Protein 6P2K (pdb70)

InterPro domains:
  IPR003961 Fibronectin type III [PF00041] (803-884)
  IPR003961 Fibronectin type III [PF00041] (1062-1137)
  IPR003961 Fibronectin type III [PF00041] (1155-1230)
  IPR003961 Fibronectin type III [PF00041] (1343-1419)
  IPR003961 Fibronectin type III [PS50853] (803-893)
  IPR003961 Fibronectin type III [PS50853] (1062-1148)
  IPR003961 Fibronectin type III [PS50853] (1155-1244)
  IPR003961 Fibronectin type III [PS50853] (1249-1336)
  IPR003961 Fibronectin type III [PS50853] (1343-1428)
  IPR003961 Fibronectin type III [SM00060] (801-880)
  IPR003961 Fibronectin type III [SM00060] (1060-1135)
  IPR003961 Fibronectin type III [SM00060] (1152-1230)
  IPR003961 Fibronectin type III [SM00060] (1247-1324)
  IPR003961 Fibronectin type III [SM00060] (1341-1418)
  IPR003961 Fibronectin type III [cd00063] (801-889)
  IPR003961 Fibronectin type III [cd00063] (1077-1145)
  IPR003961 Fibronectin type III [cd00063] (1154-1228)
  IPR003961 Fibronectin type III [cd00063] (1258-1333)
  IPR003961 Fibronectin type III [cd00063] (1342-1415)
  IPR008979 Galactose-binding-like domain superfamily [SSF49785] (900-1052)

Secondary structure (DSSP, 8-state):
--SEE--SSB-S-EEEEEE-TTSTT-EEEEESSS-EEEESSTTSS-EE-PPPS---EEEEEEETTEEEEEEEEETTEEEEESSTTSS-EE-GGGTT--EEEEEEETTEEEEEEEEE--TT-TTTTTTTS--SBS-EEEEEESSTTSS-EEEEEE--TTSB--EEEEEEETTEEEEEEEEETTEEEEESSTTSS-EEEP-TTTTT--EEEEEEE-TTS-EEEEEEE---S-GGG---BEEEEEESSS---EE--TTSPSS-BEEEEEE-TT--SSE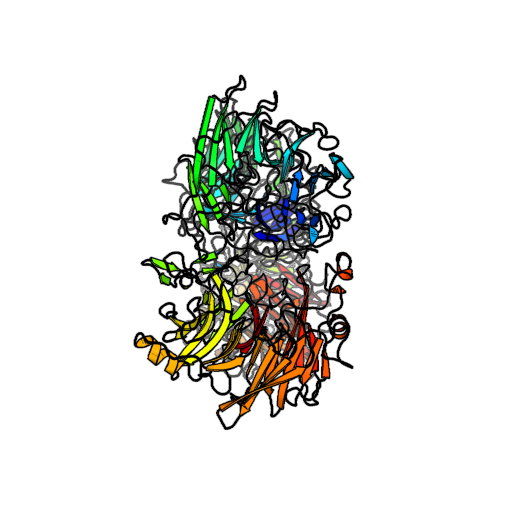EEEEEEESS--SBEEEEEEEE-TTS-EEEEEEEEEE-S-SSSS---S----S-B-S--EEPPSSTTPPSEEEE-SSSS-EEEEEETTTTEEEEEE-SEEEEEEEEEETTEEEEEEEESS-B--BEEEEEEETTEEEEEETTTEEEEESSTTSSBB-GGGEETTTEE--EEEEEEEEEETTEEEEEEEEE--STT-----EEEEEE-SSSSTT--EEEEEETTTTBTT--SS-EEEEEE-SSSTT-EEEEETTTEEEEES-HHHHHHHHHTT--PPPEEEEE---TTTSEEEEEEEEE-SS-TTEEEEEEEEES-EEEEEEE-TTS-EEEEEEEEEEEEEEEEEEEEETTEEEEEEEEEEESTTT--TT-EEEEEESSTTSS-EEEE-HHHHHHHS-GGG-TTHHHHTTT--S--SS--EEETTEEEEEEEETTTTEEEEEEEEEE-TTS-EEEEE--TT-SS---SEEEEEEETTEEEEEEEEBTTEEEEEE--S------/----SEE--SSB-S-EEEEEE-TTSTT-EEEEESSS-EEEESSTTSS-EE-PPPS---EEEEEEETTEEEEEEEEETTEEEEESSTTSS-EE-GGGTT--EEEEEEETTEEEEEEEEE--TT-TTTTTTTT--SBS-EEEEEESSTTS--EEEEEE--SSSB--EEEEEE-TTSTT-EEEEESS-EEEESSSSS--EEEP-S-TTT--EEEEEEE-TTS-EEEEEEE-S-S-GGG----EEEEEESSS---EE--TTSPSS--EEEEEE-TT--SSEEEEEEEESS--SBEEEEEEEEETTTEEEEEEEEEEE-S-SSSS---SS---S-B-S-EEEPPSSTTPPSEEEE-SSSS-EEEEEETTTTEEEEEE-SEEEEEEEEEETTEEEEEEEESS-B--BEEEEEEETTEEEEEETTTEEEEESSTTSEEB-GGGB-STT-B--EEEEEEEEEETTEEEEEEEEE--STT-----EEEEEE-SSSSTT--EEEEEETTTTBTT--SS-EEEEEE-SS-TT-EEEEETTTEEEEES-HHHHHHHHHTT--PPPEEEEE---TTTSEEEEEEEEE-SS-TTEEEEEEEEES-EEEEEEE-TTS-EEEEEEEEEEEEEEEEEEEEETTEEEEEEEEEEESTTT-BTB-EEEEEESSTTSS-EEEE-HHHHHHHS-GGG-TTHHHHGGG-----SS--EEETTEEEEEEEETTTTEEEEEEEEEE-TTS-EEEEE--TT-SS---SEEEEEEETTEEEEEEEEBTTEEEEEE--S------

B-factor: mean 35.7, std 16.3, range [6.18, 150.83]

Organism: Simiduia agarivorans (strain DSM 21679 / JCM 13881 / BCRC 17597 / SA1) (NCBI:txid1117647)

Sequence (1554 aa):
TVWQPLNPGAGGQVQDVVADPNQANVVYMASDMEGVYKSTNNGESWQITGNLVNNRVFAVAVTPGNSNKIFVGTLYGLHISTNGSNSYALVPETENKSIASSIAFKPGNANHIIAAPGWRDDDDFIGKFGETAAGPGQVFVSQNGGSSWQTVTFDSNSSTDRNVYSVVFDQSSNANTVYLGSNKGVYKSTNGGLNWQRIAGPDDAVRPWNKGIALSPNGQVLYATYAEAKPDLRYNTNFLVYATRTSNINWQQVTGGLEGNRRYWYPEVDPRSTGNSHKVLLGAVKDRFGLYEGTFNWDNNGNLTNFYWEKIWDSYDGSWDIGWDYATPPNARFAHYTPVTGGWARGVWSTTNQTMYYASHNSGNNSYSWQNKYSTPTSQTVVNWYGTEWPTYKGKGTESTYTYDVAVHENYVIQGQADNGLMESWDGGVSWSNMQHRRGGGFNLSDVQAVDIADAWGVPTVVAQATSGYGGGAHNGRLWAKRLNTHSPADQWVELAGGPNAKAGLPKGVLRDVAVSPANPAKVFMFSSNYGMYMVEDIGRALDYHDRGETLPVTQIYEGLDNSNDARIARKIAPHPTNEKVVFFSSTGGVQGVWRGEQQNDGSWTFAQVLASSGWDAEVEEAWAYNGTVYLMSFAKGGGPGLTDGNNWQILLSTDEGQNWQQKIFTPADAMAVRPTSNLVWWNSVGNRFKFTGKGGSAGAGNKIVMSYYDHDYQLGYGVFLGTIQSNGQVNWQDITDDLHFSGMTSSRFIKDAGQMYLYSTTPGAGLWRRSISGMNMDPAAATVWQPLNPGAGGQVQDVVADPNQANVVYMASDMEGVYKSTNNGESWQITGNLVNNRVFAVAVTPGNSNKIFVGTLYGLHISTNGSNSYALVPETENKSIASIAFKPGNANHIIAAPGWRDDDDFIGKFGETAAGPGQVFVSQNGGSSWQTVTFDSNSSTDRNVYSVVFDQSNANTVYLGSNKGVYKSTNGGLNWQRIAGPDDAVRPWNKGIALSPNGQVLYATYAEAKPDLRYNTNFLVYATRTSNINWQQVTGGLEGNRRYWYPEVDPRSTGNSHKVLLGAVKDRFGLYEGTFNWDNNGNLTNFYWEKIWDSYDGSWDIGWDYATPPNARFAHYTPVTGGWARGVWSTTNQTMYYASHNSGNNSYSWQNKYSTPTSQTVNWYGTEWPTYKGKGTESTYTYDVAVHENYVIQGQADNGLMESWDGGVSWSNMQHRRGGGFNLSDVQAVDIADAWGVPTVVAQATSGYGGGAHNGRLWAKRLNTHSPADQWVELAGGPNAKAGLPKGVLRDVAVSPANPAKVFMFSSNYGMYMVEDIGRALDYHDRGETLPVTQIYEGLDNSNDARIARKIAPHPTNEKVVFFSSTGGVQGVWRGEQQNDGSWTFAQVLASSGWDAEVEAWAYNGTVYLMSFAKGGGPGLTDGNNWQILLSTDEGQNWQKIFTPADAMAVRPTSNLVWWNSVGNRFKFTGKGGSAGAGNKIVMSYYDHDYQLGYGVFLGTIQSNGQQVNWQDITDDLHFSGMTSSRFIKDAGQMYLYSTTPGAGLWRRSISGMNMDPA

Nearest PDB structures (foldseek):
  6p2k-assembly1_B  TM=9.991E-01  e=0.000E+00  Simiduia agarivorans SA1 = DSM 21679
  8shj-assembly2_B  TM=4.907E-01  e=3.093E-09  Homo sapiens
  6qtr-assembly1_A  TM=6.926E-01  e=8.555E-06  Arabidopsis thaliana
  9dta-assembly2_B  TM=4.768E-01  e=5.748E-08  Homo sapiens
  7uhy-assembly1_E  TM=5.681E-01  e=1.890E-05  Homo sapiens

CATH classification: 2.130.10.10

Radius of gyration: 41.57 Å; Cα contacts (8 Å, |Δi|>4): 4712; chains: 2; bounding box: 90×88×123 Å

Structure (mmCIF, N/CA/C/O backbone):
data_6P2K
#
_entry.id   6P2K
#
_cell.length_a   173.427
_cell.length_b   173.427
_cell.length_c   173.427
_cell.angle_alpha   90.00
_cell.angle_beta   90.00
_cell.angle_gamma   90.00
#
_symmetry.space_group_name_H-M   'P 21 3'
#
loop_
_entity.id
_entity.type
_entity.pdbx_description
1 polymer 'Fibronectin type III domain-containing protein'
2 non-polymer 'ZINC ION'
3 non-polymer 'ACETATE ION'
4 non-polymer GLYCEROL
5 non-polymer 3,6,9,12,15,18,21,24,27,30,33,36,39-TRIDECAOXAHENTETRACONTANE-1,41-DIOL
6 non-polymer 'CHLORIDE ION'
7 water water
#
loop_
_atom_site.group_PDB
_atom_site.id
_atom_site.type_symbol
_atom_site.label_atom_id
_atom_site.label_alt_id
_atom_site.label_comp_id
_atom_site.label_asym_id
_atom_site.label_entity_id
_atom_site.label_seq_id
_atom_site.pdbx_PDB_ins_code
_atom_site.Cartn_x
_atom_site.Cartn_y
_atom_site.Cartn_z
_atom_site.occupancy
_atom_site.B_iso_or_equiv
_atom_site.auth_seq_id
_atom_site.auth_comp_id
_atom_site.auth_asym_id
_atom_site.auth_atom_id
_atom_site.pdbx_PDB_model_num
ATOM 1 N N . THR A 1 4 ? -14.046 -10.056 36.337 1.00 52.33 4 THR A N 1
ATOM 2 C CA . THR A 1 4 ? -13.517 -10.743 37.511 1.00 55.39 4 THR A CA 1
ATOM 3 C C . THR A 1 4 ? -14.652 -11.104 38.468 1.00 54.77 4 THR A C 1
ATOM 4 O O . THR A 1 4 ? -15.479 -10.258 38.804 1.00 56.11 4 THR A O 1
ATOM 8 N N . VAL A 1 5 ? -14.692 -12.368 38.895 1.00 49.56 5 VAL A N 1
ATOM 9 C CA . VAL A 1 5 ? -15.742 -12.848 39.788 1.00 46.01 5 VAL A CA 1
ATOM 10 C C . VAL A 1 5 ? -15.119 -13.423 41.054 1.00 41.38 5 VAL A C 1
ATOM 11 O O . VAL A 1 5 ? -15.386 -12.944 42.163 1.00 36.37 5 VAL A O 1
ATOM 15 N N . TRP A 1 6 ? -14.295 -14.457 40.905 1.00 37.45 6 TRP A N 1
ATOM 16 C CA . TRP A 1 6 ? -13.560 -14.996 42.039 1.00 33.57 6 TRP A CA 1
ATOM 17 C C . TRP A 1 6 ? -12.387 -14.084 42.374 1.00 32.55 6 TRP A C 1
ATOM 18 O O . TRP A 1 6 ? -11.662 -13.628 41.485 1.00 32.81 6 TRP A O 1
ATOM 29 N N . GLN A 1 7 ? -12.208 -13.817 43.665 1.00 29.95 7 GLN A N 1
ATOM 30 C CA . GLN A 1 7 ? -11.208 -12.872 44.143 1.00 31.75 7 GLN A CA 1
ATOM 31 C C . GLN A 1 7 ? -10.167 -13.599 44.984 1.00 29.72 7 GLN A C 1
ATOM 32 O O . GLN A 1 7 ? -10.515 -14.163 46.037 1.00 31.03 7 GLN A O 1
ATOM 38 N N . PRO A 1 8 ? -8.898 -13.615 44.584 1.00 27.74 8 PRO A N 1
ATOM 39 C CA . PRO A 1 8 ? -7.881 -14.310 45.377 1.00 27.36 8 PRO A CA 1
ATOM 40 C C . PRO A 1 8 ? -7.428 -13.487 46.572 1.00 28.67 8 PRO A C 1
ATOM 41 O O . PRO A 1 8 ? -7.353 -12.257 46.525 1.00 32.16 8 PRO A O 1
ATOM 45 N N . LEU A 1 9 ? -7.124 -14.195 47.666 1.00 29.71 9 LEU A N 1
ATOM 46 C CA . LEU A 1 9 ? -6.650 -13.592 48.916 1.00 28.71 9 LEU A CA 1
ATOM 47 C C . LEU A 1 9 ? -5.427 -14.392 49.360 1.00 29.78 9 LEU A C 1
ATOM 48 O O . LEU A 1 9 ? -5.539 -15.305 50.180 1.00 30.80 9 LEU A O 1
ATOM 53 N N . ASN A 1 10 ? -4.264 -14.051 48.819 1.00 27.97 10 ASN A N 1
ATOM 54 C CA . ASN A 1 10 ? -3.061 -14.845 49.015 1.00 29.50 10 ASN A CA 1
ATOM 55 C C . ASN A 1 10 ? -1.841 -13.943 49.109 1.00 30.20 10 ASN A C 1
ATOM 56 O O . ASN A 1 10 ? -1.848 -12.816 48.599 1.00 26.03 10 ASN A O 1
ATOM 61 N N . PRO A 1 11 ? -0.776 -14.412 49.761 1.00 30.48 11 PRO A N 1
ATOM 62 C CA . PRO A 1 11 ? 0.465 -13.635 49.855 1.00 24.91 11 PRO A CA 1
ATOM 63 C C . PRO A 1 11 ? 1.432 -13.829 48.698 1.00 29.12 11 PRO A C 1
ATOM 64 O O . PRO A 1 11 ? 2.461 -13.143 48.663 1.00 24.45 11 PRO A O 1
ATOM 68 N N . GLY A 1 12 ? 1.147 -14.741 47.769 1.00 22.72 12 GLY A N 1
ATOM 69 C CA . GLY A 1 12 ? 1.989 -14.916 46.599 1.00 24.60 12 GLY A CA 1
ATOM 70 C C . GLY A 1 12 ? 2.815 -16.187 46.581 1.00 21.42 12 GLY A C 1
ATOM 71 O O . GLY A 1 12 ? 3.542 -16.477 47.537 1.00 25.63 12 GLY A O 1
ATOM 72 N N . ALA A 1 13 ? 2.708 -16.948 45.493 1.00 23.96 13 ALA A N 1
ATOM 73 C CA . ALA A 1 13 ? 3.498 -18.169 45.252 1.00 22.93 13 ALA A CA 1
ATOM 74 C C . ALA A 1 13 ? 3.267 -19.122 46.424 1.00 21.18 13 ALA A C 1
ATOM 75 O O . ALA A 1 13 ? 2.109 -19.326 46.821 1.00 22.26 13 ALA A O 1
ATOM 77 N N . GLY A 1 14 ? 4.305 -19.719 47.004 1.00 21.85 14 GLY A N 1
ATOM 78 C CA . GLY A 1 14 ? 4.141 -20.613 48.130 1.00 25.81 14 GLY A CA 1
ATOM 79 C C . GLY A 1 14 ? 4.139 -22.086 47.790 1.00 29.41 14 GLY A C 1
ATOM 80 O O . GLY A 1 14 ? 3.991 -22.913 48.699 1.00 24.83 14 GLY A O 1
ATOM 81 N N . GLY A 1 15 ? 4.289 -22.441 46.516 1.00 27.53 15 GLY A N 1
ATOM 82 C CA . GLY A 1 15 ? 4.444 -23.825 46.118 1.00 23.30 15 GLY A CA 1
ATOM 83 C C . GLY A 1 15 ? 5.727 -24.019 45.337 1.00 23.45 15 GLY A C 1
ATOM 84 O O . GLY A 1 15 ? 6.306 -23.045 44.847 1.00 24.49 15 GLY A O 1
ATOM 85 N N . GLN A 1 16 ? 6.180 -25.263 45.213 1.00 24.10 16 GLN A N 1
ATOM 86 C CA . GLN A 1 16 ? 7.446 -25.551 44.547 1.00 24.14 16 GLN A CA 1
ATOM 87 C C . GLN A 1 16 ? 7.423 -25.056 43.104 1.00 25.55 16 GLN A C 1
ATOM 88 O O . GLN A 1 16 ? 6.556 -25.446 42.316 1.00 27.65 16 GLN A O 1
ATOM 94 N N . VAL A 1 17 ? 8.375 -24.193 42.762 1.00 23.66 17 VAL A N 1
ATOM 95 C CA . VAL A 1 17 ? 8.440 -23.586 41.438 1.00 23.34 17 VAL A CA 1
ATOM 96 C C . VAL A 1 17 ? 9.366 -24.414 40.557 1.00 24.04 17 VAL A C 1
ATOM 97 O O . VAL A 1 17 ? 10.483 -24.760 40.962 1.00 21.82 17 VAL A O 1
ATOM 101 N N . GLN A 1 18 ? 8.905 -24.728 39.347 1.00 20.58 18 GLN A N 1
ATOM 102 C CA . GLN A 1 18 ? 9.672 -25.582 38.450 1.00 22.67 18 GLN A CA 1
ATOM 103 C C . GLN A 1 18 ? 10.660 -24.796 37.598 1.00 24.74 18 GLN A C 1
ATOM 104 O O . GLN A 1 18 ? 11.788 -25.257 37.384 1.00 23.48 18 GLN A O 1
ATOM 110 N N . ASP A 1 19 ? 10.269 -23.619 37.110 1.00 20.22 19 ASP A N 1
ATOM 111 C CA . ASP A 1 19 ? 11.146 -22.851 36.236 1.00 19.43 19 ASP A CA 1
ATOM 112 C C . ASP A 1 19 ? 10.575 -21.454 36.055 1.00 21.56 19 ASP A C 1
ATOM 113 O O . ASP A 1 19 ? 9.377 -21.223 36.234 1.00 25.29 19 ASP A O 1
ATOM 118 N N . VAL A 1 20 ? 11.461 -20.524 35.708 1.00 21.16 20 VAL A N 1
ATOM 119 C CA . VAL A 1 20 ? 11.091 -19.217 35.177 1.00 22.05 20 VAL A CA 1
ATOM 120 C C . VAL A 1 20 ? 11.892 -19.032 33.898 1.00 23.81 20 VAL A C 1
ATOM 121 O O . VAL A 1 20 ? 13.127 -19.108 33.924 1.00 24.77 20 VAL A O 1
ATOM 125 N N . VAL A 1 21 ? 11.197 -18.820 32.782 1.00 20.66 21 VAL A N 1
ATOM 126 C CA . VAL A 1 21 ? 11.803 -18.838 31.455 1.00 22.27 21 VAL A CA 1
ATOM 127 C C . VAL A 1 21 ? 11.635 -17.470 30.812 1.00 26.04 21 VAL A C 1
ATOM 128 O O . VAL A 1 21 ? 10.515 -16.954 30.721 1.00 27.57 21 VAL A O 1
ATOM 132 N N . ALA A 1 22 ? 12.742 -16.899 30.346 1.00 23.45 22 ALA A N 1
ATOM 133 C CA . ALA A 1 22 ? 12.704 -15.612 29.671 1.00 26.00 22 ALA A CA 1
ATOM 134 C C . ALA A 1 22 ? 12.321 -15.774 28.204 1.00 29.00 22 ALA A C 1
ATOM 135 O O . ALA A 1 22 ? 12.660 -16.767 27.552 1.00 28.60 22 ALA A O 1
ATOM 137 N N . ASP A 1 23 ? 11.595 -14.785 27.692 1.00 26.73 23 ASP A N 1
ATOM 138 C CA . ASP A 1 23 ? 11.340 -14.691 26.261 1.00 25.03 23 ASP A CA 1
ATOM 139 C C . ASP A 1 23 ? 12.583 -14.133 25.579 1.00 25.62 23 ASP A C 1
ATOM 140 O O . ASP A 1 23 ? 12.968 -12.993 25.858 1.00 27.46 23 ASP A O 1
ATOM 145 N N . PRO A 1 24 ? 13.231 -14.885 24.686 1.00 27.03 24 PRO A N 1
ATOM 146 C CA . PRO A 1 24 ? 14.451 -14.366 24.049 1.00 25.65 24 PRO A CA 1
ATOM 147 C C . PRO A 1 24 ? 14.195 -13.198 23.116 1.00 28.55 24 PRO A C 1
ATOM 148 O O . PRO A 1 24 ? 15.150 -12.503 22.749 1.00 29.28 24 PRO A O 1
ATOM 152 N N . ASN A 1 25 ? 12.944 -12.952 22.729 1.00 28.87 25 ASN A N 1
ATOM 153 C CA . ASN A 1 25 ? 12.638 -11.929 21.742 1.00 29.98 25 ASN A CA 1
ATOM 154 C C . ASN A 1 25 ? 12.301 -10.573 22.349 1.00 32.43 25 ASN A C 1
ATOM 155 O O . ASN A 1 25 ? 12.323 -9.571 21.626 1.00 33.76 25 ASN A O 1
ATOM 160 N N . GLN A 1 26 ? 11.987 -10.507 23.642 1.00 31.22 26 GLN A N 1
ATOM 161 C CA . GLN A 1 26 ? 11.617 -9.232 24.251 1.00 33.57 26 GLN A CA 1
ATOM 162 C C . GLN A 1 26 ? 12.004 -9.225 25.720 1.00 29.70 26 GLN A C 1
ATOM 163 O O . GLN A 1 26 ? 11.591 -10.105 26.482 1.00 30.48 26 GLN A O 1
ATOM 169 N N . ALA A 1 27 ? 12.791 -8.223 26.107 1.00 28.95 27 ALA A N 1
ATOM 170 C CA . ALA A 1 27 ? 13.169 -8.047 27.500 1.00 30.04 27 ALA A CA 1
ATOM 171 C C . ALA A 1 27 ? 11.932 -7.951 28.383 1.00 26.53 27 ALA A C 1
ATOM 172 O O . ALA A 1 27 ? 10.882 -7.457 27.965 1.00 28.15 27 ALA A O 1
ATOM 174 N N . ASN A 1 28 ? 12.063 -8.462 29.607 1.00 27.72 28 ASN A N 1
ATOM 175 C CA . ASN A 1 28 ? 11.102 -8.331 30.700 1.00 28.69 28 ASN A CA 1
ATOM 176 C C . ASN A 1 28 ? 9.847 -9.175 30.517 1.00 27.35 28 ASN A C 1
ATOM 177 O O . ASN A 1 28 ? 8.911 -9.052 31.317 1.00 27.87 28 ASN A O 1
ATOM 182 N N . VAL A 1 29 ? 9.793 -10.030 29.501 1.00 25.47 29 VAL A N 1
ATOM 183 C CA . VAL A 1 29 ? 8.697 -10.977 29.333 1.00 25.08 29 VAL A CA 1
ATOM 184 C C . VAL A 1 29 ? 9.182 -12.348 29.784 1.00 23.91 29 VAL A C 1
ATOM 185 O O . VAL A 1 29 ? 10.170 -12.872 29.255 1.00 22.58 29 VAL A O 1
ATOM 189 N N . VAL A 1 30 ? 8.492 -12.927 30.768 1.00 23.33 30 VAL A N 1
ATOM 190 C CA . VAL A 1 30 ? 8.906 -14.179 31.385 1.00 25.15 30 VAL A CA 1
ATOM 191 C C . VAL A 1 30 ? 7.681 -15.049 31.632 1.00 24.48 30 VAL A C 1
ATOM 192 O O . VAL A 1 30 ? 6.555 -14.564 31.746 1.00 24.64 30 VAL A O 1
ATOM 196 N N . TYR A 1 31 ? 7.921 -16.356 31.711 1.00 22.64 31 TYR A N 1
ATOM 197 C CA . TYR A 1 31 ? 6.898 -17.343 32.027 1.00 22.32 31 TYR A CA 1
ATOM 198 C C . TYR A 1 31 ? 7.346 -18.159 33.230 1.00 25.52 31 TYR A C 1
ATOM 199 O O . TYR A 1 31 ? 8.519 -18.534 33.328 1.00 25.00 31 TYR A O 1
ATOM 208 N N . MET A 1 32 ? 6.423 -18.510 34.081 1.00 23.01 32 MET A N 1
ATOM 209 C CA . MET A 1 32 ? 6.721 -19.308 35.223 1.00 23.74 32 MET A CA 1
ATOM 210 C C . MET A 1 32 ? 5.959 -20.628 35.168 1.00 26.43 32 MET A C 1
ATOM 211 O O . MET A 1 32 ? 4.776 -20.657 34.948 1.00 26.77 32 MET A O 1
ATOM 216 N N . ALA A 1 33 ? 6.681 -21.714 35.327 1.00 25.26 33 ALA A N 1
ATOM 217 C CA . ALA A 1 33 ? 6.098 -23.048 35.350 1.00 24.69 33 ALA A CA 1
ATOM 218 C C . ALA A 1 33 ? 5.763 -23.404 36.793 1.00 26.79 33 ALA A C 1
ATOM 219 O O . ALA A 1 33 ? 6.663 -23.567 37.625 1.00 24.74 33 ALA A O 1
ATOM 221 N N . SER A 1 34 ? 4.476 -23.507 37.095 1.00 25.31 34 SER A N 1
ATOM 222 C CA . SER A 1 34 ? 4.014 -24.023 38.374 1.00 28.46 34 SER A CA 1
ATOM 223 C C . SER A 1 34 ? 3.685 -25.505 38.243 1.00 31.08 34 SER A C 1
ATOM 224 O O . SER A 1 34 ? 3.476 -26.024 37.144 1.00 30.77 34 SER A O 1
ATOM 227 N N . ASP A 1 35 ? 3.638 -26.187 39.381 1.00 31.44 35 ASP A N 1
ATOM 228 C CA . ASP A 1 35 ? 3.336 -27.611 39.385 1.00 34.57 35 ASP A CA 1
ATOM 229 C C . ASP A 1 35 ? 1.877 -27.909 39.698 1.00 39.41 35 ASP A C 1
ATOM 230 O O . ASP A 1 35 ? 1.502 -29.083 39.765 1.00 41.12 35 ASP A O 1
ATOM 235 N N . MET A 1 36 ? 1.041 -26.883 39.885 1.00 42.64 36 MET A N 1
ATOM 236 C CA . MET A 1 36 ? -0.373 -27.112 40.182 1.00 46.38 36 MET A CA 1
ATOM 237 C C . MET A 1 36 ? -1.339 -26.188 39.453 1.00 41.50 36 MET A C 1
ATOM 238 O O . MET A 1 36 ? -2.521 -26.535 39.359 1.00 43.01 36 MET A O 1
ATOM 243 N N . GLU A 1 37 ? -0.910 -25.035 38.934 1.00 35.76 37 GLU A N 1
ATOM 244 C CA . GLU A 1 37 ? -1.819 -24.118 38.255 1.00 38.59 37 GLU A CA 1
ATOM 245 C C . GLU A 1 37 ? -1.422 -23.802 36.821 1.00 34.60 37 GLU A C 1
ATOM 246 O O . GLU A 1 37 ? -2.080 -22.971 36.189 1.00 39.07 37 GLU A O 1
ATOM 252 N N . GLY A 1 38 ? -0.379 -24.420 36.291 1.00 30.67 38 GLY A N 1
ATOM 253 C CA . GLY A 1 38 ? -0.013 -24.222 34.898 1.00 25.59 38 GLY A CA 1
ATOM 254 C C . GLY A 1 38 ? 1.057 -23.158 34.747 1.00 28.92 38 GLY A C 1
ATOM 255 O O . GLY A 1 38 ? 2.036 -23.146 35.493 1.00 25.73 38 GLY A O 1
ATOM 256 N N . VAL A 1 39 ? 0.864 -22.259 33.786 1.00 27.01 39 VAL A N 1
ATOM 257 C CA . VAL A 1 39 ? 1.878 -21.287 33.393 1.00 27.83 39 VAL A CA 1
ATOM 258 C C . VAL A 1 39 ? 1.359 -19.885 33.678 1.00 27.48 39 VAL A C 1
ATOM 259 O O . VAL A 1 39 ? 0.234 -19.544 33.294 1.00 28.05 39 VAL A O 1
ATOM 263 N N . TYR A 1 40 ? 2.176 -19.080 34.351 1.00 24.22 40 TYR A N 1
ATOM 264 C CA . TYR A 1 40 ? 1.927 -17.655 34.494 1.00 23.30 40 TYR A CA 1
ATOM 265 C C . TYR A 1 40 ? 2.834 -16.880 33.548 1.00 25.10 40 TYR A C 1
ATOM 266 O O . TYR A 1 40 ? 3.927 -17.332 33.201 1.00 24.90 40 TYR A O 1
ATOM 275 N N . LYS A 1 41 ? 2.377 -15.696 33.148 1.00 25.51 41 LYS A N 1
ATOM 276 C CA . LYS A 1 41 ? 3.128 -14.819 32.263 1.00 27.12 41 LYS A CA 1
ATOM 277 C C . LYS A 1 41 ? 3.271 -13.448 32.909 1.00 26.93 41 LYS A C 1
ATOM 278 O O . LYS A 1 41 ? 2.386 -12.991 33.640 1.00 22.82 41 LYS A O 1
ATOM 284 N N . SER A 1 42 ? 4.402 -12.799 32.641 1.00 23.76 42 SER A N 1
ATOM 285 C CA . SER A 1 42 ? 4.618 -11.428 33.077 1.00 26.28 42 SER A CA 1
ATOM 286 C C . SER A 1 42 ? 5.336 -10.667 31.974 1.00 27.65 42 SER A C 1
ATOM 287 O O . SER A 1 42 ? 6.222 -11.212 31.306 1.00 29.04 42 SER A O 1
ATOM 290 N N . THR A 1 43 ? 4.956 -9.405 31.789 1.00 26.10 43 THR A N 1
ATOM 291 C CA . THR A 1 43 ? 5.611 -8.527 30.829 1.00 27.40 43 THR A CA 1
ATOM 292 C C . THR A 1 43 ? 6.341 -7.371 31.501 1.00 28.18 43 THR A C 1
ATOM 293 O O . THR A 1 43 ? 6.737 -6.419 30.821 1.00 28.83 43 THR A O 1
ATOM 297 N N . ASN A 1 44 ? 6.529 -7.434 32.818 1.00 25.19 44 ASN A N 1
ATOM 298 C CA . ASN A 1 44 ? 7.289 -6.441 33.568 1.00 28.73 44 ASN A CA 1
ATOM 299 C C . ASN A 1 44 ? 8.337 -7.126 34.432 1.00 31.46 44 ASN A C 1
ATOM 300 O O . ASN A 1 44 ? 8.636 -6.688 35.547 1.00 31.21 44 ASN A O 1
ATOM 305 N N . ASN A 1 45 ? 8.899 -8.222 33.915 1.00 28.96 45 ASN A N 1
ATOM 306 C CA . ASN A 1 45 ? 9.975 -8.969 34.572 1.00 27.41 45 ASN A CA 1
ATOM 307 C C . ASN A 1 45 ? 9.593 -9.390 35.990 1.00 27.24 45 ASN A C 1
ATOM 308 O O . ASN A 1 45 ? 10.404 -9.341 36.916 1.00 27.79 45 ASN A O 1
ATOM 313 N N . GLY A 1 46 ? 8.346 -9.813 36.164 1.00 24.65 46 GLY A N 1
ATOM 314 C CA . GLY A 1 46 ? 7.928 -10.407 37.416 1.00 25.56 46 GLY A CA 1
ATOM 315 C C . GLY A 1 46 ? 7.383 -9.456 38.456 1.00 27.85 46 GLY A C 1
ATOM 316 O O . GLY A 1 46 ? 7.137 -9.886 39.589 1.00 29.96 46 GLY A O 1
ATOM 317 N N . GLU A 1 47 ? 7.191 -8.178 38.118 1.00 26.62 47 GLU A N 1
ATOM 318 C CA . GLU A 1 47 ? 6.551 -7.271 39.064 1.00 28.41 47 GLU A CA 1
ATOM 319 C C . GLU A 1 47 ? 5.088 -7.634 39.273 1.00 29.56 47 GLU A C 1
ATOM 320 O O . GLU A 1 47 ? 4.548 -7.424 40.365 1.00 27.03 47 GLU A O 1
ATOM 326 N N . SER A 1 48 ? 4.440 -8.183 38.249 1.00 23.26 48 SER A N 1
ATOM 327 C CA . SER A 1 48 ? 3.094 -8.717 38.380 1.00 25.79 48 SER A CA 1
ATOM 328 C C . SER A 1 48 ? 2.956 -9.894 37.426 1.00 25.85 48 SER A C 1
ATOM 329 O O . SER A 1 48 ? 3.576 -9.918 36.360 1.00 27.10 48 SER A O 1
ATOM 332 N N . TRP A 1 49 ? 2.144 -10.872 37.818 1.00 25.21 49 TRP A N 1
ATOM 333 C CA . TRP A 1 49 ? 1.955 -12.085 37.038 1.00 24.14 49 TRP A CA 1
ATOM 334 C C . TRP A 1 49 ? 0.486 -12.263 36.682 1.00 25.18 49 TRP A C 1
ATOM 335 O O . TRP A 1 49 ? -0.405 -11.904 37.457 1.00 26.64 49 TRP A O 1
ATOM 346 N N . GLN A 1 50 ? 0.246 -12.835 35.502 1.00 27.32 50 GLN A N 1
ATOM 347 C CA . GLN A 1 50 ? -1.095 -13.133 35.021 1.00 29.44 50 GLN A CA 1
ATOM 348 C C . GLN A 1 50 ? -1.162 -14.585 34.570 1.00 30.58 50 GLN A C 1
ATOM 349 O O . GLN A 1 50 ? -0.201 -15.114 34.005 1.00 30.73 50 GLN A O 1
ATOM 355 N N . ILE A 1 51 ? -2.303 -15.230 34.827 1.00 32.13 51 ILE A N 1
ATOM 356 C CA . ILE A 1 51 ? -2.495 -16.604 34.372 1.00 35.08 51 ILE A CA 1
ATOM 357 C C . ILE A 1 51 ? -2.580 -16.636 32.846 1.00 30.64 51 ILE A C 1
ATOM 358 O O . ILE A 1 51 ? -2.920 -15.646 32.190 1.00 29.57 51 ILE A O 1
ATOM 363 N N . THR A 1 52 ? -2.234 -17.789 32.270 1.00 30.50 52 THR A N 1
ATOM 364 C CA . THR A 1 52 ? -2.349 -17.991 30.832 1.00 33.15 52 THR A CA 1
ATOM 365 C C . THR A 1 52 ? -3.483 -18.977 30.530 1.00 36.70 52 THR A C 1
ATOM 366 O O . THR A 1 52 ? -4.337 -19.245 31.388 1.00 41.51 52 THR A O 1
ATOM 370 N N . GLY A 1 53 ? -3.493 -19.510 29.310 1.00 34.82 53 GLY A N 1
ATOM 371 C CA . GLY A 1 53 ? -4.581 -20.356 28.865 1.00 34.25 53 GLY A CA 1
ATOM 372 C C . GLY A 1 53 ? -4.649 -21.677 29.608 1.00 35.16 53 GLY A C 1
ATOM 373 O O . GLY A 1 53 ? -3.778 -22.040 30.399 1.00 33.22 53 GLY A O 1
ATOM 374 N N . ASN A 1 54 ? -5.725 -22.414 29.337 1.00 35.41 54 ASN A N 1
ATOM 375 C CA . ASN A 1 54 ? -5.980 -23.671 30.029 1.00 35.96 54 ASN A CA 1
ATOM 376 C C . ASN A 1 54 ? -5.200 -24.806 29.380 1.00 34.17 54 ASN A C 1
ATOM 377 O O . ASN A 1 54 ? -5.270 -25.004 28.162 1.00 34.98 54 ASN A O 1
ATOM 382 N N . LEU A 1 55 ? -4.459 -25.548 30.195 1.00 31.22 55 LEU A N 1
ATOM 383 C CA . LEU A 1 55 ? -3.743 -26.736 29.758 1.00 29.56 55 LEU A CA 1
ATOM 384 C C . LEU A 1 55 ? -4.561 -27.983 30.070 1.00 29.24 55 LEU A C 1
ATOM 385 O O . LEU A 1 55 ? -5.500 -27.953 30.868 1.00 29.55 55 LEU A O 1
ATOM 390 N N . VAL A 1 56 ? -4.196 -29.092 29.421 1.00 31.94 56 VAL A N 1
ATOM 391 C CA . VAL A 1 56 ? -4.812 -30.373 29.757 1.00 32.46 56 VAL A CA 1
ATOM 392 C C . VAL A 1 56 ? -4.314 -30.855 31.114 1.00 30.39 56 VAL A C 1
ATOM 393 O O . VAL A 1 56 ? -5.076 -31.420 31.909 1.00 30.71 56 VAL A O 1
ATOM 397 N N . ASN A 1 57 ? -3.040 -30.617 31.412 1.00 27.31 57 ASN A N 1
ATOM 398 C CA . ASN A 1 57 ? -2.454 -30.947 32.703 1.00 28.59 57 ASN A CA 1
ATOM 399 C C . ASN A 1 57 ? -1.666 -29.751 33.222 1.00 26.87 57 ASN A C 1
ATOM 400 O O . ASN A 1 57 ? -0.903 -29.131 32.476 1.00 24.01 57 ASN A O 1
ATOM 405 N N . ASN A 1 58 ? -1.843 -29.446 34.508 1.00 28.80 58 ASN A N 1
ATOM 406 C CA . ASN A 1 58 ? -1.309 -28.232 35.115 1.00 30.24 58 ASN A CA 1
ATOM 407 C C . ASN A 1 58 ? 0.065 -28.409 35.751 1.00 30.86 58 ASN A C 1
ATOM 408 O O . ASN A 1 58 ? 0.606 -27.435 36.284 1.00 30.83 58 ASN A O 1
ATOM 413 N N . ARG A 1 59 ? 0.639 -29.609 35.727 1.00 27.70 59 ARG A N 1
ATOM 414 C CA . ARG A 1 59 ? 1.979 -29.832 36.270 1.00 26.70 59 ARG A CA 1
ATOM 415 C C . ARG A 1 59 ? 2.985 -29.562 35.157 1.00 25.05 59 ARG A C 1
ATOM 416 O O . ARG A 1 59 ? 3.254 -30.430 34.325 1.00 21.84 59 ARG A O 1
ATOM 424 N N . VAL A 1 60 ? 3.550 -28.354 35.145 1.00 23.06 60 VAL A N 1
ATOM 425 C CA . VAL A 1 60 ? 4.407 -27.892 34.059 1.00 22.66 60 VAL A CA 1
ATOM 426 C C . VAL A 1 60 ? 5.863 -28.051 34.469 1.00 26.62 60 VAL A C 1
ATOM 427 O O . VAL A 1 60 ? 6.269 -27.601 35.547 1.00 24.95 60 VAL A O 1
ATOM 431 N N . PHE A 1 61 ? 6.653 -28.682 33.600 1.00 24.09 61 PHE A N 1
ATOM 432 C CA . PHE A 1 61 ? 8.082 -28.829 33.819 1.00 24.62 61 PHE A CA 1
ATOM 433 C C . PHE A 1 61 ? 8.932 -27.944 32.921 1.00 23.98 61 PHE A C 1
ATOM 434 O O . PHE A 1 61 ? 10.081 -27.666 33.275 1.00 26.20 61 PHE A O 1
ATOM 442 N N . ALA A 1 62 ? 8.408 -27.495 31.782 1.00 18.79 62 ALA A N 1
ATOM 443 C CA . ALA A 1 62 ? 9.208 -26.710 30.854 1.00 19.73 62 ALA A CA 1
ATOM 444 C C . ALA A 1 62 ? 8.321 -25.759 30.065 1.00 21.82 62 ALA A C 1
ATOM 445 O O . ALA A 1 62 ? 7.166 -26.068 29.757 1.00 25.62 62 ALA A O 1
ATOM 447 N N . VAL A 1 63 ? 8.879 -24.592 29.749 1.00 19.36 63 VAL A N 1
ATOM 448 C CA . VAL A 1 63 ? 8.270 -23.624 28.841 1.00 21.45 63 VAL A CA 1
ATOM 449 C C . VAL A 1 63 ? 9.370 -23.078 27.942 1.00 25.06 63 VAL A C 1
ATOM 450 O O . VAL A 1 63 ? 10.468 -22.763 28.417 1.00 25.69 63 VAL A O 1
ATOM 454 N N . ALA A 1 64 ? 9.081 -22.960 26.645 1.00 22.79 64 ALA A N 1
ATOM 455 C CA . ALA A 1 64 ? 10.061 -22.446 25.698 1.00 27.18 64 ALA A CA 1
ATOM 456 C C . ALA A 1 64 ? 9.377 -21.532 24.695 1.00 27.77 64 ALA A C 1
ATOM 457 O O . ALA A 1 64 ? 8.335 -21.887 24.141 1.00 26.28 64 ALA A O 1
ATOM 459 N N . VAL A 1 65 ? 9.974 -20.366 24.459 1.00 28.95 65 VAL A N 1
ATOM 460 C CA . VAL A 1 65 ? 9.464 -19.381 23.510 1.00 28.61 65 VAL A CA 1
ATOM 461 C C . VAL A 1 65 ? 10.229 -19.531 22.201 1.00 29.81 65 VAL A C 1
ATOM 462 O O . VAL A 1 65 ? 11.464 -19.594 22.198 1.00 31.40 65 VAL A O 1
ATOM 466 N N . THR A 1 66 ? 9.500 -19.591 21.093 1.00 26.89 66 THR A N 1
ATOM 467 C CA . THR A 1 66 ? 10.117 -19.746 19.783 1.00 26.52 66 THR A CA 1
ATOM 468 C C . THR A 1 66 ? 10.975 -18.530 19.454 1.00 28.24 66 THR A C 1
ATOM 469 O O . THR A 1 66 ? 10.458 -17.402 19.448 1.00 29.06 66 THR A O 1
ATOM 473 N N . PRO A 1 67 ? 12.267 -18.702 19.187 1.00 29.51 67 PRO A N 1
ATOM 474 C CA . PRO A 1 67 ? 13.090 -17.562 18.767 1.00 30.31 67 PRO A CA 1
ATOM 475 C C . PRO A 1 67 ? 12.543 -16.948 17.487 1.00 32.59 67 PRO A C 1
ATOM 476 O O . PRO A 1 67 ? 12.295 -17.643 16.500 1.00 34.10 67 PRO A O 1
ATOM 480 N N . GLY A 1 68 ? 12.335 -15.635 17.519 1.00 32.75 68 GLY A N 1
ATOM 481 C CA . GLY A 1 68 ? 11.778 -14.926 16.386 1.00 34.13 68 GLY A CA 1
ATOM 482 C C . GLY A 1 68 ? 10.269 -14.948 16.278 1.00 34.17 68 GLY A C 1
ATOM 483 O O . GLY A 1 68 ? 9.729 -14.369 15.327 1.00 35.27 68 GLY A O 1
ATOM 484 N N . ASN A 1 69 ? 9.565 -15.593 17.212 1.00 33.33 69 ASN A N 1
ATOM 485 C CA . ASN A 1 69 ? 8.098 -15.650 17.166 1.00 33.66 69 ASN A CA 1
ATOM 486 C C . ASN A 1 69 ? 7.591 -15.801 18.603 1.00 33.12 69 ASN A C 1
ATOM 487 O O . ASN A 1 69 ? 7.385 -16.915 19.090 1.00 32.17 69 ASN A O 1
ATOM 492 N N . SER A 1 70 ? 7.377 -14.660 19.264 1.00 31.46 70 SER A N 1
ATOM 493 C CA . SER A 1 70 ? 6.924 -14.665 20.650 1.00 33.48 70 SER A CA 1
ATOM 494 C C . SER A 1 70 ? 5.507 -15.197 20.808 1.00 34.27 70 SER A C 1
ATOM 495 O O . SER A 1 70 ? 5.104 -15.518 21.932 1.00 34.83 70 SER A O 1
ATOM 498 N N . ASN A 1 71 ? 4.745 -15.306 19.719 1.00 32.56 71 ASN A N 1
ATOM 499 C CA . ASN A 1 71 ? 3.399 -15.855 19.806 1.00 35.02 71 ASN A CA 1
ATOM 500 C C . ASN A 1 71 ? 3.380 -17.378 19.841 1.00 34.16 71 ASN A C 1
ATOM 501 O O . ASN A 1 71 ? 2.356 -17.955 20.219 1.00 34.36 71 ASN A O 1
ATOM 506 N N . LYS A 1 72 ? 4.470 -18.042 19.454 1.00 32.66 72 LYS A N 1
ATOM 507 C CA . LYS A 1 72 ? 4.531 -19.500 19.444 1.00 34.66 72 LYS A CA 1
ATOM 508 C C . LYS A 1 72 ? 5.297 -19.973 20.673 1.00 32.51 72 LYS A C 1
ATOM 509 O O . LYS A 1 72 ? 6.495 -19.707 20.809 1.00 32.97 72 LYS A O 1
ATOM 515 N N . ILE A 1 73 ? 4.606 -20.693 21.554 1.00 27.84 73 ILE A N 1
ATOM 516 C CA . ILE A 1 73 ? 5.143 -21.105 22.843 1.00 27.59 73 ILE A CA 1
ATOM 517 C C . ILE A 1 73 ? 4.842 -22.582 23.046 1.00 29.05 73 ILE A C 1
ATOM 518 O O . ILE A 1 73 ? 3.742 -23.050 22.733 1.00 34.66 73 ILE A O 1
ATOM 523 N N . PHE A 1 74 ? 5.823 -23.314 23.563 1.00 24.69 74 PHE A N 1
ATOM 524 C CA . PHE A 1 74 ? 5.675 -24.725 23.885 1.00 27.71 74 PHE A CA 1
ATOM 525 C C . PHE A 1 74 ? 5.736 -24.915 25.396 1.00 29.01 74 PHE A C 1
ATOM 526 O O . PHE A 1 74 ? 6.516 -24.249 26.084 1.00 30.68 74 PHE A O 1
ATOM 534 N N . VAL A 1 75 ? 4.905 -25.820 25.909 1.00 25.94 75 VAL A N 1
ATOM 535 C CA . VAL A 1 75 ? 4.788 -26.067 27.342 1.00 20.49 75 VAL A CA 1
ATOM 536 C C . VAL A 1 75 ? 4.875 -27.569 27.580 1.00 22.15 75 VAL A C 1
ATOM 537 O O . VAL A 1 75 ? 4.038 -28.331 27.078 1.00 21.24 75 VAL A O 1
ATOM 541 N N . GLY A 1 76 ? 5.876 -27.992 28.350 1.00 21.74 76 GLY A N 1
ATOM 542 C CA . GLY A 1 76 ? 6.006 -29.390 28.714 1.00 22.38 76 GLY A CA 1
ATOM 543 C C . GLY A 1 76 ? 5.338 -29.706 30.037 1.00 22.30 76 GLY A C 1
ATOM 544 O O . GLY A 1 76 ? 5.684 -29.122 31.070 1.00 22.83 76 GLY A O 1
ATOM 545 N N . THR A 1 77 ? 4.373 -30.619 30.020 1.00 22.70 77 THR A N 1
ATOM 546 C CA . THR A 1 77 ? 3.624 -30.992 31.210 1.00 23.61 77 THR A CA 1
ATOM 547 C C . THR A 1 77 ? 3.755 -32.488 31.467 1.00 26.24 77 THR A C 1
ATOM 548 O O . THR A 1 77 ? 4.340 -33.235 30.679 1.00 28.96 77 THR A O 1
ATOM 552 N N . LEU A 1 78 ? 3.184 -32.915 32.596 1.00 26.76 78 LEU A N 1
ATOM 553 C CA . LEU A 1 78 ? 3.194 -34.330 32.951 1.00 24.92 78 LEU A CA 1
ATOM 554 C C . LEU A 1 78 ? 2.444 -35.172 31.928 1.00 26.11 78 LEU A C 1
ATOM 555 O O . LEU A 1 78 ? 2.734 -36.365 31.777 1.00 26.07 78 LEU A O 1
ATOM 560 N N . TYR A 1 79 ? 1.485 -34.582 31.216 1.00 25.83 79 TYR A N 1
ATOM 561 C CA . TYR A 1 79 ? 0.738 -35.317 30.206 1.00 25.16 79 TYR A CA 1
ATOM 562 C C . TYR A 1 79 ? 1.231 -35.060 28.787 1.00 23.57 79 TYR A C 1
ATOM 563 O O . TYR A 1 79 ? 0.637 -35.580 27.839 1.00 27.47 79 TYR A O 1
ATOM 572 N N . GLY A 1 80 ? 2.288 -34.280 28.611 1.00 24.02 80 GLY A N 1
ATOM 573 C CA . GLY A 1 80 ? 2.860 -34.122 27.295 1.00 25.03 80 GLY A CA 1
ATOM 574 C C . GLY A 1 80 ? 3.043 -32.672 26.928 1.00 25.06 80 GLY A C 1
ATOM 575 O O . GLY A 1 80 ? 2.861 -31.764 27.746 1.00 25.06 80 GLY A O 1
ATOM 576 N N . LEU A 1 81 ? 3.406 -32.456 25.667 1.00 24.15 81 LEU A N 1
ATOM 577 C CA . LEU A 1 81 ? 3.726 -31.133 25.155 1.00 27.22 81 LEU A CA 1
ATOM 578 C C . LEU A 1 81 ? 2.465 -30.404 24.711 1.00 27.05 81 LEU A C 1
ATOM 579 O O . LEU A 1 81 ? 1.568 -30.996 24.105 1.00 25.91 81 LEU A O 1
ATOM 584 N N . HIS A 1 82 ? 2.402 -29.114 25.027 1.00 27.50 82 HIS A N 1
ATOM 585 C CA . HIS A 1 82 ? 1.370 -28.224 24.516 1.00 25.84 82 HIS A CA 1
ATOM 586 C C . HIS A 1 82 ? 2.015 -27.174 23.623 1.00 25.73 82 HIS A C 1
ATOM 587 O O . HIS A 1 82 ? 3.172 -26.794 23.823 1.00 26.31 82 HIS A O 1
ATOM 594 N N . ILE A 1 83 ? 1.259 -26.703 22.637 1.00 27.97 83 ILE A N 1
ATOM 595 C CA . ILE A 1 83 ? 1.692 -25.611 21.776 1.00 29.16 83 ILE A CA 1
ATOM 596 C C . ILE A 1 83 ? 0.654 -24.500 21.837 1.00 30.93 83 ILE A C 1
ATOM 597 O O . ILE A 1 83 ? -0.554 -24.760 21.864 1.00 28.11 83 ILE A O 1
ATOM 602 N N . SER A 1 84 ? 1.134 -23.261 21.888 1.00 28.83 84 SER A N 1
ATOM 603 C CA . SER A 1 84 ? 0.294 -22.084 21.746 1.00 29.86 84 SER A CA 1
ATOM 604 C C . SER A 1 84 ? 0.779 -21.290 20.544 1.00 30.03 84 SER A C 1
ATOM 605 O O . SER A 1 84 ? 1.987 -21.126 20.345 1.00 29.17 84 SER A O 1
ATOM 608 N N . THR A 1 85 ? -0.161 -20.808 19.736 1.00 29.14 85 THR A N 1
ATOM 609 C CA . THR A 1 85 ? 0.165 -19.933 18.622 1.00 33.46 85 THR A CA 1
ATOM 610 C C . THR A 1 85 ? -0.328 -18.509 18.830 1.00 37.53 85 THR A C 1
ATOM 611 O O . THR A 1 85 ? -0.162 -17.673 17.935 1.00 41.84 85 THR A O 1
ATOM 615 N N . ASN A 1 86 ? -0.922 -18.204 19.984 1.00 34.47 86 ASN A N 1
ATOM 616 C CA . ASN A 1 86 ? -1.397 -16.861 20.296 1.00 34.15 86 ASN A CA 1
ATOM 617 C C . ASN A 1 86 ? -0.752 -16.329 21.571 1.00 34.28 86 ASN A C 1
ATOM 618 O O . ASN A 1 86 ? -1.406 -15.705 22.407 1.00 34.72 86 ASN A O 1
ATOM 623 N N . GLY A 1 87 ? 0.545 -16.579 21.735 1.00 36.59 87 GLY A N 1
ATOM 624 C CA . GLY A 1 87 ? 1.279 -16.022 22.858 1.00 33.39 87 GLY A CA 1
ATOM 625 C C . GLY A 1 87 ? 0.824 -16.510 24.215 1.00 34.81 87 GLY A C 1
ATOM 626 O O . GLY A 1 87 ? 0.888 -15.748 25.187 1.00 36.24 87 GLY A O 1
ATOM 627 N N . SER A 1 88 ? 0.340 -17.756 24.293 1.00 33.68 88 SER A N 1
ATOM 628 C CA . SER A 1 88 ? -0.067 -18.463 25.510 1.00 34.01 88 SER A CA 1
ATOM 629 C C . SER A 1 88 ? -1.502 -18.158 25.927 1.00 34.55 88 SER A C 1
ATOM 630 O 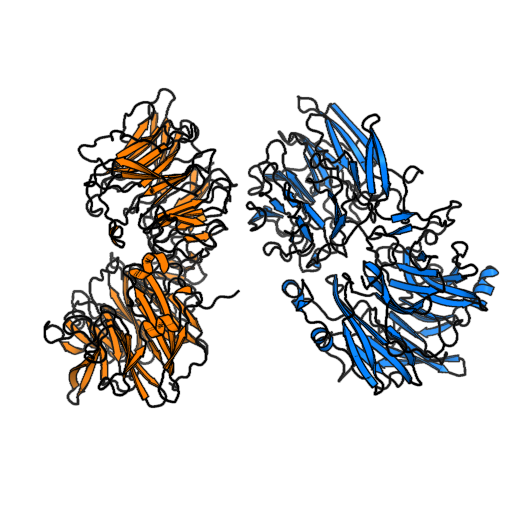O . SER A 1 88 ? -1.922 -18.555 27.018 1.00 36.84 88 SER A O 1
ATOM 633 N N . ASN A 1 89 ? -2.268 -17.466 25.079 1.00 32.90 89 ASN A N 1
ATOM 634 C CA . ASN A 1 89 ? -3.673 -17.226 25.405 1.00 36.74 89 ASN A CA 1
ATOM 635 C C . ASN A 1 89 ? -4.487 -18.514 25.369 1.00 36.24 89 ASN A C 1
ATOM 636 O O . ASN A 1 89 ? -5.429 -18.672 26.152 1.00 37.23 89 ASN A O 1
ATOM 641 N N . SER A 1 90 ? -4.144 -19.436 24.473 1.00 32.44 90 SER A N 1
ATOM 642 C CA . SER A 1 90 ? -4.787 -20.738 24.397 1.00 34.46 90 SER A CA 1
ATOM 643 C C . SER A 1 90 ? -3.729 -21.786 24.074 1.00 36.07 90 SER A C 1
ATOM 644 O O . SER A 1 90 ? -2.689 -21.483 23.484 1.00 35.92 90 SER A O 1
ATOM 647 N N . TYR A 1 91 ? -3.999 -23.027 24.484 1.00 33.75 91 TYR A N 1
ATOM 648 C CA . TYR A 1 91 ? -3.071 -24.131 24.279 1.00 33.82 91 TYR A CA 1
ATOM 649 C C . TYR A 1 91 ? -3.776 -25.306 23.619 1.00 35.99 91 TYR A C 1
ATOM 650 O O . TYR A 1 91 ? -4.985 -25.496 23.774 1.00 40.64 91 TYR A O 1
ATOM 659 N N . ALA A 1 92 ? -2.996 -26.109 22.897 1.00 34.18 92 ALA A N 1
ATOM 660 C CA . ALA A 1 92 ? -3.464 -27.361 22.325 1.00 35.38 92 ALA A CA 1
ATOM 661 C C . ALA A 1 92 ? -2.445 -28.454 22.609 1.00 33.72 92 ALA A C 1
ATOM 662 O O . ALA A 1 92 ? -1.235 -28.231 22.505 1.00 34.49 92 ALA A O 1
ATOM 664 N N . LEU A 1 93 ? -2.942 -29.631 22.977 1.00 34.65 93 LEU A N 1
ATOM 665 C CA . LEU A 1 93 ? -2.075 -30.776 23.214 1.00 32.28 93 LEU A CA 1
ATOM 666 C C . LEU A 1 93 ? -1.456 -31.252 21.903 1.00 32.00 93 LEU A C 1
ATOM 667 O O . LEU A 1 93 ? -2.112 -31.287 20.859 1.00 33.61 93 LEU A O 1
ATOM 672 N N . VAL A 1 94 ? -0.179 -31.606 21.953 1.00 30.02 94 VAL A N 1
ATOM 673 C CA . VAL A 1 94 ? 0.533 -32.134 20.794 1.00 31.29 94 VAL A CA 1
ATOM 674 C C . VAL A 1 94 ? 0.332 -33.648 20.778 1.00 31.27 94 VAL A C 1
ATOM 675 O O . VAL A 1 94 ? 0.751 -34.323 21.730 1.00 32.29 94 VAL A O 1
ATOM 679 N N . PRO A 1 95 ? -0.281 -34.214 19.734 1.00 32.98 95 PRO A N 1
ATOM 680 C CA . PRO A 1 95 ? -0.706 -35.623 19.808 1.00 32.47 95 PRO A CA 1
ATOM 681 C C . PRO A 1 95 ? 0.439 -36.614 19.919 1.00 33.07 95 PRO A C 1
ATOM 682 O O . PRO A 1 95 ? 0.266 -37.673 20.536 1.00 35.60 95 PRO A O 1
ATOM 686 N N . GLU A 1 96 ? 1.602 -36.310 19.336 1.00 31.72 96 GLU A N 1
ATOM 687 C CA . GLU A 1 96 ? 2.716 -37.252 19.379 1.00 32.32 96 GLU A CA 1
ATOM 688 C C . GLU A 1 96 ? 3.218 -37.476 20.800 1.00 31.79 96 GLU A C 1
ATOM 689 O O . GLU A 1 96 ? 3.749 -38.550 21.104 1.00 34.89 96 GLU A O 1
ATOM 695 N N . THR A 1 97 ? 3.062 -36.485 21.679 1.00 30.18 97 THR A N 1
ATOM 696 C CA . THR A 1 97 ? 3.606 -36.544 23.031 1.00 27.57 97 THR A CA 1
ATOM 697 C C . THR A 1 97 ? 2.538 -36.750 24.095 1.00 27.49 97 THR A C 1
ATOM 698 O O . THR A 1 97 ? 2.838 -36.611 25.287 1.00 27.50 97 THR A O 1
ATOM 702 N N . GLU A 1 98 ? 1.303 -37.057 23.702 1.00 25.61 98 GLU A N 1
ATOM 703 C CA . GLU A 1 98 ? 0.249 -37.283 24.683 1.00 32.19 98 GLU A CA 1
ATOM 704 C C . GLU A 1 98 ? 0.644 -38.417 25.620 1.00 30.16 98 GLU A C 1
ATOM 705 O O . GLU A 1 98 ? 1.181 -39.440 25.186 1.00 29.42 98 GLU A O 1
ATOM 711 N N . ASN A 1 99 ? 0.404 -38.213 26.919 1.00 30.24 99 ASN A N 1
ATOM 712 C CA . ASN A 1 99 ? 0.741 -39.187 27.956 1.00 27.56 99 ASN A CA 1
ATOM 713 C C . ASN A 1 99 ? 2.248 -39.397 28.074 1.00 25.97 99 ASN A C 1
ATOM 714 O O . ASN A 1 99 ? 2.704 -40.457 28.511 1.00 27.32 99 ASN A O 1
ATOM 719 N N . LYS A 1 100 ? 3.033 -38.392 27.689 1.00 26.39 100 LYS A N 1
ATOM 720 C CA . LYS A 1 100 ? 4.495 -38.462 27.708 1.00 26.95 100 LYS A CA 1
ATOM 721 C C . LYS A 1 100 ? 5.027 -37.185 28.352 1.00 24.99 100 LYS A C 1
ATOM 722 O O . LYS A 1 100 ? 5.114 -36.146 27.691 1.00 27.15 100 LYS A O 1
ATOM 728 N N . SER A 1 101 ? 5.403 -37.269 29.628 1.00 24.49 101 SER A N 1
ATOM 729 C CA . SER A 1 101 ? 5.857 -36.087 30.356 1.00 23.61 101 SER A CA 1
ATOM 730 C C . SER A 1 101 ? 7.114 -35.505 29.719 1.00 23.21 101 SER A C 1
ATOM 731 O O . SER A 1 101 ? 8.082 -36.228 29.457 1.00 20.70 101 SER A O 1
ATOM 734 N N . ILE A 1 102 ? 7.097 -34.190 29.484 1.00 23.20 102 ILE A N 1
ATOM 735 C CA . ILE A 1 102 ? 8.175 -33.473 28.809 1.00 21.96 102 ILE A CA 1
ATOM 736 C C . ILE A 1 102 ? 8.724 -32.414 29.757 1.00 23.18 102 ILE A C 1
ATOM 737 O O . ILE A 1 102 ? 7.951 -31.666 30.367 1.00 23.75 102 ILE A O 1
ATOM 742 N N . ALA A 1 103 ? 10.055 -32.331 29.860 1.00 20.25 103 ALA A N 1
ATOM 743 C CA . ALA A 1 103 ? 10.683 -31.401 30.789 1.00 20.11 103 ALA A CA 1
ATOM 744 C C . ALA A 1 103 ? 11.810 -30.558 30.197 1.00 21.85 103 ALA A C 1
ATOM 745 O O . ALA A 1 103 ? 12.450 -29.811 30.945 1.00 23.55 103 ALA A O 1
ATOM 747 N N . SER A 1 104 ? 12.080 -30.653 28.895 1.00 19.58 104 SER A N 1
ATOM 748 C CA A SER A 1 104 ? 13.062 -29.783 28.266 0.62 20.50 104 SER A CA 1
ATOM 749 C CA B SER A 1 104 ? 13.096 -29.826 28.252 0.38 20.75 104 SER A CA 1
ATOM 750 C C . SER A 1 104 ? 12.699 -29.596 26.801 1.00 21.46 104 SER A C 1
ATOM 751 O O . SER A 1 104 ? 12.259 -30.532 26.127 1.00 23.15 104 SER A O 1
ATOM 756 N N . ILE A 1 105 ? 12.870 -28.362 26.325 1.00 21.55 105 ILE A N 1
ATOM 757 C CA . ILE A 1 105 ? 12.554 -27.976 24.952 1.00 24.33 105 ILE A CA 1
ATOM 758 C C . ILE A 1 105 ? 13.652 -27.039 24.468 1.00 24.82 105 ILE A C 1
ATOM 759 O O . ILE A 1 105 ? 13.874 -25.985 25.072 1.00 26.18 105 ILE A O 1
ATOM 764 N N . ALA A 1 106 ? 14.325 -27.405 23.375 1.00 21.48 106 ALA A N 1
ATOM 765 C CA . ALA A 1 106 ? 15.451 -26.630 22.872 1.00 23.64 106 ALA A CA 1
ATOM 766 C C . ALA A 1 106 ? 15.337 -26.434 21.367 1.00 27.60 106 ALA A C 1
ATOM 767 O O . ALA A 1 106 ? 14.912 -27.341 20.644 1.00 27.86 106 ALA A O 1
ATOM 769 N N . PHE A 1 107 ? 15.738 -25.249 20.904 1.00 26.12 107 PHE A N 1
ATOM 770 C CA . PHE A 1 107 ? 15.707 -24.891 19.492 1.00 25.43 107 PHE A CA 1
ATOM 771 C C . PHE A 1 107 ? 17.111 -24.923 18.901 1.00 28.16 107 PHE A C 1
ATOM 772 O O . PHE A 1 107 ? 18.082 -24.534 19.557 1.00 27.07 107 PHE A O 1
ATOM 780 N N . LYS A 1 108 ? 17.208 -25.371 17.654 1.00 26.45 108 LYS A N 1
ATOM 781 C CA . LYS A 1 108 ? 18.489 -25.361 16.957 1.00 27.61 108 LYS A CA 1
ATOM 782 C C . LYS A 1 108 ? 18.931 -23.921 16.714 1.00 28.56 108 LYS A C 1
ATOM 783 O O . LYS A 1 108 ? 18.130 -23.103 16.243 1.00 26.80 108 LYS A O 1
ATOM 789 N N . PRO A 1 109 ? 20.177 -23.570 17.032 1.00 29.68 109 PRO A N 1
ATOM 790 C CA . PRO A 1 109 ? 20.647 -22.199 16.786 1.00 30.61 109 PRO A CA 1
ATOM 791 C C . PRO A 1 109 ? 20.540 -21.833 15.312 1.00 32.86 109 PRO A C 1
ATOM 792 O O . PRO A 1 109 ? 20.984 -22.575 14.434 1.00 32.90 109 PRO A O 1
ATOM 796 N N . GLY A 1 110 ? 19.936 -20.678 15.047 1.00 32.90 110 GLY A N 1
ATOM 797 C CA . GLY A 1 110 ? 19.780 -20.201 13.692 1.00 34.22 110 GLY A CA 1
ATOM 798 C C . GLY A 1 110 ? 18.674 -20.854 12.893 1.00 35.00 110 GLY A C 1
ATOM 799 O O . GLY A 1 110 ? 18.506 -20.514 11.715 1.00 36.93 110 GLY A O 1
ATOM 800 N N . ASN A 1 111 ? 17.916 -21.782 13.484 1.00 34.84 111 ASN A N 1
ATOM 801 C CA . ASN A 1 111 ? 16.773 -22.391 12.793 1.00 34.43 111 ASN A CA 1
ATOM 802 C C . ASN A 1 111 ? 15.720 -22.737 13.850 1.00 32.06 111 ASN A C 1
ATOM 803 O O . ASN A 1 111 ? 15.723 -23.833 14.415 1.00 32.07 111 ASN A O 1
ATOM 808 N N . ALA A 1 112 ? 14.810 -21.794 14.093 1.00 33.49 112 ALA A N 1
ATOM 809 C CA . ALA A 1 112 ? 13.761 -21.980 15.091 1.00 35.19 112 ALA A CA 1
ATOM 810 C C . ALA A 1 112 ? 12.714 -23.011 14.682 1.00 30.85 112 ALA A C 1
ATOM 811 O O . ALA A 1 112 ? 11.820 -23.304 15.484 1.00 29.17 112 ALA A O 1
ATOM 813 N N . ASN A 1 113 ? 12.786 -23.559 13.471 1.00 27.19 113 ASN A N 1
ATOM 814 C CA . ASN A 1 113 ? 11.883 -24.626 13.068 1.00 27.38 113 ASN A CA 1
ATOM 815 C C . ASN A 1 113 ? 12.381 -26.006 13.480 1.00 27.03 113 ASN A C 1
ATOM 816 O O . ASN A 1 113 ? 11.627 -26.979 13.372 1.00 27.47 113 ASN A O 1
ATOM 821 N N . HIS A 1 114 ? 13.625 -26.109 13.947 1.00 24.96 114 HIS A N 1
ATOM 822 C CA . HIS A 1 114 ? 14.214 -27.368 14.396 1.00 25.65 114 HIS A CA 1
ATOM 823 C C . HIS A 1 114 ? 14.179 -27.380 15.921 1.00 27.31 114 HIS A C 1
ATOM 824 O O . HIS A 1 114 ? 14.877 -26.592 16.569 1.00 27.75 114 HIS A O 1
ATOM 831 N N . ILE A 1 115 ? 13.354 -28.259 16.491 1.00 24.92 115 ILE A N 1
ATOM 832 C CA . ILE A 1 115 ? 13.081 -28.275 17.924 1.00 25.25 115 ILE A CA 1
ATOM 833 C C . ILE A 1 115 ? 13.285 -29.683 18.461 1.00 28.13 115 ILE A C 1
ATOM 834 O O . ILE A 1 115 ? 12.972 -30.668 17.783 1.00 29.38 115 ILE A O 1
ATOM 839 N N . ILE A 1 116 ? 13.792 -29.775 19.689 1.00 24.94 116 ILE A N 1
ATOM 840 C CA . ILE A 1 116 ? 13.911 -31.035 20.411 1.00 25.20 116 ILE A CA 1
ATOM 841 C C . ILE A 1 116 ? 13.148 -30.906 21.722 1.00 26.41 116 ILE A C 1
ATOM 842 O O . ILE A 1 116 ? 13.382 -29.966 22.492 1.00 26.49 116 ILE A O 1
ATOM 847 N N . ALA A 1 117 ? 12.233 -31.840 21.968 1.00 23.97 117 ALA A N 1
ATOM 848 C CA . ALA A 1 117 ? 11.498 -31.927 23.225 1.00 22.55 117 ALA A CA 1
ATOM 849 C C . ALA A 1 117 ? 11.806 -33.276 23.855 1.00 26.17 117 ALA A C 1
ATOM 850 O O . ALA A 1 117 ? 11.561 -34.320 23.241 1.00 26.69 117 ALA A O 1
ATOM 852 N N . ALA A 1 118 ? 12.341 -33.257 25.074 1.00 21.62 118 ALA A N 1
ATOM 853 C CA . ALA A 1 118 ? 12.841 -34.480 25.676 1.00 22.30 118 ALA A CA 1
ATOM 854 C C . ALA A 1 118 ? 11.936 -34.943 26.804 1.00 21.42 118 ALA A C 1
ATOM 855 O O . ALA A 1 118 ? 11.565 -34.139 27.670 1.00 20.07 118 ALA A O 1
ATOM 857 N N . PRO A 1 119 ? 11.552 -36.217 26.811 1.00 22.21 119 PRO A N 1
ATOM 858 C CA . PRO A 1 119 ? 10.845 -36.774 27.966 1.00 20.43 119 PRO A CA 1
ATOM 859 C C . PRO A 1 119 ? 11.588 -36.486 29.262 1.00 22.78 119 PRO A C 1
ATOM 860 O O . PRO A 1 119 ? 12.816 -36.575 29.329 1.00 23.59 119 PRO A O 1
ATOM 864 N N . GLY A 1 120 ? 10.833 -36.139 30.294 1.00 18.60 120 GLY A N 1
ATOM 865 C CA . GLY A 1 120 ? 11.429 -35.837 31.580 1.00 20.54 120 GLY A CA 1
ATOM 866 C C . GLY A 1 120 ? 10.378 -35.343 32.545 1.00 21.00 120 GLY A C 1
ATOM 867 O O . GLY A 1 120 ? 9.242 -35.033 32.170 1.00 18.03 120 GLY A O 1
ATOM 868 N N . TRP A 1 121 ? 10.787 -35.270 33.818 1.00 20.84 121 TRP A N 1
ATOM 869 C CA . TRP A 1 121 ? 9.880 -34.833 34.874 1.00 19.87 121 TRP A CA 1
ATOM 870 C C . TRP A 1 121 ? 10.632 -34.214 36.046 1.00 18.77 121 TRP A C 1
ATOM 871 O O . TRP A 1 121 ? 10.130 -34.229 37.175 1.00 22.87 121 TRP A O 1
ATOM 882 N N . ARG A 1 122 ? 11.827 -33.676 35.799 1.00 20.41 122 ARG A N 1
ATOM 883 C CA . ARG A 1 122 ? 12.647 -32.993 36.811 1.00 21.57 122 ARG A CA 1
ATOM 884 C C . ARG A 1 122 ? 12.821 -33.936 38.001 1.00 19.96 122 ARG A C 1
ATOM 885 O O . ARG A 1 122 ? 13.190 -35.102 37.802 1.00 20.66 122 ARG A O 1
ATOM 893 N N . ASP A 1 123 ? 12.561 -33.491 39.228 1.00 17.94 123 ASP A N 1
ATOM 894 C CA . ASP A 1 123 ? 12.721 -34.310 40.419 1.00 20.71 123 ASP A CA 1
ATOM 895 C C . ASP A 1 123 ? 11.413 -34.937 40.881 1.00 22.29 123 ASP A C 1
ATOM 896 O O . ASP A 1 123 ? 11.365 -35.505 41.975 1.00 25.99 123 ASP A O 1
ATOM 901 N N . ASP A 1 124 ? 10.351 -34.853 40.083 1.00 22.55 124 ASP A N 1
ATOM 902 C CA . ASP A 1 124 ? 9.038 -35.320 40.531 1.00 23.90 124 ASP A CA 1
ATOM 903 C C . ASP A 1 124 ? 8.840 -36.793 40.168 1.00 23.87 124 ASP A C 1
ATOM 904 O O . ASP A 1 124 ? 7.895 -37.195 39.488 1.00 23.09 124 ASP A O 1
ATOM 909 N N . ASP A 1 125 ? 9.784 -37.604 40.655 1.00 20.09 125 ASP A N 1
ATOM 910 C CA . ASP A 1 125 ? 9.684 -39.050 40.506 1.00 22.49 125 ASP A CA 1
ATOM 911 C C . ASP A 1 125 ? 8.444 -39.599 41.198 1.00 22.48 125 ASP A C 1
ATOM 912 O O . ASP A 1 125 ? 7.943 -40.663 40.821 1.00 25.47 125 ASP A O 1
ATOM 917 N N . ASP A 1 126 ? 7.939 -38.892 42.212 1.00 23.57 126 ASP A N 1
ATOM 918 C CA . ASP A 1 126 ? 6.716 -39.307 42.889 1.00 27.91 126 ASP A CA 1
ATOM 919 C C . ASP A 1 126 ? 5.496 -39.244 41.980 1.00 27.29 126 ASP A C 1
ATOM 920 O O . ASP A 1 126 ? 4.491 -39.901 42.271 1.00 29.75 126 ASP A O 1
ATOM 925 N N . PHE A 1 127 ? 5.557 -38.476 40.891 1.00 23.27 127 PHE A N 1
ATOM 926 C CA . PHE A 1 127 ? 4.382 -38.201 40.076 1.00 28.89 127 PHE A CA 1
ATOM 927 C C . PHE A 1 127 ? 4.437 -38.791 38.673 1.00 29.32 127 PHE A C 1
ATOM 928 O O . PHE A 1 127 ? 3.428 -38.727 37.960 1.00 29.42 127 PHE A O 1
ATOM 936 N N . ILE A 1 128 ? 5.572 -39.362 38.257 1.00 24.78 128 ILE A N 1
ATOM 937 C CA . ILE A 1 128 ? 5.712 -39.836 36.883 1.00 25.94 128 ILE A CA 1
ATOM 938 C C . ILE A 1 128 ? 4.724 -40.953 36.564 1.00 25.03 128 ILE A C 1
ATOM 939 O O . ILE A 1 128 ? 4.416 -41.191 35.392 1.00 26.73 128 ILE A O 1
ATOM 944 N N . GLY A 1 129 ? 4.189 -41.626 37.577 1.00 25.66 129 GLY A N 1
ATOM 945 C CA . GLY A 1 129 ? 3.232 -42.684 37.339 1.00 24.54 129 GLY A CA 1
ATOM 946 C C . GLY A 1 129 ? 1.769 -42.298 37.408 1.00 27.24 129 GLY A C 1
ATOM 947 O O . GLY A 1 129 ? 0.912 -43.183 37.317 1.00 28.82 129 GLY A O 1
ATOM 948 N N . LYS A 1 130 ? 1.450 -41.006 37.557 1.00 24.65 130 LYS A N 1
ATOM 949 C CA . LYS A 1 130 ? 0.055 -40.596 37.729 1.00 27.70 130 LYS A CA 1
ATOM 950 C C . LYS A 1 130 ? -0.810 -40.986 36.535 1.00 27.35 130 LYS A C 1
ATOM 951 O O . LYS A 1 130 ? -1.989 -41.315 36.707 1.00 31.24 130 LYS A O 1
ATOM 957 N N . PHE A 1 131 ? -0.255 -40.954 35.322 1.00 29.00 131 PHE A N 1
ATOM 958 C CA . PHE A 1 131 ? -0.979 -41.344 34.118 1.00 28.69 131 PHE A CA 1
ATOM 959 C C . PHE A 1 131 ? -0.465 -42.654 33.529 1.00 29.20 131 PHE A C 1
ATOM 960 O O . PHE A 1 131 ? -0.671 -42.914 32.339 1.00 32.70 131 PHE A O 1
ATOM 968 N N . GLY A 1 132 ? 0.212 -43.478 34.329 1.00 24.77 132 GLY A N 1
ATOM 969 C CA . GLY A 1 132 ? 0.624 -44.800 33.904 1.00 26.49 132 GLY A CA 1
ATOM 970 C C . GLY A 1 132 ? 2.059 -44.925 33.430 1.00 28.25 132 GLY A C 1
ATOM 971 O O . GLY A 1 132 ? 2.518 -46.052 33.208 1.00 31.77 132 GLY A O 1
ATOM 972 N N . GLU A 1 133 ? 2.778 -43.819 33.263 1.00 26.03 133 GLU A N 1
ATOM 973 C CA . GLU A 1 133 ? 4.168 -43.910 32.840 1.00 30.44 133 GLU A CA 1
ATOM 974 C C . GLU A 1 133 ? 5.039 -44.479 33.960 1.00 31.42 133 GLU A C 1
ATOM 975 O O . GLU A 1 133 ? 4.647 -44.535 35.128 1.00 32.47 133 GLU A O 1
ATOM 981 N N . THR A 1 134 ? 6.242 -44.907 33.583 1.00 29.08 134 THR A N 1
ATOM 982 C CA . THR A 1 134 ? 7.256 -45.342 34.531 1.00 25.62 134 THR A CA 1
ATOM 983 C C . THR A 1 134 ? 8.554 -44.608 34.233 1.00 23.68 134 THR A C 1
ATOM 984 O O . THR A 1 134 ? 8.791 -44.168 33.105 1.00 22.21 134 THR A O 1
ATOM 988 N N . ALA A 1 135 ? 9.390 -44.468 35.264 1.00 25.41 135 ALA A N 1
ATOM 989 C CA . ALA A 1 135 ? 10.703 -43.864 35.062 1.00 23.50 135 ALA A CA 1
ATOM 990 C C . ALA A 1 135 ? 11.554 -44.719 34.134 1.00 22.53 135 ALA A C 1
ATOM 991 O O . ALA A 1 135 ? 12.296 -44.194 33.296 1.00 24.16 135 ALA A O 1
ATOM 993 N N . ALA A 1 136 ? 11.451 -46.037 34.261 1.00 23.97 136 ALA A N 1
ATOM 994 C CA . ALA A 1 136 ? 12.221 -46.932 33.410 1.00 27.16 136 ALA A CA 1
ATOM 995 C C . ALA A 1 136 ? 11.614 -46.997 32.014 1.00 26.86 136 ALA A C 1
ATOM 996 O O . ALA A 1 136 ? 10.391 -46.957 31.842 1.00 24.70 136 ALA A O 1
ATOM 998 N N . GLY A 1 137 ? 12.482 -47.095 31.012 1.00 26.11 137 GLY A N 1
ATOM 999 C CA . GLY A 1 137 ? 12.052 -47.206 29.641 1.00 23.98 137 GLY A CA 1
ATOM 1000 C C . GLY A 1 137 ? 13.161 -46.841 28.677 1.00 22.60 137 GLY A C 1
ATOM 1001 O O . GLY A 1 137 ? 14.261 -46.453 29.083 1.00 21.06 137 GLY A O 1
ATOM 1002 N N . PRO A 1 138 ? 12.898 -46.970 27.379 1.00 23.76 138 PRO A N 1
ATOM 1003 C CA . PRO A 1 138 ? 13.890 -46.547 26.386 1.00 23.38 138 PRO A CA 1
ATOM 1004 C C . PRO A 1 138 ? 14.166 -45.054 26.477 1.00 20.79 138 PRO A C 1
ATOM 1005 O O . PRO A 1 138 ? 13.290 -44.254 26.814 1.00 21.44 138 PRO A O 1
ATOM 1009 N N . GLY A 1 139 ? 15.413 -44.687 26.196 1.00 19.87 139 GLY A N 1
ATOM 1010 C CA . GLY A 1 139 ? 15.779 -43.289 26.136 1.00 19.91 139 GLY A CA 1
ATOM 1011 C C . GLY A 1 139 ? 15.395 -42.695 24.797 1.00 20.98 139 GLY A C 1
ATOM 1012 O O . GLY A 1 139 ? 15.844 -43.174 23.750 1.00 25.87 139 GLY A O 1
ATOM 1013 N N . GLN A 1 140 ? 14.553 -41.661 24.811 1.00 16.82 140 GLN A N 1
ATOM 1014 C CA . GLN A 1 140 ? 14.008 -41.103 23.582 1.00 21.13 140 GLN A CA 1
ATOM 1015 C C . GLN A 1 140 ? 13.967 -39.585 23.668 1.00 21.49 140 GLN A C 1
ATOM 1016 O O . GLN A 1 140 ? 13.972 -39.002 24.754 1.00 21.98 140 GLN A O 1
ATOM 1022 N N . VAL A 1 141 ? 13.936 -38.950 22.494 1.00 18.65 141 VAL A N 1
ATOM 1023 C CA . VAL A 1 141 ? 13.623 -37.535 22.358 1.00 18.87 141 VAL A CA 1
ATOM 1024 C C . VAL A 1 141 ? 12.657 -37.380 21.191 1.00 21.42 141 VAL A C 1
ATOM 1025 O O . VAL A 1 141 ? 12.574 -38.231 20.303 1.00 20.37 141 VAL A O 1
ATOM 1029 N N . PHE A 1 142 ? 11.916 -36.278 21.212 1.00 22.56 142 PHE A N 1
ATOM 1030 C CA . PHE A 1 142 ? 11.029 -35.901 20.119 1.00 24.66 142 PHE A CA 1
ATOM 1031 C C . PHE A 1 142 ? 11.677 -34.770 19.332 1.00 25.32 142 PHE A C 1
ATOM 1032 O O . PHE A 1 142 ? 12.140 -33.789 19.922 1.00 25.31 142 PHE A O 1
ATOM 1040 N N . VAL A 1 143 ? 11.714 -34.909 18.009 1.00 25.28 143 VAL A N 1
ATOM 1041 C CA . VAL A 1 143 ? 12.377 -33.945 17.138 1.00 26.44 143 VAL A CA 1
ATOM 1042 C C . VAL A 1 143 ? 11.389 -33.456 16.089 1.00 26.51 143 VAL A C 1
ATOM 1043 O O . VAL A 1 143 ? 10.779 -34.261 15.375 1.00 26.75 143 VAL A O 1
ATOM 1047 N N . SER A 1 144 ? 11.240 -32.140 15.991 1.00 25.05 144 SER A N 1
ATOM 1048 C CA . SER A 1 144 ? 10.457 -31.502 14.944 1.00 26.97 144 SER A CA 1
ATOM 1049 C C . SER A 1 144 ? 11.374 -30.663 14.065 1.00 28.04 144 SER A C 1
ATOM 1050 O O . SER A 1 144 ? 12.261 -29.965 14.566 1.00 28.67 144 SER A O 1
ATOM 1053 N N . GLN A 1 145 ? 11.161 -30.733 12.752 1.00 27.68 145 GLN A N 1
ATOM 1054 C CA . GLN A 1 145 ? 11.935 -29.934 11.812 1.00 30.64 145 GLN A CA 1
ATOM 1055 C C . GLN A 1 145 ? 11.070 -28.959 11.025 1.00 32.32 145 GLN A C 1
ATOM 1056 O O . GLN A 1 145 ? 11.566 -28.327 10.084 1.00 33.62 145 GLN A O 1
ATOM 1062 N N . ASN A 1 146 ? 9.799 -28.802 11.396 1.00 31.43 146 ASN A N 1
ATOM 1063 C CA . ASN A 1 146 ? 8.892 -27.867 10.741 1.00 32.91 146 ASN A CA 1
ATOM 1064 C C . ASN A 1 146 ? 8.190 -26.984 11.763 1.00 33.80 146 ASN A C 1
ATOM 1065 O O . ASN A 1 146 ? 7.019 -26.628 11.604 1.00 35.70 146 ASN A O 1
ATOM 1070 N N . GLY A 1 147 ? 8.889 -26.621 12.835 1.00 31.75 147 GLY A N 1
ATOM 1071 C CA . GLY A 1 147 ? 8.319 -25.708 13.806 1.00 29.32 147 GLY A CA 1
ATOM 1072 C C . GLY A 1 147 ? 7.200 -26.272 14.653 1.00 30.69 147 GLY A C 1
ATOM 1073 O O . GLY A 1 147 ? 6.379 -25.505 15.163 1.00 29.40 147 GLY A O 1
ATOM 1074 N N . GLY A 1 148 ? 7.130 -27.589 14.812 1.00 30.72 148 GLY A N 1
ATOM 1075 C CA . GLY A 1 148 ? 6.208 -28.192 15.752 1.00 30.91 148 GLY A CA 1
ATOM 1076 C C . GLY A 1 148 ? 4.884 -28.664 15.197 1.00 33.07 148 GLY A C 1
ATOM 1077 O O . GLY A 1 148 ? 4.015 -29.061 15.984 1.00 35.81 148 GLY A O 1
ATOM 1078 N N . SER A 1 149 ? 4.693 -28.635 13.875 1.00 30.76 149 SER A N 1
ATOM 1079 C CA . SER A 1 149 ? 3.479 -29.216 13.309 1.00 33.15 149 SER A CA 1
ATOM 1080 C C . SER A 1 149 ? 3.507 -30.738 13.375 1.00 33.93 149 SER A C 1
ATOM 1081 O O . SER A 1 149 ? 2.453 -31.369 13.514 1.00 35.66 149 SER A O 1
ATOM 1084 N N . SER A 1 150 ? 4.692 -31.347 13.292 1.00 34.02 150 SER A N 1
ATOM 1085 C CA . SER A 1 150 ? 4.837 -32.794 13.386 1.00 34.58 150 SER A CA 1
ATOM 1086 C C . SER A 1 150 ? 6.125 -33.116 14.126 1.00 33.37 150 SER A C 1
ATOM 1087 O O . SER A 1 150 ? 7.093 -32.351 14.078 1.00 31.12 150 SER A O 1
ATOM 1090 N N . TRP A 1 151 ? 6.131 -34.265 14.802 1.00 31.20 151 TRP A N 1
ATOM 1091 C CA . TRP A 1 151 ? 7.243 -34.669 15.648 1.00 28.97 151 TRP A CA 1
ATOM 1092 C C . TRP A 1 151 ? 7.656 -36.100 15.342 1.00 29.25 151 TRP A C 1
ATOM 1093 O O . TRP A 1 151 ? 6.809 -36.970 15.126 1.00 31.91 151 TRP A O 1
ATOM 1104 N N . GLN A 1 152 ? 8.966 -36.331 15.335 1.00 30.14 152 GLN A N 1
ATOM 1105 C CA . GLN A 1 152 ? 9.554 -37.651 15.159 1.00 32.25 152 GLN A CA 1
ATOM 1106 C C . GLN A 1 152 ? 10.068 -38.171 16.494 1.00 28.41 152 GLN A C 1
ATOM 1107 O O . GLN A 1 152 ? 10.608 -37.409 17.300 1.00 26.97 152 GLN A O 1
ATOM 1113 N N . THR A 1 153 ? 9.916 -39.473 16.716 1.00 27.39 153 THR A N 1
ATOM 1114 C CA . THR A 1 153 ? 10.403 -40.123 17.926 1.00 27.71 153 THR A CA 1
ATOM 1115 C C . THR A 1 153 ? 11.770 -40.737 17.646 1.00 27.99 153 THR A C 1
ATOM 1116 O O . THR A 1 153 ? 11.886 -41.668 16.841 1.00 27.55 153 THR A O 1
ATOM 1120 N N . VAL A 1 154 ? 12.798 -40.221 18.313 1.00 24.51 154 VAL A N 1
ATOM 1121 C CA . VAL A 1 154 ? 14.171 -40.684 18.154 1.00 22.03 154 VAL A CA 1
ATOM 1122 C C . VAL A 1 154 ? 14.569 -41.442 19.412 1.00 23.06 154 VAL A C 1
ATOM 1123 O O . VAL A 1 154 ? 14.407 -40.930 20.527 1.00 22.59 154 VAL A O 1
ATOM 1127 N N . THR A 1 155 ? 15.101 -42.649 19.235 1.00 20.54 155 THR A N 1
ATOM 1128 C CA . THR A 1 155 ? 15.575 -43.473 20.340 1.00 25.70 155 THR A CA 1
ATOM 1129 C C . THR A 1 155 ? 17.092 -43.362 20.445 1.00 27.90 155 THR A C 1
ATOM 1130 O O . THR A 1 155 ? 17.800 -43.563 19.452 1.00 26.44 155 THR A O 1
ATOM 1134 N N . PHE A 1 156 ? 17.592 -43.040 21.642 1.00 24.88 156 PHE A N 1
ATOM 1135 C CA . PHE A 1 156 ? 19.030 -43.055 21.872 1.00 21.78 156 PHE A CA 1
ATOM 1136 C C . PHE A 1 156 ? 19.486 -44.181 22.792 1.00 22.88 156 PHE A C 1
ATOM 1137 O O . PHE A 1 156 ? 20.690 -44.456 22.852 1.00 23.17 156 PHE A O 1
ATOM 1145 N N . ASP A 1 157 ? 18.569 -44.851 23.487 1.00 23.20 157 ASP A N 1
ATOM 1146 C CA . ASP A 1 157 ? 18.909 -46.040 24.257 1.00 23.43 157 ASP A CA 1
ATOM 1147 C C . ASP A 1 157 ? 17.682 -46.937 24.332 1.00 23.12 157 ASP A C 1
ATOM 1148 O O . ASP A 1 157 ? 16.566 -46.454 24.532 1.00 22.91 157 ASP A O 1
ATOM 1153 N N . SER A 1 158 ? 17.897 -48.245 24.193 1.00 20.40 158 SER A N 1
ATOM 1154 C CA . SER A 1 158 ? 16.805 -49.197 24.040 1.00 24.57 158 SER A CA 1
ATOM 1155 C C . SER A 1 158 ? 16.576 -50.063 25.277 1.00 26.04 158 SER A C 1
ATOM 1156 O O . SER A 1 158 ? 15.769 -50.999 25.223 1.00 26.59 158 SER A O 1
ATOM 1159 N N . ASN A 1 159 ? 17.272 -49.799 26.380 1.00 25.42 159 ASN A N 1
ATOM 1160 C CA . ASN A 1 159 ? 17.090 -50.589 27.596 1.00 25.36 159 ASN A CA 1
ATOM 1161 C C . ASN A 1 159 ? 15.798 -50.153 28.276 1.00 27.45 159 ASN A C 1
ATOM 1162 O O . ASN A 1 159 ? 15.697 -49.027 28.774 1.00 27.19 159 ASN A O 1
ATOM 1167 N N . SER A 1 160 ? 14.812 -51.050 28.312 1.00 27.11 160 SER A N 1
ATOM 1168 C CA . SER A 1 160 ? 13.501 -50.719 28.853 1.00 29.84 160 SER A CA 1
ATOM 1169 C C . SER A 1 160 ? 13.459 -50.725 30.376 1.00 29.01 160 SER A C 1
ATOM 1170 O O . SER A 1 160 ? 12.444 -50.318 30.950 1.00 27.24 160 SER A O 1
ATOM 1173 N N . SER A 1 161 ? 14.528 -51.155 31.046 1.00 29.04 161 SER A N 1
ATOM 1174 C CA . SER A 1 161 ? 14.516 -51.300 32.495 1.00 27.78 161 SER A CA 1
ATOM 1175 C C . SER A 1 161 ? 15.314 -50.227 33.228 1.00 26.85 161 SER A C 1
ATOM 1176 O O . SER A 1 161 ? 15.387 -50.270 34.461 1.00 28.32 161 SER A O 1
ATOM 1179 N N . THR A 1 162 ? 15.905 -49.264 32.524 1.00 24.90 162 THR A N 1
ATOM 1180 C CA . THR A 1 162 ? 16.730 -48.244 33.157 1.00 21.90 162 THR A CA 1
ATOM 1181 C C . THR A 1 162 ? 16.087 -46.867 33.029 1.00 21.91 162 THR A C 1
ATOM 1182 O O . THR A 1 162 ? 15.372 -46.580 32.065 1.00 23.86 162 THR A O 1
ATOM 1186 N N . ASP A 1 163 ? 16.369 -46.017 34.017 1.00 22.21 163 ASP A N 1
ATOM 1187 C CA . ASP A 1 163 ? 15.730 -44.710 34.129 1.00 22.46 163 ASP A CA 1
ATOM 1188 C C . ASP A 1 163 ? 16.045 -43.835 32.918 1.00 21.99 163 ASP A C 1
ATOM 1189 O O . ASP A 1 163 ? 17.209 -43.677 32.535 1.00 18.98 163 ASP A O 1
ATOM 1194 N N . ARG A 1 164 ? 15.001 -43.238 32.339 1.00 19.88 164 ARG A N 1
ATOM 1195 C CA . ARG A 1 164 ? 15.100 -42.517 31.076 1.00 18.86 164 ARG A CA 1
ATOM 1196 C C . ARG A 1 164 ? 14.948 -41.005 31.220 1.00 21.06 164 ARG A C 1
ATOM 1197 O O . ARG A 1 164 ? 14.895 -40.304 30.200 1.00 20.29 164 ARG A O 1
ATOM 1205 N N . ASN A 1 165 ? 14.868 -40.487 32.445 1.00 19.46 165 ASN A N 1
ATOM 1206 C CA . ASN A 1 165 ? 14.722 -39.051 32.666 1.00 20.34 165 ASN A CA 1
ATOM 1207 C C . ASN A 1 165 ? 15.831 -38.271 31.967 1.00 20.70 165 ASN A C 1
ATOM 1208 O O . ASN A 1 165 ? 17.015 -38.567 32.139 1.00 20.98 165 ASN A O 1
ATOM 1213 N N . VAL A 1 166 ? 15.441 -37.280 31.166 1.00 19.40 166 VAL A N 1
ATOM 1214 C CA . VAL A 1 166 ? 16.379 -36.355 30.538 1.00 19.34 166 VAL A CA 1
ATOM 1215 C C . VAL A 1 166 ? 16.269 -35.016 31.249 1.00 20.33 166 VAL A C 1
ATOM 1216 O O . VAL A 1 166 ? 15.163 -34.493 31.436 1.00 16.28 166 VAL A O 1
ATOM 1220 N N . TYR A 1 167 ? 17.414 -34.459 31.637 1.00 19.30 167 TYR A N 1
ATOM 1221 C CA . TYR A 1 167 ? 17.437 -33.221 32.402 1.00 17.81 167 TYR A CA 1
ATOM 1222 C C . TYR A 1 167 ? 17.721 -31.992 31.551 1.00 18.90 167 TYR A C 1
ATOM 1223 O O . TYR A 1 167 ? 17.149 -30.928 31.810 1.00 17.50 167 TYR A O 1
ATOM 1232 N N . SER A 1 168 ? 18.566 -32.100 30.526 1.00 17.04 168 SER A N 1
ATOM 1233 C CA . SER A 1 168 ? 18.830 -30.942 29.686 1.00 20.11 168 SER A CA 1
ATOM 1234 C C . SER A 1 168 ? 19.196 -31.370 28.272 1.00 21.95 168 SER A C 1
ATOM 1235 O O . SER A 1 168 ? 19.685 -32.479 28.038 1.00 21.65 168 SER A O 1
ATOM 1238 N N . VAL A 1 169 ? 18.920 -30.470 27.331 1.00 21.02 169 VAL A N 1
ATOM 1239 C CA . VAL A 1 169 ? 19.311 -30.591 25.932 1.00 19.91 169 VAL A CA 1
ATOM 1240 C C . VAL A 1 169 ? 19.999 -29.287 25.562 1.00 22.59 169 VAL A C 1
ATOM 1241 O O . VAL A 1 169 ? 19.441 -28.208 25.791 1.00 22.58 169 VAL A O 1
ATOM 1245 N N . VAL A 1 170 ? 21.210 -29.372 25.015 1.00 20.91 170 VAL A N 1
ATOM 1246 C CA . VAL A 1 170 ? 21.992 -28.169 24.745 1.00 19.86 170 VAL A CA 1
ATOM 1247 C C . VAL A 1 170 ? 22.684 -28.293 23.393 1.00 21.93 170 VAL A C 1
ATOM 1248 O O . VAL A 1 170 ? 23.338 -29.302 23.104 1.00 19.21 170 VAL A O 1
ATOM 1252 N N . PHE A 1 171 ? 22.529 -27.263 22.566 1.00 22.81 171 PHE A N 1
ATOM 1253 C CA . PHE A 1 171 ? 23.121 -27.199 21.241 1.00 22.15 171 PHE A CA 1
ATOM 1254 C C . PHE A 1 171 ? 24.489 -26.524 21.282 1.00 24.31 171 PHE A C 1
ATOM 1255 O O . PHE A 1 171 ? 24.793 -25.721 22.169 1.00 24.90 171 PHE A O 1
ATOM 1263 N N . ASP A 1 172 ? 25.307 -26.852 20.287 1.00 24.19 172 ASP A N 1
ATOM 1264 C CA . ASP A 1 172 ? 26.552 -26.141 20.019 1.00 25.00 172 ASP A CA 1
ATOM 1265 C C . ASP A 1 172 ? 26.210 -24.854 19.277 1.00 25.34 172 ASP A C 1
ATOM 1266 O O . ASP A 1 172 ? 25.762 -24.898 18.128 1.00 27.89 172 ASP A O 1
ATOM 1271 N N . GLN A 1 173 ? 26.407 -23.703 19.931 1.00 24.35 173 GLN A N 1
ATOM 1272 C CA . GLN A 1 173 ? 26.117 -22.428 19.278 1.00 26.53 173 GLN A CA 1
ATOM 1273 C C . GLN A 1 173 ? 27.017 -22.191 18.071 1.00 28.35 173 GLN A C 1
ATOM 1274 O O . GLN A 1 173 ? 26.615 -21.510 17.120 1.00 26.77 173 GLN A O 1
ATOM 1280 N N . SER A 1 174 ? 28.233 -22.736 18.088 1.00 27.77 174 SER A N 1
ATOM 1281 C CA A SER A 1 174 ? 29.192 -22.555 17.006 0.50 30.42 174 SER A CA 1
ATOM 1282 C CA B SER A 1 174 ? 29.169 -22.535 16.992 0.50 30.40 174 SER A CA 1
ATOM 1283 C C . SER A 1 174 ? 29.034 -23.577 15.889 1.00 30.04 174 SER A C 1
ATOM 1284 O O . SER A 1 174 ? 29.612 -23.392 14.812 1.00 30.16 174 SER A O 1
ATOM 1289 N N . ASN A 1 175 ? 28.284 -24.654 16.124 1.00 28.98 175 ASN A N 1
ATOM 1290 C CA . ASN A 1 175 ? 28.023 -25.681 15.112 1.00 29.77 175 ASN A CA 1
ATOM 1291 C C . ASN A 1 175 ? 26.628 -26.227 15.421 1.00 26.91 175 ASN A C 1
ATOM 1292 O O . ASN A 1 175 ? 26.471 -27.142 16.233 1.00 24.00 175 ASN A O 1
ATOM 1297 N N . ALA A 1 176 ? 25.621 -25.650 14.762 1.00 27.31 176 ALA A N 1
ATOM 1298 C CA . ALA A 1 176 ? 24.232 -25.863 15.152 1.00 28.46 176 ALA A CA 1
ATOM 1299 C C . ALA A 1 176 ? 23.780 -27.311 15.004 1.00 30.53 176 ALA A C 1
ATOM 1300 O O . ALA A 1 176 ? 22.773 -27.691 15.610 1.00 31.97 176 ALA A O 1
ATOM 1302 N N . ASN A 1 177 ? 24.485 -28.125 14.217 1.00 29.51 177 ASN A N 1
ATOM 1303 C CA . ASN A 1 177 ? 24.097 -29.519 14.047 1.00 31.03 177 ASN A CA 1
ATOM 1304 C C . ASN A 1 177 ? 24.592 -30.416 15.173 1.00 28.01 177 ASN A C 1
ATOM 1305 O O . ASN A 1 177 ? 24.223 -31.595 15.212 1.00 24.49 177 ASN A O 1
ATOM 1310 N N . THR A 1 178 ? 25.412 -29.896 16.078 1.00 26.17 178 THR A N 1
ATOM 1311 C CA . THR A 1 178 ? 25.906 -30.654 17.218 1.00 22.29 178 THR A CA 1
ATOM 1312 C C . THR A 1 178 ? 25.056 -30.331 18.437 1.00 23.65 178 THR A C 1
ATOM 1313 O O . THR A 1 178 ? 24.826 -29.158 18.749 1.00 26.09 178 THR A O 1
ATOM 1317 N N . VAL A 1 179 ? 24.583 -31.371 19.114 1.00 23.25 179 VAL A N 1
ATOM 1318 C CA . VAL A 1 179 ? 23.716 -31.205 20.274 1.00 22.04 179 VAL A CA 1
ATOM 1319 C C . VAL A 1 179 ? 24.009 -32.334 21.251 1.00 22.86 179 VAL A C 1
ATOM 1320 O O . VAL A 1 179 ? 24.303 -33.463 20.846 1.00 21.19 179 VAL A O 1
ATOM 1324 N N . TYR A 1 180 ? 23.960 -32.014 22.541 1.00 21.35 180 TYR A N 1
ATOM 1325 C CA . TYR A 1 180 ? 24.141 -32.979 23.613 1.00 19.70 180 TYR A CA 1
ATOM 1326 C C . TYR A 1 180 ? 22.877 -33.035 24.463 1.00 19.11 180 TYR A C 1
ATOM 1327 O O . TYR A 1 180 ? 22.098 -32.079 24.517 1.00 21.95 180 TYR A O 1
ATOM 1336 N N . LEU A 1 181 ? 22.678 -34.162 25.139 1.00 19.70 181 LEU A N 1
ATOM 1337 C CA . LEU A 1 181 ? 21.634 -34.271 26.146 1.00 20.66 181 LEU A CA 1
ATOM 1338 C C . LEU A 1 181 ? 22.216 -34.890 27.408 1.00 19.22 181 LEU A C 1
ATOM 1339 O O . LEU A 1 181 ? 23.176 -35.661 27.356 1.00 21.21 181 LEU A O 1
ATOM 1344 N N . GLY A 1 182 ? 21.629 -34.528 28.545 1.00 19.32 182 GLY A N 1
ATOM 1345 C CA . GLY A 1 182 ? 22.035 -35.062 29.829 1.00 13.90 182 GLY A CA 1
ATOM 1346 C C . GLY A 1 182 ? 20.928 -35.851 30.493 1.00 17.48 182 GLY A C 1
ATOM 1347 O O . GLY A 1 182 ? 19.832 -35.329 30.718 1.00 19.99 182 GLY A O 1
ATOM 1348 N N . SER A 1 183 ? 21.204 -37.107 30.826 1.00 16.50 183 SER A N 1
ATOM 1349 C CA . SER A 1 183 ? 20.161 -38.038 31.227 1.00 18.98 183 SER A CA 1
ATOM 1350 C C . SER A 1 183 ? 20.691 -38.971 32.306 1.00 18.39 183 SER A C 1
ATOM 1351 O O . SER A 1 183 ? 21.902 -39.142 32.466 1.00 17.67 183 SER A O 1
ATOM 1354 N N . ASN A 1 184 ? 19.764 -39.577 33.054 1.00 16.16 184 ASN A N 1
ATOM 1355 C CA . ASN A 1 184 ? 20.141 -40.713 33.890 1.00 20.21 184 ASN A CA 1
ATOM 1356 C C . ASN A 1 184 ? 20.702 -41.848 33.045 1.00 23.20 184 ASN A C 1
ATOM 1357 O O . ASN A 1 184 ? 21.478 -42.671 33.545 1.00 25.93 184 ASN A O 1
ATOM 1362 N N . LYS A 1 185 ? 20.312 -41.915 31.769 1.00 16.61 185 LYS A N 1
ATOM 1363 C CA . LYS A 1 185 ? 20.903 -42.872 30.842 1.00 18.22 185 LYS A CA 1
ATOM 1364 C C . LYS A 1 185 ? 22.369 -42.574 30.570 1.00 18.17 185 LYS A C 1
ATOM 1365 O O . LYS A 1 185 ? 23.091 -43.454 30.090 1.00 19.91 185 LYS A O 1
ATOM 1371 N N . GLY A 1 186 ? 22.818 -41.364 30.867 1.00 14.78 186 GLY A N 1
ATOM 1372 C CA . GLY A 1 186 ? 24.139 -40.895 30.512 1.00 16.69 186 GLY A CA 1
ATOM 1373 C C . GLY A 1 186 ? 24.061 -39.622 29.692 1.00 18.39 186 GLY A C 1
ATOM 1374 O O . GLY A 1 186 ? 22.987 -39.081 29.427 1.00 13.78 186 GLY A O 1
ATOM 1375 N N . VAL A 1 187 ? 25.229 -39.142 29.303 1.00 18.87 187 VAL A N 1
ATOM 1376 C CA . VAL A 1 187 ? 25.324 -38.013 28.389 1.00 19.94 187 VAL A CA 1
ATOM 1377 C C . VAL A 1 187 ? 25.435 -38.561 26.977 1.00 19.75 187 VAL A C 1
ATOM 1378 O O . VAL A 1 187 ? 26.186 -39.511 26.725 1.00 20.18 187 VAL A O 1
ATOM 1382 N N . TYR A 1 188 ? 24.672 -37.978 26.055 1.00 17.96 188 TYR A N 1
ATOM 1383 C CA . TYR A 1 188 ? 24.665 -38.412 24.669 1.00 18.17 188 TYR A CA 1
ATOM 1384 C C . TYR A 1 188 ? 24.924 -37.225 23.755 1.00 19.65 188 TYR A C 1
ATOM 1385 O O . TYR A 1 188 ? 24.638 -36.077 24.103 1.00 19.19 188 TYR A O 1
ATOM 1394 N N . LYS A 1 189 ? 25.464 -37.523 22.578 1.00 18.38 189 LYS A N 1
ATOM 1395 C CA . LYS A 1 189 ? 25.859 -36.516 21.605 1.00 19.57 189 LYS A CA 1
ATOM 1396 C C . LYS A 1 189 ? 25.288 -36.869 20.241 1.00 21.23 189 LYS A C 1
ATOM 1397 O O . LYS A 1 189 ? 25.237 -38.045 19.862 1.00 22.62 189 LYS A O 1
ATOM 1403 N N . SER A 1 190 ? 24.858 -35.845 19.507 1.00 19.41 190 SER A N 1
ATOM 1404 C CA . SER A 1 190 ? 24.424 -36.009 18.130 1.00 22.18 190 SER A CA 1
ATOM 1405 C C . SER A 1 190 ? 25.121 -34.956 17.283 1.00 22.54 190 SER A C 1
ATOM 1406 O O . SER A 1 190 ? 25.281 -33.810 17.713 1.00 22.77 190 SER A O 1
ATOM 1409 N N . THR A 1 191 ? 25.549 -35.346 16.084 1.00 20.21 191 THR A N 1
ATOM 1410 C CA . THR A 1 191 ? 26.152 -34.408 15.147 1.00 22.89 191 THR A CA 1
ATOM 1411 C C . THR A 1 191 ? 25.259 -34.125 13.944 1.00 26.42 191 THR A C 1
ATOM 1412 O O . THR A 1 191 ? 25.715 -33.488 12.987 1.00 26.15 191 THR A O 1
ATOM 1416 N N . ASN A 1 192 ? 24.002 -34.568 13.969 1.00 23.38 192 ASN A N 1
ATOM 1417 C CA . ASN A 1 192 ? 23.060 -34.305 12.886 1.00 25.91 192 ASN A CA 1
ATOM 1418 C C . ASN A 1 192 ? 21.730 -33.787 13.427 1.00 24.56 192 ASN A C 1
ATOM 1419 O O . ASN A 1 192 ? 20.655 -34.145 12.939 1.00 25.30 192 ASN A O 1
ATOM 1424 N N . GLY A 1 193 ? 21.787 -32.927 14.442 1.00 24.32 193 GLY A N 1
ATOM 1425 C CA . GLY A 1 193 ? 20.603 -32.254 14.936 1.00 26.29 193 GLY A CA 1
ATOM 1426 C C . GLY A 1 193 ? 19.681 -33.081 15.805 1.00 25.26 193 GLY A C 1
ATOM 1427 O O . GLY A 1 193 ? 18.538 -32.664 16.032 1.00 25.02 193 GLY A O 1
ATOM 1428 N N . GLY A 1 194 ? 20.128 -34.235 16.291 1.00 18.78 194 GLY A N 1
ATOM 1429 C CA . GLY A 1 194 ? 19.336 -35.039 17.197 1.00 19.90 194 GLY A CA 1
ATOM 1430 C C . GLY A 1 194 ? 18.640 -36.241 16.594 1.00 25.87 194 GLY A C 1
ATOM 1431 O O . GLY A 1 194 ? 17.825 -36.868 17.282 1.00 25.41 194 GLY A O 1
ATOM 1432 N N . LEU A 1 195 ? 18.930 -36.586 15.341 1.00 25.68 195 LEU A N 1
ATOM 1433 C CA . LEU A 1 195 ? 18.302 -37.741 14.712 1.00 29.92 195 LEU A CA 1
ATOM 1434 C C . LEU A 1 195 ? 19.038 -39.047 14.979 1.00 28.06 195 LEU A C 1
ATOM 1435 O O . LEU A 1 195 ? 18.415 -40.114 14.920 1.00 24.93 195 LEU A O 1
ATOM 1440 N N . ASN A 1 196 ? 20.339 -38.989 15.265 1.00 25.69 196 ASN A N 1
ATOM 1441 C CA . ASN A 1 196 ? 21.109 -40.146 15.699 1.00 26.68 196 ASN A CA 1
ATOM 1442 C C . ASN A 1 196 ? 22.025 -39.713 16.831 1.00 25.23 196 ASN A C 1
ATOM 1443 O O . ASN A 1 196 ? 22.640 -38.647 16.757 1.00 25.53 196 ASN A O 1
ATOM 1448 N N . TRP A 1 197 ? 22.118 -40.540 17.873 1.00 21.76 197 TRP A N 1
ATOM 1449 C CA . TRP A 1 197 ? 22.864 -40.194 19.075 1.00 22.65 197 TRP A CA 1
ATOM 1450 C C . TRP A 1 197 ? 23.882 -41.276 19.405 1.00 21.56 197 TRP A C 1
ATOM 1451 O O . TRP A 1 197 ? 23.689 -42.452 19.085 1.00 23.33 197 TRP A O 1
ATOM 1462 N N . GLN A 1 198 ? 24.965 -40.863 20.064 1.00 19.43 198 GLN A N 1
ATOM 1463 C CA . GLN A 1 198 ? 25.971 -41.770 20.598 1.00 24.76 198 GLN A CA 1
ATOM 1464 C C . GLN A 1 198 ? 26.257 -41.397 22.046 1.00 24.50 198 GLN A C 1
ATOM 1465 O O . GLN A 1 198 ? 26.165 -40.227 22.429 1.00 19.29 198 GLN A O 1
ATOM 1471 N N . ARG A 1 199 ? 26.617 -42.398 22.847 1.00 21.88 199 ARG A N 1
ATOM 1472 C CA . ARG A 1 199 ? 26.830 -42.186 24.273 1.00 19.48 199 ARG A CA 1
ATOM 1473 C C . ARG A 1 199 ? 28.214 -41.610 24.552 1.00 22.52 199 ARG A C 1
ATOM 1474 O O . ARG A 1 199 ? 29.207 -42.009 23.936 1.00 22.47 199 ARG A O 1
ATOM 1482 N N . ILE A 1 200 ? 28.265 -40.663 25.489 1.00 17.78 200 ILE A N 1
ATOM 1483 C CA . ILE A 1 200 ? 29.510 -40.145 26.047 1.00 18.89 200 ILE A CA 1
ATOM 1484 C C . ILE A 1 200 ? 29.749 -40.855 27.371 1.00 20.65 200 ILE A C 1
ATOM 1485 O O . ILE A 1 200 ? 28.879 -40.849 28.250 1.00 23.34 200 ILE A O 1
ATOM 1490 N N . ALA A 1 201 ? 30.917 -41.470 27.524 1.00 18.50 201 ALA A N 1
ATOM 1491 C CA . ALA A 1 201 ? 31.243 -42.118 28.787 1.00 18.49 201 ALA A CA 1
ATOM 1492 C C . ALA A 1 201 ? 31.446 -41.072 29.874 1.00 17.93 201 ALA A C 1
ATOM 1493 O O . ALA A 1 201 ? 32.033 -40.012 29.635 1.00 19.23 201 ALA A O 1
ATOM 1495 N N . GLY A 1 202 ? 30.947 -41.370 31.071 1.00 18.31 202 GLY A N 1
ATOM 1496 C CA . GLY A 1 202 ? 31.088 -40.475 32.199 1.00 18.21 202 GLY A CA 1
ATOM 1497 C C . GLY A 1 202 ? 32.436 -40.616 32.869 1.00 19.86 202 GLY A C 1
ATOM 1498 O O . GLY A 1 202 ? 33.265 -41.471 32.521 1.00 20.25 202 GLY A O 1
ATOM 1499 N N . PRO A 1 203 ? 32.681 -39.756 33.860 1.00 19.94 203 PRO A N 1
ATOM 1500 C CA . PRO A 1 203 ? 33.977 -39.796 34.556 1.00 18.89 203 PRO A CA 1
ATOM 1501 C C . PRO A 1 203 ? 34.230 -41.094 35.302 1.00 19.46 203 PRO A C 1
ATOM 1502 O O . PRO A 1 203 ? 35.391 -41.506 35.430 1.00 19.75 203 PRO A O 1
ATOM 1506 N N . ASP A 1 204 ? 33.183 -41.757 35.792 1.00 20.09 204 ASP A N 1
ATOM 1507 C CA . ASP A 1 204 ? 33.352 -42.945 36.620 1.00 24.18 204 ASP A CA 1
ATOM 1508 C C . ASP A 1 204 ? 32.074 -43.777 36.616 1.00 24.28 204 ASP A C 1
ATOM 1509 O O . ASP A 1 204 ? 31.390 -43.885 37.639 1.00 22.58 204 ASP A O 1
ATOM 1514 N N . ASP A 1 205 ? 31.752 -44.375 35.466 1.00 21.89 205 ASP A N 1
ATOM 1515 C CA . ASP A 1 205 ? 30.430 -44.958 35.269 1.00 20.80 205 ASP A CA 1
ATOM 1516 C C . ASP A 1 205 ? 30.165 -46.156 36.171 1.00 21.81 205 ASP A C 1
ATOM 1517 O O . ASP A 1 205 ? 29.000 -46.479 36.417 1.00 24.05 205 ASP A O 1
ATOM 1522 N N . ALA A 1 206 ? 31.207 -46.816 36.678 1.00 19.27 206 ALA A N 1
ATOM 1523 C CA . ALA A 1 206 ? 30.983 -47.910 37.611 1.00 21.77 206 ALA A CA 1
ATOM 1524 C C . ALA A 1 206 ? 30.429 -47.423 38.941 1.00 25.09 206 ALA A C 1
ATOM 1525 O O . ALA A 1 206 ? 29.872 -48.226 39.697 1.00 26.92 206 ALA A O 1
ATOM 1527 N N . VAL A 1 207 ? 30.559 -46.129 39.241 1.00 21.06 207 VAL A N 1
ATOM 1528 C CA . VAL A 1 207 ? 30.200 -45.577 40.541 1.00 23.67 207 VAL A CA 1
ATOM 1529 C C . VAL A 1 207 ? 29.069 -44.560 40.430 1.00 24.88 207 VAL A C 1
ATOM 1530 O O . VAL A 1 207 ? 28.080 -44.635 41.170 1.00 24.24 207 VAL A O 1
ATOM 1534 N N . ARG A 1 208 ? 29.198 -43.592 39.519 1.00 22.76 208 ARG A N 1
ATOM 1535 C CA . ARG A 1 208 ? 28.209 -42.524 39.364 1.00 22.55 208 ARG A CA 1
ATOM 1536 C C . ARG A 1 208 ? 27.846 -42.346 37.893 1.00 20.01 208 ARG A C 1
ATOM 1537 O O . ARG A 1 208 ? 28.231 -41.361 37.253 1.00 19.96 208 ARG A O 1
ATOM 1545 N N . PRO A 1 209 ? 27.064 -43.274 37.333 1.00 19.69 209 PRO A N 1
ATOM 1546 C CA . PRO A 1 209 ? 26.741 -43.192 35.899 1.00 18.31 209 PRO A CA 1
ATOM 1547 C C . PRO A 1 209 ? 25.678 -42.164 35.549 1.00 19.79 209 PRO A C 1
ATOM 1548 O O . PRO A 1 209 ? 25.620 -41.738 34.388 1.00 20.17 209 PRO A O 1
ATOM 1552 N N . TRP A 1 210 ? 24.846 -41.751 36.505 1.00 16.69 210 TRP A N 1
ATOM 1553 C CA . TRP A 1 210 ? 23.689 -40.908 36.222 1.00 19.23 210 TRP A CA 1
ATOM 1554 C C . TRP A 1 210 ? 24.110 -39.452 36.064 1.00 19.21 210 TRP A C 1
ATOM 1555 O O . TRP A 1 210 ? 24.693 -38.868 36.983 1.00 18.78 210 TRP A O 1
ATOM 1566 N N . ASN A 1 211 ? 23.789 -38.855 34.918 1.00 16.44 211 ASN A N 1
ATOM 1567 C CA . ASN A 1 211 ? 24.001 -37.426 34.731 1.00 15.19 211 ASN A CA 1
ATOM 1568 C C . ASN A 1 211 ? 22.788 -36.647 35.224 1.00 20.07 211 ASN A C 1
ATOM 1569 O O . ASN A 1 211 ? 21.641 -37.068 35.037 1.00 19.30 211 ASN A O 1
ATOM 1574 N N . LYS A 1 212 ? 23.048 -35.503 35.851 1.00 17.39 212 LYS A N 1
ATOM 1575 C CA . LYS A 1 212 ? 22.006 -34.660 36.420 1.00 17.59 212 LYS A CA 1
ATOM 1576 C C . LYS A 1 212 ? 22.038 -33.274 35.793 1.00 18.78 212 LYS A C 1
ATOM 1577 O O . LYS A 1 212 ? 21.816 -32.260 36.459 1.00 17.14 212 LYS A O 1
ATOM 1583 N N . GLY A 1 213 ? 22.321 -33.218 34.494 1.00 19.27 213 GLY A N 1
ATOM 1584 C CA . GLY A 1 213 ? 22.381 -31.954 33.791 1.00 20.91 213 GLY A CA 1
ATOM 1585 C C . GLY A 1 213 ? 23.730 -31.684 33.161 1.00 20.70 213 GLY A C 1
ATOM 1586 O O . GLY A 1 213 ? 24.770 -32.036 33.724 1.00 20.87 213 GLY A O 1
ATOM 1587 N N . ILE A 1 214 ? 23.726 -31.061 31.983 1.00 17.31 214 ILE A N 1
ATOM 1588 C CA . ILE A 1 214 ? 24.950 -30.706 31.284 1.00 20.26 214 ILE A CA 1
ATOM 1589 C C . ILE A 1 214 ? 24.879 -29.248 30.861 1.00 22.20 214 ILE A C 1
ATOM 1590 O O . ILE A 1 214 ? 23.803 -28.659 30.729 1.00 21.65 214 ILE A O 1
ATOM 1595 N N . ALA A 1 215 ? 26.058 -28.675 30.640 1.00 19.14 215 ALA A N 1
ATOM 1596 C CA . ALA A 1 215 ? 26.198 -27.356 30.049 1.00 16.86 215 ALA A CA 1
ATOM 1597 C C . ALA A 1 215 ? 27.304 -27.415 29.008 1.00 21.64 215 ALA A C 1
ATOM 1598 O O . ALA A 1 215 ? 28.212 -28.248 29.088 1.00 19.89 215 ALA A O 1
ATOM 1600 N N . LEU A 1 216 ? 27.219 -26.526 28.025 1.00 20.52 216 LEU A N 1
ATOM 1601 C CA . LEU A 1 216 ? 28.171 -26.502 26.927 1.00 14.38 216 LEU A CA 1
ATOM 1602 C C . LEU A 1 216 ? 28.530 -25.057 26.626 1.00 14.93 216 LEU A C 1
ATOM 1603 O O . LEU A 1 216 ? 27.640 -24.213 26.489 1.00 19.09 216 LEU A O 1
ATOM 1608 N N . SER A 1 217 ? 29.826 -24.774 26.533 1.00 14.95 217 SER A N 1
ATOM 1609 C CA . SER A 1 217 ? 30.264 -23.423 26.227 1.00 15.39 217 SER A CA 1
ATOM 1610 C C . SER A 1 217 ? 29.795 -23.019 24.828 1.00 25.20 217 SER A C 1
ATOM 1611 O O . SER A 1 217 ? 29.665 -23.864 23.935 1.00 20.88 217 SER A O 1
ATOM 1614 N N . PRO A 1 218 ? 29.511 -21.731 24.617 1.00 24.10 218 PRO A N 1
ATOM 1615 C CA . PRO A 1 218 ? 29.048 -21.290 23.291 1.00 22.77 218 PRO A CA 1
ATOM 1616 C C . PRO A 1 218 ? 29.976 -21.666 22.150 1.00 26.47 218 PRO A C 1
ATOM 1617 O O . PRO A 1 218 ? 29.490 -21.941 21.046 1.00 26.78 218 PRO A O 1
ATOM 1621 N N . ASN A 1 219 ? 31.291 -21.692 22.368 1.00 24.05 219 ASN A N 1
ATOM 1622 C CA . ASN A 1 219 ? 32.182 -22.114 21.295 1.00 22.13 219 ASN A CA 1
ATOM 1623 C C . ASN A 1 219 ? 32.181 -23.624 21.093 1.00 25.32 219 ASN A C 1
ATOM 1624 O O . ASN A 1 219 ? 32.875 -24.110 20.194 1.00 27.29 219 ASN A O 1
ATOM 1629 N N . GLY A 1 220 ? 31.428 -24.369 21.904 1.00 26.03 220 GLY A N 1
ATOM 1630 C CA . GLY A 1 220 ? 31.302 -25.804 21.753 1.00 26.53 220 GLY A CA 1
ATOM 1631 C C . GLY A 1 220 ? 32.483 -26.620 22.229 1.00 26.54 220 GLY A C 1
ATOM 1632 O O . GLY A 1 220 ? 32.480 -27.844 22.051 1.00 23.56 220 GLY A O 1
ATOM 1633 N N . GLN A 1 221 ? 33.481 -25.993 22.851 1.00 23.04 221 GLN A N 1
ATOM 1634 C CA . GLN A 1 221 ? 34.729 -26.678 23.157 1.00 23.52 221 GLN A CA 1
ATOM 1635 C C . GLN A 1 221 ? 34.753 -27.352 24.523 1.00 22.80 221 GLN A C 1
ATOM 1636 O O . GLN A 1 221 ? 35.568 -28.259 24.731 1.00 20.37 221 GLN A O 1
ATOM 1642 N N . VAL A 1 222 ? 33.904 -26.939 25.460 1.00 15.47 222 VAL A N 1
ATOM 1643 C CA . VAL A 1 222 ? 33.955 -27.453 26.823 1.00 14.97 222 VAL A CA 1
ATOM 1644 C C . VAL A 1 222 ? 32.563 -27.896 27.244 1.00 20.76 222 VAL A C 1
ATOM 1645 O O . VAL A 1 222 ? 31.582 -27.170 27.040 1.00 20.97 222 VAL A O 1
ATOM 1649 N N . LEU A 1 223 ? 32.486 -29.083 27.837 1.00 17.77 223 LEU A N 1
ATOM 1650 C CA . LEU A 1 223 ? 31.260 -29.638 28.382 1.00 18.90 223 LEU A CA 1
ATOM 1651 C C . LEU A 1 223 ? 31.369 -29.683 29.901 1.00 20.29 223 LEU A C 1
ATOM 1652 O O . LEU A 1 223 ? 32.409 -30.071 30.444 1.00 20.30 223 LEU A O 1
ATOM 1657 N N . TYR A 1 224 ? 30.306 -29.261 30.583 1.00 17.16 224 TYR A N 1
ATOM 1658 C CA . TYR A 1 224 ? 30.222 -29.319 32.035 1.00 16.99 224 TYR A CA 1
ATOM 1659 C C . TYR A 1 224 ? 29.067 -30.232 32.422 1.00 20.43 224 TYR A C 1
ATOM 1660 O O . TYR A 1 224 ? 28.041 -30.266 31.738 1.00 20.26 224 TYR A O 1
ATOM 1669 N N . ALA A 1 225 ? 29.233 -30.970 33.517 1.00 15.92 225 ALA A N 1
ATOM 1670 C CA . ALA A 1 225 ? 28.222 -31.936 33.919 1.00 18.29 225 ALA A CA 1
ATOM 1671 C C . ALA A 1 225 ? 28.358 -32.245 35.404 1.00 20.93 225 ALA A C 1
ATOM 1672 O O . ALA A 1 225 ? 29.438 -32.106 35.988 1.00 21.02 225 ALA A O 1
ATOM 1674 N N . THR A 1 226 ? 27.248 -32.669 36.005 1.00 14.95 226 THR A N 1
ATOM 1675 C CA . THR A 1 226 ? 27.272 -33.283 37.323 1.00 17.47 226 THR A CA 1
ATOM 1676 C C . THR A 1 226 ? 26.803 -34.727 37.204 1.00 17.21 226 THR A C 1
ATOM 1677 O O . THR A 1 226 ? 25.947 -35.053 36.375 1.00 17.40 226 THR A O 1
ATOM 1681 N N . TYR A 1 227 ? 27.388 -35.594 38.028 1.00 13.82 227 TYR A N 1
ATOM 1682 C CA . TYR A 1 227 ? 27.150 -37.027 37.955 1.00 14.31 227 TYR A CA 1
ATOM 1683 C C . TYR A 1 227 ? 26.852 -37.583 39.341 1.00 17.01 227 TYR A C 1
ATOM 1684 O O . TYR A 1 227 ? 27.391 -37.112 40.347 1.00 17.90 227 TYR A O 1
ATOM 1693 N N . ALA A 1 228 ? 26.014 -38.617 39.379 1.00 17.61 228 ALA A N 1
ATOM 1694 C CA . ALA A 1 228 ? 25.480 -39.139 40.627 1.00 17.63 228 ALA A CA 1
ATOM 1695 C C . ALA A 1 228 ? 25.457 -40.660 40.603 1.00 18.79 228 ALA A C 1
ATOM 1696 O O . ALA A 1 228 ? 25.357 -41.279 39.540 1.00 18.28 228 ALA A O 1
ATOM 1698 N N . GLU A 1 229 ? 25.544 -41.252 41.794 1.00 14.16 229 GLU A N 1
ATOM 1699 C CA . GLU A 1 229 ? 25.279 -42.676 41.946 1.00 16.95 229 GLU A CA 1
ATOM 1700 C C . GLU A 1 229 ? 23.837 -42.984 41.562 1.00 18.57 229 GLU A C 1
ATOM 1701 O O . GLU A 1 229 ? 22.952 -42.127 41.639 1.00 18.54 229 GLU A O 1
ATOM 1707 N N . ALA A 1 230 ? 23.597 -44.230 41.162 1.00 18.30 230 ALA A N 1
ATOM 1708 C CA . ALA A 1 230 ? 22.250 -44.682 40.830 1.00 17.04 230 ALA A CA 1
ATOM 1709 C C . ALA A 1 230 ? 21.523 -45.064 42.113 1.00 17.16 230 ALA A C 1
ATOM 1710 O O . ALA A 1 230 ? 21.889 -46.040 42.777 1.00 19.73 230 ALA A O 1
ATOM 1712 N N . LYS A 1 231 ? 20.499 -44.297 42.472 1.00 19.41 231 LYS A N 1
ATOM 1713 C CA . LYS A 1 231 ? 19.677 -44.576 43.642 1.00 17.96 231 LYS A CA 1
ATOM 1714 C C . LYS A 1 231 ? 18.227 -44.255 43.314 1.00 23.11 231 LYS A C 1
ATOM 1715 O O . LYS A 1 231 ? 17.952 -43.301 42.577 1.00 22.78 231 LYS A O 1
ATOM 1721 N N . PRO A 1 232 ? 17.280 -45.031 43.850 1.00 25.75 232 PRO A N 1
ATOM 1722 C CA . PRO A 1 232 ? 15.877 -44.879 43.425 1.00 28.23 232 PRO A CA 1
ATOM 1723 C C . PRO A 1 232 ? 15.239 -43.551 43.812 1.00 27.28 232 PRO A C 1
ATOM 1724 O O . PRO A 1 232 ? 14.277 -43.138 43.151 1.00 26.28 232 PRO A O 1
ATOM 1728 N N . ASP A 1 233 ? 15.721 -42.872 44.853 1.00 22.74 233 ASP A N 1
ATOM 1729 C CA . ASP A 1 233 ? 15.041 -41.682 45.352 1.00 23.98 233 ASP A CA 1
ATOM 1730 C C . ASP A 1 233 ? 16.053 -40.588 45.655 1.00 22.46 233 ASP A C 1
ATOM 1731 O O . ASP A 1 233 ? 16.992 -40.802 46.429 1.00 20.48 233 ASP A O 1
ATOM 1736 N N . LEU A 1 234 ? 15.834 -39.411 45.059 1.00 19.75 234 LEU A N 1
ATOM 1737 C CA . LEU A 1 234 ? 16.685 -38.250 45.297 1.00 18.74 234 LEU A CA 1
ATOM 1738 C C . LEU A 1 234 ? 16.743 -37.855 46.767 1.00 20.75 234 LEU A C 1
ATOM 1739 O O . LEU A 1 234 ? 17.696 -37.182 47.175 1.00 20.66 234 LEU A O 1
ATOM 1744 N N . ARG A 1 235 ? 15.736 -38.236 47.560 1.00 16.77 235 ARG A N 1
ATOM 1745 C CA . ARG A 1 235 ? 15.752 -37.939 48.989 1.00 22.24 235 ARG A CA 1
ATOM 1746 C C . ARG A 1 235 ? 17.022 -38.443 49.659 1.00 22.21 235 ARG A C 1
ATOM 1747 O O . ARG A 1 235 ? 17.499 -37.837 50.623 1.00 23.19 235 ARG A O 1
ATOM 1755 N N . TYR A 1 236 ? 17.588 -39.542 49.161 1.00 20.19 236 TYR A N 1
ATOM 1756 C CA . TYR A 1 236 ? 18.704 -40.209 49.818 1.00 20.98 236 TYR A CA 1
ATOM 1757 C C . TYR A 1 236 ? 19.941 -40.266 48.929 1.00 22.03 236 TYR A C 1
ATOM 1758 O O . TYR A 1 236 ? 20.832 -41.090 49.155 1.00 26.29 236 TYR A O 1
ATOM 1767 N N . ASN A 1 237 ? 20.009 -39.402 47.924 1.00 18.50 237 ASN A N 1
ATOM 1768 C CA . ASN A 1 237 ? 21.142 -39.320 47.006 1.00 19.64 237 ASN A CA 1
ATOM 1769 C C . ASN A 1 237 ? 21.653 -37.887 47.096 1.00 18.59 237 ASN A C 1
ATOM 1770 O O . ASN A 1 237 ? 21.130 -36.994 46.424 1.00 22.26 237 ASN A O 1
ATOM 1775 N N . THR A 1 238 ? 22.673 -37.665 47.925 1.00 19.02 238 THR A N 1
ATOM 1776 C CA . THR A 1 238 ? 23.021 -36.320 48.361 1.00 20.61 238 THR A CA 1
ATOM 1777 C C . THR A 1 238 ? 24.288 -35.756 47.733 1.00 19.78 238 THR A C 1
ATOM 1778 O O . THR A 1 238 ? 24.512 -34.545 47.828 1.00 21.36 238 THR A O 1
ATOM 1782 N N . ASN A 1 239 ? 25.117 -36.579 47.102 1.00 18.19 239 ASN A N 1
ATOM 1783 C CA . ASN A 1 239 ? 26.451 -36.164 46.672 1.00 18.50 239 ASN A CA 1
ATOM 1784 C C . ASN A 1 239 ? 26.550 -36.255 45.152 1.00 17.45 239 ASN A C 1
ATOM 1785 O O . ASN A 1 239 ? 26.810 -37.330 44.605 1.00 20.97 239 ASN A O 1
ATOM 1790 N N . PHE A 1 240 ? 26.345 -35.128 44.473 1.00 16.25 240 PHE A N 1
ATOM 1791 C CA . PHE A 1 240 ? 26.558 -35.016 43.035 1.00 16.14 240 PHE A CA 1
ATOM 1792 C C . PHE A 1 240 ? 27.841 -34.227 42.812 1.00 16.17 240 PHE A C 1
ATOM 1793 O O . PHE A 1 240 ? 27.997 -33.132 43.362 1.00 18.88 240 PHE A O 1
ATOM 1801 N N . LEU A 1 241 ? 28.753 -34.776 42.013 1.00 15.16 241 LEU A N 1
ATOM 1802 C CA . LEU A 1 241 ? 30.037 -34.138 41.756 1.00 15.13 241 LEU A CA 1
ATOM 1803 C C . LEU A 1 241 ? 30.048 -33.482 40.380 1.00 13.50 241 LEU A C 1
ATOM 1804 O O . LEU A 1 241 ? 29.366 -33.927 39.456 1.00 16.43 241 LEU A O 1
ATOM 1809 N N . VAL A 1 242 ? 30.837 -32.417 40.256 1.00 13.90 242 VAL A N 1
ATOM 1810 C CA . VAL A 1 242 ? 30.851 -31.557 39.074 1.00 16.18 242 VAL A CA 1
ATOM 1811 C C . VAL A 1 242 ? 32.143 -31.797 38.305 1.00 17.78 242 VAL A C 1
ATOM 1812 O O . VAL A 1 242 ? 33.231 -31.816 38.895 1.00 12.59 242 VAL A O 1
ATOM 1816 N N . TYR A 1 243 ? 32.025 -31.964 36.987 1.00 16.90 243 TYR A N 1
ATOM 1817 C CA . TYR A 1 243 ? 33.165 -32.271 36.133 1.00 18.25 243 TYR A CA 1
ATOM 1818 C C . TYR A 1 243 ? 33.130 -31.407 34.881 1.00 19.83 243 TYR A C 1
ATOM 1819 O O . TYR A 1 243 ? 32.083 -30.885 34.488 1.00 21.42 243 TYR A O 1
ATOM 1828 N N . ALA A 1 244 ? 34.291 -31.290 34.240 1.00 14.50 244 ALA A N 1
ATOM 1829 C CA . ALA A 1 244 ? 34.417 -30.601 32.965 1.00 17.40 244 ALA A CA 1
ATOM 1830 C C . ALA A 1 244 ? 35.312 -31.415 32.042 1.00 19.35 244 ALA A C 1
ATOM 1831 O O . ALA A 1 244 ? 36.232 -32.100 32.496 1.00 16.78 244 ALA A O 1
ATOM 1833 N N . THR A 1 245 ? 35.029 -31.339 30.742 1.00 19.24 245 THR A N 1
ATOM 1834 C CA . THR A 1 245 ? 35.873 -31.974 29.740 1.00 17.44 245 THR A CA 1
ATOM 1835 C C . THR A 1 245 ? 35.868 -31.144 28.467 1.00 18.43 245 THR A C 1
ATOM 1836 O O . THR A 1 245 ? 34.858 -30.523 28.123 1.00 16.98 245 THR A O 1
ATOM 1840 N N . ARG A 1 246 ? 37.007 -31.135 27.780 1.00 17.02 246 ARG A N 1
ATOM 1841 C CA . ARG A 1 246 ? 37.025 -30.716 26.388 1.00 17.80 246 ARG A CA 1
ATOM 1842 C C . ARG A 1 246 ? 36.170 -31.678 25.574 1.00 22.61 246 ARG A C 1
ATOM 1843 O O . ARG A 1 246 ? 36.140 -32.882 25.843 1.00 22.36 246 ARG A O 1
ATOM 1851 N N . THR A 1 247 ? 35.456 -31.145 24.582 1.00 23.60 247 THR A N 1
ATOM 1852 C CA . THR A 1 247 ? 34.622 -32.004 23.751 1.00 22.45 247 THR A CA 1
ATOM 1853 C C . THR A 1 247 ? 35.398 -32.663 22.620 1.00 24.18 247 THR A C 1
ATOM 1854 O O . THR A 1 247 ? 34.913 -33.644 22.048 1.00 23.83 247 THR A O 1
ATOM 1858 N N . SER A 1 248 ? 36.586 -32.153 22.285 1.00 24.38 248 SER A N 1
ATOM 1859 C CA . SER A 1 248 ? 37.377 -32.758 21.218 1.00 26.61 248 SER A CA 1
ATOM 1860 C C . SER A 1 248 ? 37.994 -34.087 21.638 1.00 26.91 248 SER A C 1
ATOM 1861 O O . SER A 1 248 ? 38.368 -34.883 20.772 1.00 30.90 248 SER A O 1
ATOM 1864 N N . ASN A 1 249 ? 38.111 -34.343 22.939 1.00 25.35 249 ASN A N 1
ATOM 1865 C CA . ASN A 1 249 ? 38.616 -35.626 23.422 1.00 28.16 249 ASN A CA 1
ATOM 1866 C C . ASN A 1 249 ? 38.125 -35.796 24.852 1.00 24.42 249 ASN A C 1
ATOM 1867 O O . ASN A 1 249 ? 38.594 -35.092 25.751 1.00 22.79 249 ASN A O 1
ATOM 1872 N N . ILE A 1 250 ? 37.195 -36.728 25.056 1.00 24.81 250 ILE A N 1
ATOM 1873 C CA . ILE A 1 250 ? 36.519 -36.851 26.343 1.00 25.80 250 ILE A CA 1
ATOM 1874 C C . ILE A 1 250 ? 37.523 -37.304 27.395 1.00 23.94 250 ILE A C 1
ATOM 1875 O O . ILE A 1 250 ? 38.068 -38.412 27.325 1.00 26.28 250 ILE A O 1
ATOM 1880 N N . ASN A 1 251 ? 37.770 -36.437 28.375 1.00 20.29 251 ASN A N 1
ATOM 1881 C CA . ASN A 1 251 ? 38.698 -36.736 29.466 1.00 23.16 251 ASN A CA 1
ATOM 1882 C C . ASN A 1 251 ? 38.259 -35.852 30.639 1.00 23.79 251 ASN A C 1
ATOM 1883 O O . ASN A 1 251 ? 38.668 -34.696 30.739 1.00 24.05 251 ASN A O 1
ATOM 1888 N N . TRP A 1 252 ? 37.413 -36.412 31.500 1.00 20.64 252 TRP A N 1
ATOM 1889 C CA . TRP A 1 252 ? 36.774 -35.627 32.548 1.00 19.83 252 TRP A CA 1
ATOM 1890 C C . TRP A 1 252 ? 37.767 -35.252 33.639 1.00 19.46 252 TRP A C 1
ATOM 1891 O O . TRP A 1 252 ? 38.667 -36.026 33.975 1.00 23.60 252 TRP A O 1
ATOM 1902 N N . GLN A 1 253 ? 37.597 -34.058 34.204 1.00 16.98 253 GLN A N 1
ATOM 1903 C CA . GLN A 1 253 ? 38.284 -33.704 35.437 1.00 18.73 253 GLN A CA 1
ATOM 1904 C C . GLN A 1 253 ? 37.283 -33.133 36.429 1.00 19.75 253 GLN A C 1
ATOM 1905 O O . GLN A 1 253 ? 36.393 -32.362 36.058 1.00 18.05 253 GLN A O 1
ATOM 1911 N N . GLN A 1 254 ? 37.425 -33.536 37.689 1.00 19.38 254 GLN A N 1
ATOM 1912 C CA . GLN A 1 254 ? 36.563 -33.029 38.748 1.00 19.59 254 GLN A CA 1
ATOM 1913 C C . GLN A 1 254 ? 36.911 -31.578 39.060 1.00 18.73 254 GLN A C 1
ATOM 1914 O O . GLN A 1 254 ? 38.088 -31.225 39.178 1.00 16.24 254 GLN A O 1
ATOM 1920 N N . VAL A 1 255 ? 35.885 -30.737 39.200 1.00 19.70 255 VAL A N 1
ATOM 1921 C CA . VAL A 1 255 ? 36.089 -29.308 39.423 1.00 20.05 255 VAL A CA 1
ATOM 1922 C C . VAL A 1 255 ? 35.174 -28.815 40.539 1.00 20.04 255 VAL A C 1
ATOM 1923 O O . VAL A 1 255 ? 34.421 -27.851 40.362 1.00 24.24 255 VAL A O 1
ATOM 1927 N N . THR A 1 256 ? 35.238 -29.462 41.700 1.00 18.03 256 THR A N 1
ATOM 1928 C CA . THR A 1 256 ? 34.409 -29.079 42.836 1.00 17.81 256 THR A CA 1
ATOM 1929 C C . THR A 1 256 ? 35.155 -28.237 43.860 1.00 16.75 256 THR A C 1
ATOM 1930 O O . THR A 1 256 ? 34.548 -27.815 44.849 1.00 19.01 256 THR A O 1
ATOM 1934 N N . GLY A 1 257 ? 36.448 -27.989 43.655 1.00 18.32 257 GLY A N 1
ATOM 1935 C CA . GLY A 1 257 ? 37.227 -27.179 44.575 1.00 20.25 257 GLY A CA 1
ATOM 1936 C C . GLY A 1 257 ? 36.647 -25.796 44.794 1.00 21.59 257 GLY A C 1
ATOM 1937 O O . GLY A 1 257 ? 36.636 -24.965 43.881 1.00 23.31 257 GLY A O 1
ATOM 1938 N N . GLY A 1 258 ? 36.155 -25.540 46.006 1.00 21.61 258 GLY A N 1
ATOM 1939 C CA . GLY A 1 258 ? 35.483 -24.302 46.341 1.00 19.45 258 GLY A CA 1
ATOM 1940 C C . GLY A 1 258 ? 33.999 -24.457 46.596 1.00 20.31 258 GLY A C 1
ATOM 1941 O O . GLY A 1 258 ? 33.381 -23.543 47.162 1.00 21.01 258 GLY A O 1
ATOM 1942 N N . LEU A 1 259 ? 33.411 -25.580 46.196 1.00 18.77 259 LEU A N 1
ATOM 1943 C CA . LEU A 1 259 ? 32.013 -25.872 46.467 1.00 16.79 259 LEU A CA 1
ATOM 1944 C C . LEU A 1 259 ? 31.869 -26.568 47.812 1.00 19.65 259 LEU A C 1
ATOM 1945 O O . LEU A 1 259 ? 32.785 -27.252 48.280 1.00 19.85 259 LEU A O 1
ATOM 1950 N N . GLU A 1 260 ? 30.702 -26.396 48.428 1.00 19.03 260 GLU A N 1
ATOM 1951 C CA . GLU A 1 260 ? 30.361 -27.211 49.582 1.00 19.95 260 GLU A CA 1
ATOM 1952 C C . GLU A 1 260 ? 30.337 -28.677 49.174 1.00 18.07 260 GLU A C 1
ATOM 1953 O O . GLU A 1 260 ? 29.914 -29.021 48.068 1.00 15.89 260 GLU A O 1
ATOM 1959 N N . GLY A 1 261 ? 30.812 -29.540 50.064 1.00 16.35 261 GLY A N 1
ATOM 1960 C CA . GLY A 1 261 ? 30.751 -30.959 49.803 1.00 16.28 261 GLY A CA 1
ATOM 1961 C C . GLY A 1 261 ? 29.348 -31.509 49.967 1.00 18.15 261 GLY A C 1
ATOM 1962 O O . GLY A 1 261 ? 28.482 -30.909 50.607 1.00 16.78 261 GLY A O 1
ATOM 1963 N N . ASN A 1 262 ? 29.116 -32.663 49.340 1.00 17.66 262 ASN A N 1
ATOM 1964 C CA . ASN A 1 262 ? 27.924 -33.473 49.597 1.00 19.29 262 ASN A CA 1
ATOM 1965 C C . ASN A 1 262 ? 26.636 -32.703 49.288 1.00 19.07 262 ASN A C 1
ATOM 1966 O O . ASN A 1 262 ? 25.740 -32.587 50.126 1.00 18.32 262 ASN A O 1
ATOM 1971 N N . ARG A 1 263 ? 26.551 -32.163 48.071 1.00 15.73 263 ARG A N 1
ATOM 1972 C CA . ARG A 1 263 ? 25.377 -31.419 47.631 1.00 16.48 263 ARG A CA 1
ATOM 1973 C C . ARG A 1 263 ? 24.896 -31.951 46.287 1.00 17.77 263 ARG A C 1
ATOM 1974 O O . ARG A 1 263 ? 25.677 -32.492 45.496 1.00 17.92 263 ARG A O 1
ATOM 1982 N N . ARG A 1 264 ? 23.601 -31.766 46.026 1.00 15.10 264 ARG A N 1
ATOM 1983 C CA . ARG A 1 264 ? 22.958 -32.314 44.831 1.00 18.95 264 ARG A CA 1
ATOM 1984 C C . ARG A 1 264 ? 23.014 -31.325 43.664 1.00 19.95 264 ARG A C 1
ATOM 1985 O O . ARG A 1 264 ? 21.995 -30.969 43.068 1.00 20.13 264 ARG A O 1
ATOM 1993 N N . TYR A 1 265 ? 24.232 -30.893 43.331 1.00 18.17 265 TYR A N 1
ATOM 1994 C CA . TYR A 1 265 ? 24.421 -29.945 42.235 1.00 15.27 265 TYR A CA 1
ATOM 1995 C C . TYR A 1 265 ? 23.844 -30.501 40.938 1.00 16.61 265 TYR A C 1
ATOM 1996 O O . TYR A 1 265 ? 24.083 -31.659 40.582 1.00 18.97 265 TYR A O 1
ATOM 2005 N N . TRP A 1 266 ? 23.068 -29.676 40.237 1.00 18.29 266 TRP A N 1
ATOM 2006 C CA . TRP A 1 266 ? 22.405 -30.131 39.023 1.00 16.00 266 TRP A CA 1
ATOM 2007 C C . TRP A 1 266 ? 22.149 -28.943 38.101 1.00 16.30 266 TRP A C 1
ATOM 2008 O O . TRP A 1 266 ? 22.329 -27.782 38.479 1.00 15.07 266 TRP A O 1
ATOM 2019 N N . TYR A 1 267 ? 21.737 -29.258 36.872 1.00 14.17 267 TYR A N 1
ATOM 2020 C CA . TYR A 1 267 ? 21.389 -28.269 35.856 1.00 15.45 267 TYR A CA 1
ATOM 2021 C C . TYR A 1 267 ? 22.417 -27.146 35.682 1.00 19.18 267 TYR A C 1
ATOM 2022 O O . TYR A 1 267 ? 22.063 -25.963 35.735 1.00 17.17 267 TYR A O 1
ATOM 2031 N N . PRO A 1 268 ? 23.693 -27.469 35.452 1.00 18.51 268 PRO A N 1
ATOM 2032 C CA . PRO A 1 268 ? 24.657 -26.405 35.152 1.00 19.30 268 PRO A CA 1
ATOM 2033 C C . PRO A 1 268 ? 24.301 -25.712 33.844 1.00 23.39 268 PRO A C 1
ATOM 2034 O O . PRO A 1 268 ? 23.586 -26.249 32.995 1.00 22.19 268 PRO A O 1
ATOM 2038 N N . GLU A 1 269 ? 24.820 -24.498 33.683 1.00 21.06 269 GLU A N 1
ATOM 2039 C CA . GLU A 1 269 ? 24.440 -23.664 32.551 1.00 22.95 269 GLU A CA 1
ATOM 2040 C C . GLU A 1 269 ? 25.529 -22.628 32.313 1.00 21.59 269 GLU A C 1
ATOM 2041 O O . GLU A 1 269 ? 25.946 -21.947 33.255 1.00 21.87 269 GLU A O 1
ATOM 2047 N N . VAL A 1 270 ? 25.995 -22.515 31.063 1.00 17.30 270 VAL A N 1
ATOM 2048 C CA . VAL A 1 270 ? 27.008 -21.526 30.704 1.00 17.99 270 VAL A CA 1
ATOM 2049 C C . VAL A 1 270 ? 26.320 -20.254 30.233 1.00 18.86 270 VAL A C 1
ATOM 2050 O O . VAL A 1 270 ? 25.333 -20.301 29.490 1.00 18.54 270 VAL A O 1
ATOM 2054 N N . ASP A 1 271 ? 26.843 -19.115 30.677 1.00 19.31 271 ASP A N 1
ATOM 2055 C CA . ASP A 1 271 ? 26.378 -17.819 30.203 1.00 16.18 271 ASP A CA 1
ATOM 2056 C C . ASP A 1 271 ? 26.505 -17.753 28.683 1.00 20.81 271 ASP A C 1
ATOM 2057 O O . ASP A 1 271 ? 27.594 -18.002 28.149 1.00 19.21 271 ASP A O 1
ATOM 2062 N N . PRO A 1 272 ? 25.429 -17.437 27.954 1.00 19.41 272 PRO A N 1
ATOM 2063 C CA . PRO A 1 272 ? 25.563 -17.241 26.500 1.00 20.78 272 PRO A CA 1
ATOM 2064 C C . PRO A 1 272 ? 26.533 -16.135 26.129 1.00 25.30 272 PRO A C 1
ATOM 2065 O O . PRO A 1 272 ? 26.946 -16.068 24.964 1.00 26.09 272 PRO A O 1
ATOM 2069 N N . ARG A 1 273 ? 26.916 -15.278 27.077 1.00 23.22 273 ARG A N 1
ATOM 2070 C CA . ARG A 1 273 ? 27.914 -14.247 26.829 1.00 22.54 273 ARG A CA 1
ATOM 2071 C C . ARG A 1 273 ? 29.344 -14.780 26.854 1.00 21.32 273 ARG A C 1
ATOM 2072 O O . ARG A 1 273 ? 30.255 -14.080 26.401 1.00 20.25 273 ARG A O 1
ATOM 2080 N N . SER A 1 274 ? 29.564 -15.996 27.362 1.00 19.45 274 SER A N 1
ATOM 2081 C CA . SER A 1 274 ? 30.907 -16.569 27.465 1.00 23.46 274 SER A CA 1
ATOM 2082 C C . SER A 1 274 ? 31.311 -17.172 26.118 1.00 23.91 274 SER A C 1
ATOM 2083 O O . SER A 1 274 ? 31.391 -18.387 25.934 1.00 23.48 274 SER A O 1
ATOM 2086 N N . THR A 1 275 ? 31.583 -16.287 25.164 1.00 21.36 275 THR A N 1
ATOM 2087 C CA . THR A 1 275 ? 31.898 -16.690 23.799 1.00 24.80 275 THR A CA 1
ATOM 2088 C C . THR A 1 275 ? 33.368 -17.031 23.592 1.00 24.47 275 THR A C 1
ATOM 2089 O O . THR A 1 275 ? 33.738 -17.455 22.493 1.00 27.83 275 THR A O 1
ATOM 2093 N N . GLY A 1 276 ? 34.210 -16.851 24.606 1.00 22.19 276 GLY A N 1
ATOM 2094 C CA . GLY A 1 276 ? 35.624 -17.139 24.469 1.00 22.46 276 GLY A CA 1
ATOM 2095 C C . GLY A 1 276 ? 36.088 -18.289 25.340 1.00 24.35 276 GLY A C 1
ATOM 2096 O O . GLY A 1 276 ? 35.384 -19.293 25.485 1.00 22.59 276 GLY A O 1
ATOM 2097 N N . ASN A 1 277 ? 37.273 -18.150 25.930 1.00 24.79 277 ASN A N 1
ATOM 2098 C CA . ASN A 1 277 ? 37.877 -19.210 26.726 1.00 29.89 277 ASN A CA 1
ATOM 2099 C C . ASN A 1 277 ? 37.619 -19.060 28.220 1.00 27.64 277 ASN A C 1
ATOM 2100 O O . ASN A 1 277 ? 38.105 -19.883 29.002 1.00 29.72 277 ASN A O 1
ATOM 2105 N N . SER A 1 278 ? 36.875 -18.037 28.634 1.00 23.03 278 SER A N 1
ATOM 2106 C CA . SER A 1 278 ? 36.463 -17.863 30.022 1.00 21.59 278 SER A CA 1
ATOM 2107 C C . SER A 1 278 ? 34.956 -18.073 30.103 1.00 20.88 278 SER A C 1
ATOM 2108 O O . SER A 1 278 ? 34.190 -17.318 29.495 1.00 21.63 278 SER A O 1
ATOM 2111 N N . HIS A 1 279 ? 34.531 -19.098 30.841 1.00 19.93 279 HIS A N 1
ATOM 2112 C CA . HIS A 1 279 ? 33.129 -19.502 30.889 1.00 20.28 279 HIS A CA 1
ATOM 2113 C C . HIS A 1 279 ? 32.542 -19.239 32.268 1.00 21.94 279 HIS A C 1
ATOM 2114 O O . HIS A 1 279 ? 33.138 -19.618 33.283 1.00 16.78 279 HIS A O 1
ATOM 2121 N N . LYS A 1 280 ? 31.366 -18.615 32.298 1.00 20.12 280 LYS A N 1
ATOM 2122 C CA . LYS A 1 280 ? 30.601 -18.426 33.525 1.00 19.12 280 LYS A CA 1
ATOM 2123 C C . LYS A 1 280 ? 29.568 -19.541 33.613 1.00 19.14 280 LYS A C 1
ATOM 2124 O O . LYS A 1 280 ? 28.749 -19.699 32.703 1.00 19.69 280 LYS A O 1
ATOM 2130 N N . VAL A 1 281 ? 29.611 -20.313 34.698 1.00 19.99 281 VAL A N 1
ATOM 2131 C CA . VAL A 1 281 ? 28.773 -21.498 34.870 1.00 21.34 281 VAL A CA 1
ATOM 2132 C C . VAL A 1 281 ? 27.890 -21.298 36.095 1.00 21.90 281 VAL A C 1
ATOM 2133 O O . VAL A 1 281 ? 28.395 -21.126 37.212 1.00 21.20 281 VAL A O 1
ATOM 2137 N N . LEU A 1 282 ? 26.576 -21.344 35.885 1.00 18.09 282 LEU A N 1
ATOM 2138 C CA . LEU A 1 282 ? 25.589 -21.160 36.943 1.00 21.65 282 LEU A CA 1
ATOM 2139 C C . LEU A 1 282 ? 25.175 -22.517 37.505 1.00 22.06 282 LEU A C 1
ATOM 2140 O O . LEU A 1 282 ? 24.827 -23.424 36.743 1.00 22.67 282 LEU A O 1
ATOM 2145 N N . LEU A 1 283 ? 25.203 -22.656 38.834 1.00 20.17 283 LEU A N 1
ATOM 2146 C CA . LEU A 1 283 ? 25.031 -23.969 39.459 1.00 20.03 283 LEU A CA 1
ATOM 2147 C C . LEU A 1 283 ? 24.238 -23.864 40.757 1.00 18.56 283 LEU A C 1
ATOM 2148 O O . LEU A 1 283 ? 24.740 -23.336 41.756 1.00 14.86 283 LEU A O 1
ATOM 2153 N N . GLY A 1 284 ? 23.018 -24.404 40.748 1.00 15.10 284 GLY A N 1
ATOM 2154 C CA . GLY A 1 284 ? 22.241 -24.613 41.957 1.00 13.56 284 GLY A CA 1
ATOM 2155 C C . GLY A 1 284 ? 22.103 -26.090 42.274 1.00 16.21 284 GLY A C 1
ATOM 2156 O O . GLY A 1 284 ? 22.992 -26.879 41.941 1.00 17.25 284 GLY A O 1
ATOM 2157 N N . ALA A 1 285 ? 20.993 -26.492 42.889 1.00 17.11 285 ALA A N 1
ATOM 2158 C CA . ALA A 1 285 ? 20.826 -27.882 43.293 1.00 17.70 285 ALA A CA 1
ATOM 2159 C C . ALA A 1 285 ? 19.357 -28.160 43.554 1.00 17.74 285 ALA A C 1
ATOM 2160 O O . ALA A 1 285 ? 18.563 -27.244 43.774 1.00 20.61 285 ALA A O 1
ATOM 2162 N N . VAL A 1 286 ? 19.009 -29.444 43.535 1.00 18.58 286 VAL A N 1
ATOM 2163 C CA . VAL A 1 286 ? 17.700 -29.893 43.991 1.00 17.32 286 VAL A CA 1
ATOM 2164 C C . VAL A 1 286 ? 17.774 -30.113 45.496 1.00 20.04 286 VAL A C 1
ATOM 2165 O O . VAL A 1 286 ? 18.766 -30.648 46.014 1.00 18.50 286 VAL A O 1
ATOM 2169 N N . LYS A 1 287 ? 16.745 -29.636 46.204 1.00 19.49 287 LYS A N 1
ATOM 2170 C CA . LYS A 1 287 ? 16.567 -29.800 47.647 1.00 19.57 287 LYS A CA 1
ATOM 2171 C C . LYS A 1 287 ? 17.535 -28.974 48.495 1.00 21.93 287 LYS A C 1
ATOM 2172 O O . LYS A 1 287 ? 17.096 -28.254 49.398 1.00 20.62 287 LYS A O 1
ATOM 2178 N N . ASP A 1 288 ? 18.838 -29.055 48.227 1.00 18.58 288 ASP A N 1
ATOM 2179 C CA . ASP A 1 288 ? 19.827 -28.475 49.132 1.00 18.98 288 ASP A CA 1
ATOM 2180 C C . ASP A 1 288 ? 19.747 -26.950 49.176 1.00 21.38 288 ASP A C 1
ATOM 2181 O O . ASP A 1 288 ? 19.554 -26.286 48.153 1.00 19.72 288 ASP A O 1
ATOM 2186 N N . ARG A 1 289 ? 19.930 -26.399 50.374 1.00 19.05 289 ARG A N 1
ATOM 2187 C CA . ARG A 1 289 ? 19.880 -24.960 50.620 1.00 18.23 289 ARG A CA 1
ATOM 2188 C C . ARG A 1 289 ? 21.295 -24.448 50.860 1.00 21.17 289 ARG A C 1
ATOM 2189 O O . ARG A 1 289 ? 21.858 -24.640 51.941 1.00 21.42 289 ARG A O 1
ATOM 2197 N N . PHE A 1 290 ? 21.859 -23.775 49.853 1.00 16.73 290 PHE A N 1
ATOM 2198 C CA . PHE A 1 290 ? 23.150 -23.118 50.011 1.00 18.44 290 PHE A CA 1
ATOM 2199 C C . PHE A 1 290 ? 23.236 -21.818 49.223 1.00 18.85 290 PHE A C 1
ATOM 2200 O O . PHE A 1 290 ? 24.331 -21.256 49.105 1.00 24.04 290 PHE A O 1
ATOM 2208 N N . GLY A 1 291 ? 22.132 -21.328 48.673 1.00 17.03 291 GLY A N 1
ATOM 2209 C CA . GLY A 1 291 ? 22.201 -20.209 47.759 1.00 19.24 291 GLY A CA 1
ATOM 2210 C C . GLY A 1 291 ? 22.509 -20.666 46.348 1.00 18.84 291 GLY A C 1
ATOM 2211 O O . GLY A 1 291 ? 22.064 -21.739 45.928 1.00 18.58 291 GLY A O 1
ATOM 2212 N N . LEU A 1 292 ? 23.292 -19.877 45.616 1.00 20.88 292 LEU A N 1
ATOM 2213 C CA . LEU A 1 292 ? 23.522 -20.116 44.198 1.00 19.17 292 LEU A CA 1
ATOM 2214 C C . LEU A 1 292 ? 24.970 -19.800 43.853 1.00 19.54 292 LEU A C 1
ATOM 2215 O O . LEU A 1 292 ? 25.492 -18.757 44.256 1.00 16.85 292 LEU A O 1
ATOM 2220 N N . TYR A 1 293 ? 25.613 -20.695 43.108 1.00 18.79 293 TYR A N 1
ATOM 2221 C CA . TYR A 1 293 ? 27.010 -20.545 42.722 1.00 18.65 293 TYR A CA 1
ATOM 2222 C C . TYR A 1 293 ? 27.123 -20.034 41.292 1.00 21.33 293 TYR A C 1
ATOM 2223 O O . TYR A 1 293 ? 26.348 -20.429 40.415 1.00 23.41 293 TYR A O 1
ATOM 2232 N N . GLU A 1 294 ? 28.106 -19.169 41.059 1.00 18.78 294 GLU A N 1
ATOM 2233 C CA . GLU A 1 294 ? 28.584 -18.876 39.715 1.00 19.15 294 GLU A CA 1
ATOM 2234 C C . GLU A 1 294 ? 30.061 -19.231 39.652 1.00 22.17 294 GLU A C 1
ATOM 2235 O O . GLU A 1 294 ? 30.855 -18.745 40.465 1.00 23.42 294 GLU A O 1
ATOM 2241 N N . GLY A 1 295 ? 30.424 -20.079 38.699 1.00 21.02 295 GLY A N 1
ATOM 2242 C CA . GLY A 1 295 ? 31.802 -20.475 38.503 1.00 20.92 295 GLY A CA 1
ATOM 2243 C C . GLY A 1 295 ? 32.410 -19.780 37.301 1.00 24.79 295 GLY A C 1
ATOM 2244 O O . GLY A 1 295 ? 31.724 -19.462 36.332 1.00 24.79 295 GLY A O 1
ATOM 2245 N N . THR A 1 296 ? 33.715 -19.540 37.381 1.00 22.45 296 THR A N 1
ATOM 2246 C CA . THR A 1 296 ? 34.483 -18.960 36.289 1.00 19.38 296 THR A CA 1
ATOM 2247 C C . THR A 1 296 ? 35.589 -19.937 35.926 1.00 21.55 296 THR A C 1
ATOM 2248 O O . THR A 1 296 ? 36.419 -20.277 36.775 1.00 22.23 296 THR A O 1
ATOM 2252 N N . PHE A 1 297 ? 35.592 -20.393 34.677 1.00 16.08 297 PHE A N 1
ATOM 2253 C CA . PHE A 1 297 ? 36.576 -21.350 34.187 1.00 19.22 297 PHE A CA 1
ATOM 2254 C C . PHE A 1 297 ? 37.416 -20.669 33.116 1.00 22.13 297 PHE A C 1
ATOM 2255 O O . PHE A 1 297 ? 36.879 -20.200 32.108 1.00 22.45 297 PHE A O 1
ATOM 2263 N N . ASN A 1 298 ? 38.725 -20.612 33.337 1.00 20.18 298 ASN A N 1
ATOM 2264 C CA . ASN A 1 298 ? 39.652 -19.940 32.429 1.00 16.71 298 ASN A CA 1
ATOM 2265 C C . ASN A 1 298 ? 40.482 -21.002 31.719 1.00 22.00 298 ASN A C 1
ATOM 2266 O O . ASN A 1 298 ? 41.437 -21.539 32.288 1.00 20.12 298 ASN A O 1
ATOM 2271 N N . TRP A 1 299 ? 40.112 -21.305 30.478 1.00 16.92 299 TRP A N 1
ATOM 2272 C CA . TRP A 1 299 ? 40.876 -22.220 29.645 1.00 24.06 299 TRP A CA 1
ATOM 2273 C C . TRP A 1 299 ? 41.882 -21.443 28.807 1.00 26.49 299 TRP A C 1
ATOM 2274 O O . TRP A 1 299 ? 41.675 -20.269 28.488 1.00 29.58 299 TRP A O 1
ATOM 2285 N N . ASP A 1 300 ? 42.980 -22.104 28.456 1.00 27.67 300 ASP A N 1
ATOM 2286 C CA . ASP A 1 300 ? 43.908 -21.556 27.478 1.00 36.67 300 ASP A CA 1
ATOM 2287 C C . ASP A 1 300 ? 43.652 -22.194 26.115 1.00 38.70 300 ASP A C 1
ATOM 2288 O O . ASP A 1 300 ? 42.839 -23.111 25.973 1.00 41.02 300 ASP A O 1
ATOM 2293 N N . ASN A 1 301 ? 44.358 -21.699 25.100 1.00 39.72 301 ASN A N 1
ATOM 2294 C CA . ASN A 1 301 ? 44.141 -22.194 23.745 1.00 41.80 301 ASN A CA 1
ATOM 2295 C C . ASN A 1 301 ? 44.772 -23.556 23.497 1.00 40.99 301 ASN A C 1
ATOM 2296 O O . ASN A 1 301 ? 44.668 -24.076 22.382 1.00 45.09 301 ASN A O 1
ATOM 2301 N N . ASN A 1 302 ? 45.417 -24.142 24.497 1.00 39.48 302 ASN A N 1
ATOM 2302 C CA . ASN A 1 302 ? 45.882 -25.518 24.425 1.00 36.53 302 ASN A CA 1
ATOM 2303 C C . ASN A 1 302 ? 44.834 -26.513 24.897 1.00 32.55 302 ASN A C 1
ATOM 2304 O O . ASN A 1 302 ? 45.105 -27.718 24.905 1.00 35.67 302 ASN A O 1
ATOM 2309 N N . GLY A 1 303 ? 43.659 -26.038 25.304 1.00 27.29 303 GLY A N 1
ATOM 2310 C CA . GLY A 1 303 ? 42.667 -26.910 25.894 1.00 24.53 303 GLY A CA 1
ATOM 2311 C C . GLY A 1 303 ? 42.940 -27.302 27.326 1.00 26.15 303 GLY A C 1
ATOM 2312 O O . GLY A 1 303 ? 42.348 -28.270 27.813 1.00 28.30 303 GLY A O 1
ATOM 2313 N N . ASN A 1 304 ? 43.828 -26.589 28.017 1.00 26.29 304 ASN A N 1
ATOM 2314 C CA . ASN A 1 304 ? 44.082 -26.810 29.433 1.00 27.24 304 ASN A CA 1
ATOM 2315 C C . ASN A 1 304 ? 43.339 -25.779 30.267 1.00 23.86 304 ASN A C 1
ATOM 2316 O O . ASN A 1 304 ? 43.249 -24.605 29.892 1.00 23.70 304 ASN A O 1
ATOM 2321 N N . LEU A 1 305 ? 42.814 -26.224 31.403 1.00 20.82 305 LEU A N 1
ATOM 2322 C CA . LEU A 1 305 ? 42.127 -25.336 32.331 1.00 22.36 305 LEU A CA 1
ATOM 2323 C C . LEU A 1 305 ? 43.173 -24.670 33.218 1.00 24.67 305 LEU A C 1
ATOM 2324 O O . LEU A 1 305 ? 43.795 -25.328 34.059 1.00 26.72 305 LEU A O 1
ATOM 2329 N N . THR A 1 306 ? 43.387 -23.369 33.018 1.00 21.32 306 THR A N 1
ATOM 2330 C CA . THR A 1 306 ? 44.390 -22.658 33.807 1.00 23.15 306 THR A CA 1
ATOM 2331 C C . THR A 1 306 ? 43.979 -22.573 35.270 1.00 26.21 306 THR A C 1
ATOM 2332 O O . THR A 1 306 ? 44.771 -22.881 36.169 1.00 27.87 306 THR A O 1
ATOM 2336 N N . ASN A 1 307 ? 42.746 -22.147 35.527 1.00 23.30 307 ASN A N 1
ATOM 2337 C CA . ASN A 1 307 ? 42.202 -22.118 36.875 1.00 19.00 307 ASN A CA 1
ATOM 2338 C C . ASN A 1 307 ? 40.689 -22.031 36.773 1.00 19.98 307 ASN A C 1
ATOM 2339 O O . ASN A 1 307 ? 40.135 -21.714 35.717 1.00 19.72 307 ASN A O 1
ATOM 2344 N N . PHE A 1 308 ? 40.030 -22.326 37.887 1.00 17.82 308 PHE A N 1
ATOM 2345 C CA . PHE A 1 308 ? 38.594 -22.138 38.010 1.00 16.91 308 PHE A CA 1
ATOM 2346 C C . PHE A 1 308 ? 38.303 -21.737 39.446 1.00 21.64 308 PHE A C 1
ATOM 2347 O O . PHE A 1 308 ? 39.080 -22.042 40.355 1.00 23.48 308 PHE A O 1
ATOM 2355 N N . TYR A 1 309 ? 37.189 -21.037 39.642 1.00 18.12 309 TYR A N 1
ATOM 2356 C CA . TYR A 1 309 ? 36.771 -20.684 40.989 1.00 18.32 309 TYR A CA 1
ATOM 2357 C C . TYR A 1 309 ? 35.261 -20.510 41.025 1.00 20.40 309 TYR A C 1
ATOM 2358 O O . TYR A 1 309 ? 34.661 -20.005 40.072 1.00 19.55 309 TYR A O 1
ATOM 2367 N N . TRP A 1 310 ? 34.663 -20.951 42.129 1.00 17.24 310 TRP A N 1
ATOM 2368 C CA . TRP A 1 310 ? 33.227 -20.875 42.357 1.00 16.49 310 TRP A CA 1
ATOM 2369 C C . TRP A 1 310 ? 32.942 -19.771 43.362 1.00 20.96 310 TRP A C 1
ATOM 2370 O O . TRP A 1 310 ? 33.602 -19.686 44.407 1.00 21.63 310 TRP A O 1
ATOM 2381 N N . GLU A 1 311 ? 31.958 -18.936 43.053 1.00 21.19 311 GLU A N 1
ATOM 2382 C CA . GLU A 1 311 ? 31.573 -17.837 43.924 1.00 23.20 311 GLU A CA 1
ATOM 2383 C C . GLU A 1 311 ? 30.089 -17.923 44.225 1.00 20.10 311 GLU A C 1
ATOM 2384 O O . GLU A 1 311 ? 29.275 -18.099 43.309 1.00 16.74 311 GLU A O 1
ATOM 2390 N N . LYS A 1 312 ? 29.737 -17.803 45.505 1.00 19.25 312 LYS A N 1
ATOM 2391 C CA . LYS A 1 312 ? 28.336 -17.700 45.885 1.00 20.69 312 LYS A CA 1
ATOM 2392 C C . LYS A 1 312 ? 27.835 -16.309 45.529 1.00 25.41 312 LYS A C 1
ATOM 2393 O O . LYS A 1 312 ? 28.213 -15.322 46.169 1.00 28.22 312 LYS A O 1
ATOM 2399 N N . ILE A 1 313 ? 27.009 -16.221 44.482 1.00 22.40 313 ILE A N 1
ATOM 2400 C CA . ILE A 1 313 ? 26.374 -14.959 44.124 1.00 22.62 313 ILE A CA 1
ATOM 2401 C C . ILE A 1 313 ? 25.049 -14.767 44.843 1.00 23.95 313 ILE A C 1
ATOM 2402 O O . ILE A 1 313 ? 24.412 -13.714 44.691 1.00 21.85 313 ILE A O 1
ATOM 2407 N N . TRP A 1 314 ? 24.625 -15.751 45.635 1.00 23.59 314 TRP A N 1
ATOM 2408 C CA . TRP A 1 314 ? 23.407 -15.705 46.430 1.00 18.97 314 TRP A CA 1
ATOM 2409 C C . TRP A 1 314 ? 23.632 -16.609 47.632 1.00 21.65 314 TRP A C 1
ATOM 2410 O O . TRP A 1 314 ? 24.159 -17.715 47.484 1.00 21.50 314 TRP A O 1
ATOM 2421 N N . ASP A 1 315 ? 23.249 -16.143 48.816 1.00 23.47 315 ASP A N 1
ATOM 2422 C CA . ASP A 1 315 ? 23.615 -16.854 50.035 1.00 26.01 315 ASP A CA 1
ATOM 2423 C C . ASP A 1 315 ? 22.531 -16.647 51.085 1.00 26.63 315 ASP A C 1
ATOM 2424 O O . ASP A 1 315 ? 21.439 -16.156 50.788 1.00 26.44 315 ASP A O 1
ATOM 2429 N N . SER A 1 316 ? 22.854 -17.013 52.325 1.00 27.54 316 SER A N 1
ATOM 2430 C CA . SER A 1 316 ? 21.927 -16.919 53.443 1.00 26.32 316 SER A CA 1
ATOM 2431 C C . SER A 1 316 ? 21.364 -15.512 53.567 1.00 23.84 316 SER A C 1
ATOM 2432 O O . SER A 1 316 ? 21.985 -14.534 53.150 1.00 28.17 316 SER A O 1
ATOM 2435 N N . TYR A 1 317 ? 20.173 -15.423 54.152 1.00 21.94 317 TYR A N 1
ATOM 2436 C CA . TYR A 1 317 ? 19.576 -14.134 54.469 1.00 22.99 317 TYR A CA 1
ATOM 2437 C C . TYR A 1 317 ? 20.510 -13.323 55.355 1.00 23.94 317 TYR A C 1
ATOM 2438 O O . TYR A 1 317 ? 20.880 -13.754 56.451 1.00 27.42 317 TYR A O 1
ATOM 2447 N N . ASP A 1 318 ? 20.908 -12.153 54.868 1.00 23.97 318 ASP A N 1
ATOM 2448 C CA . ASP A 1 318 ? 21.840 -11.318 55.606 1.00 24.91 318 ASP A CA 1
ATOM 2449 C C . ASP A 1 318 ? 21.455 -9.847 55.626 1.00 26.69 318 ASP A C 1
ATOM 2450 O O . ASP A 1 318 ? 22.217 -9.041 56.167 1.00 26.09 318 ASP A O 1
ATOM 2455 N N . GLY A 1 319 ? 20.313 -9.468 55.059 1.00 29.32 319 GLY A N 1
ATOM 2456 C CA . GLY A 1 319 ? 19.904 -8.083 54.989 1.00 28.85 319 GLY A CA 1
ATOM 2457 C C . GLY A 1 319 ? 20.016 -7.462 53.614 1.00 26.42 319 GLY A C 1
ATOM 2458 O O . GLY A 1 319 ? 19.548 -6.332 53.424 1.00 29.37 319 GLY A O 1
ATOM 2459 N N . SER A 1 320 ? 20.607 -8.162 52.648 1.00 21.53 320 SER A N 1
ATOM 2460 C CA . SER A 1 320 ? 20.844 -7.582 51.335 1.00 21.73 320 SER A CA 1
ATOM 2461 C C . SER A 1 320 ? 19.705 -7.817 50.348 1.00 24.05 320 SER A C 1
ATOM 2462 O O . SER A 1 320 ? 19.704 -7.197 49.280 1.00 26.44 320 SER A O 1
ATOM 2465 N N . TRP A 1 321 ? 18.741 -8.682 50.667 1.00 21.64 321 TRP A N 1
ATOM 2466 C CA . TRP A 1 321 ? 17.617 -8.913 49.770 1.00 23.09 321 TRP A CA 1
ATOM 2467 C C . TRP A 1 321 ? 16.357 -9.205 50.574 1.00 21.85 321 TRP A C 1
ATOM 2468 O O . TRP A 1 321 ? 16.416 -9.759 51.673 1.00 28.42 321 TRP A O 1
ATOM 2479 N N . ASP A 1 322 ? 15.214 -8.829 50.002 1.00 20.79 322 ASP A N 1
ATOM 2480 C CA . ASP A 1 322 ? 13.913 -9.043 50.633 1.00 19.80 322 ASP A CA 1
ATOM 2481 C C . ASP A 1 322 ? 13.532 -10.513 50.520 1.00 21.04 322 ASP A C 1
ATOM 2482 O O . ASP A 1 322 ? 13.292 -11.018 49.418 1.00 18.98 322 ASP A O 1
ATOM 2487 N N . ILE A 1 323 ? 13.459 -11.204 51.661 1.00 21.20 323 ILE A N 1
ATOM 2488 C CA . ILE A 1 323 ? 13.095 -12.620 51.648 1.00 20.33 323 ILE A CA 1
ATOM 2489 C C . ILE A 1 323 ? 11.602 -12.833 51.457 1.00 22.31 323 ILE A C 1
ATOM 2490 O O . ILE A 1 323 ? 11.165 -13.975 51.266 1.00 19.13 323 ILE A O 1
ATOM 2495 N N . GLY A 1 324 ? 10.806 -11.766 51.475 1.00 23.97 324 GLY A N 1
ATOM 2496 C CA . GLY A 1 324 ? 9.376 -11.936 51.330 1.00 23.04 324 GLY A CA 1
ATOM 2497 C C . GLY A 1 324 ? 8.773 -12.571 52.575 1.00 22.97 324 GLY A C 1
ATOM 2498 O O . GLY A 1 324 ? 9.368 -12.585 53.656 1.00 22.50 324 GLY A O 1
ATOM 2499 N N . TRP A 1 325 ? 7.560 -13.104 52.410 1.00 22.15 325 TRP A N 1
ATOM 2500 C CA . TRP A 1 325 ? 6.903 -13.774 53.525 1.00 22.99 325 TRP A CA 1
ATOM 2501 C C . TRP A 1 325 ? 7.470 -15.162 53.787 1.00 23.88 325 TRP A C 1
ATOM 2502 O O . TRP A 1 325 ? 7.363 -15.656 54.915 1.00 20.72 325 TRP A O 1
ATOM 2513 N N . ASP A 1 326 ? 8.078 -15.792 52.783 1.00 21.53 326 ASP A N 1
ATOM 2514 C CA . ASP A 1 326 ? 8.569 -17.165 52.899 1.00 23.10 326 ASP A CA 1
ATOM 2515 C C . ASP A 1 326 ? 10.008 -17.118 53.395 1.00 21.74 326 ASP A C 1
ATOM 2516 O O . ASP A 1 326 ? 10.955 -17.022 52.614 1.00 19.43 326 ASP A O 1
ATOM 2521 N N . TYR A 1 327 ? 10.175 -17.186 54.717 1.00 24.83 327 TYR A N 1
ATOM 2522 C CA . TYR A 1 327 ? 11.497 -17.125 55.344 1.00 23.40 327 TYR A CA 1
ATOM 2523 C C . TYR A 1 327 ? 12.218 -18.445 55.079 1.00 24.92 327 TYR A C 1
ATOM 2524 O O . TYR A 1 327 ? 12.329 -19.323 55.938 1.00 24.80 327 TYR A O 1
ATOM 2533 N N . ALA A 1 328 ? 12.720 -18.583 53.853 1.00 22.18 328 ALA A N 1
ATOM 2534 C CA . ALA A 1 328 ? 13.352 -19.813 53.377 1.00 23.46 328 ALA A CA 1
ATOM 2535 C C . ALA A 1 328 ? 14.820 -19.512 53.095 1.00 23.60 328 ALA A C 1
ATOM 2536 O O . ALA A 1 328 ? 15.180 -19.092 51.991 1.00 18.77 328 ALA A O 1
ATOM 2538 N N . THR A 1 329 ? 15.669 -19.731 54.099 1.00 21.62 329 THR A N 1
ATOM 2539 C CA . THR A 1 329 ? 17.081 -19.416 53.984 1.00 20.12 329 THR A CA 1
ATOM 2540 C C . THR A 1 329 ? 17.907 -20.564 54.550 1.00 20.70 329 THR A C 1
ATOM 2541 O O . THR A 1 329 ? 17.522 -21.164 55.567 1.00 19.40 329 THR A O 1
ATOM 2545 N N . PRO A 1 330 ? 19.033 -20.915 53.903 1.00 19.80 330 PRO A N 1
ATOM 2546 C CA . PRO A 1 330 ? 19.504 -20.361 52.626 1.00 16.76 330 PRO A CA 1
ATOM 2547 C C . PRO A 1 330 ? 18.580 -20.740 51.476 1.00 18.93 330 PRO A C 1
ATOM 2548 O O . PRO A 1 330 ? 17.815 -21.696 51.616 1.00 19.92 330 PRO A O 1
ATOM 2552 N N . PRO A 1 331 ? 18.634 -20.000 50.370 1.00 15.71 331 PRO A N 1
ATOM 2553 C CA . PRO A 1 331 ? 17.815 -20.373 49.213 1.00 16.07 331 PRO A CA 1
ATOM 2554 C C . PRO A 1 331 ? 18.160 -21.775 48.742 1.00 16.13 331 PRO A C 1
ATOM 2555 O O . PRO A 1 331 ? 19.320 -22.190 48.769 1.00 17.33 331 PRO A O 1
ATOM 2559 N N . ASN A 1 332 ? 17.134 -22.513 48.333 1.00 16.36 332 ASN A N 1
ATOM 2560 C CA . ASN A 1 332 ? 17.312 -23.731 47.547 1.00 19.92 332 ASN A CA 1
ATOM 2561 C C . ASN A 1 332 ? 17.087 -23.328 46.096 1.00 18.49 332 ASN A C 1
ATOM 2562 O O . ASN A 1 332 ? 15.947 -23.223 45.640 1.00 16.34 332 ASN A O 1
ATOM 2567 N N . ALA A 1 333 ? 18.179 -23.071 45.379 1.00 17.70 333 ALA A N 1
ATOM 2568 C CA . ALA A 1 333 ? 18.106 -22.623 43.990 1.00 18.44 333 ALA A CA 1
ATOM 2569 C C . ALA A 1 333 ? 17.901 -23.843 43.098 1.00 18.57 333 ALA A C 1
ATOM 2570 O O . ALA A 1 333 ? 18.819 -24.341 42.440 1.00 20.27 333 ALA A O 1
ATOM 2572 N N . ARG A 1 334 ? 16.661 -24.334 43.083 1.00 15.58 334 ARG A N 1
ATOM 2573 C CA . ARG A 1 334 ? 16.317 -25.534 42.328 1.00 17.23 334 ARG A CA 1
ATOM 2574 C C . ARG A 1 334 ? 16.157 -25.275 40.834 1.00 17.79 334 ARG A C 1
ATOM 2575 O O . ARG A 1 334 ? 15.945 -26.229 40.078 1.00 21.96 334 ARG A O 1
ATOM 2583 N N . PHE A 1 335 ? 16.238 -24.020 40.399 1.00 17.90 335 PHE A N 1
ATOM 2584 C CA . PHE A 1 335 ? 16.460 -23.675 39.001 1.00 15.97 335 PHE A CA 1
ATOM 2585 C C . PHE A 1 335 ? 17.211 -22.353 38.980 1.00 18.36 335 PHE A C 1
ATOM 2586 O O . PHE A 1 335 ? 17.122 -21.567 39.924 1.00 21.24 335 PHE A O 1
ATOM 2594 N N . ALA A 1 336 ? 17.955 -22.114 37.903 1.00 18.83 336 ALA A N 1
ATOM 2595 C CA . ALA A 1 336 ? 18.685 -20.859 37.759 1.00 20.20 336 ALA A CA 1
ATOM 2596 C C . ALA A 1 336 ? 19.093 -20.686 36.305 1.00 21.64 336 ALA A C 1
ATOM 2597 O O . ALA A 1 336 ? 19.637 -21.615 35.700 1.00 23.06 336 ALA A O 1
ATOM 2599 N N . HIS A 1 337 ? 18.839 -19.497 35.756 1.00 21.63 337 HIS A N 1
ATOM 2600 C CA . HIS A 1 337 ? 19.123 -19.210 34.357 1.00 20.18 337 HIS A CA 1
ATOM 2601 C C . HIS A 1 337 ? 19.689 -17.807 34.206 1.00 20.68 337 HIS A C 1
ATOM 2602 O O . HIS A 1 337 ? 19.239 -16.868 34.871 1.00 20.37 337 HIS A O 1
ATOM 2609 N N . TYR A 1 338 ? 20.668 -17.671 33.315 1.00 19.11 338 TYR A N 1
ATOM 2610 C CA . TYR A 1 338 ? 21.064 -16.360 32.828 1.00 21.31 338 TYR A CA 1
ATOM 2611 C C . TYR A 1 338 ? 19.994 -15.811 31.890 1.00 18.80 338 TYR A C 1
ATOM 2612 O O . TYR A 1 338 ? 19.269 -16.564 31.239 1.00 20.18 338 TYR A O 1
ATOM 2621 N N . THR A 1 339 ? 19.901 -14.484 31.821 1.00 19.25 339 THR A N 1
ATOM 2622 C CA . THR A 1 339 ? 19.025 -13.862 30.842 1.00 20.83 339 THR A CA 1
ATOM 2623 C C . THR A 1 339 ? 19.602 -14.041 29.438 1.00 23.07 339 THR A C 1
ATOM 2624 O O . THR A 1 339 ? 20.813 -14.207 29.268 1.00 24.00 339 THR A O 1
ATOM 2628 N N . PRO A 1 340 ? 18.751 -14.022 28.415 1.00 27.30 340 PRO A N 1
ATOM 2629 C CA . PRO A 1 340 ? 19.248 -14.128 27.037 1.00 29.51 340 PRO A CA 1
ATOM 2630 C C . PRO A 1 340 ? 20.082 -12.914 26.654 1.00 28.49 340 PRO A C 1
ATOM 2631 O O . PRO A 1 340 ? 20.073 -11.871 27.311 1.00 28.47 340 PRO A O 1
ATOM 2635 N N . VAL A 1 341 ? 20.828 -13.073 25.557 1.00 26.63 341 VAL A N 1
ATOM 2636 C CA . VAL A 1 341 ? 21.574 -11.955 24.988 1.00 32.52 341 VAL A CA 1
ATOM 2637 C C . VAL A 1 341 ? 20.772 -11.212 23.931 1.00 35.12 341 VAL A C 1
ATOM 2638 O O . VAL A 1 341 ? 21.216 -10.154 23.461 1.00 35.68 341 VAL A O 1
ATOM 2642 N N . THR A 1 342 ? 19.605 -11.724 23.552 1.00 35.05 342 THR A N 1
ATOM 2643 C CA . THR A 1 342 ? 18.756 -11.139 22.528 1.00 30.43 342 THR A CA 1
ATOM 2644 C C . THR A 1 342 ? 17.650 -10.309 23.178 1.00 31.43 342 THR A C 1
ATOM 2645 O O . THR A 1 342 ? 17.558 -10.192 24.403 1.00 30.76 342 THR A O 1
ATOM 2649 N N . GLY A 1 343 ? 16.808 -9.712 22.335 1.00 30.76 343 GLY A N 1
ATOM 2650 C CA . GLY A 1 343 ? 15.589 -9.062 22.776 1.00 31.22 343 GLY A CA 1
ATOM 2651 C C . GLY A 1 343 ? 15.755 -7.799 23.590 1.00 31.84 343 GLY A C 1
ATOM 2652 O O . GLY A 1 343 ? 14.754 -7.266 24.079 1.00 31.50 343 GLY A O 1
ATOM 2653 N N . GLY A 1 344 ? 16.975 -7.290 23.743 1.00 32.37 344 GLY A N 1
ATOM 2654 C CA . GLY A 1 344 ? 17.207 -6.144 24.598 1.00 29.43 344 GLY A CA 1
ATOM 2655 C C . GLY A 1 344 ? 17.376 -6.469 26.065 1.00 30.13 344 GLY A C 1
ATOM 2656 O O . GLY A 1 344 ? 17.393 -5.548 26.889 1.00 29.45 344 GLY A O 1
ATOM 2657 N N . TRP A 1 345 ? 17.497 -7.748 26.416 1.00 26.66 345 TRP A N 1
ATOM 2658 C CA . TRP A 1 345 ? 17.665 -8.134 27.810 1.00 24.42 345 TRP A CA 1
ATOM 2659 C C . TRP A 1 345 ? 18.975 -7.590 28.367 1.00 26.86 345 TRP A C 1
ATOM 2660 O O . TRP A 1 345 ? 20.008 -7.593 27.690 1.00 25.09 345 TRP A O 1
ATOM 2671 N N . ALA A 1 346 ? 18.928 -7.119 29.609 1.00 27.22 346 ALA A N 1
ATOM 2672 C CA . ALA A 1 346 ? 20.148 -6.881 30.360 1.00 25.55 346 ALA A CA 1
ATOM 2673 C C . ALA A 1 346 ? 20.654 -8.201 30.940 1.00 26.43 346 ALA A C 1
ATOM 2674 O O . ALA A 1 346 ? 19.969 -9.226 30.908 1.00 25.67 346 ALA A O 1
ATOM 2676 N N . ARG A 1 347 ? 21.873 -8.181 31.469 1.00 27.15 347 ARG A N 1
ATOM 2677 C CA . ARG A 1 347 ? 22.424 -9.383 32.080 1.00 28.92 347 ARG A CA 1
ATOM 2678 C C . ARG A 1 347 ? 21.859 -9.555 33.484 1.00 27.44 347 ARG A C 1
ATOM 2679 O O . ARG A 1 347 ? 21.963 -8.651 34.319 1.00 27.58 347 ARG A O 1
ATOM 2687 N N . GLY A 1 348 ? 21.262 -10.717 33.739 1.00 22.95 348 GLY A N 1
ATOM 2688 C CA . GLY A 1 348 ? 20.665 -10.985 35.032 1.00 19.33 348 GLY A CA 1
ATOM 2689 C C . GLY A 1 348 ? 20.504 -12.473 35.254 1.00 22.47 348 GLY A C 1
ATOM 2690 O O . GLY A 1 348 ? 20.897 -13.296 34.424 1.00 22.18 348 GLY A O 1
ATOM 2691 N N . VAL A 1 349 ? 19.915 -12.813 36.400 1.00 20.30 349 VAL A N 1
ATOM 2692 C CA . VAL A 1 349 ? 19.738 -14.201 36.815 1.00 19.35 349 VAL A CA 1
ATOM 2693 C C . VAL A 1 349 ? 18.336 -14.375 37.386 1.00 21.70 349 VAL A C 1
ATOM 2694 O O . VAL A 1 349 ? 17.904 -13.590 38.236 1.00 21.86 349 VAL A O 1
ATOM 2698 N N . TRP A 1 350 ? 17.630 -15.404 36.922 1.00 16.94 350 TRP A N 1
ATOM 2699 C CA . TRP A 1 350 ? 16.334 -15.803 37.457 1.00 18.52 350 TRP A CA 1
ATOM 2700 C C . TRP A 1 350 ? 16.508 -17.067 38.287 1.00 21.44 350 TRP A C 1
ATOM 2701 O O . TRP A 1 350 ? 17.139 -18.026 37.829 1.00 22.31 350 TRP A O 1
ATOM 2712 N N . SER A 1 351 ? 15.947 -17.076 39.494 1.00 20.07 351 SER A N 1
ATOM 2713 C CA . SER A 1 351 ? 16.113 -18.223 40.383 1.00 17.44 351 SER A CA 1
ATOM 2714 C C . SER A 1 351 ? 14.988 -18.220 41.420 1.00 21.35 351 SER A C 1
ATOM 2715 O O . SER A 1 351 ? 13.944 -17.590 41.216 1.00 23.79 351 SER A O 1
ATOM 2718 N N . THR A 1 352 ? 15.207 -18.921 42.534 1.00 19.56 352 THR A N 1
ATOM 2719 C CA . THR A 1 352 ? 14.163 -19.164 43.521 1.00 21.98 352 THR A CA 1
ATOM 2720 C C . THR A 1 352 ? 14.801 -19.555 44.849 1.00 20.56 352 THR A C 1
ATOM 2721 O O . THR A 1 352 ? 15.939 -20.034 44.895 1.00 17.24 352 THR A O 1
ATOM 2725 N N . THR A 1 353 ? 14.046 -19.358 45.933 1.00 18.00 353 THR A N 1
ATOM 2726 C CA . THR A 1 353 ? 14.424 -19.936 47.217 1.00 15.68 353 THR A CA 1
ATOM 2727 C C . THR A 1 353 ? 13.815 -21.314 47.432 1.00 16.69 353 THR A C 1
ATOM 2728 O O . THR A 1 353 ? 14.159 -21.965 48.426 1.00 18.00 353 THR A O 1
ATOM 2732 N N . ASN A 1 354 ? 12.920 -21.736 46.524 1.00 17.35 354 ASN A N 1
ATOM 2733 C CA . ASN A 1 354 ? 12.304 -23.058 46.369 1.00 17.72 354 ASN A CA 1
ATOM 2734 C C . ASN A 1 354 ? 10.851 -22.877 45.944 1.00 19.88 354 ASN A C 1
ATOM 2735 O O . ASN A 1 354 ? 10.411 -23.447 44.937 1.00 22.84 354 ASN A O 1
ATOM 2740 N N . GLN A 1 355 ? 10.101 -22.082 46.709 1.00 17.03 355 GLN A N 1
ATOM 2741 C CA . GLN A 1 355 ? 8.686 -21.836 46.457 1.00 20.88 355 GLN A CA 1
ATOM 2742 C C . GLN A 1 355 ? 8.425 -20.454 45.871 1.00 22.29 355 GLN A C 1
ATOM 2743 O O . GLN A 1 355 ? 7.269 -20.018 45.826 1.00 22.15 355 GLN A O 1
ATOM 2749 N N . THR A 1 356 ? 9.463 -19.758 45.417 1.00 19.18 356 THR A N 1
ATOM 2750 C CA . THR A 1 356 ? 9.396 -18.327 45.157 1.00 22.66 356 THR A CA 1
ATOM 2751 C C . THR A 1 356 ? 9.974 -18.014 43.780 1.00 21.92 356 THR A C 1
ATOM 2752 O O . THR A 1 356 ? 10.388 -18.907 43.035 1.00 20.70 356 THR A O 1
ATOM 2756 N N . MET A 1 357 ? 9.997 -16.725 43.442 1.00 19.87 357 MET A N 1
ATOM 2757 C CA . MET A 1 357 ? 10.604 -16.239 42.208 1.00 20.45 357 MET A CA 1
ATOM 2758 C C . MET A 1 357 ? 11.505 -15.061 42.537 1.00 20.50 357 MET A C 1
ATOM 2759 O O . MET A 1 357 ? 11.067 -14.106 43.187 1.00 20.99 357 MET A O 1
ATOM 2764 N N . TYR A 1 358 ? 12.755 -15.123 42.080 1.00 16.02 358 TYR A N 1
ATOM 2765 C CA . TYR A 1 358 ? 13.734 -14.083 42.354 1.00 21.91 358 TYR A CA 1
ATOM 2766 C C . TYR A 1 358 ? 14.508 -13.742 41.090 1.00 22.67 358 TYR A C 1
ATOM 2767 O O . TYR A 1 358 ? 14.843 -14.625 40.295 1.00 21.37 358 TYR A O 1
ATOM 2776 N N . TYR A 1 359 ? 14.782 -12.452 40.911 1.00 18.99 359 TYR A N 1
ATOM 2777 C CA . TYR A 1 359 ? 15.584 -11.957 39.802 1.00 20.92 359 TYR A CA 1
ATOM 2778 C C . TYR A 1 359 ? 16.731 -11.131 40.359 1.00 24.51 359 TYR A C 1
ATOM 2779 O O . TYR A 1 359 ? 16.525 -10.289 41.241 1.00 23.92 359 TYR A O 1
ATOM 2788 N N . ALA A 1 360 ? 17.930 -11.366 39.842 1.00 25.72 360 ALA A N 1
ATOM 2789 C CA . ALA A 1 360 ? 19.104 -10.585 40.195 1.00 23.50 360 ALA A CA 1
ATOM 2790 C C . ALA A 1 360 ? 19.528 -9.753 38.995 1.00 24.63 360 ALA A C 1
ATOM 2791 O O . ALA A 1 360 ? 19.670 -10.282 37.888 1.00 20.81 360 ALA A O 1
ATOM 2793 N N . SER A 1 361 ? 19.699 -8.455 39.211 1.00 26.34 361 SER A N 1
ATOM 2794 C CA . SER A 1 361 ? 20.379 -7.608 38.247 1.00 26.90 361 SER A CA 1
ATOM 2795 C C . SER A 1 361 ? 21.878 -7.667 38.512 1.00 27.22 361 SER A C 1
ATOM 2796 O O . SER A 1 361 ? 22.325 -7.995 39.613 1.00 31.13 361 SER A O 1
ATOM 2799 N N . HIS A 1 362 ? 22.659 -7.353 37.487 1.00 28.08 362 HIS A N 1
ATOM 2800 C CA . HIS A 1 362 ? 24.101 -7.529 37.553 1.00 30.27 362 HIS A CA 1
ATOM 2801 C C . HIS A 1 362 ? 24.827 -6.219 37.283 1.00 32.55 362 HIS A C 1
ATOM 2802 O O . HIS A 1 362 ? 24.469 -5.473 36.365 1.00 35.57 362 HIS A O 1
ATOM 2809 N N . ASN A 1 363 ? 25.858 -5.962 38.082 1.00 32.48 363 ASN A N 1
ATOM 2810 C CA . ASN A 1 363 ? 26.718 -4.787 37.953 1.00 35.41 363 ASN A CA 1
ATOM 2811 C C . ASN A 1 363 ? 28.071 -5.266 37.434 1.00 38.22 363 ASN A C 1
ATOM 2812 O O . ASN A 1 363 ? 28.875 -5.811 38.194 1.00 40.20 363 ASN A O 1
ATOM 2817 N N . SER A 1 364 ? 28.326 -5.051 36.142 1.00 40.16 364 SER A N 1
ATOM 2818 C CA . SER A 1 364 ? 29.570 -5.519 35.538 1.00 44.80 364 SER A CA 1
ATOM 2819 C C . SER A 1 364 ? 30.784 -4.708 35.972 1.00 47.60 364 SER A C 1
ATOM 2820 O O . SER A 1 364 ? 31.915 -5.128 35.703 1.00 48.22 364 SER A O 1
ATOM 2823 N N . GLY A 1 365 ? 30.584 -3.565 36.629 1.00 48.79 365 GLY A N 1
ATOM 2824 C CA . GLY A 1 365 ? 31.720 -2.808 37.128 1.00 48.26 365 GLY A CA 1
ATOM 2825 C C . GLY A 1 365 ? 32.411 -3.501 38.287 1.00 45.57 365 GLY A C 1
ATOM 2826 O O . GLY A 1 365 ? 33.641 -3.593 38.326 1.00 48.10 365 GLY A O 1
ATOM 2827 N N . ASN A 1 366 ? 31.631 -4.003 39.244 1.00 43.44 366 ASN A N 1
ATOM 2828 C CA . ASN A 1 366 ? 32.176 -4.693 40.408 1.00 42.12 366 ASN A CA 1
ATOM 2829 C C . ASN A 1 366 ? 31.718 -6.145 40.506 1.00 39.92 366 ASN A C 1
ATOM 2830 O O . ASN A 1 366 ? 31.914 -6.773 41.555 1.00 40.10 366 ASN A O 1
ATOM 2835 N N . ASN A 1 367 ? 31.118 -6.690 39.446 1.00 38.90 367 ASN A N 1
ATOM 2836 C CA . ASN A 1 367 ? 30.651 -8.079 39.407 1.00 38.12 367 ASN A CA 1
ATOM 2837 C C . ASN A 1 367 ? 29.767 -8.406 40.609 1.00 38.20 367 ASN A C 1
ATOM 2838 O O . ASN A 1 367 ? 29.951 -9.412 41.299 1.00 39.86 367 ASN A O 1
ATOM 2843 N N . SER A 1 368 ? 28.797 -7.536 40.865 1.00 37.68 368 SER A N 1
ATOM 2844 C CA . SER A 1 368 ? 27.885 -7.694 41.985 1.00 37.47 368 SER A CA 1
ATOM 2845 C C . SER A 1 368 ? 26.487 -8.031 41.484 1.00 30.93 368 SER A C 1
ATOM 2846 O O . SER A 1 368 ? 26.105 -7.678 40.364 1.00 29.93 368 SER A O 1
ATOM 2849 N N . TYR A 1 369 ? 25.725 -8.718 42.329 1.00 26.98 369 TYR A N 1
ATOM 2850 C CA . TYR A 1 369 ? 24.356 -9.100 42.022 1.00 26.32 369 TYR A CA 1
ATOM 2851 C C . TYR A 1 369 ? 23.415 -8.487 43.047 1.00 27.05 369 TYR A C 1
ATOM 2852 O O . TYR A 1 369 ? 23.731 -8.433 44.240 1.00 28.93 369 TYR A O 1
ATOM 2861 N N . SER A 1 370 ? 22.259 -8.026 42.574 1.00 25.31 370 SER A N 1
ATOM 2862 C CA . SER A 1 370 ? 21.250 -7.390 43.415 1.00 27.08 370 SER A CA 1
ATOM 2863 C C . SER A 1 370 ? 19.947 -8.169 43.269 1.00 24.75 370 SER A C 1
ATOM 2864 O O . SER A 1 370 ? 19.291 -8.103 42.223 1.00 26.13 370 SER A O 1
ATOM 2867 N N . TRP A 1 371 ? 19.570 -8.892 44.321 1.00 21.62 371 TRP A N 1
ATOM 2868 C CA . TRP A 1 371 ? 18.453 -9.824 44.271 1.00 20.95 371 TRP A CA 1
ATOM 2869 C C . TRP A 1 371 ? 17.137 -9.130 44.593 1.00 22.91 371 TRP A C 1
ATOM 2870 O O . TRP A 1 371 ? 17.047 -8.350 45.546 1.00 24.79 371 TRP A O 1
ATOM 2881 N N . GLN A 1 372 ? 16.112 -9.435 43.799 1.00 17.72 372 GLN A N 1
ATOM 2882 C CA . GLN A 1 372 ? 14.823 -8.759 43.871 1.00 21.16 372 GLN A CA 1
ATOM 2883 C C . GLN A 1 372 ? 13.705 -9.776 44.054 1.00 23.01 372 GLN A C 1
ATOM 2884 O O . GLN A 1 372 ? 13.629 -10.762 43.313 1.00 19.90 372 GLN A O 1
ATOM 2890 N N . ASN A 1 373 ? 12.845 -9.521 45.041 1.00 23.08 373 ASN A N 1
ATOM 2891 C CA . ASN A 1 373 ? 11.664 -10.338 45.302 1.00 23.80 373 ASN A CA 1
ATOM 2892 C C . ASN A 1 373 ? 10.662 -10.162 44.165 1.00 24.76 373 ASN A C 1
ATOM 2893 O O . ASN A 1 373 ? 10.129 -9.066 43.965 1.00 24.64 373 ASN A O 1
ATOM 2898 N N . LYS A 1 374 ? 10.387 -11.244 43.435 1.00 22.17 374 LYS A N 1
ATOM 2899 C CA . LYS A 1 374 ? 9.440 -11.216 42.324 1.00 24.67 374 LYS A CA 1
ATOM 2900 C C . LYS A 1 374 ? 8.240 -12.129 42.575 1.00 25.20 374 LYS A C 1
ATOM 2901 O O . LYS A 1 374 ? 7.665 -12.679 41.632 1.00 21.90 374 LYS A O 1
ATOM 2907 N N . TYR A 1 375 ? 7.850 -12.305 43.839 1.00 21.13 375 TYR A N 1
ATOM 2908 C CA . TYR A 1 375 ? 6.685 -13.122 44.167 1.00 20.69 375 TYR A CA 1
ATOM 2909 C C . TYR A 1 375 ? 5.735 -12.492 45.175 1.00 19.20 375 TYR A C 1
ATOM 2910 O O . TYR A 1 375 ? 4.556 -12.865 45.184 1.00 20.24 375 TYR A O 1
ATOM 2919 N N . SER A 1 376 ? 6.190 -11.558 46.008 1.00 18.21 376 SER A N 1
ATOM 2920 C CA . SER A 1 376 ? 5.346 -10.929 47.014 1.00 19.82 376 SER A CA 1
ATOM 2921 C C . SER A 1 376 ? 5.747 -9.468 47.156 1.00 25.89 376 SER A C 1
ATOM 2922 O O . SER A 1 376 ? 6.840 -9.061 46.752 1.00 28.04 376 SER A O 1
ATOM 2925 N N . THR A 1 377 ? 4.845 -8.678 47.736 1.00 24.58 377 THR A N 1
ATOM 2926 C CA . THR A 1 377 ? 5.033 -7.234 47.859 1.00 23.38 377 THR A CA 1
ATOM 2927 C C . THR A 1 377 ? 4.840 -6.823 49.312 1.00 23.48 377 THR A C 1
ATOM 2928 O O . THR A 1 377 ? 3.755 -7.061 49.883 1.00 24.06 377 THR A O 1
ATOM 2932 N N . PRO A 1 378 ? 5.833 -6.203 49.946 1.00 23.06 378 PRO A N 1
ATOM 2933 C CA . PRO A 1 378 ? 5.671 -5.803 51.348 1.00 23.60 378 PRO A CA 1
ATOM 2934 C C . PRO A 1 378 ? 4.728 -4.618 51.487 1.00 27.10 378 PRO A C 1
ATOM 2935 O O . PRO A 1 378 ? 4.704 -3.717 50.645 1.00 26.55 378 PRO A O 1
ATOM 2939 N N . THR A 1 379 ? 3.952 -4.628 52.570 1.00 26.97 379 THR A N 1
ATOM 2940 C CA . THR A 1 379 ? 3.080 -3.524 52.932 1.00 26.95 379 THR A CA 1
ATOM 2941 C C . THR A 1 379 ? 3.701 -2.740 54.082 1.00 28.27 379 THR A C 1
ATOM 2942 O O . THR A 1 379 ? 4.804 -3.033 54.547 1.00 27.32 379 THR A O 1
ATOM 2946 N N . SER A 1 380 ? 2.967 -1.733 54.557 1.00 28.90 380 SER A N 1
ATOM 2947 C CA . SER A 1 380 ? 3.437 -0.911 55.663 1.00 26.53 380 SER A CA 1
ATOM 2948 C C . SER A 1 380 ? 3.132 -1.513 57.031 1.00 28.01 380 SER A C 1
ATOM 2949 O O . SER A 1 380 ? 3.559 -0.945 58.042 1.00 28.41 380 SER A O 1
ATOM 2952 N N . GLN A 1 381 ? 2.403 -2.627 57.091 1.00 25.53 381 GLN A N 1
ATOM 2953 C CA . GLN A 1 381 ? 2.171 -3.316 58.354 1.00 26.04 381 GLN A CA 1
ATOM 2954 C C . GLN A 1 381 ? 3.373 -4.183 58.698 1.00 26.55 381 GLN A C 1
ATOM 2955 O O . GLN A 1 381 ? 3.997 -4.776 57.815 1.00 27.15 381 GLN A O 1
ATOM 2961 N N . THR A 1 382 ? 3.691 -4.268 59.987 1.00 26.91 382 THR A N 1
ATOM 2962 C CA . THR A 1 382 ? 4.816 -5.075 60.435 1.00 27.65 382 THR A CA 1
ATOM 2963 C C . THR A 1 382 ? 4.380 -6.069 61.502 1.00 25.92 382 THR A C 1
ATOM 2964 O O . THR A 1 382 ? 3.437 -5.828 62.263 1.00 27.74 382 THR A O 1
ATOM 2968 N N . VAL A 1 383 ? 5.081 -7.200 61.525 1.00 23.79 383 VAL A N 1
ATOM 2969 C CA A VAL A 1 383 ? 4.928 -8.246 62.529 0.50 24.76 383 VAL A CA 1
ATOM 2970 C CA B VAL A 1 383 ? 4.921 -8.219 62.550 0.50 24.74 383 VAL A CA 1
ATOM 2971 C C . VAL A 1 383 ? 6.263 -8.387 63.247 1.00 27.02 383 VAL A C 1
ATOM 2972 O O . VAL A 1 383 ? 7.326 -8.197 62.647 1.00 31.65 383 VAL A O 1
ATOM 2979 N N . ASN A 1 384 ? 6.178 -8.807 64.477 1.00 27.72 384 ASN A N 1
ATOM 2980 C CA . ASN A 1 384 ? 7.320 -9.013 65.283 1.00 31.58 384 ASN A CA 1
ATOM 2981 C C . ASN A 1 384 ? 7.654 -10.449 65.474 1.00 25.93 384 ASN A C 1
ATOM 2982 O O . ASN A 1 384 ? 6.865 -11.146 65.937 1.00 26.02 384 ASN A O 1
ATOM 2987 N N . TRP A 1 385 ? 8.839 -10.857 65.080 1.00 23.27 385 TRP A N 1
ATOM 2988 C CA . TRP A 1 385 ? 9.270 -12.230 65.290 1.00 24.08 385 TRP A CA 1
ATOM 2989 C C . TRP A 1 385 ? 10.791 -12.246 65.317 1.00 27.43 385 TRP A C 1
ATOM 2990 O O . TRP A 1 385 ? 11.433 -11.499 64.573 1.00 26.40 385 TRP A O 1
ATOM 3001 N N . TYR A 1 386 ? 11.359 -13.096 66.177 1.00 26.68 386 TYR A N 1
ATOM 3002 C CA . TYR A 1 386 ? 12.801 -13.148 66.425 1.00 30.02 386 TYR A CA 1
ATOM 3003 C C . TYR A 1 386 ? 13.345 -11.827 66.961 1.00 30.03 386 TYR A C 1
ATOM 3004 O O . TYR A 1 386 ? 14.533 -11.537 66.797 1.00 30.72 386 TYR A O 1
ATOM 3013 N N . GLY A 1 387 ? 12.506 -10.999 67.581 1.00 27.24 387 GLY A N 1
ATOM 3014 C CA . GLY A 1 387 ? 12.938 -9.667 67.959 1.00 26.78 387 GLY A CA 1
ATOM 3015 C C . GLY A 1 387 ? 13.175 -8.719 66.803 1.00 28.32 387 GLY A C 1
ATOM 3016 O O . GLY A 1 387 ? 13.818 -7.680 66.991 1.00 31.56 387 GLY A O 1
ATOM 3017 N N . THR A 1 388 ? 12.676 -9.050 65.614 1.00 24.73 388 THR A N 1
ATOM 3018 C CA . THR A 1 388 ? 12.831 -8.235 64.419 1.00 26.64 388 THR A CA 1
ATOM 3019 C C . THR A 1 388 ? 11.453 -7.985 63.814 1.00 26.01 388 THR A C 1
ATOM 3020 O O . THR A 1 388 ? 10.530 -8.789 63.978 1.00 22.90 388 THR A O 1
ATOM 3024 N N . GLU A 1 389 ? 11.310 -6.845 63.143 1.00 27.30 389 GLU A N 1
ATOM 3025 C CA . GLU A 1 389 ? 10.057 -6.452 62.512 1.00 29.31 389 GLU A CA 1
ATOM 3026 C C . GLU A 1 389 ? 10.051 -6.888 61.054 1.00 29.29 389 GLU A C 1
ATOM 3027 O O . GLU A 1 389 ? 10.972 -6.559 60.299 1.00 37.34 389 GLU A O 1
ATOM 3033 N N . TRP A 1 390 ? 9.011 -7.623 60.662 1.00 24.08 390 TRP A N 1
ATOM 3034 C CA . TRP A 1 390 ? 8.852 -8.105 59.302 1.00 24.98 390 TRP A CA 1
ATOM 3035 C C . TRP A 1 390 ? 7.552 -7.580 58.709 1.00 25.15 390 TRP A C 1
ATOM 3036 O O . TRP A 1 390 ? 6.532 -7.537 59.402 1.00 23.92 390 TRP A O 1
ATOM 3047 N N . PRO A 1 391 ? 7.556 -7.177 57.443 1.00 24.25 391 PRO A N 1
ATOM 3048 C CA . PRO A 1 391 ? 6.319 -6.702 56.818 1.00 25.07 391 PRO A CA 1
ATOM 3049 C C . PRO A 1 391 ? 5.341 -7.843 56.583 1.00 24.83 391 PRO A C 1
ATOM 3050 O O . PRO A 1 391 ? 5.702 -9.021 56.576 1.00 22.37 391 PRO A O 1
ATOM 3054 N N . THR A 1 392 ? 4.077 -7.474 56.398 1.00 25.34 392 THR A N 1
ATOM 3055 C CA . THR A 1 392 ? 3.137 -8.387 55.771 1.00 21.61 392 THR A CA 1
ATOM 3056 C C . THR A 1 392 ? 3.257 -8.258 54.256 1.00 20.78 392 THR A C 1
ATOM 3057 O O . THR A 1 392 ? 3.684 -7.226 53.732 1.00 21.71 392 THR A O 1
ATOM 3061 N N . TYR A 1 393 ? 2.881 -9.319 53.547 1.00 20.31 393 TYR A N 1
ATOM 3062 C CA . TYR A 1 393 ? 3.108 -9.384 52.110 1.00 20.42 393 TYR A CA 1
ATOM 3063 C C . TYR A 1 393 ? 1.828 -9.739 51.371 1.00 23.76 393 TYR A C 1
ATOM 3064 O O . TYR A 1 393 ? 1.092 -10.642 51.778 1.00 22.40 393 TYR A O 1
ATOM 3073 N N . LYS A 1 394 ? 1.575 -9.026 50.279 1.00 24.21 394 LYS A N 1
ATOM 3074 C CA . LYS A 1 394 ? 0.487 -9.339 49.367 1.00 24.78 394 LYS A CA 1
ATOM 3075 C C . LYS A 1 394 ? 1.059 -9.917 48.079 1.00 24.31 394 LYS A C 1
ATOM 3076 O O . LYS A 1 394 ? 2.171 -9.573 47.664 1.00 22.88 394 LYS A O 1
ATOM 3082 N N . GLY A 1 395 ? 0.287 -10.805 47.455 1.00 21.65 395 GLY A N 1
ATOM 3083 C CA . GLY A 1 395 ? 0.780 -11.534 46.309 1.00 24.74 395 GLY A CA 1
ATOM 3084 C C . GLY A 1 395 ? 1.002 -10.654 45.095 1.00 28.50 395 GLY A C 1
ATOM 3085 O O . GLY A 1 395 ? 0.424 -9.577 44.942 1.00 26.76 395 GLY A O 1
ATOM 3086 N N . LYS A 1 396 ? 1.875 -11.135 44.212 1.00 30.35 396 LYS A N 1
ATOM 3087 C CA . LYS A 1 396 ? 2.151 -10.478 42.944 1.00 27.67 396 LYS A CA 1
ATOM 3088 C C . LYS A 1 396 ? 1.364 -11.084 41.790 1.00 27.99 396 LYS A C 1
ATOM 3089 O O . LYS A 1 396 ? 1.618 -10.741 40.630 1.00 26.18 396 LYS A O 1
ATOM 3095 N N . GLY A 1 397 ? 0.424 -11.985 42.073 1.00 27.39 397 GLY A N 1
ATOM 3096 C CA . GLY A 1 397 ? -0.429 -12.511 41.024 1.00 26.78 397 GLY A CA 1
ATOM 3097 C C . GLY A 1 397 ? -0.507 -14.022 40.941 1.00 27.48 397 GLY A C 1
ATOM 3098 O O . GLY A 1 397 ? -1.389 -14.561 40.267 1.00 31.62 397 GLY A O 1
ATOM 3099 N N . THR A 1 398 ? 0.410 -14.722 41.600 1.00 25.15 398 THR A N 1
ATOM 3100 C CA . THR A 1 398 ? 0.387 -16.175 41.640 1.00 24.61 398 THR A CA 1
ATOM 3101 C C . THR A 1 398 ? -0.001 -16.650 43.034 1.00 28.18 398 THR A C 1
ATOM 3102 O O . THR A 1 398 ? 0.134 -15.926 44.025 1.00 27.91 398 THR A O 1
ATOM 3106 N N . GLU A 1 399 ? -0.501 -17.881 43.095 1.00 24.51 399 GLU A N 1
ATOM 3107 C CA . GLU A 1 399 ? -0.794 -18.520 44.375 1.00 27.53 399 GLU A CA 1
ATOM 3108 C C . GLU A 1 399 ? -0.779 -20.024 44.159 1.00 27.44 399 GLU A C 1
ATOM 3109 O O . GLU A 1 399 ? -1.536 -20.541 43.329 1.00 31.43 399 GLU A O 1
ATOM 3115 N N . SER A 1 400 ? 0.090 -20.721 44.889 1.00 24.68 400 SER A N 1
ATOM 3116 C CA . SER A 1 400 ? 0.328 -22.135 44.632 1.00 26.77 400 SER A CA 1
ATOM 3117 C C . SER A 1 400 ? 0.400 -22.940 45.921 1.00 25.87 400 SER A C 1
ATOM 3118 O O . SER A 1 400 ? 1.077 -23.973 45.973 1.00 27.11 400 SER A O 1
ATOM 3121 N N . THR A 1 401 ? -0.296 -22.498 46.962 1.00 23.47 401 THR A N 1
ATOM 3122 C CA . THR A 1 401 ? -0.262 -23.184 48.242 1.00 23.83 401 THR A CA 1
ATOM 3123 C C . THR A 1 401 ? -1.360 -24.234 48.318 1.00 25.04 401 THR A C 1
ATOM 3124 O O . THR A 1 401 ? -2.463 -24.043 47.798 1.00 27.58 401 THR A O 1
ATOM 3128 N N . TYR A 1 402 ? -1.044 -25.349 48.966 1.00 24.35 402 TYR A N 1
ATOM 3129 C CA . TYR A 1 402 ? -2.058 -26.312 49.374 1.00 22.27 402 TYR A CA 1
ATOM 3130 C C . TYR A 1 402 ? -2.679 -25.805 50.670 1.00 23.00 402 TYR A C 1
ATOM 3131 O O . TYR A 1 402 ? -2.050 -25.862 51.732 1.00 22.24 402 TYR A O 1
ATOM 3140 N N . THR A 1 403 ? -3.904 -25.293 50.589 1.00 22.82 403 THR A N 1
ATOM 3141 C CA . THR A 1 403 ? -4.574 -24.693 51.736 1.00 22.71 403 THR A CA 1
ATOM 3142 C C . THR A 1 403 ? -5.693 -25.615 52.202 1.00 23.35 403 THR A C 1
ATOM 3143 O O . THR A 1 403 ? -6.592 -25.946 51.424 1.00 28.43 403 THR A O 1
ATOM 3147 N N . TYR A 1 404 ? -5.636 -26.018 53.473 1.00 24.77 404 TYR A N 1
ATOM 3148 C CA . TYR A 1 404 ? -6.607 -26.960 54.024 1.00 27.37 404 TYR A CA 1
ATOM 3149 C C . TYR A 1 404 ? -7.920 -26.285 54.407 1.00 26.70 404 TYR A C 1
ATOM 3150 O O . TYR A 1 404 ? -8.998 -26.807 54.103 1.00 27.52 404 TYR A O 1
ATOM 3159 N N . ASP A 1 405 ? -7.850 -25.150 55.102 1.00 28.08 405 ASP A N 1
ATOM 3160 C CA . ASP A 1 405 ? -9.006 -24.599 55.801 1.00 26.30 405 ASP A CA 1
ATOM 3161 C C . ASP A 1 405 ? -8.804 -23.095 55.966 1.00 26.88 405 ASP A C 1
ATOM 3162 O O . ASP A 1 405 ? -7.700 -22.573 55.783 1.00 22.40 405 ASP A O 1
ATOM 3167 N N . VAL A 1 406 ? -9.891 -22.401 56.311 1.00 22.75 406 VAL A N 1
ATOM 3168 C CA . VAL A 1 406 ? -9.871 -20.950 56.456 1.00 21.13 406 VAL A CA 1
ATOM 3169 C C . VAL A 1 406 ? -10.811 -20.555 57.586 1.00 22.52 406 VAL A C 1
ATOM 3170 O O . VAL A 1 406 ? -11.842 -21.193 57.812 1.00 23.64 406 VAL A O 1
ATOM 3174 N N . ALA A 1 407 ? -10.438 -19.499 58.307 1.00 22.61 407 ALA A N 1
ATOM 3175 C CA . ALA A 1 407 ? -11.306 -18.884 59.299 1.00 24.96 407 ALA A CA 1
ATOM 3176 C C . ALA A 1 407 ? -11.168 -17.372 59.205 1.00 26.07 407 ALA A C 1
ATOM 3177 O O . ALA A 1 407 ? -10.122 -16.852 58.807 1.00 26.94 407 ALA A O 1
ATOM 3179 N N . VAL A 1 408 ? -12.238 -16.673 59.576 1.00 25.39 408 VAL A N 1
ATOM 3180 C CA . VAL A 1 408 ? -12.322 -15.221 59.466 1.00 25.08 408 VAL A CA 1
ATOM 3181 C C . VAL 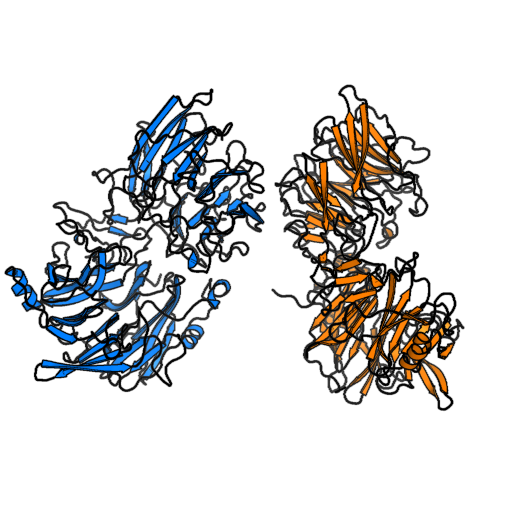A 1 408 ? -12.975 -14.675 60.729 1.00 28.00 408 VAL A C 1
ATOM 3182 O O . VAL A 1 408 ? -13.953 -15.242 61.229 1.00 28.89 408 VAL A O 1
ATOM 3186 N N . HIS A 1 409 ? -12.432 -13.577 61.251 1.00 23.47 409 HIS A N 1
ATOM 3187 C CA . HIS A 1 409 ? -13.118 -12.819 62.292 1.00 29.87 409 HIS A CA 1
ATOM 3188 C C . HIS A 1 409 ? -12.738 -11.355 62.165 1.00 31.17 409 HIS A C 1
ATOM 3189 O O . HIS A 1 409 ? -11.567 -11.005 62.339 1.00 31.71 409 HIS A O 1
ATOM 3196 N N . GLU A 1 410 ? -13.736 -10.512 61.894 1.00 34.47 410 GLU A N 1
ATOM 3197 C CA . GLU A 1 410 ? -13.523 -9.093 61.644 1.00 34.01 410 GLU A CA 1
ATOM 3198 C C . GLU A 1 410 ? -12.410 -8.948 60.609 1.00 31.99 410 GLU A C 1
ATOM 3199 O O . GLU A 1 410 ? -12.517 -9.518 59.520 1.00 32.06 410 GLU A O 1
ATOM 3205 N N . ASN A 1 411 ? -11.332 -8.233 60.922 1.00 29.58 411 ASN A N 1
ATOM 3206 C CA . ASN A 1 411 ? -10.273 -8.061 59.933 1.00 28.75 411 ASN A CA 1
ATOM 3207 C C . ASN A 1 411 ? -9.301 -9.235 59.875 1.00 27.86 411 ASN A C 1
ATOM 3208 O O . ASN A 1 411 ? -8.418 -9.238 59.010 1.00 24.93 411 ASN A O 1
ATOM 3213 N N . TYR A 1 412 ? -9.431 -10.221 60.759 1.00 26.46 412 TYR A N 1
ATOM 3214 C CA . TYR A 1 412 ? -8.466 -11.310 60.846 1.00 26.57 412 TYR A CA 1
ATOM 3215 C C . TYR A 1 412 ? -8.878 -12.466 59.941 1.00 28.08 412 TYR A C 1
ATOM 3216 O O . TYR A 1 412 ? -10.041 -12.883 59.945 1.00 26.58 412 TYR A O 1
ATOM 3225 N N . VAL A 1 413 ? -7.919 -12.982 59.171 1.00 24.21 413 VAL A N 1
ATOM 3226 C CA . VAL A 1 413 ? -8.099 -14.202 58.393 1.00 25.04 413 VAL A CA 1
ATOM 3227 C C . VAL A 1 413 ? -6.889 -15.097 58.615 1.00 25.76 413 VAL A C 1
ATOM 3228 O O . VAL A 1 413 ? -5.748 -14.621 58.650 1.00 23.07 413 VAL A O 1
ATOM 3232 N N . ILE A 1 414 ? -7.138 -16.394 58.762 1.00 25.75 414 ILE A N 1
ATOM 3233 C CA . ILE A 1 414 ? -6.087 -17.401 58.768 1.00 25.40 414 ILE A CA 1
ATOM 3234 C C . ILE A 1 414 ? -6.460 -18.471 57.752 1.00 26.04 414 ILE A C 1
ATOM 3235 O O . ILE A 1 414 ? -7.604 -18.938 57.727 1.00 24.21 414 ILE A O 1
ATOM 3240 N N . GLN A 1 415 ? -5.514 -18.832 56.892 1.00 25.43 415 GLN A N 1
ATOM 3241 C CA . GLN A 1 415 ? -5.624 -20.059 56.121 1.00 26.77 415 GLN A CA 1
ATOM 3242 C C . GLN A 1 415 ? -4.589 -21.043 56.644 1.00 26.44 415 GLN A C 1
ATOM 3243 O O . GLN A 1 415 ? -3.417 -20.688 56.821 1.00 28.35 415 GLN A O 1
ATOM 3249 N N . GLY A 1 416 ? -5.041 -22.256 56.945 1.00 20.63 416 GLY A N 1
ATOM 3250 C CA . GLY A 1 416 ? -4.148 -23.319 57.345 1.00 18.18 416 GLY A CA 1
ATOM 3251 C C . GLY A 1 416 ? -3.612 -24.027 56.123 1.00 23.56 416 GLY A C 1
ATOM 3252 O O . GLY A 1 416 ? -4.382 -24.562 55.320 1.00 22.26 416 GLY A O 1
ATOM 3253 N N . GLN A 1 417 ? -2.296 -24.025 55.960 1.00 22.15 417 GLN A N 1
ATOM 3254 C CA . GLN A 1 417 ? -1.673 -24.568 54.769 1.00 22.40 417 GLN A CA 1
ATOM 3255 C C . GLN A 1 417 ? -0.786 -25.752 55.127 1.00 20.03 417 GLN A C 1
ATOM 3256 O O . GLN A 1 417 ? -0.367 -25.925 56.274 1.00 16.90 417 GLN A O 1
ATOM 3262 N N . ALA A 1 418 ? -0.529 -26.584 54.127 1.00 20.44 418 ALA A N 1
ATOM 3263 C CA . ALA A 1 418 ? 0.592 -27.501 54.199 1.00 21.82 418 ALA A CA 1
ATOM 3264 C C . ALA A 1 418 ? 1.861 -26.747 53.831 1.00 20.26 418 ALA A C 1
ATOM 3265 O O . ALA A 1 418 ? 1.814 -25.727 53.135 1.00 19.18 418 ALA A O 1
ATOM 3267 N N . ASP A 1 419 ? 2.996 -27.238 54.341 1.00 19.88 419 ASP A N 1
ATOM 3268 C CA . ASP A 1 419 ? 4.313 -26.634 54.132 1.00 20.05 419 ASP A CA 1
ATOM 3269 C C . ASP A 1 419 ? 4.481 -25.288 54.837 1.00 21.74 419 ASP A C 1
ATOM 3270 O O . ASP A 1 419 ? 5.508 -25.054 55.484 1.00 20.70 419 ASP A O 1
ATOM 3275 N N . ASN A 1 420 ? 3.500 -24.389 54.715 1.00 18.53 420 ASN A N 1
ATOM 3276 C CA . ASN A 1 420 ? 3.655 -23.028 55.208 1.00 18.63 420 ASN A CA 1
ATOM 3277 C C . ASN A 1 420 ? 2.860 -22.738 56.474 1.00 23.35 420 ASN A C 1
ATOM 3278 O O . ASN A 1 420 ? 3.009 -21.648 57.041 1.00 22.87 420 ASN A O 1
ATOM 3283 N N . GLY A 1 421 ? 2.018 -23.662 56.921 1.00 19.90 421 GLY A N 1
ATOM 3284 C CA . GLY A 1 421 ? 1.489 -23.582 58.276 1.00 22.11 421 GLY A CA 1
ATOM 3285 C C . GLY A 1 421 ? 0.506 -22.445 58.489 1.00 23.09 421 GLY A C 1
ATOM 3286 O O . GLY A 1 421 ? -0.443 -22.251 57.719 1.00 21.24 421 GLY A O 1
ATOM 3287 N N . LEU A 1 422 ? 0.729 -21.692 59.565 1.00 23.30 422 LEU A N 1
ATOM 3288 C CA . LEU A 1 422 ? -0.197 -20.655 60.019 1.00 23.45 422 LEU A CA 1
ATOM 3289 C C . LEU A 1 422 ? -0.005 -19.412 59.162 1.00 24.59 422 LEU A C 1
ATOM 3290 O O . LEU A 1 422 ? 0.875 -18.591 59.425 1.00 26.13 422 LEU A O 1
ATOM 3295 N N . MET A 1 423 ? -0.840 -19.265 58.135 1.00 24.88 423 MET A N 1
ATOM 3296 C CA . MET A 1 423 ? -0.800 -18.117 57.235 1.00 25.66 423 MET A CA 1
ATOM 3297 C C . MET A 1 423 ? -1.877 -17.132 57.680 1.00 26.47 423 MET A C 1
ATOM 3298 O O . MET A 1 423 ? -3.074 -17.415 57.562 1.00 26.16 423 MET A O 1
ATOM 3303 N N . GLU A 1 424 ? -1.455 -15.975 58.187 1.00 18.64 424 GLU A N 1
ATOM 3304 C CA . GLU A 1 424 ? -2.345 -15.073 58.903 1.00 23.03 424 GLU A CA 1
ATOM 3305 C C . GLU A 1 424 ? -2.373 -13.696 58.256 1.00 21.95 424 GLU A C 1
ATOM 3306 O O . GLU A 1 424 ? -1.353 -13.204 57.764 1.00 21.54 424 GLU A O 1
ATOM 3312 N N . SER A 1 425 ? -3.552 -13.077 58.274 1.00 24.03 425 SER A N 1
ATOM 3313 C CA . SER A 1 425 ? -3.764 -11.752 57.715 1.00 24.73 425 SER A CA 1
ATOM 3314 C C . SER A 1 425 ? -4.550 -10.896 58.696 1.00 26.69 425 SER A C 1
ATOM 3315 O O . SER A 1 425 ? -5.409 -11.392 59.431 1.00 23.29 425 SER A O 1
ATOM 3318 N N . TRP A 1 426 ? -4.254 -9.596 58.689 1.00 28.34 426 TRP A N 1
ATOM 3319 C CA . TRP A 1 426 ? -4.938 -8.641 59.551 1.00 28.47 426 TRP A CA 1
ATOM 3320 C C . TRP A 1 426 ? -5.573 -7.502 58.761 1.00 31.75 426 TRP A C 1
ATOM 3321 O O . TRP A 1 426 ? -5.996 -6.503 59.359 1.00 31.11 426 TRP A O 1
ATOM 3332 N N . ASP A 1 427 ? -5.667 -7.632 57.439 1.00 23.05 427 ASP A N 1
ATOM 3333 C CA . ASP A 1 427 ? -6.338 -6.661 56.582 1.00 27.24 427 ASP A CA 1
ATOM 3334 C C . ASP A 1 427 ? -7.348 -7.352 55.675 1.00 26.55 427 ASP A C 1
ATOM 3335 O O . ASP A 1 427 ? -7.515 -6.992 54.505 1.00 27.25 427 ASP A O 1
ATOM 3340 N N . GLY A 1 428 ? -8.035 -8.364 56.203 1.00 26.09 428 GLY A N 1
ATOM 3341 C CA . GLY A 1 428 ? -9.063 -9.044 55.441 1.00 26.96 428 GLY A CA 1
ATOM 3342 C C . GLY A 1 428 ? -8.562 -9.998 54.381 1.00 27.61 428 GLY A C 1
ATOM 3343 O O . GLY A 1 428 ? -9.339 -10.402 53.512 1.00 30.71 428 GLY A O 1
ATOM 3344 N N . GLY A 1 429 ? -7.290 -10.376 54.423 1.00 22.53 429 GLY A N 1
ATOM 3345 C CA . GLY A 1 429 ? -6.746 -11.313 53.465 1.00 21.98 429 GLY A CA 1
ATOM 3346 C C . GLY A 1 429 ? -5.978 -10.706 52.314 1.00 30.50 429 GLY A C 1
ATOM 3347 O O . GLY A 1 429 ? -5.659 -11.424 51.361 1.00 29.41 429 GLY A O 1
ATOM 3348 N N . VAL A 1 430 ? -5.675 -9.412 52.365 1.00 32.56 430 VAL A N 1
ATOM 3349 C CA . VAL A 1 430 ? -4.860 -8.788 51.326 1.00 27.34 430 VAL A CA 1
ATOM 3350 C C . VAL A 1 430 ? -3.392 -9.153 51.503 1.00 26.84 430 VAL A C 1
ATOM 3351 O O . VAL A 1 430 ? -2.741 -9.639 50.570 1.00 26.20 430 VAL A O 1
ATOM 3355 N N . SER A 1 431 ? -2.852 -8.917 52.697 1.00 24.95 431 SER A N 1
ATOM 3356 C CA . SER A 1 431 ? -1.454 -9.178 52.999 1.00 24.12 431 SER A CA 1
ATOM 3357 C C . SER A 1 431 ? -1.348 -10.168 54.150 1.00 23.46 431 SER A C 1
ATOM 3358 O O . SER A 1 431 ? -2.242 -10.260 54.994 1.00 25.19 431 SER A O 1
ATOM 3361 N N . TRP A 1 432 ? -0.240 -10.904 54.188 1.00 21.54 432 TRP A N 1
ATOM 3362 C CA . TRP A 1 432 ? -0.122 -12.039 55.089 1.00 21.31 432 TRP A CA 1
ATOM 3363 C C . TRP A 1 432 ? 1.265 -12.098 55.708 1.00 23.30 432 TRP A C 1
ATOM 3364 O O . TRP A 1 432 ? 2.211 -11.455 55.245 1.00 23.58 432 TRP A O 1
ATOM 3375 N N . SER A 1 433 ? 1.363 -12.899 56.768 1.00 20.39 433 SER A N 1
ATOM 3376 C CA . SER A 1 433 ? 2.636 -13.318 57.331 1.00 18.38 433 SER A CA 1
ATOM 3377 C C . SER A 1 433 ? 2.423 -14.667 58.003 1.00 22.06 433 SER A C 1
ATOM 3378 O O . SER A 1 433 ? 1.375 -14.903 58.610 1.00 23.64 433 SER A O 1
ATOM 3381 N N . ASN A 1 434 ? 3.413 -15.554 57.882 1.00 19.61 434 ASN A N 1
ATOM 3382 C CA . ASN A 1 434 ? 3.386 -16.841 58.568 1.00 17.36 434 ASN A CA 1
ATOM 3383 C C . ASN A 1 434 ? 4.580 -17.010 59.503 1.00 20.67 434 ASN A C 1
ATOM 3384 O O . ASN A 1 434 ? 4.898 -18.135 59.906 1.00 21.06 434 ASN A O 1
ATOM 3389 N N . MET A 1 435 ? 5.246 -15.905 59.857 1.00 20.16 435 MET A N 1
ATOM 3390 C CA . MET A 1 435 ? 6.451 -15.987 60.677 1.00 22.23 435 MET A CA 1
ATOM 3391 C C . MET A 1 435 ? 6.180 -16.647 62.023 1.00 23.08 435 MET A C 1
ATOM 3392 O O . MET A 1 435 ? 7.060 -17.323 62.567 1.00 21.04 435 MET A O 1
ATOM 3397 N N . GLN A 1 436 ? 4.973 -16.475 62.569 1.00 19.57 436 GLN A N 1
ATOM 3398 C CA . GLN A 1 436 ? 4.676 -16.991 63.900 1.00 21.83 436 GLN A CA 1
ATOM 3399 C C . GLN A 1 436 ? 4.626 -18.512 63.959 1.00 20.98 436 GLN A C 1
ATOM 3400 O O . GLN A 1 436 ? 4.547 -19.062 65.063 1.00 19.46 436 GLN A O 1
ATOM 3406 N N . HIS A 1 437 ? 4.675 -19.204 62.820 1.00 17.33 437 HIS A N 1
ATOM 3407 C CA . HIS A 1 437 ? 4.681 -20.661 62.847 1.00 20.27 437 HIS A CA 1
ATOM 3408 C C . HIS A 1 437 ? 6.063 -21.239 63.125 1.00 20.53 437 HIS A C 1
ATOM 3409 O O . HIS A 1 437 ? 6.169 -22.437 63.407 1.00 19.68 437 HIS A O 1
ATOM 3416 N N . ARG A 1 438 ? 7.113 -20.418 63.081 1.00 20.84 438 ARG A N 1
ATOM 3417 C CA . ARG A 1 438 ? 8.481 -20.868 63.342 1.00 21.15 438 ARG A CA 1
ATOM 3418 C C . ARG A 1 438 ? 8.768 -20.680 64.827 1.00 24.35 438 ARG A C 1
ATOM 3419 O O . ARG A 1 438 ? 9.135 -19.587 65.269 1.00 24.08 438 ARG A O 1
ATOM 3427 N N . ARG A 1 439 ? 8.615 -21.751 65.596 1.00 21.88 439 ARG A N 1
ATOM 3428 C CA . ARG A 1 439 ? 8.614 -21.650 67.047 1.00 23.17 439 ARG A CA 1
ATOM 3429 C C . ARG A 1 439 ? 10.007 -21.881 67.625 1.00 25.94 439 ARG A C 1
ATOM 3430 O O . ARG A 1 439 ? 10.872 -22.514 67.012 1.00 24.68 439 ARG A O 1
ATOM 3438 N N . GLY A 1 440 ? 10.210 -21.357 68.832 1.00 25.46 440 GLY A N 1
ATOM 3439 C CA . GLY A 1 440 ? 11.464 -21.572 69.524 1.00 27.64 440 GLY A CA 1
ATOM 3440 C C . GLY A 1 440 ? 11.671 -23.030 69.890 1.00 32.00 440 GLY A C 1
ATOM 3441 O O . GLY A 1 440 ? 10.734 -23.758 70.221 1.00 31.64 440 GLY A O 1
ATOM 3442 N N . GLY A 1 441 ? 12.929 -23.457 69.833 1.00 33.15 441 GLY A N 1
ATOM 3443 C CA . GLY A 1 441 ? 13.273 -24.849 70.019 1.00 33.37 441 GLY A CA 1
ATOM 3444 C C . GLY A 1 441 ? 13.443 -25.628 68.734 1.00 32.08 441 GLY A C 1
ATOM 3445 O O . GLY A 1 441 ? 13.693 -26.838 68.791 1.00 33.23 441 GLY A O 1
ATOM 3446 N N . GLY A 1 442 ? 13.293 -24.982 67.582 1.00 29.19 442 GLY A N 1
ATOM 3447 C CA . GLY A 1 442 ? 13.624 -25.604 66.320 1.00 30.09 442 GLY A CA 1
ATOM 3448 C C . GLY A 1 442 ? 12.530 -26.404 65.655 1.00 32.21 442 GLY A C 1
ATOM 3449 O O . GLY A 1 442 ? 12.840 -27.239 64.796 1.00 34.83 442 GLY A O 1
ATOM 3450 N N . PHE A 1 443 ? 11.265 -26.190 66.009 1.00 25.54 443 PHE A N 1
ATOM 3451 C CA . PHE A 1 443 ? 10.170 -26.838 65.303 1.00 24.46 443 PHE A CA 1
ATOM 3452 C C . PHE A 1 443 ? 9.256 -25.788 64.684 1.00 21.76 443 PHE A C 1
ATOM 3453 O O . PHE A 1 443 ? 9.074 -24.694 65.226 1.00 21.19 443 PHE A O 1
ATOM 3461 N N . ASN A 1 444 ? 8.704 -26.127 63.524 1.00 24.30 444 ASN A N 1
ATOM 3462 C CA . ASN A 1 444 ? 7.836 -25.239 62.763 1.00 23.97 444 ASN A CA 1
ATOM 3463 C C . ASN A 1 444 ? 6.453 -25.862 62.654 1.00 22.30 444 ASN A C 1
ATOM 3464 O O . ASN A 1 444 ? 6.327 -27.051 62.342 1.00 17.82 444 ASN A O 1
ATOM 3469 N N . LEU A 1 445 ? 5.421 -25.058 62.910 1.00 20.21 445 LEU A N 1
ATOM 3470 C CA . LEU A 1 445 ? 4.035 -25.493 62.743 1.00 22.28 445 LEU A CA 1
ATOM 3471 C C . LEU A 1 445 ? 3.652 -25.334 61.272 1.00 24.87 445 LEU A C 1
ATOM 3472 O O . LEU A 1 445 ? 2.874 -24.460 60.880 1.00 23.78 445 LEU A O 1
ATOM 3477 N N . SER A 1 446 ? 4.222 -26.215 60.448 1.00 22.82 446 SER A N 1
ATOM 3478 C CA . SER A 1 446 ? 4.142 -26.090 58.998 1.00 23.33 446 SER A CA 1
ATOM 3479 C C . SER A 1 446 ? 2.922 -26.764 58.388 1.00 20.91 446 SER A C 1
ATOM 3480 O O . SER A 1 446 ? 2.707 -26.629 57.178 1.00 21.14 446 SER A O 1
ATOM 3483 N N . ASP A 1 447 ? 2.121 -27.476 59.178 1.00 20.07 447 ASP A N 1
ATOM 3484 C CA . ASP A 1 447 ? 0.931 -28.155 58.677 1.00 20.28 447 ASP A CA 1
ATOM 3485 C C . ASP A 1 447 ? -0.250 -27.798 59.567 1.00 20.94 447 ASP A C 1
ATOM 3486 O O . ASP A 1 447 ? -0.243 -28.111 60.762 1.00 20.69 447 ASP A O 1
ATOM 3491 N N . VAL A 1 448 ? -1.263 -27.152 58.987 1.00 19.04 448 VAL A N 1
ATOM 3492 C CA . VAL A 1 448 ? -2.410 -26.636 59.737 1.00 18.35 448 VAL A CA 1
ATOM 3493 C C . VAL A 1 448 ? -3.670 -27.083 58.998 1.00 23.19 448 VAL A C 1
ATOM 3494 O O . VAL A 1 448 ? -4.149 -26.406 58.082 1.00 20.19 448 VAL A O 1
ATOM 3498 N N . GLN A 1 449 ? -4.233 -28.219 59.411 1.00 25.81 449 GLN A N 1
ATOM 3499 C CA . GLN A 1 449 ? -5.315 -28.860 58.675 1.00 23.72 449 GLN A CA 1
ATOM 3500 C C . GLN A 1 449 ? -6.704 -28.360 59.053 1.00 26.18 449 GLN A C 1
ATOM 3501 O O . GLN A 1 449 ? -7.659 -28.637 58.317 1.00 26.93 449 GLN A O 1
ATOM 3507 N N . ALA A 1 450 ? -6.850 -27.640 60.162 1.00 23.91 450 ALA A N 1
ATOM 3508 C CA . ALA A 1 450 ? -8.157 -27.141 60.564 1.00 23.07 450 ALA A CA 1
ATOM 3509 C C . ALA A 1 450 ? -7.992 -25.879 61.398 1.00 25.37 450 ALA A C 1
ATOM 3510 O O . ALA A 1 450 ? -7.068 -25.778 62.211 1.00 24.61 450 ALA A O 1
ATOM 3512 N N . VAL A 1 451 ? -8.889 -24.917 61.177 1.00 28.31 451 VAL A N 1
ATOM 3513 C CA . VAL A 1 451 ? -8.932 -23.676 61.942 1.00 28.03 451 VAL A CA 1
ATOM 3514 C C . VAL A 1 451 ? -10.388 -23.332 62.222 1.00 26.66 451 VAL A C 1
ATOM 3515 O O . VAL A 1 451 ? -11.292 -23.720 61.476 1.00 21.04 451 VAL A O 1
ATOM 3519 N N . ASP A 1 452 ? -10.611 -22.594 63.308 1.00 23.96 452 ASP A N 1
ATOM 3520 C CA . ASP A 1 452 ? -11.954 -22.170 63.686 1.00 27.16 452 ASP A CA 1
ATOM 3521 C C . ASP A 1 452 ? -11.836 -21.014 64.673 1.00 25.62 452 ASP A C 1
ATOM 3522 O O . ASP A 1 452 ? -10.741 -20.665 65.121 1.00 26.32 452 ASP A O 1
ATOM 3527 N N . ILE A 1 453 ? -12.982 -20.421 65.006 1.00 24.35 453 ILE A N 1
ATOM 3528 C CA . ILE A 1 453 ? -13.052 -19.290 65.929 1.00 25.66 453 ILE A CA 1
ATOM 3529 C C . ILE A 1 453 ? -13.908 -19.695 67.122 1.00 29.11 453 ILE A C 1
ATOM 3530 O O . ILE A 1 453 ? -15.088 -20.028 66.961 1.00 33.09 453 ILE A O 1
ATOM 3535 N N . ALA A 1 454 ? -13.319 -19.660 68.315 1.00 29.57 454 ALA A N 1
ATOM 3536 C CA . ALA A 1 454 ? -13.995 -20.004 69.555 1.00 28.86 454 ALA A CA 1
ATOM 3537 C C . ALA A 1 454 ? -14.198 -18.747 70.400 1.00 29.54 454 ALA A C 1
ATOM 3538 O O . ALA A 1 454 ? -13.986 -17.621 69.936 1.00 31.56 454 ALA A O 1
ATOM 3540 N N . ASP A 1 455 ? -14.597 -18.944 71.657 1.00 27.88 455 ASP A N 1
ATOM 3541 C CA . ASP A 1 455 ? -14.976 -17.845 72.544 1.00 30.43 455 ASP A CA 1
ATOM 3542 C C . ASP A 1 455 ? -14.368 -18.078 73.922 1.00 33.53 455 ASP A C 1
ATOM 3543 O O . ASP A 1 455 ? -14.834 -18.944 74.669 1.00 36.22 455 ASP A O 1
ATOM 3548 N N . ALA A 1 456 ? -13.350 -17.292 74.270 1.00 31.50 456 ALA A N 1
ATOM 3549 C CA . ALA A 1 456 ? -12.676 -17.396 75.566 1.00 29.19 456 ALA A CA 1
ATOM 3550 C C . ALA A 1 456 ? -13.122 -16.231 76.446 1.00 27.67 456 ALA A C 1
ATOM 3551 O O . ALA A 1 456 ? -12.554 -15.140 76.395 1.00 27.95 456 ALA A O 1
ATOM 3553 N N . TRP A 1 457 ? -14.142 -16.479 77.270 1.00 27.87 457 TRP A N 1
ATOM 3554 C CA . TRP A 1 457 ? -14.704 -15.480 78.187 1.00 30.11 457 TRP A CA 1
ATOM 3555 C C . TRP A 1 457 ? -15.064 -14.187 77.453 1.00 31.88 457 TRP A C 1
ATOM 3556 O O . TRP A 1 457 ? -14.773 -13.080 77.912 1.00 33.16 457 TRP A O 1
ATOM 3567 N N . GLY A 1 458 ? -15.696 -14.331 76.289 1.00 29.66 458 GLY A N 1
ATOM 3568 C CA . GLY A 1 458 ? -16.083 -13.187 75.493 1.00 27.83 458 GLY A CA 1
ATOM 3569 C C . GLY A 1 458 ? -15.059 -12.733 74.472 1.00 33.17 458 GLY A C 1
ATOM 3570 O O . GLY A 1 458 ? -15.391 -11.902 73.615 1.00 34.83 458 GLY A O 1
ATOM 3571 N N . VAL A 1 459 ? -13.833 -13.241 74.530 1.00 25.67 459 VAL A N 1
ATOM 3572 C CA . VAL A 1 459 ? -12.777 -12.854 73.601 1.00 25.21 459 VAL A CA 1
ATOM 3573 C C . VAL A 1 459 ? -12.749 -13.872 72.464 1.00 29.18 459 VAL A C 1
ATOM 3574 O O . VAL A 1 459 ? -12.521 -15.064 72.727 1.00 28.20 459 VAL A O 1
ATOM 3578 N N . PRO A 1 460 ? -12.975 -13.460 71.217 1.00 28.88 460 PRO A N 1
ATOM 3579 C CA . PRO A 1 460 ? -12.855 -14.400 70.095 1.00 26.82 460 PRO A CA 1
ATOM 3580 C C . PRO A 1 460 ? -11.448 -14.974 70.016 1.00 27.73 460 PRO A C 1
ATOM 3581 O O . PRO A 1 460 ? -10.454 -14.246 70.084 1.00 26.61 460 PRO A O 1
ATOM 3585 N N . THR A 1 461 ? -11.371 -16.295 69.874 1.00 23.74 461 THR A N 1
ATOM 3586 C CA . THR A 1 461 ? -10.115 -17.021 70.001 1.00 23.46 461 THR A CA 1
ATOM 3587 C C . THR A 1 461 ? -9.991 -18.018 68.860 1.00 24.16 461 THR A C 1
ATOM 3588 O O . THR A 1 461 ? -10.812 -18.933 68.740 1.00 26.42 461 THR A O 1
ATOM 3592 N N . VAL A 1 462 ? -8.967 -17.836 68.025 1.00 22.32 462 VAL A N 1
ATOM 3593 C CA . VAL A 1 462 ? -8.691 -18.794 66.964 1.00 21.17 462 VAL A CA 1
ATOM 3594 C C . VAL A 1 462 ? -8.232 -20.108 67.576 1.00 26.80 462 VAL A C 1
ATOM 3595 O O . VAL A 1 462 ? -7.421 -20.131 68.509 1.00 25.57 462 VAL A O 1
ATOM 3599 N N . VAL A 1 463 ? -8.752 -21.213 67.052 1.00 20.86 463 VAL A N 1
ATOM 3600 C CA . VAL A 1 463 ? -8.278 -22.544 67.405 1.00 24.50 463 VAL A CA 1
ATOM 3601 C C . VAL A 1 463 ? -7.778 -23.212 66.134 1.00 28.12 463 VAL A C 1
ATOM 3602 O O . VAL A 1 463 ? -8.301 -22.975 65.039 1.00 29.66 463 VAL A O 1
ATOM 3606 N N . ALA A 1 464 ? -6.751 -24.045 66.276 1.00 27.22 464 ALA A N 1
ATOM 3607 C CA . ALA A 1 464 ? -6.143 -24.648 65.103 1.00 26.35 464 ALA A CA 1
ATOM 3608 C C . ALA A 1 464 ? -5.524 -25.992 65.449 1.00 25.32 464 ALA A C 1
ATOM 3609 O O . ALA A 1 464 ? -4.925 -26.157 66.517 1.00 24.58 464 ALA A O 1
ATOM 3611 N N . GLN A 1 465 ? -5.690 -26.950 64.540 1.00 22.23 465 GLN A N 1
ATOM 3612 C CA . GLN A 1 465 ? -4.809 -28.110 64.479 1.00 22.79 465 GLN A CA 1
ATOM 3613 C C . GLN A 1 465 ? -3.549 -27.665 63.749 1.00 23.85 465 GLN A C 1
ATOM 3614 O O . GLN A 1 465 ? -3.585 -27.388 62.545 1.00 25.92 465 GLN A O 1
ATOM 3620 N N . ALA A 1 466 ? -2.445 -27.545 64.482 1.00 22.36 466 ALA A N 1
ATOM 3621 C CA . ALA A 1 466 ? -1.208 -26.997 63.936 1.00 22.60 466 ALA A CA 1
ATOM 3622 C C . ALA A 1 466 ? -0.049 -27.856 64.405 1.00 22.22 466 ALA A C 1
ATOM 3623 O O . ALA A 1 466 ? 0.200 -27.962 65.610 1.00 19.36 466 ALA A O 1
ATOM 3625 N N . THR A 1 467 ? 0.662 -28.464 63.458 1.00 22.42 467 THR A N 1
ATOM 3626 C CA . THR A 1 467 ? 1.729 -29.392 63.793 1.00 19.10 467 THR A CA 1
ATOM 3627 C C . THR A 1 467 ? 2.845 -29.278 62.766 1.00 21.15 467 THR A C 1
ATOM 3628 O O . THR A 1 467 ? 2.723 -28.590 61.750 1.00 22.21 467 THR A O 1
ATOM 3632 N N . SER A 1 468 ? 3.941 -29.972 63.047 1.00 21.90 468 SER A N 1
ATOM 3633 C CA . SER A 1 468 ? 5.087 -29.985 62.157 1.00 21.53 468 SER A CA 1
ATOM 3634 C C . SER A 1 468 ? 4.911 -31.045 61.070 1.00 20.78 468 SER A C 1
ATOM 3635 O O . SER A 1 468 ? 4.004 -31.881 61.112 1.00 19.36 468 SER A O 1
ATOM 3638 N N . GLY A 1 469 ? 5.805 -31.008 60.085 1.00 22.81 469 GLY A N 1
ATOM 3639 C CA . GLY A 1 469 ? 5.718 -31.917 58.960 1.00 22.29 469 GLY A CA 1
ATOM 3640 C C . GLY A 1 469 ? 5.480 -31.205 57.645 1.00 25.24 469 GLY A C 1
ATOM 3641 O O . GLY A 1 469 ? 4.654 -30.290 57.558 1.00 27.51 469 GLY A O 1
ATOM 3642 N N . TYR A 1 470 ? 6.202 -31.621 56.611 1.00 22.95 470 TYR A N 1
ATOM 3643 C CA . TYR A 1 470 ? 6.126 -31.003 55.299 1.00 24.22 470 TYR A CA 1
ATOM 3644 C C . TYR A 1 470 ? 5.447 -31.945 54.313 1.00 26.41 470 TYR A C 1
ATOM 3645 O O . TYR A 1 470 ? 5.259 -33.135 54.580 1.00 25.40 470 TYR A O 1
ATOM 3654 N N . GLY A 1 471 ? 5.071 -31.388 53.163 1.00 24.76 471 GLY A N 1
ATOM 3655 C CA . GLY A 1 471 ? 4.407 -32.166 52.127 1.00 22.68 471 GLY A CA 1
ATOM 3656 C C . GLY A 1 471 ? 3.129 -32.837 52.576 1.00 26.57 471 GLY A C 1
ATOM 3657 O O . GLY A 1 471 ? 2.742 -33.865 52.011 1.00 30.22 471 GLY A O 1
ATOM 3658 N N . GLY A 1 472 ? 2.460 -32.284 53.585 1.00 27.93 472 GLY A N 1
ATOM 3659 C CA . GLY A 1 472 ? 1.264 -32.889 54.128 1.00 24.36 472 GLY A CA 1
ATOM 3660 C C . GLY A 1 472 ? 1.500 -33.994 55.135 1.00 24.21 472 GLY A C 1
ATOM 3661 O O . GLY A 1 472 ? 0.525 -34.555 55.649 1.00 25.91 472 GLY A O 1
ATOM 3662 N N . GLY A 1 473 ? 2.754 -34.330 55.432 1.00 24.59 473 GLY A N 1
ATOM 3663 C CA . GLY A 1 473 ? 3.047 -35.364 56.408 1.00 23.32 473 GLY A CA 1
ATOM 3664 C C . GLY A 1 473 ? 2.945 -34.876 57.839 1.00 24.08 473 GLY A C 1
ATOM 3665 O O . GLY A 1 473 ? 3.956 -34.787 58.543 1.00 26.08 473 GLY A O 1
ATOM 3666 N N . ALA A 1 474 ? 1.725 -34.562 58.278 1.00 24.93 474 ALA A N 1
ATOM 3667 C CA . ALA A 1 474 ? 1.508 -34.021 59.616 1.00 23.76 474 ALA A CA 1
ATOM 3668 C C . ALA A 1 474 ? 1.960 -35.012 60.681 1.00 27.12 474 ALA A C 1
ATOM 3669 O O . ALA A 1 474 ? 1.627 -36.200 60.626 1.00 28.25 474 ALA A O 1
ATOM 3671 N N . HIS A 1 475 ? 2.714 -34.516 61.663 1.00 26.15 475 HIS A N 1
ATOM 3672 C CA . HIS A 1 475 ? 3.331 -35.402 62.646 1.00 29.11 475 HIS A CA 1
ATOM 3673 C C . HIS A 1 475 ? 2.345 -35.867 63.712 1.00 27.44 475 HIS A C 1
ATOM 3674 O O . HIS A 1 475 ? 2.358 -37.043 64.093 1.00 25.95 475 HIS A O 1
ATOM 3681 N N . ASN A 1 476 ? 1.495 -34.976 64.218 1.00 24.20 476 ASN A N 1
ATOM 3682 C CA . ASN A 1 476 ? 0.597 -35.365 65.298 1.00 26.09 476 ASN A CA 1
ATOM 3683 C C . ASN A 1 476 ? -0.565 -34.385 65.391 1.00 23.98 476 ASN A C 1
ATOM 3684 O O . ASN A 1 476 ? -0.586 -33.340 64.736 1.00 23.03 476 ASN A O 1
ATOM 3689 N N . GLY A 1 477 ? -1.548 -34.757 66.209 1.00 25.71 477 GLY A N 1
ATOM 3690 C CA . GLY A 1 477 ? -2.595 -33.829 66.582 1.00 25.34 477 GLY A CA 1
ATOM 3691 C C . GLY A 1 477 ? -2.098 -32.885 67.665 1.00 26.63 477 GLY A C 1
ATOM 3692 O O . GLY A 1 477 ? -1.447 -33.291 68.627 1.00 26.29 477 GLY A O 1
ATOM 3693 N N . ARG A 1 478 ? -2.411 -31.604 67.493 1.00 23.89 478 ARG A N 1
ATOM 3694 C CA . ARG A 1 478 ? -1.829 -30.570 68.344 1.00 24.04 478 ARG A CA 1
ATOM 3695 C C . ARG A 1 478 ? -2.737 -29.350 68.272 1.00 24.22 478 ARG A C 1
ATOM 3696 O O . ARG A 1 478 ? -2.872 -28.745 67.204 1.00 26.04 478 ARG A O 1
ATOM 3704 N N . LEU A 1 479 ? -3.355 -28.996 69.397 1.00 24.36 479 LEU A N 1
ATOM 3705 C CA . LEU A 1 479 ? -4.341 -27.924 69.450 1.00 24.64 479 LEU A CA 1
ATOM 3706 C C . LEU A 1 479 ? -3.687 -26.646 69.963 1.00 24.51 479 LEU A C 1
ATOM 3707 O O . LEU A 1 479 ? -3.134 -26.625 71.069 1.00 25.78 479 LEU A O 1
ATOM 3712 N N . TRP A 1 480 ? -3.757 -25.587 69.160 1.00 22.67 480 TRP A N 1
ATOM 3713 C CA . TRP A 1 480 ? -3.261 -24.269 69.524 1.00 19.91 480 TRP A CA 1
ATOM 3714 C C . TRP A 1 480 ? -4.419 -23.280 69.545 1.00 21.95 480 TRP A C 1
ATOM 3715 O O . TRP A 1 480 ? -5.446 -23.483 68.893 1.00 26.61 480 TRP A O 1
ATOM 3726 N N . ALA A 1 481 ? -4.242 -22.195 70.295 1.00 21.60 481 ALA A N 1
ATOM 3727 C CA . ALA A 1 481 ? -5.262 -21.163 70.405 1.00 23.48 481 ALA A CA 1
ATOM 3728 C C . ALA A 1 481 ? -4.609 -19.790 70.394 1.00 24.24 481 ALA A C 1
ATOM 3729 O O . ALA A 1 481 ? -3.544 -19.597 70.987 1.00 27.22 481 ALA A O 1
ATOM 3731 N N . LYS A 1 482 ? -5.253 -18.839 69.716 1.00 22.29 482 LYS A N 1
ATOM 3732 C CA . LYS A 1 482 ? -4.805 -17.449 69.690 1.00 24.84 482 LYS A CA 1
ATOM 3733 C C . LYS A 1 482 ? -5.971 -16.556 70.088 1.00 28.83 482 LYS A C 1
ATOM 3734 O O . LYS A 1 482 ? -6.964 -16.459 69.359 1.00 29.22 482 LYS A O 1
ATOM 3740 N N . ARG A 1 483 ? -5.851 -15.909 71.242 1.00 28.92 483 ARG A N 1
ATOM 3741 C CA . ARG A 1 483 ? -6.847 -14.936 71.664 1.00 29.94 483 ARG A CA 1
ATOM 3742 C C . ARG A 1 483 ? -6.689 -13.665 70.841 1.00 27.17 483 ARG A C 1
ATOM 3743 O O . ARG A 1 483 ? -5.624 -13.038 70.851 1.00 25.44 483 ARG A O 1
ATOM 3751 N N . LEU A 1 484 ? -7.743 -13.293 70.115 1.00 25.89 484 LEU A N 1
ATOM 3752 C CA . LEU A 1 484 ? -7.722 -12.094 69.279 1.00 26.96 484 LEU A CA 1
ATOM 3753 C C . LEU A 1 484 ? -8.041 -10.878 70.149 1.00 27.12 484 LEU A C 1
ATOM 3754 O O . LEU A 1 484 ? -9.091 -10.242 70.040 1.00 26.06 484 LEU A O 1
ATOM 3759 N N . ASN A 1 485 ? -7.095 -10.565 71.039 1.00 23.64 485 ASN A N 1
ATOM 3760 C CA . ASN A 1 485 ? -7.255 -9.412 71.919 1.00 30.73 485 ASN A CA 1
ATOM 3761 C C . ASN A 1 485 ? -7.230 -8.106 71.132 1.00 32.81 485 ASN A C 1
ATOM 3762 O O . ASN A 1 485 ? -7.984 -7.176 71.439 1.00 34.51 485 ASN A O 1
ATOM 3767 N N . THR A 1 486 ? -6.372 -8.017 70.115 1.00 32.05 486 THR A N 1
ATOM 3768 C CA . THR A 1 486 ? -6.209 -6.795 69.343 1.00 29.33 486 THR A CA 1
ATOM 3769 C C . THR A 1 486 ? -6.553 -6.940 67.868 1.00 29.93 486 THR A C 1
ATOM 3770 O O . THR A 1 486 ? -6.585 -5.924 67.164 1.00 31.35 486 THR A O 1
ATOM 3774 N N . HIS A 1 487 ? -6.815 -8.155 67.383 1.00 23.91 487 HIS A N 1
ATOM 3775 C CA . HIS A 1 487 ? -6.932 -8.417 65.948 1.00 30.59 487 HIS A CA 1
ATOM 3776 C C . HIS A 1 487 ? -5.744 -7.818 65.201 1.00 29.66 487 HIS A C 1
ATOM 3777 O O . HIS A 1 487 ? -5.892 -7.187 64.152 1.00 23.67 487 HIS A O 1
ATOM 3784 N N . SER A 1 488 ? -4.550 -8.008 65.769 1.00 26.09 488 SER A N 1
ATOM 3785 C CA . SER A 1 488 ? -3.301 -7.434 65.284 1.00 25.68 488 SER A CA 1
ATOM 3786 C C . SER A 1 488 ? -2.196 -8.482 65.374 1.00 26.51 488 SER A C 1
ATOM 3787 O O . SER A 1 488 ? -2.378 -9.518 66.026 1.00 23.11 488 SER A O 1
ATOM 3790 N N . PRO A 1 489 ? -1.043 -8.262 64.733 1.00 26.59 489 PRO A N 1
ATOM 3791 C CA . PRO A 1 489 ? 0.080 -9.204 64.893 1.00 26.04 489 PRO A CA 1
ATOM 3792 C C . PRO A 1 489 ? 0.580 -9.350 66.325 1.00 25.07 489 PRO A C 1
ATOM 3793 O O . PRO A 1 489 ? 1.391 -10.249 66.585 1.00 27.76 489 PRO A O 1
ATOM 3797 N N . ALA A 1 490 ? 0.142 -8.501 67.255 1.00 24.25 490 ALA A N 1
ATOM 3798 C CA . ALA A 1 490 ? 0.569 -8.649 68.640 1.00 26.26 490 ALA A CA 1
ATOM 3799 C C . ALA A 1 490 ? -0.044 -9.875 69.308 1.00 27.62 490 ALA A C 1
ATOM 3800 O O . ALA A 1 490 ? 0.536 -10.393 70.268 1.00 27.26 490 ALA A O 1
ATOM 3802 N N . ASP A 1 491 ? -1.195 -10.349 68.830 1.00 27.62 491 ASP A N 1
ATOM 3803 C CA . ASP A 1 491 ? -1.783 -11.568 69.372 1.00 27.02 491 ASP A CA 1
ATOM 3804 C C . ASP A 1 491 ? -0.861 -12.761 69.122 1.00 24.35 491 ASP A C 1
ATOM 3805 O O . ASP A 1 491 ? -0.151 -12.825 68.115 1.00 22.61 491 ASP A O 1
ATOM 3810 N N . GLN A 1 492 ? -0.881 -13.719 70.049 1.00 23.53 492 GLN A N 1
ATOM 3811 C CA . GLN A 1 492 ? 0.080 -14.816 70.058 1.00 21.13 492 GLN A CA 1
ATOM 3812 C C . GLN A 1 492 ? -0.623 -16.164 70.148 1.00 23.20 492 GLN A C 1
ATOM 3813 O O . GLN A 1 492 ? -1.745 -16.276 70.649 1.00 22.59 492 GLN A O 1
ATOM 3819 N N . TRP A 1 493 ? 0.076 -17.195 69.670 1.00 22.70 493 TRP A N 1
ATOM 3820 C CA . TRP A 1 493 ? -0.389 -18.574 69.750 1.00 21.03 493 TRP A CA 1
ATOM 3821 C C . TRP A 1 493 ? 0.098 -19.229 71.035 1.00 24.55 493 TRP A C 1
ATOM 3822 O O . TRP A 1 493 ? 1.238 -19.020 71.457 1.00 25.32 493 TRP A O 1
ATOM 3833 N N . VAL A 1 494 ? -0.769 -20.034 71.651 1.00 23.80 494 VAL A N 1
ATOM 3834 C CA . VAL A 1 494 ? -0.378 -20.876 72.775 1.00 23.14 494 VAL A CA 1
ATOM 3835 C C . VAL A 1 494 ? -0.901 -22.286 72.538 1.00 23.06 494 VAL A C 1
ATOM 3836 O O . VAL A 1 494 ? -1.963 -22.488 71.937 1.00 21.42 494 VAL A O 1
ATOM 3840 N N . GLU A 1 495 ? -0.139 -23.266 73.016 1.00 23.55 495 GLU A N 1
ATOM 3841 C CA . GLU A 1 495 ? -0.463 -24.676 72.843 1.00 24.09 495 GLU A CA 1
ATOM 3842 C C . GLU A 1 495 ? -1.335 -25.150 73.999 1.00 26.83 495 GLU A C 1
ATOM 3843 O O . GLU A 1 495 ? -1.045 -24.857 75.165 1.00 26.80 495 GLU A O 1
ATOM 3849 N N . LEU A 1 496 ? -2.400 -25.882 73.676 1.00 25.27 496 LEU A N 1
ATOM 3850 C CA . LEU A 1 496 ? -3.356 -26.353 74.673 1.00 24.35 496 LEU A CA 1
ATOM 3851 C C . LEU A 1 496 ? -3.350 -27.860 74.873 1.00 28.45 496 LEU A C 1
ATOM 3852 O O . LEU A 1 496 ? -3.523 -28.320 76.005 1.00 26.70 496 LEU A O 1
ATOM 3857 N N . ALA A 1 497 ? -3.163 -28.647 73.813 1.00 20.98 497 ALA A N 1
ATOM 3858 C CA . ALA A 1 497 ? -3.332 -30.089 73.927 1.00 23.60 497 ALA A CA 1
ATOM 3859 C C . ALA A 1 497 ? -2.606 -30.798 72.792 1.00 26.30 497 ALA A C 1
ATOM 3860 O O . ALA A 1 497 ? -2.299 -30.208 71.752 1.00 25.25 497 ALA A O 1
ATOM 3862 N N . GLY A 1 498 ? -2.344 -32.086 73.012 1.00 21.09 498 GLY A N 1
ATOM 3863 C CA . GLY A 1 498 ? -1.757 -32.936 71.996 1.00 24.83 498 GLY A CA 1
ATOM 3864 C C . GLY A 1 498 ? -0.253 -32.808 71.879 1.00 26.62 498 GLY A C 1
ATOM 3865 O O . GLY A 1 498 ? 0.452 -32.695 72.887 1.00 26.47 498 GLY A O 1
ATOM 3866 N N . GLY A 1 499 ? 0.247 -32.830 70.646 1.00 23.85 499 GLY A N 1
ATOM 3867 C CA . GLY A 1 499 ? 1.660 -32.696 70.388 1.00 24.26 499 GLY A CA 1
ATOM 3868 C C . GLY A 1 499 ? 2.434 -33.954 70.724 1.00 26.03 499 GLY A C 1
ATOM 3869 O O . GLY A 1 499 ? 1.866 -34.974 71.129 1.00 26.14 499 GLY A O 1
ATOM 3870 N N . PRO A 1 500 ? 3.757 -33.904 70.560 1.00 28.38 500 PRO A N 1
ATOM 3871 C CA . PRO A 1 500 ? 4.577 -35.078 70.897 1.00 29.89 500 PRO A CA 1
ATOM 3872 C C . PRO A 1 500 ? 4.543 -35.435 72.370 1.00 30.50 500 PRO A C 1
ATOM 3873 O O . PRO A 1 500 ? 4.863 -36.577 72.719 1.00 35.67 500 PRO A O 1
ATOM 3877 N N . ASN A 1 501 ? 4.151 -34.509 73.243 1.00 27.22 501 ASN A N 1
ATOM 3878 C CA . ASN A 1 501 ? 4.178 -34.730 74.683 1.00 32.45 501 ASN A CA 1
ATOM 3879 C C . ASN A 1 501 ? 2.826 -35.138 75.257 1.00 32.64 501 ASN A C 1
ATOM 3880 O O . ASN A 1 501 ? 2.705 -35.261 76.480 1.00 32.34 501 ASN A O 1
ATOM 3885 N N . ALA A 1 502 ? 1.813 -35.344 74.411 1.00 30.78 502 ALA A N 1
ATOM 3886 C CA . ALA A 1 502 ? 0.483 -35.789 74.842 1.00 28.72 502 ALA A CA 1
ATOM 3887 C C . ALA A 1 502 ? -0.131 -34.825 75.855 1.00 25.33 502 ALA A C 1
ATOM 3888 O O . ALA A 1 502 ? -0.692 -35.234 76.873 1.00 25.89 502 ALA A O 1
ATOM 3890 N N . LYS A 1 503 ? -0.038 -33.532 75.561 1.00 25.66 503 LYS A N 1
ATOM 3891 C CA . LYS A 1 503 ? -0.516 -32.510 76.481 1.00 23.38 503 LYS A CA 1
ATOM 3892 C C . LYS A 1 503 ? -2.028 -32.595 76.659 1.00 24.65 503 LYS A C 1
ATOM 3893 O O . LYS A 1 503 ? -2.769 -32.840 75.703 1.00 26.75 503 LYS A O 1
ATOM 3899 N N . ALA A 1 504 ? -2.478 -32.396 77.901 1.00 26.13 504 ALA A N 1
ATOM 3900 C CA . ALA A 1 504 ? -3.891 -32.395 78.288 1.00 24.75 504 ALA A CA 1
ATOM 3901 C C . ALA A 1 504 ? -4.561 -33.745 78.070 1.00 28.85 504 ALA A C 1
ATOM 3902 O O . ALA A 1 504 ? -5.793 -33.836 78.062 1.00 30.36 504 ALA A O 1
ATOM 3904 N N . GLY A 1 505 ? -3.777 -34.807 77.905 1.00 29.80 505 GLY A N 1
ATOM 3905 C CA . GLY A 1 505 ? -4.343 -36.114 77.648 1.00 32.58 505 GLY A CA 1
ATOM 3906 C C . GLY A 1 505 ? -4.858 -36.324 76.243 1.00 33.29 505 GLY A C 1
ATOM 3907 O O . GLY A 1 505 ? -5.528 -37.332 75.992 1.00 35.84 505 GLY A O 1
ATOM 3908 N N . LEU A 1 506 ? -4.577 -35.408 75.322 1.00 29.54 506 LEU A N 1
ATOM 3909 C CA . LEU A 1 506 ? -4.987 -35.587 73.935 1.00 28.65 506 LEU A CA 1
ATOM 3910 C C . LEU A 1 506 ? -3.973 -36.468 73.218 1.00 29.08 506 LEU A C 1
ATOM 3911 O O . LEU A 1 506 ? -2.780 -36.143 73.214 1.00 30.97 506 LEU A O 1
ATOM 3916 N N . PRO A 1 507 ? -4.391 -37.582 72.611 1.00 28.51 507 PRO A N 1
ATOM 3917 C CA . PRO A 1 507 ? -3.430 -38.473 71.945 1.00 29.54 507 PRO A CA 1
ATOM 3918 C C . PRO A 1 507 ? -2.826 -37.860 70.689 1.00 32.14 507 PRO A C 1
ATOM 3919 O O . PRO A 1 507 ? -3.218 -36.765 70.273 1.00 32.21 507 PRO A O 1
ATOM 3923 N N . LYS A 1 508 ? -1.877 -38.563 70.074 1.00 34.79 508 LYS A N 1
ATOM 3924 C CA . LYS A 1 508 ? -1.051 -38.008 69.008 1.00 35.12 508 LYS A CA 1
ATOM 3925 C C . LYS A 1 508 ? -1.679 -38.120 67.623 1.00 30.58 508 LYS A C 1
ATOM 3926 O O . LYS A 1 508 ? -1.076 -37.653 66.652 1.00 32.78 508 LYS A O 1
ATOM 3932 N N . GLY A 1 509 ? -2.852 -38.732 67.497 1.00 29.79 509 GLY A N 1
ATOM 3933 C CA . GLY A 1 509 ? -3.491 -38.818 66.196 1.00 27.68 509 GLY A CA 1
ATOM 3934 C C . GLY A 1 509 ? -3.864 -37.441 65.673 1.00 24.72 509 GLY A C 1
ATOM 3935 O O . GLY A 1 509 ? -4.329 -36.575 66.416 1.00 24.99 509 GLY A O 1
ATOM 3936 N N . VAL A 1 510 ? -3.655 -37.243 64.368 1.00 24.32 510 VAL A N 1
ATOM 3937 C CA . VAL A 1 510 ? -3.903 -35.941 63.758 1.00 24.20 510 VAL A CA 1
ATOM 3938 C C . VAL A 1 510 ? -5.373 -35.571 63.901 1.00 27.42 510 VAL A C 1
ATOM 3939 O O . VAL A 1 510 ? -6.268 -36.394 63.664 1.00 26.64 510 VAL A O 1
ATOM 3943 N N . LEU A 1 511 ? -5.629 -34.330 64.307 1.00 27.76 511 LEU A N 1
ATOM 3944 C CA . LEU A 1 511 ? -6.988 -33.794 64.362 1.00 29.15 511 LEU A CA 1
ATOM 3945 C C . LEU A 1 511 ? -7.348 -33.299 62.969 1.00 29.95 511 LEU A C 1
ATOM 3946 O O . LEU A 1 511 ? -7.135 -32.135 62.628 1.00 30.91 511 LEU A O 1
ATOM 3951 N N . ARG A 1 512 ? -7.904 -34.195 62.146 1.00 28.35 512 ARG A N 1
ATOM 3952 C CA . ARG A 1 512 ? -8.245 -33.819 60.777 1.00 26.33 512 ARG A CA 1
ATOM 3953 C C . ARG A 1 512 ? -9.277 -32.700 60.723 1.00 29.53 512 ARG A C 1
ATOM 3954 O O . ARG A 1 512 ? -9.374 -32.016 59.699 1.00 33.45 512 ARG A O 1
ATOM 3962 N N . ASP A 1 513 ? -10.043 -32.491 61.790 1.00 28.33 513 ASP A N 1
ATOM 3963 C CA . ASP A 1 513 ? -10.894 -31.314 61.861 1.00 31.02 513 ASP A CA 1
ATOM 3964 C C . ASP A 1 513 ? -11.068 -30.902 63.313 1.00 30.75 513 ASP A C 1
ATOM 3965 O O . ASP A 1 513 ? -11.025 -31.729 64.230 1.00 26.97 513 ASP A O 1
ATOM 3970 N N . VAL A 1 514 ? -11.240 -29.598 63.497 1.00 27.87 514 VAL A N 1
ATOM 3971 C CA . VAL A 1 514 ? -11.519 -28.970 64.778 1.00 25.50 514 VAL A CA 1
ATOM 3972 C C . VAL A 1 514 ? -12.742 -28.091 64.569 1.00 28.84 514 VAL A C 1
ATOM 3973 O O . VAL A 1 514 ? -12.777 -27.293 63.626 1.00 31.88 514 VAL A O 1
ATOM 3977 N N . ALA A 1 515 ? -13.751 -28.250 65.420 1.00 26.11 515 ALA A N 1
ATOM 3978 C CA . ALA A 1 515 ? -15.027 -27.590 65.186 1.00 26.36 515 ALA A CA 1
ATOM 3979 C C . ALA A 1 515 ? -15.561 -26.998 66.478 1.00 25.43 515 ALA A C 1
ATOM 3980 O O . ALA A 1 515 ? -15.637 -27.686 67.500 1.00 25.34 515 ALA A O 1
ATOM 3982 N N . VAL A 1 516 ? -15.943 -25.731 66.416 1.00 25.98 516 VAL A N 1
ATOM 3983 C CA . VAL A 1 516 ? -16.531 -25.021 67.543 1.00 25.19 516 VAL A CA 1
ATOM 3984 C C . VAL A 1 516 ? -18.043 -25.171 67.472 1.00 28.86 516 VAL A C 1
ATOM 3985 O O . VAL A 1 516 ? -18.636 -25.096 66.389 1.00 29.18 516 VAL A O 1
ATOM 3989 N N . SER A 1 517 ? -18.670 -25.401 68.619 1.00 29.70 517 SER A N 1
ATOM 3990 C CA . SER A 1 517 ? -20.126 -25.494 68.672 1.00 33.13 517 SER A CA 1
ATOM 3991 C C . SER A 1 517 ? -20.744 -24.131 68.396 1.00 36.05 517 SER A C 1
ATOM 3992 O O . SER A 1 517 ? -20.406 -23.159 69.084 1.00 35.82 517 SER A O 1
ATOM 3995 N N . PRO A 1 518 ? -21.634 -24.004 67.409 1.00 35.39 518 PRO A N 1
ATOM 3996 C CA . PRO A 1 518 ? -22.296 -22.709 67.196 1.00 35.89 518 PRO A CA 1
ATOM 3997 C C . PRO A 1 518 ? -23.245 -22.337 68.321 1.00 39.44 518 PRO A C 1
ATOM 3998 O O . PRO A 1 518 ? -23.490 -21.144 68.539 1.00 38.96 518 PRO A O 1
ATOM 4002 N N . ALA A 1 519 ? -23.788 -23.324 69.039 1.00 37.30 519 ALA A N 1
ATOM 4003 C CA . ALA A 1 519 ? -24.696 -23.040 70.145 1.00 37.56 519 ALA A CA 1
ATOM 4004 C C . ALA A 1 519 ? -23.940 -22.564 71.380 1.00 40.37 519 ALA A C 1
ATOM 4005 O O . ALA A 1 519 ? -24.432 -21.705 72.121 1.00 41.05 519 ALA A O 1
ATOM 4007 N N . ASN A 1 520 ? -22.750 -23.115 71.618 1.00 36.92 520 ASN A N 1
ATOM 4008 C CA . ASN A 1 520 ? -21.892 -22.697 72.725 1.00 33.22 520 ASN A CA 1
ATOM 4009 C C . ASN A 1 520 ? -20.484 -22.564 72.167 1.00 34.14 520 ASN A C 1
ATOM 4010 O O . ASN A 1 520 ? -19.715 -23.534 72.133 1.00 29.57 520 ASN A O 1
ATOM 4015 N N . PRO A 1 521 ? -20.110 -21.366 71.706 1.00 34.95 521 PRO A N 1
ATOM 4016 C CA . PRO A 1 521 ? -18.815 -21.207 71.028 1.00 32.03 521 PRO A CA 1
ATOM 4017 C C . PRO A 1 521 ? -17.610 -21.287 71.953 1.00 33.18 521 PRO A C 1
ATOM 4018 O O . PRO A 1 521 ? -16.475 -21.077 71.512 1.00 30.99 521 PRO A O 1
ATOM 4022 N N . ALA A 1 522 ? -17.834 -21.591 73.231 1.00 33.77 522 ALA A N 1
ATOM 4023 C CA . ALA A 1 522 ? -16.730 -21.920 74.123 1.00 32.22 522 ALA A CA 1
ATOM 4024 C C . ALA A 1 522 ? -16.344 -23.390 74.050 1.00 30.33 522 ALA A C 1
ATOM 4025 O O . ALA A 1 522 ? -15.276 -23.765 74.552 1.00 30.00 522 ALA A O 1
ATOM 4027 N N . LYS A 1 523 ? -17.174 -24.219 73.426 1.00 27.84 523 LYS A N 1
ATOM 4028 C CA . LYS A 1 523 ? -16.991 -25.663 73.389 1.00 28.80 523 LYS A CA 1
ATOM 4029 C C . LYS A 1 523 ? -16.443 -26.073 72.027 1.00 27.14 523 LYS A C 1
ATOM 4030 O O . LYS A 1 523 ? -16.962 -25.646 70.992 1.00 30.00 523 LYS A O 1
ATOM 4036 N N . VAL A 1 524 ? -15.397 -26.898 72.028 1.00 27.39 524 VAL A N 1
ATOM 4037 C CA . VAL A 1 524 ? -14.662 -27.239 70.815 1.00 26.17 524 VAL A CA 1
ATOM 4038 C C . VAL A 1 524 ? -14.534 -28.754 70.712 1.00 29.03 524 VAL A C 1
ATOM 4039 O O . VAL A 1 524 ? -14.126 -29.414 71.675 1.00 29.89 524 VAL A O 1
ATOM 4043 N N . PHE A 1 525 ? -14.869 -29.297 69.541 1.00 26.97 525 PHE A N 1
ATOM 4044 C CA . PHE A 1 525 ? -14.759 -30.717 69.246 1.00 27.31 525 PHE A CA 1
ATOM 4045 C C . PHE A 1 525 ? -13.577 -30.974 68.320 1.00 29.50 525 PHE A C 1
ATOM 4046 O O . PHE A 1 525 ? -13.234 -30.141 67.474 1.00 30.16 525 PHE A O 1
ATOM 4054 N N . MET A 1 526 ? -12.960 -32.142 68.483 1.00 26.80 526 MET A N 1
ATOM 4055 C CA . MET A 1 526 ? -11.858 -32.556 67.628 1.00 27.97 526 MET A CA 1
ATOM 4056 C C . MET A 1 526 ? -11.802 -34.076 67.620 1.00 26.47 526 MET A C 1
ATOM 4057 O O . MET A 1 526 ? -12.153 -34.725 68.608 1.00 30.04 526 MET A O 1
ATOM 4062 N N . PHE A 1 527 ? -11.367 -34.640 66.498 1.00 25.30 527 PHE A N 1
ATOM 4063 C CA . PHE A 1 527 ? -11.299 -36.090 66.342 1.00 26.42 527 PHE A CA 1
ATOM 4064 C C . PHE A 1 527 ? -9.854 -36.488 66.076 1.00 27.74 527 PHE A C 1
ATOM 4065 O O . PHE A 1 527 ? -9.307 -36.191 65.010 1.00 30.95 527 PHE A O 1
ATOM 4073 N N . SER A 1 528 ? -9.245 -37.168 67.043 1.00 29.37 528 SER A N 1
ATOM 4074 C CA . SER A 1 528 ? -7.884 -37.668 66.903 1.00 26.32 528 SER A CA 1
ATOM 4075 C C . SER A 1 528 ? -7.900 -38.951 66.079 1.00 26.39 528 SER A C 1
ATOM 4076 O O . SER A 1 528 ? -8.524 -39.940 66.473 1.00 29.58 528 SER A O 1
ATOM 4079 N N . SER A 1 529 ? -7.224 -38.929 64.934 1.00 26.98 529 SER A N 1
ATOM 4080 C CA . SER A 1 529 ? -7.222 -40.069 64.025 1.00 29.40 529 SER A CA 1
ATOM 4081 C C . SER A 1 529 ? -6.748 -41.330 64.736 1.00 30.33 529 SER A C 1
ATOM 4082 O O . SER A 1 529 ? -5.670 -41.351 65.343 1.00 29.19 529 SER A O 1
ATOM 4085 N N . ASN A 1 530 ? -7.577 -42.374 64.664 1.00 28.40 530 ASN A N 1
ATOM 4086 C CA . ASN A 1 530 ? -7.343 -43.706 65.212 1.00 30.35 530 ASN A CA 1
ATOM 4087 C C . ASN A 1 530 ? -7.424 -43.757 66.731 1.00 28.32 530 ASN A C 1
ATOM 4088 O O . ASN A 1 530 ? -7.054 -44.777 67.326 1.00 27.52 530 ASN A O 1
ATOM 4093 N N . TYR A 1 531 ? -7.903 -42.700 67.381 1.00 27.60 531 TYR A N 1
ATOM 4094 C CA . TYR A 1 531 ? -8.125 -42.729 68.822 1.00 29.83 531 TYR A CA 1
ATOM 4095 C C . TYR A 1 531 ? -9.574 -42.466 69.193 1.00 31.64 531 TYR A C 1
ATOM 4096 O O . TYR A 1 531 ? -10.166 -43.256 69.937 1.00 35.49 531 TYR A O 1
ATOM 4105 N N . GLY A 1 532 ? -10.162 -41.387 68.704 1.00 30.22 532 GLY A N 1
ATOM 4106 C CA . GLY A 1 532 ? -11.550 -41.095 68.981 1.00 26.25 532 GLY A CA 1
ATOM 4107 C C . GLY A 1 532 ? -11.806 -39.601 68.971 1.00 29.92 532 GLY A C 1
ATOM 4108 O O . GLY A 1 532 ? -10.987 -38.809 68.513 1.00 32.34 532 GLY A O 1
ATOM 4109 N N . MET A 1 533 ? -12.970 -39.237 69.497 1.00 33.20 533 MET A N 1
ATOM 4110 C CA . MET A 1 533 ? -13.459 -37.867 69.480 1.00 32.39 533 MET A CA 1
ATOM 4111 C C . MET A 1 533 ? -13.305 -37.245 70.861 1.00 32.97 533 MET A C 1
ATOM 4112 O O . MET A 1 533 ? -13.725 -37.833 71.863 1.00 32.78 533 MET A O 1
ATOM 4117 N N . TYR A 1 534 ? -12.717 -36.053 70.909 1.00 31.82 534 TYR A N 1
ATOM 4118 C CA . TYR A 1 534 ? -12.435 -35.358 72.156 1.00 31.13 534 TYR A CA 1
ATOM 4119 C C . TYR A 1 534 ? -13.087 -33.982 72.141 1.00 31.82 534 TYR A C 1
ATOM 4120 O O . TYR A 1 534 ? -13.513 -33.476 71.099 1.00 31.75 534 TYR A O 1
ATOM 4129 N N . MET A 1 535 ? -13.154 -33.372 73.322 1.00 31.96 535 MET A N 1
ATOM 4130 C CA . MET A 1 535 ? -13.900 -32.135 73.492 1.00 33.55 535 MET A CA 1
ATOM 4131 C C . MET A 1 535 ? -13.229 -31.257 74.536 1.00 32.44 535 MET A C 1
ATOM 4132 O O . MET A 1 535 ? -12.857 -31.738 75.611 1.00 28.47 535 MET A O 1
ATOM 4137 N N . VAL A 1 536 ? -13.079 -29.976 74.215 1.00 33.43 536 VAL A N 1
ATOM 4138 C CA . VAL A 1 536 ? -12.752 -28.952 75.198 1.00 29.82 536 VAL A CA 1
ATOM 4139 C C . VAL A 1 536 ? -14.073 -28.322 75.615 1.00 29.97 536 VAL A C 1
ATOM 4140 O O . VAL A 1 536 ? -14.717 -27.625 74.823 1.00 30.98 536 VAL A O 1
ATOM 4144 N N . GLU A 1 537 ? -14.487 -28.595 76.853 1.00 33.05 537 GLU A N 1
ATOM 4145 C CA . GLU A 1 537 ? -15.789 -28.138 77.329 1.00 37.01 537 GLU A CA 1
ATOM 4146 C C . GLU A 1 537 ? -15.889 -26.618 77.294 1.00 38.97 537 GLU A C 1
ATOM 4147 O O . GLU A 1 537 ? -16.882 -26.058 76.814 1.00 35.27 537 GLU A O 1
ATOM 4153 N N . ASP A 1 538 ? -14.867 -25.936 77.804 1.00 28.54 538 ASP A N 1
ATOM 4154 C CA . ASP A 1 538 ? -14.856 -24.477 77.858 1.00 33.58 538 ASP A CA 1
ATOM 4155 C C . ASP A 1 538 ? -13.420 -24.031 77.630 1.00 32.76 538 ASP A C 1
ATOM 4156 O O . ASP A 1 538 ? -12.556 -24.273 78.479 1.00 30.01 538 ASP A O 1
ATOM 4161 N N . ILE A 1 539 ? -13.163 -23.385 76.490 1.00 26.85 539 ILE A N 1
ATOM 4162 C CA . ILE A 1 539 ? -11.787 -23.024 76.166 1.00 26.25 539 ILE A CA 1
ATOM 4163 C C . ILE A 1 539 ? -11.282 -21.909 77.076 1.00 26.19 539 ILE A C 1
ATOM 4164 O O . ILE A 1 539 ? -10.071 -21.790 77.307 1.00 29.57 539 ILE A O 1
ATOM 4169 N N . GLY A 1 540 ? -12.183 -21.080 77.609 1.00 28.54 540 GLY A N 1
ATOM 4170 C CA . GLY A 1 540 ? -11.761 -20.081 78.577 1.00 28.72 540 GLY A CA 1
ATOM 4171 C C . GLY A 1 540 ? -11.141 -20.706 79.812 1.00 33.60 540 GLY A C 1
ATOM 4172 O O . GLY A 1 540 ? -10.133 -20.217 80.330 1.00 34.82 540 GLY A O 1
ATOM 4173 N N . ARG A 1 541 ? -11.726 -21.808 80.292 1.00 32.74 541 ARG A N 1
ATOM 4174 C CA . ARG A 1 541 ? -11.161 -22.507 81.441 1.00 36.35 541 ARG A CA 1
ATOM 4175 C C . ARG A 1 541 ? -9.830 -23.159 81.092 1.00 30.71 541 ARG A C 1
ATOM 4176 O O . ARG A 1 541 ? -8.905 -23.177 81.914 1.00 28.66 541 ARG A O 1
ATOM 4184 N N . ALA A 1 542 ? -9.713 -23.699 79.875 1.00 28.37 542 ALA A N 1
ATOM 4185 C CA . ALA A 1 542 ? -8.449 -24.293 79.450 1.00 28.23 542 ALA A CA 1
ATOM 4186 C C . ALA A 1 542 ? -7.338 -23.254 79.429 1.00 25.95 542 ALA A C 1
ATOM 4187 O O . ALA A 1 542 ? -6.197 -23.545 79.807 1.00 28.58 542 ALA A O 1
ATOM 4189 N N . LEU A 1 543 ? -7.654 -22.031 79.001 1.00 26.40 543 LEU A N 1
ATOM 4190 C CA . LEU A 1 543 ? -6.641 -20.982 78.971 1.00 29.11 543 LEU A CA 1
ATOM 4191 C C . LEU A 1 543 ? -6.341 -20.451 80.366 1.00 27.39 543 LEU A C 1
ATOM 4192 O O . LEU A 1 543 ? -5.217 -20.004 80.625 1.00 28.57 543 LEU A O 1
ATOM 4197 N N . ASP A 1 544 ? -7.282 -20.525 81.295 1.00 26.23 544 ASP A N 1
ATOM 4198 C CA . ASP A 1 544 ? -6.981 -20.120 82.644 1.00 29.80 544 ASP A CA 1
ATOM 4199 C C . ASP A 1 544 ? -5.897 -21.029 83.237 1.00 29.35 544 ASP A C 1
ATOM 4200 O O . ASP A 1 544 ? -4.957 -20.542 83.800 1.00 27.92 544 ASP A O 1
ATOM 4205 N N . TYR A 1 545 ? -6.046 -22.336 83.081 1.00 27.91 545 TYR A N 1
ATOM 4206 C CA . TYR A 1 545 ? -4.993 -23.236 83.536 1.00 29.38 545 TYR A CA 1
ATOM 4207 C C . TYR A 1 545 ? -3.683 -22.957 82.811 1.00 28.67 545 TYR A C 1
ATOM 4208 O O . TYR A 1 545 ? -2.616 -22.921 83.434 1.00 28.23 545 TYR A O 1
ATOM 4217 N N . HIS A 1 546 ? -3.746 -22.747 81.494 1.00 27.53 546 HIS A N 1
ATOM 4218 C CA . HIS A 1 546 ? -2.525 -22.527 80.729 1.00 26.17 546 HIS A CA 1
ATOM 4219 C C . HIS A 1 546 ? -1.773 -21.295 81.218 1.00 29.02 546 HIS A C 1
ATOM 4220 O O . HIS A 1 546 ? -0.537 -21.284 81.246 1.00 26.58 546 HIS A O 1
ATOM 4227 N N . ASP A 1 547 ? -2.499 -20.243 81.603 1.00 29.37 547 ASP A N 1
ATOM 4228 C CA . ASP A 1 547 ? -1.839 -19.010 82.016 1.00 32.20 547 ASP A CA 1
ATOM 4229 C C . ASP A 1 547 ? -1.159 -19.138 83.373 1.00 29.39 547 ASP A C 1
ATOM 4230 O O . ASP A 1 547 ? -0.320 -18.298 83.710 1.00 31.18 547 ASP A O 1
ATOM 4235 N N . ARG A 1 548 ? -1.503 -20.158 84.153 1.00 29.17 548 ARG A N 1
ATOM 4236 C CA . ARG A 1 548 ? -0.828 -20.453 85.409 1.00 29.23 548 ARG A CA 1
ATOM 4237 C C . ARG A 1 548 ? 0.332 -21.419 85.233 1.00 31.05 548 ARG A C 1
ATOM 4238 O O . ARG A 1 548 ? 0.934 -21.834 86.229 1.00 32.16 548 ARG A O 1
ATOM 4246 N N . GLY A 1 549 ? 0.653 -21.792 83.998 1.00 29.67 549 GLY A N 1
ATOM 4247 C CA . GLY A 1 549 ? 1.660 -22.809 83.778 1.00 30.96 549 GLY A CA 1
ATOM 4248 C C . GLY A 1 549 ? 1.175 -24.209 84.071 1.00 32.41 549 GLY A C 1
ATOM 4249 O O . GLY A 1 549 ? 1.985 -25.085 84.390 1.00 35.51 549 GLY A O 1
ATOM 4250 N N . GLU A 1 550 ? -0.129 -24.439 83.986 1.00 29.88 550 GLU A N 1
ATOM 4251 C CA . GLU A 1 550 ? -0.729 -25.747 84.204 1.00 30.74 550 GLU A CA 1
ATOM 4252 C C . GLU A 1 550 ? -1.520 -26.156 82.965 1.00 31.50 550 GLU A C 1
ATOM 4253 O O . GLU A 1 550 ? -1.542 -25.454 81.951 1.00 34.59 550 GLU A O 1
ATOM 4259 N N . THR A 1 551 ? -2.179 -27.310 83.057 1.00 30.72 551 THR A N 1
ATOM 4260 C CA . THR A 1 551 ? -2.923 -27.858 81.932 1.00 27.29 551 THR A CA 1
ATOM 4261 C C . THR A 1 551 ? -4.222 -28.476 82.421 1.00 29.47 551 THR A C 1
ATOM 4262 O O . THR A 1 551 ? -4.222 -29.263 83.373 1.00 30.29 551 THR A O 1
ATOM 4266 N N . LEU A 1 552 ? -5.321 -28.121 81.763 1.00 28.68 552 LEU A N 1
ATOM 4267 C CA . LEU A 1 552 ? -6.615 -28.747 82.006 1.00 29.48 552 LEU A CA 1
ATOM 4268 C C . LEU A 1 552 ? -6.824 -29.890 81.018 1.00 27.22 552 LEU A C 1
ATOM 4269 O O . LEU A 1 552 ? -6.645 -29.692 79.811 1.00 29.38 552 LEU A O 1
ATOM 4274 N N . PRO A 1 553 ? -7.187 -31.084 81.480 1.00 29.27 553 PRO A N 1
ATOM 4275 C CA . PRO A 1 553 ? -7.369 -32.207 80.553 1.00 29.21 553 PRO A CA 1
ATOM 4276 C C . PRO A 1 553 ? -8.551 -31.992 79.621 1.00 32.56 553 PRO A C 1
ATOM 4277 O O . PRO A 1 553 ? -9.544 -31.348 79.970 1.00 32.95 553 PRO A O 1
ATOM 4281 N N . VAL A 1 554 ? -8.426 -32.544 78.411 1.00 30.21 554 VAL A N 1
ATOM 4282 C CA . VAL A 1 554 ? -9.560 -32.621 77.499 1.00 29.00 554 VAL A CA 1
ATOM 4283 C C . VAL A 1 554 ? -10.484 -33.754 77.935 1.00 33.21 554 VAL A C 1
ATOM 4284 O O . VAL A 1 554 ? -10.120 -34.616 78.740 1.00 35.47 554 VAL A O 1
ATOM 4288 N N . THR A 1 555 ? -11.698 -33.750 77.393 1.00 33.04 555 THR A N 1
ATOM 4289 C CA . THR A 1 555 ? -12.693 -34.779 77.670 1.00 33.47 555 THR A CA 1
ATOM 4290 C C . THR A 1 555 ? -12.821 -35.682 76.451 1.00 34.76 555 THR A C 1
ATOM 4291 O O . THR A 1 555 ? -13.080 -35.199 75.344 1.00 36.45 555 THR A O 1
ATOM 4295 N N . GLN A 1 556 ? -12.643 -36.986 76.650 1.00 34.77 556 GLN A N 1
ATOM 4296 C CA . GLN A 1 556 ? -12.937 -37.945 75.591 1.00 36.96 556 GLN A CA 1
ATOM 4297 C C . GLN A 1 556 ? -14.425 -38.260 75.614 1.00 36.59 556 GLN A C 1
ATOM 4298 O O . GLN A 1 556 ? -14.960 -38.670 76.650 1.00 36.96 556 GLN A O 1
ATOM 4304 N N . ILE A 1 557 ? -15.093 -38.070 74.477 1.00 33.87 557 ILE A N 1
ATOM 4305 C CA . ILE A 1 557 ? -16.521 -38.351 74.369 1.00 38.37 557 ILE A CA 1
ATOM 4306 C C . ILE A 1 557 ? -16.828 -39.518 73.440 1.00 40.90 557 ILE A C 1
ATOM 4307 O O . ILE A 1 557 ? -17.958 -40.033 73.475 1.00 41.89 557 ILE A O 1
ATOM 4312 N N . TYR A 1 558 ? -15.875 -39.955 72.618 1.00 39.26 558 TYR A N 1
ATOM 4313 C CA . TYR A 1 558 ? -16.072 -41.134 71.784 1.00 39.03 558 TYR A CA 1
ATOM 4314 C C . TYR A 1 558 ? -14.745 -41.856 71.620 1.00 40.00 558 TYR A C 1
ATOM 4315 O O . TYR A 1 558 ? -13.725 -41.227 71.327 1.00 37.62 558 TYR A O 1
ATOM 4324 N N . GLU A 1 559 ? -14.768 -43.171 71.809 1.00 43.57 559 GLU A N 1
ATOM 4325 C CA . GLU A 1 559 ? -13.587 -44.012 71.687 1.00 48.89 559 GLU A CA 1
ATOM 4326 C C . GLU A 1 559 ? -13.662 -44.780 70.372 1.00 48.36 559 GLU A C 1
ATOM 4327 O O . GLU A 1 559 ? -14.600 -45.554 70.155 1.00 48.47 559 GLU A O 1
ATOM 4333 N N . GLY A 1 560 ? -12.683 -44.562 69.499 1.00 48.25 560 GLY A N 1
ATOM 4334 C CA . GLY A 1 560 ? -12.656 -45.251 68.224 1.00 49.37 560 GLY A CA 1
ATOM 4335 C C . GLY A 1 560 ? -11.412 -46.094 68.026 1.00 52.04 560 GLY A C 1
ATOM 4336 O O . GLY A 1 560 ? -10.450 -45.651 67.391 1.00 50.19 560 GLY A O 1
ATOM 4337 N N . LEU A 1 561 ? -11.424 -47.319 68.564 1.00 56.55 561 LEU A N 1
ATOM 4338 C CA . LEU A 1 561 ? -10.271 -48.209 68.493 1.00 60.01 561 LEU A CA 1
ATOM 4339 C C . LEU A 1 561 ? -10.607 -49.583 67.925 1.00 68.39 561 LEU A C 1
ATOM 4340 O O . LEU A 1 561 ? -9.774 -50.492 68.014 1.00 74.39 561 LEU A O 1
ATOM 4345 N N . ASP A 1 562 ? -11.789 -49.762 67.337 1.00 70.58 562 ASP A N 1
ATOM 4346 C CA . ASP A 1 562 ? -12.203 -51.053 66.792 1.00 74.12 562 ASP A CA 1
ATOM 4347 C C . ASP A 1 562 ? -12.580 -50.866 65.328 1.00 72.87 562 ASP A C 1
ATOM 4348 O O . ASP A 1 562 ? -13.554 -50.172 65.017 1.00 71.66 562 ASP A O 1
ATOM 4353 N N . ASN A 1 563 ? -11.816 -51.499 64.433 1.00 71.89 563 ASN A N 1
ATOM 4354 C CA . ASN A 1 563 ? -11.987 -51.263 63.002 1.00 70.29 563 ASN A CA 1
ATOM 4355 C C . ASN A 1 563 ? -13.323 -51.782 62.485 1.00 68.91 563 ASN A C 1
ATOM 4356 O O . ASN A 1 563 ? -13.863 -51.232 61.518 1.00 69.55 563 ASN A O 1
ATOM 4361 N N . SER A 1 564 ? -13.869 -52.828 63.101 1.00 66.94 564 SER A N 1
ATOM 4362 C CA . SER A 1 564 ? -15.093 -53.438 62.599 1.00 66.16 564 SER A CA 1
ATOM 4363 C C . SER A 1 564 ? -16.358 -52.807 63.161 1.00 62.81 564 SER A C 1
ATOM 4364 O O . SER A 1 564 ? -17.436 -53.002 62.587 1.00 62.54 564 SER A O 1
ATOM 4367 N N . ASN A 1 565 ? -16.261 -52.050 64.254 1.00 60.11 565 ASN A N 1
ATOM 4368 C CA . ASN A 1 565 ? -17.439 -51.482 64.896 1.00 59.08 565 ASN A CA 1
ATOM 4369 C C . ASN A 1 565 ? -17.389 -49.977 65.101 1.00 54.91 565 ASN A C 1
ATOM 4370 O O . ASN A 1 565 ? -18.456 -49.358 65.191 1.00 55.35 565 ASN A O 1
ATOM 4375 N N . ASP A 1 566 ? -16.213 -49.367 65.179 1.00 50.58 566 ASP A N 1
ATOM 4376 C CA . ASP A 1 566 ? -16.095 -47.970 65.557 1.00 45.88 566 ASP A CA 1
ATOM 4377 C C . ASP A 1 566 ? -15.665 -47.111 64.377 1.00 41.96 566 ASP A C 1
ATOM 4378 O O . ASP A 1 566 ? -14.992 -47.576 63.453 1.00 40.42 566 ASP A O 1
ATOM 4383 N N . ALA A 1 567 ? -16.073 -45.847 64.420 1.00 41.12 567 ALA A N 1
ATOM 4384 C CA . ALA A 1 567 ? -15.461 -44.835 63.575 1.00 35.58 567 ALA A CA 1
ATOM 4385 C C . ALA A 1 567 ? -14.075 -44.517 64.117 1.00 35.48 567 ALA A C 1
ATOM 4386 O O . ALA A 1 567 ? -13.916 -44.223 65.307 1.00 35.30 567 ALA A O 1
ATOM 4388 N N . ARG A 1 568 ? -13.065 -44.590 63.250 1.00 35.03 568 ARG A N 1
ATOM 4389 C CA . ARG A 1 568 ? -11.685 -44.421 63.680 1.00 33.64 568 ARG A CA 1
ATOM 4390 C C . ARG A 1 568 ? -11.047 -43.123 63.212 1.00 32.81 568 ARG A C 1
ATOM 4391 O O . ARG A 1 568 ? -10.088 -42.667 63.841 1.00 33.67 568 ARG A O 1
ATOM 4399 N N . ILE A 1 569 ? -11.538 -42.528 62.129 1.00 32.31 569 ILE A N 1
ATOM 4400 C CA . ILE A 1 569 ? -10.978 -41.299 61.576 1.00 30.76 569 ILE A CA 1
ATOM 4401 C C . ILE A 1 569 ? -12.129 -40.427 61.100 1.00 32.83 569 ILE A C 1
ATOM 4402 O O . ILE A 1 569 ? -13.080 -40.921 60.486 1.00 38.84 569 ILE A O 1
ATOM 4407 N N . ALA A 1 570 ? -12.047 -39.131 61.383 1.00 30.00 570 ALA A N 1
ATOM 4408 C CA . ALA A 1 570 ? -13.049 -38.171 60.944 1.00 31.48 570 ALA A CA 1
ATOM 4409 C C . ALA A 1 570 ? -12.399 -37.124 60.053 1.00 34.92 570 ALA A C 1
ATOM 4410 O O . ALA A 1 570 ? -11.282 -36.676 60.321 1.00 38.46 570 ALA A O 1
ATOM 4412 N N . ARG A 1 571 ? -13.102 -36.744 58.988 1.00 33.68 571 ARG A N 1
ATOM 4413 C CA . ARG A 1 571 ? -12.643 -35.690 58.095 1.00 31.25 571 ARG A CA 1
ATOM 4414 C C . ARG A 1 571 ? -13.255 -34.335 58.415 1.00 33.53 571 ARG A C 1
ATOM 4415 O O . ARG A 1 571 ? -12.574 -33.312 58.287 1.00 34.70 571 ARG A O 1
ATOM 4423 N N . LYS A 1 572 ? -14.515 -34.300 58.841 1.00 34.50 572 LYS A N 1
ATOM 4424 C CA . LYS A 1 572 ? -15.178 -33.041 59.147 1.00 33.80 572 LYS A CA 1
ATOM 4425 C C . LYS A 1 572 ? -16.171 -33.258 60.278 1.00 32.90 572 LYS A C 1
ATOM 4426 O O . LYS A 1 572 ? -16.912 -34.245 60.278 1.00 33.46 572 LYS A O 1
ATOM 4432 N N . ILE A 1 573 ? -16.174 -32.336 61.239 1.00 29.61 573 ILE A N 1
ATOM 4433 C CA . ILE A 1 573 ? -17.083 -32.360 62.379 1.00 29.70 573 ILE A CA 1
ATOM 4434 C C . ILE A 1 573 ? -18.088 -31.232 62.206 1.00 30.81 573 ILE A C 1
ATOM 4435 O O . ILE A 1 573 ? -17.702 -30.089 61.930 1.00 28.61 573 ILE A O 1
ATOM 4440 N N . ALA A 1 574 ? -19.374 -31.549 62.367 1.00 30.43 574 ALA A N 1
ATOM 4441 C CA . ALA A 1 574 ? -20.455 -30.573 62.230 1.00 32.54 574 ALA A CA 1
ATOM 4442 C C . ALA A 1 574 ? -21.286 -30.559 63.507 1.00 33.23 574 ALA A C 1
ATOM 4443 O O . ALA A 1 574 ? -22.255 -31.325 63.638 1.00 33.13 574 ALA A O 1
ATOM 4445 N N . PRO A 1 575 ? -20.945 -29.712 64.478 1.00 31.98 575 PRO A N 1
ATOM 4446 C CA . PRO A 1 575 ? -21.794 -29.585 65.668 1.00 30.06 575 PRO A CA 1
ATOM 4447 C C . PRO A 1 575 ? -23.177 -29.073 65.295 1.00 33.65 575 PRO A C 1
ATOM 4448 O O . PRO A 1 575 ? -23.346 -28.324 64.329 1.00 33.55 575 PRO A O 1
ATOM 4452 N N . HIS A 1 576 ? -24.174 -29.493 66.072 1.00 32.10 576 HIS A N 1
ATOM 4453 C CA . HIS A 1 576 ? -25.549 -29.102 65.796 1.00 32.84 576 HIS A CA 1
ATOM 4454 C C . HIS A 1 576 ? -25.706 -27.593 65.977 1.00 39.43 576 HIS A C 1
ATOM 4455 O O . HIS A 1 576 ? -25.178 -27.025 66.938 1.00 37.93 576 HIS A O 1
ATOM 4462 N N . PRO A 1 577 ? -26.420 -26.917 65.070 1.00 39.70 577 PRO A N 1
ATOM 4463 C CA . PRO A 1 577 ? -26.424 -25.444 65.091 1.00 35.91 577 PRO A CA 1
ATOM 4464 C C . PRO A 1 577 ? -27.059 -24.837 66.329 1.00 37.77 577 PRO A C 1
ATOM 4465 O O . PRO A 1 577 ? -26.712 -23.705 66.690 1.00 41.20 577 PRO A O 1
ATOM 4469 N N . THR A 1 578 ? -27.976 -25.541 66.995 1.00 39.17 578 THR A N 1
ATOM 4470 C CA . THR A 1 578 ? -28.682 -24.979 68.144 1.00 45.62 578 THR A CA 1
ATOM 4471 C C . THR A 1 578 ? -28.633 -25.832 69.405 1.00 46.59 578 THR A C 1
ATOM 4472 O O . THR A 1 578 ? -28.901 -25.300 70.489 1.00 51.49 578 THR A O 1
ATOM 4476 N N . ASN A 1 579 ? -28.304 -27.119 69.314 1.00 43.57 579 ASN A N 1
ATOM 4477 C CA . ASN A 1 579 ? -28.274 -28.019 70.464 1.00 45.08 579 ASN A CA 1
ATOM 4478 C C . ASN A 1 579 ? -26.837 -28.479 70.670 1.00 44.38 579 ASN A C 1
ATOM 4479 O O . ASN A 1 579 ? -26.316 -29.271 69.878 1.00 44.92 579 ASN A O 1
ATOM 4484 N N . GLU A 1 580 ? -26.206 -28.006 71.746 1.00 43.85 580 GLU A N 1
ATOM 4485 C CA . GLU A 1 580 ? -24.795 -28.308 71.958 1.00 41.61 580 GLU A CA 1
ATOM 4486 C C . GLU A 1 580 ? -24.549 -29.742 72.416 1.00 40.18 580 GLU A C 1
ATOM 4487 O O . GLU A 1 580 ? -23.385 -30.143 72.525 1.00 39.79 580 GLU A O 1
ATOM 4493 N N . LYS A 1 581 ? -25.597 -30.528 72.660 1.00 42.34 581 LYS A N 1
ATOM 4494 C CA . LYS A 1 581 ? -25.447 -31.924 73.056 1.00 43.32 581 LYS A CA 1
ATOM 4495 C C . LYS A 1 581 ? -25.553 -32.892 71.882 1.00 42.78 581 LYS A C 1
ATOM 4496 O O . LYS A 1 581 ? -25.638 -34.106 72.104 1.00 45.24 581 LYS A O 1
ATOM 4502 N N . VAL A 1 582 ? -25.545 -32.384 70.648 1.00 40.21 582 VAL A N 1
ATOM 4503 C CA . VAL A 1 582 ? -25.628 -33.185 69.428 1.00 39.41 582 VAL A CA 1
ATOM 4504 C C . VAL A 1 582 ? -24.522 -32.733 68.479 1.00 38.30 582 VAL A C 1
ATOM 4505 O O . VAL A 1 582 ? -24.357 -31.528 68.243 1.00 40.78 582 VAL A O 1
ATOM 4509 N N . VAL A 1 583 ? -23.756 -33.697 67.945 1.00 35.09 583 VAL A N 1
ATOM 4510 C CA . VAL A 1 583 ? -22.744 -33.439 66.918 1.00 36.80 583 VAL A CA 1
ATOM 4511 C C . VAL A 1 583 ? -22.769 -34.537 65.870 1.00 35.58 583 VAL A C 1
ATOM 4512 O O . VAL A 1 583 ? -23.076 -35.698 66.164 1.00 37.30 583 VAL A O 1
ATOM 4516 N N . PHE A 1 584 ? -22.387 -34.164 64.651 1.00 32.09 584 PHE A N 1
ATOM 4517 C CA . PHE A 1 584 ? -22.247 -35.079 63.533 1.00 30.27 584 PHE A CA 1
ATOM 4518 C C . PHE A 1 584 ? -20.805 -35.047 63.043 1.00 29.70 584 PHE A C 1
ATOM 4519 O O . PHE A 1 584 ? -20.119 -34.029 63.171 1.00 30.40 584 PHE A O 1
ATOM 4527 N N . PHE A 1 585 ? -20.342 -36.162 62.481 1.00 28.76 585 PHE A N 1
ATOM 4528 C CA . PHE A 1 585 ? -19.051 -36.155 61.807 1.00 29.67 585 PHE A CA 1
ATOM 4529 C C . PHE A 1 585 ? -19.050 -37.206 60.708 1.00 30.80 585 PHE A C 1
ATOM 4530 O O . PHE A 1 585 ? -19.803 -38.182 60.751 1.00 31.60 585 PHE A O 1
ATOM 4538 N N . SER A 1 586 ? -18.201 -36.976 59.708 1.00 27.79 586 SER A N 1
ATOM 4539 C CA . SER A 1 586 ? -18.006 -37.909 58.608 1.00 30.15 586 SER A CA 1
ATOM 4540 C C . SER A 1 586 ? -16.822 -38.809 58.937 1.00 30.19 586 SER A C 1
ATOM 4541 O O . SER A 1 586 ? -15.690 -38.328 59.072 1.00 29.20 586 SER A O 1
ATOM 4544 N N . SER A 1 587 ? -17.087 -40.105 59.078 1.00 31.89 587 SER A N 1
ATOM 4545 C CA . SER A 1 587 ? -16.055 -41.077 59.407 1.00 30.90 587 SER A CA 1
ATOM 4546 C C . SER A 1 587 ? -15.390 -41.576 58.134 1.00 33.24 587 SER A C 1
ATOM 4547 O O . SER A 1 587 ? -16.073 -42.027 57.209 1.00 35.45 587 SER A O 1
ATOM 4550 N N . THR A 1 588 ? -14.057 -41.503 58.096 1.00 32.63 588 THR A N 1
ATOM 4551 C CA . THR A 1 588 ? -13.284 -41.969 56.950 1.00 33.05 588 THR A CA 1
ATOM 4552 C C . THR A 1 588 ? -12.368 -43.131 57.305 1.00 34.66 588 THR A C 1
ATOM 4553 O O . THR A 1 588 ? -11.479 -43.473 56.518 1.00 33.53 588 THR A O 1
ATOM 4557 N N . GLY A 1 589 ? -12.563 -43.744 58.463 1.00 35.94 589 GLY A N 1
ATOM 4558 C CA . GLY A 1 589 ? -11.770 -44.893 58.861 1.00 36.14 589 GLY A CA 1
ATOM 4559 C C . GLY A 1 589 ? -12.611 -45.825 59.699 1.00 39.61 589 GLY A C 1
ATOM 4560 O O . GLY A 1 589 ? -13.555 -45.400 60.374 1.00 39.58 589 GLY A O 1
ATOM 4561 N N . GLY A 1 590 ? -12.263 -47.108 59.658 1.00 39.41 590 GLY A N 1
ATOM 4562 C CA . GLY A 1 590 ? -13.086 -48.102 60.327 1.00 40.50 590 GLY A CA 1
ATOM 4563 C C . GLY A 1 590 ? -14.449 -48.169 59.672 1.00 41.28 590 GLY A C 1
ATOM 4564 O O . GLY A 1 590 ? -14.571 -48.318 58.450 1.00 42.09 590 GLY A O 1
ATOM 4565 N N . VAL A 1 591 ? -15.495 -48.055 60.484 1.00 40.49 591 VAL A N 1
ATOM 4566 C CA . VAL A 1 591 ? -16.855 -47.943 59.968 1.00 38.67 591 VAL A CA 1
ATOM 4567 C C . VAL A 1 591 ? -17.038 -46.513 59.471 1.00 37.24 591 VAL A C 1
ATOM 4568 O O . VAL A 1 591 ? -17.050 -45.567 60.261 1.00 40.03 591 VAL A O 1
ATOM 4572 N N . GLN A 1 592 ? -17.172 -46.352 58.160 1.00 34.49 592 GLN A N 1
ATOM 4573 C CA . GLN A 1 592 ? -17.264 -45.031 57.561 1.00 33.60 592 GLN A CA 1
ATOM 4574 C C . GLN A 1 592 ? -18.714 -44.559 57.514 1.00 34.05 592 GLN A C 1
ATOM 4575 O O . GLN A 1 592 ? -19.652 -45.304 57.809 1.00 35.69 592 GLN A O 1
ATOM 4581 N N . GLY A 1 593 ? -18.889 -43.298 57.144 1.00 30.91 593 GLY A N 1
ATOM 4582 C CA . GLY A 1 593 ? -20.199 -42.705 56.979 1.00 32.41 593 GLY A CA 1
ATOM 4583 C C . GLY A 1 593 ? -20.418 -41.536 57.918 1.00 33.74 593 GLY A C 1
ATOM 4584 O O . GLY A 1 593 ? -19.543 -41.140 58.687 1.00 34.30 593 GLY A O 1
ATOM 4585 N N . VAL A 1 594 ? -21.622 -40.979 57.834 1.00 32.87 594 VAL A N 1
ATOM 4586 C CA . VAL A 1 594 ? -22.011 -39.885 58.715 1.00 30.96 594 VAL A CA 1
ATOM 4587 C C . VAL A 1 594 ? -22.428 -40.475 60.056 1.00 33.32 594 VAL A C 1
ATOM 4588 O O . VAL A 1 594 ? -23.324 -41.323 60.122 1.00 37.73 594 VAL A O 1
ATOM 4592 N N . TRP A 1 595 ? -21.764 -40.044 61.122 1.00 29.25 595 TRP A N 1
ATOM 4593 C CA . TRP A 1 595 ? -22.057 -40.496 62.471 1.00 31.58 595 TRP A CA 1
ATOM 4594 C C . TRP A 1 595 ? -22.699 -39.365 63.262 1.00 33.89 595 TRP A C 1
ATOM 4595 O O . TRP A 1 595 ? -22.394 -38.189 63.054 1.00 36.52 595 TRP A O 1
ATOM 4606 N N . ARG A 1 596 ? -23.594 -39.734 64.173 1.00 34.17 596 ARG A N 1
ATOM 4607 C CA . ARG A 1 596 ? -24.285 -38.779 65.027 1.00 31.22 596 ARG A CA 1
ATOM 4608 C C . ARG A 1 596 ? -24.083 -39.180 66.479 1.00 34.97 596 ARG A C 1
ATOM 4609 O O . ARG A 1 596 ? -24.252 -40.352 66.831 1.00 39.57 596 ARG A O 1
ATOM 4617 N N . GLY A 1 597 ? -23.717 -38.216 67.310 1.00 36.75 597 GLY A N 1
ATOM 4618 C CA . GLY A 1 597 ? -23.552 -38.441 68.739 1.00 35.67 597 GLY A CA 1
ATOM 4619 C C . GLY A 1 597 ? -24.451 -37.512 69.531 1.00 35.83 597 GLY A C 1
ATOM 4620 O O . GLY A 1 597 ? -24.612 -36.343 69.174 1.00 34.87 597 GLY A O 1
ATOM 4621 N N . GLU A 1 598 ? -25.038 -38.040 70.602 1.00 34.98 598 GLU A N 1
ATOM 4622 C CA . GLU A 1 598 ? -25.919 -37.262 71.462 1.00 41.75 598 GLU A CA 1
ATOM 4623 C C . GLU A 1 598 ? -25.500 -37.425 72.916 1.00 41.73 598 GLU A C 1
ATOM 4624 O O . GLU A 1 598 ? -25.319 -38.550 73.394 1.00 42.16 598 GLU A O 1
ATOM 4630 N N . GLN A 1 599 ? -25.359 -36.302 73.612 1.00 42.36 599 GLN A N 1
ATOM 4631 C CA . GLN A 1 599 ? -24.964 -36.295 75.012 1.00 44.48 599 GLN A CA 1
ATOM 4632 C C . GLN A 1 599 ? -26.190 -36.421 75.905 1.00 51.23 599 GLN A C 1
ATOM 4633 O O . GLN A 1 599 ? -27.219 -35.785 75.660 1.00 53.09 599 GLN A O 1
ATOM 4639 N N . GLN A 1 600 ? -26.072 -37.240 76.944 1.00 57.87 600 GLN A N 1
ATOM 4640 C CA . GLN A 1 600 ? -27.171 -37.480 77.863 1.00 65.49 600 GLN A CA 1
ATOM 4641 C C . GLN A 1 600 ? -26.979 -36.662 79.142 1.00 66.76 600 GLN A C 1
ATOM 4642 O O . GLN A 1 600 ? -25.975 -35.968 79.327 1.00 62.62 600 GLN A O 1
ATOM 4648 N N . ASN A 1 601 ? -27.964 -36.759 80.040 1.00 73.15 601 ASN A N 1
ATOM 4649 C CA . ASN A 1 601 ? -28.000 -35.893 81.216 1.00 77.97 601 ASN A CA 1
ATOM 4650 C C . ASN A 1 601 ? -26.816 -36.147 82.141 1.00 75.65 601 ASN A C 1
ATOM 4651 O O . ASN A 1 601 ? -26.258 -35.204 82.715 1.00 74.43 601 ASN A O 1
ATOM 4656 N N . ASP A 1 602 ? -26.415 -37.405 82.298 1.00 74.95 602 ASP A N 1
ATOM 4657 C CA . ASP A 1 602 ? -25.244 -37.708 83.118 1.00 74.87 602 ASP A CA 1
ATOM 4658 C C . ASP A 1 602 ? -23.933 -37.337 82.440 1.00 68.46 602 ASP A C 1
ATOM 4659 O O . ASP A 1 602 ? -22.868 -37.648 82.989 1.00 68.37 602 ASP A O 1
ATOM 4664 N N . GLY A 1 603 ? -23.971 -36.689 81.276 1.00 64.50 603 GLY A N 1
ATOM 4665 C CA . GLY A 1 603 ? -22.773 -36.307 80.564 1.00 59.24 603 GLY A CA 1
ATOM 4666 C C . GLY A 1 603 ? -22.249 -37.340 79.590 1.00 54.50 603 GLY A C 1
ATOM 4667 O O . GLY A 1 603 ? -21.311 -37.038 78.841 1.00 49.32 603 GLY A O 1
ATOM 4668 N N . SER A 1 604 ? -22.820 -38.541 79.574 1.00 53.29 604 SER A N 1
ATOM 4669 C CA . SER A 1 604 ? -22.366 -39.587 78.674 1.00 51.04 604 SER A CA 1
ATOM 4670 C C . SER A 1 604 ? -22.901 -39.352 77.264 1.00 48.30 604 SER A C 1
ATOM 4671 O O . SER A 1 604 ? -23.923 -38.692 77.056 1.00 48.81 604 SER A O 1
ATOM 4674 N N . TRP A 1 605 ? -22.192 -39.910 76.288 1.00 45.03 605 TRP A N 1
ATOM 4675 C CA . TRP A 1 605 ? -22.532 -39.771 74.880 1.00 44.13 605 TRP A CA 1
ATOM 4676 C C . TRP A 1 605 ? -22.862 -41.134 74.291 1.00 48.32 605 TRP A C 1
ATOM 4677 O O . TRP A 1 605 ? -22.263 -42.145 74.669 1.00 52.26 605 TRP A O 1
ATOM 4688 N N . THR A 1 606 ? -23.817 -41.158 73.364 1.00 47.61 606 THR A N 1
ATOM 4689 C CA . THR A 1 606 ? -24.087 -42.328 72.539 1.00 50.85 606 THR A CA 1
ATOM 4690 C C . THR A 1 606 ? -23.908 -41.941 71.079 1.00 48.92 606 THR A C 1
ATOM 4691 O O . THR A 1 606 ? -24.452 -40.925 70.631 1.00 48.48 606 THR A O 1
ATOM 4695 N N . PHE A 1 607 ? -23.138 -42.742 70.347 1.00 46.16 607 PHE A N 1
ATOM 4696 C CA . PHE A 1 607 ? -22.820 -42.488 68.951 1.00 39.91 607 PHE A CA 1
ATOM 4697 C C . PHE A 1 607 ? -23.338 -43.628 68.082 1.00 38.69 607 PHE A C 1
ATOM 4698 O O . PHE A 1 607 ? -23.362 -44.788 68.505 1.00 39.75 607 PHE A O 1
ATOM 4706 N N . ALA A 1 608 ? -23.748 -43.288 66.861 1.00 35.86 608 ALA A N 1
ATOM 4707 C CA . ALA A 1 608 ? -24.239 -44.285 65.918 1.00 36.96 608 ALA A CA 1
ATOM 4708 C C . ALA A 1 608 ? -24.131 -43.737 64.502 1.00 37.06 608 ALA A C 1
ATOM 4709 O O . ALA A 1 608 ? -24.137 -42.523 64.281 1.00 35.85 608 ALA A O 1
ATOM 4711 N N . GLN A 1 609 ? -24.038 -44.658 63.547 1.00 37.59 609 GLN A N 1
ATOM 4712 C CA . GLN A 1 609 ? -23.949 -44.310 62.135 1.00 39.24 609 GLN A CA 1
ATOM 4713 C C . GLN A 1 609 ? -25.339 -44.014 61.581 1.00 40.46 609 GLN A C 1
ATOM 4714 O O . GLN A 1 609 ? -26.263 -44.816 61.745 1.00 44.27 609 GLN A O 1
ATOM 4720 N N . VAL A 1 610 ? -25.489 -42.861 60.928 1.00 37.58 610 VAL A N 1
ATOM 4721 C CA . VAL A 1 610 ? -26.777 -42.458 60.366 1.00 39.32 610 VAL A CA 1
ATOM 4722 C C . VAL A 1 610 ? -26.792 -42.460 58.844 1.00 39.39 610 VAL A C 1
ATOM 4723 O O . VAL A 1 610 ? -27.879 -42.351 58.253 1.00 40.63 610 VAL A O 1
ATOM 4727 N N . LEU A 1 611 ? -25.638 -42.574 58.190 1.00 35.73 611 LEU A N 1
ATOM 4728 C CA . LEU A 1 611 ? -25.584 -42.711 56.738 1.00 36.44 611 LEU A CA 1
ATOM 4729 C C . LEU A 1 611 ? -24.375 -43.562 56.390 1.00 37.72 611 LEU A C 1
ATOM 4730 O O . LEU A 1 611 ? -23.250 -43.213 56.757 1.00 36.20 611 LEU A O 1
ATOM 4735 N N . ALA A 1 612 ? -24.604 -44.670 55.683 1.00 38.05 612 ALA A N 1
ATOM 4736 C CA . ALA A 1 612 ? -23.535 -45.609 55.341 1.00 39.18 612 ALA A CA 1
ATOM 4737 C C . ALA A 1 612 ? -22.817 -45.131 54.078 1.00 37.72 612 ALA A C 1
ATOM 4738 O O . ALA A 1 612 ? -22.855 -45.756 53.016 1.00 40.42 612 ALA A O 1
ATOM 4740 N N . SER A 1 613 ? -22.151 -43.989 54.213 1.00 35.27 613 SER A N 1
ATOM 4741 C CA . SER A 1 613 ? -21.348 -43.422 53.143 1.00 32.58 613 SER A CA 1
ATOM 4742 C C . SER A 1 613 ? -19.870 -43.706 53.406 1.00 32.81 613 SER A C 1
ATOM 4743 O O . SER A 1 613 ? -19.499 -44.337 54.398 1.00 35.63 613 SER A O 1
ATOM 4746 N N . SER A 1 614 ? -19.015 -43.240 52.499 1.00 30.43 614 SER A N 1
ATOM 4747 C CA . SER A 1 614 ? -17.577 -43.439 52.630 1.00 30.75 614 SER A CA 1
ATOM 4748 C C . SER A 1 614 ? -16.864 -42.444 51.722 1.00 27.49 614 SER A C 1
ATOM 4749 O O . SER A 1 614 ? -17.492 -41.700 50.964 1.00 27.75 614 SER A O 1
ATOM 4752 N N . GLY A 1 615 ? -15.536 -42.445 51.805 1.00 25.39 615 GLY A N 1
ATOM 4753 C CA . GLY A 1 615 ? -14.711 -41.496 51.086 1.00 29.01 615 GLY A CA 1
ATOM 4754 C C . GLY A 1 615 ? -13.725 -40.809 52.009 1.00 29.13 615 GLY A C 1
ATOM 4755 O O . GLY A 1 615 ? -14.108 -40.344 53.086 1.00 26.67 615 GLY A O 1
ATOM 4756 N N . TRP A 1 616 ? -12.454 -40.733 51.598 1.00 30.36 616 TRP A N 1
ATOM 4757 C CA . TRP A 1 616 ? -11.416 -40.207 52.482 1.00 28.82 616 TRP A CA 1
ATOM 4758 C C . TRP A 1 616 ? -11.621 -38.729 52.796 1.00 29.97 616 TRP A C 1
ATOM 4759 O O . TRP A 1 616 ? -11.295 -38.283 53.902 1.00 32.87 616 TRP A O 1
ATOM 4770 N N . ASP A 1 617 ? -12.160 -37.958 51.854 1.00 30.25 617 ASP A N 1
ATOM 4771 C CA . ASP A 1 617 ? -12.391 -36.532 52.048 1.00 31.21 617 ASP A CA 1
ATOM 4772 C C . ASP A 1 617 ? -13.877 -36.202 52.182 1.00 32.37 617 ASP A C 1
ATOM 4773 O O . ASP A 1 617 ? -14.299 -35.082 51.881 1.00 34.47 617 ASP A O 1
ATOM 4778 N N . ALA A 1 618 ? -14.674 -37.162 52.643 1.00 28.28 618 ALA A N 1
ATOM 4779 C CA . ALA A 1 618 ? -16.112 -36.962 52.762 1.00 30.13 618 ALA A CA 1
ATOM 4780 C C . ALA A 1 618 ? -16.431 -35.946 53.852 1.00 30.28 618 ALA A C 1
ATOM 4781 O O . ALA A 1 618 ? -15.790 -35.921 54.905 1.00 28.30 618 ALA A O 1
ATOM 4783 N N . GLU A 1 619 ? -17.441 -35.116 53.599 1.00 26.05 619 GLU A N 1
ATOM 4784 C CA . GLU A 1 619 ? -17.807 -34.027 54.489 1.00 25.58 619 GLU A CA 1
ATOM 4785 C C . GLU A 1 619 ? -19.259 -34.145 54.929 1.00 29.31 619 GLU A C 1
ATOM 4786 O O . GLU A 1 619 ? -20.087 -34.783 54.270 1.00 30.76 619 GLU A O 1
ATOM 4792 N N . VAL A 1 620 ? -19.557 -33.501 56.055 1.00 28.39 620 VAL A N 1
ATOM 4793 C CA . VAL A 1 620 ? -20.921 -33.337 56.543 1.00 29.93 620 VAL A CA 1
ATOM 4794 C C . VAL A 1 620 ? -21.050 -31.926 57.101 1.00 31.82 620 VAL A C 1
ATOM 4795 O O . VAL A 1 620 ? -20.103 -31.386 57.682 1.00 33.54 620 VAL A O 1
ATOM 4799 N N . GLU A 1 621 ? -22.211 -31.317 56.879 1.00 32.45 621 GLU A N 1
ATOM 4800 C CA A GLU A 1 621 ? -22.521 -29.971 57.341 0.50 36.51 621 GLU A CA 1
ATOM 4801 C CA B GLU A 1 621 ? -22.497 -29.996 57.413 0.50 36.42 621 GLU A CA 1
ATOM 4802 C C . GLU A 1 621 ? -23.919 -29.961 57.949 1.00 38.76 621 GLU A C 1
ATOM 4803 O O . GLU A 1 621 ? -24.832 -30.588 57.402 1.00 41.48 621 GLU A O 1
ATOM 4814 N N . ALA A 1 622 ? -24.090 -29.242 59.058 1.00 37.18 622 ALA A N 1
ATOM 4815 C CA . ALA A 1 622 ? -25.381 -29.084 59.713 1.00 38.31 622 ALA A CA 1
ATOM 4816 C C . ALA A 1 622 ? -25.619 -27.605 59.971 1.00 39.29 622 ALA A C 1
ATOM 4817 O O . ALA A 1 622 ? -24.768 -26.932 60.561 1.00 39.19 622 ALA A O 1
ATOM 4819 N N . TRP A 1 623 ? -26.769 -27.103 59.528 1.00 34.39 623 TRP A N 1
ATOM 4820 C CA . TRP A 1 623 ? -27.122 -25.710 59.757 1.00 38.03 623 TRP A CA 1
ATOM 4821 C C . TRP A 1 623 ? -28.635 -25.597 59.891 1.00 41.30 623 TRP A C 1
ATOM 4822 O O . TRP A 1 623 ? -29.380 -26.542 59.616 1.00 39.65 623 TRP A O 1
ATOM 4833 N N . ALA A 1 624 ? -29.079 -24.426 60.340 1.00 41.31 624 ALA A N 1
ATOM 4834 C CA . ALA A 1 624 ? -30.489 -24.144 60.560 1.00 42.57 624 ALA A CA 1
ATOM 4835 C C . ALA A 1 624 ? -30.920 -22.982 59.678 1.00 43.82 624 ALA A C 1
ATOM 4836 O O . ALA A 1 624 ? -30.158 -22.032 59.470 1.00 43.39 624 ALA A O 1
ATOM 4838 N N . TYR A 1 625 ? -32.142 -23.064 59.161 1.00 42.89 625 TYR A N 1
ATOM 4839 C CA . TYR A 1 625 ? -32.661 -22.020 58.283 1.00 46.70 625 TYR A CA 1
ATOM 4840 C C . TYR A 1 625 ? -34.180 -22.086 58.289 1.00 49.64 625 TYR A C 1
ATOM 4841 O O . TYR A 1 625 ? -34.758 -23.088 57.854 1.00 47.72 625 TYR A O 1
ATOM 4850 N N . ASN A 1 626 ? -34.812 -21.022 58.789 1.00 53.75 626 ASN A N 1
ATOM 4851 C CA . ASN A 1 626 ? -36.266 -20.857 58.795 1.00 58.99 626 ASN A CA 1
ATOM 4852 C C . ASN A 1 626 ? -36.972 -22.070 59.397 1.00 57.47 626 ASN A C 1
ATOM 4853 O O . ASN A 1 626 ? -37.921 -22.621 58.832 1.00 56.48 626 ASN A O 1
ATOM 4858 N N . GLY A 1 627 ? -36.495 -22.482 60.570 1.00 56.63 627 GLY A N 1
ATOM 4859 C CA . GLY A 1 627 ? -37.137 -23.512 61.351 1.00 53.80 627 GLY A CA 1
ATOM 4860 C C . GLY A 1 627 ? -36.740 -24.934 61.021 1.00 49.83 627 GLY A C 1
ATOM 4861 O O . GLY A 1 627 ? -37.197 -25.859 61.704 1.00 49.31 627 GLY A O 1
ATOM 4862 N N . THR A 1 628 ? -35.910 -25.146 60.005 1.00 44.84 628 THR A N 1
ATOM 4863 C CA . THR A 1 628 ? -35.491 -26.480 59.597 1.00 46.62 628 THR A CA 1
ATOM 4864 C C . THR A 1 628 ? -33.990 -26.623 59.797 1.00 44.78 628 THR A C 1
ATOM 4865 O O . THR A 1 628 ? -33.225 -25.725 59.431 1.00 45.31 628 THR A O 1
ATOM 4869 N N . VAL A 1 629 ? -33.573 -27.741 60.387 1.00 41.26 629 VAL A N 1
ATOM 4870 C CA . VAL A 1 629 ? -32.161 -28.081 60.520 1.00 45.91 629 VAL A CA 1
ATOM 4871 C C . VAL A 1 629 ? -31.789 -28.996 59.363 1.00 43.66 629 VAL A C 1
ATOM 4872 O O . VAL A 1 629 ? -32.351 -30.088 59.219 1.00 41.80 629 VAL A O 1
ATOM 4876 N N . TYR A 1 630 ? -30.845 -28.553 58.541 1.00 41.60 630 TYR A N 1
ATOM 4877 C CA . TYR A 1 630 ? -30.402 -29.313 57.383 1.00 36.22 630 TYR A CA 1
ATOM 4878 C C . TYR A 1 630 ? -29.124 -30.071 57.711 1.00 39.03 630 TYR A C 1
ATOM 4879 O O . TYR A 1 630 ? -28.221 -29.538 58.363 1.00 36.27 630 TYR A O 1
ATOM 4888 N N . LEU A 1 631 ? -29.061 -31.321 57.263 1.00 38.48 631 LEU A N 1
ATOM 4889 C CA . LEU A 1 631 ? -27.873 -32.156 57.377 1.00 36.26 631 LEU A CA 1
ATOM 4890 C C . LEU A 1 631 ? -27.477 -32.576 55.970 1.00 38.37 631 LEU A C 1
ATOM 4891 O O . LEU A 1 631 ? -28.296 -33.139 55.233 1.00 36.54 631 LEU A O 1
ATOM 4896 N N . MET A 1 632 ? -26.235 -32.290 55.591 1.00 35.08 632 MET A N 1
ATOM 4897 C CA . MET A 1 632 ? -25.807 -32.407 54.205 1.00 35.10 632 MET A CA 1
ATOM 4898 C C . MET A 1 632 ? -24.505 -33.189 54.132 1.00 36.11 632 MET A C 1
ATOM 4899 O O . MET A 1 632 ? -23.527 -32.839 54.798 1.00 29.56 632 MET A O 1
ATOM 4904 N N . SER A 1 633 ? -24.492 -34.234 53.310 1.00 35.60 633 SER A N 1
ATOM 4905 C CA . SER A 1 633 ? -23.343 -35.117 53.175 1.00 34.21 633 SER A CA 1
ATOM 4906 C C . SER A 1 633 ? -22.807 -35.037 51.754 1.00 34.79 633 SER A C 1
ATOM 4907 O O . SER A 1 633 ? -23.580 -35.075 50.791 1.00 35.24 633 SER A O 1
ATOM 4910 N N . PHE A 1 634 ? -21.486 -34.917 51.631 1.00 34.36 634 PHE A N 1
ATOM 4911 C CA . PHE A 1 634 ? -20.790 -34.992 50.350 1.00 30.95 634 PHE A CA 1
ATOM 4912 C C . PHE A 1 634 ? -19.862 -36.195 50.422 1.00 30.11 634 PHE A C 1
ATOM 4913 O O . PHE A 1 634 ? -18.821 -36.140 51.084 1.00 29.36 634 PHE A O 1
ATOM 4921 N N . ALA A 1 635 ? -20.238 -37.281 49.755 1.00 31.52 635 ALA A N 1
ATOM 4922 C CA . ALA A 1 635 ? -19.519 -38.532 49.942 1.00 30.64 635 ALA A CA 1
ATOM 4923 C C . ALA A 1 635 ? -19.935 -39.535 48.879 1.00 32.93 635 ALA A C 1
ATOM 4924 O O . ALA A 1 635 ? -20.852 -39.304 48.086 1.00 32.90 635 ALA A O 1
ATOM 4926 N N . LYS A 1 636 ? -19.227 -40.655 48.885 1.00 36.14 636 LYS A N 1
ATOM 4927 C CA . LYS A 1 636 ? -19.546 -41.840 48.109 1.00 38.86 636 LYS A CA 1
ATOM 4928 C C . LYS A 1 636 ? -20.563 -42.693 48.864 1.00 37.52 636 LYS A C 1
ATOM 4929 O O . LYS A 1 636 ? -20.650 -42.643 50.092 1.00 38.83 636 LYS A O 1
ATOM 4935 N N . GLY A 1 637 ? -21.360 -43.457 48.120 1.00 39.75 637 GLY A N 1
ATOM 4936 C CA . GLY A 1 637 ? -22.210 -44.457 48.748 1.00 39.16 637 GLY A CA 1
ATOM 4937 C C . GLY A 1 637 ? -23.496 -43.900 49.340 1.00 40.54 637 GLY A C 1
ATOM 4938 O O . GLY A 1 637 ? -24.102 -42.965 48.814 1.00 42.91 637 GLY A O 1
ATOM 4939 N N . GLY A 1 638 ? -23.921 -44.504 50.449 1.00 39.80 638 GLY A N 1
ATOM 4940 C CA . GLY A 1 638 ? -25.152 -44.107 51.105 1.00 41.98 638 GLY A CA 1
ATOM 4941 C C . GLY A 1 638 ? -26.072 -45.266 51.436 1.00 45.70 638 GLY A C 1
ATOM 4942 O O . GLY A 1 638 ? -26.930 -45.156 52.318 1.00 46.18 638 GLY A O 1
ATOM 4943 N N . GLY A 1 639 ? -25.902 -46.386 50.735 1.00 46.22 639 GLY A N 1
ATOM 4944 C CA . GLY A 1 639 ? -26.730 -47.550 50.944 1.00 45.61 639 GLY A CA 1
ATOM 4945 C C . GLY A 1 639 ? -27.668 -47.799 49.780 1.00 47.50 639 GLY A C 1
ATOM 4946 O O . GLY A 1 639 ? -27.647 -47.083 48.774 1.00 42.89 639 GLY A O 1
ATOM 4947 N N . PRO A 1 640 ? -28.512 -48.826 49.897 1.00 52.39 640 PRO A N 1
ATOM 4948 C CA . PRO A 1 640 ? -29.441 -49.145 48.805 1.00 53.47 640 PRO A CA 1
ATOM 4949 C C . PRO A 1 640 ? -30.348 -47.967 48.478 1.00 51.65 640 PRO A C 1
ATOM 4950 O O . PRO A 1 640 ? -30.897 -47.314 49.367 1.00 52.45 640 PRO A O 1
ATOM 4954 N N . GLY A 1 641 ? -30.495 -47.699 47.182 1.00 51.19 641 GLY A N 1
ATOM 4955 C CA . GLY A 1 641 ? -31.256 -46.563 46.716 1.00 51.00 641 GLY A CA 1
ATOM 4956 C C . GLY A 1 641 ? -30.497 -45.256 46.679 1.00 52.63 641 GLY A C 1
ATOM 4957 O O . GLY A 1 641 ? -31.033 -44.262 46.170 1.00 54.20 641 GLY A O 1
ATOM 4958 N N . LEU A 1 642 ? -29.274 -45.216 47.196 1.00 49.58 642 LEU A N 1
ATOM 4959 C CA . LEU A 1 642 ? -28.467 -44.000 47.215 1.00 46.06 642 LEU A CA 1
ATOM 4960 C C . LEU A 1 642 ? -27.083 -44.195 46.614 1.00 45.26 642 LEU A C 1
ATOM 4961 O O . LEU A 1 642 ? -26.611 -43.319 45.886 1.00 45.64 642 LEU A O 1
ATOM 4966 N N . THR A 1 643 ? -26.421 -45.314 46.906 1.00 45.82 643 THR A N 1
ATOM 4967 C CA . THR A 1 643 ? -25.111 -45.589 46.332 1.00 46.41 643 THR A CA 1
ATOM 4968 C C . THR A 1 643 ? -25.194 -45.649 44.811 1.00 47.86 643 THR A C 1
ATOM 4969 O O . THR A 1 643 ? -26.161 -46.165 44.244 1.00 47.64 643 THR A O 1
ATOM 4973 N N . ASP A 1 644 ? -24.167 -45.103 44.145 1.00 48.23 644 ASP A N 1
ATOM 4974 C CA . ASP A 1 644 ? -24.055 -45.141 42.685 1.00 47.88 644 ASP A CA 1
ATOM 4975 C C . ASP A 1 644 ? -22.575 -45.337 42.351 1.00 44.36 644 ASP A C 1
ATOM 4976 O O . ASP A 1 644 ? -21.862 -44.391 42.009 1.00 42.78 644 ASP A O 1
ATOM 4981 N N . GLY A 1 645 ? -22.118 -46.584 42.451 1.00 42.53 645 GLY A N 1
ATOM 4982 C CA . GLY A 1 645 ? -20.715 -46.876 42.218 1.00 42.38 645 GLY A CA 1
ATOM 4983 C C . GLY A 1 645 ? -19.833 -46.089 43.163 1.00 43.63 645 GLY A C 1
ATOM 4984 O O . GLY A 1 645 ? -20.111 -45.968 44.362 1.00 44.51 645 GLY A O 1
ATOM 4985 N N . ASN A 1 646 ? -18.755 -45.533 42.618 1.00 42.84 646 ASN A N 1
ATOM 4986 C CA . ASN A 1 646 ? -17.864 -44.660 43.368 1.00 42.91 646 ASN A CA 1
ATOM 4987 C C . ASN A 1 646 ? -18.140 -43.185 43.109 1.00 39.29 646 ASN A C 1
ATOM 4988 O O . ASN A 1 646 ? -17.316 -42.339 43.468 1.00 38.94 646 ASN A O 1
ATOM 4993 N N . ASN A 1 647 ? -19.273 -42.860 42.490 1.00 35.84 647 ASN A N 1
ATOM 4994 C CA . ASN A 1 647 ? -19.629 -41.468 42.259 1.00 34.58 647 ASN A CA 1
ATOM 4995 C C . ASN A 1 647 ? -19.950 -40.784 43.580 1.00 33.32 647 ASN A C 1
ATOM 4996 O O . ASN A 1 647 ? -20.764 -41.280 44.365 1.00 33.80 647 ASN A O 1
ATOM 5001 N N . TRP A 1 648 ? -19.313 -39.644 43.826 1.00 33.80 648 TRP A N 1
ATOM 5002 C CA . TRP A 1 648 ? -19.671 -38.828 44.975 1.00 35.04 648 TRP A CA 1
ATOM 5003 C C . TRP A 1 648 ? -20.941 -38.042 44.674 1.00 34.18 648 TRP A C 1
ATOM 5004 O O . TRP A 1 648 ? -21.204 -37.659 43.529 1.00 31.15 648 TRP A O 1
ATOM 5015 N N . GLN A 1 649 ? -21.745 -37.828 45.713 1.00 32.40 649 GLN A N 1
ATOM 5016 C CA . GLN A 1 649 ? -23.057 -37.219 45.561 1.00 32.65 649 GLN A CA 1
ATOM 5017 C C . GLN A 1 649 ? -23.331 -36.302 46.742 1.00 32.95 649 GLN A C 1
ATOM 5018 O O . GLN A 1 649 ? -22.695 -36.403 47.793 1.00 36.56 649 GLN A O 1
ATOM 5024 N N . ILE A 1 650 ? -24.300 -35.409 46.561 1.00 31.08 650 ILE A N 1
ATOM 5025 C CA . ILE A 1 650 ? -24.801 -34.564 47.638 1.00 33.33 650 ILE A CA 1
ATOM 5026 C C . ILE A 1 650 ? -26.099 -35.180 48.142 1.00 36.57 650 ILE A C 1
ATOM 5027 O O . ILE A 1 650 ? -27.072 -35.304 47.388 1.00 35.08 650 ILE A O 1
ATOM 5032 N N . LEU A 1 651 ? -26.109 -35.582 49.409 1.00 34.42 651 LEU A N 1
ATOM 5033 C CA . LEU A 1 651 ? -27.296 -36.111 50.063 1.00 35.22 651 LEU A CA 1
ATOM 5034 C C . LEU A 1 651 ? -27.737 -35.144 51.151 1.00 35.89 651 LEU A C 1
ATOM 5035 O O . LEU A 1 651 ? -26.903 -34.545 51.838 1.00 36.68 651 LEU A O 1
ATOM 5040 N N . LEU A 1 652 ? -29.049 -34.993 51.306 1.00 37.20 652 LEU A N 1
ATOM 5041 C CA . LEU A 1 652 ? -29.616 -34.017 52.225 1.00 36.88 652 LEU A CA 1
ATOM 5042 C C . LEU A 1 652 ? -30.630 -34.687 53.138 1.00 40.96 652 LEU A C 1
ATOM 5043 O O . LEU A 1 652 ? -31.389 -35.561 52.705 1.00 43.48 652 LEU A O 1
ATOM 5048 N N . SER A 1 653 ? -30.639 -34.266 54.403 1.00 39.99 653 SER A N 1
ATOM 5049 C CA . SER A 1 653 ? -31.599 -34.753 55.382 1.00 39.47 653 SER A CA 1
ATOM 5050 C C . SER A 1 653 ? -32.103 -33.585 56.212 1.00 41.40 653 SER A C 1
ATOM 5051 O O . SER A 1 653 ? -31.322 -32.721 56.622 1.00 38.36 653 SER A O 1
ATOM 5054 N N . THR A 1 654 ? -33.410 -33.567 56.463 1.00 43.33 654 THR A N 1
ATOM 5055 C CA . THR A 1 654 ? -34.023 -32.558 57.314 1.00 41.82 654 THR A CA 1
ATOM 5056 C C . THR A 1 654 ? -34.519 -33.138 58.633 1.00 42.49 654 THR A C 1
ATOM 5057 O O . THR A 1 654 ? -35.240 -32.455 59.368 1.00 41.85 654 THR A O 1
ATOM 5061 N N . ASP A 1 655 ? -34.142 -34.374 58.954 1.00 42.17 655 ASP A N 1
ATOM 5062 C CA . ASP A 1 655 ? -34.476 -35.000 60.228 1.00 44.11 655 ASP A CA 1
ATOM 5063 C C . ASP A 1 655 ? -33.238 -35.624 60.865 1.00 44.22 655 ASP A C 1
ATOM 5064 O O . ASP A 1 655 ? -33.273 -36.751 61.367 1.00 46.99 655 ASP A O 1
ATOM 5069 N N . GLU A 1 656 ? -32.120 -34.892 60.840 1.00 43.93 656 GLU A N 1
ATOM 5070 C CA . GLU A 1 656 ? -30.896 -35.255 61.560 1.00 42.51 656 GLU A CA 1
ATOM 5071 C C . GLU A 1 656 ? -30.359 -36.629 61.158 1.00 41.56 656 GLU A C 1
ATOM 5072 O O . GLU A 1 656 ? -29.726 -37.319 61.962 1.00 39.98 656 GLU A O 1
ATOM 5078 N N . GLY A 1 657 ? -30.599 -37.034 59.916 1.00 41.99 657 GLY A N 1
ATOM 5079 C CA . GLY A 1 657 ? -29.954 -38.201 59.356 1.00 43.84 657 GLY A CA 1
ATOM 5080 C C . GLY A 1 657 ? -30.742 -39.490 59.382 1.00 47.70 657 GLY A C 1
ATOM 5081 O O . GLY A 1 657 ? -30.171 -40.542 59.074 1.00 49.68 657 GLY A O 1
ATOM 5082 N N . GLN A 1 658 ? -32.027 -39.455 59.740 1.00 47.08 658 GLN A N 1
ATOM 5083 C CA . GLN A 1 658 ? -32.809 -40.684 59.673 1.00 51.41 658 GLN A CA 1
ATOM 5084 C C . GLN A 1 658 ? -33.362 -40.926 58.273 1.00 51.56 658 GLN A C 1
ATOM 5085 O O . GLN A 1 658 ? -33.617 -42.078 57.904 1.00 51.69 658 GLN A O 1
ATOM 5091 N N . ASN A 1 659 ? -33.531 -39.871 57.476 1.00 49.48 659 ASN A N 1
ATOM 5092 C CA . ASN A 1 659 ? -34.008 -40.001 56.105 1.00 48.93 659 ASN A CA 1
ATOM 5093 C C . ASN A 1 659 ? -33.224 -39.058 55.208 1.00 47.10 659 ASN A C 1
ATOM 5094 O O . ASN A 1 659 ? -33.053 -37.883 55.539 1.00 46.50 659 ASN A O 1
ATOM 5099 N N . TRP A 1 660 ? -32.765 -39.573 54.069 1.00 45.39 660 TRP A N 1
ATOM 5100 C CA . TRP A 1 660 ? -31.896 -38.837 53.163 1.00 44.10 660 TRP A CA 1
ATOM 5101 C C . TRP A 1 660 ? -32.503 -38.780 51.769 1.00 44.63 660 TRP A C 1
ATOM 5102 O O . TRP A 1 660 ? -33.158 -39.726 51.321 1.00 46.67 660 TRP A O 1
ATOM 5113 N N . GLN A 1 661 ? -32.266 -37.667 51.075 1.00 42.00 661 GLN A N 1
ATOM 5114 C CA A GLN A 1 661 ? -32.671 -37.538 49.685 0.50 42.99 661 GLN A CA 1
ATOM 5115 C CA B GLN A 1 661 ? -32.686 -37.492 49.691 0.50 43.01 661 GLN A CA 1
ATOM 5116 C C . GLN A 1 661 ? -31.486 -37.078 48.850 1.00 41.35 661 GLN A C 1
ATOM 5117 O O . GLN A 1 661 ? -30.715 -36.203 49.255 1.00 38.10 661 GLN A O 1
ATOM 5128 N N . LYS A 1 662 ? -31.343 -37.701 47.686 1.00 41.29 662 LYS A N 1
ATOM 5129 C CA . LYS A 1 662 ? -30.255 -37.413 46.763 1.00 42.90 662 LYS A CA 1
ATOM 5130 C C . LYS A 1 662 ? -30.595 -36.155 45.971 1.00 43.18 662 LYS A C 1
ATOM 5131 O O . LYS A 1 662 ? -31.604 -36.122 45.258 1.00 47.54 662 LYS A O 1
ATOM 5137 N N . ILE A 1 663 ? -29.772 -35.114 46.101 1.00 37.39 663 ILE A N 1
ATOM 5138 C CA . ILE A 1 663 ? -30.073 -33.823 45.495 1.00 40.26 663 ILE A CA 1
ATOM 5139 C C . ILE A 1 663 ? -29.015 -33.358 44.505 1.00 41.93 663 ILE A C 1
ATOM 5140 O O . ILE A 1 663 ? -29.208 -32.318 43.866 1.00 43.55 663 ILE A O 1
ATOM 5145 N N . PHE A 1 664 ? -27.906 -34.083 44.348 1.00 40.70 664 PHE A N 1
ATOM 5146 C CA . PHE A 1 664 ? -26.940 -33.730 43.312 1.00 39.35 664 PHE A CA 1
ATOM 5147 C C . PHE A 1 664 ? -26.083 -34.939 42.970 1.00 39.88 664 PHE A C 1
ATOM 5148 O O . PHE A 1 664 ? -25.592 -35.630 43.868 1.00 40.85 664 PHE A O 1
ATOM 5156 N N . THR A 1 665 ? -25.906 -35.182 41.666 1.00 37.43 665 THR A N 1
ATOM 5157 C CA . THR A 1 665 ? -25.156 -36.312 41.129 1.00 36.88 665 THR A CA 1
ATOM 5158 C C . THR A 1 665 ? -24.232 -35.844 40.008 1.00 36.84 665 THR A C 1
ATOM 5159 O O . THR A 1 665 ? -24.338 -34.694 39.562 1.00 37.78 665 THR A O 1
ATOM 5163 N N . PRO A 1 666 ? -23.307 -36.690 39.538 1.00 34.13 666 PRO A N 1
ATOM 5164 C CA . PRO A 1 666 ? -22.510 -36.305 38.360 1.00 33.19 666 PRO A CA 1
ATOM 5165 C C . PRO A 1 666 ? -23.345 -35.992 37.128 1.00 36.61 666 PRO A C 1
ATOM 5166 O O . PRO A 1 666 ? -22.981 -35.095 36.356 1.00 37.43 666 PRO A O 1
ATOM 5170 N N . ALA A 1 667 ? -24.451 -36.711 36.915 1.00 36.09 667 ALA A N 1
ATOM 5171 C CA . ALA A 1 667 ? -25.305 -36.420 35.767 1.00 37.91 667 ALA A CA 1
ATOM 5172 C C . ALA A 1 667 ? -25.913 -35.028 35.875 1.00 39.15 667 ALA A C 1
ATOM 5173 O O . ALA A 1 667 ? -26.029 -34.313 34.872 1.00 39.84 667 ALA A O 1
ATOM 5175 N N . ASP A 1 668 ? -26.311 -34.628 37.085 1.00 39.95 668 ASP A N 1
ATOM 5176 C CA . ASP A 1 668 ? -26.775 -33.262 37.299 1.00 39.02 668 ASP A CA 1
ATOM 5177 C C . ASP A 1 668 ? -25.676 -32.261 36.970 1.00 37.74 668 ASP A C 1
ATOM 5178 O O . ASP A 1 668 ? -25.912 -31.264 36.278 1.00 40.48 668 ASP A O 1
ATOM 5183 N N . ALA A 1 669 ? -24.460 -32.518 37.462 1.00 33.56 669 ALA A N 1
ATOM 5184 C CA . ALA A 1 669 ? -23.346 -31.607 37.218 1.00 34.57 669 ALA A CA 1
ATOM 5185 C C . ALA A 1 669 ? -23.087 -31.436 35.728 1.00 36.82 669 ALA A C 1
ATOM 5186 O O . ALA A 1 669 ? -22.844 -30.318 35.257 1.00 37.48 669 ALA A O 1
ATOM 5188 N N . MET A 1 670 ? -23.147 -32.530 34.965 1.00 38.31 670 MET A N 1
ATOM 5189 C CA . MET A 1 670 ? -22.852 -32.451 33.539 1.00 42.28 670 MET A CA 1
ATOM 5190 C C . MET A 1 670 ? -23.965 -31.748 32.769 1.00 42.81 670 MET A C 1
ATOM 5191 O O . MET A 1 670 ? -23.707 -31.154 31.715 1.00 42.51 670 MET A O 1
ATOM 5196 N N . ALA A 1 671 ? -25.200 -31.798 33.271 1.00 38.59 671 ALA A N 1
ATOM 5197 C CA . ALA A 1 671 ? -26.281 -31.073 32.616 1.00 41.75 671 ALA A CA 1
ATOM 5198 C C . ALA A 1 671 ? -26.204 -29.583 32.916 1.00 40.03 671 ALA A C 1
ATOM 5199 O O . ALA A 1 671 ? -26.488 -28.755 32.044 1.00 36.29 671 ALA A O 1
ATOM 5201 N N . VAL A 1 672 ? -25.816 -29.228 34.142 1.00 38.32 672 VAL A N 1
ATOM 5202 C CA . VAL A 1 672 ? -25.667 -27.823 34.501 1.00 39.46 672 VAL A CA 1
ATOM 5203 C C . VAL A 1 672 ? -24.402 -27.240 33.880 1.00 40.34 672 VAL A C 1
ATOM 5204 O O . VAL A 1 672 ? -24.384 -26.072 33.471 1.00 41.21 672 VAL A O 1
ATOM 5208 N N . ARG A 1 673 ? -23.337 -28.036 33.777 1.00 39.03 673 ARG A N 1
ATOM 5209 C CA . ARG A 1 673 ? -22.057 -27.587 33.232 1.00 36.42 673 ARG A CA 1
ATOM 5210 C C . ARG A 1 673 ? -21.566 -28.620 32.224 1.00 36.97 673 ARG A C 1
ATOM 5211 O O . ARG A 1 673 ? -20.861 -29.573 32.586 1.00 36.79 673 ARG A O 1
ATOM 5219 N N . PRO A 1 674 ? -21.924 -28.466 30.948 1.00 35.38 674 PRO A N 1
ATOM 5220 C CA . PRO A 1 674 ? -21.555 -29.477 29.947 1.00 36.80 674 PRO A CA 1
ATOM 5221 C C . PRO A 1 674 ? -20.046 -29.602 29.780 1.00 39.05 674 PRO A C 1
ATOM 5222 O O . PRO A 1 674 ? -19.287 -28.661 30.031 1.00 36.70 674 PRO A O 1
ATOM 5226 N N . THR A 1 675 ? -19.617 -30.792 29.340 1.00 39.95 675 THR A N 1
ATOM 5227 C CA . THR A 1 675 ? -18.196 -31.093 29.184 1.00 40.09 675 THR A CA 1
ATOM 5228 C C . THR A 1 675 ? -17.526 -30.241 28.115 1.00 44.53 675 THR A C 1
ATOM 5229 O O . THR A 1 675 ? -16.292 -30.242 28.033 1.00 45.20 675 THR A O 1
ATOM 5233 N N . SER A 1 676 ? -18.302 -29.524 27.297 1.00 43.18 676 SER A N 1
ATOM 5234 C CA . SER A 1 676 ? -17.727 -28.548 26.378 1.00 43.78 676 SER A CA 1
ATOM 5235 C C . SER A 1 676 ? -16.930 -27.474 27.109 1.00 40.26 676 SER A C 1
ATOM 5236 O O . SER A 1 676 ? -16.078 -26.822 26.496 1.00 40.27 676 SER A O 1
ATOM 5239 N N . ASN A 1 677 ? -17.184 -27.282 28.403 1.00 36.27 677 ASN A N 1
ATOM 5240 C CA . ASN A 1 677 ? -16.500 -26.276 29.203 1.00 36.73 677 ASN A CA 1
ATOM 5241 C C . ASN A 1 677 ? -15.117 -26.713 29.666 1.00 38.23 677 ASN A C 1
ATOM 5242 O O . ASN A 1 677 ? -14.425 -25.922 30.314 1.00 39.76 677 ASN A O 1
ATOM 5247 N N . LEU A 1 678 ? -14.695 -27.935 29.352 1.00 35.81 678 LEU A N 1
ATOM 5248 C CA . LEU A 1 678 ? -13.459 -28.502 29.880 1.00 33.36 678 LEU A CA 1
ATOM 5249 C C . LEU A 1 678 ? -12.514 -28.815 28.728 1.00 34.78 678 LEU A C 1
ATOM 5250 O O . LEU A 1 678 ? -12.798 -29.692 27.906 1.00 35.12 678 LEU A O 1
ATOM 5255 N N . VAL A 1 679 ? -11.382 -28.108 28.685 1.00 34.29 679 VAL A N 1
ATOM 5256 C CA . VAL A 1 679 ? -10.381 -28.335 27.651 1.00 37.12 679 VAL A CA 1
ATOM 5257 C C . VAL A 1 679 ? -9.856 -29.762 27.675 1.00 36.83 679 VAL A C 1
ATOM 5258 O O . VAL A 1 679 ? -9.379 -30.262 26.650 1.00 35.94 679 VAL A O 1
ATOM 5262 N N . TRP A 1 680 ? -9.937 -30.436 28.823 1.00 35.64 680 TRP A N 1
ATOM 5263 C CA . TRP A 1 680 ? -9.289 -31.725 29.024 1.00 33.66 680 TRP A CA 1
ATOM 5264 C C . TRP A 1 680 ? -10.222 -32.913 28.844 1.00 34.64 680 TRP A C 1
ATOM 5265 O O . TRP A 1 680 ? -9.764 -34.055 28.952 1.00 35.98 680 TRP A O 1
ATOM 5276 N N . TRP A 1 681 ? -11.509 -32.683 28.572 1.00 34.77 681 TRP A N 1
ATOM 5277 C CA . TRP A 1 681 ? -12.456 -33.793 28.547 1.00 33.98 681 TRP A CA 1
ATOM 5278 C C . TRP A 1 681 ? -12.107 -34.809 27.466 1.00 36.85 681 TRP A C 1
ATOM 5279 O O . TRP A 1 681 ? -12.164 -36.021 27.704 1.00 39.13 681 TRP A O 1
ATOM 5290 N N . ASN A 1 682 ? -11.745 -34.338 26.271 1.00 37.28 682 ASN A N 1
ATOM 5291 C CA . ASN A 1 682 ? -11.486 -35.263 25.174 1.00 40.85 682 ASN A CA 1
ATOM 5292 C C . ASN A 1 682 ? -10.275 -36.146 25.447 1.00 42.04 682 ASN A C 1
ATOM 5293 O O . ASN A 1 682 ? -10.263 -37.318 25.052 1.00 44.43 682 ASN A O 1
ATOM 5298 N N . SER A 1 683 ? -9.259 -35.616 26.131 1.00 41.33 683 SER A N 1
ATOM 5299 C CA . SER A 1 683 ? -8.003 -36.340 26.296 1.00 42.99 683 SER A CA 1
ATOM 5300 C C . SER A 1 683 ? -7.957 -37.199 27.555 1.00 39.74 683 SER A C 1
ATOM 5301 O O . SER A 1 683 ? -7.441 -38.320 27.508 1.00 41.69 683 SER A O 1
ATOM 5304 N N . VAL A 1 684 ? -8.462 -36.707 28.686 1.00 35.61 684 VAL A N 1
ATOM 5305 C CA . VAL A 1 684 ? -8.345 -37.462 29.930 1.00 35.18 684 VAL A CA 1
ATOM 5306 C C . VAL A 1 684 ? -9.685 -37.550 30.648 1.00 35.52 684 VAL A C 1
ATOM 5307 O O . VAL A 1 684 ? -9.742 -37.903 31.831 1.00 34.95 684 VAL A O 1
ATOM 5311 N N . GLY A 1 685 ? -10.773 -37.238 29.944 1.00 35.95 685 GLY A N 1
ATOM 5312 C CA . GLY A 1 685 ? -12.087 -37.384 30.545 1.00 34.97 685 GLY A CA 1
ATOM 5313 C C . GLY A 1 685 ? -12.427 -38.823 30.878 1.00 35.86 685 GLY A C 1
ATOM 5314 O O . GLY A 1 685 ? -13.189 -39.085 31.812 1.00 36.83 685 GLY A O 1
ATOM 5315 N N . ASN A 1 686 ? -11.869 -39.774 30.125 1.00 36.16 686 ASN A N 1
ATOM 5316 C CA . ASN A 1 686 ? -12.118 -41.185 30.399 1.00 38.67 686 ASN A CA 1
ATOM 5317 C C . ASN A 1 686 ? -11.494 -41.639 31.713 1.00 37.46 686 ASN A C 1
ATOM 5318 O O . ASN A 1 686 ? -11.861 -42.702 32.223 1.00 39.08 686 ASN A O 1
ATOM 5323 N N . ARG A 1 687 ? -10.564 -40.862 32.271 1.00 35.35 687 ARG A N 1
ATOM 5324 C CA . ARG A 1 687 ? -9.984 -41.165 33.572 1.00 32.45 687 ARG A CA 1
ATOM 5325 C C . ARG A 1 687 ? -10.671 -40.437 34.716 1.00 32.94 687 ARG A C 1
ATOM 5326 O O . ARG A 1 687 ? -10.565 -40.882 35.866 1.00 34.82 687 ARG A O 1
ATOM 5334 N N . PHE A 1 688 ? -11.352 -39.329 34.432 1.00 31.65 688 PHE A N 1
ATOM 5335 C CA . PHE A 1 688 ? -11.867 -38.473 35.490 1.00 32.39 688 PHE A CA 1
ATOM 5336 C C . PHE A 1 688 ? -12.874 -39.216 36.358 1.00 33.53 688 PHE A C 1
ATOM 5337 O O . PHE A 1 688 ? -13.757 -39.920 35.858 1.00 35.54 688 PHE A O 1
ATOM 5345 N N . LYS A 1 689 ? -12.729 -39.056 37.670 1.00 29.64 689 LYS A N 1
ATOM 5346 C CA . LYS A 1 689 ? -13.657 -39.598 38.651 1.00 31.16 689 LYS A CA 1
ATOM 5347 C C . LYS A 1 689 ? -14.353 -38.449 39.365 1.00 34.51 689 LYS A C 1
ATOM 5348 O O . LYS A 1 689 ? -13.711 -37.466 39.749 1.00 36.03 689 LYS A O 1
ATOM 5354 N N . PHE A 1 690 ? -15.669 -38.573 39.541 1.00 32.67 690 PHE A N 1
ATOM 5355 C CA . PHE A 1 690 ? -16.460 -37.529 40.192 1.00 33.06 690 PHE A CA 1
ATOM 5356 C C . PHE A 1 690 ? -16.331 -37.688 41.705 1.00 34.70 690 PHE A C 1
ATOM 5357 O O . PHE A 1 690 ? -17.212 -38.205 42.396 1.00 38.69 690 PHE A O 1
ATOM 5365 N N . THR A 1 691 ? -15.189 -37.234 42.219 1.00 28.51 691 THR A N 1
ATOM 5366 C CA . THR A 1 691 ? -14.934 -37.191 43.652 1.00 31.44 691 THR A CA 1
ATOM 5367 C C . THR A 1 691 ? -14.740 -35.748 44.098 1.00 32.00 691 THR A C 1
ATOM 5368 O O . THR A 1 691 ? -15.277 -34.819 43.486 1.00 33.73 691 THR A O 1
ATOM 5372 N N . GLY A 1 692 ? -13.967 -35.555 45.158 1.00 32.81 692 GLY A N 1
ATOM 5373 C CA . GLY A 1 692 ? -13.644 -34.219 45.619 1.00 29.71 692 GLY A CA 1
ATOM 5374 C C . GLY A 1 692 ? -12.621 -34.292 46.729 1.00 30.15 692 GLY A C 1
ATOM 5375 O O . GLY A 1 692 ? -12.362 -35.356 47.300 1.00 30.39 692 GLY A O 1
ATOM 5376 N N . LYS A 1 693 ? -12.025 -33.136 47.013 1.00 29.19 693 LYS A N 1
ATOM 5377 C CA . LYS A 1 693 ? -11.142 -32.974 48.157 1.00 28.81 693 LYS A CA 1
ATOM 5378 C C . LYS A 1 693 ? -11.866 -32.373 49.349 1.00 27.99 693 LYS A C 1
ATOM 5379 O O . LYS A 1 693 ? -11.235 -32.102 50.376 1.00 29.44 693 LYS A O 1
ATOM 5385 N N . GLY A 1 694 ? -13.181 -32.175 49.238 1.00 28.27 694 GLY A N 1
ATOM 5386 C CA . GLY A 1 694 ? -13.954 -31.445 50.221 1.00 27.50 694 GLY A CA 1
ATOM 5387 C C . GLY A 1 694 ? -14.634 -30.241 49.582 1.00 28.45 694 GLY A C 1
ATOM 5388 O O . GLY A 1 694 ? -15.079 -30.303 48.434 1.00 32.41 694 GLY A O 1
ATOM 5389 N N . GLY A 1 695 ? -14.702 -29.148 50.339 1.00 26.25 695 GLY A N 1
ATOM 5390 C CA . GLY A 1 695 ? -15.166 -27.890 49.792 1.00 27.55 695 GLY A CA 1
ATOM 5391 C C . GLY A 1 695 ? -16.665 -27.724 49.687 1.00 31.71 695 GLY A C 1
ATOM 5392 O O . GLY A 1 695 ? -17.120 -26.773 49.039 1.00 35.62 695 GLY A O 1
ATOM 5393 N N . SER A 1 696 ? -17.452 -28.609 50.289 1.00 27.72 696 SER A N 1
ATOM 5394 C CA . SER A 1 696 ? -18.894 -28.429 50.312 1.00 33.02 696 SER A CA 1
ATOM 5395 C C . SER A 1 696 ? -19.300 -27.695 51.584 1.00 32.09 696 SER A C 1
ATOM 5396 O O . SER A 1 696 ? -18.630 -27.784 52.616 1.00 29.67 696 SER A O 1
ATOM 5399 N N . ALA A 1 697 ? -20.400 -26.954 51.498 1.00 27.30 697 ALA A N 1
ATOM 5400 C CA . ALA A 1 697 ? -20.857 -26.168 52.634 1.00 27.93 697 ALA A CA 1
ATOM 5401 C C . ALA A 1 697 ? -22.336 -25.867 52.470 1.00 31.45 697 ALA A C 1
ATOM 5402 O O . ALA A 1 697 ? -22.901 -25.995 51.380 1.00 31.78 697 ALA A O 1
ATOM 5404 N N . GLY A 1 698 ? -22.952 -25.461 53.574 1.00 33.58 698 GLY A N 1
ATOM 5405 C CA . GLY A 1 698 ? -24.346 -25.072 53.578 1.00 31.68 698 GLY A CA 1
ATOM 5406 C C . GLY A 1 698 ? -24.620 -23.990 54.600 1.00 33.99 698 GLY A C 1
ATOM 5407 O O . GLY A 1 698 ? -24.101 -24.041 55.720 1.00 32.15 698 GLY A O 1
ATOM 5408 N N . ALA A 1 699 ? -25.426 -23.002 54.221 1.00 35.98 699 ALA A N 1
ATOM 5409 C CA . ALA A 1 699 ? -25.806 -21.925 55.122 1.00 37.79 699 ALA A CA 1
ATOM 5410 C C . ALA A 1 699 ? -27.028 -21.232 54.545 1.00 38.01 699 ALA A C 1
ATOM 5411 O O . ALA A 1 699 ? -27.093 -20.986 53.338 1.00 38.18 699 ALA A O 1
ATOM 5413 N N . GLY A 1 700 ? -27.985 -20.921 55.414 1.00 37.93 700 GLY A N 1
ATOM 5414 C CA . GLY A 1 700 ? -29.218 -20.309 54.952 1.00 41.16 700 GLY A CA 1
ATOM 5415 C C . GLY A 1 700 ? -29.880 -21.158 53.889 1.00 42.76 700 GLY A C 1
ATOM 5416 O O . GLY A 1 700 ? -30.118 -22.357 54.077 1.00 37.41 700 GLY A O 1
ATOM 5417 N N . ASN A 1 701 ? -30.165 -20.541 52.743 1.00 40.35 701 ASN A N 1
ATOM 5418 C CA . ASN A 1 701 ? -30.808 -21.216 51.627 1.00 38.45 701 ASN A CA 1
ATOM 5419 C C . ASN A 1 701 ? -29.817 -21.626 50.543 1.00 37.97 701 ASN A C 1
ATOM 5420 O O . ASN A 1 701 ? -30.226 -21.883 49.406 1.00 37.62 701 ASN A O 1
ATOM 5425 N N . LYS A 1 702 ? -28.528 -21.700 50.868 1.00 35.62 702 LYS A N 1
ATOM 5426 C CA . LYS A 1 702 ? -27.489 -21.944 49.879 1.00 34.42 702 LYS A CA 1
ATOM 5427 C C . LYS A 1 702 ? -26.672 -23.182 50.226 1.00 35.53 702 LYS A C 1
ATOM 5428 O O . LYS A 1 702 ? -26.415 -23.479 51.397 1.00 35.53 702 LYS A O 1
ATOM 5434 N N . ILE A 1 703 ? -26.263 -23.896 49.181 1.00 34.61 703 ILE A N 1
ATOM 5435 C CA . ILE A 1 703 ? -25.438 -25.093 49.284 1.00 36.00 703 ILE A CA 1
ATOM 5436 C C . ILE A 1 703 ? -24.422 -25.050 48.152 1.00 35.48 703 ILE A C 1
ATOM 5437 O O . ILE A 1 703 ? -24.751 -24.656 47.027 1.00 38.14 703 ILE A O 1
ATOM 5442 N N . VAL A 1 704 ? -23.185 -25.451 48.446 1.00 33.13 704 VAL A N 1
ATOM 5443 C CA . VAL A 1 704 ? -22.100 -25.389 47.477 1.00 31.48 704 VAL A CA 1
ATOM 5444 C C . VAL A 1 704 ? -21.322 -26.697 47.520 1.00 32.13 704 VAL A C 1
ATOM 5445 O O . VAL A 1 704 ? -21.272 -27.378 48.548 1.00 31.40 704 VAL A O 1
ATOM 5449 N N . MET A 1 705 ? -20.729 -27.054 46.382 1.00 28.33 705 MET A N 1
ATOM 5450 C CA . MET A 1 705 ? -19.877 -28.232 46.285 1.00 29.39 705 MET A CA 1
ATOM 5451 C C . MET A 1 705 ? -18.994 -28.094 45.052 1.00 30.51 705 MET A C 1
ATOM 5452 O O . MET A 1 705 ? -19.257 -27.272 44.168 1.00 27.48 705 MET A O 1
ATOM 5457 N N . SER A 1 706 ? -17.950 -28.923 44.997 1.00 26.50 706 SER A N 1
ATOM 5458 C CA . SER A 1 706 ? -16.998 -28.895 43.893 1.00 27.03 706 SER A CA 1
ATOM 5459 C C . SER A 1 706 ? -16.527 -30.307 43.576 1.00 27.64 706 SER A C 1
ATOM 5460 O O . SER A 1 706 ? -16.053 -31.019 44.466 1.00 26.98 706 SER A O 1
ATOM 5463 N N . TYR A 1 707 ? -16.652 -30.698 42.307 1.00 27.65 707 TYR A N 1
ATOM 5464 C CA . TYR A 1 707 ? -16.193 -31.998 41.832 1.00 28.88 707 TYR A CA 1
ATOM 5465 C C . TYR A 1 707 ? -14.747 -31.888 41.366 1.00 32.24 707 TYR A C 1
ATOM 5466 O O . TYR A 1 707 ? -14.425 -31.051 40.516 1.00 35.42 707 TYR A O 1
ATOM 5475 N N . TYR A 1 708 ? -13.883 -32.742 41.912 1.00 30.66 708 TYR A N 1
ATOM 5476 C CA . TYR A 1 708 ? -12.452 -32.629 41.672 1.00 29.82 708 TYR A CA 1
ATOM 5477 C C . TYR A 1 708 ? -11.804 -33.991 41.874 1.00 32.29 708 TYR A C 1
ATOM 5478 O O . TYR A 1 708 ? -12.136 -34.702 42.824 1.00 34.45 708 TYR A O 1
ATOM 5487 N N . ASP A 1 709 ? -10.886 -34.346 40.976 1.00 32.90 709 ASP A N 1
ATOM 5488 C CA . ASP A 1 709 ? -10.160 -35.615 41.041 1.00 33.04 709 ASP A CA 1
ATOM 5489 C C . ASP A 1 709 ? -8.685 -35.306 41.272 1.00 34.00 709 ASP A C 1
ATOM 5490 O O . ASP A 1 709 ? -7.966 -34.935 40.338 1.00 32.88 709 ASP A O 1
ATOM 5495 N N . HIS A 1 710 ? -8.233 -35.475 42.517 1.00 37.51 710 HIS A N 1
ATOM 5496 C CA . HIS A 1 710 ? -6.860 -35.133 42.870 1.00 43.65 710 HIS A CA 1
ATOM 5497 C C . HIS A 1 710 ? -5.837 -36.021 42.172 1.00 42.09 710 HIS A C 1
ATOM 5498 O O . HIS A 1 710 ? -4.677 -35.617 42.044 1.00 41.03 710 HIS A O 1
ATOM 5505 N N . ASP A 1 711 ? -6.239 -37.215 41.721 1.00 40.18 711 ASP A N 1
ATOM 5506 C CA . ASP A 1 711 ? -5.311 -38.097 41.019 1.00 38.63 711 ASP A CA 1
ATOM 5507 C C . ASP A 1 711 ? -4.724 -37.429 39.782 1.00 36.64 711 ASP A C 1
ATOM 5508 O O . ASP A 1 711 ? -3.583 -37.715 39.404 1.00 34.93 711 ASP A O 1
ATOM 5513 N N . TYR A 1 712 ? -5.481 -36.536 39.146 1.00 35.11 712 TYR A N 1
ATOM 5514 C CA . TYR A 1 712 ? -5.045 -35.871 37.925 1.00 34.20 712 TYR A CA 1
ATOM 5515 C C . TYR A 1 712 ? -5.073 -34.354 38.042 1.00 36.00 712 TYR A C 1
ATOM 5516 O O . TYR A 1 712 ? -4.833 -33.665 37.042 1.00 34.84 712 TYR A O 1
ATOM 5525 N N . GLN A 1 713 ? -5.355 -33.821 39.235 1.00 35.85 713 GLN A N 1
ATOM 5526 C CA . GLN A 1 713 ? -5.478 -32.380 39.457 1.00 35.90 713 GLN A CA 1
ATOM 5527 C C . GLN A 1 713 ? -6.494 -31.762 38.500 1.00 35.47 713 GLN A C 1
ATOM 5528 O O . GLN A 1 713 ? -6.272 -30.693 37.927 1.00 36.12 713 GLN A O 1
ATOM 5534 N N . LEU A 1 714 ? -7.621 -32.446 38.318 1.00 31.98 714 LEU A N 1
ATOM 5535 C CA . LEU A 1 714 ? -8.670 -32.002 37.411 1.00 32.02 714 LEU A CA 1
ATOM 5536 C C . LEU A 1 714 ? -9.891 -31.565 38.208 1.00 33.84 714 LEU A C 1
ATOM 5537 O O . LEU A 1 714 ? -10.426 -32.340 39.007 1.00 35.64 714 LEU A O 1
ATOM 5542 N N . GLY A 1 715 ? -10.331 -30.332 37.984 1.00 33.69 715 GLY A N 1
ATOM 5543 C CA . GLY A 1 715 ? -11.556 -29.856 38.593 1.00 34.01 715 GLY A CA 1
ATOM 5544 C C . GLY A 1 715 ? -12.678 -29.726 37.583 1.00 34.06 715 GLY A C 1
ATOM 5545 O O . GLY A 1 715 ? -12.523 -29.043 36.569 1.00 34.78 715 GLY A O 1
ATOM 5546 N N . TYR A 1 716 ? -13.815 -30.376 37.845 1.00 32.27 716 TYR A N 1
ATOM 5547 C CA . TYR A 1 716 ? -14.917 -30.293 36.894 1.00 33.91 716 TYR A CA 1
ATOM 5548 C C . TYR A 1 716 ? -15.623 -28.946 36.983 1.00 34.49 716 TYR A C 1
ATOM 5549 O O . TYR A 1 716 ? -15.824 -28.276 35.965 1.00 33.21 716 TYR A O 1
ATOM 5558 N N . GLY A 1 717 ? -16.010 -28.538 38.185 1.00 33.18 717 GLY A N 1
ATOM 5559 C CA . GLY A 1 717 ? -16.699 -27.274 38.349 1.00 32.32 717 GLY A CA 1
ATOM 5560 C C . GLY A 1 717 ? -17.160 -27.094 39.775 1.00 33.02 717 GLY A C 1
ATOM 5561 O O . GLY A 1 717 ? -17.118 -28.016 40.597 1.00 35.89 717 GLY A O 1
ATOM 5562 N N . VAL A 1 718 ? -17.601 -25.870 40.057 1.00 32.20 718 VAL A N 1
ATOM 5563 C CA . VAL A 1 718 ? -18.146 -25.487 41.353 1.00 32.22 718 VAL A CA 1
ATOM 5564 C C . VAL A 1 718 ? -19.626 -25.186 41.168 1.00 32.87 718 VAL A C 1
ATOM 5565 O O . VAL A 1 718 ? -20.002 -24.416 40.276 1.00 34.29 718 VAL A O 1
ATOM 5569 N N . PHE A 1 719 ? -20.462 -25.782 42.013 1.00 33.66 719 PHE A N 1
ATOM 5570 C CA . PHE A 1 719 ? -21.906 -25.750 41.833 1.00 35.23 719 PHE A CA 1
ATOM 5571 C C . PHE A 1 719 ? -22.580 -25.199 43.081 1.00 37.44 719 PHE A C 1
ATOM 5572 O O . PHE A 1 719 ? -22.301 -25.651 44.196 1.00 40.32 719 PHE A O 1
ATOM 5580 N N . LEU A 1 720 ? -23.466 -24.227 42.882 1.00 35.15 720 LEU A N 1
ATOM 5581 C CA . LEU A 1 720 ? -24.180 -23.556 43.958 1.00 33.37 720 LEU A CA 1
ATOM 5582 C C . LEU A 1 720 ? -25.662 -23.891 43.864 1.00 38.63 720 LEU A C 1
ATOM 5583 O O . LEU A 1 720 ? -26.279 -23.705 42.809 1.00 39.80 720 LEU A O 1
ATOM 5588 N N . GLY A 1 721 ? -26.228 -24.374 44.964 1.00 39.63 721 GLY A N 1
ATOM 5589 C CA . GLY A 1 721 ? -27.627 -24.780 45.019 1.00 38.38 721 GLY A CA 1
ATOM 5590 C C . GLY A 1 721 ? -28.432 -23.850 45.910 1.00 38.76 721 GLY A C 1
ATOM 5591 O O . GLY A 1 721 ? -27.959 -23.425 46.969 1.00 36.44 721 GLY A O 1
ATOM 5592 N N . THR A 1 722 ? -29.650 -23.543 45.474 1.00 41.73 722 THR A N 1
ATOM 5593 C CA . THR A 1 722 ? -30.564 -22.670 46.200 1.00 41.64 722 THR A CA 1
ATOM 5594 C C . THR A 1 722 ? -31.761 -23.492 46.656 1.00 43.56 722 THR A C 1
ATOM 5595 O O . THR A 1 722 ? -32.455 -24.093 45.830 1.00 38.59 722 THR A O 1
ATOM 5599 N N . ILE A 1 723 ? -31.994 -23.521 47.966 1.00 43.63 723 ILE A N 1
ATOM 5600 C CA . ILE A 1 723 ? -33.100 -24.282 48.539 1.00 45.33 723 ILE A CA 1
ATOM 5601 C C . ILE A 1 723 ? -34.373 -23.458 48.383 1.00 46.48 723 ILE A C 1
ATOM 5602 O O . ILE A 1 723 ? -34.517 -22.394 48.991 1.00 46.97 723 ILE A O 1
ATOM 5607 N N . GLN A 1 724 ? -35.300 -23.954 47.574 1.00 48.70 724 GLN A N 1
ATOM 5608 C CA . GLN A 1 724 ? -36.498 -23.205 47.246 1.00 52.37 724 GLN A CA 1
ATOM 5609 C C . GLN A 1 724 ? -37.559 -23.369 48.333 1.00 55.03 724 GLN A C 1
ATOM 5610 O O . GLN A 1 724 ? -37.442 -24.200 49.238 1.00 51.39 724 GLN A O 1
ATOM 5616 N N . SER A 1 725 ? -38.620 -22.561 48.222 1.00 60.74 725 SER A N 1
ATOM 5617 C CA . SER A 1 725 ? -39.661 -22.515 49.245 1.00 67.15 725 SER A CA 1
ATOM 5618 C C . SER A 1 725 ? -40.375 -23.849 49.427 1.00 66.16 725 SER A C 1
ATOM 5619 O O . SER A 1 725 ? -40.988 -24.070 50.477 1.00 66.47 725 SER A O 1
ATOM 5622 N N . ASN A 1 726 ? -40.314 -24.741 48.440 1.00 65.65 726 ASN A N 1
ATOM 5623 C CA . ASN A 1 726 ? -41.021 -26.012 48.522 1.00 69.33 726 ASN A CA 1
ATOM 5624 C C . ASN A 1 726 ? -40.122 -27.186 48.892 1.00 70.09 726 ASN A C 1
ATOM 5625 O O . ASN A 1 726 ? -40.634 -28.290 49.104 1.00 71.82 726 ASN A O 1
ATOM 5630 N N . GLY A 1 727 ? -38.805 -26.984 48.980 1.00 68.53 727 GLY A N 1
ATOM 5631 C CA . GLY A 1 727 ? -37.868 -28.016 49.393 1.00 67.31 727 GLY A CA 1
ATOM 5632 C C . GLY A 1 727 ? -36.871 -28.400 48.317 1.00 66.42 727 GLY A C 1
ATOM 5633 O O . GLY A 1 727 ? -35.774 -28.872 48.637 1.00 66.01 727 GLY A O 1
ATOM 5634 N N . GLN A 1 728 ? -37.232 -28.213 47.050 1.00 65.90 728 GLN A N 1
ATOM 5635 C CA . GLN A 1 728 ? -36.322 -28.521 45.959 1.00 64.50 728 GLN A CA 1
ATOM 5636 C C . GLN A 1 728 ? -35.109 -27.596 45.995 1.00 59.22 728 GLN A C 1
ATOM 5637 O O . GLN A 1 728 ? -35.136 -26.507 46.576 1.00 58.49 728 GLN A O 1
ATOM 5643 N N . VAL A 1 729 ? -34.030 -28.049 45.363 1.00 54.47 729 VAL A N 1
ATOM 5644 C CA . VAL A 1 729 ? -32.802 -27.275 45.239 1.00 48.96 729 VAL A CA 1
ATOM 5645 C C . VAL A 1 729 ? -32.514 -27.093 43.757 1.00 48.03 729 VAL A C 1
ATOM 5646 O O . VAL A 1 729 ? -32.434 -28.076 43.009 1.00 50.38 729 VAL A O 1
ATOM 5650 N N . ASN A 1 730 ? -32.366 -25.843 43.332 1.00 46.67 730 ASN A N 1
ATOM 5651 C CA . ASN A 1 730 ? -31.953 -25.519 41.974 1.00 46.43 730 ASN A CA 1
ATOM 5652 C C . ASN A 1 730 ? -30.465 -25.199 41.976 1.00 44.44 730 ASN A C 1
ATOM 5653 O O . ASN A 1 730 ? -29.989 -24.449 42.834 1.00 45.58 730 ASN A O 1
ATOM 5658 N N . TRP A 1 731 ? -29.735 -25.773 41.024 1.00 43.73 731 TRP A N 1
ATOM 5659 C CA . TRP A 1 731 ? -28.281 -25.695 40.986 1.00 40.85 731 TRP A CA 1
ATOM 5660 C C . TRP A 1 731 ? -27.826 -24.823 39.825 1.00 41.70 731 TRP A C 1
ATOM 5661 O O . TRP A 1 731 ? -28.433 -24.843 38.749 1.00 40.55 731 TRP A O 1
ATOM 5672 N N . GLN A 1 732 ? -26.757 -24.057 40.042 1.00 37.94 732 GLN A N 1
ATOM 5673 C CA . GLN A 1 732 ? -26.179 -23.236 38.990 1.00 37.22 732 GLN A CA 1
ATOM 5674 C C . GLN A 1 732 ? -24.665 -23.380 38.998 1.00 37.31 732 GLN A C 1
ATOM 5675 O O . GLN A 1 732 ? -24.051 -23.718 40.013 1.00 36.17 732 GLN A O 1
ATOM 5681 N N . ASP A 1 733 ? -24.070 -23.118 37.840 1.00 37.06 733 ASP A N 1
ATOM 5682 C CA . ASP A 1 733 ? -22.626 -23.209 37.674 1.00 38.38 733 ASP A CA 1
ATOM 5683 C C . ASP A 1 733 ? -21.984 -21.904 38.127 1.00 39.18 733 ASP A C 1
ATOM 5684 O O . ASP A 1 733 ? -22.226 -20.848 37.533 1.00 40.19 733 ASP A O 1
ATOM 5689 N N . ILE A 1 734 ? -21.171 -21.970 39.179 1.00 35.92 734 ILE A N 1
ATOM 5690 C CA . ILE A 1 734 ? -20.475 -20.791 39.675 1.00 34.46 734 ILE A CA 1
ATOM 5691 C C . ILE A 1 734 ? -18.962 -20.947 39.559 1.00 31.61 734 ILE A C 1
ATOM 5692 O O . ILE A 1 734 ? -18.213 -20.265 40.251 1.00 33.69 734 ILE A O 1
ATOM 5697 N N . THR A 1 735 ? -18.503 -21.849 38.686 1.00 35.33 735 THR A N 1
ATOM 5698 C CA . THR A 1 735 ? -17.074 -21.945 38.400 1.00 31.28 735 THR A CA 1
ATOM 5699 C C . THR A 1 735 ? -16.534 -20.609 37.907 1.00 32.15 735 THR A C 1
ATOM 5700 O O . THR A 1 735 ? -15.548 -20.090 38.441 1.00 33.04 735 THR A O 1
ATOM 5704 N N . ASP A 1 736 ? -17.185 -20.036 36.893 1.00 35.22 736 ASP A N 1
ATOM 5705 C CA . ASP A 1 736 ? -16.834 -18.732 36.343 1.00 34.60 736 ASP A CA 1
ATOM 5706 C C . ASP A 1 736 ? -15.353 -18.666 35.988 1.00 34.37 736 ASP A C 1
ATOM 5707 O O . ASP A 1 736 ? -14.872 -19.467 35.181 1.00 32.96 736 ASP A O 1
ATOM 5712 N N . ASP A 1 737 ? -14.618 -17.732 36.591 1.00 36.66 737 ASP A N 1
ATOM 5713 C CA . ASP A 1 737 ? -13.211 -17.531 36.276 1.00 39.01 737 ASP A CA 1
ATOM 5714 C C . ASP A 1 737 ? -12.277 -18.204 37.278 1.00 36.80 737 ASP A C 1
ATOM 5715 O O . ASP A 1 737 ? -11.095 -17.852 37.341 1.00 38.11 737 ASP A O 1
ATOM 5720 N N . LEU A 1 738 ? -12.779 -19.156 38.063 1.00 35.56 738 LEU A N 1
ATOM 5721 C CA . LEU A 1 738 ? -11.932 -19.936 38.961 1.00 33.21 738 LEU A CA 1
ATOM 5722 C C . LEU A 1 738 ? -11.272 -21.046 38.151 1.00 33.05 738 LEU A C 1
ATOM 5723 O O . LEU A 1 738 ? -11.927 -22.019 37.768 1.00 36.54 738 LEU A O 1
ATOM 5728 N N . HIS A 1 739 ? -9.973 -20.903 37.884 1.00 31.65 739 HIS A N 1
ATOM 5729 C CA . HIS A 1 739 ? -9.309 -21.826 36.971 1.00 35.67 739 HIS A CA 1
ATOM 5730 C C . HIS A 1 739 ? -8.871 -23.114 37.658 1.00 31.94 739 HIS A C 1
ATOM 5731 O O . HIS A 1 739 ? -8.896 -24.180 37.034 1.00 35.22 739 HIS A O 1
ATOM 5738 N N . PHE A 1 740 ? -8.474 -23.045 38.923 1.00 31.71 740 PHE A N 1
ATOM 5739 C CA . PHE A 1 740 ? -8.209 -24.229 39.735 1.00 32.80 740 PHE A CA 1
ATOM 5740 C C . PHE A 1 740 ? -9.358 -24.326 40.732 1.00 31.40 740 PHE A C 1
ATOM 5741 O O . PHE A 1 740 ? -9.360 -23.637 41.756 1.00 32.89 740 PHE A O 1
ATOM 5749 N N . SER A 1 741 ? -10.336 -25.185 40.429 1.00 30.47 741 SER A N 1
ATOM 5750 C CA . SER A 1 741 ? -11.621 -25.160 41.113 1.00 29.15 741 SER A CA 1
ATOM 5751 C C . SER A 1 741 ? -11.816 -26.272 42.137 1.00 28.18 741 SER A C 1
ATOM 5752 O O . SER A 1 741 ? -12.832 -26.262 42.840 1.00 29.72 741 SER A O 1
ATOM 5755 N N . GLY A 1 742 ? -10.898 -27.229 42.239 1.00 27.25 742 GLY A N 1
ATOM 5756 C CA . GLY A 1 742 ? -10.967 -28.177 43.335 1.00 27.73 742 GLY A CA 1
ATOM 5757 C C . GLY A 1 742 ? -10.861 -27.474 44.674 1.00 29.60 742 GLY A C 1
ATOM 5758 O O . GLY A 1 742 ? -10.177 -26.461 44.814 1.00 31.79 742 GLY A O 1
ATOM 5759 N N . MET A 1 743 ? -11.562 -28.006 45.672 1.00 27.73 743 MET A N 1
ATOM 5760 C CA . MET A 1 743 ? -11.688 -27.298 46.939 1.00 29.67 743 MET A CA 1
ATOM 5761 C C . MET A 1 743 ? -11.497 -28.237 48.116 1.00 28.96 743 MET A C 1
ATOM 5762 O O . MET A 1 743 ? -12.054 -29.339 48.138 1.00 30.26 743 MET A O 1
ATOM 5767 N N . THR A 1 744 ? -10.715 -27.789 49.097 1.00 26.96 744 THR A N 1
ATOM 5768 C CA . THR A 1 744 ? -10.582 -28.499 50.361 1.00 27.15 744 THR A CA 1
ATOM 5769 C C . THR A 1 744 ? -11.626 -28.070 51.380 1.00 28.55 744 THR A C 1
ATOM 5770 O O . THR A 1 744 ? -12.052 -28.892 52.199 1.00 26.38 744 THR A O 1
ATOM 5774 N N . SER A 1 745 ? -12.051 -26.808 51.349 1.00 29.83 745 SER A N 1
ATOM 5775 C CA . SER A 1 745 ? -13.050 -26.327 52.290 1.00 33.98 745 SER A CA 1
ATOM 5776 C C . SER A 1 745 ? -13.786 -25.135 51.698 1.00 32.75 745 SER A C 1
ATOM 5777 O O . SER A 1 745 ? -13.244 -24.392 50.874 1.00 24.63 745 SER A O 1
ATOM 5780 N N . SER A 1 746 ? -15.031 -24.962 52.134 1.00 29.68 746 SER A N 1
ATOM 5781 C CA . SER A 1 746 ? -15.833 -23.801 51.784 1.00 31.71 746 SER A CA 1
ATOM 5782 C C . SER A 1 746 ? -16.615 -23.361 53.011 1.00 31.77 746 SER A C 1
ATOM 5783 O O . SER A 1 746 ? -17.062 -24.197 53.800 1.00 32.43 746 SER A O 1
ATOM 5786 N N . ARG A 1 747 ? -16.756 -22.047 53.180 1.00 30.82 747 ARG A N 1
ATOM 5787 C CA . ARG A 1 747 ? -17.567 -21.476 54.245 1.00 35.96 747 ARG A CA 1
ATOM 5788 C C . ARG A 1 747 ? -18.301 -20.258 53.710 1.00 34.80 747 ARG A C 1
ATOM 5789 O O . ARG A 1 747 ? -17.719 -19.444 52.986 1.00 32.42 747 ARG A O 1
ATOM 5797 N N . PHE A 1 748 ? -19.575 -20.133 54.067 1.00 34.69 748 PHE A N 1
ATOM 5798 C CA . PHE A 1 748 ? -20.322 -18.916 53.778 1.00 34.82 748 PHE A CA 1
ATOM 5799 C C . PHE A 1 748 ? -20.048 -17.908 54.886 1.00 37.25 748 PHE A C 1
ATOM 5800 O O . PHE A 1 748 ? -20.263 -18.201 56.067 1.00 39.08 748 PHE A O 1
ATOM 5808 N N . ILE A 1 749 ? -19.556 -16.731 54.511 1.00 31.96 749 ILE A N 1
ATOM 5809 C CA . ILE A 1 749 ? -19.079 -15.737 55.465 1.00 34.45 749 ILE A CA 1
ATOM 5810 C C . ILE A 1 749 ? -19.574 -14.367 55.029 1.00 36.60 749 ILE A C 1
ATOM 5811 O O . ILE A 1 749 ? -19.391 -13.977 53.871 1.00 35.58 749 ILE A O 1
ATOM 5816 N N . LYS A 1 750 ? -20.199 -13.633 55.948 1.00 35.22 750 LYS A N 1
ATOM 5817 C CA . LYS A 1 750 ? -20.610 -12.264 55.668 1.00 41.91 750 LYS A CA 1
ATOM 5818 C C . LYS A 1 750 ? -19.504 -11.311 56.100 1.00 40.70 750 LYS A C 1
ATOM 5819 O O . LYS A 1 750 ? -19.124 -11.282 57.276 1.00 42.06 750 LYS A O 1
ATOM 5825 N N . ASP A 1 751 ? -18.992 -10.539 55.147 1.00 41.83 751 ASP A N 1
ATOM 5826 C CA . ASP A 1 751 ? -17.956 -9.548 55.397 1.00 47.13 751 ASP A CA 1
ATOM 5827 C C . ASP A 1 751 ? -18.459 -8.200 54.907 1.00 47.35 751 ASP A C 1
ATOM 5828 O O . ASP A 1 751 ? -18.790 -8.051 53.725 1.00 47.60 751 ASP A O 1
ATOM 5833 N N . ALA A 1 752 ? -18.529 -7.230 55.819 1.00 49.27 752 ALA A N 1
ATOM 5834 C CA . ALA A 1 752 ? -18.942 -5.863 55.500 1.00 52.21 752 ALA A CA 1
ATOM 5835 C C . ALA A 1 752 ? -20.328 -5.836 54.853 1.00 51.44 752 ALA A C 1
ATOM 5836 O O . ALA A 1 752 ? -20.543 -5.216 53.810 1.00 51.94 752 ALA A O 1
ATOM 5838 N N . GLY A 1 753 ? -21.277 -6.521 55.488 1.00 49.56 753 GLY A N 1
ATOM 5839 C CA . GLY A 1 753 ? -22.657 -6.497 55.049 1.00 50.12 753 GLY A CA 1
ATOM 5840 C C . GLY A 1 753 ? -22.960 -7.252 53.775 1.00 49.05 753 GLY A C 1
ATOM 5841 O O . GLY A 1 753 ? -24.111 -7.228 53.326 1.00 50.43 753 GLY A O 1
ATOM 5842 N N . GLN A 1 754 ? -21.977 -7.918 53.174 1.00 41.85 754 GLN A N 1
ATOM 5843 C CA . GLN A 1 754 ? -22.179 -8.707 51.968 1.00 44.20 754 GLN A CA 1
ATOM 5844 C C . GLN A 1 754 ? -21.804 -10.155 52.246 1.00 44.64 754 GLN A C 1
ATOM 5845 O O . GLN A 1 754 ? -20.781 -10.430 52.880 1.00 44.76 754 GLN A O 1
ATOM 5851 N N . MET A 1 755 ? -22.637 -11.078 51.774 1.00 44.10 755 MET A N 1
ATOM 5852 C CA . MET A 1 755 ? -22.378 -12.496 51.971 1.00 44.17 755 MET A CA 1
ATOM 5853 C C . MET A 1 755 ? -21.397 -13.005 50.923 1.00 39.58 755 MET A C 1
ATOM 5854 O O . MET A 1 755 ? -21.552 -12.734 49.728 1.00 38.55 755 MET A O 1
ATOM 5859 N N . TYR A 1 756 ? -20.389 -13.747 51.373 1.00 38.83 756 TYR A N 1
ATOM 5860 C CA . TYR A 1 756 ? -19.362 -14.287 50.498 1.00 38.03 756 TYR A CA 1
ATOM 5861 C C . TYR A 1 756 ? -19.226 -15.785 50.717 1.00 35.65 756 TYR A C 1
ATOM 5862 O O . TYR A 1 756 ? -19.616 -16.326 51.755 1.00 36.32 756 TYR A O 1
ATOM 5871 N N . LEU A 1 757 ? -18.653 -16.446 49.719 1.00 30.72 757 LEU A N 1
ATOM 5872 C CA . LEU A 1 757 ? -18.243 -17.842 49.818 1.00 30.30 757 LEU A CA 1
ATOM 5873 C C . LEU A 1 757 ? -16.721 -17.872 49.836 1.00 27.61 757 LEU A C 1
ATOM 5874 O O . LEU A 1 757 ? -16.078 -17.531 48.840 1.00 32.11 757 LEU A O 1
ATOM 5879 N N . TYR A 1 758 ? -16.146 -18.259 50.968 1.00 26.10 758 TYR A N 1
ATOM 5880 C CA . TYR A 1 758 ? -14.705 -18.433 51.086 1.00 27.05 758 TYR A CA 1
ATOM 5881 C C . TYR A 1 758 ? -14.362 -19.893 50.827 1.00 29.67 758 TYR A C 1
ATOM 5882 O O . TYR A 1 758 ? -14.915 -20.787 51.475 1.00 30.75 758 TYR A O 1
ATOM 5891 N N . SER A 1 759 ? -13.453 -20.132 49.883 1.00 28.38 759 SER A N 1
ATOM 5892 C CA . SER A 1 759 ? -13.099 -21.482 49.468 1.00 27.03 759 SER A CA 1
ATOM 5893 C C . SER A 1 759 ? -11.587 -21.628 49.401 1.00 27.34 759 SER A C 1
ATOM 5894 O O . SER A 1 759 ? -10.908 -20.815 48.764 1.00 26.25 759 SER A O 1
ATOM 5897 N N . THR A 1 760 ? -11.069 -22.671 50.041 1.00 25.12 760 THR A N 1
ATOM 5898 C CA . THR A 1 760 ? -9.656 -23.007 49.963 1.00 24.21 760 THR A CA 1
ATOM 5899 C C . THR A 1 760 ? -9.449 -24.140 48.963 1.00 27.32 760 THR A C 1
ATOM 5900 O O . THR A 1 760 ? -10.298 -25.023 48.816 1.00 26.77 760 THR A O 1
ATOM 5904 N N . THR A 1 761 ? -8.311 -24.102 48.267 1.00 24.70 761 THR A N 1
ATOM 5905 C CA . THR A 1 761 ? -8.047 -25.043 47.191 1.00 22.27 761 THR A CA 1
ATOM 5906 C C . THR A 1 761 ? -6.788 -25.854 47.472 1.00 26.66 761 THR A C 1
ATOM 5907 O O . THR A 1 761 ? -5.827 -25.341 48.055 1.00 21.70 761 THR A O 1
ATOM 5911 N N . PRO A 1 762 ? -6.755 -27.127 47.045 1.00 29.47 762 PRO A N 1
ATOM 5912 C CA . PRO A 1 762 ? -5.570 -27.977 47.211 1.00 26.32 762 PRO A CA 1
ATOM 5913 C C . PRO A 1 762 ? -4.464 -27.677 46.200 1.00 27.26 762 PRO A C 1
ATOM 5914 O O . PRO A 1 762 ? -3.999 -28.562 45.481 1.00 25.64 762 PRO A O 1
ATOM 5918 N N . GLY A 1 763 ? -4.050 -26.415 46.133 1.00 25.60 763 GLY A N 1
ATOM 5919 C CA . GLY A 1 763 ? -2.974 -26.058 45.232 1.00 22.79 763 GLY A CA 1
ATOM 5920 C C . GLY A 1 763 ? -2.951 -24.618 44.761 1.00 24.01 763 GLY A C 1
ATOM 5921 O O . GLY A 1 763 ? -1.953 -24.184 44.179 1.00 24.61 763 GLY A O 1
ATOM 5922 N N . ALA A 1 764 ? -4.029 -23.861 44.989 1.00 24.40 764 ALA A N 1
ATOM 5923 C CA . ALA A 1 764 ? -4.082 -22.474 44.536 1.00 25.46 764 ALA A CA 1
ATOM 5924 C C . ALA A 1 764 ? -4.546 -21.520 45.634 1.00 25.72 764 ALA A C 1
ATOM 5925 O O . ALA A 1 764 ? -5.095 -20.454 45.333 1.00 26.74 764 ALA A O 1
ATOM 5927 N N . GLY A 1 765 ? -4.355 -21.884 46.902 1.00 24.27 765 GLY A N 1
ATOM 5928 C CA . GLY A 1 765 ? -4.633 -20.955 47.985 1.00 22.49 765 GLY A CA 1
ATOM 5929 C C . GLY A 1 765 ? -6.116 -20.687 48.202 1.00 23.33 765 GLY A C 1
ATOM 5930 O O . GLY A 1 765 ? -6.980 -21.542 47.984 1.00 23.73 765 GLY A O 1
ATOM 5931 N N . LEU A 1 766 ? -6.405 -19.460 48.627 1.00 22.76 766 LEU A N 1
ATOM 5932 C CA . LEU A 1 766 ? -7.721 -19.052 49.095 1.00 25.55 766 LEU A CA 1
ATOM 5933 C C . LEU A 1 766 ? -8.379 -18.111 48.093 1.00 29.43 766 LEU A C 1
ATOM 5934 O O . LEU A 1 766 ? -7.728 -17.211 47.553 1.00 30.94 766 LEU A O 1
ATOM 5939 N N . TRP A 1 767 ? -9.674 -18.324 47.852 1.00 28.09 767 TRP A N 1
ATOM 5940 C CA . TRP A 1 767 ? -10.469 -17.466 46.985 1.00 27.13 767 TRP A CA 1
ATOM 5941 C C . TRP A 1 767 ? -11.825 -17.225 47.634 1.00 30.07 767 TRP A C 1
ATOM 5942 O O . TRP A 1 767 ? -12.302 -18.040 48.428 1.00 29.21 767 TRP A O 1
ATOM 5953 N N . ARG A 1 768 ? -12.447 -16.099 47.289 1.00 28.74 768 ARG A N 1
ATOM 5954 C CA . ARG A 1 768 ? -13.785 -15.800 47.776 1.00 30.03 768 ARG A CA 1
ATOM 5955 C C . ARG A 1 768 ? -14.623 -15.248 46.631 1.00 32.03 768 ARG A C 1
ATOM 5956 O O . ARG A 1 768 ? -14.098 -14.712 45.651 1.00 31.58 768 ARG A O 1
ATOM 5964 N N . ARG A 1 769 ? -15.940 -15.395 46.763 1.00 31.92 769 ARG A N 1
ATOM 5965 C CA . ARG A 1 769 ? -16.869 -15.007 45.711 1.00 33.06 769 ARG A CA 1
ATOM 5966 C C . ARG A 1 769 ? -18.144 -14.444 46.317 1.00 35.37 769 ARG A C 1
ATOM 5967 O O . ARG A 1 769 ? -18.704 -15.029 47.248 1.00 33.98 769 ARG A O 1
ATOM 5975 N N . SER A 1 770 ? -18.596 -13.316 45.777 1.00 36.75 770 SER A N 1
ATOM 5976 C CA . SER A 1 770 ? -19.887 -12.754 46.146 1.00 40.19 770 SER A CA 1
ATOM 5977 C C . SER A 1 770 ? -21.004 -13.758 45.881 1.00 40.38 770 SER A C 1
ATOM 5978 O O . SER A 1 770 ? -21.031 -14.427 44.845 1.00 42.57 770 SER A O 1
ATOM 5981 N N . ILE A 1 771 ? -21.925 -13.874 46.831 1.00 39.35 771 ILE A N 1
ATOM 5982 C CA . ILE A 1 771 ? -23.109 -14.717 46.694 1.00 38.08 771 ILE A CA 1
ATOM 5983 C C . ILE A 1 771 ? -24.330 -13.817 46.810 1.00 40.26 771 ILE A C 1
ATOM 5984 O O . ILE A 1 771 ? -24.484 -13.098 47.806 1.00 42.48 771 ILE A O 1
ATOM 5989 N N . SER A 1 772 ? -25.195 -13.857 45.804 1.00 40.52 772 SER A N 1
ATOM 5990 C CA . SER A 1 772 ? -26.370 -13.000 45.764 1.00 48.73 772 SER A CA 1
ATOM 5991 C C . SER A 1 772 ? -27.619 -13.772 46.172 1.00 48.37 772 SER A C 1
ATOM 5992 O O . SER A 1 772 ? -27.657 -15.005 46.143 1.00 46.09 772 SER A O 1
ATOM 5995 N N . GLY A 1 773 ? -28.646 -13.021 46.560 1.00 52.72 773 GLY A N 1
ATOM 5996 C CA . GLY A 1 773 ? -29.941 -13.599 46.884 1.00 52.82 773 GLY A CA 1
ATOM 5997 C C . GLY A 1 773 ? -29.917 -14.604 48.014 1.00 54.11 773 GLY A C 1
ATOM 5998 O O . GLY A 1 773 ? -30.638 -15.609 47.963 1.00 57.17 773 GLY A O 1
ATOM 5999 N N . MET A 1 774 ? -29.109 -14.355 49.040 1.00 52.76 774 MET A N 1
ATOM 6000 C CA . MET A 1 774 ? -28.962 -15.279 50.155 1.00 53.88 774 MET A CA 1
ATOM 6001 C C . MET A 1 774 ? -29.814 -14.836 51.337 1.00 57.61 774 MET A C 1
ATOM 6002 O O . MET A 1 774 ? -29.871 -13.648 51.666 1.00 60.21 774 MET A O 1
ATOM 6007 N N . ASN A 1 775 ? -30.477 -15.802 51.969 1.00 57.95 775 ASN A N 1
ATOM 6008 C CA . ASN A 1 775 ? -31.258 -15.575 53.175 1.00 64.50 775 ASN A CA 1
ATOM 6009 C C . ASN A 1 775 ? -30.606 -16.302 54.342 1.00 66.86 775 ASN A C 1
ATOM 6010 O O . ASN A 1 775 ? -30.197 -17.460 54.211 1.00 66.83 775 ASN A O 1
ATOM 6015 N N . MET A 1 776 ? -30.506 -15.618 55.478 1.00 69.47 776 MET A N 1
ATOM 6016 C CA . MET A 1 776 ? -29.898 -16.173 56.677 1.00 70.19 776 MET A CA 1
ATOM 6017 C C . MET A 1 776 ? -30.856 -16.046 57.852 1.00 71.70 776 MET A C 1
ATOM 6018 O O . MET A 1 776 ? -31.711 -15.157 57.884 1.00 74.28 776 MET A O 1
ATOM 6023 N N . ASP A 1 777 ? -30.709 -16.952 58.811 1.00 70.31 777 ASP A N 1
ATOM 6024 C CA . ASP A 1 777 ? -31.323 -16.742 60.110 1.00 74.94 777 ASP A CA 1
ATOM 6025 C C . ASP A 1 777 ? -30.531 -15.682 60.871 1.00 79.72 777 ASP A C 1
ATOM 6026 O O . ASP A 1 777 ? -29.296 -15.680 60.824 1.00 77.09 777 ASP A O 1
ATOM 6031 N N . PRO A 1 778 ? -31.202 -14.756 61.554 1.00 86.22 778 PRO A N 1
ATOM 6032 C CA . PRO A 1 778 ? -30.477 -13.829 62.437 1.00 90.89 778 PRO A CA 1
ATOM 6033 C C . PRO A 1 778 ? -29.724 -14.593 63.515 1.00 97.13 778 PRO A C 1
ATOM 6034 O O . PRO A 1 778 ? -30.312 -15.348 64.294 1.00 99.66 778 PRO A O 1
ATOM 6038 N N . ALA A 1 779 ? -28.409 -14.404 63.547 1.00 103.41 779 ALA A N 1
ATOM 6039 C CA . ALA A 1 779 ? -27.557 -15.106 64.502 1.00 108.08 779 ALA A CA 1
ATOM 6040 C C . ALA A 1 779 ? -26.580 -14.153 65.184 1.00 113.91 779 ALA A C 1
ATOM 6041 O O . ALA A 1 779 ? -25.837 -13.426 64.524 1.00 114.10 779 ALA A O 1
ATOM 6044 N N . ALA B 1 2 ? -11.611 -36.077 12.338 1.00 126.23 2 ALA B N 1
ATOM 6045 C CA . ALA B 1 2 ? -12.694 -36.671 11.562 1.00 124.00 2 ALA B CA 1
ATOM 6046 C C . ALA B 1 2 ? -12.588 -38.194 11.550 1.00 117.18 2 ALA B C 1
ATOM 6047 O O . ALA B 1 2 ? -11.865 -38.779 12.356 1.00 119.22 2 ALA B O 1
ATOM 6049 N N . ALA B 1 3 ? -13.312 -38.831 10.631 1.00 108.17 3 ALA B N 1
ATOM 6050 C CA . ALA B 1 3 ? -13.342 -40.282 10.536 1.00 99.05 3 ALA B CA 1
ATOM 6051 C C . ALA B 1 3 ? -13.356 -40.694 9.071 1.00 89.04 3 ALA B C 1
ATOM 6052 O O . ALA B 1 3 ? -13.449 -39.860 8.166 1.00 90.26 3 ALA B O 1
ATOM 6054 N N . THR B 1 4 ? -13.268 -42.002 8.846 1.00 76.71 4 THR B N 1
ATOM 6055 C CA . THR B 1 4 ? -13.267 -42.577 7.510 1.00 63.63 4 THR B CA 1
ATOM 6056 C C . THR B 1 4 ? -14.588 -43.284 7.235 1.00 54.94 4 THR B C 1
ATOM 6057 O O . THR B 1 4 ? -15.218 -43.838 8.141 1.00 55.46 4 THR B O 1
ATOM 6061 N N . VAL B 1 5 ? -15.002 -43.256 5.970 1.00 46.04 5 VAL B N 1
ATOM 6062 C CA . VAL B 1 5 ? -16.213 -43.935 5.513 1.00 41.29 5 VAL B CA 1
ATOM 6063 C C . VAL B 1 5 ? -15.872 -45.110 4.603 1.00 34.06 5 VAL B C 1
ATOM 6064 O O . VAL B 1 5 ? -16.214 -46.256 4.898 1.00 31.89 5 VAL B O 1
ATOM 6068 N N . TRP B 1 6 ? -15.200 -44.844 3.486 1.00 29.70 6 TRP B N 1
ATOM 6069 C CA . TRP B 1 6 ? -14.766 -45.905 2.590 1.00 26.16 6 TRP B CA 1
ATOM 6070 C C . TRP B 1 6 ? -13.537 -46.598 3.165 1.00 27.65 6 TRP B C 1
ATOM 6071 O O . TRP B 1 6 ? -12.592 -45.940 3.612 1.00 30.27 6 TRP B O 1
ATOM 6082 N N . GLN B 1 7 ? -13.553 -47.927 3.147 1.00 25.01 7 GLN B N 1
ATOM 6083 C CA . GLN B 1 7 ? -12.546 -48.738 3.816 1.00 24.99 7 GLN B CA 1
ATOM 6084 C C . GLN B 1 7 ? -11.746 -49.510 2.779 1.00 25.05 7 GLN B C 1
ATOM 6085 O O . GLN B 1 7 ? -12.323 -50.347 2.062 1.00 22.11 7 GLN B O 1
ATOM 6091 N N . PRO B 1 8 ? -10.441 -49.276 2.657 1.00 24.05 8 PRO B N 1
ATOM 6092 C CA . PRO B 1 8 ? -9.644 -50.007 1.669 1.00 23.09 8 PRO B CA 1
ATOM 6093 C C . PRO B 1 8 ? -9.319 -51.417 2.134 1.00 25.06 8 PRO B C 1
ATOM 6094 O O . PRO B 1 8 ? -9.104 -51.675 3.320 1.00 21.80 8 PRO B O 1
ATOM 6098 N N . LEU B 1 9 ? -9.279 -52.337 1.165 1.00 24.86 9 LEU B N 1
ATOM 6099 C CA . LEU B 1 9 ? -8.977 -53.752 1.409 1.00 27.04 9 LEU B CA 1
ATOM 6100 C C . LEU B 1 9 ? -7.973 -54.187 0.342 1.00 23.64 9 LEU B C 1
ATOM 6101 O O . LEU B 1 9 ? -8.356 -54.738 -0.692 1.00 22.60 9 LEU B O 1
ATOM 6106 N N . ASN B 1 10 ? -6.687 -53.936 0.591 1.00 24.50 10 ASN B N 1
ATOM 6107 C CA . ASN B 1 10 ? -5.684 -54.056 -0.459 1.00 22.68 10 ASN B CA 1
ATOM 6108 C C . ASN B 1 10 ? -4.347 -54.491 0.119 1.00 21.81 10 ASN B C 1
ATOM 6109 O O . ASN B 1 10 ? -4.048 -54.196 1.282 1.00 20.07 10 ASN B O 1
ATOM 6114 N N . PRO B 1 11 ? -3.517 -55.184 -0.670 1.00 21.15 11 PRO B N 1
ATOM 6115 C CA . PRO B 1 11 ? -2.213 -55.636 -0.167 1.00 15.76 11 PRO B CA 1
ATOM 6116 C C . PRO B 1 11 ? -1.116 -54.588 -0.248 1.00 16.69 11 PRO B C 1
ATOM 6117 O O . PRO B 1 11 ? -0.023 -54.828 0.282 1.00 18.46 11 PRO B O 1
ATOM 6121 N N . GLY B 1 12 ? -1.361 -53.448 -0.889 1.00 16.64 12 GLY B N 1
ATOM 6122 C CA . GLY B 1 12 ? -0.358 -52.402 -0.969 1.00 17.72 12 GLY B CA 1
ATOM 6123 C C . GLY B 1 12 ? 0.245 -52.215 -2.347 1.00 17.80 12 GLY B C 1
ATOM 6124 O O . GLY B 1 12 ? 0.723 -53.175 -2.960 1.00 16.01 12 GLY B O 1
ATOM 6125 N N . ALA B 1 13 ? 0.228 -50.972 -2.835 1.00 18.25 13 ALA B N 1
ATOM 6126 C CA . ALA B 1 13 ? 0.794 -50.588 -4.137 1.00 18.53 13 ALA B CA 1
ATOM 6127 C C . ALA B 1 13 ? 0.183 -51.494 -5.209 1.00 21.80 13 ALA B C 1
ATOM 6128 O O . ALA B 1 13 ? -1.040 -51.684 -5.221 1.00 22.71 13 ALA B O 1
ATOM 6130 N N . GLY B 1 14 ? 0.974 -52.066 -6.112 1.00 21.66 14 GLY B N 1
ATOM 6131 C CA . GLY B 1 14 ? 0.452 -52.933 -7.148 1.00 21.87 14 GLY B CA 1
ATOM 6132 C C . GLY B 1 14 ? 0.324 -52.299 -8.515 1.00 21.24 14 GLY B C 1
ATOM 6133 O O . GLY B 1 14 ? -0.116 -52.978 -9.451 1.00 21.59 14 GLY B O 1
ATOM 6134 N N . GLY B 1 15 ? 0.679 -51.020 -8.656 1.00 22.53 15 GLY B N 1
ATOM 6135 C CA . GLY B 1 15 ? 0.698 -50.374 -9.948 1.00 19.15 15 GLY B CA 1
ATOM 6136 C C . GLY B 1 15 ? 2.028 -49.679 -10.165 1.00 23.32 15 GLY B C 1
ATOM 6137 O O . GLY B 1 15 ? 2.780 -49.423 -9.225 1.00 26.76 15 GLY B O 1
ATOM 6138 N N . GLN B 1 16 ? 2.306 -49.376 -11.432 1.00 26.01 16 GLN B N 1
ATOM 6139 C CA . GLN B 1 16 ? 3.587 -48.788 -11.809 1.00 30.97 16 GLN B CA 1
ATOM 6140 C C . GLN B 1 16 ? 3.848 -47.508 -11.022 1.00 31.59 16 GLN B C 1
ATOM 6141 O O . GLN B 1 16 ? 3.010 -46.604 -10.982 1.00 34.64 16 GLN B O 1
ATOM 6147 N N . VAL B 1 17 ? 5.012 -47.446 -10.382 1.00 25.98 17 VAL B N 1
ATOM 6148 C CA . VAL B 1 17 ? 5.386 -46.328 -9.525 1.00 24.73 17 VAL B CA 1
ATOM 6149 C C . VAL B 1 17 ? 6.290 -45.395 -10.316 1.00 28.79 17 VAL B C 1
ATOM 6150 O O . VAL B 1 17 ? 7.245 -45.844 -10.964 1.00 32.67 17 VAL B O 1
ATOM 6154 N N . GLN B 1 18 ? 5.991 -44.096 -10.267 1.00 24.28 18 GLN B N 1
ATOM 6155 C CA . GLN B 1 18 ? 6.749 -43.125 -11.047 1.00 28.38 18 GLN B CA 1
ATOM 6156 C C . GLN B 1 18 ? 7.999 -42.647 -10.322 1.00 27.94 18 GLN B C 1
ATOM 6157 O O . GLN B 1 18 ? 9.064 -42.543 -10.940 1.00 30.25 18 GLN B O 1
ATOM 6163 N N . ASP B 1 19 ? 7.900 -42.369 -9.023 1.00 22.57 19 ASP B N 1
ATOM 6164 C CA . ASP B 1 19 ? 9.035 -41.834 -8.284 1.00 23.32 19 ASP B CA 1
ATOM 6165 C C . ASP B 1 19 ? 8.729 -41.854 -6.795 1.00 27.44 19 ASP B C 1
ATOM 6166 O O . ASP B 1 19 ? 7.568 -41.891 -6.378 1.00 26.28 19 ASP B O 1
ATOM 6171 N N . VAL B 1 20 ? 9.798 -41.838 -6.001 1.00 27.55 20 VAL B N 1
ATOM 6172 C CA . VAL B 1 20 ? 9.736 -41.583 -4.567 1.00 26.60 20 VAL B CA 1
ATOM 6173 C C . VAL B 1 20 ? 10.791 -40.530 -4.267 1.00 28.66 20 VAL B C 1
ATOM 6174 O O . VAL B 1 20 ? 11.975 -40.736 -4.561 1.00 27.95 20 VAL B O 1
ATOM 6178 N N . VAL B 1 21 ? 10.367 -39.402 -3.702 1.00 27.96 21 VAL B N 1
ATOM 6179 C CA . VAL B 1 21 ? 11.222 -38.233 -3.538 1.00 28.35 21 VAL B CA 1
ATOM 6180 C C . VAL B 1 21 ? 11.359 -37.918 -2.056 1.00 30.37 21 VAL B C 1
ATOM 6181 O O . VAL B 1 21 ? 10.353 -37.769 -1.352 1.00 29.99 21 VAL B O 1
ATOM 6185 N N . ALA B 1 22 ? 12.599 -37.790 -1.595 1.00 31.08 22 ALA B N 1
ATOM 6186 C CA . ALA B 1 22 ? 12.854 -37.453 -0.204 1.00 28.88 22 ALA B CA 1
ATOM 6187 C C . ALA B 1 22 ? 12.779 -35.948 0.010 1.00 32.35 22 ALA B C 1
ATOM 6188 O O . ALA B 1 22 ? 13.214 -35.159 -0.835 1.00 33.67 22 ALA B O 1
ATOM 6190 N N . ASP B 1 23 ? 12.212 -35.556 1.145 1.00 33.12 23 ASP B N 1
ATOM 6191 C CA . ASP B 1 23 ? 12.213 -34.170 1.590 1.00 32.34 23 ASP B CA 1
ATOM 6192 C C . ASP B 1 23 ? 13.607 -33.855 2.120 1.00 33.78 23 ASP B C 1
ATOM 6193 O O . ASP B 1 23 ? 14.027 -34.426 3.136 1.00 32.75 23 ASP B O 1
ATOM 6198 N N . PRO B 1 24 ? 14.356 -32.966 1.462 1.00 34.35 24 PRO B N 1
ATOM 6199 C CA . PRO B 1 24 ? 15.700 -32.638 1.962 1.00 37.47 24 PRO B CA 1
ATOM 6200 C C . PRO B 1 24 ? 15.690 -31.934 3.308 1.00 41.93 24 PRO B C 1
ATOM 6201 O O . PRO B 1 24 ? 16.722 -31.929 3.992 1.00 45.77 24 PRO B O 1
ATOM 6205 N N . ASN B 1 25 ? 14.560 -31.350 3.714 1.00 35.64 25 ASN B N 1
ATOM 6206 C CA . ASN B 1 25 ? 14.494 -30.627 4.977 1.00 36.53 25 ASN B CA 1
ATOM 6207 C C . ASN B 1 25 ? 14.214 -31.532 6.169 1.00 40.88 25 ASN B C 1
ATOM 6208 O O . ASN B 1 25 ? 14.564 -31.168 7.297 1.00 38.99 25 ASN B O 1
ATOM 6213 N N . GLN B 1 26 ? 13.595 -32.692 5.954 1.00 37.19 26 GLN B N 1
ATOM 6214 C CA . GLN B 1 26 ? 13.145 -33.546 7.049 1.00 39.66 26 GLN B CA 1
ATOM 6215 C C . GLN B 1 26 ? 13.491 -34.991 6.725 1.00 41.58 26 GLN B C 1
ATOM 6216 O O . GLN B 1 26 ? 12.941 -35.561 5.777 1.00 38.77 26 GLN B O 1
ATOM 6222 N N . ALA B 1 27 ? 14.367 -35.594 7.524 1.00 39.95 27 ALA B N 1
ATOM 6223 C CA . ALA B 1 27 ? 14.658 -37.009 7.351 1.00 40.16 27 ALA B CA 1
ATOM 6224 C C . ALA B 1 27 ? 13.412 -37.843 7.628 1.00 39.96 27 ALA B C 1
ATOM 6225 O O . ALA B 1 27 ? 12.600 -37.505 8.493 1.00 32.28 27 ALA B O 1
ATOM 6227 N N . ASN B 1 28 ? 13.262 -38.927 6.865 1.00 31.86 28 ASN B N 1
ATOM 6228 C CA . ASN B 1 28 ? 12.151 -39.875 6.913 1.00 29.91 28 ASN B CA 1
ATOM 6229 C C . ASN B 1 28 ? 10.867 -39.325 6.298 1.00 32.05 28 ASN B C 1
ATOM 6230 O O . ASN B 1 28 ? 9.826 -39.994 6.368 1.00 33.53 28 ASN B O 1
ATOM 6235 N N . VAL B 1 29 ? 10.905 -38.147 5.680 1.00 32.20 29 VAL B N 1
ATOM 6236 C CA . VAL B 1 29 ? 9.753 -37.583 4.981 1.00 32.62 29 VAL B CA 1
ATOM 6237 C C . VAL B 1 29 ? 9.942 -37.805 3.485 1.00 33.76 29 VAL B C 1
ATOM 6238 O O . VAL B 1 29 ? 10.908 -37.314 2.892 1.00 36.27 29 VAL B O 1
ATOM 6242 N N . VAL B 1 30 ? 9.025 -38.556 2.873 1.00 29.10 30 VAL B N 1
ATOM 6243 C CA . VAL B 1 30 ? 9.106 -38.899 1.458 1.00 27.96 30 VAL B CA 1
ATOM 6244 C C . VAL B 1 30 ? 7.732 -38.767 0.818 1.00 28.66 30 VAL B C 1
ATOM 6245 O O . VAL B 1 30 ? 6.695 -38.917 1.473 1.00 27.03 30 VAL B O 1
ATOM 6249 N N . TYR B 1 31 ? 7.736 -38.499 -0.486 1.00 26.52 31 TYR B N 1
ATOM 6250 C CA . TYR B 1 31 ? 6.529 -38.427 -1.294 1.00 25.36 31 TYR B CA 1
ATOM 6251 C C . TYR B 1 31 ? 6.626 -39.455 -2.409 1.00 28.93 31 TYR B C 1
ATOM 6252 O O . TYR B 1 31 ? 7.709 -39.683 -2.959 1.00 27.79 31 TYR B O 1
ATOM 6261 N N . MET B 1 32 ? 5.498 -40.087 -2.728 1.00 27.20 32 MET B N 1
ATOM 6262 C CA . MET B 1 32 ? 5.443 -41.096 -3.777 1.00 27.02 32 MET B CA 1
ATOM 6263 C C . MET B 1 32 ? 4.523 -40.622 -4.890 1.00 27.73 32 MET B C 1
ATOM 6264 O O . MET B 1 32 ? 3.406 -40.161 -4.627 1.00 25.35 32 MET B O 1
ATOM 6269 N N . ALA B 1 33 ? 4.992 -40.750 -6.127 1.00 26.73 33 ALA B N 1
ATOM 6270 C CA . ALA B 1 33 ? 4.243 -40.327 -7.303 1.00 27.86 33 ALA B CA 1
ATOM 6271 C C . ALA B 1 33 ? 3.634 -41.558 -7.965 1.00 29.15 33 ALA B C 1
ATOM 6272 O O . ALA B 1 33 ? 4.345 -42.352 -8.592 1.00 29.57 33 ALA B O 1
ATOM 6274 N N . SER B 1 34 ? 2.326 -41.721 -7.811 1.00 26.11 34 SER B N 1
ATOM 6275 C CA . SER B 1 34 ? 1.578 -42.729 -8.543 1.00 32.04 34 SER B CA 1
ATOM 6276 C C . SER B 1 34 ? 1.075 -42.135 -9.854 1.00 36.10 34 SER B C 1
ATOM 6277 O O . SER B 1 34 ? 1.165 -40.928 -10.091 1.00 41.73 34 SER B O 1
ATOM 6280 N N . ASP B 1 35 ? 0.538 -42.990 -10.718 1.00 35.73 35 ASP B N 1
ATOM 6281 C CA . ASP B 1 35 ? -0.019 -42.508 -11.974 1.00 41.20 35 ASP B CA 1
ATOM 6282 C C . ASP B 1 35 ? -1.542 -42.440 -11.968 1.00 41.28 35 ASP B C 1
ATOM 6283 O O . ASP B 1 35 ? -2.126 -41.961 -12.946 1.00 41.04 35 ASP B O 1
ATOM 6288 N N . MET B 1 36 ? -2.202 -42.882 -10.890 1.00 39.06 36 MET B N 1
ATOM 6289 C CA . MET B 1 36 ? -3.654 -42.775 -10.811 1.00 42.96 36 MET B CA 1
ATOM 6290 C C . MET B 1 36 ? -4.187 -42.380 -9.437 1.00 39.55 36 MET B C 1
ATOM 6291 O O . MET B 1 36 ? -5.406 -42.254 -9.291 1.00 41.53 36 MET B O 1
ATOM 6296 N N . GLU B 1 37 ? -3.329 -42.166 -8.436 1.00 33.40 37 GLU B N 1
ATOM 6297 C CA . GLU B 1 37 ? -3.765 -41.750 -7.105 1.00 34.53 37 GLU B CA 1
ATOM 6298 C C . GLU B 1 37 ? -3.178 -40.414 -6.674 1.00 33.34 37 GLU B C 1
ATOM 6299 O O . GLU B 1 37 ? -3.369 -40.015 -5.520 1.00 37.01 37 GLU B O 1
ATOM 6305 N N . GLY B 1 38 ? -2.463 -39.718 -7.551 1.00 29.72 38 GLY B N 1
ATOM 6306 C CA . GLY B 1 38 ? -1.806 -38.503 -7.113 1.00 30.09 38 GLY B CA 1
ATOM 6307 C C . GLY B 1 38 ? -0.603 -38.821 -6.244 1.00 28.19 38 GLY B C 1
ATOM 6308 O O . GLY B 1 38 ? 0.113 -39.805 -6.465 1.00 29.19 38 GLY B O 1
ATOM 6309 N N . VAL B 1 39 ? -0.386 -37.990 -5.228 1.00 27.29 39 VAL B N 1
ATOM 6310 C CA . VAL B 1 39 ? 0.818 -38.030 -4.406 1.00 25.90 39 VAL B CA 1
ATOM 6311 C C . VAL B 1 39 ? 0.474 -38.611 -3.041 1.00 25.54 39 VAL B C 1
ATOM 6312 O O . VAL B 1 39 ? -0.494 -38.181 -2.402 1.00 28.05 39 VAL B O 1
ATOM 6316 N N . TYR B 1 40 ? 1.267 -39.585 -2.596 1.00 21.29 40 TYR B N 1
ATOM 6317 C CA . TYR B 1 40 ? 1.223 -40.077 -1.227 1.00 23.73 40 TYR B CA 1
ATOM 6318 C C . TYR B 1 40 ? 2.374 -39.485 -0.423 1.00 27.38 40 TYR B C 1
ATOM 6319 O O . TYR B 1 40 ? 3.441 -39.182 -0.963 1.00 31.25 40 TYR B O 1
ATOM 6328 N N . LYS B 1 41 ? 2.157 -39.357 0.885 1.00 24.32 41 LYS B N 1
ATOM 6329 C CA . LYS B 1 41 ? 3.141 -38.813 1.810 1.00 25.82 41 LYS B CA 1
ATOM 6330 C C . LYS B 1 41 ? 3.395 -39.806 2.936 1.00 27.31 41 LYS B C 1
ATOM 6331 O O . LYS B 1 41 ? 2.497 -40.550 3.346 1.00 27.79 41 LYS B O 1
ATOM 6337 N N . SER B 1 42 ? 4.631 -39.817 3.434 1.00 27.75 42 SER B N 1
ATOM 6338 C CA . SER B 1 42 ? 4.981 -40.612 4.602 1.00 25.80 42 SER B CA 1
ATOM 6339 C C . SER B 1 42 ? 6.009 -39.852 5.424 1.00 28.82 42 SER B C 1
ATOM 6340 O O . SER B 1 42 ? 6.945 -39.266 4.867 1.00 26.05 42 SER B O 1
ATOM 6343 N N . THR B 1 43 ? 5.835 -39.862 6.746 1.00 31.39 43 THR B N 1
ATOM 6344 C CA . THR B 1 43 ? 6.789 -39.236 7.655 1.00 35.40 43 THR B CA 1
ATOM 6345 C C . THR B 1 43 ? 7.570 -40.252 8.480 1.00 32.67 43 THR B C 1
ATOM 6346 O O . THR B 1 43 ? 8.261 -39.865 9.427 1.00 34.58 43 THR B O 1
ATOM 6350 N N . ASN B 1 44 ? 7.487 -41.537 8.144 1.00 29.76 44 ASN B N 1
ATOM 6351 C CA . ASN B 1 44 ? 8.277 -42.569 8.805 1.00 31.13 44 ASN B CA 1
ATOM 6352 C C . ASN B 1 44 ? 9.057 -43.384 7.782 1.00 29.48 44 ASN B C 1
ATOM 6353 O O . ASN B 1 44 ? 9.250 -44.593 7.936 1.00 28.38 44 ASN B O 1
ATOM 6358 N N . ASN B 1 45 ? 9.513 -42.716 6.719 1.00 28.17 45 ASN B N 1
ATOM 6359 C CA . ASN B 1 45 ? 10.317 -43.328 5.658 1.00 27.60 45 ASN B CA 1
ATOM 6360 C C . ASN B 1 45 ? 9.627 -44.551 5.056 1.00 29.03 45 ASN B C 1
ATOM 6361 O O . ASN B 1 45 ? 10.257 -45.575 4.777 1.00 29.17 45 ASN B O 1
ATOM 6366 N N . GLY B 1 46 ? 8.319 -44.445 4.850 1.00 25.33 46 GLY B N 1
ATOM 6367 C CA . GLY B 1 46 ? 7.593 -45.447 4.104 1.00 23.15 46 GLY B CA 1
ATOM 6368 C C . GLY B 1 46 ? 7.036 -46.600 4.904 1.00 23.51 46 GLY B C 1
ATOM 6369 O O . GLY B 1 46 ? 6.545 -47.561 4.300 1.00 20.80 46 GLY B O 1
ATOM 6370 N N . GLU B 1 47 ? 7.097 -46.549 6.238 1.00 23.51 47 GLU B N 1
ATOM 6371 C CA . GLU B 1 47 ? 6.437 -47.587 7.027 1.00 25.06 47 GLU B CA 1
ATOM 6372 C C . GLU B 1 47 ? 4.921 -47.470 6.935 1.00 26.56 47 GLU B C 1
ATOM 6373 O O . GLU B 1 47 ? 4.211 -48.473 7.082 1.00 27.59 47 GLU B O 1
ATOM 6379 N N . SER B 1 48 ? 4.411 -46.266 6.684 1.00 25.30 48 SER B N 1
ATOM 6380 C CA . SER B 1 48 ? 2.996 -46.051 6.422 1.00 23.18 48 SER B CA 1
ATOM 6381 C C . SER B 1 48 ? 2.858 -44.829 5.527 1.00 24.33 48 SER B C 1
ATOM 6382 O O . SER B 1 48 ? 3.612 -43.862 5.658 1.00 25.86 48 SER B O 1
ATOM 6385 N N . TRP B 1 49 ? 1.891 -44.885 4.614 1.00 24.27 49 TRP B N 1
ATOM 6386 C CA . TRP B 1 49 ? 1.667 -43.838 3.628 1.00 24.81 49 TRP B CA 1
ATOM 6387 C C . TRP B 1 49 ? 0.291 -43.218 3.822 1.00 25.93 49 TRP B C 1
ATOM 6388 O O . TRP B 1 49 ? -0.668 -43.910 4.178 1.00 30.30 49 TRP B O 1
ATOM 6399 N N . GLN B 1 50 ? 0.198 -41.914 3.571 1.00 27.93 50 GLN B N 1
ATOM 6400 C CA . GLN B 1 50 ? -1.053 -41.178 3.680 1.00 29.76 50 GLN B CA 1
ATOM 6401 C C . GLN B 1 50 ? -1.322 -40.421 2.388 1.00 29.31 50 GLN B C 1
ATOM 6402 O O . GLN B 1 50 ? -0.396 -39.969 1.711 1.00 25.74 50 GLN B O 1
ATOM 6408 N N . ILE B 1 51 ? -2.606 -40.276 2.055 1.00 33.01 51 ILE B N 1
ATOM 6409 C CA . ILE B 1 51 ? -2.977 -39.476 0.893 1.00 36.51 51 ILE B CA 1
ATOM 6410 C C . ILE B 1 51 ? -2.678 -38.003 1.158 1.00 35.05 51 ILE B C 1
ATOM 6411 O O . ILE B 1 51 ? -2.560 -37.554 2.304 1.00 35.70 51 ILE B O 1
ATOM 6416 N N . THR B 1 52 ? -2.538 -37.244 0.073 1.00 32.33 52 THR B N 1
ATOM 6417 C CA . THR B 1 52 ? -2.377 -35.798 0.173 1.00 30.98 52 THR B CA 1
ATOM 6418 C C . THR B 1 52 ? -3.555 -35.096 -0.492 1.00 33.77 52 THR B C 1
ATOM 6419 O O . THR B 1 52 ? -4.607 -35.709 -0.700 1.00 32.70 52 THR B O 1
ATOM 6423 N N . GLY B 1 53 ? -3.393 -33.821 -0.837 1.00 35.49 53 GLY B N 1
ATOM 6424 C CA . GLY B 1 53 ? -4.500 -33.051 -1.369 1.00 34.93 53 GLY B CA 1
ATOM 6425 C C . GLY B 1 53 ? -4.938 -33.501 -2.753 1.00 33.09 53 GLY B C 1
ATOM 6426 O O . GLY B 1 53 ? -4.262 -34.262 -3.446 1.00 35.30 53 GLY B O 1
ATOM 6427 N N . ASN B 1 54 ? -6.104 -33.001 -3.163 1.00 34.77 54 ASN B N 1
ATOM 6428 C CA . ASN B 1 54 ? -6.675 -33.349 -4.459 1.00 37.83 54 ASN B CA 1
ATOM 6429 C C . ASN B 1 54 ? -5.994 -32.567 -5.575 1.00 38.03 54 ASN B C 1
ATOM 6430 O O . ASN B 1 54 ? -5.908 -31.337 -5.521 1.00 38.67 54 ASN B O 1
ATOM 6435 N N . LEU B 1 55 ? -5.525 -33.282 -6.590 1.00 35.80 55 LEU B N 1
ATOM 6436 C CA . LEU B 1 55 ? -4.957 -32.677 -7.784 1.00 36.06 55 LEU B CA 1
ATOM 6437 C C . LEU B 1 55 ? -5.999 -32.633 -8.897 1.00 37.00 55 LEU B C 1
ATOM 6438 O O . LEU B 1 55 ? -6.985 -33.374 -8.886 1.00 36.96 55 LEU B O 1
ATOM 6443 N N . VAL B 1 56 ? -5.766 -31.742 -9.865 1.00 36.38 56 VAL B N 1
ATOM 6444 C CA . VAL B 1 56 ? -6.643 -31.676 -11.030 1.00 39.61 56 VAL B CA 1
ATOM 6445 C C . VAL B 1 56 ? -6.422 -32.884 -11.931 1.00 38.54 56 VAL B C 1
ATOM 6446 O O . VAL B 1 56 ? -7.345 -33.334 -12.622 1.00 41.55 56 VAL B O 1
ATOM 6450 N N . ASN B 1 57 ? -5.209 -33.432 -11.938 1.00 34.91 57 ASN B N 1
ATOM 6451 C CA . ASN B 1 57 ? -4.891 -34.644 -12.676 1.00 37.46 57 ASN B CA 1
ATOM 6452 C C . ASN B 1 57 ? -3.960 -35.493 -11.823 1.00 37.56 57 ASN B C 1
ATOM 6453 O O . ASN B 1 57 ? -3.018 -34.974 -11.218 1.00 37.74 57 ASN B O 1
ATOM 6458 N N . ASN B 1 58 ? -4.228 -36.796 -11.772 1.00 39.28 58 ASN B N 1
ATOM 6459 C CA . ASN B 1 58 ? -3.580 -37.674 -10.807 1.00 39.92 58 ASN B CA 1
ATOM 6460 C C . ASN B 1 58 ? -2.432 -38.489 -11.393 1.00 40.65 58 ASN B C 1
ATOM 6461 O O . ASN B 1 58 ? -1.856 -39.318 -10.681 1.00 38.43 58 ASN B O 1
ATOM 6466 N N . ARG B 1 59 ? -2.075 -38.267 -12.656 1.00 37.25 59 ARG B N 1
ATOM 6467 C CA . ARG B 1 59 ? -0.889 -38.893 -13.241 1.00 37.16 59 ARG B CA 1
ATOM 6468 C C . ARG B 1 59 ? 0.311 -38.016 -12.903 1.00 36.93 59 ARG B C 1
ATOM 6469 O O . ARG B 1 59 ? 0.618 -37.048 -13.602 1.00 41.54 59 ARG B O 1
ATOM 6477 N N . VAL B 1 60 ? 0.997 -38.354 -11.812 1.00 31.69 60 VAL B N 1
ATOM 6478 C CA . VAL B 1 60 ? 2.072 -37.526 -11.274 1.00 32.95 60 VAL B CA 1
ATOM 6479 C C . VAL B 1 60 ? 3.408 -38.013 -11.815 1.00 36.37 60 VAL B C 1
ATOM 6480 O O . VAL B 1 60 ? 3.732 -39.203 -11.719 1.00 34.96 60 VAL B O 1
ATOM 6484 N N . PHE B 1 61 ? 4.194 -37.086 -12.371 1.00 33.60 61 PHE B N 1
ATOM 6485 C CA . PHE B 1 61 ? 5.504 -37.403 -12.917 1.00 32.36 61 PHE B CA 1
ATOM 6486 C C . PHE B 1 61 ? 6.661 -36.870 -12.084 1.00 32.67 61 PHE B C 1
ATOM 6487 O O . PHE B 1 61 ? 7.795 -37.319 -12.284 1.00 34.19 61 PHE B O 1
ATOM 6495 N N . ALA B 1 62 ? 6.418 -35.936 -11.166 1.00 30.70 62 ALA B N 1
ATOM 6496 C CA . ALA B 1 62 ? 7.506 -35.345 -10.399 1.00 33.27 62 ALA B CA 1
ATOM 6497 C C . ALA B 1 62 ? 6.962 -34.683 -9.141 1.00 34.44 62 ALA B C 1
ATOM 6498 O O . ALA B 1 62 ? 5.855 -34.138 -9.136 1.00 34.86 62 ALA B O 1
ATOM 6500 N N . VAL B 1 63 ? 7.760 -34.740 -8.078 1.00 33.63 63 VAL B N 1
ATOM 6501 C CA . VAL B 1 63 ? 7.481 -34.051 -6.823 1.00 33.47 63 VAL B CA 1
ATOM 6502 C C . VAL B 1 63 ? 8.781 -33.429 -6.332 1.00 37.16 63 VAL B C 1
ATOM 6503 O O . VAL B 1 63 ? 9.840 -34.063 -6.383 1.00 39.11 63 VAL B O 1
ATOM 6507 N N . ALA B 1 64 ? 8.704 -32.185 -5.860 1.00 36.48 64 ALA B N 1
ATOM 6508 C CA . ALA B 1 64 ? 9.871 -31.497 -5.324 1.00 39.62 64 ALA B CA 1
ATOM 6509 C C . ALA B 1 64 ? 9.463 -30.652 -4.128 1.00 40.75 64 ALA B C 1
ATOM 6510 O O . ALA B 1 64 ? 8.463 -29.931 -4.184 1.00 42.04 64 ALA B O 1
ATOM 6512 N N . VAL B 1 65 ? 10.238 -30.747 -3.051 1.00 40.54 65 VAL B N 1
ATOM 6513 C CA . VAL B 1 65 ? 10.043 -29.937 -1.854 1.00 40.69 65 VAL B CA 1
ATOM 6514 C C . VAL B 1 65 ? 11.050 -28.798 -1.878 1.00 41.37 65 VAL B C 1
ATOM 6515 O O . VAL B 1 65 ? 12.222 -29.002 -2.211 1.00 42.10 65 VAL B O 1
ATOM 6519 N N . THR B 1 66 ? 10.602 -27.603 -1.526 1.00 42.41 66 THR B N 1
ATOM 6520 C CA . THR B 1 66 ? 11.480 -26.443 -1.597 1.00 45.90 66 THR B CA 1
ATOM 6521 C C . THR B 1 66 ? 12.567 -26.535 -0.534 1.00 46.41 66 THR B C 1
ATOM 6522 O O . THR B 1 66 ? 12.259 -26.757 0.643 1.00 40.23 66 THR B O 1
ATOM 6526 N N . PRO B 1 67 ? 13.835 -26.387 -0.904 1.00 46.48 67 PRO B N 1
ATOM 6527 C CA . PRO B 1 67 ? 14.887 -26.262 0.108 1.00 47.69 67 PRO B CA 1
ATOM 6528 C C . PRO B 1 67 ? 14.601 -25.106 1.058 1.00 45.86 67 PRO B C 1
ATOM 6529 O O . PRO B 1 67 ? 14.363 -23.974 0.633 1.00 48.17 67 PRO B O 1
ATOM 6533 N N . GLY B 1 68 ? 14.609 -25.405 2.354 1.00 44.88 68 GLY B N 1
ATOM 6534 C CA . GLY B 1 68 ? 14.376 -24.409 3.374 1.00 47.72 68 GLY B CA 1
ATOM 6535 C C . GLY B 1 68 ? 12.925 -24.167 3.727 1.00 48.62 68 GLY B C 1
ATOM 6536 O O . GLY B 1 68 ? 12.653 -23.367 4.632 1.00 49.94 68 GLY B O 1
ATOM 6537 N N . ASN B 1 69 ? 11.982 -24.822 3.047 1.00 45.45 69 ASN B N 1
ATOM 6538 C CA . ASN B 1 69 ? 10.562 -24.631 3.345 1.00 45.61 69 ASN B CA 1
ATOM 6539 C C . ASN B 1 69 ? 9.839 -25.920 2.950 1.00 44.72 69 ASN B C 1
ATOM 6540 O O . ASN B 1 69 ? 9.314 -26.039 1.840 1.00 47.12 69 ASN B O 1
ATOM 6545 N N . SER B 1 70 ? 9.806 -26.876 3.879 1.00 42.99 70 SER B N 1
ATOM 6546 C CA . SER B 1 70 ? 9.159 -28.160 3.630 1.00 44.80 70 SER B CA 1
ATOM 6547 C C . SER B 1 70 ? 7.646 -28.051 3.472 1.00 45.71 70 SER B C 1
ATOM 6548 O O . SER B 1 70 ? 6.992 -29.075 3.244 1.00 46.36 70 SER B O 1
ATOM 6551 N N . ASN B 1 71 ? 7.073 -26.854 3.585 1.00 49.22 71 ASN B N 1
ATOM 6552 C CA . ASN B 1 71 ? 5.643 -26.667 3.380 1.00 49.71 71 ASN B CA 1
ATOM 6553 C C . ASN B 1 71 ? 5.289 -26.268 1.952 1.00 45.80 71 ASN B C 1
ATOM 6554 O O . ASN B 1 71 ? 4.109 -26.315 1.591 1.00 42.58 71 ASN B O 1
ATOM 6559 N N . LYS B 1 72 ? 6.268 -25.882 1.136 1.00 44.66 72 LYS B N 1
ATOM 6560 C CA . LYS B 1 72 ? 6.033 -25.520 -0.258 1.00 43.58 72 LYS B CA 1
ATOM 6561 C C . LYS B 1 72 ? 6.497 -26.677 -1.137 1.00 41.63 72 LYS B C 1
ATOM 6562 O O . LYS B 1 72 ? 7.692 -26.982 -1.191 1.00 41.21 72 LYS B O 1
ATOM 6568 N N . ILE B 1 73 ? 5.552 -27.315 -1.824 1.00 40.38 73 ILE B N 1
ATOM 6569 C CA . ILE B 1 73 ? 5.810 -28.522 -2.600 1.00 38.39 73 ILE B CA 1
ATOM 6570 C C . ILE B 1 73 ? 5.282 -28.321 -4.013 1.00 41.64 73 ILE B C 1
ATOM 6571 O O . ILE B 1 73 ? 4.164 -27.827 -4.198 1.00 44.25 73 ILE B O 1
ATOM 6576 N N . PHE B 1 74 ? 6.080 -28.708 -5.002 1.00 40.97 74 PHE B N 1
ATOM 6577 C CA . PHE B 1 74 ? 5.680 -28.665 -6.400 1.00 38.67 74 PHE B CA 1
ATOM 6578 C C . PHE B 1 74 ? 5.438 -30.080 -6.909 1.00 38.74 74 PHE B C 1
ATOM 6579 O O . PHE B 1 74 ? 6.208 -30.999 -6.610 1.00 31.94 74 PHE B O 1
ATOM 6587 N N . VAL B 1 75 ? 4.359 -30.244 -7.672 1.00 39.04 75 VAL B N 1
ATOM 6588 C CA . VAL B 1 75 ? 3.937 -31.536 -8.202 1.00 35.19 75 VAL B CA 1
ATOM 6589 C C . VAL B 1 75 ? 3.689 -31.376 -9.694 1.00 36.94 75 VAL B C 1
ATOM 6590 O O . VAL B 1 75 ? 2.811 -30.606 -10.102 1.00 37.50 75 VAL B O 1
ATOM 6594 N N . GLY B 1 76 ? 4.454 -32.105 -10.509 1.00 37.96 76 GLY B N 1
ATOM 6595 C CA . GLY B 1 76 ? 4.282 -32.090 -11.943 1.00 37.13 76 GLY B CA 1
ATOM 6596 C C . GLY B 1 76 ? 3.406 -33.240 -12.394 1.00 36.40 76 GLY B C 1
ATOM 6597 O O . GLY B 1 76 ? 3.691 -34.403 -12.097 1.00 34.18 76 GLY B O 1
ATOM 6598 N N . THR B 1 77 ? 2.330 -32.908 -13.103 1.00 37.89 77 THR B N 1
ATOM 6599 C CA . THR B 1 77 ? 1.365 -33.890 -13.583 1.00 38.00 77 THR B CA 1
ATOM 6600 C C . THR B 1 77 ? 1.209 -33.778 -15.096 1.00 40.09 77 THR B C 1
ATOM 6601 O O . THR B 1 77 ? 1.795 -32.913 -15.751 1.00 42.95 77 THR B O 1
ATOM 6605 N N . LEU B 1 78 ? 0.386 -34.676 -15.641 1.00 37.68 78 LEU B N 1
ATOM 6606 C CA . LEU B 1 78 ? 0.131 -34.687 -17.076 1.00 37.33 78 LEU B CA 1
ATOM 6607 C C . LEU B 1 78 ? -0.570 -33.415 -17.531 1.00 42.22 78 LEU B C 1
ATOM 6608 O O . LEU B 1 78 ? -0.454 -33.029 -18.700 1.00 44.42 78 LEU B O 1
ATOM 6613 N N . TYR B 1 79 ? -1.293 -32.746 -16.632 1.00 42.15 79 TYR B N 1
ATOM 6614 C CA . TYR B 1 79 ? -1.990 -31.513 -16.972 1.00 42.36 79 TYR B CA 1
ATOM 6615 C C . TYR B 1 79 ? -1.284 -30.264 -16.458 1.00 43.26 79 TYR B C 1
ATOM 6616 O O . TYR B 1 79 ? -1.809 -29.158 -16.622 1.00 41.53 79 TYR B O 1
ATOM 6625 N N . GLY B 1 80 ? -0.115 -30.401 -15.845 1.00 42.83 80 GLY B N 1
ATOM 6626 C CA . GLY B 1 80 ? 0.677 -29.247 -15.485 1.00 43.91 80 GLY B CA 1
ATOM 6627 C C . GLY B 1 80 ? 1.103 -29.262 -14.035 1.00 43.43 80 GLY B C 1
ATOM 6628 O O . GLY B 1 80 ? 0.761 -30.151 -13.257 1.00 41.06 80 GLY B O 1
ATOM 6629 N N . LEU B 1 81 ? 1.867 -28.234 -13.679 1.00 43.04 81 LEU B N 1
ATOM 6630 C CA . LEU B 1 81 ? 2.417 -28.113 -12.338 1.00 41.87 81 LEU B CA 1
ATOM 6631 C C . LEU B 1 81 ? 1.334 -27.718 -11.340 1.00 40.34 81 LEU B C 1
ATOM 6632 O O . LEU B 1 81 ? 0.446 -26.918 -11.646 1.00 41.99 81 LEU B O 1
ATOM 6637 N N . HIS B 1 82 ? 1.408 -28.296 -10.144 1.00 38.18 82 HIS B N 1
ATOM 6638 C CA . HIS B 1 82 ? 0.604 -27.879 -9.006 1.00 40.21 82 HIS B CA 1
ATOM 6639 C C . HIS B 1 82 ? 1.525 -27.330 -7.924 1.00 40.95 82 HIS B C 1
ATOM 6640 O O . HIS B 1 82 ? 2.702 -27.690 -7.844 1.00 38.20 82 HIS B O 1
ATOM 6647 N N . ILE B 1 83 ? 0.981 -26.458 -7.080 1.00 42.57 83 ILE B N 1
ATOM 6648 C CA . ILE B 1 83 ? 1.744 -25.876 -5.983 1.00 41.01 83 ILE B CA 1
ATOM 6649 C C . ILE B 1 83 ? 0.941 -26.010 -4.696 1.00 39.94 83 ILE B C 1
ATOM 6650 O O . ILE B 1 83 ? -0.258 -25.710 -4.665 1.00 43.03 83 ILE B O 1
ATOM 6655 N N . SER B 1 84 ? 1.597 -26.497 -3.648 1.00 38.21 84 SER B N 1
ATOM 6656 C CA . SER B 1 84 ? 1.047 -26.532 -2.303 1.00 39.93 84 SER B CA 1
ATOM 6657 C C . SER B 1 84 ? 1.874 -25.630 -1.401 1.00 42.96 84 SER B C 1
ATOM 6658 O O . SER B 1 84 ? 3.107 -25.606 -1.493 1.00 44.33 84 SER B O 1
ATOM 6661 N N . THR B 1 85 ? 1.192 -24.881 -0.538 1.00 41.13 85 THR B N 1
ATOM 6662 C CA . THR B 1 85 ? 1.856 -24.074 0.472 1.00 44.60 85 THR B CA 1
ATOM 6663 C C . THR B 1 85 ? 1.596 -24.579 1.884 1.00 47.55 85 THR B C 1
ATOM 6664 O O . THR B 1 85 ? 2.121 -23.997 2.840 1.00 51.30 85 THR B O 1
ATOM 6668 N N . ASN B 1 86 ? 0.821 -25.654 2.042 1.00 43.76 86 ASN B N 1
ATOM 6669 C CA . ASN B 1 86 ? 0.524 -26.223 3.351 1.00 43.60 86 ASN B CA 1
ATOM 6670 C C . ASN B 1 86 ? 1.076 -27.639 3.484 1.00 42.70 86 ASN B C 1
ATOM 6671 O O . ASN B 1 86 ? 0.468 -28.492 4.132 1.00 42.07 86 ASN B O 1
ATOM 6676 N N . GLY B 1 87 ? 2.223 -27.905 2.865 1.00 42.10 87 GLY B N 1
ATOM 6677 C CA . GLY B 1 87 ? 2.881 -29.186 3.038 1.00 33.72 87 GLY B CA 1
ATOM 6678 C C . GLY B 1 87 ? 2.171 -30.372 2.423 1.00 33.37 87 GLY B C 1
ATOM 6679 O O . GLY B 1 87 ? 2.233 -31.472 2.983 1.00 30.75 87 GLY B O 1
ATOM 6680 N N . SER B 1 88 ? 1.498 -30.172 1.286 1.00 31.67 88 SER B N 1
ATOM 6681 C CA . SER B 1 88 ? 0.761 -31.141 0.454 1.00 32.90 88 SER B CA 1
ATOM 6682 C C . SER B 1 88 ? -0.698 -31.326 0.876 1.00 33.84 88 SER B C 1
ATOM 6683 O O . SER B 1 88 ? -1.380 -32.177 0.297 1.00 35.66 88 SER B O 1
ATOM 6686 N N . ASN B 1 89 ? -1.205 -30.565 1.849 1.00 34.13 89 ASN B N 1
ATOM 6687 C CA . ASN B 1 89 ? -2.585 -30.768 2.282 1.00 39.05 89 ASN B CA 1
ATOM 6688 C C . ASN B 1 89 ? -3.578 -30.365 1.196 1.00 38.70 89 ASN B C 1
ATOM 6689 O O . ASN B 1 89 ? -4.631 -30.995 1.045 1.00 39.27 89 ASN B O 1
ATOM 6694 N N . SER B 1 90 ? -3.268 -29.315 0.438 1.00 36.63 90 SER B N 1
ATOM 6695 C CA . SER B 1 90 ? -4.088 -28.902 -0.693 1.00 39.19 90 SER B CA 1
ATOM 6696 C C . SER B 1 90 ? -3.176 -28.393 -1.799 1.00 36.70 90 SER B C 1
ATOM 6697 O O . SER B 1 90 ? -2.037 -27.991 -1.554 1.00 34.69 90 SER B O 1
ATOM 6700 N N . TYR B 1 91 ? -3.691 -28.413 -3.027 1.00 34.13 91 TYR B N 1
ATOM 6701 C CA . TYR B 1 91 ? -2.932 -27.994 -4.195 1.00 34.63 91 TYR B CA 1
ATOM 6702 C C . TYR B 1 91 ? -3.728 -26.991 -5.016 1.00 39.03 91 TYR B C 1
ATOM 6703 O O . TYR B 1 91 ? -4.962 -26.990 -5.011 1.00 39.13 91 TYR B O 1
ATOM 6712 N N . ALA B 1 92 ? -2.997 -26.140 -5.728 1.00 37.35 92 ALA B N 1
ATOM 6713 C CA . ALA B 1 92 ? -3.554 -25.253 -6.735 1.00 44.19 92 ALA B CA 1
ATOM 6714 C C . ALA B 1 92 ? -2.762 -25.438 -8.019 1.00 44.45 92 ALA B C 1
ATOM 6715 O O . ALA B 1 92 ? -1.538 -25.604 -7.984 1.00 38.86 92 ALA B O 1
ATOM 6717 N N . LEU B 1 93 ? -3.457 -25.411 -9.151 1.00 43.84 93 LEU B N 1
ATOM 6718 C CA . LEU B 1 93 ? -2.793 -25.625 -10.426 1.00 44.07 93 LEU B CA 1
ATOM 6719 C C . LEU B 1 93 ? -2.151 -24.333 -10.914 1.00 44.41 93 LEU B C 1
ATOM 6720 O O . LEU B 1 93 ? -2.781 -23.270 -10.893 1.00 44.16 93 LEU B O 1
ATOM 6725 N N . VAL B 1 94 ? -0.894 -24.428 -11.339 1.00 44.70 94 VAL B N 1
ATOM 6726 C CA . VAL B 1 94 ? -0.145 -23.273 -11.826 1.00 47.89 94 VAL B CA 1
ATOM 6727 C C . VAL B 1 94 ? -0.693 -22.887 -13.195 1.00 50.65 94 VAL B C 1
ATOM 6728 O O . VAL B 1 94 ? -0.679 -23.711 -14.121 1.00 50.33 94 VAL B O 1
ATOM 6732 N N . PRO B 1 95 ? -1.180 -21.655 -13.373 1.00 48.75 95 PRO B N 1
ATOM 6733 C CA . PRO B 1 95 ? -1.885 -21.325 -14.622 1.00 50.53 95 PRO B CA 1
ATOM 6734 C C . PRO B 1 95 ? -0.994 -21.323 -15.851 1.00 56.50 95 PRO B C 1
ATOM 6735 O O . PRO B 1 95 ? -1.470 -21.659 -16.943 1.00 56.10 95 PRO B O 1
ATOM 6739 N N . GLU B 1 96 ? 0.281 -20.955 -15.715 1.00 52.48 96 GLU B N 1
ATOM 6740 C CA . GLU B 1 96 ? 1.152 -20.905 -16.883 1.00 58.55 96 GLU B CA 1
ATOM 6741 C C . GLU B 1 96 ? 1.454 -22.293 -17.428 1.00 54.30 96 GLU B C 1
ATOM 6742 O O . GLU B 1 96 ? 1.764 -22.435 -18.616 1.00 54.33 96 GLU B O 1
ATOM 6748 N N . THR B 1 97 ? 1.365 -23.322 -16.590 1.00 49.66 97 THR B N 1
ATOM 6749 C CA . THR B 1 97 ? 1.661 -24.685 -17.003 1.00 52.79 97 THR B CA 1
ATOM 6750 C C . THR B 1 97 ? 0.407 -25.508 -17.270 1.00 51.82 97 THR B C 1
ATOM 6751 O O . THR B 1 97 ? 0.499 -26.734 -17.389 1.00 51.54 97 THR B O 1
ATOM 6755 N N . GLU B 1 98 ? -0.758 -24.868 -17.358 1.00 51.84 98 GLU B N 1
ATOM 6756 C CA . GLU B 1 98 ? -1.991 -25.588 -17.650 1.00 54.31 98 GLU B CA 1
ATOM 6757 C C . GLU B 1 98 ? -1.869 -26.318 -18.979 1.00 52.66 98 GLU B C 1
ATOM 6758 O O . GLU B 1 98 ? -1.399 -25.750 -19.968 1.00 55.61 98 GLU B O 1
ATOM 6764 N N . ASN B 1 99 ? -2.288 -27.585 -18.997 1.00 46.55 99 ASN B N 1
ATOM 6765 C CA . ASN B 1 99 ? -2.223 -28.439 -20.182 1.00 47.08 99 ASN B CA 1
ATOM 6766 C C . ASN B 1 99 ? -0.785 -28.701 -20.626 1.00 49.06 99 ASN B C 1
ATOM 6767 O O . ASN B 1 99 ? -0.540 -28.988 -21.802 1.00 48.49 99 ASN B O 1
ATOM 6772 N N . LYS B 1 100 ? 0.176 -28.620 -19.703 1.00 50.02 100 LYS B N 1
ATOM 6773 C CA . LYS B 1 100 ? 1.596 -28.797 -20.003 1.00 51.63 100 LYS B CA 1
ATOM 6774 C C . LYS B 1 100 ? 2.169 -29.868 -19.082 1.00 45.45 100 LYS B C 1
ATOM 6775 O O . LYS B 1 100 ? 2.419 -29.603 -17.905 1.00 43.95 100 LYS B O 1
ATOM 6781 N N . SER B 1 101 ? 2.400 -31.066 -19.613 1.00 43.99 101 SER B N 1
ATOM 6782 C CA . SER B 1 101 ? 2.934 -32.156 -18.800 1.00 44.27 101 SER B CA 1
ATOM 6783 C C . SER B 1 101 ? 4.350 -31.841 -18.333 1.00 45.43 101 SER B C 1
ATOM 6784 O O . SER B 1 101 ? 5.233 -31.556 -19.148 1.00 46.22 101 SER B O 1
ATOM 6787 N N . ILE B 1 102 ? 4.570 -31.916 -17.021 1.00 44.51 102 ILE B N 1
ATOM 6788 C CA . ILE B 1 102 ? 5.844 -31.565 -16.402 1.00 44.08 102 ILE B CA 1
ATOM 6789 C C . ILE B 1 102 ? 6.350 -32.754 -15.600 1.00 45.06 102 ILE B C 1
ATOM 6790 O O . ILE B 1 102 ? 5.598 -33.347 -14.816 1.00 43.11 102 ILE B O 1
ATOM 6795 N N . ALA B 1 103 ? 7.632 -33.089 -15.784 1.00 43.47 103 ALA B N 1
ATOM 6796 C CA . ALA B 1 103 ? 8.225 -34.253 -15.141 1.00 38.90 103 ALA B CA 1
ATOM 6797 C C . ALA B 1 103 ? 9.553 -33.956 -14.453 1.00 40.75 103 ALA B C 1
ATOM 6798 O O . ALA B 1 103 ? 10.258 -34.898 -14.075 1.00 40.64 103 ALA B O 1
ATOM 6800 N N . SER B 1 104 ? 9.914 -32.686 -14.274 1.00 43.07 104 SER B N 1
ATOM 6801 C CA . SER B 1 104 ? 11.157 -32.331 -13.600 1.00 44.95 104 SER B CA 1
ATOM 6802 C C . SER B 1 104 ? 10.998 -30.975 -12.930 1.00 47.00 104 SER B C 1
ATOM 6803 O O . SER B 1 104 ? 10.483 -30.036 -13.544 1.00 48.67 104 SER B O 1
ATOM 6806 N N . ILE B 1 105 ? 11.436 -30.877 -11.675 1.00 43.30 105 ILE B N 1
ATOM 6807 C CA . ILE B 1 105 ? 11.502 -29.605 -10.960 1.00 46.35 105 ILE B CA 1
ATOM 6808 C C . ILE B 1 105 ? 12.844 -29.537 -10.244 1.00 45.44 105 ILE B C 1
ATOM 6809 O O . ILE B 1 105 ? 13.230 -30.482 -9.548 1.00 46.16 105 ILE B O 1
ATOM 6814 N N . ALA B 1 106 ? 13.557 -28.424 -10.416 1.00 42.67 106 ALA B N 1
ATOM 6815 C CA . ALA B 1 106 ? 14.877 -28.259 -9.824 1.00 46.05 106 ALA B CA 1
ATOM 6816 C C . ALA B 1 106 ? 15.036 -26.839 -9.302 1.00 48.58 106 ALA B C 1
ATOM 6817 O O . ALA B 1 106 ? 14.610 -25.878 -9.950 1.00 47.81 106 ALA B O 1
ATOM 6819 N N . PHE B 1 107 ? 15.658 -26.716 -8.133 1.00 48.98 107 PHE B N 1
ATOM 6820 C CA . PHE B 1 107 ? 15.894 -25.435 -7.485 1.00 53.76 107 PHE B CA 1
ATOM 6821 C C . PHE B 1 107 ? 17.356 -25.023 -7.623 1.00 55.79 107 PHE B C 1
ATOM 6822 O O . PHE B 1 107 ? 18.246 -25.852 -7.826 1.00 55.13 107 PHE B O 1
ATOM 6830 N N . LYS B 1 108 ? 17.593 -23.726 -7.498 1.00 57.35 108 LYS B N 1
ATOM 6831 C CA . LYS B 1 108 ? 18.953 -23.205 -7.571 1.00 58.99 108 LYS B CA 1
ATOM 6832 C C . LYS B 1 108 ? 19.627 -23.330 -6.208 1.00 60.03 108 LYS B C 1
ATOM 6833 O O . LYS B 1 108 ? 19.019 -22.984 -5.190 1.00 60.85 108 LYS B O 1
ATOM 6839 N N . PRO B 1 109 ? 20.859 -23.831 -6.145 1.00 59.07 109 PRO B N 1
ATOM 6840 C CA . PRO B 1 109 ? 21.550 -23.926 -4.853 1.00 59.26 109 PRO B CA 1
ATOM 6841 C C . PRO B 1 109 ? 21.781 -22.546 -4.253 1.00 62.22 109 PRO B C 1
ATOM 6842 O O . PRO B 1 109 ? 22.296 -21.641 -4.912 1.00 65.40 109 PRO B O 1
ATOM 6846 N N . GLY B 1 110 ? 21.387 -22.391 -2.991 1.00 62.15 110 GLY B N 1
ATOM 6847 C CA . GLY B 1 110 ? 21.522 -21.134 -2.292 1.00 65.84 110 GLY B CA 1
ATOM 6848 C C . GLY B 1 110 ? 20.357 -20.181 -2.449 1.00 66.82 110 GLY B C 1
ATOM 6849 O O . GLY B 1 110 ? 20.256 -19.220 -1.676 1.00 68.31 110 GLY B O 1
ATOM 6850 N N . ASN B 1 111 ? 19.471 -20.415 -3.419 1.00 66.79 111 ASN B N 1
ATOM 6851 C CA . ASN B 1 111 ? 18.333 -19.522 -3.653 1.00 68.63 111 ASN B CA 1
ATOM 6852 C C . ASN B 1 111 ? 17.183 -20.375 -4.193 1.00 64.77 111 ASN B C 1
ATOM 6853 O O . ASN B 1 111 ? 17.070 -20.595 -5.401 1.00 62.66 111 ASN B O 1
ATOM 6858 N N . ALA B 1 112 ? 16.329 -20.842 -3.280 1.00 63.35 112 ALA B N 1
ATOM 6859 C CA . ALA B 1 112 ? 15.198 -21.681 -3.660 1.00 62.31 112 ALA B CA 1
ATOM 6860 C C . ALA B 1 112 ? 14.079 -20.901 -4.336 1.00 62.21 112 ALA B C 1
ATOM 6861 O O . ALA B 1 112 ? 13.051 -21.500 -4.675 1.00 59.94 112 ALA B O 1
ATOM 6863 N N . ASN B 1 113 ? 14.237 -19.592 -4.528 1.00 62.66 113 ASN B N 1
ATOM 6864 C CA . ASN B 1 113 ? 13.260 -18.830 -5.293 1.00 63.29 113 ASN B CA 1
ATOM 6865 C C . ASN B 1 113 ? 13.487 -18.948 -6.792 1.00 63.49 113 ASN B C 1
ATOM 6866 O O . ASN B 1 113 ? 12.583 -18.623 -7.571 1.00 63.88 113 ASN B O 1
ATOM 6871 N N . HIS B 1 114 ? 14.666 -19.400 -7.212 1.00 62.39 114 HIS B N 1
ATOM 6872 C CA . HIS B 1 114 ? 14.930 -19.696 -8.614 1.00 63.55 114 HIS B CA 1
ATOM 6873 C C . HIS B 1 114 ? 14.598 -21.163 -8.853 1.00 59.11 114 HIS B C 1
ATOM 6874 O O . HIS B 1 114 ? 15.291 -22.054 -8.352 1.00 53.00 114 HIS B O 1
ATOM 6881 N N . ILE B 1 115 ? 13.528 -21.412 -9.605 1.00 58.99 115 ILE B N 1
ATOM 6882 C CA . ILE B 1 115 ? 13.053 -22.762 -9.875 1.00 54.68 115 ILE B CA 1
ATOM 6883 C C . ILE B 1 115 ? 12.986 -22.969 -11.380 1.00 53.72 115 ILE B C 1
ATOM 6884 O O . ILE B 1 115 ? 12.727 -22.036 -12.147 1.00 56.71 115 ILE B O 1
ATOM 6889 N N . ILE B 1 116 ? 13.225 -24.206 -11.800 1.00 52.41 116 ILE B N 1
ATOM 6890 C CA . ILE B 1 116 ? 13.068 -24.619 -13.187 1.00 52.28 116 ILE B CA 1
ATOM 6891 C C . ILE B 1 116 ? 12.088 -25.783 -13.220 1.00 46.71 116 ILE B C 1
ATOM 6892 O O . ILE B 1 116 ? 12.273 -26.777 -12.507 1.00 44.55 116 ILE B O 1
ATOM 6897 N N . ALA B 1 117 ? 11.040 -25.649 -14.027 1.00 52.62 117 ALA B N 1
ATOM 6898 C CA . ALA B 1 117 ? 10.084 -26.722 -14.267 1.00 51.11 117 ALA B CA 1
ATOM 6899 C C . ALA B 1 117 ? 10.174 -27.106 -15.735 1.00 50.01 117 ALA B C 1
ATOM 6900 O O . ALA B 1 117 ? 9.994 -26.256 -16.613 1.00 47.97 117 ALA B O 1
ATOM 6902 N N . ALA B 1 118 ? 10.458 -28.377 -15.998 1.00 50.08 118 ALA B N 1
ATOM 6903 C CA . ALA B 1 118 ? 10.722 -28.826 -17.352 1.00 51.64 118 ALA B CA 1
ATOM 6904 C C . ALA B 1 118 ? 9.582 -29.688 -17.866 1.00 48.01 118 ALA B C 1
ATOM 6905 O O . ALA B 1 118 ? 9.177 -30.640 -17.186 1.00 46.69 118 ALA B O 1
ATOM 6907 N N . PRO B 1 119 ? 9.032 -29.374 -19.038 1.00 48.28 119 PRO B N 1
ATOM 6908 C CA . PRO B 1 119 ? 8.033 -30.257 -19.648 1.00 46.67 119 PRO B CA 1
ATOM 6909 C C . PRO B 1 119 ? 8.567 -31.672 -19.814 1.00 45.08 119 PRO B C 1
ATOM 6910 O O . PRO B 1 119 ? 9.729 -31.882 -20.166 1.00 47.90 119 PRO B O 1
ATOM 6914 N N . GLY B 1 120 ? 7.708 -32.647 -19.554 1.00 42.77 120 GLY B N 1
ATOM 6915 C CA . GLY B 1 120 ? 8.119 -34.032 -19.675 1.00 42.87 120 GLY B CA 1
ATOM 6916 C C . GLY B 1 120 ? 7.011 -34.965 -19.246 1.00 42.46 120 GLY B C 1
ATOM 6917 O O . GLY B 1 120 ? 5.995 -34.551 -18.677 1.00 42.78 120 GLY B O 1
ATOM 6918 N N . TRP B 1 121 ? 7.236 -36.254 -19.526 1.00 41.31 121 TRP B N 1
ATOM 6919 C CA . TRP B 1 121 ? 6.257 -37.274 -19.137 1.00 38.17 121 TRP B CA 1
ATOM 6920 C C . TRP B 1 121 ? 6.885 -38.651 -18.958 1.00 36.38 121 TRP B C 1
ATOM 6921 O O . TRP B 1 121 ? 6.167 -39.646 -19.099 1.00 36.22 121 TRP B O 1
ATOM 6932 N N . ARG B 1 122 ? 8.183 -38.749 -18.674 1.00 35.86 122 ARG B N 1
ATOM 6933 C CA . ARG B 1 122 ? 8.874 -40.019 -18.394 1.00 35.30 122 ARG B CA 1
ATOM 6934 C C . ARG B 1 122 ? 8.685 -40.944 -19.595 1.00 35.60 122 ARG B C 1
ATOM 6935 O O . ARG B 1 122 ? 8.892 -40.504 -20.737 1.00 36.45 122 ARG B O 1
ATOM 6943 N N . ASP B 1 123 ? 8.307 -42.205 -19.394 1.00 35.33 123 ASP B N 1
ATOM 6944 C CA . ASP B 1 123 ? 8.088 -43.161 -20.470 1.00 39.05 123 ASP B CA 1
ATOM 6945 C C . ASP B 1 123 ? 6.621 -43.278 -20.862 1.00 41.91 123 ASP B C 1
ATOM 6946 O O . ASP B 1 123 ? 6.264 -44.181 -21.624 1.00 43.65 123 ASP B O 1
ATOM 6951 N N . ASP B 1 124 ? 5.763 -42.391 -20.360 1.00 43.21 124 ASP B N 1
ATOM 6952 C CA . ASP B 1 124 ? 4.334 -42.469 -20.638 1.00 48.84 124 ASP B CA 1
ATOM 6953 C C . ASP B 1 124 ? 4.005 -41.867 -21.998 1.00 47.61 124 ASP B C 1
ATOM 6954 O O . ASP B 1 124 ? 3.141 -40.990 -22.100 1.00 43.13 124 ASP B O 1
ATOM 6959 N N . ASP B 1 125 ? 4.681 -42.334 -23.051 1.00 45.49 125 ASP B N 1
ATOM 6960 C CA . ASP B 1 125 ? 4.458 -41.769 -24.377 1.00 47.29 125 ASP B CA 1
ATOM 6961 C C . ASP B 1 125 ? 3.044 -42.041 -24.874 1.00 47.99 125 ASP B C 1
ATOM 6962 O O . ASP B 1 125 ? 2.512 -41.268 -25.680 1.00 48.97 125 ASP B O 1
ATOM 6967 N N . ASP B 1 126 ? 2.416 -43.117 -24.407 1.00 46.32 126 ASP B N 1
ATOM 6968 C CA . ASP B 1 126 ? 1.055 -43.432 -24.819 1.00 50.83 126 ASP B CA 1
ATOM 6969 C C . ASP B 1 126 ? 0.006 -42.592 -24.100 1.00 47.79 126 ASP B C 1
ATOM 6970 O O . ASP B 1 126 ? -1.186 -42.749 -24.380 1.00 49.37 126 ASP B O 1
ATOM 6975 N N . PHE B 1 127 ? 0.415 -41.702 -23.195 1.00 46.24 127 PHE B N 1
ATOM 6976 C CA . PHE B 1 127 ? -0.513 -40.849 -22.469 1.00 46.19 127 PHE B CA 1
ATOM 6977 C C . PHE B 1 127 ? -0.331 -39.362 -22.741 1.00 43.06 127 PHE B C 1
ATOM 6978 O O . PHE B 1 127 ? -1.178 -38.570 -22.314 1.00 41.44 127 PHE B O 1
ATOM 6986 N N . ILE B 1 128 ? 0.740 -38.955 -23.429 1.00 43.33 128 ILE B N 1
ATOM 6987 C CA . ILE B 1 128 ? 1.009 -37.533 -23.618 1.00 46.36 128 ILE B CA 1
ATOM 6988 C C . ILE B 1 128 ? -0.087 -36.851 -24.428 1.00 48.02 128 ILE B C 1
ATOM 6989 O O . ILE B 1 128 ? -0.233 -35.625 -24.364 1.00 51.27 128 ILE B O 1
ATOM 6994 N N . GLY B 1 129 ? -0.882 -37.613 -25.171 1.00 48.29 129 GLY B N 1
ATOM 6995 C CA . GLY B 1 129 ? -1.927 -37.029 -25.982 1.00 49.96 129 GLY B CA 1
ATOM 6996 C C . GLY B 1 129 ? -3.308 -36.976 -25.368 1.00 51.59 129 GLY B C 1
ATOM 6997 O O . GLY B 1 129 ? -4.250 -36.553 -26.046 1.00 58.42 129 GLY B O 1
ATOM 6998 N N . LYS B 1 130 ? -3.464 -37.374 -24.101 1.00 45.44 130 LYS B N 1
ATOM 6999 C CA . LYS B 1 130 ? -4.800 -37.492 -23.521 1.00 46.41 130 LYS B CA 1
ATOM 7000 C C . LYS B 1 130 ? -5.512 -36.144 -23.462 1.00 48.35 130 LYS B C 1
ATOM 7001 O O . LYS B 1 130 ? -6.735 -36.076 -23.635 1.00 48.92 130 LYS B O 1
ATOM 7007 N N . PHE B 1 131 ? -4.771 -35.062 -23.219 1.00 48.83 131 PHE B N 1
ATOM 7008 C CA . PHE B 1 131 ? -5.345 -33.721 -23.189 1.00 47.13 131 PHE B CA 1
ATOM 7009 C C . PHE B 1 131 ? -4.941 -32.886 -24.402 1.00 53.48 131 PHE B C 1
ATOM 7010 O O . PHE B 1 131 ? -4.958 -31.652 -24.337 1.00 54.18 131 PHE B O 1
ATOM 7018 N N . GLY B 1 132 ? -4.563 -33.533 -25.504 1.00 50.85 132 GLY B N 1
ATOM 7019 C CA . GLY B 1 132 ? -4.301 -32.850 -26.752 1.00 53.68 132 GLY B CA 1
ATOM 7020 C C . GLY B 1 132 ? -2.851 -32.501 -27.016 1.00 55.63 132 GLY B C 1
ATOM 7021 O O . GLY B 1 132 ? -2.547 -31.987 -28.099 1.00 59.34 132 GLY B O 1
ATOM 7022 N N . GLU B 1 133 ? -1.951 -32.750 -26.071 1.00 52.61 133 GLU B N 1
ATOM 7023 C CA . GLU B 1 133 ? -0.544 -32.466 -26.303 1.00 54.97 133 GLU B CA 1
ATOM 7024 C C . GLU B 1 133 ? 0.052 -33.474 -27.283 1.00 56.90 133 GLU B C 1
ATOM 7025 O O . GLU B 1 133 ? -0.508 -34.543 -27.538 1.00 60.07 133 GLU B O 1
ATOM 7031 N N . THR B 1 134 ? 1.205 -33.115 -27.843 1.00 57.81 134 THR B N 1
ATOM 7032 C CA . THR B 1 134 ? 1.954 -34.003 -28.719 1.00 59.27 134 THR B CA 1
ATOM 7033 C C . THR B 1 134 ? 3.384 -34.124 -28.214 1.00 57.43 134 THR B C 1
ATOM 7034 O O . THR B 1 134 ? 3.941 -33.180 -27.645 1.00 55.94 134 THR B O 1
ATOM 7038 N N . ALA B 1 135 ? 3.971 -35.305 -28.421 1.00 55.99 135 ALA B N 1
ATOM 7039 C CA . ALA B 1 135 ? 5.371 -35.501 -28.061 1.00 54.76 135 ALA B CA 1
ATOM 7040 C C . ALA B 1 135 ? 6.273 -34.574 -28.862 1.00 57.08 135 ALA B C 1
ATOM 7041 O O . ALA B 1 135 ? 7.196 -33.961 -28.312 1.00 55.89 135 ALA B O 1
ATOM 7043 N N . ALA B 1 136 ? 6.015 -34.450 -30.161 1.00 59.91 136 ALA B N 1
ATOM 7044 C CA . ALA B 1 136 ? 6.791 -33.544 -30.994 1.00 64.31 136 ALA B CA 1
ATOM 7045 C C . ALA B 1 136 ? 6.459 -32.096 -30.656 1.00 67.56 136 ALA B C 1
ATOM 7046 O O . ALA B 1 136 ? 5.302 -31.746 -30.403 1.00 66.75 136 ALA B O 1
ATOM 7048 N N . GLY B 1 137 ? 7.486 -31.251 -30.649 1.00 69.01 137 GLY B N 1
ATOM 7049 C CA . GLY B 1 137 ? 7.309 -29.851 -30.357 1.00 67.98 137 GLY B CA 1
ATOM 7050 C C . GLY B 1 137 ? 8.611 -29.152 -30.029 1.00 67.51 137 GLY B C 1
ATOM 7051 O 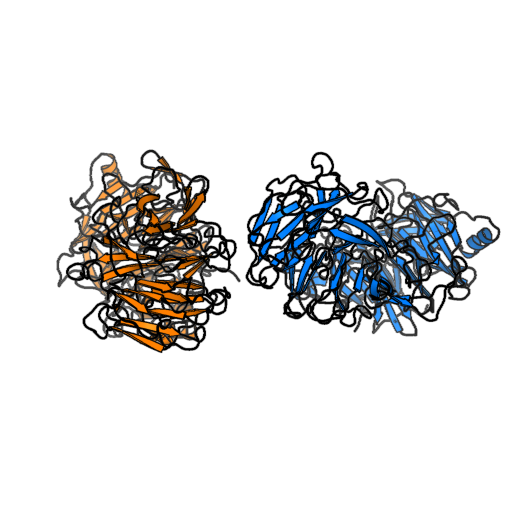O . GLY B 1 137 ? 9.690 -29.754 -30.029 1.00 64.13 137 GLY B O 1
ATOM 7052 N N . PRO B 1 138 ? 8.532 -27.855 -29.748 1.00 69.33 138 PRO B N 1
ATOM 7053 C CA . PRO B 1 138 ? 9.742 -27.108 -29.389 1.00 67.09 138 PRO B CA 1
ATOM 7054 C C . PRO B 1 138 ? 10.211 -27.459 -27.987 1.00 68.29 138 PRO B C 1
ATOM 7055 O O . PRO B 1 138 ? 9.412 -27.579 -27.055 1.00 61.45 138 PRO B O 1
ATOM 7059 N N . GLY B 1 139 ? 11.523 -27.628 -27.846 1.00 68.16 139 GLY B N 1
ATOM 7060 C CA . GLY B 1 139 ? 12.111 -27.833 -26.538 1.00 64.82 139 GLY B CA 1
ATOM 7061 C C . GLY B 1 139 ? 11.965 -26.576 -25.706 1.00 66.15 139 GLY B C 1
ATOM 7062 O O . GLY B 1 139 ? 12.449 -25.502 -26.103 1.00 65.13 139 GLY B O 1
ATOM 7063 N N . GLN B 1 140 ? 11.291 -26.679 -24.564 1.00 63.39 140 GLN B N 1
ATOM 7064 C CA . GLN B 1 140 ? 11.009 -25.511 -23.746 1.00 63.97 140 GLN B CA 1
ATOM 7065 C C . GLN B 1 140 ? 11.132 -25.870 -22.274 1.00 61.93 140 GLN B C 1
ATOM 7066 O O . GLN B 1 140 ? 11.139 -27.042 -21.892 1.00 54.40 140 GLN B O 1
ATOM 7072 N N . VAL B 1 141 ? 11.225 -24.830 -21.451 1.00 64.21 141 VAL B N 1
ATOM 7073 C CA . VAL B 1 141 ? 11.469 -24.963 -20.019 1.00 62.20 141 VAL B CA 1
ATOM 7074 C C . VAL B 1 141 ? 10.835 -23.772 -19.314 1.00 61.74 141 VAL B C 1
ATOM 7075 O O . VAL B 1 141 ? 11.006 -22.626 -19.741 1.00 64.73 141 VAL B O 1
ATOM 7079 N N . PHE B 1 142 ? 10.095 -24.039 -18.242 1.00 58.33 142 PHE B N 1
ATOM 7080 C CA . PHE B 1 142 ? 9.507 -22.979 -17.433 1.00 54.41 142 PHE B CA 1
ATOM 7081 C C . PHE B 1 142 ? 10.447 -22.634 -16.286 1.00 58.15 142 PHE B C 1
ATOM 7082 O O . PHE B 1 142 ? 10.886 -23.519 -15.544 1.00 54.29 142 PHE B O 1
ATOM 7090 N N . VAL B 1 143 ? 10.755 -21.348 -16.146 1.00 56.88 143 VAL B N 1
ATOM 7091 C CA . VAL B 1 143 ? 11.686 -20.866 -15.134 1.00 59.09 143 VAL B CA 1
ATOM 7092 C C . VAL B 1 143 ? 10.996 -19.782 -14.319 1.00 60.48 143 VAL B C 1
ATOM 7093 O O . VAL B 1 143 ? 10.196 -19.004 -14.851 1.00 59.78 143 VAL B O 1
ATOM 7097 N N . SER B 1 144 ? 11.294 -19.744 -13.021 1.00 62.73 144 SER B N 1
ATOM 7098 C CA . SER B 1 144 ? 10.751 -18.739 -12.121 1.00 67.82 144 SER B CA 1
ATOM 7099 C C . SER B 1 144 ? 11.868 -18.188 -11.248 1.00 71.02 144 SER B C 1
ATOM 7100 O O . SER B 1 144 ? 12.693 -18.948 -10.731 1.00 69.78 144 SER B O 1
ATOM 7103 N N . GLN B 1 145 ? 11.891 -16.865 -11.091 1.00 73.65 145 GLN B N 1
ATOM 7104 C CA . GLN B 1 145 ? 12.830 -16.190 -10.205 1.00 74.50 145 GLN B CA 1
ATOM 7105 C C . GLN B 1 145 ? 12.173 -15.722 -8.914 1.00 70.32 145 GLN B C 1
ATOM 7106 O O . GLN B 1 145 ? 12.811 -15.020 -8.123 1.00 72.60 145 GLN B O 1
ATOM 7112 N N . ASN B 1 146 ? 10.916 -16.107 -8.677 1.00 64.14 146 ASN B N 1
ATOM 7113 C CA . ASN B 1 146 ? 10.113 -15.541 -7.600 1.00 63.87 146 ASN B CA 1
ATOM 7114 C C . ASN B 1 146 ? 9.512 -16.612 -6.693 1.00 61.00 146 ASN B C 1
ATOM 7115 O O . ASN B 1 146 ? 8.542 -16.336 -5.979 1.00 57.64 146 ASN B O 1
ATOM 7120 N N . GLY B 1 147 ? 10.049 -17.828 -6.714 1.00 56.72 147 GLY B N 1
ATOM 7121 C CA . GLY B 1 147 ? 9.524 -18.871 -5.857 1.00 56.23 147 GLY B CA 1
ATOM 7122 C C . GLY B 1 147 ? 8.195 -19.455 -6.279 1.00 57.38 147 GLY B C 1
ATOM 7123 O O . GLY B 1 147 ? 7.616 -20.241 -5.522 1.00 55.64 147 GLY B O 1
ATOM 7124 N N . GLY B 1 148 ? 7.685 -19.096 -7.454 1.00 59.83 148 GLY B N 1
ATOM 7125 C CA . GLY B 1 148 ? 6.469 -19.697 -7.976 1.00 58.66 148 GLY B CA 1
ATOM 7126 C C . GLY B 1 148 ? 5.345 -18.735 -8.303 1.00 60.37 148 GLY B C 1
ATOM 7127 O O . GLY B 1 148 ? 4.292 -19.191 -8.767 1.00 60.69 148 GLY B O 1
ATOM 7128 N N . SER B 1 149 ? 5.491 -17.427 -8.085 1.00 63.72 149 SER B N 1
ATOM 7129 C CA . SER B 1 149 ? 4.424 -16.498 -8.448 1.00 63.90 149 SER B CA 1
ATOM 7130 C C . SER B 1 149 ? 4.175 -16.506 -9.949 1.00 65.30 149 SER B C 1
ATOM 7131 O O . SER B 1 149 ? 3.021 -16.506 -10.397 1.00 69.37 149 SER B O 1
ATOM 7134 N N . SER B 1 150 ? 5.246 -16.518 -10.740 1.00 63.39 150 SER B N 1
ATOM 7135 C CA . SER B 1 150 ? 5.143 -16.408 -12.184 1.00 62.84 150 SER B CA 1
ATOM 7136 C C . SER B 1 150 ? 6.181 -17.308 -12.838 1.00 60.81 150 SER B C 1
ATOM 7137 O O . SER B 1 150 ? 7.207 -17.643 -12.243 1.00 57.97 150 SER B O 1
ATOM 7140 N N . TRP B 1 151 ? 5.899 -17.703 -14.079 1.00 60.14 151 TRP B N 1
ATOM 7141 C CA . TRP B 1 151 ? 6.797 -18.559 -14.844 1.00 59.24 151 TRP B CA 1
ATOM 7142 C C . TRP B 1 151 ? 6.862 -18.061 -16.277 1.00 62.56 151 TRP B C 1
ATOM 7143 O O . TRP B 1 151 ? 5.826 -17.787 -16.889 1.00 63.34 151 TRP B O 1
ATOM 7154 N N . GLN B 1 152 ? 8.073 -17.954 -16.809 1.00 63.68 152 GLN B N 1
ATOM 7155 C CA . GLN B 1 152 ? 8.289 -17.570 -18.194 1.00 66.57 152 GLN B CA 1
ATOM 7156 C C . GLN B 1 152 ? 8.764 -18.782 -18.982 1.00 65.00 152 GLN B C 1
ATOM 7157 O O . GLN B 1 152 ? 9.426 -19.674 -18.444 1.00 63.96 152 GLN B O 1
ATOM 7163 N N . THR B 1 153 ? 8.412 -18.810 -20.261 1.00 65.72 153 THR B N 1
ATOM 7164 C CA . THR B 1 153 ? 8.696 -19.946 -21.127 1.00 67.08 153 THR B CA 1
ATOM 7165 C C . THR B 1 153 ? 9.997 -19.679 -21.876 1.00 72.06 153 THR B C 1
ATOM 7166 O O . THR B 1 153 ? 10.058 -18.788 -22.729 1.00 77.71 153 THR B O 1
ATOM 7170 N N . VAL B 1 154 ? 11.032 -20.446 -21.549 1.00 66.16 154 VAL B N 1
ATOM 7171 C CA . VAL B 1 154 ? 12.321 -20.364 -22.223 1.00 68.45 154 VAL B CA 1
ATOM 7172 C C . VAL B 1 154 ? 12.391 -21.489 -23.244 1.00 73.60 154 VAL B C 1
ATOM 7173 O O . VAL B 1 154 ? 12.207 -22.663 -22.901 1.00 64.77 154 VAL B O 1
ATOM 7177 N N . THR B 1 155 ? 12.650 -21.134 -24.497 1.00 70.94 155 THR B N 1
ATOM 7178 C CA . THR B 1 155 ? 12.804 -22.099 -25.575 1.00 71.02 155 THR B CA 1
ATOM 7179 C C . THR B 1 155 ? 14.286 -22.387 -25.772 1.00 73.42 155 THR B C 1
ATOM 7180 O O . THR B 1 155 ? 15.103 -21.460 -25.792 1.00 75.78 155 THR B O 1
ATOM 7184 N N . PHE B 1 156 ? 14.636 -23.669 -25.903 1.00 70.07 156 PHE B N 1
ATOM 7185 C CA . PHE B 1 156 ? 16.002 -24.051 -26.227 1.00 71.20 156 PHE B CA 1
ATOM 7186 C C . PHE B 1 156 ? 16.116 -24.859 -27.514 1.00 72.16 156 PHE B C 1
ATOM 7187 O O . PHE B 1 156 ? 17.234 -25.217 -27.903 1.00 79.08 156 PHE B O 1
ATOM 7195 N N . ASP B 1 157 ? 15.005 -25.149 -28.187 1.00 71.90 157 ASP B N 1
ATOM 7196 C CA . ASP B 1 157 ? 15.043 -25.763 -29.508 1.00 73.47 157 ASP B CA 1
ATOM 7197 C C . ASP B 1 157 ? 13.779 -25.368 -30.255 1.00 81.93 157 ASP B C 1
ATOM 7198 O O . ASP B 1 157 ? 12.675 -25.490 -29.715 1.00 81.17 157 ASP B O 1
ATOM 7203 N N . SER B 1 158 ? 13.946 -24.895 -31.491 1.00 84.65 158 SER B N 1
ATOM 7204 C CA . SER B 1 158 ? 12.845 -24.323 -32.256 1.00 85.92 158 SER B CA 1
ATOM 7205 C C . SER B 1 158 ? 12.071 -25.350 -33.068 1.00 86.66 158 SER B C 1
ATOM 7206 O O . SER B 1 158 ? 10.967 -25.046 -33.535 1.00 88.18 158 SER B O 1
ATOM 7209 N N . ASN B 1 159 ? 12.615 -26.549 -33.247 1.00 85.97 159 ASN B N 1
ATOM 7210 C CA . ASN B 1 159 ? 11.991 -27.522 -34.129 1.00 87.76 159 ASN B CA 1
ATOM 7211 C C . ASN B 1 159 ? 10.765 -28.144 -33.470 1.00 84.86 159 ASN B C 1
ATOM 7212 O O . ASN B 1 159 ? 10.846 -28.680 -32.360 1.00 81.10 159 ASN B O 1
ATOM 7217 N N . SER B 1 160 ? 9.627 -28.069 -34.157 1.00 86.47 160 SER B N 1
ATOM 7218 C CA . SER B 1 160 ? 8.406 -28.735 -33.724 1.00 85.66 160 SER B CA 1
ATOM 7219 C C . SER B 1 160 ? 8.241 -30.116 -34.343 1.00 85.51 160 SER B C 1
ATOM 7220 O O . SER B 1 160 ? 7.276 -30.816 -34.020 1.00 85.66 160 SER B O 1
ATOM 7223 N N . SER B 1 161 ? 9.150 -30.526 -35.224 1.00 85.17 161 SER B N 1
ATOM 7224 C CA . SER B 1 161 ? 9.123 -31.872 -35.778 1.00 84.17 161 SER B CA 1
ATOM 7225 C C . SER B 1 161 ? 9.625 -32.922 -34.797 1.00 77.44 161 SER B C 1
ATOM 7226 O O . SER B 1 161 ? 9.491 -34.121 -35.070 1.00 75.87 161 SER B O 1
ATOM 7229 N N . THR B 1 162 ? 10.202 -32.498 -33.674 1.00 73.83 162 THR B N 1
ATOM 7230 C CA . THR B 1 162 ? 11.059 -33.336 -32.846 1.00 70.53 162 THR B CA 1
ATOM 7231 C C . THR B 1 162 ? 10.521 -33.494 -31.430 1.00 65.10 162 THR B C 1
ATOM 7232 O O . THR B 1 162 ? 9.832 -32.618 -30.901 1.00 65.00 162 THR B O 1
ATOM 7236 N N . ASP B 1 163 ? 10.892 -34.614 -30.805 1.00 63.88 163 ASP B N 1
ATOM 7237 C CA . ASP B 1 163 ? 10.408 -34.946 -29.469 1.00 58.78 163 ASP B CA 1
ATOM 7238 C C . ASP B 1 163 ? 11.083 -34.068 -28.422 1.00 55.27 163 ASP B C 1
ATOM 7239 O O . ASP B 1 163 ? 12.314 -33.965 -28.382 1.00 55.90 163 ASP B O 1
ATOM 7244 N N . ARG B 1 164 ? 10.270 -33.461 -27.556 1.00 56.64 164 ARG B N 1
ATOM 7245 C CA . ARG B 1 164 ? 10.713 -32.425 -26.631 1.00 57.33 164 ARG B CA 1
ATOM 7246 C C . ARG B 1 164 ? 10.781 -32.903 -25.187 1.00 54.87 164 ARG B C 1
ATOM 7247 O O . ARG B 1 164 ? 10.992 -32.085 -24.288 1.00 50.37 164 ARG B O 1
ATOM 7255 N N . ASN B 1 165 ? 10.615 -34.203 -24.947 1.00 52.41 165 ASN B N 1
ATOM 7256 C CA . ASN B 1 165 ? 10.588 -34.736 -23.589 1.00 47.98 165 ASN B CA 1
ATOM 7257 C C . ASN B 1 165 ? 11.894 -34.436 -22.863 1.00 48.57 165 ASN B C 1
ATOM 7258 O O . ASN B 1 165 ? 12.974 -34.802 -23.335 1.00 52.45 165 ASN B O 1
ATOM 7263 N N . VAL B 1 166 ? 11.796 -33.758 -21.721 1.00 46.15 166 VAL B N 1
ATOM 7264 C CA . VAL B 1 166 ? 12.943 -33.484 -20.863 1.00 47.02 166 VAL B CA 1
ATOM 7265 C C . VAL B 1 166 ? 12.927 -34.479 -19.713 1.00 46.44 166 VAL B C 1
ATOM 7266 O O . VAL B 1 166 ? 11.888 -34.684 -19.071 1.00 45.07 166 VAL B O 1
ATOM 7270 N N . TYR B 1 167 ? 14.075 -35.099 -19.448 1.00 45.44 167 TYR B N 1
ATOM 7271 C CA . TYR B 1 167 ? 14.171 -36.142 -18.437 1.00 41.55 167 TYR B CA 1
ATOM 7272 C C . TYR B 1 167 ? 14.763 -35.657 -17.120 1.00 40.56 167 TYR B C 1
ATOM 7273 O O . TYR B 1 167 ? 14.284 -36.058 -16.055 1.00 39.28 167 TYR B O 1
ATOM 7282 N N . SER B 1 168 ? 15.783 -34.800 -17.150 1.00 41.51 168 SER B N 1
ATOM 7283 C CA . SER B 1 168 ? 16.359 -34.310 -15.906 1.00 44.77 168 SER B CA 1
ATOM 7284 C C . SER B 1 168 ? 16.897 -32.897 -16.088 1.00 46.67 168 SER B C 1
ATOM 7285 O O . SER B 1 168 ? 17.198 -32.454 -17.200 1.00 48.06 168 SER B O 1
ATOM 7288 N N . VAL B 1 169 ? 17.001 -32.195 -14.960 1.00 45.51 169 VAL B N 1
ATOM 7289 C CA . VAL B 1 169 ? 17.514 -30.831 -14.878 1.00 49.18 169 VAL B CA 1
ATOM 7290 C C . VAL B 1 169 ? 18.355 -30.754 -13.612 1.00 51.34 169 VAL B C 1
ATOM 7291 O O . VAL B 1 169 ? 17.834 -30.956 -12.510 1.00 49.99 169 VAL B O 1
ATOM 7295 N N . VAL B 1 170 ? 19.650 -30.473 -13.756 1.00 52.12 170 VAL B N 1
ATOM 7296 C CA . VAL B 1 170 ? 20.585 -30.564 -12.641 1.00 53.90 170 VAL B CA 1
ATOM 7297 C C . VAL B 1 170 ? 21.469 -29.324 -12.604 1.00 58.65 170 VAL B C 1
ATOM 7298 O O . VAL B 1 170 ? 22.087 -28.962 -13.613 1.00 59.69 170 VAL B O 1
ATOM 7302 N N . PHE B 1 171 ? 21.535 -28.685 -11.438 1.00 58.79 171 PHE B N 1
ATOM 7303 C CA . PHE B 1 171 ? 22.402 -27.539 -11.214 1.00 60.49 171 PHE B CA 1
ATOM 7304 C C . PHE B 1 171 ? 23.816 -27.986 -10.847 1.00 61.22 171 PHE B C 1
ATOM 7305 O O . PHE B 1 171 ? 24.056 -29.128 -10.445 1.00 61.93 171 PHE B O 1
ATOM 7313 N N . ASP B 1 172 ? 24.757 -27.053 -10.984 1.00 60.56 172 ASP B N 1
ATOM 7314 C CA . ASP B 1 172 ? 26.126 -27.236 -10.516 1.00 60.35 172 ASP B CA 1
ATOM 7315 C C . ASP B 1 172 ? 26.198 -26.717 -9.084 1.00 59.09 172 ASP B C 1
ATOM 7316 O O . ASP B 1 172 ? 26.070 -25.512 -8.846 1.00 60.36 172 ASP B O 1
ATOM 7321 N N . GLN B 1 173 ? 26.416 -27.625 -8.131 1.00 58.13 173 GLN B N 1
ATOM 7322 C CA . GLN B 1 173 ? 26.446 -27.238 -6.725 1.00 61.89 173 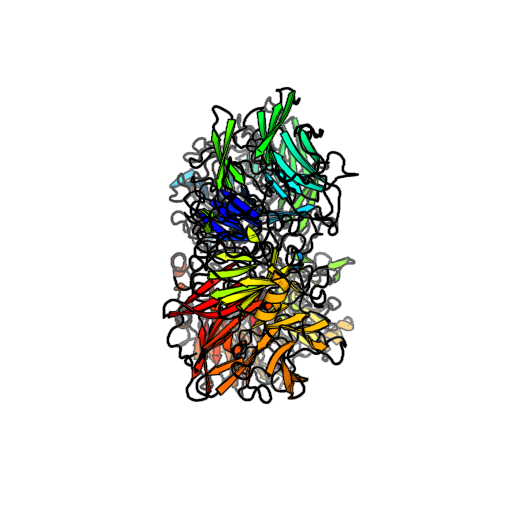GLN B CA 1
ATOM 7323 C C . GLN B 1 173 ? 27.572 -26.261 -6.412 1.00 65.12 173 GLN B C 1
ATOM 7324 O O . GLN B 1 173 ? 27.484 -25.535 -5.416 1.00 65.78 173 GLN B O 1
ATOM 7330 N N . SER B 1 174 ? 28.621 -26.222 -7.233 1.00 68.05 174 SER B N 1
ATOM 7331 C CA . SER B 1 174 ? 29.778 -25.375 -6.967 1.00 73.30 174 SER B CA 1
ATOM 7332 C C . SER B 1 174 ? 29.704 -24.012 -7.648 1.00 75.82 174 SER B C 1
ATOM 7333 O O . SER B 1 174 ? 30.551 -23.155 -7.372 1.00 78.42 174 SER B O 1
ATOM 7336 N N . ASN B 1 175 ? 28.733 -23.798 -8.537 1.00 75.45 175 ASN B N 1
ATOM 7337 C CA . ASN B 1 175 ? 28.424 -22.458 -9.042 1.00 80.56 175 ASN B CA 1
ATOM 7338 C C . ASN B 1 175 ? 26.987 -22.494 -9.542 1.00 75.16 175 ASN B C 1
ATOM 7339 O O . ASN B 1 175 ? 26.715 -23.057 -10.608 1.00 72.04 175 ASN B O 1
ATOM 7344 N N . ALA B 1 176 ? 26.085 -21.864 -8.788 1.00 72.72 176 ALA B N 1
ATOM 7345 C CA . ALA B 1 176 ? 24.653 -22.118 -8.899 1.00 71.03 176 ALA B CA 1
ATOM 7346 C C . ALA B 1 176 ? 24.030 -21.626 -10.198 1.00 72.44 176 ALA B C 1
ATOM 7347 O O . ALA B 1 176 ? 22.891 -22.004 -10.489 1.00 72.10 176 ALA B O 1
ATOM 7349 N N . ASN B 1 177 ? 24.718 -20.798 -10.977 1.00 75.88 177 ASN B N 1
ATOM 7350 C CA . ASN B 1 177 ? 24.149 -20.317 -12.228 1.00 76.55 177 ASN B CA 1
ATOM 7351 C C . ASN B 1 177 ? 24.450 -21.236 -13.404 1.00 70.37 177 ASN B C 1
ATOM 7352 O O . ASN B 1 177 ? 24.046 -20.934 -14.531 1.00 71.49 177 ASN B O 1
ATOM 7357 N N . THR B 1 178 ? 25.125 -22.353 -13.160 1.00 68.69 178 THR B N 1
ATOM 7358 C CA . THR B 1 178 ? 25.372 -23.386 -14.155 1.00 67.69 178 THR B CA 1
ATOM 7359 C C . THR B 1 178 ? 24.329 -24.486 -13.977 1.00 65.16 178 THR B C 1
ATOM 7360 O O . THR B 1 178 ? 24.067 -24.909 -12.851 1.00 65.32 178 THR B O 1
ATOM 7364 N N . VAL B 1 179 ? 23.727 -24.937 -15.076 1.00 62.77 179 VAL B N 1
ATOM 7365 C CA . VAL B 1 179 ? 22.714 -25.993 -15.009 1.00 61.17 179 VAL B CA 1
ATOM 7366 C C . VAL B 1 179 ? 22.554 -26.620 -16.393 1.00 59.30 179 VAL B C 1
ATOM 7367 O O . VAL B 1 179 ? 22.601 -25.929 -17.415 1.00 61.72 179 VAL B O 1
ATOM 7371 N N . TYR B 1 180 ? 22.372 -27.945 -16.413 1.00 56.36 180 TYR B N 1
ATOM 7372 C CA . TYR B 1 180 ? 22.144 -28.723 -17.623 1.00 60.67 180 TYR B CA 1
ATOM 7373 C C . TYR B 1 180 ? 20.762 -29.365 -17.600 1.00 57.83 180 TYR B C 1
ATOM 7374 O O . TYR B 1 180 ? 20.182 -29.613 -16.539 1.00 50.85 180 TYR B O 1
ATOM 7383 N N . LEU B 1 181 ? 20.251 -29.664 -18.792 1.00 57.59 181 LEU B N 1
ATOM 7384 C CA . LEU B 1 181 ? 19.061 -30.486 -18.940 1.00 51.01 181 LEU B CA 1
ATOM 7385 C C . LEU B 1 181 ? 19.346 -31.621 -19.913 1.00 53.16 181 LEU B C 1
ATOM 7386 O O . LEU B 1 181 ? 20.126 -31.474 -20.859 1.00 55.25 181 LEU B O 1
ATOM 7391 N N . GLY B 1 182 ? 18.703 -32.757 -19.664 1.00 49.99 182 GLY B N 1
ATOM 7392 C CA . GLY B 1 182 ? 18.822 -33.911 -20.529 1.00 48.87 182 GLY B CA 1
ATOM 7393 C C . GLY B 1 182 ? 17.506 -34.236 -21.201 1.00 49.19 182 GLY B C 1
ATOM 7394 O O . GLY B 1 182 ? 16.496 -34.448 -20.528 1.00 48.70 182 GLY B O 1
ATOM 7395 N N . SER B 1 183 ? 17.502 -34.279 -22.529 1.00 48.71 183 SER B N 1
ATOM 7396 C CA . SER B 1 183 ? 16.252 -34.353 -23.268 1.00 51.66 183 SER B CA 1
ATOM 7397 C C . SER B 1 183 ? 16.420 -35.264 -24.474 1.00 49.59 183 SER B C 1
ATOM 7398 O O . SER B 1 183 ? 17.529 -35.664 -24.832 1.00 50.49 183 SER B O 1
ATOM 7401 N N . ASN B 1 184 ? 15.290 -35.601 -25.096 1.00 49.40 184 ASN B N 1
ATOM 7402 C CA . ASN B 1 184 ? 15.347 -36.207 -26.418 1.00 50.97 184 ASN B CA 1
ATOM 7403 C C . ASN B 1 184 ? 15.879 -35.226 -27.455 1.00 60.41 184 ASN B C 1
ATOM 7404 O O . ASN B 1 184 ? 16.275 -35.645 -28.547 1.00 63.89 184 ASN B O 1
ATOM 7409 N N . LYS B 1 185 ? 15.882 -33.929 -27.144 1.00 59.64 185 LYS B N 1
ATOM 7410 C CA . LYS B 1 185 ? 16.569 -32.965 -27.995 1.00 63.71 185 LYS B CA 1
ATOM 7411 C C . LYS B 1 185 ? 18.073 -33.197 -27.971 1.00 65.61 185 LYS B C 1
ATOM 7412 O O . LYS B 1 185 ? 18.751 -33.057 -28.997 1.00 72.22 185 LYS B O 1
ATOM 7418 N N . GLY B 1 186 ? 18.599 -33.567 -26.817 1.00 58.89 186 GLY B N 1
ATOM 7419 C CA . GLY B 1 186 ? 20.014 -33.658 -26.551 1.00 58.63 186 GLY B CA 1
ATOM 7420 C C . GLY B 1 186 ? 20.309 -33.023 -25.208 1.00 57.55 186 GLY B C 1
ATOM 7421 O O . GLY B 1 186 ? 19.401 -32.612 -24.483 1.00 59.35 186 GLY B O 1
ATOM 7422 N N . VAL B 1 187 ? 21.591 -32.943 -24.866 1.00 58.45 187 VAL B N 1
ATOM 7423 C CA . VAL B 1 187 ? 22.011 -32.320 -23.618 1.00 60.48 187 VAL B CA 1
ATOM 7424 C C . VAL B 1 187 ? 22.283 -30.847 -23.882 1.00 65.47 187 VAL B C 1
ATOM 7425 O O . VAL B 1 187 ? 23.087 -30.502 -24.754 1.00 71.03 187 VAL B O 1
ATOM 7429 N N . TYR B 1 188 ? 21.601 -29.982 -23.140 1.00 62.61 188 TYR B N 1
ATOM 7430 C CA . TYR B 1 188 ? 21.748 -28.542 -23.263 1.00 67.01 188 TYR B CA 1
ATOM 7431 C C . TYR B 1 188 ? 22.302 -27.978 -21.964 1.00 68.70 188 TYR B C 1
ATOM 7432 O O . TYR B 1 188 ? 22.043 -28.505 -20.878 1.00 68.06 188 TYR B O 1
ATOM 7441 N N . LYS B 1 189 ? 23.081 -26.909 -22.082 1.00 71.25 189 LYS B N 1
ATOM 7442 C CA . LYS B 1 189 ? 23.707 -26.285 -20.928 1.00 70.45 189 LYS B CA 1
ATOM 7443 C C . LYS B 1 189 ? 23.415 -24.796 -20.915 1.00 72.93 189 LYS B C 1
ATOM 7444 O O . LYS B 1 189 ? 23.430 -24.138 -21.959 1.00 72.76 189 LYS B O 1
ATOM 7450 N N . SER B 1 190 ? 23.160 -24.274 -19.721 1.00 70.76 190 SER B N 1
ATOM 7451 C CA . SER B 1 190 ? 22.992 -22.848 -19.507 1.00 72.47 190 SER B CA 1
ATOM 7452 C C . SER B 1 190 ? 23.963 -22.389 -18.431 1.00 73.11 190 SER B C 1
ATOM 7453 O O . SER B 1 190 ? 24.080 -23.029 -17.380 1.00 69.91 190 SER B O 1
ATOM 7456 N N . THR B 1 191 ? 24.676 -21.301 -18.709 1.00 76.46 191 THR B N 1
ATOM 7457 C CA . THR B 1 191 ? 25.341 -20.525 -17.675 1.00 78.03 191 THR B CA 1
ATOM 7458 C C . THR B 1 191 ? 24.472 -19.364 -17.215 1.00 78.84 191 THR B C 1
ATOM 7459 O O . THR B 1 191 ? 24.933 -18.511 -16.451 1.00 80.81 191 THR B O 1
ATOM 7463 N N . ASN B 1 192 ? 23.218 -19.329 -17.661 1.00 82.51 192 ASN B N 1
ATOM 7464 C CA . ASN B 1 192 ? 22.275 -18.258 -17.384 1.00 84.14 192 ASN B CA 1
ATOM 7465 C C . ASN B 1 192 ? 21.430 -18.513 -16.147 1.00 79.08 192 ASN B C 1
ATOM 7466 O O . ASN B 1 192 ? 20.675 -17.624 -15.738 1.00 76.19 192 ASN B O 1
ATOM 7471 N N . GLY B 1 193 ? 21.501 -19.712 -15.574 1.00 76.35 193 GLY B N 1
ATOM 7472 C CA . GLY B 1 193 ? 20.465 -20.177 -14.682 1.00 71.22 193 GLY B CA 1
ATOM 7473 C C . GLY B 1 193 ? 19.222 -20.663 -15.390 1.00 66.11 193 GLY B C 1
ATOM 7474 O O . GLY B 1 193 ? 18.226 -20.972 -14.723 1.00 67.64 193 GLY B O 1
ATOM 7475 N N . GLY B 1 194 ? 19.240 -20.720 -16.713 1.00 67.48 194 GLY B N 1
ATOM 7476 C CA . GLY B 1 194 ? 18.140 -21.231 -17.489 1.00 65.92 194 GLY B CA 1
ATOM 7477 C C . GLY B 1 194 ? 17.436 -20.246 -18.408 1.00 69.28 194 GLY B C 1
ATOM 7478 O O . GLY B 1 194 ? 16.305 -20.526 -18.823 1.00 69.30 194 GLY B O 1
ATOM 7479 N N . LEU B 1 195 ? 18.060 -19.117 -18.747 1.00 73.72 195 LEU B N 1
ATOM 7480 C CA . LEU B 1 195 ? 17.415 -18.150 -19.627 1.00 75.21 195 LEU B CA 1
ATOM 7481 C C . LEU B 1 195 ? 17.837 -18.288 -21.085 1.00 77.13 195 LEU B C 1
ATOM 7482 O O . LEU B 1 195 ? 17.084 -17.872 -21.973 1.00 83.92 195 LEU B O 1
ATOM 7487 N N . ASN B 1 196 ? 19.012 -18.856 -21.357 1.00 77.70 196 ASN B N 1
ATOM 7488 C CA . ASN B 1 196 ? 19.390 -19.244 -22.709 1.00 79.42 196 ASN B CA 1
ATOM 7489 C C . ASN B 1 196 ? 20.159 -20.554 -22.650 1.00 83.88 196 ASN B C 1
ATOM 7490 O O . ASN B 1 196 ? 20.882 -20.824 -21.688 1.00 76.14 196 ASN B O 1
ATOM 7495 N N . TRP B 1 197 ? 19.999 -21.362 -23.697 1.00 83.09 197 TRP B N 1
ATOM 7496 C CA . TRP B 1 197 ? 20.643 -22.663 -23.797 1.00 80.25 197 TRP B CA 1
ATOM 7497 C C . TRP B 1 197 ? 21.197 -22.845 -25.203 1.00 81.58 197 TRP B C 1
ATOM 7498 O O . TRP B 1 197 ? 20.889 -22.075 -26.117 1.00 82.66 197 TRP B O 1
ATOM 7509 N N . GLN B 1 198 ? 22.035 -23.873 -25.360 1.00 81.42 198 GLN B N 1
ATOM 7510 C CA . GLN B 1 198 ? 22.506 -24.334 -26.662 1.00 85.42 198 GLN B CA 1
ATOM 7511 C C . GLN B 1 198 ? 23.009 -25.757 -26.499 1.00 80.91 198 GLN B C 1
ATOM 7512 O O . GLN B 1 198 ? 23.472 -26.150 -25.424 1.00 74.30 198 GLN B O 1
ATOM 7518 N N . ARG B 1 199 ? 22.925 -26.520 -27.583 1.00 79.52 199 ARG B N 1
ATOM 7519 C CA . ARG B 1 199 ? 23.083 -27.960 -27.508 1.00 73.98 199 ARG B CA 1
ATOM 7520 C C . ARG B 1 199 ? 24.537 -28.364 -27.302 1.00 79.76 199 ARG B C 1
ATOM 7521 O O . ARG B 1 199 ? 25.451 -27.810 -27.921 1.00 81.21 199 ARG B O 1
ATOM 7529 N N . ILE B 1 200 ? 24.742 -29.331 -26.414 1.00 73.93 200 ILE B N 1
ATOM 7530 C CA . ILE B 1 200 ? 26.006 -30.046 -26.311 1.00 71.71 200 ILE B CA 1
ATOM 7531 C C . ILE B 1 200 ? 25.946 -31.228 -27.266 1.00 71.17 200 ILE B C 1
ATOM 7532 O O . ILE B 1 200 ? 24.948 -31.959 -27.303 1.00 68.55 200 ILE B O 1
ATOM 7537 N N . ALA B 1 201 ? 26.997 -31.404 -28.060 1.00 73.86 201 ALA B N 1
ATOM 7538 C CA . ALA B 1 201 ? 27.065 -32.554 -28.947 1.00 77.30 201 ALA B CA 1
ATOM 7539 C C . ALA B 1 201 ? 27.189 -33.832 -28.128 1.00 69.90 201 ALA B C 1
ATOM 7540 O O . ALA B 1 201 ? 28.031 -33.928 -27.230 1.00 69.25 201 ALA B O 1
ATOM 7542 N N . GLY B 1 202 ? 26.337 -34.813 -28.428 1.00 67.65 202 GLY B N 1
ATOM 7543 C CA . GLY B 1 202 ? 26.420 -36.087 -27.777 1.00 70.19 202 GLY B CA 1
ATOM 7544 C C . GLY B 1 202 ? 27.617 -36.884 -28.259 1.00 65.71 202 GLY B C 1
ATOM 7545 O O . GLY B 1 202 ? 28.396 -36.433 -29.109 1.00 69.16 202 GLY B O 1
ATOM 7546 N N . PRO B 1 203 ? 27.768 -38.096 -27.722 1.00 63.04 203 PRO B N 1
ATOM 7547 C CA . PRO B 1 203 ? 28.929 -38.920 -28.093 1.00 64.47 203 PRO B CA 1
ATOM 7548 C C . PRO B 1 203 ? 28.879 -39.411 -29.525 1.00 68.28 203 PRO B C 1
ATOM 7549 O O . PRO B 1 203 ? 29.938 -39.682 -30.107 1.00 72.69 203 PRO B O 1
ATOM 7553 N N . ASP B 1 204 ? 27.687 -39.533 -30.107 1.00 65.48 204 ASP B N 1
ATOM 7554 C CA . ASP B 1 204 ? 27.526 -39.973 -31.486 1.00 67.53 204 ASP B CA 1
ATOM 7555 C C . ASP B 1 204 ? 26.103 -39.694 -31.945 1.00 69.69 204 ASP B C 1
ATOM 7556 O O . ASP B 1 204 ? 25.265 -40.601 -31.978 1.00 68.47 204 ASP B O 1
ATOM 7561 N N . ASP B 1 205 ? 25.819 -38.439 -32.300 1.00 72.80 205 ASP B N 1
ATOM 7562 C CA . ASP B 1 205 ? 24.458 -38.040 -32.637 1.00 74.25 205 ASP B CA 1
ATOM 7563 C C . ASP B 1 205 ? 23.986 -38.593 -33.972 1.00 75.65 205 ASP B C 1
ATOM 7564 O O . ASP B 1 205 ? 22.813 -38.414 -34.315 1.00 70.69 205 ASP B O 1
ATOM 7569 N N . ALA B 1 206 ? 24.860 -39.260 -34.725 1.00 78.61 206 ALA B N 1
ATOM 7570 C CA . ALA B 1 206 ? 24.426 -39.883 -35.968 1.00 82.19 206 ALA B CA 1
ATOM 7571 C C . ALA B 1 206 ? 23.491 -41.055 -35.699 1.00 81.42 206 ALA B C 1
ATOM 7572 O O . ALA B 1 206 ? 22.536 -41.279 -36.453 1.00 83.30 206 ALA B O 1
ATOM 7574 N N . VAL B 1 207 ? 23.732 -41.804 -34.623 1.00 79.35 207 VAL B N 1
ATOM 7575 C CA . VAL B 1 207 ? 22.986 -43.021 -34.343 1.00 77.55 207 VAL B CA 1
ATOM 7576 C C . VAL B 1 207 ? 22.097 -42.881 -33.111 1.00 68.62 207 VAL B C 1
ATOM 7577 O O . VAL B 1 207 ? 20.984 -43.410 -33.095 1.00 65.38 207 VAL B O 1
ATOM 7581 N N . ARG B 1 208 ? 22.545 -42.164 -32.076 1.00 66.41 208 ARG B N 1
ATOM 7582 C CA . ARG B 1 208 ? 21.819 -42.085 -30.805 1.00 62.75 208 ARG B CA 1
ATOM 7583 C C . ARG B 1 208 ? 21.784 -40.644 -30.307 1.00 63.85 208 ARG B C 1
ATOM 7584 O O . ARG B 1 208 ? 22.491 -40.278 -29.358 1.00 57.11 208 ARG B O 1
ATOM 7592 N N . PRO B 1 209 ? 20.939 -39.802 -30.907 1.00 66.10 209 PRO B N 1
ATOM 7593 C CA . PRO B 1 209 ? 20.912 -38.387 -30.508 1.00 60.40 209 PRO B CA 1
ATOM 7594 C C . PRO B 1 209 ? 20.211 -38.140 -29.184 1.00 62.32 209 PRO B C 1
ATOM 7595 O O . PRO B 1 209 ? 20.503 -37.133 -28.527 1.00 57.73 209 PRO B O 1
ATOM 7599 N N . TRP B 1 210 ? 19.306 -39.020 -28.768 1.00 59.12 210 TRP B N 1
ATOM 7600 C CA . TRP B 1 210 ? 18.433 -38.739 -27.636 1.00 56.29 210 TRP B CA 1
ATOM 7601 C C . TRP B 1 210 ? 19.117 -39.087 -26.321 1.00 49.90 210 TRP B C 1
ATOM 7602 O O . TRP B 1 210 ? 19.586 -40.213 -26.132 1.00 48.60 210 TRP B O 1
ATOM 7613 N N . ASN B 1 211 ? 19.168 -38.118 -25.413 1.00 49.72 211 ASN B N 1
ATOM 7614 C CA . ASN B 1 211 ? 19.655 -38.360 -24.064 1.00 49.92 211 ASN B CA 1
ATOM 7615 C C . ASN B 1 211 ? 18.503 -38.793 -23.168 1.00 46.83 211 ASN B C 1
ATOM 7616 O O . ASN B 1 211 ? 17.415 -38.210 -23.209 1.00 44.79 211 ASN B O 1
ATOM 7621 N N . LYS B 1 212 ? 18.750 -39.820 -22.358 1.00 42.33 212 LYS B N 1
ATOM 7622 C CA . LYS B 1 212 ? 17.749 -40.366 -21.448 1.00 39.69 212 LYS B CA 1
ATOM 7623 C C . LYS B 1 212 ? 18.090 -40.048 -19.996 1.00 46.19 212 LYS B C 1
ATOM 7624 O O . LYS B 1 212 ? 17.964 -40.892 -19.108 1.00 42.86 212 LYS B O 1
ATOM 7630 N N . GLY B 1 213 ? 18.517 -38.827 -19.741 1.00 46.52 213 GLY B N 1
ATOM 7631 C CA . GLY B 1 213 ? 18.849 -38.403 -18.398 1.00 42.06 213 GLY B CA 1
ATOM 7632 C C . GLY B 1 213 ? 20.322 -38.083 -18.253 1.00 43.74 213 GLY B C 1
ATOM 7633 O O . GLY B 1 213 ? 21.181 -38.664 -18.922 1.00 41.18 213 GLY B O 1
ATOM 7634 N N . ILE B 1 214 ? 20.620 -37.133 -17.367 1.00 40.80 214 ILE B N 1
ATOM 7635 C CA . ILE B 1 214 ? 21.990 -36.725 -17.100 1.00 42.42 214 ILE B CA 1
ATOM 7636 C C . ILE B 1 214 ? 22.215 -36.689 -15.598 1.00 50.37 214 ILE B C 1
ATOM 7637 O O . ILE B 1 214 ? 21.277 -36.615 -14.801 1.00 49.57 214 ILE B O 1
ATOM 7642 N N . ALA B 1 215 ? 23.490 -36.724 -15.225 1.00 46.74 215 ALA B N 1
ATOM 7643 C CA . ALA B 1 215 ? 23.909 -36.565 -13.845 1.00 45.48 215 ALA B CA 1
ATOM 7644 C C . ALA B 1 215 ? 25.170 -35.719 -13.819 1.00 48.77 215 ALA B C 1
ATOM 7645 O O . ALA B 1 215 ? 26.016 -35.824 -14.711 1.00 50.69 215 ALA B O 1
ATOM 7647 N N . LEU B 1 216 ? 25.286 -34.878 -12.798 1.00 44.98 216 LEU B N 1
ATOM 7648 C CA . LEU B 1 216 ? 26.415 -33.972 -12.659 1.00 47.81 216 LEU B CA 1
ATOM 7649 C C . LEU B 1 216 ? 27.036 -34.171 -11.288 1.00 51.31 216 LEU B C 1
ATOM 7650 O O . LEU B 1 216 ? 26.323 -34.213 -10.280 1.00 50.32 216 LEU B O 1
ATOM 7655 N N . SER B 1 217 ? 28.358 -34.306 -11.256 1.00 50.76 217 SER B N 1
ATOM 7656 C CA . SER B 1 217 ? 29.056 -34.452 -9.992 1.00 55.30 217 SER B CA 1
ATOM 7657 C C . SER B 1 217 ? 28.924 -33.170 -9.170 1.00 56.28 217 SER B C 1
ATOM 7658 O O . SER B 1 217 ? 28.891 -32.069 -9.728 1.00 56.54 217 SER B O 1
ATOM 7661 N N . PRO B 1 218 ? 28.834 -33.290 -7.841 1.00 56.38 218 PRO B N 1
ATOM 7662 C CA . PRO B 1 218 ? 28.642 -32.098 -6.995 1.00 57.62 218 PRO B CA 1
ATOM 7663 C C . PRO B 1 218 ? 29.649 -30.986 -7.230 1.00 61.06 218 PRO B C 1
ATOM 7664 O O . PRO B 1 218 ? 29.299 -29.808 -7.084 1.00 56.38 218 PRO B O 1
ATOM 7668 N N . ASN B 1 219 ? 30.887 -31.310 -7.590 1.00 61.61 219 ASN B N 1
ATOM 7669 C CA . ASN B 1 219 ? 31.852 -30.262 -7.884 1.00 66.46 219 ASN B CA 1
ATOM 7670 C C . ASN B 1 219 ? 31.660 -29.673 -9.280 1.00 68.46 219 ASN B C 1
ATOM 7671 O O . ASN B 1 219 ? 32.443 -28.808 -9.691 1.00 65.16 219 ASN B O 1
ATOM 7676 N N . GLY B 1 220 ? 30.632 -30.120 -10.004 1.00 65.10 220 GLY B N 1
ATOM 7677 C CA . GLY B 1 220 ? 30.303 -29.597 -11.315 1.00 64.45 220 GLY B CA 1
ATOM 7678 C C . GLY B 1 220 ? 31.247 -29.981 -12.430 1.00 64.22 220 GLY B C 1
ATOM 7679 O O . GLY B 1 220 ? 31.092 -29.480 -13.549 1.00 67.24 220 GLY B O 1
ATOM 7680 N N . GLN B 1 221 ? 32.190 -30.894 -12.180 1.00 64.08 221 GLN B N 1
ATOM 7681 C CA . GLN B 1 221 ? 33.310 -31.088 -13.089 1.00 69.90 221 GLN B CA 1
ATOM 7682 C C . GLN B 1 221 ? 33.201 -32.339 -13.957 1.00 67.07 221 GLN B C 1
ATOM 7683 O O . GLN B 1 221 ? 33.949 -32.459 -14.932 1.00 64.71 221 GLN B O 1
ATOM 7689 N N . VAL B 1 222 ? 32.251 -33.236 -13.689 1.00 59.09 222 VAL B N 1
ATOM 7690 C CA . VAL B 1 222 ? 32.029 -34.411 -14.531 1.00 57.36 222 VAL B CA 1
ATOM 7691 C C . VAL B 1 222 ? 30.537 -34.584 -14.778 1.00 54.79 222 VAL B C 1
ATOM 7692 O O . VAL B 1 222 ? 29.720 -34.393 -13.871 1.00 57.51 222 VAL B O 1
ATOM 7696 N N . LEU B 1 223 ? 30.191 -34.958 -16.010 1.00 54.78 223 LEU B N 1
ATOM 7697 C CA . LEU B 1 223 ? 28.815 -35.172 -16.438 1.00 55.27 223 LEU B CA 1
ATOM 7698 C C . LEU B 1 223 ? 28.659 -36.599 -16.947 1.00 52.84 223 LEU B C 1
ATOM 7699 O O . LEU B 1 223 ? 29.477 -37.071 -17.744 1.00 52.99 223 LEU B O 1
ATOM 7704 N N . TYR B 1 224 ? 27.608 -37.280 -16.489 1.00 47.80 224 TYR B N 1
ATOM 7705 C CA . TYR B 1 224 ? 27.280 -38.630 -16.925 1.00 50.54 224 TYR B CA 1
ATOM 7706 C C . TYR B 1 224 ? 25.935 -38.627 -17.638 1.00 51.26 224 TYR B C 1
ATOM 7707 O O . TYR B 1 224 ? 25.030 -37.863 -17.287 1.00 54.00 224 TYR B O 1
ATOM 7716 N N . ALA B 1 225 ? 25.800 -39.495 -18.637 1.00 46.84 225 ALA B N 1
ATOM 7717 C CA . ALA B 1 225 ? 24.590 -39.493 -19.446 1.00 45.04 225 ALA B CA 1
ATOM 7718 C C . ALA B 1 225 ? 24.401 -40.852 -20.104 1.00 47.92 225 ALA B C 1
ATOM 7719 O O . ALA B 1 225 ? 25.350 -41.621 -20.278 1.00 43.60 225 ALA B O 1
ATOM 7721 N N . THR B 1 226 ? 23.149 -41.135 -20.457 1.00 45.64 226 THR B N 1
ATOM 7722 C CA . THR B 1 226 ? 22.797 -42.257 -21.314 1.00 43.16 226 THR B CA 1
ATOM 7723 C C . THR B 1 226 ? 22.174 -41.716 -22.591 1.00 44.85 226 THR B C 1
ATOM 7724 O O . THR B 1 226 ? 21.392 -40.760 -22.555 1.00 47.79 226 THR B O 1
ATOM 7728 N N . TYR B 1 227 ? 22.529 -42.323 -23.720 1.00 45.11 227 TYR B N 1
ATOM 7729 C CA . TYR B 1 227 ? 22.073 -41.871 -25.025 1.00 48.99 227 TYR B CA 1
ATOM 7730 C C . TYR B 1 227 ? 21.416 -43.026 -25.763 1.00 46.37 227 TYR B C 1
ATOM 7731 O O . TYR B 1 227 ? 21.880 -44.168 -25.687 1.00 45.89 227 TYR B O 1
ATOM 7740 N N . ALA B 1 228 ? 20.339 -42.722 -26.478 1.00 47.75 228 ALA B N 1
ATOM 7741 C CA . ALA B 1 228 ? 19.517 -43.736 -27.115 1.00 50.28 228 ALA B CA 1
ATOM 7742 C C . ALA B 1 228 ? 19.273 -43.377 -28.571 1.00 52.62 228 ALA B C 1
ATOM 7743 O O . ALA B 1 228 ? 19.309 -42.204 -28.953 1.00 54.33 228 ALA B O 1
ATOM 7745 N N . GLU B 1 229 ? 19.015 -44.404 -29.376 1.00 52.84 229 GLU B N 1
ATOM 7746 C CA . GLU B 1 229 ? 18.573 -44.182 -30.743 1.00 54.28 229 GLU B CA 1
ATOM 7747 C C . GLU B 1 229 ? 17.293 -43.353 -30.739 1.00 56.88 229 GLU B C 1
ATOM 7748 O O . GLU B 1 229 ? 16.529 -43.352 -29.769 1.00 55.38 229 GLU B O 1
ATOM 7754 N N . ALA B 1 230 ? 17.066 -42.630 -31.831 1.00 64.11 230 ALA B N 1
ATOM 7755 C CA . ALA B 1 230 ? 15.900 -41.755 -31.947 1.00 67.64 230 ALA B CA 1
ATOM 7756 C C . ALA B 1 230 ? 14.695 -42.532 -32.482 1.00 74.28 230 ALA B C 1
ATOM 7757 O O . ALA B 1 230 ? 14.135 -42.233 -33.536 1.00 79.43 230 ALA B O 1
ATOM 7759 N N . LYS B 1 231 ? 14.302 -43.557 -31.725 1.00 78.19 231 LYS B N 1
ATOM 7760 C CA . LYS B 1 231 ? 13.166 -44.393 -32.085 1.00 84.62 231 LYS B CA 1
ATOM 7761 C C . LYS B 1 231 ? 12.025 -44.177 -31.108 1.00 88.74 231 LYS B C 1
ATOM 7762 O O . LYS B 1 231 ? 12.246 -44.205 -29.890 1.00 86.42 231 LYS B O 1
ATOM 7768 N N . PRO B 1 232 ? 10.798 -43.989 -31.597 1.00 95.75 232 PRO B N 1
ATOM 7769 C CA . PRO B 1 232 ? 9.697 -43.607 -30.702 1.00 93.79 232 PRO B CA 1
ATOM 7770 C C . PRO B 1 232 ? 9.262 -44.732 -29.776 1.00 89.39 232 PRO B C 1
ATOM 7771 O O . PRO B 1 232 ? 9.174 -44.543 -28.558 1.00 86.59 232 PRO B O 1
ATOM 7775 N N . ASP B 1 233 ? 8.985 -45.903 -30.347 1.00 80.82 233 ASP B N 1
ATOM 7776 C CA . ASP B 1 233 ? 8.452 -47.023 -29.583 1.00 72.14 233 ASP B CA 1
ATOM 7777 C C . ASP B 1 233 ? 9.558 -47.656 -28.745 1.00 67.88 233 ASP B C 1
ATOM 7778 O O . ASP B 1 233 ? 10.555 -48.148 -29.286 1.00 68.00 233 ASP B O 1
ATOM 7783 N N . LEU B 1 234 ? 9.368 -47.655 -27.424 1.00 61.35 234 LEU B N 1
ATOM 7784 C CA . LEU B 1 234 ? 10.364 -48.202 -26.511 1.00 56.86 234 LEU B CA 1
ATOM 7785 C C . LEU B 1 234 ? 10.498 -49.714 -26.627 1.00 53.65 234 LEU B C 1
ATOM 7786 O O . LEU B 1 234 ? 11.522 -50.267 -26.211 1.00 49.83 234 LEU B O 1
ATOM 7791 N N . ARG B 1 235 ? 9.491 -50.395 -27.177 1.00 54.72 235 ARG B N 1
ATOM 7792 C CA . ARG B 1 235 ? 9.546 -51.847 -27.287 1.00 56.21 235 ARG B CA 1
ATOM 7793 C C . ARG B 1 235 ? 10.595 -52.315 -28.286 1.00 57.03 235 ARG B C 1
ATOM 7794 O O . ARG B 1 235 ? 11.028 -53.470 -28.216 1.00 59.92 235 ARG B O 1
ATOM 7802 N N . TYR B 1 236 ? 11.020 -51.447 -29.205 1.00 56.07 236 TYR B N 1
ATOM 7803 C CA . TYR B 1 236 ? 12.041 -51.788 -30.189 1.00 61.69 236 TYR B CA 1
ATOM 7804 C C . TYR B 1 236 ? 13.252 -50.869 -30.090 1.00 60.56 236 TYR B C 1
ATOM 7805 O O . TYR B 1 236 ? 14.049 -50.788 -31.028 1.00 67.33 236 TYR B O 1
ATOM 7814 N N . ASN B 1 237 ? 13.396 -50.174 -28.964 1.00 54.65 237 ASN B N 1
ATOM 7815 C CA . ASN B 1 237 ? 14.568 -49.356 -28.655 1.00 52.19 237 ASN B CA 1
ATOM 7816 C C . ASN B 1 237 ? 15.078 -49.860 -27.308 1.00 49.16 237 ASN B C 1
ATOM 7817 O O . ASN B 1 237 ? 14.585 -49.444 -26.256 1.00 47.18 237 ASN B O 1
ATOM 7822 N N . THR B 1 238 ? 16.057 -50.766 -27.344 1.00 48.41 238 THR B N 1
ATOM 7823 C CA . THR B 1 238 ? 16.450 -51.528 -26.170 1.00 44.52 238 THR B CA 1
ATOM 7824 C C . THR B 1 238 ? 17.884 -51.298 -25.715 1.00 45.19 238 THR B C 1
ATOM 7825 O O . THR B 1 238 ? 18.249 -51.771 -24.632 1.00 42.73 238 THR B O 1
ATOM 7829 N N . ASN B 1 239 ? 18.703 -50.595 -26.493 1.00 46.50 239 ASN B N 1
ATOM 7830 C CA . ASN B 1 239 ? 20.140 -50.492 -26.245 1.00 45.14 239 ASN B CA 1
ATOM 7831 C C . ASN B 1 239 ? 20.498 -49.036 -25.952 1.00 46.12 239 ASN B C 1
ATOM 7832 O O . ASN B 1 239 ? 20.852 -48.278 -26.857 1.00 46.61 239 ASN B O 1
ATOM 7837 N N . PHE B 1 240 ? 20.407 -48.650 -24.681 1.00 44.40 240 PHE B N 1
ATOM 7838 C CA . PHE B 1 240 ? 20.851 -47.335 -24.235 1.00 42.03 240 PHE B CA 1
ATOM 7839 C C . PHE B 1 240 ? 22.281 -47.460 -23.728 1.00 44.87 240 PHE B C 1
ATOM 7840 O O . PHE B 1 240 ? 22.588 -48.368 -22.948 1.00 45.27 240 PHE B O 1
ATOM 7848 N N . LEU B 1 241 ? 23.152 -46.554 -24.160 1.00 45.88 241 LEU B N 1
ATOM 7849 C CA . LEU B 1 241 ? 24.561 -46.621 -23.805 1.00 48.27 241 LEU B CA 1
ATOM 7850 C C . LEU B 1 241 ? 24.933 -45.488 -22.856 1.00 42.53 241 LEU B C 1
ATOM 7851 O O . LEU B 1 241 ? 24.388 -44.385 -22.931 1.00 43.20 241 LEU B O 1
ATOM 7856 N N . VAL B 1 242 ? 25.873 -45.780 -21.960 1.00 41.94 242 VAL B N 1
ATOM 7857 C CA . VAL B 1 242 ? 26.243 -44.891 -20.865 1.00 41.74 242 VAL B CA 1
ATOM 7858 C C . VAL B 1 242 ? 27.584 -44.249 -21.181 1.00 48.62 242 VAL B C 1
ATOM 7859 O O . VAL B 1 242 ? 28.523 -44.925 -21.619 1.00 48.25 242 VAL B O 1
ATOM 7863 N N . TYR B 1 243 ? 27.677 -42.941 -20.948 1.00 51.29 243 TYR B N 1
ATOM 7864 C CA . TYR B 1 243 ? 28.869 -42.182 -21.287 1.00 53.09 243 TYR B CA 1
ATOM 7865 C C . TYR B 1 243 ? 29.210 -41.230 -20.153 1.00 48.73 243 TYR B C 1
ATOM 7866 O O . TYR B 1 243 ? 28.398 -40.958 -19.266 1.00 48.81 243 TYR B O 1
ATOM 7875 N N . ALA B 1 244 ? 30.434 -40.717 -20.204 1.00 54.27 244 ALA B N 1
ATOM 7876 C CA . ALA B 1 244 ? 30.907 -39.726 -19.255 1.00 52.11 244 ALA B CA 1
ATOM 7877 C C . ALA B 1 244 ? 31.795 -38.735 -19.983 1.00 59.70 244 ALA B C 1
ATOM 7878 O O . ALA B 1 244 ? 32.529 -39.099 -20.907 1.00 57.67 244 ALA B O 1
ATOM 7880 N N . THR B 1 245 ? 31.706 -37.478 -19.571 1.00 57.12 245 THR B N 1
ATOM 7881 C CA . THR B 1 245 ? 32.612 -36.464 -20.068 1.00 66.48 245 THR B CA 1
ATOM 7882 C C . THR B 1 245 ? 32.877 -35.476 -18.954 1.00 61.62 245 THR B C 1
ATOM 7883 O O . THR B 1 245 ? 32.086 -35.318 -18.018 1.00 59.44 245 THR B O 1
ATOM 7887 N N . ARG B 1 246 ? 34.022 -34.831 -19.066 1.00 65.77 246 ARG B N 1
ATOM 7888 C CA . ARG B 1 246 ? 34.303 -33.672 -18.256 1.00 66.58 246 ARG B CA 1
ATOM 7889 C C . ARG B 1 246 ? 33.518 -32.478 -18.779 1.00 67.99 246 ARG B C 1
ATOM 7890 O O . ARG B 1 246 ? 33.166 -32.406 -19.960 1.00 68.98 246 ARG B O 1
ATOM 7898 N N . THR B 1 247 ? 33.226 -31.542 -17.882 1.00 68.20 247 THR B N 1
ATOM 7899 C CA . THR B 1 247 ? 32.517 -30.343 -18.294 1.00 69.74 247 THR B CA 1
ATOM 7900 C C . THR B 1 247 ? 33.453 -29.233 -18.787 1.00 74.38 247 THR B C 1
ATOM 7901 O O . THR B 1 247 ? 32.974 -28.230 -19.320 1.00 76.25 247 THR B O 1
ATOM 7905 N N . SER B 1 248 ? 34.754 -29.365 -18.532 1.00 76.34 248 SER B N 1
ATOM 7906 C CA . SER B 1 248 ? 35.752 -28.465 -19.124 1.00 86.26 248 SER B CA 1
ATOM 7907 C C . SER B 1 248 ? 35.907 -28.664 -20.659 1.00 88.24 248 SER B C 1
ATOM 7908 O O . SER B 1 248 ? 35.852 -27.719 -21.355 1.00 91.13 248 SER B O 1
ATOM 7911 N N . ASN B 1 249 ? 36.011 -29.889 -21.163 1.00 89.05 249 ASN B N 1
ATOM 7912 C CA . ASN B 1 249 ? 36.084 -30.286 -22.549 1.00 94.92 249 ASN B CA 1
ATOM 7913 C C . ASN B 1 249 ? 34.992 -31.310 -22.797 1.00 91.56 249 ASN B C 1
ATOM 7914 O O . ASN B 1 249 ? 34.908 -32.312 -22.081 1.00 91.02 249 ASN B O 1
ATOM 7919 N N . ILE B 1 250 ? 34.169 -31.077 -23.814 1.00 86.63 250 ILE B N 1
ATOM 7920 C CA . ILE B 1 250 ? 33.250 -32.127 -24.222 1.00 83.90 250 ILE B CA 1
ATOM 7921 C C . ILE B 1 250 ? 34.074 -33.222 -24.889 1.00 84.76 250 ILE B C 1
ATOM 7922 O O . ILE B 1 250 ? 34.728 -32.999 -25.915 1.00 86.01 250 ILE B O 1
ATOM 7927 N N . ASN B 1 251 ? 34.090 -34.399 -24.268 1.00 81.25 251 ASN B N 1
ATOM 7928 C CA . ASN B 1 251 ? 34.968 -35.492 -24.654 1.00 81.77 251 ASN B CA 1
ATOM 7929 C C . ASN B 1 251 ? 34.405 -36.786 -24.085 1.00 69.23 251 ASN B C 1
ATOM 7930 O O . ASN B 1 251 ? 34.907 -37.301 -23.082 1.00 67.71 251 ASN B O 1
ATOM 7935 N N . TRP B 1 252 ? 33.342 -37.295 -24.703 1.00 67.52 252 TRP B N 1
ATOM 7936 C CA . TRP B 1 252 ? 32.593 -38.407 -24.135 1.00 71.27 252 TRP B CA 1
ATOM 7937 C C . TRP B 1 252 ? 33.387 -39.701 -24.208 1.00 68.91 252 TRP B C 1
ATOM 7938 O O . TRP B 1 252 ? 33.939 -40.059 -25.255 1.00 65.03 252 TRP B O 1
ATOM 7949 N N . GLN B 1 253 ? 33.409 -40.411 -23.093 1.00 61.83 253 GLN B N 1
ATOM 7950 C CA . GLN B 1 253 ? 33.978 -41.740 -22.983 1.00 62.03 253 GLN B CA 1
ATOM 7951 C C . GLN B 1 253 ? 32.842 -42.684 -22.650 1.00 59.46 253 GLN B C 1
ATOM 7952 O O . GLN B 1 253 ? 32.121 -42.444 -21.678 1.00 55.47 253 GLN B O 1
ATOM 7958 N N . GLN B 1 254 ? 32.674 -43.742 -23.438 1.00 55.03 254 GLN B N 1
ATOM 7959 C CA . GLN B 1 254 ? 31.683 -44.747 -23.083 1.00 56.13 254 GLN B CA 1
ATOM 7960 C C . GLN B 1 254 ? 32.162 -45.517 -21.860 1.00 56.17 254 GLN B C 1
ATOM 7961 O O . GLN B 1 254 ? 33.329 -45.914 -21.782 1.00 55.87 254 GLN B O 1
ATOM 7967 N N . VAL B 1 255 ? 31.265 -45.718 -20.895 1.00 53.08 255 VAL B N 1
ATOM 7968 C CA . VAL B 1 255 ? 31.634 -46.353 -19.635 1.00 51.10 255 VAL B CA 1
ATOM 7969 C C . VAL B 1 255 ? 30.653 -47.474 -19.317 1.00 47.24 255 VAL B C 1
ATOM 7970 O O . VAL B 1 255 ? 30.115 -47.549 -18.206 1.00 46.88 255 VAL B O 1
ATOM 7974 N N . THR B 1 256 ? 30.420 -48.358 -20.285 1.00 47.34 256 THR B N 1
ATOM 7975 C CA . THR B 1 256 ? 29.489 -49.464 -20.110 1.00 48.03 256 THR B CA 1
ATOM 7976 C C . THR B 1 256 ? 30.164 -50.762 -19.692 1.00 51.41 256 THR B C 1
ATOM 7977 O O . THR B 1 256 ? 29.462 -51.713 -19.331 1.00 51.65 256 THR B O 1
ATOM 7981 N N . GLY B 1 257 ? 31.494 -50.828 -19.735 1.00 52.61 257 GLY B N 1
ATOM 7982 C CA . GLY B 1 257 ? 32.214 -52.026 -19.345 1.00 52.24 257 GLY B CA 1
ATOM 7983 C C . GLY B 1 257 ? 31.846 -52.512 -17.960 1.00 50.97 257 GLY B C 1
ATOM 7984 O O . GLY B 1 257 ? 32.075 -51.815 -16.967 1.00 54.28 257 GLY B O 1
ATOM 7985 N N . GLY B 1 258 ? 31.264 -53.706 -17.881 1.00 47.94 258 GLY B N 1
ATOM 7986 C CA . GLY B 1 258 ? 30.757 -54.238 -16.636 1.00 42.58 258 GLY B CA 1
ATOM 7987 C C . GLY B 1 258 ? 29.253 -54.173 -16.496 1.00 45.19 258 GLY B C 1
ATOM 7988 O O . GLY B 1 258 ? 28.706 -54.781 -15.566 1.00 45.51 258 GLY B O 1
ATOM 7989 N N . LEU B 1 259 ? 28.572 -53.453 -17.380 1.00 44.82 259 LEU B N 1
ATOM 7990 C CA . LEU B 1 259 ? 27.119 -53.423 -17.399 1.00 39.98 259 LEU B CA 1
ATOM 7991 C C . LEU B 1 259 ? 26.587 -54.495 -18.340 1.00 37.40 259 LEU B C 1
ATOM 7992 O O . LEU B 1 259 ? 27.219 -54.838 -19.344 1.00 36.51 259 LEU B O 1
ATOM 7997 N N . GLU B 1 260 ? 25.415 -55.027 -18.003 1.00 33.16 260 GLU B N 1
ATOM 7998 C CA . GLU B 1 260 ? 24.719 -55.922 -18.916 1.00 33.79 260 GLU B CA 1
ATOM 7999 C C . GLU B 1 260 ? 24.473 -55.219 -20.244 1.00 37.53 260 GLU B C 1
ATOM 8000 O O . GLU B 1 260 ? 24.123 -54.037 -20.284 1.00 32.40 260 GLU B O 1
ATOM 8006 N N . GLY B 1 261 ? 24.670 -55.950 -21.337 1.00 37.80 261 GLY B N 1
ATOM 8007 C CA . GLY B 1 261 ? 24.434 -55.383 -22.645 1.00 36.79 261 GLY B CA 1
ATOM 8008 C C . GLY B 1 261 ? 22.956 -55.233 -22.948 1.00 37.92 261 GLY B C 1
ATOM 8009 O O . GLY B 1 261 ? 22.099 -55.916 -22.383 1.00 36.42 261 GLY B O 1
ATOM 8010 N N . ASN B 1 262 ? 22.660 -54.293 -23.847 1.00 40.06 262 ASN B N 1
ATOM 8011 C CA . ASN B 1 262 ? 21.328 -54.138 -24.434 1.00 42.01 262 ASN B CA 1
ATOM 8012 C C . ASN B 1 262 ? 20.264 -53.873 -23.365 1.00 39.53 262 ASN B C 1
ATOM 8013 O O . ASN B 1 262 ? 19.279 -54.601 -23.237 1.00 39.85 262 ASN B O 1
ATOM 8018 N N . ARG B 1 263 ? 20.474 -52.804 -22.597 1.00 33.61 263 ARG B N 1
ATOM 8019 C CA . ARG B 1 263 ? 19.542 -52.406 -21.552 1.00 33.34 263 ARG B CA 1
ATOM 8020 C C . ARG B 1 263 ? 19.205 -50.928 -21.687 1.00 35.64 263 ARG B C 1
ATOM 8021 O O . ARG B 1 263 ? 20.018 -50.126 -22.154 1.00 36.26 263 ARG B O 1
ATOM 8029 N N . ARG B 1 264 ? 17.993 -50.574 -21.257 1.00 35.41 264 ARG B N 1
ATOM 8030 C CA . ARG B 1 264 ? 17.476 -49.213 -21.407 1.00 37.95 264 ARG B CA 1
ATOM 8031 C C . ARG B 1 264 ? 17.870 -48.344 -20.210 1.00 40.11 264 ARG B C 1
ATOM 8032 O O . ARG B 1 264 ? 17.030 -47.797 -19.496 1.00 41.16 264 ARG B O 1
ATOM 8040 N N . TYR B 1 265 ? 19.181 -48.222 -20.004 1.00 38.34 265 TYR B N 1
ATOM 8041 C CA . TYR B 1 265 ? 19.696 -47.447 -18.882 1.00 36.68 265 TYR B CA 1
ATOM 8042 C C . TYR B 1 265 ? 19.261 -45.992 -18.992 1.00 35.39 265 TYR B C 1
ATOM 8043 O O . TYR B 1 265 ? 19.314 -45.393 -20.069 1.00 34.17 265 TYR B O 1
ATOM 8052 N N . TRP B 1 266 ? 18.829 -45.420 -17.871 1.00 32.05 266 TRP B N 1
ATOM 8053 C CA . TRP B 1 266 ? 18.333 -44.051 -17.886 1.00 34.21 266 TRP B CA 1
ATOM 8054 C C . TRP B 1 266 ? 18.435 -43.454 -16.489 1.00 35.35 266 TRP B C 1
ATOM 8055 O O . TRP B 1 266 ? 18.671 -44.156 -15.502 1.00 33.43 266 TRP B O 1
ATOM 8066 N N . TYR B 1 267 ? 18.247 -42.138 -16.425 1.00 35.34 267 TYR B N 1
ATOM 8067 C CA . TYR B 1 267 ? 18.227 -41.387 -15.175 1.00 34.21 267 TYR B CA 1
ATOM 8068 C C . TYR B 1 267 ? 19.438 -41.652 -14.273 1.00 33.57 267 TYR B C 1
ATOM 8069 O O . TYR B 1 267 ? 19.276 -42.026 -13.110 1.00 34.88 267 TYR B O 1
ATOM 8078 N N . PRO B 1 268 ? 20.662 -41.455 -14.771 1.00 34.11 268 PRO B N 1
ATOM 8079 C CA . PRO B 1 268 ? 21.822 -41.591 -13.886 1.00 33.31 268 PRO B CA 1
ATOM 8080 C C . PRO B 1 268 ? 21.788 -40.517 -12.810 1.00 39.90 268 PRO B C 1
ATOM 8081 O O . PRO B 1 268 ? 21.202 -39.448 -12.988 1.00 34.40 268 PRO B O 1
ATOM 8085 N N . GLU B 1 269 ? 22.417 -40.814 -11.676 1.00 37.97 269 GLU B N 1
ATOM 8086 C CA . GLU B 1 269 ? 22.407 -39.889 -10.551 1.00 39.35 269 GLU B CA 1
ATOM 8087 C C . GLU B 1 269 ? 23.698 -40.038 -9.762 1.00 39.99 269 GLU B C 1
ATOM 8088 O O . GLU B 1 269 ? 24.110 -41.160 -9.448 1.00 35.53 269 GLU B O 1
ATOM 8094 N N . VAL B 1 270 ? 24.331 -38.907 -9.448 1.00 37.42 270 VAL B N 1
ATOM 8095 C CA . VAL B 1 270 ? 25.551 -38.893 -8.652 1.00 39.45 270 VAL B CA 1
ATOM 8096 C C . VAL B 1 270 ? 25.185 -38.686 -7.189 1.00 38.86 270 VAL B C 1
ATOM 8097 O O . VAL B 1 270 ? 24.379 -37.808 -6.858 1.00 37.30 270 VAL B O 1
ATOM 8101 N N . ASP B 1 271 ? 25.772 -39.499 -6.319 1.00 36.60 271 ASP B N 1
ATOM 8102 C CA . ASP B 1 271 ? 25.625 -39.339 -4.879 1.00 37.83 271 ASP B CA 1
ATOM 8103 C C . ASP B 1 271 ? 26.053 -37.931 -4.478 1.00 41.62 271 ASP B C 1
ATOM 8104 O O . ASP B 1 271 ? 27.201 -37.543 -4.749 1.00 42.91 271 ASP B O 1
ATOM 8109 N N . PRO B 1 272 ? 25.180 -37.136 -3.851 1.00 42.35 272 PRO B N 1
ATOM 8110 C CA . PRO B 1 272 ? 25.594 -35.792 -3.417 1.00 43.86 272 PRO B CA 1
ATOM 8111 C C . PRO B 1 272 ? 26.735 -35.812 -2.420 1.00 44.59 272 PRO B C 1
ATOM 8112 O O . PRO B 1 272 ? 27.318 -34.754 -2.153 1.00 48.92 272 PRO B O 1
ATOM 8116 N N . ARG B 1 273 ? 27.068 -36.977 -1.864 1.00 42.66 273 ARG B N 1
ATOM 8117 C CA . ARG B 1 273 ? 28.213 -37.107 -0.977 1.00 45.34 273 ARG B CA 1
ATOM 8118 C C . ARG B 1 273 ? 29.537 -37.131 -1.730 1.00 46.34 273 ARG B C 1
ATOM 8119 O O . ARG B 1 273 ? 30.584 -36.878 -1.122 1.00 46.28 273 ARG B O 1
ATOM 8127 N N . SER B 1 274 ? 29.517 -37.424 -3.032 1.00 44.75 274 SER B N 1
ATOM 8128 C CA . SER B 1 274 ? 30.740 -37.506 -3.834 1.00 45.21 274 SER B CA 1
ATOM 8129 C C . SER B 1 274 ? 31.204 -36.097 -4.203 1.00 49.34 274 SER B C 1
ATOM 8130 O O . SER B 1 274 ? 31.120 -35.648 -5.347 1.00 50.40 274 SER B O 1
ATOM 8133 N N . THR B 1 275 ? 31.721 -35.398 -3.194 1.00 52.64 275 THR B N 1
ATOM 8134 C CA . THR B 1 275 ? 32.163 -34.019 -3.352 1.00 53.03 275 THR B CA 1
ATOM 8135 C C . THR B 1 275 ? 33.587 -33.895 -3.881 1.00 61.56 275 THR B C 1
ATOM 8136 O O . THR B 1 275 ? 34.002 -32.787 -4.236 1.00 58.62 275 THR B O 1
ATOM 8140 N N . GLY B 1 276 ? 34.337 -34.986 -3.944 1.00 61.21 276 GLY B N 1
ATOM 8141 C CA . GLY B 1 276 ? 35.707 -34.979 -4.441 1.00 62.88 276 GLY B CA 1
ATOM 8142 C C . GLY B 1 276 ? 35.801 -35.451 -5.875 1.00 61.91 276 GLY B C 1
ATOM 8143 O O . GLY B 1 276 ? 34.964 -35.111 -6.718 1.00 61.95 276 GLY B O 1
ATOM 8144 N N . ASN B 1 277 ? 36.832 -36.246 -6.156 1.00 62.39 277 ASN B N 1
ATOM 8145 C CA . ASN B 1 277 ? 37.079 -36.756 -7.499 1.00 66.13 277 ASN B CA 1
ATOM 8146 C C . ASN B 1 277 ? 36.641 -38.205 -7.687 1.00 65.28 277 ASN B C 1
ATOM 8147 O O . ASN B 1 277 ? 36.748 -38.730 -8.801 1.00 66.38 277 ASN B O 1
ATOM 8152 N N . SER B 1 278 ? 36.141 -38.860 -6.643 1.00 60.28 278 SER B N 1
ATOM 8153 C CA . SER B 1 278 ? 35.587 -40.206 -6.747 1.00 56.85 278 SER B CA 1
ATOM 8154 C C . SER B 1 278 ? 34.071 -40.111 -6.658 1.00 52.05 278 SER B C 1
ATOM 8155 O O . SER B 1 278 ? 33.535 -39.622 -5.657 1.00 51.63 278 SER B O 1
ATOM 8158 N N . HIS B 1 279 ? 33.385 -40.575 -7.699 1.00 47.07 279 HIS B N 1
ATOM 8159 C CA . HIS B 1 279 ? 31.941 -40.429 -7.820 1.00 43.84 279 HIS B CA 1
ATOM 8160 C C . HIS B 1 279 ? 31.260 -41.786 -7.731 1.00 45.78 279 HIS B C 1
ATOM 8161 O O . HIS B 1 279 ? 31.693 -42.751 -8.371 1.00 45.85 279 HIS B O 1
ATOM 8168 N N . LYS B 1 280 ? 30.194 -41.852 -6.943 1.00 42.84 280 LYS B N 1
ATOM 8169 C CA . LYS B 1 280 ? 29.272 -42.976 -6.963 1.00 38.97 280 LYS B CA 1
ATOM 8170 C C . LYS B 1 280 ? 28.084 -42.594 -7.835 1.00 39.36 280 LYS B C 1
ATOM 8171 O O . LYS B 1 280 ? 27.467 -41.544 -7.623 1.00 37.70 280 LYS B O 1
ATOM 8177 N N . VAL B 1 281 ? 27.780 -43.432 -8.824 1.00 38.54 281 VAL B N 1
ATOM 8178 C CA . VAL B 1 281 ? 26.716 -43.166 -9.786 1.00 34.15 281 VAL B CA 1
ATOM 8179 C C . VAL B 1 281 ? 25.682 -44.280 -9.691 1.00 35.74 281 VAL B C 1
ATOM 8180 O O . VAL B 1 281 ? 26.034 -45.464 -9.720 1.00 31.07 281 VAL B O 1
ATOM 8184 N N . LEU B 1 282 ? 24.414 -43.895 -9.588 1.00 30.76 282 LEU B N 1
ATOM 8185 C CA . LEU B 1 282 ? 23.298 -44.822 -9.457 1.00 31.39 282 LEU B CA 1
ATOM 8186 C C . LEU B 1 282 ? 22.597 -44.958 -10.802 1.00 34.97 282 LEU B C 1
ATOM 8187 O O . LEU B 1 282 ? 22.309 -43.951 -11.456 1.00 36.86 282 LEU B O 1
ATOM 8192 N N . LEU B 1 283 ? 22.316 -46.196 -11.214 1.00 32.37 283 LEU B N 1
ATOM 8193 C CA . LEU B 1 283 ? 21.813 -46.423 -12.568 1.00 32.88 283 LEU B CA 1
ATOM 8194 C C . LEU B 1 283 ? 20.823 -47.581 -12.582 1.00 32.74 283 LEU B C 1
ATOM 8195 O O . LEU B 1 283 ? 21.201 -48.733 -12.342 1.00 30.07 283 LEU B O 1
ATOM 8200 N N . GLY B 1 284 ? 19.563 -47.270 -12.887 1.00 31.66 284 GLY B N 1
ATOM 8201 C CA . GLY B 1 284 ? 18.558 -48.273 -13.179 1.00 31.30 284 GLY B CA 1
ATOM 8202 C C . GLY B 1 284 ? 18.131 -48.201 -14.633 1.00 30.45 284 GLY B C 1
ATOM 8203 O O . GLY B 1 284 ? 18.901 -47.738 -15.479 1.00 31.09 284 GLY B O 1
ATOM 8204 N N . ALA B 1 285 ? 16.910 -48.634 -14.942 1.00 30.35 285 ALA B N 1
ATOM 8205 C CA . ALA B 1 285 ? 16.454 -48.640 -16.326 1.00 33.25 285 ALA B CA 1
ATOM 8206 C C . ALA B 1 285 ? 14.935 -48.654 -16.368 1.00 32.21 285 ALA B C 1
ATOM 8207 O O . ALA B 1 285 ? 14.267 -48.961 -15.376 1.00 26.34 285 ALA B O 1
ATOM 8209 N N . VAL B 1 286 ? 14.400 -48.327 -17.539 1.00 32.44 286 VAL B N 1
ATOM 8210 C CA . VAL B 1 286 ? 12.978 -48.488 -17.809 1.00 32.15 286 VAL B CA 1
ATOM 8211 C C . VAL B 1 286 ? 12.764 -49.864 -18.423 1.00 31.80 286 VAL B C 1
ATOM 8212 O O . VAL B 1 286 ? 13.539 -50.301 -19.284 1.00 31.93 286 VAL B O 1
ATOM 8216 N N . LYS B 1 287 ? 11.737 -50.566 -17.932 1.00 31.36 287 LYS B N 1
ATOM 8217 C CA . LYS B 1 287 ? 11.307 -51.886 -18.396 1.00 34.69 287 LYS B CA 1
ATOM 8218 C C . LYS B 1 287 ? 12.236 -53.021 -17.967 1.00 33.69 287 LYS B C 1
ATOM 8219 O O . LYS B 1 287 ? 11.772 -54.001 -17.374 1.00 31.19 287 LYS B O 1
ATOM 8225 N N . ASP B 1 288 ? 13.532 -52.910 -18.254 1.00 31.57 288 ASP B N 1
ATOM 8226 C CA . ASP B 1 288 ? 14.445 -54.035 -18.074 1.00 31.14 288 ASP B CA 1
ATOM 8227 C C . ASP B 1 288 ? 14.586 -54.423 -16.605 1.00 31.14 288 ASP B C 1
ATOM 8228 O O . ASP B 1 288 ? 14.664 -53.563 -15.722 1.00 30.68 288 ASP B O 1
ATOM 8233 N N . ARG B 1 289 ? 14.639 -55.734 -16.350 1.00 24.88 289 ARG B N 1
ATOM 8234 C CA . ARG B 1 289 ? 14.761 -56.300 -15.006 1.00 27.39 289 ARG B CA 1
ATOM 8235 C C . ARG B 1 289 ? 16.179 -56.827 -14.811 1.00 31.16 289 ARG B C 1
ATOM 8236 O O . ARG B 1 289 ? 16.531 -57.891 -15.329 1.00 33.03 289 ARG B O 1
ATOM 8244 N N . PHE B 1 290 ? 16.988 -56.091 -14.044 1.00 28.81 290 PHE B N 1
ATOM 8245 C CA . PHE B 1 290 ? 18.323 -56.560 -13.694 1.00 26.78 290 PHE B CA 1
ATOM 8246 C C . PHE B 1 290 ? 18.746 -56.126 -12.297 1.00 27.64 290 PHE B C 1
ATOM 8247 O O . PHE B 1 290 ? 19.907 -56.337 -11.927 1.00 30.16 290 PHE B O 1
ATOM 8255 N N . GLY B 1 291 ? 17.854 -55.526 -11.515 1.00 25.85 291 GLY B N 1
ATOM 8256 C CA . GLY B 1 291 ? 18.251 -54.933 -10.254 1.00 24.53 291 GLY B CA 1
ATOM 8257 C C . GLY B 1 291 ? 18.697 -53.492 -10.418 1.00 21.38 291 GLY B C 1
ATOM 8258 O O . GLY B 1 291 ? 18.090 -52.735 -11.180 1.00 25.06 291 GLY B O 1
ATOM 8259 N N . LEU B 1 292 ? 19.769 -53.107 -9.730 1.00 22.19 292 LEU B N 1
ATOM 8260 C CA . LEU B 1 292 ? 20.203 -51.717 -9.711 1.00 24.33 292 LEU B CA 1
ATOM 8261 C C . LEU B 1 292 ? 21.721 -51.659 -9.593 1.00 24.29 292 LEU B C 1
ATOM 8262 O O . LEU B 1 292 ? 22.318 -52.393 -8.802 1.00 25.08 292 LEU B O 1
ATOM 8267 N N . TYR B 1 293 ? 22.335 -50.783 -10.385 1.00 24.21 293 TYR B N 1
ATOM 8268 C CA . TYR B 1 293 ? 23.784 -50.638 -10.430 1.00 29.75 293 TYR B CA 1
ATOM 8269 C C . TYR B 1 293 ? 24.237 -49.413 -9.646 1.00 30.57 293 TYR B C 1
ATOM 8270 O O . TYR B 1 293 ? 23.585 -48.364 -9.675 1.00 29.35 293 TYR B O 1
ATOM 8279 N N . GLU B 1 294 ? 25.370 -49.547 -8.964 1.00 31.98 294 GLU B N 1
ATOM 8280 C CA . GLU B 1 294 ? 26.132 -48.408 -8.473 1.00 32.05 294 GLU B CA 1
ATOM 8281 C C . GLU B 1 294 ? 27.528 -48.472 -9.076 1.00 33.31 294 GLU B C 1
ATOM 8282 O O . GLU B 1 294 ? 28.204 -49.502 -8.981 1.00 33.67 294 GLU B O 1
ATOM 8288 N N . GLY B 1 295 ? 27.949 -47.383 -9.706 1.00 32.92 295 GLY B N 1
ATOM 8289 C CA . GLY B 1 295 ? 29.253 -47.300 -10.333 1.00 36.42 295 GLY B CA 1
ATOM 8290 C C . GLY B 1 295 ? 30.173 -46.377 -9.559 1.00 38.57 295 GLY B C 1
ATOM 8291 O O . GLY B 1 295 ? 29.734 -45.374 -8.993 1.00 41.02 295 GLY B O 1
ATOM 8292 N N . THR B 1 296 ? 31.456 -46.725 -9.534 1.00 37.32 296 THR B N 1
ATOM 8293 C CA . THR B 1 296 ? 32.480 -45.925 -8.879 1.00 39.37 296 THR B CA 1
ATOM 8294 C C . THR B 1 296 ? 33.446 -45.413 -9.936 1.00 40.96 296 THR B C 1
ATOM 8295 O O . THR B 1 296 ? 33.989 -46.200 -10.716 1.00 41.33 296 THR B O 1
ATOM 8299 N N . PHE B 1 297 ? 33.649 -44.099 -9.968 1.00 42.80 297 PHE B N 1
ATOM 8300 C CA . PHE B 1 297 ? 34.515 -43.456 -10.949 1.00 53.82 297 PHE B CA 1
ATOM 8301 C C . PHE B 1 297 ? 35.593 -42.677 -10.212 1.00 56.30 297 PHE B C 1
ATOM 8302 O O . PHE B 1 297 ? 35.289 -41.719 -9.493 1.00 48.33 297 PHE B O 1
ATOM 8310 N N . ASN B 1 298 ? 36.846 -43.086 -10.390 1.00 49.68 298 ASN B N 1
ATOM 8311 C CA . ASN B 1 298 ? 37.984 -42.470 -9.717 1.00 59.02 298 ASN B CA 1
ATOM 8312 C C . ASN B 1 298 ? 38.733 -41.607 -10.729 1.00 63.97 298 ASN B C 1
ATOM 8313 O O . ASN B 1 298 ? 39.483 -42.119 -11.567 1.00 62.75 298 ASN B O 1
ATOM 8318 N N . TRP B 1 299 ? 38.515 -40.299 -10.645 1.00 67.71 299 TRP B N 1
ATOM 8319 C CA . TRP B 1 299 ? 39.184 -39.322 -11.486 1.00 71.11 299 TRP B CA 1
ATOM 8320 C C . TRP B 1 299 ? 40.422 -38.798 -10.783 1.00 75.00 299 TRP B C 1
ATOM 8321 O O . TRP B 1 299 ? 40.496 -38.757 -9.552 1.00 72.37 299 TRP B O 1
ATOM 8332 N N . ASP B 1 300 ? 41.406 -38.411 -11.576 1.00 82.27 300 ASP B N 1
ATOM 8333 C CA . ASP B 1 300 ? 42.524 -37.661 -11.043 1.00 89.96 300 ASP B CA 1
ATOM 8334 C C . ASP B 1 300 ? 42.507 -36.252 -11.625 1.00 96.37 300 ASP B C 1
ATOM 8335 O O . ASP B 1 300 ? 41.866 -35.974 -12.643 1.00 96.49 300 ASP B O 1
ATOM 8340 N N . ASN B 1 301 ? 43.236 -35.366 -10.951 1.00 101.75 301 ASN B N 1
ATOM 8341 C CA . ASN B 1 301 ? 43.046 -33.927 -11.092 1.00 102.66 301 ASN B CA 1
ATOM 8342 C C . ASN B 1 301 ? 43.396 -33.407 -12.487 1.00 100.14 301 ASN B C 1
ATOM 8343 O O . ASN B 1 301 ? 42.998 -32.292 -12.841 1.00 102.43 301 ASN B O 1
ATOM 8348 N N . ASN B 1 302 ? 44.119 -34.189 -13.291 1.00 96.94 302 ASN B N 1
ATOM 8349 C CA . ASN B 1 302 ? 44.471 -33.744 -14.634 1.00 96.47 302 ASN B CA 1
ATOM 8350 C C . ASN B 1 302 ? 43.288 -33.813 -15.588 1.00 91.24 302 ASN B C 1
ATOM 8351 O O . ASN B 1 302 ? 43.299 -33.130 -16.618 1.00 94.03 302 ASN B O 1
ATOM 8356 N N . GLY B 1 303 ? 42.292 -34.633 -15.281 1.00 86.51 303 GLY B N 1
ATOM 8357 C CA . GLY B 1 303 ? 41.070 -34.683 -16.044 1.00 80.78 303 GLY B CA 1
ATOM 8358 C C . GLY B 1 303 ? 40.787 -35.973 -16.799 1.00 77.71 303 GLY B C 1
ATOM 8359 O O . GLY B 1 303 ? 40.005 -35.944 -17.757 1.00 74.94 303 GLY B O 1
ATOM 8360 N N . ASN B 1 304 ? 41.381 -37.091 -16.398 1.00 78.12 304 ASN B N 1
ATOM 8361 C CA . ASN B 1 304 ? 41.122 -38.378 -17.026 1.00 78.86 304 ASN B CA 1
ATOM 8362 C C . ASN B 1 304 ? 40.568 -39.382 -16.032 1.00 66.61 304 ASN B C 1
ATOM 8363 O O . ASN B 1 304 ? 40.709 -39.237 -14.816 1.00 66.05 304 ASN B O 1
ATOM 8368 N N . LEU B 1 305 ? 39.940 -40.417 -16.580 1.00 64.15 305 LEU B N 1
ATOM 8369 C CA . LEU B 1 305 ? 39.313 -41.463 -15.777 1.00 65.76 305 LEU B CA 1
ATOM 8370 C C . LEU B 1 305 ? 40.364 -42.524 -15.479 1.00 66.61 305 LEU B C 1
ATOM 8371 O O . LEU B 1 305 ? 40.709 -43.333 -16.344 1.00 67.92 305 LEU B O 1
ATOM 8376 N N . THR B 1 306 ? 40.889 -42.510 -14.252 1.00 60.80 306 THR B N 1
ATOM 8377 C CA . THR B 1 306 ? 41.853 -43.526 -13.842 1.00 63.65 306 THR B CA 1
ATOM 8378 C C . THR B 1 306 ? 41.259 -44.921 -13.984 1.00 63.22 306 THR B C 1
ATOM 8379 O O . THR B 1 306 ? 41.782 -45.768 -14.716 1.00 64.56 306 THR B O 1
ATOM 8383 N N . ASN B 1 307 ? 40.150 -45.168 -13.291 1.00 60.07 307 ASN B N 1
ATOM 8384 C CA . ASN B 1 307 ? 39.476 -46.455 -13.330 1.00 56.65 307 ASN B CA 1
ATOM 8385 C C . ASN B 1 307 ? 38.003 -46.239 -13.028 1.00 54.15 307 ASN B C 1
ATOM 8386 O O . ASN B 1 307 ? 37.603 -45.199 -12.496 1.00 49.57 307 ASN B O 1
ATOM 8391 N N . PHE B 1 308 ? 37.199 -47.241 -13.370 1.00 50.75 308 PHE B N 1
ATOM 8392 C CA . PHE B 1 308 ? 35.793 -47.245 -12.997 1.00 44.45 308 PHE B CA 1
ATOM 8393 C C . PHE B 1 308 ? 35.292 -48.680 -12.997 1.00 48.02 308 PHE B C 1
ATOM 8394 O O . PHE B 1 308 ? 35.823 -49.537 -13.709 1.00 47.23 308 PHE B O 1
ATOM 8402 N N . TYR B 1 309 ? 34.260 -48.929 -12.192 1.00 46.51 309 TYR B N 1
ATOM 8403 C CA . TYR B 1 309 ? 33.623 -50.236 -12.161 1.00 44.44 309 TYR B CA 1
ATOM 8404 C C . TYR B 1 309 ? 32.160 -50.077 -11.775 1.00 42.48 309 TYR B C 1
ATOM 8405 O O . TYR B 1 309 ? 31.780 -49.121 -11.093 1.00 41.12 309 TYR B O 1
ATOM 8414 N N . TRP B 1 310 ? 31.343 -51.021 -12.236 1.00 41.76 310 TRP B N 1
ATOM 8415 C CA . TRP B 1 310 ? 29.927 -51.078 -11.910 1.00 39.63 310 TRP B CA 1
ATOM 8416 C C . TRP B 1 310 ? 29.662 -52.280 -11.016 1.00 34.72 310 TRP B C 1
ATOM 8417 O O . TRP B 1 310 ? 30.229 -53.357 -11.222 1.00 33.78 310 TRP B O 1
ATOM 8428 N N . GLU B 1 311 ? 28.798 -52.093 -10.026 1.00 35.04 311 GLU B N 1
ATOM 8429 C CA . GLU B 1 311 ? 28.453 -53.142 -9.080 1.00 34.40 311 GLU B CA 1
ATOM 8430 C C . GLU B 1 311 ? 26.944 -53.181 -8.910 1.00 30.64 311 GLU B C 1
ATOM 8431 O O . GLU B 1 311 ? 26.297 -52.134 -8.808 1.00 30.64 311 GLU B O 1
ATOM 8437 N N . LYS B 1 312 ? 26.382 -54.386 -8.895 1.00 27.44 312 LYS B N 1
ATOM 8438 C CA . LYS B 1 312 ? 24.957 -54.551 -8.637 1.00 30.13 312 LYS B CA 1
ATOM 8439 C C . LYS B 1 312 ? 24.729 -54.471 -7.135 1.00 29.14 312 LYS B C 1
ATOM 8440 O O . LYS B 1 312 ? 25.172 -55.345 -6.385 1.00 32.54 312 LYS B O 1
ATOM 8446 N N . ILE B 1 313 ? 24.052 -53.410 -6.687 1.00 26.57 313 ILE B N 1
ATOM 8447 C CA . ILE B 1 313 ? 23.709 -53.284 -5.273 1.00 27.83 313 ILE B CA 1
ATOM 8448 C C . ILE B 1 313 ? 22.342 -53.871 -4.965 1.00 28.93 313 ILE B C 1
ATOM 8449 O O . ILE B 1 313 ? 21.957 -53.944 -3.787 1.00 26.32 313 ILE B O 1
ATOM 8454 N N . TRP B 1 314 ? 21.605 -54.301 -5.988 1.00 29.69 314 TRP B N 1
ATOM 8455 C CA . TRP B 1 314 ? 20.307 -54.946 -5.857 1.00 24.96 314 TRP B CA 1
ATOM 8456 C C . TRP B 1 314 ? 20.193 -55.921 -7.018 1.00 25.82 314 TRP B C 1
ATOM 8457 O O . TRP B 1 314 ? 20.569 -55.584 -8.143 1.00 26.93 314 TRP B O 1
ATOM 8468 N N . ASP B 1 315 ? 19.696 -57.127 -6.753 1.00 26.31 315 ASP B N 1
ATOM 8469 C CA . ASP B 1 315 ? 19.801 -58.191 -7.745 1.00 28.06 315 ASP B CA 1
ATOM 8470 C C . ASP B 1 315 ? 18.620 -59.148 -7.604 1.00 28.36 315 ASP B C 1
ATOM 8471 O O . ASP B 1 315 ? 17.679 -58.896 -6.846 1.00 27.45 315 ASP B O 1
ATOM 8476 N N . SER B 1 316 ? 18.690 -60.260 -8.342 1.00 25.18 316 SER B N 1
ATOM 8477 C CA . SER B 1 316 ? 17.660 -61.288 -8.323 1.00 27.33 316 SER B CA 1
ATOM 8478 C C . SER B 1 316 ? 17.347 -61.706 -6.895 1.00 25.94 316 SER B C 1
ATOM 8479 O O . SER B 1 316 ? 18.216 -61.704 -6.020 1.00 30.19 316 SER B O 1
ATOM 8482 N N . TYR B 1 317 ? 16.091 -62.067 -6.661 1.00 23.78 317 TYR B N 1
ATOM 8483 C CA . TYR B 1 317 ? 15.673 -62.528 -5.346 1.00 23.63 317 TYR B CA 1
ATOM 8484 C C . TYR B 1 317 ? 16.464 -63.766 -4.947 1.00 24.84 317 TYR B C 1
ATOM 8485 O O . TYR B 1 317 ? 16.490 -64.763 -5.674 1.00 28.22 317 TYR B O 1
ATOM 8494 N N . ASP B 1 318 ? 17.121 -63.691 -3.790 1.00 26.65 318 ASP B N 1
ATOM 8495 C CA . ASP B 1 318 ? 17.878 -64.808 -3.241 1.00 28.61 318 ASP B CA 1
ATOM 8496 C C . ASP B 1 318 ? 17.551 -65.049 -1.773 1.00 30.51 318 ASP B C 1
ATOM 8497 O O . ASP B 1 318 ? 18.290 -65.774 -1.098 1.00 31.48 318 ASP B O 1
ATOM 8502 N N . GLY B 1 319 ? 16.474 -64.452 -1.263 1.00 30.31 319 GLY B N 1
ATOM 8503 C CA . GLY B 1 319 ? 16.120 -64.548 0.134 1.00 29.20 319 GLY B CA 1
ATOM 8504 C C . GLY B 1 319 ? 16.671 -63.445 1.012 1.00 29.97 319 GLY B C 1
ATOM 8505 O O . GLY B 1 319 ? 16.295 -63.369 2.187 1.00 34.17 319 GLY B O 1
ATOM 8506 N N . SER B 1 320 ? 17.539 -62.584 0.486 1.00 24.92 320 SER B N 1
ATOM 8507 C CA . SER B 1 320 ? 18.178 -61.565 1.309 1.00 26.17 320 SER B CA 1
ATOM 8508 C C . SER B 1 320 ? 17.342 -60.298 1.460 1.00 25.59 320 SER B C 1
ATOM 8509 O O . SER B 1 320 ? 17.756 -59.389 2.187 1.00 25.90 320 SER B O 1
ATOM 8512 N N . TRP B 1 321 ? 16.191 -60.207 0.795 1.00 23.56 321 TRP B N 1
ATOM 8513 C CA . TRP B 1 321 ? 15.292 -59.079 0.995 1.00 23.80 321 TRP B CA 1
ATOM 8514 C C . TRP B 1 321 ? 13.853 -59.552 0.843 1.00 20.72 321 TRP B C 1
ATOM 8515 O O . TRP B 1 321 ? 13.577 -60.532 0.149 1.00 23.23 321 TRP B O 1
ATOM 8526 N N . ASP B 1 322 ? 12.942 -58.850 1.511 1.00 18.43 322 ASP B N 1
ATOM 8527 C CA . ASP B 1 322 ? 11.525 -59.205 1.508 1.00 18.72 322 ASP B CA 1
ATOM 8528 C C . ASP B 1 322 ? 10.897 -58.744 0.198 1.00 21.03 322 ASP B C 1
ATOM 8529 O O . ASP B 1 322 ? 10.693 -57.545 -0.018 1.00 19.73 322 ASP B O 1
ATOM 8534 N N . ILE B 1 323 ? 10.573 -59.697 -0.678 1.00 20.09 323 ILE B N 1
ATOM 8535 C CA . ILE B 1 323 ? 9.958 -59.351 -1.953 1.00 18.38 323 ILE B CA 1
ATOM 8536 C C . ILE B 1 323 ? 8.497 -58.956 -1.803 1.00 18.39 323 ILE B C 1
ATOM 8537 O O . ILE B 1 323 ? 7.894 -58.460 -2.764 1.00 17.56 323 ILE B O 1
ATOM 8542 N N . GLY B 1 324 ? 7.917 -59.131 -0.616 1.00 17.84 324 GLY B N 1
ATOM 8543 C CA . GLY B 1 324 ? 6.526 -58.756 -0.439 1.00 20.15 324 GLY B CA 1
ATOM 8544 C C . GLY B 1 324 ? 5.596 -59.683 -1.207 1.00 21.99 324 GLY B C 1
ATOM 8545 O O . GLY B 1 324 ? 5.953 -60.803 -1.583 1.00 21.66 324 GLY B O 1
ATOM 8546 N N . TRP B 1 325 ? 4.374 -59.197 -1.446 1.00 20.66 325 TRP B N 1
ATOM 8547 C CA . TRP B 1 325 ? 3.415 -60.023 -2.171 1.00 15.86 325 TRP B CA 1
ATOM 8548 C C . TRP B 1 325 ? 3.716 -60.072 -3.662 1.00 19.62 325 TRP B C 1
ATOM 8549 O O . TRP B 1 325 ? 3.41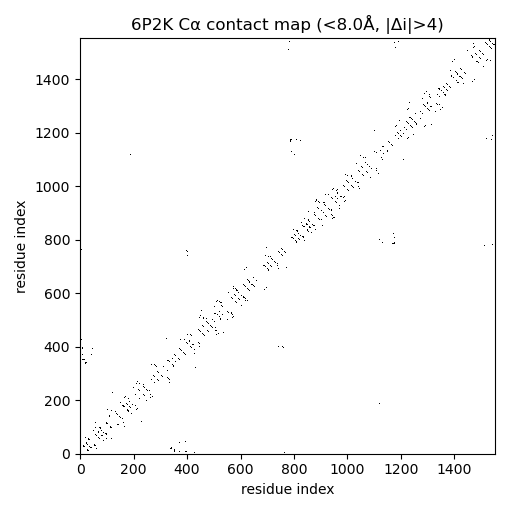0 -61.077 -4.316 1.00 15.81 325 TRP B O 1
ATOM 8560 N N . ASP B 1 326 ? 4.324 -59.020 -4.210 1.00 20.56 326 ASP B N 1
ATOM 8561 C CA . ASP B 1 326 ? 4.566 -58.909 -5.649 1.00 16.72 326 ASP B CA 1
ATOM 8562 C C . ASP B 1 326 ? 5.894 -59.581 -5.972 1.00 18.61 326 ASP B C 1
ATOM 8563 O O . ASP B 1 326 ? 6.962 -58.970 -5.898 1.00 13.70 326 ASP B O 1
ATOM 8568 N N . TYR B 1 327 ? 5.829 -60.861 -6.342 1.00 16.51 327 TYR B N 1
ATOM 8569 C CA . TYR B 1 327 ? 7.023 -61.622 -6.709 1.00 19.63 327 TYR B CA 1
ATOM 8570 C C . TYR B 1 327 ? 7.527 -61.095 -8.051 1.00 23.23 327 TYR B C 1
ATOM 8571 O O . TYR B 1 327 ? 7.267 -61.652 -9.120 1.00 25.52 327 TYR B O 1
ATOM 8580 N N . ALA B 1 328 ? 8.261 -59.987 -7.986 1.00 21.45 328 ALA B N 1
ATOM 8581 C CA . ALA B 1 328 ? 8.756 -59.280 -9.166 1.00 20.53 328 ALA B CA 1
ATOM 8582 C C . ALA B 1 328 ? 10.279 -59.280 -9.106 1.00 20.44 328 ALA B C 1
ATOM 8583 O O . ALA B 1 328 ? 10.883 -58.421 -8.457 1.00 22.30 328 ALA B O 1
ATOM 8585 N N . THR B 1 329 ? 10.900 -60.244 -9.786 1.00 17.64 329 THR B N 1
ATOM 8586 C CA . THR B 1 329 ? 12.340 -60.425 -9.722 1.00 18.64 329 THR B CA 1
ATOM 8587 C C . THR B 1 329 ? 12.873 -60.829 -11.090 1.00 18.51 329 THR B C 1
ATOM 8588 O O . THR B 1 329 ? 12.217 -61.601 -11.808 1.00 21.37 329 THR B O 1
ATOM 8592 N N . PRO B 1 330 ? 14.041 -60.303 -11.501 1.00 17.51 330 PRO B N 1
ATOM 8593 C CA . PRO B 1 330 ? 14.819 -59.249 -10.837 1.00 17.70 330 PRO B CA 1
ATOM 8594 C C . PRO B 1 330 ? 14.051 -57.933 -10.760 1.00 19.26 330 PRO B C 1
ATOM 8595 O O . PRO B 1 330 ? 13.088 -57.760 -11.504 1.00 17.15 330 PRO B O 1
ATOM 8599 N N . PRO B 1 331 ? 14.449 -57.032 -9.865 1.00 23.27 331 PRO B N 1
ATOM 8600 C CA . PRO B 1 331 ? 13.791 -55.723 -9.820 1.00 24.29 331 PRO B CA 1
ATOM 8601 C C . PRO B 1 331 ? 13.977 -54.982 -11.136 1.00 23.08 331 PRO B C 1
ATOM 8602 O O . PRO B 1 331 ? 15.040 -55.041 -11.759 1.00 22.33 331 PRO B O 1
ATOM 8606 N N . ASN B 1 332 ? 12.922 -54.300 -11.567 1.00 21.74 332 ASN B N 1
ATOM 8607 C CA . ASN B 1 332 ? 13.026 -53.289 -12.618 1.00 22.92 332 ASN B CA 1
ATOM 8608 C C . ASN B 1 332 ? 13.067 -51.939 -11.910 1.00 21.65 332 ASN B C 1
ATOM 8609 O O . ASN B 1 332 ? 12.028 -51.387 -11.539 1.00 20.66 332 ASN B O 1
ATOM 8614 N N . ALA B 1 333 ? 14.276 -51.419 -11.704 1.00 20.61 333 ALA B N 1
ATOM 8615 C CA . ALA B 1 333 ? 14.469 -50.170 -10.969 1.00 20.50 333 ALA B CA 1
ATOM 8616 C C . ALA B 1 333 ? 14.236 -48.999 -11.920 1.00 23.75 333 ALA B C 1
ATOM 8617 O O . ALA B 1 333 ? 15.167 -48.374 -12.435 1.00 24.03 333 ALA B O 1
ATOM 8619 N N . ARG B 1 334 ? 12.954 -48.694 -12.149 1.00 20.02 334 ARG B N 1
ATOM 8620 C CA . ARG B 1 334 ? 12.581 -47.615 -13.056 1.00 20.90 334 ARG B CA 1
ATOM 8621 C C . ARG B 1 334 ? 12.739 -46.237 -12.428 1.00 26.58 334 ARG B C 1
ATOM 8622 O O . ARG B 1 334 ? 12.499 -45.233 -13.106 1.00 29.71 334 ARG B O 1
ATOM 8630 N N . PHE B 1 335 ? 13.122 -46.169 -11.157 1.00 26.40 335 PHE B N 1
ATOM 8631 C CA . PHE B 1 335 ? 13.673 -44.958 -10.568 1.00 26.10 335 PHE B CA 1
ATOM 8632 C C . PHE B 1 335 ? 14.590 -45.381 -9.435 1.00 27.36 335 PHE B C 1
ATOM 8633 O O . PHE B 1 335 ? 14.429 -46.458 -8.856 1.00 27.12 335 PHE B O 1
ATOM 8641 N N . ALA B 1 336 ? 15.542 -44.512 -9.108 1.00 25.74 336 ALA B N 1
ATOM 8642 C CA . ALA B 1 336 ? 16.470 -44.792 -8.021 1.00 28.08 336 ALA B CA 1
ATOM 8643 C C . ALA B 1 336 ? 17.142 -43.494 -7.609 1.00 29.29 336 ALA B C 1
ATOM 8644 O O . ALA B 1 336 ? 17.735 -42.811 -8.449 1.00 33.94 336 ALA B O 1
ATOM 8646 N N . HIS B 1 337 ? 17.059 -43.163 -6.324 1.00 28.21 337 HIS B N 1
ATOM 8647 C CA . HIS B 1 337 ? 17.606 -41.918 -5.809 1.00 30.14 337 HIS B CA 1
ATOM 8648 C C . HIS B 1 337 ? 18.386 -42.166 -4.529 1.00 31.59 337 HIS B C 1
ATOM 8649 O O . HIS B 1 337 ? 17.970 -42.959 -3.678 1.00 33.22 337 HIS B O 1
ATOM 8656 N N . TYR B 1 338 ? 19.520 -41.483 -4.405 1.00 28.68 338 TYR B N 1
ATOM 8657 C CA . TYR B 1 338 ? 20.212 -41.404 -3.130 1.00 27.72 338 TYR B CA 1
ATOM 8658 C C . TYR B 1 338 ? 19.436 -40.502 -2.176 1.00 27.64 338 TYR B C 1
ATOM 8659 O O . TYR B 1 338 ? 18.688 -39.615 -2.597 1.00 27.65 338 TYR B O 1
ATOM 8668 N N . THR B 1 339 ? 19.620 -40.730 -0.878 1.00 27.82 339 THR B N 1
ATOM 8669 C CA . THR B 1 339 ? 19.021 -39.842 0.102 1.00 28.36 339 THR B CA 1
ATOM 8670 C C . THR B 1 339 ? 19.795 -38.524 0.155 1.00 31.35 339 THR B C 1
ATOM 8671 O O . THR B 1 339 ? 20.996 -38.486 -0.130 1.00 34.64 339 THR B O 1
ATOM 8675 N N . PRO B 1 340 ? 19.124 -37.425 0.498 1.00 29.81 340 PRO B N 1
ATOM 8676 C CA . PRO B 1 340 ? 19.835 -36.154 0.667 1.00 32.96 340 PRO B CA 1
ATOM 8677 C C . PRO B 1 340 ? 20.848 -36.235 1.799 1.00 37.01 340 PRO B C 1
ATOM 8678 O O . PRO B 1 340 ? 20.813 -37.132 2.645 1.00 38.31 340 PRO B O 1
ATOM 8682 N N . VAL B 1 341 ? 21.769 -35.270 1.803 1.00 36.08 341 VAL B N 1
ATOM 8683 C CA . VAL B 1 341 ? 22.736 -35.148 2.889 1.00 39.05 341 VAL B CA 1
ATOM 8684 C C . VAL B 1 341 ? 22.249 -34.225 3.995 1.00 41.47 341 VAL B C 1
ATOM 8685 O O . VAL B 1 341 ? 22.828 -34.228 5.094 1.00 42.23 341 VAL B O 1
ATOM 8689 N N . THR B 1 342 ? 21.206 -33.439 3.746 1.00 42.99 342 THR B N 1
ATOM 8690 C CA . THR B 1 342 ? 20.666 -32.510 4.724 1.00 42.15 342 THR B CA 1
ATOM 8691 C C . THR B 1 342 ? 19.516 -33.149 5.499 1.00 38.75 342 THR B C 1
ATOM 8692 O O . THR B 1 342 ? 19.080 -34.266 5.214 1.00 37.50 342 THR B O 1
ATOM 8696 N N . GLY B 1 343 ? 19.030 -32.417 6.500 1.00 37.92 343 GLY B N 1
ATOM 8697 C CA . GLY B 1 343 ? 17.833 -32.791 7.225 1.00 37.18 343 GLY B CA 1
ATOM 8698 C C . GLY B 1 343 ? 17.976 -33.938 8.198 1.00 36.65 343 GLY B C 1
ATOM 8699 O O . GLY B 1 343 ? 16.965 -34.383 8.753 1.00 36.17 343 GLY B O 1
ATOM 8700 N N . GLY B 1 344 ? 19.189 -34.428 8.436 1.00 36.52 344 GLY B N 1
ATOM 8701 C CA . GLY B 1 344 ? 19.384 -35.576 9.296 1.00 37.62 344 GLY B CA 1
ATOM 8702 C C . GLY B 1 344 ? 19.252 -36.916 8.610 1.00 37.91 344 GLY B C 1
ATOM 8703 O O . GLY B 1 344 ? 19.200 -37.944 9.298 1.00 37.33 344 GLY B O 1
ATOM 8704 N N . TRP B 1 345 ? 19.189 -36.941 7.282 1.00 35.08 345 TRP B N 1
ATOM 8705 C CA . TRP B 1 345 ? 19.066 -38.200 6.562 1.00 33.93 345 TRP B CA 1
ATOM 8706 C C . TRP B 1 345 ? 20.336 -39.023 6.714 1.00 35.39 345 TRP B C 1
ATOM 8707 O O . TRP B 1 345 ? 21.446 -38.485 6.721 1.00 37.08 345 TRP B O 1
ATOM 8718 N N . ALA B 1 346 ? 20.169 -40.335 6.847 1.00 36.09 346 ALA B N 1
ATOM 8719 C CA . ALA B 1 346 ? 21.293 -41.237 6.665 1.00 37.96 346 ALA B CA 1
ATOM 8720 C C . ALA B 1 346 ? 21.453 -41.551 5.179 1.00 37.11 346 ALA B C 1
ATOM 8721 O O . ALA B 1 346 ? 20.598 -41.217 4.355 1.00 33.31 346 ALA B O 1
ATOM 8723 N N . ARG B 1 347 ? 22.568 -42.186 4.828 1.00 36.81 347 ARG B N 1
ATOM 8724 C CA . ARG B 1 347 ? 22.797 -42.553 3.437 1.00 34.55 347 ARG B CA 1
ATOM 8725 C C . ARG B 1 347 ? 21.954 -43.768 3.075 1.00 31.35 347 ARG B C 1
ATOM 8726 O O . ARG B 1 347 ? 22.011 -44.800 3.751 1.00 30.06 347 ARG B O 1
ATOM 8734 N N . GLY B 1 348 ? 21.172 -43.641 2.007 1.00 28.96 348 GLY B N 1
ATOM 8735 C CA . GLY B 1 348 ? 20.327 -44.730 1.561 1.00 28.02 348 GLY B CA 1
ATOM 8736 C C . GLY B 1 348 ? 19.910 -44.529 0.121 1.00 28.51 348 GLY B C 1
ATOM 8737 O O . GLY B 1 348 ? 20.279 -43.546 -0.525 1.00 30.84 348 GLY B O 1
ATOM 8738 N N . VAL B 1 349 ? 19.126 -45.484 -0.377 1.00 24.08 349 VAL B N 1
ATOM 8739 C CA . VAL B 1 349 ? 18.640 -45.472 -1.752 1.00 23.23 349 VAL B CA 1
ATOM 8740 C C . VAL B 1 349 ? 17.153 -45.799 -1.746 1.00 25.81 349 VAL B C 1
ATOM 8741 O O . VAL B 1 349 ? 16.728 -46.766 -1.103 1.00 29.12 349 VAL B O 1
ATOM 8745 N N . TRP B 1 350 ? 16.368 -44.992 -2.456 1.00 25.50 350 TRP B N 1
ATOM 8746 C CA . TRP B 1 350 ? 14.958 -45.265 -2.704 1.00 25.02 350 TRP B CA 1
ATOM 8747 C C . TRP B 1 350 ? 14.800 -45.772 -4.132 1.00 24.41 350 TRP B C 1
ATOM 8748 O O . TRP B 1 350 ? 15.299 -45.140 -5.069 1.00 25.55 350 TRP B O 1
ATOM 8759 N N . SER B 1 351 ? 14.115 -46.901 -4.299 1.00 24.98 351 SER B N 1
ATOM 8760 C CA . SER B 1 351 ? 13.931 -47.479 -5.631 1.00 22.62 351 SER B CA 1
ATOM 8761 C C . SER B 1 35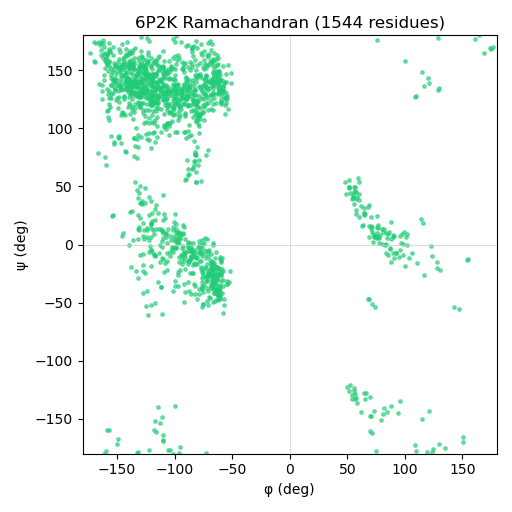1 ? 12.688 -48.372 -5.617 1.00 21.08 351 SER B C 1
ATOM 8762 O O . SER B 1 351 ? 11.828 -48.237 -4.740 1.00 24.24 351 SER B O 1
ATOM 8765 N N . THR B 1 352 ? 12.597 -49.289 -6.583 1.00 17.21 352 THR B N 1
ATOM 8766 C CA . THR B 1 352 ? 11.383 -50.073 -6.796 1.00 19.22 352 THR B CA 1
ATOM 8767 C C . THR B 1 352 ? 11.716 -51.337 -7.580 1.00 18.51 352 THR B C 1
ATOM 8768 O O . THR B 1 352 ? 12.742 -51.414 -8.261 1.00 21.62 352 THR B O 1
ATOM 8772 N N . THR B 1 353 ? 10.829 -52.331 -7.481 1.00 15.39 353 THR B N 1
ATOM 8773 C CA . THR B 1 353 ? 10.888 -53.474 -8.387 1.00 20.68 353 THR B CA 1
ATOM 8774 C C . THR B 1 353 ? 9.977 -53.307 -9.595 1.00 23.10 353 THR B C 1
ATOM 8775 O O . THR B 1 353 ? 10.040 -54.143 -10.507 1.00 21.11 353 THR B O 1
ATOM 8779 N N . ASN B 1 354 ? 9.127 -52.266 -9.583 1.00 21.13 354 ASN B N 1
ATOM 8780 C CA . ASN B 1 354 ? 8.324 -51.708 -10.678 1.00 23.29 354 ASN B CA 1
ATOM 8781 C C . ASN B 1 354 ? 7.012 -51.161 -10.126 1.00 20.22 354 ASN B C 1
ATOM 8782 O O . ASN B 1 354 ? 6.680 -49.992 -10.339 1.00 21.93 354 ASN B O 1
ATOM 8787 N N . GLN B 1 355 ? 6.257 -52.003 -9.421 1.00 19.29 355 GLN B N 1
ATOM 8788 C CA . GLN B 1 355 ? 4.974 -51.619 -8.849 1.00 20.99 355 GLN B CA 1
ATOM 8789 C C . GLN B 1 355 ? 5.062 -51.331 -7.357 1.00 20.46 355 GLN B C 1
ATOM 8790 O O . GLN B 1 355 ? 4.027 -51.268 -6.684 1.00 23.85 355 GLN B O 1
ATOM 8796 N N . THR B 1 356 ? 6.267 -51.154 -6.824 1.00 18.21 356 THR B N 1
ATOM 8797 C CA . THR B 1 356 ? 6.492 -51.198 -5.387 1.00 19.37 356 THR B CA 1
ATOM 8798 C C . THR B 1 356 ? 7.343 -50.009 -4.951 1.00 21.43 356 THR B C 1
ATOM 8799 O O . THR B 1 356 ? 7.729 -49.158 -5.757 1.00 21.94 356 THR B O 1
ATOM 8803 N N . MET B 1 357 ? 7.629 -49.953 -3.651 1.00 18.67 357 MET B N 1
ATOM 8804 C CA . MET B 1 357 ? 8.532 -48.964 -3.079 1.00 21.01 357 MET B CA 1
ATOM 8805 C C . MET B 1 357 ? 9.498 -49.681 -2.150 1.00 21.69 357 MET B C 1
ATOM 8806 O O . MET B 1 357 ? 9.072 -50.446 -1.278 1.00 17.66 357 MET B O 1
ATOM 8811 N N . TYR B 1 358 ? 10.792 -49.433 -2.337 1.00 19.35 358 TYR B N 1
ATOM 8812 C CA . TYR B 1 358 ? 11.832 -50.115 -1.583 1.00 17.25 358 TYR B CA 1
ATOM 8813 C C . TYR B 1 358 ? 12.872 -49.109 -1.123 1.00 21.77 358 TYR B C 1
ATOM 8814 O O . TYR B 1 358 ? 13.216 -48.181 -1.861 1.00 19.43 358 TYR B O 1
ATOM 8823 N N . TYR B 1 359 ? 13.374 -49.300 0.096 1.00 21.62 359 TYR B N 1
ATOM 8824 C CA . TYR B 1 359 ? 14.428 -48.460 0.643 1.00 23.31 359 TYR B CA 1
ATOM 8825 C C . TYR B 1 359 ? 15.592 -49.328 1.093 1.00 23.76 359 TYR B C 1
ATOM 8826 O O . TYR B 1 359 ? 15.396 -50.376 1.718 1.00 24.86 359 TYR B O 1
ATOM 8835 N N . ALA B 1 360 ? 16.803 -48.883 0.780 1.00 20.60 360 ALA B N 1
ATOM 8836 C CA . ALA B 1 360 ? 18.022 -49.576 1.166 1.00 23.71 360 ALA B CA 1
ATOM 8837 C C . ALA B 1 360 ? 18.806 -48.706 2.134 1.00 27.03 360 ALA B C 1
ATOM 8838 O O . ALA B 1 360 ? 19.059 -47.532 1.850 1.00 27.11 360 ALA B O 1
ATOM 8840 N N . SER B 1 361 ? 19.174 -49.272 3.277 1.00 29.07 361 SER B N 1
ATOM 8841 C CA . SER B 1 361 ? 20.128 -48.614 4.153 1.00 29.00 361 SER B CA 1
ATOM 8842 C C . SER B 1 361 ? 21.537 -49.068 3.788 1.00 30.53 361 SER B C 1
ATOM 8843 O O . SER B 1 361 ? 21.739 -50.134 3.203 1.00 32.18 361 SER B O 1
ATOM 8846 N N . HIS B 1 362 ? 22.515 -48.237 4.129 1.00 31.81 362 HIS B N 1
ATOM 8847 C CA . HIS B 1 362 ? 23.891 -48.447 3.710 1.00 33.53 362 HIS B CA 1
ATOM 8848 C C . HIS B 1 362 ? 24.790 -48.636 4.924 1.00 38.21 362 HIS B C 1
ATOM 8849 O O . HIS B 1 362 ? 24.671 -47.912 5.918 1.00 39.42 362 HIS B O 1
ATOM 8856 N N . ASN B 1 363 ? 25.682 -49.620 4.832 1.00 40.64 363 ASN B N 1
ATOM 8857 C CA . ASN B 1 363 ? 26.720 -49.855 5.830 1.00 48.81 363 ASN B CA 1
ATOM 8858 C C . ASN B 1 363 ? 28.037 -49.359 5.241 1.00 52.30 363 ASN B C 1
ATOM 8859 O O . ASN B 1 363 ? 28.549 -49.938 4.278 1.00 53.11 363 ASN B O 1
ATOM 8864 N N . SER B 1 364 ? 28.589 -48.292 5.824 1.00 53.61 364 SER B N 1
ATOM 8865 C CA . SER B 1 364 ? 29.741 -47.634 5.213 1.00 58.44 364 SER B CA 1
ATOM 8866 C C . SER B 1 364 ? 31.039 -48.416 5.417 1.00 61.83 364 SER B C 1
ATOM 8867 O O . SER B 1 364 ? 31.876 -48.472 4.508 1.00 61.11 364 SER B O 1
ATOM 8870 N N . GLY B 1 365 ? 31.228 -49.029 6.590 1.00 62.56 365 GLY B N 1
ATOM 8871 C CA . GLY B 1 365 ? 32.443 -49.780 6.878 1.00 65.75 365 GLY B CA 1
ATOM 8872 C C . GLY B 1 365 ? 32.428 -51.120 6.174 1.00 67.64 365 GLY B C 1
ATOM 8873 O O . GLY B 1 365 ? 33.342 -51.943 6.317 1.00 70.67 365 GLY B O 1
ATOM 8874 N N . ASN B 1 366 ? 31.376 -51.322 5.389 1.00 65.21 366 ASN B N 1
ATOM 8875 C CA . ASN B 1 366 ? 31.073 -52.556 4.677 1.00 64.68 366 ASN B CA 1
ATOM 8876 C C . ASN B 1 366 ? 30.729 -52.338 3.205 1.00 60.60 366 ASN B C 1
ATOM 8877 O O . ASN B 1 366 ? 31.000 -53.230 2.394 1.00 59.09 366 ASN B O 1
ATOM 8882 N N . ASN B 1 367 ? 30.164 -51.185 2.822 1.00 56.39 367 ASN B N 1
ATOM 8883 C CA . ASN B 1 367 ? 29.627 -50.943 1.473 1.00 53.35 367 ASN B CA 1
ATOM 8884 C C . ASN B 1 367 ? 28.558 -51.971 1.101 1.00 49.55 367 ASN B C 1
ATOM 8885 O O . ASN B 1 367 ? 28.469 -52.424 -0.044 1.00 53.84 367 ASN B O 1
ATOM 8890 N N . SER B 1 368 ? 27.727 -52.322 2.073 1.00 44.16 368 SER B N 1
ATOM 8891 C CA . SER B 1 368 ? 26.613 -53.228 1.863 1.00 41.53 368 SER B CA 1
ATOM 8892 C C . SER B 1 368 ? 25.301 -52.466 1.986 1.00 39.57 368 SER B C 1
ATOM 8893 O O . SER B 1 368 ? 25.197 -51.479 2.724 1.00 40.76 368 SER B O 1
ATOM 8896 N N . TYR B 1 369 ? 24.304 -52.934 1.245 1.00 35.02 369 TYR B N 1
ATOM 8897 C CA . TYR B 1 369 ? 22.974 -52.351 1.241 1.00 30.59 369 TYR B CA 1
ATOM 8898 C C . TYR B 1 369 ? 21.981 -53.365 1.788 1.00 28.85 369 TYR B C 1
ATOM 8899 O O . TYR B 1 369 ? 22.077 -54.561 1.499 1.00 29.29 369 TYR B O 1
ATOM 8908 N N . SER B 1 370 ? 21.035 -52.882 2.586 1.00 27.08 370 SER B N 1
ATOM 8909 C CA . SER B 1 370 ? 20.015 -53.719 3.212 1.00 31.30 370 SER B CA 1
ATOM 8910 C C . SER B 1 370 ? 18.653 -53.233 2.724 1.00 28.20 370 SER B C 1
ATOM 8911 O O . SER B 1 370 ? 18.166 -52.186 3.161 1.00 30.76 370 SER B O 1
ATOM 8914 N N . TRP B 1 371 ? 18.043 -53.994 1.821 1.00 27.31 371 TRP B N 1
ATOM 8915 C CA . TRP B 1 371 ? 16.816 -53.562 1.171 1.00 26.96 371 TRP B CA 1
ATOM 8916 C C . TRP B 1 371 ? 15.603 -53.860 2.041 1.00 26.45 371 TRP B C 1
ATOM 8917 O O . TRP B 1 371 ? 15.486 -54.943 2.620 1.00 24.38 371 TRP B O 1
ATOM 8928 N N . GLN B 1 372 ? 14.699 -52.885 2.126 1.00 24.35 372 GLN B N 1
ATOM 8929 C CA . GLN B 1 372 ? 13.541 -52.939 3.008 1.00 23.04 372 GLN B CA 1
ATOM 8930 C C . GLN B 1 372 ? 12.267 -52.754 2.196 1.00 22.58 372 GLN B C 1
ATOM 8931 O O . GLN B 1 372 ? 12.186 -51.855 1.352 1.00 20.47 372 GLN B O 1
ATOM 8937 N N . ASN B 1 373 ? 11.279 -53.605 2.462 1.00 20.44 373 ASN B N 1
ATOM 8938 C CA . ASN B 1 373 ? 9.977 -53.529 1.808 1.00 21.13 373 ASN B CA 1
ATOM 8939 C C . ASN B 1 373 ? 9.192 -52.354 2.387 1.00 22.59 373 ASN B C 1
ATOM 8940 O O . ASN B 1 373 ? 8.889 -52.335 3.584 1.00 21.73 373 ASN B O 1
ATOM 8945 N N . LYS B 1 374 ? 8.856 -51.377 1.536 1.00 17.58 374 LYS B N 1
ATOM 8946 C CA . LYS B 1 374 ? 8.149 -50.174 1.965 1.00 15.97 374 LYS B CA 1
ATOM 8947 C C . LYS B 1 374 ? 6.800 -50.021 1.268 1.00 19.40 374 LYS B C 1
ATOM 8948 O O . LYS B 1 374 ? 6.308 -48.905 1.093 1.00 21.13 374 LYS B O 1
ATOM 8954 N N . TYR B 1 375 ? 6.188 -51.129 0.855 1.00 16.87 375 TYR B N 1
ATOM 8955 C CA . TYR B 1 375 ? 4.863 -51.069 0.255 1.00 18.13 375 TYR B CA 1
ATOM 8956 C C . TYR B 1 375 ? 3.849 -52.002 0.894 1.00 19.64 375 TYR B C 1
ATOM 8957 O O . TYR B 1 375 ? 2.646 -51.726 0.794 1.00 18.89 375 TYR B O 1
ATOM 8966 N N . SER B 1 376 ? 4.278 -53.069 1.565 1.00 18.27 376 SER B N 1
ATOM 8967 C CA . SER B 1 376 ? 3.347 -54.007 2.172 1.00 15.85 376 SER B CA 1
ATOM 8968 C C . SER B 1 376 ? 3.976 -54.585 3.430 1.00 20.06 376 SER B C 1
ATOM 8969 O O . SER B 1 376 ? 5.198 -54.562 3.604 1.00 20.86 376 SER B O 1
ATOM 8972 N N . THR B 1 377 ? 3.124 -55.116 4.304 1.00 18.45 377 THR B N 1
ATOM 8973 C CA . THR B 1 377 ? 3.544 -55.598 5.614 1.00 20.02 377 THR B CA 1
ATOM 8974 C C . THR B 1 377 ? 3.193 -57.072 5.757 1.00 19.64 377 THR B C 1
ATOM 8975 O O . THR B 1 377 ? 2.016 -57.438 5.598 1.00 19.55 377 THR B O 1
ATOM 8979 N N . PRO B 1 378 ? 4.149 -57.945 6.060 1.00 18.98 378 PRO B N 1
ATOM 8980 C CA . PRO B 1 378 ? 3.822 -59.366 6.210 1.00 18.77 378 PRO B CA 1
ATOM 8981 C C . PRO B 1 378 ? 3.065 -59.623 7.501 1.00 21.80 378 PRO B C 1
ATOM 8982 O O . PRO B 1 378 ? 3.288 -58.965 8.519 1.00 18.90 378 PRO B O 1
ATOM 8986 N N . THR B 1 379 ? 2.152 -60.589 7.447 1.00 20.58 379 THR B N 1
ATOM 8987 C CA . THR B 1 379 ? 1.437 -61.059 8.624 1.00 21.50 379 THR B CA 1
ATOM 8988 C C . THR B 1 379 ? 1.977 -62.422 9.039 1.00 23.24 379 THR B C 1
ATOM 8989 O O . THR B 1 379 ? 2.914 -62.961 8.445 1.00 25.68 379 THR B O 1
ATOM 8993 N N . SER B 1 380 ? 1.353 -62.987 10.068 1.00 22.14 380 SER B N 1
ATOM 8994 C CA . SER B 1 380 ? 1.757 -64.288 10.575 1.00 24.98 380 SER B CA 1
ATOM 8995 C C . SER B 1 380 ? 1.117 -65.446 9.820 1.00 22.24 380 SER B C 1
ATOM 8996 O O . SER B 1 380 ? 1.474 -66.600 10.081 1.00 24.33 380 SER B O 1
ATOM 8999 N N . GLN B 1 381 ? 0.189 -65.177 8.903 1.00 20.46 381 GLN B N 1
ATOM 9000 C CA . GLN B 1 381 ? -0.375 -66.226 8.064 1.00 24.64 381 GLN B CA 1
ATOM 9001 C C . GLN B 1 381 ? 0.579 -66.559 6.923 1.00 23.67 381 GLN B C 1
ATOM 9002 O O . GLN B 1 381 ? 1.263 -65.684 6.389 1.00 24.27 381 GLN B O 1
ATOM 9008 N N . THR B 1 382 ? 0.609 -67.834 6.535 1.00 21.82 382 THR B N 1
ATOM 9009 C CA . THR B 1 382 ? 1.506 -68.285 5.482 1.00 20.95 382 THR B CA 1
ATOM 9010 C C . THR B 1 382 ? 0.738 -69.000 4.380 1.00 21.55 382 THR B C 1
ATOM 9011 O O . THR B 1 382 ? -0.316 -69.601 4.611 1.00 21.18 382 THR B O 1
ATOM 9015 N N . VAL B 1 383 ? 1.300 -68.926 3.178 1.00 19.10 383 VAL B N 1
ATOM 9016 C CA . VAL B 1 383 ? 0.814 -69.630 2.001 1.00 21.02 383 VAL B CA 1
ATOM 9017 C C . VAL B 1 383 ? 1.945 -70.527 1.518 1.00 20.73 383 VAL B C 1
ATOM 9018 O O . VAL B 1 383 ? 3.035 -70.038 1.197 1.00 21.17 383 VAL B O 1
ATOM 9022 N N . ASN B 1 384 ? 1.694 -71.831 1.475 1.00 19.43 384 ASN B N 1
ATOM 9023 C CA . ASN B 1 384 ? 2.684 -72.781 0.982 1.00 23.62 384 ASN B CA 1
ATOM 9024 C C . ASN B 1 384 ? 2.619 -72.816 -0.540 1.00 23.77 384 ASN B C 1
ATOM 9025 O O . ASN B 1 384 ? 1.570 -73.131 -1.111 1.00 27.68 384 ASN B O 1
ATOM 9030 N N . TRP B 1 385 ? 3.729 -72.485 -1.199 1.00 21.15 385 TRP B N 1
ATOM 9031 C CA . TRP B 1 385 ? 3.752 -72.468 -2.657 1.00 21.98 385 TRP B CA 1
ATOM 9032 C C . TRP B 1 385 ? 5.176 -72.670 -3.154 1.00 27.22 385 TRP B C 1
ATOM 9033 O O . TRP B 1 385 ? 6.086 -71.934 -2.754 1.00 22.95 385 TRP B O 1
ATOM 9044 N N . TYR B 1 386 ? 5.359 -73.663 -4.030 1.00 30.63 386 TYR B N 1
ATOM 9045 C CA . TYR B 1 386 ? 6.644 -73.905 -4.689 1.00 37.64 386 TYR B CA 1
ATOM 9046 C C . TYR B 1 386 ? 7.745 -74.201 -3.669 1.00 35.50 386 TYR B C 1
ATOM 9047 O O . TYR B 1 386 ? 8.861 -73.689 -3.766 1.00 37.67 386 TYR B O 1
ATOM 9056 N N . GLY B 1 387 ? 7.423 -75.028 -2.675 1.00 33.69 387 GLY B N 1
ATOM 9057 C CA . GLY B 1 387 ? 8.390 -75.421 -1.669 1.00 37.23 387 GLY B CA 1
ATOM 9058 C C . GLY B 1 387 ? 8.791 -74.344 -0.686 1.00 37.25 387 GLY B C 1
ATOM 9059 O O . GLY B 1 387 ? 9.797 -74.507 0.011 1.00 39.35 387 GLY B O 1
ATOM 9060 N N . THR B 1 388 ? 8.040 -73.249 -0.605 1.00 32.25 388 THR B N 1
ATOM 9061 C CA . THR B 1 388 ? 8.340 -72.160 0.311 1.00 30.42 388 THR B CA 1
ATOM 9062 C C . THR B 1 388 ? 7.032 -71.672 0.919 1.00 24.71 388 THR B C 1
ATOM 9063 O O . THR B 1 388 ? 5.975 -71.739 0.285 1.00 23.31 388 THR B O 1
ATOM 9067 N N . GLU B 1 389 ? 7.100 -71.214 2.168 1.00 20.89 389 GLU B N 1
ATOM 9068 C CA . GLU B 1 389 ? 5.937 -70.687 2.872 1.00 23.99 389 GLU B CA 1
ATOM 9069 C C . GLU B 1 389 ? 6.005 -69.165 2.839 1.00 22.21 389 GLU B C 1
ATOM 9070 O O . GLU B 1 389 ? 6.890 -68.561 3.453 1.00 28.18 389 GLU B O 1
ATOM 9076 N N . TRP B 1 390 ? 5.074 -68.551 2.111 1.00 17.50 390 TRP B N 1
ATOM 9077 C CA . TRP B 1 390 ? 5.046 -67.111 1.886 1.00 20.15 390 TRP B CA 1
ATOM 9078 C C . TRP B 1 390 ? 4.016 -66.463 2.788 1.00 23.45 390 TRP B C 1
ATOM 9079 O O . TRP B 1 390 ? 2.879 -66.951 2.865 1.00 22.65 390 TRP B O 1
ATOM 9090 N N . PRO B 1 391 ? 4.357 -65.374 3.467 1.00 19.99 391 PRO B N 1
ATOM 9091 C CA . PRO B 1 391 ? 3.362 -64.673 4.276 1.00 16.78 391 PRO B CA 1
ATOM 9092 C C . PRO B 1 391 ? 2.303 -64.030 3.396 1.00 18.46 391 PRO B C 1
ATOM 9093 O O . PRO B 1 391 ? 2.512 -63.776 2.207 1.00 14.59 391 PRO B O 1
ATOM 9097 N N . THR B 1 392 ? 1.143 -63.782 3.996 1.00 16.51 392 THR B N 1
ATOM 9098 C CA . THR B 1 392 ? 0.219 -62.839 3.393 1.00 15.33 392 THR B CA 1
ATOM 9099 C C . THR B 1 392 ? 0.639 -61.423 3.775 1.00 16.81 392 THR B C 1
ATOM 9100 O O . THR B 1 392 ? 1.360 -61.208 4.752 1.00 17.14 392 THR B O 1
ATOM 9104 N N . TYR B 1 393 ? 0.188 -60.450 2.988 1.00 17.89 393 TYR B N 1
ATOM 9105 C CA . TYR B 1 393 ? 0.661 -59.078 3.128 1.00 16.03 393 TYR B CA 1
ATOM 9106 C C . TYR B 1 393 ? -0.512 -58.113 3.164 1.00 19.61 393 TYR B C 1
ATOM 9107 O O . TYR B 1 393 ? -1.435 -58.217 2.348 1.00 20.07 393 TYR B O 1
ATOM 9116 N N . LYS B 1 394 ? -0.467 -57.169 4.100 1.00 19.04 394 LYS B N 1
ATOM 9117 C CA . LYS B 1 394 ? -1.424 -56.076 4.155 1.00 21.55 394 LYS B CA 1
ATOM 9118 C C . LYS B 1 394 ? -0.752 -54.784 3.704 1.00 16.16 394 LYS B C 1
ATOM 9119 O O . LYS B 1 394 ? 0.451 -54.589 3.896 1.00 17.70 394 LYS B O 1
ATOM 9125 N N . GLY B 1 395 ? -1.543 -53.902 3.099 1.00 18.44 395 GLY B N 1
ATOM 9126 C CA . GLY B 1 395 ? -0.992 -52.694 2.524 1.00 20.78 395 GLY B CA 1
ATOM 9127 C C . GLY B 1 395 ? -0.480 -51.716 3.565 1.00 21.06 395 GLY B C 1
ATOM 9128 O O . GLY B 1 395 ? -0.878 -51.719 4.731 1.00 21.96 395 GLY B O 1
ATOM 9129 N N . LYS B 1 396 ? 0.430 -50.854 3.119 1.00 22.31 396 LYS B N 1
ATOM 9130 C CA . LYS B 1 396 ? 0.995 -49.809 3.960 1.00 25.85 396 LYS B CA 1
ATOM 9131 C C . LYS B 1 396 ? 0.329 -48.457 3.743 1.00 23.54 396 LYS B C 1
ATOM 9132 O O . LYS B 1 396 ? 0.829 -47.447 4.242 1.00 26.95 396 LYS B O 1
ATOM 9138 N N . GLY B 1 397 ? -0.785 -48.414 3.017 1.00 22.88 397 GLY B N 1
ATOM 9139 C CA . GLY B 1 397 ? -1.534 -47.184 2.819 1.00 20.96 397 GLY B CA 1
ATOM 9140 C C . GLY B 1 397 ? -1.752 -46.784 1.375 1.00 20.99 397 GLY B C 1
ATOM 9141 O O . GLY B 1 397 ? -2.531 -45.852 1.119 1.00 23.55 397 GLY B O 1
ATOM 9142 N N . THR B 1 398 ? -1.099 -47.426 0.414 1.00 19.71 398 THR B N 1
ATOM 9143 C CA . THR B 1 398 ? -1.340 -47.165 -0.996 1.00 18.78 398 THR B CA 1
ATOM 9144 C C . THR B 1 398 ? -2.008 -48.371 -1.639 1.00 19.87 398 THR B C 1
ATOM 9145 O O . THR B 1 398 ? -1.848 -49.506 -1.183 1.00 24.02 398 THR B O 1
ATOM 9149 N N . GLU B 1 399 ? -2.771 -48.113 -2.697 1.00 21.77 399 GLU B N 1
ATOM 9150 C CA . GLU B 1 399 ? -3.323 -49.177 -3.527 1.00 22.19 399 GLU B CA 1
ATOM 9151 C C . GLU B 1 399 ? -3.454 -48.644 -4.944 1.00 22.27 399 GLU B C 1
ATOM 9152 O O . GLU B 1 399 ? -4.071 -47.596 -5.159 1.00 21.14 399 GLU B O 1
ATOM 9158 N N . SER B 1 400 ? -2.871 -49.363 -5.904 1.00 21.38 400 SER B N 1
ATOM 9159 C CA . SER B 1 400 ? -2.809 -48.848 -7.266 1.00 22.88 400 SER B CA 1
ATOM 9160 C C . SER B 1 400 ? -3.090 -49.929 -8.304 1.00 19.90 400 SER B C 1
ATOM 9161 O O . SER B 1 400 ? -2.613 -49.837 -9.440 1.00 22.58 400 SER B O 1
ATOM 9164 N N . THR B 1 401 ? -3.875 -50.943 -7.948 1.00 21.27 401 THR B N 1
ATOM 9165 C CA . THR B 1 401 ? -4.144 -52.043 -8.861 1.00 21.02 401 THR B CA 1
ATOM 9166 C C . THR B 1 401 ? -5.379 -51.755 -9.698 1.00 19.71 401 THR B C 1
ATOM 9167 O O . THR B 1 401 ? -6.343 -51.149 -9.221 1.00 18.45 401 THR B O 1
ATOM 9171 N N . TYR B 1 402 ? -5.337 -52.192 -10.954 1.00 18.07 402 TYR B N 1
ATOM 9172 C CA . TYR B 1 402 ? -6.545 -52.303 -11.763 1.00 17.88 402 TYR B CA 1
ATOM 9173 C C . TYR B 1 402 ? -7.262 -53.586 -11.357 1.00 18.24 402 TYR B C 1
ATOM 9174 O O . TYR B 1 402 ? -6.802 -54.691 -11.668 1.00 19.30 402 TYR B O 1
ATOM 9183 N N . THR B 1 403 ? -8.387 -53.451 -10.663 1.00 15.69 403 THR B N 1
ATOM 9184 C CA . THR B 1 403 ? -9.162 -54.599 -10.212 1.00 18.61 403 THR B CA 1
ATOM 9185 C C . THR B 1 403 ? -10.466 -54.674 -10.995 1.00 20.54 403 THR B C 1
ATOM 9186 O O . THR B 1 403 ? -11.223 -53.698 -11.041 1.00 20.35 403 THR B O 1
ATOM 9190 N N . TYR B 1 404 ? -10.716 -55.835 -11.612 1.00 17.78 404 TYR B N 1
ATOM 9191 C CA . TYR B 1 404 ? -11.887 -56.032 -12.465 1.00 17.57 404 TYR B CA 1
ATOM 9192 C C . TYR B 1 404 ? -13.144 -56.361 -11.665 1.00 18.96 404 TYR B C 1
ATOM 9193 O O . TYR B 1 404 ? -14.233 -55.873 -11.988 1.00 19.40 404 TYR B O 1
ATOM 9202 N N . ASP B 1 405 ? -13.021 -57.225 -10.658 1.00 17.61 405 ASP B N 1
ATOM 9203 C CA . ASP B 1 405 ? -14.169 -57.888 -10.050 1.00 17.35 405 ASP B CA 1
ATOM 9204 C C . ASP B 1 405 ? -13.763 -58.348 -8.656 1.00 19.43 405 ASP B C 1
ATOM 9205 O O . ASP B 1 405 ? -12.573 -58.418 -8.330 1.00 14.82 405 ASP B O 1
ATOM 9210 N N . VAL B 1 406 ? -14.767 -58.647 -7.830 1.00 18.71 406 VAL B N 1
ATOM 9211 C CA . VAL B 1 406 ? -14.550 -59.114 -6.465 1.00 16.80 406 VAL B CA 1
ATOM 9212 C C . VAL B 1 406 ? -15.594 -60.172 -6.143 1.00 19.59 406 VAL B C 1
ATOM 9213 O O . VAL B 1 406 ? -16.711 -60.147 -6.665 1.00 18.48 406 VAL B O 1
ATOM 9217 N N . ALA B 1 407 ? -15.215 -61.124 -5.292 1.00 21.47 407 ALA B N 1
ATOM 9218 C CA . ALA B 1 407 ? -16.143 -62.110 -4.759 1.00 20.40 407 ALA B CA 1
ATOM 9219 C C . ALA B 1 407 ? -15.765 -62.403 -3.314 1.00 19.73 407 ALA B C 1
ATOM 9220 O O . ALA B 1 407 ? -14.586 -62.385 -2.952 1.00 21.93 407 ALA B O 1
ATOM 9222 N N . VAL B 1 408 ? -16.775 -62.671 -2.489 1.00 18.94 408 VAL B N 1
ATOM 9223 C CA . VAL B 1 408 ? -16.595 -62.856 -1.054 1.00 17.88 408 VAL B CA 1
ATOM 9224 C C . VAL B 1 408 ? -17.355 -64.099 -0.610 1.00 20.91 408 VAL B C 1
ATOM 9225 O O . VAL B 1 408 ? -18.499 -64.315 -1.021 1.00 21.78 408 VAL B O 1
ATOM 9229 N N . HIS B 1 409 ? -16.722 -64.913 0.235 1.00 17.60 409 HIS B N 1
ATOM 9230 C CA . HIS B 1 409 ? -17.453 -65.940 0.975 1.00 18.77 409 HIS B CA 1
ATOM 9231 C C . HIS B 1 409 ? -16.824 -66.086 2.352 1.00 22.12 409 HIS B C 1
ATOM 9232 O O . HIS B 1 409 ? -15.683 -66.538 2.462 1.00 23.06 409 HIS B O 1
ATOM 9239 N N . GLU B 1 410 ? -17.573 -65.716 3.393 1.00 22.95 410 GLU B N 1
ATOM 9240 C CA . GLU B 1 410 ? -17.115 -65.776 4.790 1.00 26.45 410 GLU B CA 1
ATOM 9241 C C . GLU B 1 410 ? -15.821 -64.977 4.896 1.00 26.84 410 GLU B C 1
ATOM 9242 O O . GLU B 1 410 ? -15.827 -63.787 4.535 1.00 24.72 410 GLU B O 1
ATOM 9248 N N . ASN B 1 411 ? -14.716 -65.557 5.369 1.00 24.13 411 ASN B N 1
ATOM 9249 C CA . ASN B 1 411 ? -13.448 -64.849 5.518 1.00 23.30 411 ASN B CA 1
ATOM 9250 C C . ASN B 1 411 ? -12.668 -64.738 4.215 1.00 20.67 411 ASN B C 1
ATOM 9251 O O . ASN B 1 411 ? -11.672 -64.007 4.171 1.00 21.80 411 ASN B O 1
ATOM 9256 N N . TYR B 1 412 ? -13.085 -65.448 3.170 1.00 19.22 412 TYR B N 1
ATOM 9257 C CA . TYR B 1 412 ? -12.367 -65.475 1.902 1.00 17.65 412 TYR B CA 1
ATOM 9258 C C . TYR B 1 412 ? -12.815 -64.319 1.016 1.00 21.05 412 TYR B C 1
ATOM 9259 O O . TYR B 1 412 ? -14.016 -64.075 0.863 1.00 17.35 412 TYR B O 1
ATOM 9268 N N . VAL B 1 413 ? -11.844 -63.615 0.434 1.00 19.17 413 VAL B N 1
ATOM 9269 C CA . VAL B 1 413 ? -12.091 -62.574 -0.554 1.00 19.68 413 VAL B CA 1
ATOM 9270 C C . VAL B 1 413 ? -11.118 -62.782 -1.703 1.00 20.13 413 VAL B C 1
ATOM 9271 O O . VAL B 1 413 ? -9.950 -63.119 -1.481 1.00 19.62 413 VAL B O 1
ATOM 9275 N N . ILE B 1 414 ? -11.595 -62.590 -2.931 1.00 14.33 414 ILE B N 1
ATOM 9276 C CA . ILE B 1 414 ? -10.726 -62.595 -4.099 1.00 17.11 414 ILE B CA 1
ATOM 9277 C C . ILE B 1 414 ? -10.946 -61.305 -4.874 1.00 20.09 414 ILE B C 1
ATOM 9278 O O . ILE B 1 414 ? -12.091 -60.905 -5.114 1.00 18.76 414 ILE B O 1
ATOM 9283 N N . GLN B 1 415 ? -9.848 -60.638 -5.226 1.00 17.58 415 GLN B N 1
ATOM 9284 C CA . GLN B 1 415 ? -9.844 -59.578 -6.226 1.00 17.99 415 GLN B CA 1
ATOM 9285 C C . GLN B 1 415 ? -9.306 -60.150 -7.528 1.00 17.90 415 GLN B C 1
ATOM 9286 O O . GLN B 1 415 ? -8.212 -60.720 -7.550 1.00 19.35 415 GLN B O 1
ATOM 9292 N N . GLY B 1 416 ? -10.074 -60.007 -8.604 1.00 17.92 416 GLY B N 1
ATOM 9293 C CA . GLY B 1 416 ? -9.561 -60.318 -9.922 1.00 17.39 416 GLY B CA 1
ATOM 9294 C C . GLY B 1 416 ? -8.893 -59.096 -10.515 1.00 17.96 416 GLY B C 1
ATOM 9295 O O . GLY B 1 416 ? -9.538 -58.057 -10.680 1.00 21.67 416 GLY B O 1
ATOM 9296 N N . GLN B 1 417 ? -7.607 -59.189 -10.831 1.00 17.17 417 GLN B N 1
ATOM 9297 C CA . GLN B 1 417 ? -6.835 -58.017 -11.211 1.00 16.91 417 GLN B CA 1
ATOM 9298 C C . GLN B 1 417 ? -6.180 -58.207 -12.571 1.00 17.96 417 GLN B C 1
ATOM 9299 O O . GLN B 1 417 ? -5.995 -59.328 -13.053 1.00 18.85 417 GLN B O 1
ATOM 9305 N N . ALA B 1 418 ? -5.841 -57.080 -13.188 1.00 18.81 418 ALA B N 1
ATOM 9306 C CA . ALA B 1 418 ? -4.898 -57.074 -14.292 1.00 20.79 418 ALA B CA 1
ATOM 9307 C C . ALA B 1 418 ? -3.480 -57.105 -13.738 1.00 16.65 418 ALA B C 1
ATOM 9308 O O . ALA B 1 418 ? -3.220 -56.633 -12.627 1.00 22.69 418 ALA B O 1
ATOM 9310 N N . ASP B 1 419 ? -2.570 -57.699 -14.512 1.00 16.20 419 ASP B N 1
ATOM 9311 C CA . ASP B 1 419 ? -1.155 -57.820 -14.163 1.00 19.76 419 ASP B CA 1
ATOM 9312 C C . ASP B 1 419 ? -0.901 -58.751 -12.978 1.00 20.67 419 ASP B C 1
ATOM 9313 O O . ASP B 1 419 ? -0.003 -59.595 -13.045 1.00 19.83 419 ASP B O 1
ATOM 9318 N N . ASN B 1 420 ? -1.662 -58.610 -11.890 1.00 19.75 420 ASN B N 1
ATOM 9319 C CA . ASN B 1 420 ? -1.419 -59.373 -10.670 1.00 18.11 420 ASN B CA 1
ATOM 9320 C C . ASN B 1 420 ? -2.372 -60.549 -10.483 1.00 19.22 420 ASN B C 1
ATOM 9321 O O . ASN B 1 420 ? -2.251 -61.268 -9.485 1.00 19.38 420 ASN B O 1
ATOM 9326 N N . GLY B 1 421 ? -3.326 -60.743 -11.391 1.00 18.73 421 GLY B N 1
ATOM 9327 C CA . GLY B 1 421 ? -4.074 -61.993 -11.439 1.00 16.43 421 GLY B CA 1
ATOM 9328 C C . GLY B 1 421 ? -4.939 -62.263 -10.220 1.00 16.45 421 GLY B C 1
ATOM 9329 O O . GLY B 1 421 ? -5.702 -61.408 -9.759 1.00 16.98 421 GLY B O 1
ATOM 9330 N N . LEU B 1 422 ? -4.839 -63.488 -9.707 1.00 17.50 422 LEU B N 1
ATOM 9331 C CA . LEU B 1 422 ? -5.665 -63.961 -8.597 1.00 17.11 422 LEU B CA 1
ATOM 9332 C C . LEU B 1 422 ? -5.109 -63.404 -7.293 1.00 16.41 422 LEU B C 1
ATOM 9333 O O . LEU B 1 422 ? -4.125 -63.916 -6.759 1.00 16.81 422 LEU B O 1
ATOM 9338 N N . MET B 1 423 ? -5.750 -62.362 -6.764 1.00 13.16 423 MET B N 1
ATOM 9339 C CA . MET B 1 423 ? -5.350 -61.738 -5.504 1.00 13.69 423 MET B CA 1
ATOM 9340 C C . MET B 1 423 ? -6.329 -62.187 -4.424 1.00 16.76 423 MET B C 1
ATOM 9341 O O . MET B 1 423 ? -7.515 -61.848 -4.475 1.00 20.01 423 MET B O 1
ATOM 9346 N N . GLU B 1 424 ? -5.840 -62.946 -3.447 1.00 16.72 424 GLU B N 1
ATOM 9347 C CA . GLU B 1 424 ? -6.717 -63.675 -2.542 1.00 18.67 424 GLU B CA 1
ATOM 9348 C C . GLU B 1 424 ? -6.435 -63.330 -1.088 1.00 19.63 424 GLU B C 1
ATOM 9349 O O . GLU B 1 424 ? -5.291 -63.089 -0.694 1.00 17.92 424 GLU B O 1
ATOM 9355 N N . SER B 1 425 ? -7.500 -63.329 -0.290 1.00 16.61 425 SER B N 1
ATOM 9356 C CA . SER B 1 425 ? -7.433 -63.028 1.132 1.00 17.34 425 SER B CA 1
ATOM 9357 C C . SER B 1 425 ? -8.213 -64.068 1.916 1.00 18.31 425 SER B C 1
ATOM 9358 O O . SER B 1 425 ? -9.239 -64.569 1.447 1.00 18.16 425 SER B O 1
ATOM 9361 N N . TRP B 1 426 ? -7.724 -64.384 3.116 1.00 17.35 426 TRP B N 1
ATOM 9362 C CA . TRP B 1 426 ? -8.413 -65.293 4.023 1.00 18.35 426 TRP B CA 1
ATOM 9363 C C . TRP B 1 426 ? -8.688 -64.666 5.384 1.00 20.34 426 TRP B C 1
ATOM 9364 O O . TRP B 1 426 ? -9.028 -65.390 6.329 1.00 20.20 426 TRP B O 1
ATOM 9375 N N . ASP B 1 427 ? -8.561 -63.344 5.510 1.00 19.88 427 ASP B N 1
ATOM 9376 C CA . ASP B 1 427 ? -8.895 -62.624 6.738 1.00 23.05 427 ASP B CA 1
ATOM 9377 C C . ASP B 1 427 ? -9.816 -61.445 6.442 1.00 23.05 427 ASP B C 1
ATOM 9378 O O . ASP B 1 427 ? -9.722 -60.383 7.063 1.00 21.24 427 ASP B O 1
ATOM 9383 N N . GLY B 1 428 ? -10.720 -61.617 5.480 1.00 23.16 428 GLY B N 1
ATOM 9384 C CA . GLY B 1 428 ? -11.702 -60.601 5.170 1.00 19.97 428 GLY B CA 1
ATOM 9385 C C . GLY B 1 428 ? -11.212 -59.457 4.315 1.00 21.31 428 GLY B C 1
ATOM 9386 O O . GLY B 1 428 ? -11.906 -58.439 4.219 1.00 21.05 428 GLY B O 1
ATOM 9387 N N . GLY B 1 429 ? -10.047 -59.582 3.687 1.00 18.18 429 GLY B N 1
ATOM 9388 C CA . GLY B 1 429 ? -9.523 -58.532 2.840 1.00 17.93 429 GLY B CA 1
ATOM 9389 C C . GLY B 1 429 ? -8.458 -57.658 3.463 1.00 19.76 429 GLY B C 1
ATOM 9390 O O . GLY B 1 429 ? -8.062 -56.663 2.845 1.00 16.22 429 GLY B O 1
ATOM 9391 N N . VAL B 1 430 ? -7.987 -57.992 4.666 1.00 19.23 430 VAL B N 1
ATOM 9392 C CA . VAL B 1 430 ? -6.907 -57.229 5.284 1.00 19.19 430 VAL B CA 1
ATOM 9393 C C . VAL B 1 430 ? -5.573 -57.566 4.629 1.00 19.51 430 VAL B C 1
ATOM 9394 O O . VAL B 1 430 ? -4.828 -56.675 4.204 1.00 18.31 430 VAL B O 1
ATOM 9398 N N . SER B 1 431 ? -5.251 -58.855 4.531 1.00 21.16 431 SER B N 1
ATOM 9399 C CA . SER B 1 431 ? -3.970 -59.298 4.001 1.00 19.44 431 SER B CA 1
ATOM 9400 C C . SER B 1 431 ? -4.200 -60.267 2.852 1.00 17.70 431 SER B C 1
ATOM 9401 O O . SER B 1 431 ? -5.217 -60.963 2.802 1.00 18.53 431 SER B O 1
ATOM 9404 N N . TRP B 1 432 ? -3.234 -60.317 1.932 1.00 14.08 432 TRP B N 1
ATOM 9405 C CA . TRP B 1 432 ? -3.433 -60.977 0.650 1.00 11.45 432 TRP B CA 1
ATOM 9406 C C . TRP B 1 432 ? -2.197 -61.756 0.223 1.00 16.37 432 TRP B C 1
ATOM 9407 O O . TRP B 1 432 ? -1.086 -61.539 0.715 1.00 17.47 432 TRP B O 1
ATOM 9418 N N . SER B 1 433 ? -2.418 -62.655 -0.734 1.00 16.67 433 SER B N 1
ATOM 9419 C CA . SER B 1 433 ? -1.365 -63.343 -1.463 1.00 17.22 433 SER B CA 1
ATOM 9420 C C . SER B 1 433 ? -1.860 -63.582 -2.882 1.00 20.04 433 SER B C 1
ATOM 9421 O O . SER B 1 433 ? -3.033 -63.899 -3.088 1.00 20.38 433 SER B O 1
ATOM 9424 N N . ASN B 1 434 ? -0.970 -63.416 -3.860 1.00 20.71 434 ASN B N 1
ATOM 9425 C CA . ASN B 1 434 ? -1.289 -63.783 -5.236 1.00 19.71 434 ASN B CA 1
ATOM 9426 C C . ASN B 1 434 ? -0.320 -64.830 -5.775 1.00 18.27 434 ASN B C 1
ATOM 9427 O O . ASN B 1 434 ? -0.232 -65.023 -6.992 1.00 18.15 434 ASN B O 1
ATOM 9432 N N . MET B 1 435 ? 0.394 -65.526 -4.882 1.00 19.56 435 MET B N 1
ATOM 9433 C CA . MET B 1 435 ? 1.411 -66.481 -5.311 1.00 18.95 435 MET B CA 1
ATOM 9434 C C . MET B 1 435 ? 0.814 -67.636 -6.107 1.00 17.79 435 MET B C 1
ATOM 9435 O O . MET B 1 435 ? 1.490 -68.201 -6.974 1.00 18.04 435 MET B O 1
ATOM 9440 N N . GLN B 1 436 ? -0.444 -68.001 -5.840 1.00 14.19 436 GLN B N 1
ATOM 9441 C CA . GLN B 1 436 ? -1.040 -69.144 -6.525 1.00 14.16 436 GLN B CA 1
ATOM 9442 C C . GLN B 1 436 ? -1.333 -68.878 -7.997 1.00 17.89 436 GLN B C 1
ATOM 9443 O O . GLN B 1 436 ? -1.652 -69.828 -8.720 1.00 18.11 436 GLN B O 1
ATOM 9449 N N . HIS B 1 437 ? -1.226 -67.634 -8.470 1.00 13.09 437 HIS B N 1
ATOM 9450 C CA . HIS B 1 437 ? -1.392 -67.385 -9.898 1.00 15.94 437 HIS B CA 1
ATOM 9451 C C . HIS B 1 437 ? -0.156 -67.772 -10.699 1.00 17.52 437 HIS B C 1
ATOM 9452 O O . HIS B 1 437 ? -0.243 -67.901 -11.927 1.00 13.59 437 HIS B O 1
ATOM 9459 N N . ARG B 1 438 ? 0.973 -67.998 -10.031 1.00 15.60 438 ARG B N 1
ATOM 9460 C CA . ARG B 1 438 ? 2.207 -68.420 -10.688 1.00 19.91 438 ARG B CA 1
ATOM 9461 C C . ARG B 1 438 ? 2.236 -69.944 -10.706 1.00 22.53 438 ARG B C 1
ATOM 9462 O O . ARG B 1 438 ? 2.632 -70.584 -9.728 1.00 20.56 438 ARG B O 1
ATOM 9470 N N . ARG B 1 439 ? 1.809 -70.528 -11.827 1.00 19.61 439 ARG B N 1
ATOM 9471 C CA . ARG B 1 439 ? 1.588 -71.964 -11.917 1.00 20.22 439 ARG B CA 1
ATOM 9472 C C . ARG B 1 439 ? 2.847 -72.751 -12.260 1.00 21.54 439 ARG B C 1
ATOM 9473 O O . ARG B 1 439 ? 2.829 -73.983 -12.168 1.00 21.69 439 ARG B O 1
ATOM 9481 N N . GLY B 1 440 ? 3.929 -72.085 -12.642 1.00 23.93 440 GLY B N 1
ATOM 9482 C CA . GLY B 1 440 ? 5.156 -72.767 -12.990 1.00 28.70 440 GLY B CA 1
ATOM 9483 C C . GLY B 1 440 ? 5.327 -72.905 -14.494 1.00 31.97 440 GLY B C 1
ATOM 9484 O O . GLY B 1 440 ? 4.371 -72.843 -15.272 1.00 30.12 440 GLY B O 1
ATOM 9485 N N . GLY B 1 441 ? 6.578 -73.091 -14.908 1.00 35.08 441 GLY B N 1
ATOM 9486 C CA . GLY B 1 441 ? 6.884 -73.201 -16.325 1.00 35.58 441 GLY B CA 1
ATOM 9487 C C . GLY B 1 441 ? 6.538 -71.969 -17.131 1.00 35.14 441 GLY B C 1
ATOM 9488 O O . GLY B 1 441 ? 6.157 -72.087 -18.301 1.00 37.01 441 GLY B O 1
ATOM 9489 N N . GLY B 1 442 ? 6.656 -70.784 -16.534 1.00 33.59 442 GLY B N 1
ATOM 9490 C CA . GLY B 1 442 ? 6.321 -69.558 -17.230 1.00 33.42 442 GLY B CA 1
ATOM 9491 C C . GLY B 1 442 ? 4.847 -69.346 -17.497 1.00 30.48 442 GLY B C 1
ATOM 9492 O O . GLY B 1 442 ? 4.497 -68.469 -18.293 1.00 34.22 442 GLY B O 1
ATOM 9493 N N . PHE B 1 443 ? 3.971 -70.117 -16.857 1.00 19.94 443 PHE B N 1
ATOM 9494 C CA . PHE B 1 443 ? 2.526 -70.005 -17.041 1.00 20.64 443 PHE B CA 1
ATOM 9495 C C . PHE B 1 443 ? 1.960 -69.282 -15.824 1.00 20.89 443 PHE B C 1
ATOM 9496 O O . PHE B 1 443 ? 1.857 -69.860 -14.738 1.00 17.76 443 PHE B O 1
ATOM 9504 N N . ASN B 1 444 ? 1.603 -68.011 -16.003 1.00 12.23 444 ASN B N 1
ATOM 9505 C CA . ASN B 1 444 ? 1.141 -67.163 -14.913 1.00 20.32 444 ASN B CA 1
ATOM 9506 C C . ASN B 1 444 ? -0.246 -66.624 -15.229 1.00 18.96 444 ASN B C 1
ATOM 9507 O O . ASN B 1 444 ? -0.471 -66.076 -16.313 1.00 20.98 444 ASN B O 1
ATOM 9512 N N . LEU B 1 445 ? -1.167 -66.772 -14.279 1.00 16.05 445 LEU B N 1
ATOM 9513 C CA . LEU B 1 445 ? -2.546 -66.316 -14.457 1.00 18.04 445 LEU B CA 1
ATOM 9514 C C . LEU B 1 445 ? -2.663 -64.866 -13.983 1.00 19.00 445 LEU B C 1
ATOM 9515 O O . LEU B 1 445 ? -3.243 -64.556 -12.941 1.00 15.83 445 LEU B O 1
ATOM 9520 N N . SER B 1 446 ? -2.105 -63.964 -14.788 1.00 17.39 446 SER B N 1
ATOM 9521 C CA . SER B 1 446 ? -1.931 -62.572 -14.389 1.00 17.84 446 SER B CA 1
ATOM 9522 C C . SER B 1 446 ? -3.130 -61.680 -14.706 1.00 18.94 446 SER B C 1
ATOM 9523 O O . SER B 1 446 ? -3.104 -60.498 -14.346 1.00 15.76 446 SER B O 1
ATOM 9526 N N . ASP B 1 447 ? -4.178 -62.206 -15.343 1.00 16.24 447 ASP B N 1
ATOM 9527 C CA . ASP B 1 447 ? -5.346 -61.412 -15.715 1.00 18.20 447 ASP B CA 1
ATOM 9528 C C . ASP B 1 447 ? -6.609 -62.176 -15.345 1.00 15.73 447 ASP B C 1
ATOM 9529 O O . ASP B 1 447 ? -6.822 -63.291 -15.827 1.00 16.03 447 ASP B O 1
ATOM 9534 N N . VAL B 1 448 ? -7.445 -61.574 -14.495 1.00 17.06 448 VAL B N 1
ATOM 9535 C CA . VAL B 1 448 ? -8.620 -62.239 -13.923 1.00 15.01 448 VAL B CA 1
ATOM 9536 C C . VAL B 1 448 ? -9.791 -61.261 -14.018 1.00 18.33 448 VAL B C 1
ATOM 9537 O O . VAL B 1 448 ? -10.036 -60.466 -13.104 1.00 15.56 448 VAL B O 1
ATOM 9541 N N . GLN B 1 449 ? -10.551 -61.341 -15.112 1.00 16.26 449 GLN B N 1
ATOM 9542 C CA . GLN B 1 449 ? -11.584 -60.354 -15.405 1.00 16.19 449 GLN B CA 1
ATOM 9543 C C . GLN B 1 449 ? -12.930 -60.647 -14.747 1.00 17.83 449 GLN B C 1
ATOM 9544 O O . GLN B 1 449 ? -13.803 -59.773 -14.759 1.00 20.13 449 GLN B O 1
ATOM 9550 N N . ALA B 1 450 ? -13.124 -61.831 -14.167 1.00 14.97 450 ALA B N 1
ATOM 9551 C CA . ALA B 1 450 ? -14.406 -62.158 -13.558 1.00 16.92 450 ALA B CA 1
ATOM 9552 C C . ALA B 1 450 ? -14.212 -63.221 -12.486 1.00 17.15 450 ALA B C 1
ATOM 9553 O O . ALA B 1 450 ? -13.463 -64.180 -12.685 1.00 18.58 450 ALA B O 1
ATOM 9555 N N . VAL B 1 451 ? -14.893 -63.039 -11.351 1.00 12.63 451 VAL B N 1
ATOM 9556 C CA . VAL B 1 451 ? -14.916 -64.011 -10.263 1.00 14.33 451 VAL B CA 1
ATOM 9557 C C . VAL B 1 451 ? -16.338 -64.108 -9.724 1.00 17.61 451 VAL B C 1
ATOM 9558 O O . VAL B 1 451 ? -17.135 -63.174 -9.852 1.00 15.23 451 VAL B O 1
ATOM 9562 N N . ASP B 1 452 ? -16.650 -65.252 -9.112 1.00 20.37 452 ASP B N 1
ATOM 9563 C CA . ASP B 1 452 ? -17.941 -65.479 -8.469 1.00 20.51 452 ASP B CA 1
ATOM 9564 C C . ASP B 1 452 ? -17.809 -66.688 -7.550 1.00 19.10 452 ASP B C 1
ATOM 9565 O O . ASP B 1 452 ? -16.779 -67.366 -7.531 1.00 19.57 452 ASP B O 1
ATOM 9570 N N . ILE B 1 453 ? -18.862 -66.947 -6.776 1.00 20.33 453 ILE B N 1
ATOM 9571 C CA . ILE B 1 453 ? -18.907 -68.077 -5.850 1.00 22.81 453 ILE B CA 1
ATOM 9572 C C . ILE B 1 453 ? -20.025 -69.013 -6.287 1.00 20.78 453 ILE B C 1
ATOM 9573 O O . ILE B 1 453 ? -21.189 -68.602 -6.366 1.00 22.11 453 ILE B O 1
ATOM 9578 N N . ALA B 1 454 ? -19.676 -70.272 -6.552 1.00 19.47 454 ALA B N 1
ATOM 9579 C CA . ALA B 1 454 ? -20.619 -71.302 -6.962 1.00 18.95 454 ALA B CA 1
ATOM 9580 C C . ALA B 1 454 ? -20.801 -72.324 -5.838 1.00 24.34 454 ALA B C 1
ATOM 9581 O O . ALA B 1 454 ? -20.353 -72.122 -4.703 1.00 21.92 454 ALA B O 1
ATOM 9583 N N . ASP B 1 455 ? -21.447 -73.444 -6.165 1.00 25.04 455 ASP B N 1
ATOM 9584 C CA . ASP B 1 455 ? -21.800 -74.464 -5.179 1.00 27.25 455 ASP B CA 1
ATOM 9585 C C . ASP B 1 455 ? -21.550 -75.842 -5.782 1.00 27.68 455 ASP B C 1
ATOM 9586 O O . ASP B 1 455 ? -22.252 -76.250 -6.712 1.00 27.34 455 ASP B O 1
ATOM 9591 N N . ALA B 1 456 ? -20.566 -76.562 -5.245 1.00 21.68 456 ALA B N 1
ATOM 9592 C CA . ALA B 1 456 ? -20.206 -77.898 -5.720 1.00 22.35 456 ALA B CA 1
ATOM 9593 C C . ALA B 1 456 ? -20.563 -78.916 -4.639 1.00 21.26 456 ALA B C 1
ATOM 9594 O O . ALA B 1 456 ? -19.786 -79.142 -3.706 1.00 24.82 456 ALA B O 1
ATOM 9596 N N . TRP B 1 457 ? -21.734 -79.537 -4.781 1.00 15.89 457 TRP B N 1
ATOM 9597 C CA . TRP B 1 457 ? -22.219 -80.536 -3.828 1.00 21.39 457 TRP B CA 1
ATOM 9598 C C . TRP B 1 457 ? -22.229 -79.986 -2.403 1.00 22.50 457 TRP B C 1
ATOM 9599 O O . TRP B 1 457 ? -21.882 -80.680 -1.446 1.00 25.21 457 TRP B O 1
ATOM 9610 N N . GLY B 1 458 ? -22.613 -78.720 -2.258 1.00 25.62 458 GLY B N 1
ATOM 9611 C CA . GLY B 1 458 ? -22.703 -78.104 -0.953 1.00 26.35 458 GLY B CA 1
ATOM 9612 C C . GLY B 1 458 ? -21.458 -77.377 -0.488 1.00 26.55 458 GLY B C 1
ATOM 9613 O O . GLY B 1 458 ? -21.501 -76.719 0.559 1.00 28.13 458 GLY B O 1
ATOM 9614 N N . VAL B 1 459 ? -20.355 -77.469 -1.219 1.00 21.39 459 VAL B N 1
ATOM 9615 C CA . VAL B 1 459 ? -19.110 -76.794 -0.862 1.00 24.21 459 VAL B CA 1
ATOM 9616 C C . VAL B 1 459 ? -19.013 -75.512 -1.683 1.00 22.53 459 VAL B C 1
ATOM 9617 O O . VAL B 1 459 ? -19.007 -75.586 -2.921 1.00 20.88 459 VAL B O 1
ATOM 9621 N N . PRO B 1 460 ? -18.926 -74.340 -1.054 1.00 22.00 460 PRO B N 1
ATOM 9622 C CA . PRO B 1 460 ? -18.772 -73.103 -1.827 1.00 21.80 460 PRO B CA 1
ATOM 9623 C C . PRO B 1 460 ? -17.477 -73.128 -2.623 1.00 21.28 460 PRO B C 1
ATOM 9624 O O . PRO B 1 460 ? -16.432 -73.557 -2.132 1.00 22.30 460 PRO B O 1
ATOM 9628 N N . THR B 1 461 ? -17.558 -72.669 -3.869 1.00 19.70 461 THR B N 1
ATOM 9629 C CA . THR B 1 461 ? -16.479 -72.853 -4.829 1.00 17.04 461 THR B CA 1
ATOM 9630 C C . THR B 1 461 ? -16.296 -71.580 -5.638 1.00 21.57 461 THR B C 1
ATOM 9631 O O . THR B 1 461 ? -17.222 -71.144 -6.332 1.00 16.61 461 THR B O 1
ATOM 9635 N N . VAL B 1 462 ? -15.100 -70.992 -5.553 1.00 16.79 462 VAL B N 1
ATOM 9636 C CA . VAL B 1 462 ? -14.765 -69.844 -6.382 1.00 17.22 462 VAL B CA 1
ATOM 9637 C C . VAL B 1 462 ? -14.702 -70.282 -7.838 1.00 17.38 462 VAL B C 1
ATOM 9638 O O . VAL B 1 462 ? -14.162 -71.347 -8.157 1.00 20.57 462 VAL B O 1
ATOM 9642 N N . VAL B 1 463 ? -15.263 -69.468 -8.729 1.00 13.55 463 VAL B N 1
ATOM 9643 C CA . VAL B 1 463 ? -15.094 -69.630 -10.168 1.00 18.50 463 VAL B CA 1
ATOM 9644 C C . VAL B 1 463 ? -14.466 -68.355 -10.711 1.00 17.90 463 VAL B C 1
ATOM 9645 O O . VAL B 1 463 ? -14.765 -67.255 -10.232 1.00 16.18 463 VAL B O 1
ATOM 9649 N N . ALA B 1 464 ? -13.583 -68.500 -11.697 1.00 15.86 464 ALA B N 1
ATOM 9650 C CA . ALA B 1 464 ? -12.843 -67.351 -12.194 1.00 17.33 464 ALA B CA 1
ATOM 9651 C C . ALA B 1 464 ? -12.492 -67.525 -13.663 1.00 18.16 464 ALA B C 1
ATOM 9652 O O . ALA B 1 464 ? -12.166 -68.627 -14.114 1.00 16.31 464 ALA B O 1
ATOM 9654 N N . GLN B 1 465 ? -12.580 -66.424 -14.401 1.00 17.32 465 GLN B N 1
ATOM 9655 C CA . GLN B 1 465 ? -11.883 -66.291 -15.671 1.00 19.44 465 GLN B CA 1
ATOM 9656 C C . GLN B 1 465 ? -10.449 -65.875 -15.360 1.00 19.96 465 GLN B C 1
ATOM 9657 O O . GLN B 1 465 ? -10.225 -64.808 -14.780 1.00 22.56 465 GLN B O 1
ATOM 9663 N N . ALA B 1 466 ? -9.482 -66.728 -15.696 1.00 15.76 466 ALA B N 1
ATOM 9664 C CA . ALA B 1 466 ? -8.093 -66.488 -15.315 1.00 16.51 466 ALA B CA 1
ATOM 9665 C C . ALA B 1 466 ? -7.168 -66.959 -16.423 1.00 18.08 466 ALA B C 1
ATOM 9666 O O . ALA B 1 466 ? -7.260 -68.108 -16.863 1.00 17.63 466 ALA B O 1
ATOM 9668 N N . THR B 1 467 ? -6.263 -66.082 -16.851 1.00 15.46 467 THR B N 1
ATOM 9669 C CA . THR B 1 467 ? -5.441 -66.365 -18.017 1.00 12.68 467 THR B CA 1
ATOM 9670 C C . THR B 1 467 ? -4.168 -65.535 -17.945 1.00 16.71 467 THR B C 1
ATOM 9671 O O . THR B 1 467 ? -4.002 -64.681 -17.070 1.00 14.80 467 THR B O 1
ATOM 9675 N N . SER B 1 468 ? -3.268 -65.799 -18.889 1.00 17.86 468 SER B N 1
ATOM 9676 C CA . SER B 1 468 ? -2.015 -65.071 -18.977 1.00 18.67 468 SER B CA 1
ATOM 9677 C C . SER B 1 468 ? -2.202 -63.772 -19.756 1.00 20.94 468 SER B C 1
ATOM 9678 O O . SER B 1 468 ? -3.210 -63.557 -20.431 1.00 20.00 468 SER B O 1
ATOM 9681 N N . GLY B 1 469 ? -1.207 -62.896 -19.650 1.00 22.16 469 GLY B N 1
ATOM 9682 C CA . GLY B 1 469 ? -1.262 -61.615 -20.324 1.00 18.78 469 GLY B CA 1
ATOM 9683 C C . GLY B 1 469 ? -1.177 -60.439 -19.374 1.00 20.50 469 GLY B C 1
ATOM 9684 O O . GLY B 1 469 ? -1.787 -60.455 -18.301 1.00 17.24 469 GLY B O 1
ATOM 9685 N N . TYR B 1 470 ? -0.432 -59.411 -19.766 1.00 19.03 470 TYR B N 1
ATOM 9686 C CA . TYR B 1 470 ? -0.209 -58.227 -18.952 1.00 21.85 470 TYR B CA 1
ATOM 9687 C C . TYR B 1 470 ? -0.844 -57.003 -19.596 1.00 22.55 470 TYR B C 1
ATOM 9688 O O . TYR B 1 470 ? -1.132 -56.982 -20.796 1.00 20.27 470 TYR B O 1
ATOM 9697 N N . GLY B 1 471 ? -1.059 -55.978 -18.773 1.00 22.94 471 GLY B N 1
ATOM 9698 C CA . GLY B 1 471 ? -1.676 -54.752 -19.250 1.00 23.67 471 GLY B CA 1
ATOM 9699 C C . GLY B 1 471 ? -3.102 -54.924 -19.722 1.00 25.69 471 GLY B C 1
ATOM 9700 O O . GLY B 1 471 ? -3.568 -54.151 -20.568 1.00 25.20 471 GLY B O 1
ATOM 9701 N N . GLY B 1 472 ? -3.814 -55.916 -19.194 1.00 25.36 472 GLY B N 1
ATOM 9702 C CA . GLY B 1 472 ? -5.152 -56.216 -19.654 1.00 25.57 472 GLY B CA 1
ATOM 9703 C C . GLY B 1 472 ? -5.223 -57.024 -20.931 1.00 26.32 472 GLY B C 1
ATOM 9704 O O . GLY B 1 472 ? -6.332 -57.317 -21.397 1.00 25.16 472 GLY B O 1
ATOM 9705 N N . GLY B 1 473 ? -4.083 -57.395 -21.512 1.00 25.57 473 GLY B N 1
ATOM 9706 C CA . GLY B 1 473 ? -4.070 -58.166 -22.740 1.00 23.46 473 GLY B CA 1
ATOM 9707 C C . GLY B 1 473 ? -4.276 -59.649 -22.509 1.00 24.69 473 GLY B C 1
ATOM 9708 O O . GLY B 1 473 ? -3.399 -60.460 -22.824 1.00 24.55 473 GLY B O 1
ATOM 9709 N N . ALA B 1 474 ? -5.439 -60.007 -21.960 1.00 21.94 474 ALA B N 1
ATOM 9710 C CA . ALA B 1 474 ? -5.750 -61.400 -21.657 1.00 19.45 474 ALA B CA 1
ATOM 9711 C C . ALA B 1 474 ? -5.694 -62.256 -22.916 1.00 19.68 474 ALA B C 1
ATOM 9712 O O . ALA B 1 474 ? -6.261 -61.900 -23.954 1.00 18.15 474 ALA B O 1
ATOM 9714 N N . HIS B 1 475 ? -5.016 -63.400 -22.819 1.00 18.83 475 HIS B N 1
ATOM 9715 C CA . HIS B 1 475 ? -4.751 -64.193 -24.015 1.00 23.76 475 HIS B CA 1
ATOM 9716 C C . HIS B 1 475 ? -5.958 -65.016 -24.446 1.00 20.08 475 HIS B C 1
ATOM 9717 O O . HIS B 1 475 ? -6.208 -65.153 -25.648 1.00 22.69 475 HIS B O 1
ATOM 9724 N N . ASN B 1 476 ? -6.715 -65.570 -23.499 1.00 15.47 476 ASN B N 1
ATOM 9725 C CA . ASN B 1 476 ? -7.816 -66.456 -23.860 1.00 16.11 476 ASN B CA 1
ATOM 9726 C C . ASN B 1 476 ? -8.723 -66.660 -22.653 1.00 16.71 476 ASN B C 1
ATOM 9727 O O . ASN B 1 476 ? -8.436 -66.203 -21.545 1.00 18.20 476 ASN B O 1
ATOM 9732 N N . GLY B 1 477 ? -9.834 -67.357 -22.891 1.00 17.21 477 GLY B N 1
ATOM 9733 C CA . GLY B 1 477 ? -10.769 -67.682 -21.831 1.00 17.08 477 GLY B CA 1
ATOM 9734 C C . GLY B 1 477 ? -10.439 -69.017 -21.196 1.00 17.81 477 GLY B C 1
ATOM 9735 O O . GLY B 1 477 ? -10.236 -70.014 -21.892 1.00 21.07 477 GLY B O 1
ATOM 9736 N N . ARG B 1 478 ? -10.373 -69.026 -19.866 1.00 18.68 478 ARG B N 1
ATOM 9737 C CA . ARG B 1 478 ? -10.166 -70.239 -19.083 1.00 21.34 478 ARG B CA 1
ATOM 9738 C C . ARG B 1 478 ? -11.038 -70.167 -17.840 1.00 23.09 478 ARG B C 1
ATOM 9739 O O . ARG B 1 478 ? -11.062 -69.138 -17.157 1.00 19.48 478 ARG B O 1
ATOM 9747 N N . LEU B 1 479 ? -11.729 -71.260 -17.534 1.00 18.44 479 LEU B N 1
ATOM 9748 C CA . LEU B 1 479 ? -12.577 -71.342 -16.353 1.00 16.26 479 LEU B CA 1
ATOM 9749 C C . LEU B 1 479 ? -11.844 -72.129 -15.270 1.00 17.80 479 LEU B C 1
ATOM 9750 O O . LEU B 1 479 ? -11.530 -73.309 -15.460 1.00 15.47 479 LEU B O 1
ATOM 9755 N N . TRP B 1 480 ? -11.561 -71.473 -14.146 1.00 15.59 480 TRP B N 1
ATOM 9756 C CA . TRP B 1 480 ? -10.906 -72.101 -13.009 1.00 14.63 480 TRP B CA 1
ATOM 9757 C C . TRP B 1 480 ? -11.861 -72.159 -11.823 1.00 18.48 480 TRP B C 1
ATOM 9758 O O . TRP B 1 480 ? -12.773 -71.335 -11.696 1.00 15.90 480 TRP B O 1
ATOM 9769 N N . ALA B 1 481 ? -11.637 -73.141 -10.951 1.00 17.40 481 ALA B N 1
ATOM 9770 C CA . ALA B 1 481 ? -12.504 -73.374 -9.803 1.00 17.00 481 ALA B CA 1
ATOM 9771 C C . ALA B 1 481 ? -11.665 -73.709 -8.581 1.00 18.78 481 ALA B C 1
ATOM 9772 O O . ALA B 1 481 ? -10.738 -74.521 -8.668 1.00 21.27 481 ALA B O 1
ATOM 9774 N N . LYS B 1 482 ? -11.990 -73.091 -7.444 1.00 18.06 482 LYS B N 1
ATOM 9775 C CA . LYS B 1 482 ? -11.329 -73.385 -6.174 1.00 21.35 482 LYS B CA 1
ATOM 9776 C C . LYS B 1 482 ? -12.391 -73.746 -5.145 1.00 21.17 482 LYS B C 1
ATOM 9777 O O . LYS B 1 482 ? -13.167 -72.884 -4.718 1.00 19.33 482 LYS B O 1
ATOM 9783 N N . ARG B 1 483 ? -12.421 -75.014 -4.746 1.00 19.42 483 ARG B N 1
ATOM 9784 C CA . ARG B 1 483 ? -13.328 -75.439 -3.692 1.00 20.21 483 ARG B CA 1
ATOM 9785 C C . ARG B 1 483 ? -12.839 -74.909 -2.351 1.00 20.27 483 ARG B C 1
ATOM 9786 O O . ARG B 1 483 ? -11.681 -75.114 -1.975 1.00 18.37 483 ARG B O 1
ATOM 9794 N N . LEU B 1 484 ? -13.718 -74.209 -1.637 1.00 20.53 484 LEU B N 1
ATOM 9795 C CA . LEU B 1 484 ? -13.366 -73.611 -0.350 1.00 23.05 484 LEU B CA 1
ATOM 9796 C C . LEU B 1 484 ? -13.613 -74.624 0.769 1.00 26.17 484 LEU B C 1
ATOM 9797 O O . LEU B 1 484 ? -14.473 -74.458 1.637 1.00 26.13 484 LEU B O 1
ATOM 9802 N N . ASN B 1 485 ? -12.825 -75.702 0.720 1.00 23.52 485 ASN B N 1
ATOM 9803 C CA . ASN B 1 485 ? -12.942 -76.753 1.725 1.00 24.92 485 ASN B CA 1
ATOM 9804 C C . ASN B 1 485 ? -12.576 -76.238 3.110 1.00 24.81 485 ASN B C 1
ATOM 9805 O O . ASN B 1 485 ? -13.208 -76.607 4.105 1.00 25.56 485 ASN B O 1
ATOM 9810 N N . THR B 1 486 ? -11.556 -75.385 3.195 1.00 25.00 486 THR B N 1
ATOM 9811 C CA . THR B 1 486 ? -11.074 -74.892 4.475 1.00 21.99 486 THR B CA 1
ATOM 9812 C C . THR B 1 486 ? -11.104 -73.377 4.603 1.00 22.12 486 THR B C 1
ATOM 9813 O O . THR B 1 486 ? -10.842 -72.870 5.699 1.00 27.22 486 THR B O 1
ATOM 9817 N N . HIS B 1 487 ? -11.423 -72.645 3.535 1.00 18.14 487 HIS B N 1
ATOM 9818 C CA . HIS B 1 487 ? -11.330 -71.185 3.528 1.00 20.34 487 HIS B CA 1
ATOM 9819 C C . HIS B 1 487 ? -9.951 -70.745 4.015 1.00 23.71 487 HIS B C 1
ATOM 9820 O O . HIS B 1 487 ? -9.806 -69.897 4.899 1.00 20.95 487 HIS B O 1
ATOM 9827 N N . SER B 1 488 ? -8.928 -71.354 3.431 1.00 23.46 488 SER B N 1
ATOM 9828 C CA . SER B 1 488 ? -7.554 -71.188 3.882 1.00 22.49 488 SER B CA 1
ATOM 9829 C C . SER B 1 488 ? -6.650 -71.289 2.667 1.00 22.83 488 SER B C 1
ATOM 9830 O O . SER B 1 488 ? -7.085 -71.723 1.593 1.00 21.51 488 SER B O 1
ATOM 9833 N N . PRO B 1 489 ? -5.383 -70.880 2.794 1.00 23.44 489 PRO B N 1
ATOM 9834 C CA . PRO B 1 489 ? -4.444 -71.047 1.670 1.00 23.18 489 PRO B CA 1
ATOM 9835 C C . PRO B 1 489 ? -4.263 -72.490 1.226 1.00 20.34 489 PRO B C 1
ATOM 9836 O O . PRO B 1 489 ? -3.675 -72.716 0.161 1.00 18.80 489 PRO B O 1
ATOM 9840 N N . ALA B 1 490 ? -4.749 -73.469 1.992 1.00 21.28 490 ALA B N 1
ATOM 9841 C CA . ALA B 1 490 ? -4.631 -74.860 1.576 1.00 22.02 490 ALA B CA 1
ATOM 9842 C C . ALA B 1 490 ? -5.532 -75.193 0.391 1.00 19.54 490 ALA B C 1
ATOM 9843 O O . ALA B 1 490 ? -5.253 -76.162 -0.323 1.00 21.72 490 ALA B O 1
ATOM 9845 N N . ASP B 1 491 ? -6.596 -74.424 0.165 1.00 15.18 491 ASP B N 1
ATOM 9846 C CA . ASP B 1 491 ? -7.447 -74.654 -0.996 1.00 16.90 491 ASP B CA 1
ATOM 9847 C C . ASP B 1 491 ? -6.674 -74.365 -2.281 1.00 18.15 491 ASP B C 1
ATOM 9848 O O . ASP B 1 491 ? -5.767 -73.530 -2.307 1.00 16.09 491 ASP B O 1
ATOM 9853 N N . GLN B 1 492 ? -7.051 -75.060 -3.359 1.00 18.38 492 GLN B N 1
ATOM 9854 C CA . GLN B 1 492 ? -6.291 -75.037 -4.603 1.00 21.30 492 GLN B CA 1
ATOM 9855 C C . GLN B 1 492 ? -7.186 -74.765 -5.808 1.00 20.97 492 GLN B C 1
ATOM 9856 O O . GLN B 1 492 ? -8.377 -75.092 -5.811 1.00 20.38 492 GLN B O 1
ATOM 9862 N N . TRP B 1 493 ? -6.580 -74.182 -6.845 1.00 17.82 493 TRP B N 1
ATOM 9863 C CA . TRP B 1 493 ? -7.235 -73.940 -8.124 1.00 18.22 493 TRP B CA 1
ATOM 9864 C C . TRP B 1 493 ? -7.066 -75.136 -9.052 1.00 19.01 493 TRP B C 1
ATOM 9865 O O . TRP B 1 493 ? -5.999 -75.753 -9.095 1.00 20.67 493 TRP B O 1
ATOM 9876 N N . VAL B 1 494 ? -8.119 -75.446 -9.809 1.00 17.02 494 VAL B N 1
ATOM 9877 C CA . VAL B 1 494 ? -8.047 -76.394 -10.914 1.00 15.79 494 VAL B CA 1
ATOM 9878 C C . VAL B 1 494 ? -8.754 -75.779 -12.114 1.00 16.57 494 VAL B C 1
ATOM 9879 O O . VAL B 1 494 ? -9.741 -75.052 -11.959 1.00 16.86 494 VAL B O 1
ATOM 9883 N N . GLU B 1 495 ? -8.240 -76.056 -13.309 1.00 16.04 495 GLU B N 1
ATOM 9884 C CA . GLU B 1 495 ? -8.834 -75.542 -14.537 1.00 20.56 495 GLU B CA 1
ATOM 9885 C C . GLU B 1 495 ? -9.893 -76.510 -15.046 1.00 19.30 495 GLU B C 1
ATOM 9886 O O . GLU B 1 495 ? -9.621 -77.702 -15.222 1.00 20.25 495 GLU B O 1
ATOM 9892 N N . LEU B 1 496 ? -11.091 -75.990 -15.303 1.00 18.58 496 LEU B N 1
ATOM 9893 C CA . LEU B 1 496 ? -12.212 -76.821 -15.728 1.00 19.17 496 LEU B CA 1
ATOM 9894 C C . LEU B 1 496 ? -12.464 -76.796 -17.230 1.00 20.41 496 LEU B C 1
ATOM 9895 O O . LEU B 1 496 ? -12.914 -77.806 -17.780 1.00 19.87 496 LEU B O 1
ATOM 9900 N N . ALA B 1 497 ? -12.188 -75.684 -17.910 1.00 19.44 497 ALA B N 1
ATOM 9901 C CA . ALA B 1 497 ? -12.544 -75.573 -19.320 1.00 18.58 497 ALA B CA 1
ATOM 9902 C C . ALA B 1 497 ? -11.786 -74.416 -19.955 1.00 19.56 497 ALA B C 1
ATOM 9903 O O . ALA B 1 497 ? -11.270 -73.532 -19.268 1.00 20.39 497 ALA B O 1
ATOM 9905 N N . GLY B 1 498 ? -11.741 -74.431 -21.286 1.00 18.82 498 GLY B N 1
ATOM 9906 C CA . GLY B 1 498 ? -11.166 -73.334 -22.037 1.00 18.28 498 GLY B CA 1
ATOM 9907 C C . GLY B 1 498 ? -9.706 -73.509 -22.397 1.00 20.60 498 GLY B C 1
ATOM 9908 O O . GLY B 1 498 ? -9.252 -74.625 -22.673 1.00 20.92 498 GLY B O 1
ATOM 9909 N N . GLY B 1 499 ? -8.960 -72.405 -22.398 1.00 20.23 499 GLY B N 1
ATOM 9910 C CA . GLY B 1 499 ? -7.580 -72.413 -22.817 1.00 20.35 499 GLY B CA 1
ATOM 9911 C C . GLY B 1 499 ? -7.467 -72.494 -24.325 1.00 22.05 499 GLY B C 1
ATOM 9912 O O . GLY B 1 499 ? -8.469 -72.611 -25.037 1.00 24.12 499 GLY B O 1
ATOM 9913 N N . PRO B 1 500 ? -6.240 -72.429 -24.846 1.00 28.91 500 PRO B N 1
ATOM 9914 C CA . PRO B 1 500 ? -6.066 -72.517 -26.305 1.00 32.12 500 PRO B CA 1
ATOM 9915 C C . PRO B 1 500 ? -6.416 -73.878 -26.882 1.00 33.68 500 PRO B C 1
ATOM 9916 O O . PRO B 1 500 ? -6.687 -73.962 -28.086 1.00 37.51 500 PRO B O 1
ATOM 9920 N N . ASN B 1 501 ? -6.429 -74.941 -26.080 1.00 34.36 501 ASN B N 1
ATOM 9921 C CA . ASN B 1 501 ? -6.827 -76.251 -26.581 1.00 39.41 501 ASN B CA 1
ATOM 9922 C C . ASN B 1 501 ? -8.314 -76.533 -26.382 1.00 34.88 501 ASN B C 1
ATOM 9923 O O . ASN B 1 501 ? -8.751 -77.667 -26.611 1.00 31.82 501 ASN B O 1
ATOM 9928 N N . ALA B 1 502 ? -9.091 -75.530 -25.965 1.00 29.19 502 ALA B N 1
ATOM 9929 C CA . ALA B 1 502 ? -10.552 -75.621 -25.904 1.00 29.16 502 ALA B CA 1
ATOM 9930 C C . ALA B 1 502 ? -11.010 -76.807 -25.053 1.00 25.72 502 ALA B C 1
ATOM 9931 O O . ALA B 1 502 ? -11.840 -77.619 -25.468 1.00 24.04 502 ALA B O 1
ATOM 9933 N N . LYS B 1 503 ? -10.446 -76.902 -23.851 1.00 23.26 503 LYS B N 1
ATOM 9934 C CA . LYS B 1 503 ? -10.838 -77.940 -22.908 1.00 21.61 503 LYS B CA 1
ATOM 9935 C C . LYS B 1 503 ? -12.338 -77.877 -22.646 1.00 19.61 503 LYS B C 1
ATOM 9936 O O . LYS B 1 503 ? -12.922 -76.793 -22.558 1.00 16.50 503 LYS B O 1
ATOM 9942 N N . ALA B 1 504 ? -12.964 -79.052 -22.553 1.00 16.90 504 ALA B N 1
ATOM 9943 C CA . ALA B 1 504 ? -14.400 -79.200 -22.316 1.00 17.72 504 ALA B CA 1
ATOM 9944 C C . ALA B 1 504 ? -15.246 -78.603 -23.435 1.00 19.57 504 ALA B C 1
ATOM 9945 O O . ALA B 1 504 ? -16.452 -78.397 -23.263 1.00 18.75 504 ALA B O 1
ATOM 9947 N N . GLY B 1 505 ? -14.645 -78.330 -24.591 1.00 24.44 505 GLY B N 1
ATOM 9948 C CA . GLY B 1 505 ? -15.390 -77.709 -25.667 1.00 23.62 505 GLY B CA 1
ATOM 9949 C C . GLY B 1 505 ? -15.651 -76.228 -25.500 1.00 24.98 505 GLY B C 1
ATOM 9950 O O . GLY B 1 505 ? -16.390 -75.653 -26.304 1.00 27.09 505 GLY B O 1
ATOM 9951 N N . LEU B 1 506 ? -15.083 -75.593 -24.477 1.00 22.03 506 LEU B N 1
ATOM 9952 C CA . LEU B 1 506 ? -15.213 -74.149 -24.322 1.00 20.48 506 LEU B CA 1
ATOM 9953 C C . LEU B 1 506 ? -14.171 -73.454 -25.190 1.00 22.80 506 LEU B C 1
ATOM 9954 O O . LEU B 1 506 ? -12.975 -73.713 -25.025 1.00 23.99 506 LEU B O 1
ATOM 9959 N N . PRO B 1 507 ? -14.571 -72.585 -26.117 1.00 24.35 507 PRO B N 1
ATOM 9960 C CA . PRO B 1 507 ? -13.607 -71.991 -27.053 1.00 21.92 507 PRO B CA 1
ATOM 9961 C C . PRO B 1 507 ? -12.685 -70.986 -26.373 1.00 20.32 507 PRO B C 1
ATOM 9962 O O . PRO B 1 507 ? -12.845 -70.621 -25.207 1.00 22.94 507 PRO B O 1
ATOM 9966 N N . LYS B 1 508 ? -11.702 -70.526 -27.151 1.00 21.30 508 LYS B N 1
ATOM 9967 C CA . LYS B 1 508 ? -10.577 -69.763 -26.623 1.00 24.44 508 LYS B CA 1
ATOM 9968 C C . LYS B 1 508 ? -10.905 -68.304 -26.328 1.00 22.83 508 LYS B C 1
ATOM 9969 O O . LYS B 1 508 ? -10.053 -67.604 -25.770 1.00 23.15 508 LYS B O 1
ATOM 9975 N N . GLY B 1 509 ? -12.091 -67.820 -26.685 1.00 18.20 509 GLY B N 1
ATOM 9976 C CA . GLY B 1 509 ? -12.410 -66.420 -26.447 1.00 19.25 509 GLY B CA 1
ATOM 9977 C C . GLY B 1 509 ? -12.481 -66.112 -24.959 1.00 21.01 509 GLY B C 1
ATOM 9978 O O . GLY B 1 509 ? -12.985 -66.905 -24.162 1.00 19.63 509 GLY B O 1
ATOM 9979 N N . VAL B 1 510 ? -11.953 -64.938 -24.587 1.00 18.62 510 VAL B N 1
ATOM 9980 C CA . VAL B 1 510 ? -11.929 -64.514 -23.191 1.00 17.21 510 VAL B CA 1
ATOM 9981 C C . VAL B 1 510 ? -13.337 -64.544 -22.617 1.00 19.52 510 VAL B C 1
ATOM 9982 O O . VAL B 1 510 ? -14.281 -64.027 -23.222 1.00 17.65 510 VAL B O 1
ATOM 9986 N N . LEU B 1 511 ? -13.485 -65.173 -21.450 1.00 20.94 511 LEU B N 1
ATOM 9987 C CA . LEU B 1 511 ? -14.763 -65.194 -20.737 1.00 19.64 511 LEU B CA 1
ATOM 9988 C C . LEU B 1 511 ? -14.894 -63.869 -19.992 1.00 20.35 511 LEU B C 1
ATOM 9989 O O . LEU B 1 511 ? -14.587 -63.751 -18.803 1.00 19.24 511 LEU B O 1
ATOM 9994 N N . ARG B 1 512 ? -15.365 -62.846 -20.714 1.00 20.33 512 ARG B N 1
ATOM 9995 C CA . ARG B 1 512 ? -15.330 -61.496 -20.157 1.00 21.20 512 ARG B CA 1
ATOM 9996 C C . ARG B 1 512 ? -16.190 -61.373 -18.905 1.00 22.39 512 ARG B C 1
ATOM 9997 O O . ARG B 1 512 ? -15.886 -60.559 -18.027 1.00 21.37 512 ARG B O 1
ATOM 10005 N N . ASP B 1 513 ? -17.253 -62.165 -18.787 1.00 22.81 513 ASP B N 1
ATOM 10006 C CA . ASP B 1 513 ? -17.892 -62.325 -17.490 1.00 22.14 513 ASP B CA 1
ATOM 10007 C C . ASP B 1 513 ? -18.257 -63.785 -17.274 1.00 20.85 513 ASP B C 1
ATOM 10008 O O . ASP B 1 513 ? -18.474 -64.548 -18.219 1.00 19.65 513 ASP B O 1
ATOM 10013 N N . VAL B 1 514 ? -18.279 -64.154 -15.999 1.00 22.92 514 VAL B N 1
ATOM 10014 C CA . VAL B 1 514 ? -18.676 -65.465 -15.510 1.00 20.66 514 VAL B CA 1
ATOM 10015 C C . VAL B 1 514 ? -19.616 -65.205 -14.346 1.00 23.26 514 VAL B C 1
ATOM 10016 O O . VAL B 1 514 ? -19.289 -64.415 -13.455 1.00 23.40 514 VAL B O 1
ATOM 10020 N N . ALA B 1 515 ? -20.790 -65.833 -14.359 1.00 23.20 515 ALA B N 1
ATOM 10021 C CA . ALA B 1 515 ? -21.781 -65.535 -13.336 1.00 19.67 515 ALA B CA 1
ATOM 10022 C C . ALA B 1 515 ? -22.526 -66.793 -12.922 1.00 22.22 515 ALA B C 1
ATOM 10023 O O . ALA B 1 515 ? -22.852 -67.643 -13.757 1.00 24.38 515 ALA B O 1
ATOM 10025 N N . VAL B 1 516 ? -22.804 -66.889 -11.623 1.00 20.22 516 VAL B N 1
ATOM 10026 C CA . VAL B 1 516 ? -23.481 -68.031 -11.021 1.00 17.41 516 VAL B CA 1
ATOM 10027 C C . VAL B 1 516 ? -24.964 -67.711 -10.886 1.00 21.09 516 VAL B C 1
ATOM 10028 O O . VAL B 1 516 ? -25.343 -66.588 -10.521 1.00 23.65 516 VAL B O 1
ATOM 10032 N N . SER B 1 517 ? -25.807 -68.687 -11.192 1.00 18.64 517 SER B N 1
ATOM 10033 C CA . SER B 1 517 ? -27.249 -68.504 -11.044 1.00 20.27 517 SER B CA 1
ATOM 10034 C C . SER B 1 517 ? -27.628 -68.455 -9.572 1.00 20.24 517 SER B C 1
ATOM 10035 O O . SER B 1 517 ? -27.350 -69.415 -8.843 1.00 20.51 517 SER B O 1
ATOM 10038 N N . PRO B 1 518 ? -28.261 -67.380 -9.091 1.00 24.71 518 PRO B N 1
ATOM 10039 C CA . PRO B 1 518 ? -28.712 -67.376 -7.691 1.00 26.24 518 PRO B CA 1
ATOM 10040 C C . PRO B 1 518 ? -29.782 -68.415 -7.413 1.00 27.87 518 PRO B C 1
ATOM 10041 O O . PRO B 1 518 ? -29.876 -68.900 -6.280 1.00 27.96 518 PRO B O 1
ATOM 10045 N N . ALA B 1 519 ? -30.590 -68.775 -8.414 1.00 29.37 519 ALA B N 1
ATOM 10046 C CA . ALA B 1 519 ? -31.624 -69.782 -8.207 1.00 28.40 519 ALA B CA 1
ATOM 10047 C C . ALA B 1 519 ? -31.030 -71.177 -8.083 1.00 28.31 519 ALA B C 1
ATOM 10048 O O . ALA B 1 519 ? -31.619 -72.043 -7.427 1.00 31.05 519 ALA B O 1
ATOM 10050 N N . ASN B 1 520 ? -29.874 -71.409 -8.703 1.00 25.80 520 ASN B N 1
ATOM 10051 C CA . ASN B 1 520 ? -29.212 -72.713 -8.659 1.00 23.75 520 ASN B CA 1
ATOM 10052 C C . ASN B 1 520 ? -27.715 -72.468 -8.680 1.00 23.68 520 ASN B C 1
ATOM 10053 O O . ASN B 1 520 ? -27.081 -72.462 -9.745 1.00 22.30 520 ASN B O 1
ATOM 10058 N N . PRO B 1 521 ? -27.104 -72.262 -7.510 1.00 24.36 521 PRO B N 1
ATOM 10059 C CA . PRO B 1 521 ? -25.683 -71.889 -7.469 1.00 24.31 521 PRO B CA 1
ATOM 10060 C C . PRO B 1 521 ? -24.731 -72.974 -7.948 1.00 23.48 521 PRO B C 1
ATOM 10061 O O . PRO B 1 521 ? -23.515 -72.753 -7.927 1.00 22.79 521 PRO B O 1
ATOM 10065 N N . ALA B 1 522 ? -25.228 -74.134 -8.374 1.00 20.06 522 ALA B N 1
ATOM 10066 C CA . ALA B 1 522 ? -24.374 -75.103 -9.047 1.00 17.95 522 ALA B CA 1
ATOM 10067 C C . ALA B 1 522 ? -24.217 -74.797 -10.530 1.00 17.11 522 ALA B C 1
ATOM 10068 O O . ALA B 1 522 ? -23.303 -75.331 -11.169 1.00 19.74 522 ALA B O 1
ATOM 10070 N N . LYS B 1 523 ? -25.078 -73.947 -11.082 1.00 17.73 523 LYS B N 1
ATOM 10071 C CA . LYS B 1 523 ? -25.095 -73.633 -12.505 1.00 20.86 523 LYS B CA 1
ATOM 10072 C C . LYS B 1 523 ? -24.332 -72.338 -12.754 1.00 21.21 523 LYS B C 1
ATOM 10073 O O . LYS B 1 523 ? -24.579 -71.331 -12.082 1.00 19.29 523 LYS B O 1
ATOM 10079 N N . VAL B 1 524 ? -23.409 -72.366 -13.717 1.00 20.67 524 VAL B N 1
ATOM 10080 C CA . VAL B 1 524 ? -22.519 -71.240 -13.992 1.00 19.26 524 VAL B CA 1
ATOM 10081 C C . VAL B 1 524 ? -22.615 -70.877 -15.468 1.00 20.54 524 VAL B C 1
ATOM 10082 O O . VAL B 1 524 ? -22.530 -71.756 -16.332 1.00 21.35 524 VAL B O 1
ATOM 10086 N N . PHE B 1 525 ? -22.778 -69.583 -15.754 1.00 18.90 525 PHE B N 1
ATOM 10087 C CA . PHE B 1 525 ? -22.811 -69.055 -17.111 1.00 18.80 525 PHE B CA 1
ATOM 10088 C C . PHE B 1 525 ? -21.510 -68.323 -17.422 1.00 22.43 525 PHE B C 1
ATOM 10089 O O . PHE B 1 525 ? -20.873 -67.754 -16.530 1.00 22.00 525 PHE B O 1
ATOM 10097 N N . MET B 1 526 ? -21.132 -68.324 -18.701 1.00 19.96 526 MET B N 1
ATOM 10098 C CA . MET B 1 526 ? -19.952 -67.601 -19.156 1.00 20.00 526 MET B CA 1
ATOM 10099 C C . MET B 1 526 ? -20.112 -67.272 -20.636 1.00 19.28 526 MET B C 1
ATOM 10100 O O . MET B 1 526 ? -20.701 -68.047 -21.393 1.00 20.61 526 MET B O 1
ATOM 10105 N N . PHE B 1 527 ? -19.590 -66.114 -21.041 1.00 19.07 527 PHE B N 1
ATOM 10106 C CA . PHE B 1 527 ? -19.645 -65.682 -22.435 1.00 16.45 527 PHE B CA 1
ATOM 10107 C C . PHE B 1 527 ? -18.223 -65.592 -22.972 1.00 18.56 527 PHE B C 1
ATOM 10108 O O . PHE B 1 527 ? -17.432 -64.764 -22.513 1.00 21.83 527 PHE B O 1
ATOM 10116 N N . SER B 1 528 ? -17.911 -66.442 -23.944 1.00 15.38 528 SER B N 1
ATOM 10117 C CA . SER B 1 528 ? -16.609 -66.462 -24.598 1.00 18.00 528 SER B CA 1
ATOM 10118 C C . SER B 1 528 ? -16.626 -65.439 -25.728 1.00 18.52 528 SER B C 1
ATOM 10119 O O . SER B 1 528 ? -17.376 -65.589 -26.696 1.00 19.94 528 SER B O 1
ATOM 10122 N N . SER B 1 529 ? -15.801 -64.401 -25.600 1.00 22.00 529 SER B N 1
ATOM 10123 C CA . SER B 1 529 ? -15.829 -63.275 -26.527 1.00 18.55 529 SER B CA 1
ATOM 10124 C C . SER B 1 529 ? -15.669 -63.737 -27.968 1.00 19.56 529 SER B C 1
ATOM 10125 O O . SER B 1 529 ? -14.717 -64.448 -28.307 1.00 20.11 529 SER B O 1
ATOM 10128 N N . ASN B 1 530 ? -16.631 -63.335 -28.803 1.00 22.49 530 ASN B N 1
ATOM 10129 C CA . ASN B 1 530 ? -16.698 -63.634 -30.232 1.00 23.27 530 ASN B CA 1
ATOM 10130 C C . ASN B 1 530 ? -17.009 -65.094 -30.523 1.00 20.84 530 ASN B C 1
ATOM 10131 O O . ASN B 1 530 ? -16.830 -65.549 -31.658 1.00 20.43 530 ASN B O 1
ATOM 10136 N N . TYR B 1 531 ? -17.493 -65.841 -29.534 1.00 17.00 531 TYR B N 1
ATOM 10137 C CA . TYR B 1 531 ? -17.933 -67.214 -29.760 1.00 16.17 531 TYR B CA 1
ATOM 10138 C C . TYR B 1 531 ? -19.368 -67.448 -29.318 1.00 18.05 531 TYR B C 1
ATOM 10139 O O . TYR B 1 531 ? -20.179 -67.936 -30.112 1.00 23.51 531 TYR B O 1
ATOM 10148 N N . GLY B 1 532 ? -19.711 -67.115 -28.082 1.00 16.35 532 GLY B N 1
ATOM 10149 C CA . GLY B 1 532 ? -21.076 -67.246 -27.619 1.00 18.88 532 GLY B CA 1
ATOM 10150 C C . GLY B 1 532 ? -21.122 -67.520 -26.128 1.00 18.49 532 GLY B C 1
ATOM 10151 O O . GLY B 1 532 ? -20.120 -67.419 -25.424 1.00 18.10 532 GLY B O 1
ATOM 10152 N N . MET B 1 533 ? -22.318 -67.867 -25.659 1.00 17.62 533 MET B N 1
ATOM 10153 C CA . MET B 1 533 ? -22.555 -68.110 -24.243 1.00 19.09 533 MET B CA 1
ATOM 10154 C C . MET B 1 533 ? -22.594 -69.603 -23.956 1.00 21.62 533 MET B C 1
ATOM 10155 O O . MET B 1 533 ? -23.224 -70.375 -24.687 1.00 19.17 533 MET B O 1
ATOM 10160 N N . TYR B 1 534 ? -21.928 -69.998 -22.874 1.00 17.09 534 TYR B N 1
ATOM 10161 C CA . TYR B 1 534 ? -21.805 -71.394 -22.492 1.00 20.82 534 TYR B CA 1
ATOM 10162 C C . TYR B 1 534 ? -22.213 -71.555 -21.035 1.00 23.29 534 TYR B C 1
ATOM 10163 O O . TYR B 1 534 ? -22.259 -70.591 -20.266 1.00 21.63 534 TYR B O 1
ATOM 10172 N N . MET B 1 535 ? -22.519 -72.794 -20.669 1.00 24.85 535 MET B N 1
ATOM 10173 C CA . MET B 1 535 ? -23.110 -73.091 -19.374 1.00 24.58 535 MET B CA 1
ATOM 10174 C C . MET B 1 535 ? -22.458 -74.333 -18.791 1.00 20.51 535 MET B C 1
ATOM 10175 O O . MET B 1 535 ? -22.266 -75.326 -19.496 1.00 18.83 535 MET B O 1
ATOM 10180 N N . VAL B 1 536 ? -22.101 -74.264 -17.515 1.00 23.04 536 VAL B N 1
ATOM 10181 C CA . VAL B 1 536 ? -21.789 -75.444 -16.720 1.00 22.70 536 VAL B CA 1
ATOM 10182 C C . VAL B 1 536 ? -23.055 -75.781 -15.944 1.00 23.32 536 VAL B C 1
ATOM 10183 O O . VAL B 1 536 ? -23.435 -75.062 -15.013 1.00 24.44 536 VAL B O 1
ATOM 10187 N N . GLU B 1 537 ? -23.726 -76.861 -16.347 1.00 23.93 537 GLU B N 1
ATOM 10188 C CA . GLU B 1 537 ? -25.023 -77.187 -15.762 1.00 27.69 537 GLU B CA 1
ATOM 10189 C C . GLU B 1 537 ? -24.906 -77.462 -14.267 1.00 25.36 537 GLU B C 1
ATOM 10190 O O . GLU B 1 537 ? -25.741 -77.007 -13.476 1.00 23.19 537 GLU B O 1
ATOM 10196 N N . ASP B 1 538 ? -23.873 -78.200 -13.863 1.00 22.89 538 ASP B N 1
ATOM 10197 C CA . ASP B 1 538 ? -23.649 -78.517 -12.455 1.00 22.70 538 ASP B CA 1
ATOM 10198 C C . ASP B 1 538 ? -22.144 -78.577 -12.243 1.00 20.32 538 ASP B C 1
ATOM 10199 O O . ASP B 1 538 ? -21.485 -79.487 -12.755 1.00 18.07 538 ASP B O 1
ATOM 10204 N N . ILE B 1 539 ? -21.602 -77.615 -11.493 1.00 18.07 539 ILE B N 1
ATOM 10205 C CA . ILE B 1 539 ? -20.156 -77.549 -11.337 1.00 19.27 539 ILE B CA 1
ATOM 10206 C C . ILE B 1 539 ? -19.629 -78.682 -10.463 1.00 23.42 539 ILE B C 1
ATOM 10207 O O . ILE B 1 539 ? -18.465 -79.076 -10.600 1.00 22.69 539 ILE B O 1
ATOM 10212 N N . GLY B 1 540 ? -20.460 -79.235 -9.577 1.00 24.91 540 GLY B N 1
ATOM 10213 C CA . GLY B 1 540 ? -20.041 -80.417 -8.840 1.00 24.87 540 GLY B CA 1
ATOM 10214 C C . GLY B 1 540 ? -19.781 -81.601 -9.753 1.00 23.42 540 GLY B C 1
ATOM 10215 O O . GLY B 1 540 ? -18.786 -82.313 -9.599 1.00 22.92 540 GLY B O 1
ATOM 10216 N N . ARG B 1 541 ? -20.672 -81.822 -10.722 1.00 23.21 541 ARG B N 1
ATOM 10217 C CA . ARG B 1 541 ? -20.470 -82.898 -11.688 1.00 28.61 541 ARG B CA 1
ATOM 10218 C C . ARG B 1 541 ? -19.216 -82.662 -12.521 1.00 23.65 541 ARG B C 1
ATOM 10219 O O . ARG B 1 541 ? -18.455 -83.597 -12.793 1.00 22.80 541 ARG B O 1
ATOM 10227 N N . ALA B 1 542 ? -18.984 -81.415 -12.939 1.00 18.12 542 ALA B N 1
ATOM 10228 C CA . ALA B 1 542 ? -17.761 -81.103 -13.672 1.00 17.51 542 ALA B CA 1
ATOM 10229 C C . ALA B 1 542 ? -16.529 -81.389 -12.824 1.00 22.68 542 ALA B C 1
ATOM 10230 O O . ALA B 1 542 ? -15.503 -81.850 -13.339 1.00 23.54 542 ALA B O 1
ATOM 10232 N N . LEU B 1 543 ? -16.614 -81.130 -11.518 1.00 22.26 543 LEU B N 1
ATOM 10233 C CA . LEU B 1 543 ? -15.491 -81.446 -10.648 1.00 23.36 543 LEU B CA 1
ATOM 10234 C C . LEU B 1 543 ? -15.362 -82.950 -10.425 1.00 23.48 543 LEU B C 1
ATOM 10235 O O . LEU B 1 543 ? -14.244 -83.449 -10.252 1.00 26.85 543 LEU B O 1
ATOM 10240 N N . ASP B 1 544 ? -16.481 -83.688 -10.439 1.00 21.64 544 ASP B N 1
ATOM 10241 C CA . ASP B 1 544 ? -16.406 -85.147 -10.365 1.00 23.56 544 ASP B CA 1
ATOM 10242 C C . ASP B 1 544 ? -15.559 -85.696 -11.507 1.00 22.71 544 ASP B C 1
ATOM 10243 O O . ASP B 1 544 ? -14.669 -86.527 -11.293 1.00 22.74 544 ASP B O 1
ATOM 10248 N N . TYR B 1 545 ? -15.803 -85.217 -12.729 1.00 19.72 545 TYR B N 1
ATOM 10249 C CA . TYR B 1 545 ? -15.009 -85.657 -13.871 1.00 19.23 545 TYR B CA 1
ATOM 10250 C C . TYR B 1 545 ? -13.561 -85.205 -13.746 1.00 22.53 545 TYR B C 1
ATOM 10251 O O . TYR B 1 545 ? -12.639 -85.970 -14.052 1.00 23.21 545 TYR B O 1
ATOM 10260 N N . HIS B 1 546 ? -13.340 -83.964 -13.305 1.00 20.71 546 HIS B N 1
ATOM 10261 C CA . HIS B 1 546 ? -11.977 -83.450 -13.232 1.00 21.84 546 HIS B CA 1
ATOM 10262 C C . HIS B 1 546 ? -11.129 -84.265 -12.266 1.00 23.29 546 HIS B C 1
ATOM 10263 O O . HIS B 1 546 ? -9.958 -84.550 -12.545 1.00 24.21 546 HIS B O 1
ATOM 10270 N N . ASP B 1 547 ? -11.699 -84.648 -11.121 1.00 18.63 547 ASP B N 1
ATOM 10271 C CA . ASP B 1 547 ? -10.941 -85.400 -10.129 1.00 19.44 547 ASP B CA 1
ATOM 10272 C C . ASP B 1 547 ? -10.570 -86.795 -10.613 1.00 22.69 547 ASP B C 1
ATOM 10273 O O . ASP B 1 547 ? -9.691 -87.427 -10.017 1.00 25.64 547 ASP B O 1
ATOM 10278 N N . ARG B 1 548 ? -11.217 -87.290 -11.666 1.00 21.17 548 ARG B N 1
ATOM 10279 C CA . ARG B 1 548 ? -10.880 -88.575 -12.263 1.00 25.32 548 ARG B CA 1
ATOM 10280 C C . ARG B 1 548 ? -9.878 -88.451 -13.402 1.00 24.31 548 ARG B C 1
ATOM 10281 O O . ARG B 1 548 ? -9.650 -89.433 -14.116 1.00 22.07 548 ARG B O 1
ATOM 10289 N N . GLY B 1 549 ? -9.286 -87.275 -13.594 1.00 24.07 549 GLY B N 1
ATOM 10290 C CA . GLY B 1 549 ? -8.460 -87.056 -14.766 1.00 23.81 549 GLY B CA 1
ATOM 10291 C C . GLY B 1 549 ? -9.248 -87.041 -16.055 1.00 25.29 549 GLY B C 1
ATOM 10292 O O . GLY B 1 549 ? -8.737 -87.468 -17.094 1.00 23.18 549 GLY B O 1
ATOM 10293 N N . GLU B 1 550 ? -10.496 -86.580 -16.009 1.00 24.77 550 GLU B N 1
ATOM 10294 C CA . GLU B 1 550 ? -11.371 -86.527 -17.171 1.00 22.77 550 GLU B CA 1
ATOM 10295 C C . GLU B 1 550 ? -11.960 -85.127 -17.278 1.00 22.17 550 GLU B C 1
ATOM 10296 O O . GLU B 1 550 ? -11.699 -84.254 -16.444 1.00 20.76 550 GLU B O 1
ATOM 10302 N N . THR B 1 551 ? -12.765 -84.907 -18.314 1.00 20.52 551 THR B N 1
ATOM 10303 C CA . THR B 1 551 ? -13.352 -83.596 -18.547 1.00 20.41 551 THR B CA 1
ATOM 10304 C C . THR B 1 551 ? -14.795 -83.754 -18.992 1.00 22.14 551 THR B C 1
ATOM 10305 O O . THR B 1 551 ? -15.080 -84.496 -19.935 1.00 25.44 551 THR B O 1
ATOM 10309 N N . LEU B 1 552 ? -15.684 -83.069 -18.313 1.00 20.14 552 LEU B N 1
ATOM 10310 C CA . LEU B 1 552 ? -17.093 -83.003 -18.679 1.00 22.25 552 LEU B CA 1
ATOM 10311 C C . LEU B 1 552 ? -17.323 -81.812 -19.600 1.00 20.78 552 LEU B C 1
ATOM 10312 O O . LEU B 1 552 ? -16.939 -80.690 -19.251 1.00 19.21 552 LEU B O 1
ATOM 10317 N N . PRO B 1 553 ? -17.923 -82.007 -20.775 1.00 23.67 553 PRO B N 1
ATOM 10318 C CA . PRO B 1 553 ? -18.128 -80.879 -21.692 1.00 24.06 553 PRO B CA 1
ATOM 10319 C C . PRO B 1 553 ? -19.015 -79.808 -21.079 1.00 19.81 553 PRO B C 1
ATOM 10320 O O . PRO B 1 553 ? -19.906 -80.093 -20.276 1.00 20.93 553 PRO B O 1
ATOM 10324 N N . VAL B 1 554 ? -18.753 -78.558 -21.460 1.00 18.49 554 VAL B N 1
ATOM 10325 C CA . VAL B 1 554 ? -19.669 -77.467 -21.150 1.00 19.33 554 VAL B CA 1
ATOM 10326 C C . VAL B 1 554 ? -20.841 -77.561 -22.117 1.00 23.52 554 VAL B C 1
ATOM 10327 O O . VAL B 1 554 ? -20.826 -78.373 -23.050 1.00 21.74 554 VAL B O 1
ATOM 10331 N N . THR B 1 555 ? -21.861 -76.739 -21.902 1.00 22.78 555 THR B N 1
ATOM 10332 C CA . THR B 1 555 ? -23.016 -76.667 -22.786 1.00 24.88 555 THR B CA 1
ATOM 10333 C C . THR B 1 555 ? -23.054 -75.299 -23.452 1.00 22.80 555 THR B C 1
ATOM 10334 O O . THR B 1 555 ? -23.004 -74.273 -22.770 1.00 23.63 555 THR B O 1
ATOM 10338 N N . GLN B 1 556 ? -23.141 -75.285 -24.776 1.00 23.27 556 GLN B N 1
ATOM 10339 C CA . GLN B 1 556 ? -23.360 -74.035 -25.491 1.00 25.25 556 GLN B CA 1
ATOM 10340 C C . GLN B 1 556 ? -24.850 -73.727 -25.519 1.00 22.69 556 GLN B C 1
ATOM 10341 O O . GLN B 1 556 ? -25.662 -74.583 -25.883 1.00 19.99 556 GLN B O 1
ATOM 10347 N N . ILE B 1 557 ? -25.214 -72.508 -25.130 1.00 22.63 557 ILE B N 1
ATOM 10348 C CA . ILE B 1 557 ? -26.608 -72.078 -25.170 1.00 23.52 557 ILE B CA 1
ATOM 10349 C C . ILE B 1 557 ? -26.850 -70.920 -26.125 1.00 24.08 557 ILE B C 1
ATOM 10350 O O . ILE B 1 557 ? -28.017 -70.594 -26.388 1.00 25.78 557 ILE B O 1
ATOM 10355 N N . TYR B 1 558 ? -25.805 -70.302 -26.676 1.00 21.97 558 TYR B N 1
ATOM 10356 C CA . TYR B 1 558 ? -25.985 -69.188 -27.601 1.00 24.20 558 TYR B CA 1
ATOM 10357 C C . TYR B 1 558 ? -24.751 -69.053 -28.485 1.00 24.90 558 TYR B C 1
ATOM 10358 O O . TYR B 1 558 ? -23.635 -68.953 -27.969 1.00 23.00 558 TYR B O 1
ATOM 10367 N N . GLU B 1 559 ? -24.947 -69.051 -29.807 1.00 25.63 559 GLU B N 1
ATOM 10368 C CA . GLU B 1 559 ? -23.859 -68.762 -30.737 1.00 25.15 559 GLU B CA 1
ATOM 10369 C C . GLU B 1 559 ? -23.749 -67.256 -30.923 1.00 24.16 559 GLU B C 1
ATOM 10370 O O . GLU B 1 559 ? -24.752 -66.577 -31.170 1.00 24.90 559 GLU B O 1
ATOM 10376 N N . GLY B 1 560 ? -22.531 -66.742 -30.791 1.00 20.88 560 GLY B N 1
ATOM 10377 C CA . GLY B 1 560 ? -22.266 -65.336 -31.008 1.00 22.05 560 GLY B CA 1
ATOM 10378 C C . GLY B 1 560 ? -21.159 -65.142 -32.021 1.00 24.42 560 GLY B C 1
ATOM 10379 O O . GLY B 1 560 ? -20.207 -64.392 -31.786 1.00 26.60 560 GLY B O 1
ATOM 10380 N N . LEU B 1 561 ? -21.272 -65.831 -33.152 1.00 24.16 561 LEU B N 1
ATOM 10381 C CA . LEU B 1 561 ? -20.255 -65.821 -34.194 1.00 25.33 561 LEU B CA 1
ATOM 10382 C C . LEU B 1 561 ? -20.572 -64.849 -35.315 1.00 25.82 561 LEU B C 1
ATOM 10383 O O . LEU B 1 561 ? -19.794 -64.743 -36.268 1.00 30.20 561 LEU B O 1
ATOM 10388 N N . ASP B 1 562 ? -21.683 -64.131 -35.213 1.00 22.17 562 ASP B N 1
ATOM 10389 C CA . ASP B 1 562 ? -22.376 -63.570 -36.364 1.00 26.87 562 ASP B CA 1
ATOM 10390 C C . ASP B 1 562 ? -22.536 -62.066 -36.145 1.00 26.59 562 ASP B C 1
ATOM 10391 O O . ASP B 1 562 ? -23.368 -61.631 -35.342 1.00 27.15 562 ASP B O 1
ATOM 10396 N N . ASN B 1 563 ? -21.723 -61.280 -36.863 1.00 27.26 563 ASN B N 1
ATOM 10397 C CA . ASN B 1 563 ? -21.511 -59.868 -36.531 1.00 32.31 563 ASN B CA 1
ATOM 10398 C C . ASN B 1 563 ? -22.801 -59.057 -36.589 1.00 31.93 563 ASN B C 1
ATOM 10399 O O . ASN B 1 563 ? -23.053 -58.215 -35.719 1.00 30.81 563 ASN B O 1
ATOM 10404 N N . SER B 1 564 ? -23.616 -59.275 -37.617 1.00 27.63 564 SER B N 1
ATOM 10405 C CA . SER B 1 564 ? -24.791 -58.445 -37.847 1.00 31.70 564 SER B CA 1
ATOM 10406 C C . SER B 1 564 ? -26.030 -58.932 -37.104 1.00 27.94 564 SER B C 1
ATOM 10407 O O . SER B 1 564 ? -27.004 -58.179 -37.002 1.00 30.06 564 SER B O 1
ATOM 10410 N N . ASN B 1 565 ? -26.020 -60.162 -36.592 1.00 27.70 565 ASN B N 1
ATOM 10411 C CA . ASN B 1 565 ? -27.179 -60.742 -35.929 1.00 31.53 565 ASN B CA 1
ATOM 10412 C C . ASN B 1 565 ? -26.975 -61.014 -34.449 1.00 28.32 565 ASN B C 1
ATOM 10413 O O . ASN B 1 565 ? -27.941 -60.935 -33.687 1.00 33.19 565 ASN B O 1
ATOM 10418 N N . ASP B 1 566 ? -25.759 -61.347 -34.025 1.00 22.90 566 ASP B N 1
ATOM 10419 C CA . ASP B 1 566 ? -25.541 -61.874 -32.687 1.00 22.75 566 ASP B CA 1
ATOM 10420 C C . ASP B 1 566 ? -24.952 -60.823 -31.756 1.00 25.49 566 ASP B C 1
ATOM 10421 O O . ASP B 1 566 ? -24.281 -59.879 -32.183 1.00 25.51 566 ASP B O 1
ATOM 10426 N N . ALA B 1 567 ? -25.221 -61.005 -30.467 1.00 22.96 567 ALA B N 1
ATOM 10427 C CA . ALA B 1 567 ? -24.356 -60.467 -29.430 1.00 24.39 567 ALA B CA 1
ATOM 10428 C C . ALA B 1 567 ? -23.069 -61.282 -29.400 1.00 23.48 567 ALA B C 1
ATOM 10429 O O . ALA B 1 567 ? -23.108 -62.514 -29.437 1.00 26.03 567 ALA B O 1
ATOM 10431 N N . ARG B 1 568 ? -21.922 -60.603 -29.347 1.00 22.13 568 ARG B N 1
ATOM 10432 C CA . ARG B 1 568 ? -20.644 -61.289 -29.471 1.00 22.05 568 ARG B CA 1
ATOM 10433 C C . ARG B 1 568 ? -19.714 -61.120 -28.279 1.00 22.58 568 ARG B C 1
ATOM 10434 O O . ARG B 1 568 ? -18.778 -61.915 -28.142 1.00 24.39 568 ARG B O 1
ATOM 10442 N N . ILE B 1 569 ? -19.931 -60.124 -27.424 1.00 24.28 569 ILE B N 1
ATOM 10443 C CA . ILE B 1 569 ? -19.137 -59.926 -26.216 1.00 21.68 569 ILE B CA 1
ATOM 10444 C C . ILE B 1 569 ? -20.077 -59.505 -25.098 1.00 22.16 569 ILE B C 1
ATOM 10445 O O . ILE B 1 569 ? -20.960 -58.667 -25.305 1.00 26.65 569 ILE B O 1
ATOM 10450 N N . ALA B 1 570 ? -19.891 -60.081 -23.913 1.00 20.84 570 ALA B N 1
ATOM 10451 C CA . ALA B 1 570 ? -20.686 -59.731 -22.743 1.00 21.82 570 ALA B CA 1
ATOM 10452 C C . ALA B 1 570 ? -19.807 -59.040 -21.712 1.00 24.38 570 ALA B C 1
ATOM 10453 O O . ALA B 1 570 ? -18.704 -59.507 -21.417 1.00 28.09 570 ALA B O 1
ATOM 10455 N N . ARG B 1 571 ? -20.299 -57.930 -21.165 1.00 20.44 571 ARG B N 1
ATOM 10456 C CA . ARG B 1 571 ? -19.608 -57.255 -20.075 1.00 17.75 571 ARG B CA 1
ATOM 10457 C C . ARG B 1 571 ? -20.082 -57.733 -18.709 1.00 21.39 571 ARG B C 1
ATOM 10458 O O . ARG B 1 571 ? -19.279 -57.813 -17.774 1.00 23.01 571 ARG B O 1
ATOM 10466 N N . LYS B 1 572 ? -21.363 -58.066 -18.577 1.00 19.60 572 LYS B N 1
ATOM 10467 C CA . LYS B 1 572 ? -21.894 -58.602 -17.335 1.00 18.93 572 LYS B CA 1
ATOM 10468 C C . LYS B 1 572 ? -23.039 -59.550 -17.655 1.00 18.82 572 LYS B C 1
ATOM 10469 O O . LYS B 1 572 ? -23.877 -59.254 -18.510 1.00 18.08 572 LYS B O 1
ATOM 10475 N N . ILE B 1 573 ? -23.060 -60.690 -16.972 1.00 17.19 573 ILE B N 1
ATOM 10476 C CA . ILE B 1 573 ? -24.142 -61.660 -17.071 1.00 17.37 573 ILE B CA 1
ATOM 10477 C C . ILE B 1 573 ? -24.961 -61.577 -15.793 1.00 21.26 573 ILE B C 1
ATOM 10478 O O . ILE B 1 573 ? -24.404 -61.619 -14.689 1.00 17.70 573 ILE B O 1
ATOM 10483 N N . ALA B 1 574 ? -26.281 -61.451 -15.941 1.00 21.76 574 ALA B N 1
ATOM 10484 C CA . ALA B 1 574 ? -27.203 -61.311 -14.816 1.00 20.29 574 ALA B CA 1
ATOM 10485 C C . ALA B 1 574 ? -28.231 -62.432 -14.883 1.00 21.08 574 ALA B C 1
ATOM 10486 O O . ALA B 1 574 ? -29.293 -62.276 -15.508 1.00 20.24 574 ALA B O 1
ATOM 10488 N N . PRO B 1 575 ? -27.958 -63.578 -14.264 1.00 23.03 575 PRO B N 1
ATOM 10489 C CA . PRO B 1 575 ? -28.959 -64.648 -14.228 1.00 21.75 575 PRO B CA 1
ATOM 10490 C C . PRO B 1 575 ? -30.166 -64.237 -13.403 1.00 21.76 575 PRO B C 1
ATOM 10491 O O . PRO B 1 575 ? -30.060 -63.477 -12.437 1.00 25.23 575 PRO B O 1
ATOM 10495 N N . HIS B 1 576 ? -31.325 -64.747 -13.807 1.00 17.29 576 HIS B N 1
ATOM 10496 C CA . HIS B 1 576 ? -32.573 -64.394 -13.148 1.00 19.37 576 HIS B CA 1
ATOM 10497 C C . HIS B 1 576 ? -32.526 -64.833 -11.685 1.00 22.93 576 HIS B C 1
ATOM 10498 O O . HIS B 1 576 ? -32.033 -65.925 -11.380 1.00 23.93 576 HIS B O 1
ATOM 10505 N N . PRO B 1 577 ? -33.011 -64.006 -10.753 1.00 23.82 577 PRO B N 1
ATOM 10506 C CA . PRO B 1 577 ? -32.805 -64.318 -9.329 1.00 21.60 577 PRO B CA 1
ATOM 10507 C C . PRO B 1 577 ? -33.558 -65.546 -8.842 1.00 24.33 577 PRO B C 1
ATOM 10508 O O . PRO B 1 577 ? -33.117 -66.172 -7.869 1.00 28.06 577 PRO B O 1
ATOM 10512 N N . THR B 1 578 ? -34.678 -65.913 -9.471 1.00 24.00 578 THR B N 1
ATOM 10513 C CA . THR B 1 578 ? -35.459 -67.062 -9.023 1.00 28.96 578 THR B CA 1
ATOM 10514 C C . THR B 1 578 ? -35.775 -68.079 -10.110 1.00 30.60 578 THR B C 1
ATOM 10515 O O . THR B 1 578 ? -36.295 -69.150 -9.784 1.00 31.44 578 THR B O 1
ATOM 10519 N N . ASN B 1 579 ? -35.488 -67.791 -11.376 1.00 30.88 579 ASN B N 1
ATOM 10520 C CA . ASN B 1 579 ? -35.803 -68.695 -12.480 1.00 28.12 579 ASN B CA 1
ATOM 10521 C C . ASN B 1 579 ? -34.504 -69.021 -13.212 1.00 27.33 579 ASN B C 1
ATOM 10522 O O . ASN B 1 579 ? -33.991 -68.198 -13.978 1.00 26.51 579 ASN B O 1
ATOM 10527 N N . GLU B 1 580 ? -33.977 -70.230 -12.994 1.00 22.80 580 GLU B N 1
ATOM 10528 C CA . GLU B 1 580 ? -32.701 -70.578 -13.607 1.00 26.25 580 GLU B CA 1
ATOM 10529 C C . GLU B 1 580 ? -32.802 -70.776 -15.114 1.00 27.15 580 GLU B C 1
ATOM 10530 O O . GLU B 1 580 ? -31.764 -70.927 -15.766 1.00 28.40 580 GLU B O 1
ATOM 10536 N N . LYS B 1 581 ? -34.008 -70.753 -15.684 1.00 27.08 581 LYS B N 1
ATOM 10537 C CA . LYS B 1 581 ? -34.191 -70.837 -17.129 1.00 28.84 581 LYS B CA 1
ATOM 10538 C C . LYS B 1 581 ? -34.107 -69.487 -17.831 1.00 25.15 581 LYS B C 1
ATOM 10539 O O . LYS B 1 581 ? -34.297 -69.434 -19.050 1.00 29.75 581 LYS B O 1
ATOM 10545 N N . VAL B 1 582 ? -33.851 -68.399 -17.107 1.00 25.29 582 VAL B N 1
ATOM 10546 C CA . VAL B 1 582 ? -33.802 -67.064 -17.690 1.00 23.02 582 VAL B CA 1
ATOM 10547 C C . VAL B 1 582 ? -32.479 -66.418 -17.309 1.00 22.36 582 VAL B C 1
ATOM 10548 O O . VAL B 1 582 ? -32.058 -66.492 -16.149 1.00 19.24 582 VAL B O 1
ATOM 10552 N N . VAL B 1 583 ? -31.822 -65.794 -18.285 1.00 21.33 583 VAL B N 1
ATOM 10553 C CA . VAL B 1 583 ? -30.549 -65.118 -18.072 1.00 19.81 583 VAL B CA 1
ATOM 10554 C C . VAL B 1 583 ? -30.524 -63.846 -18.910 1.00 21.92 583 VAL B C 1
ATOM 10555 O O . VAL B 1 583 ? -31.024 -63.822 -20.040 1.00 24.20 583 VAL B O 1
ATOM 10559 N N . PHE B 1 584 ? -29.963 -62.783 -18.341 1.00 20.66 584 PHE B N 1
ATOM 10560 C CA . PHE B 1 584 ? -29.736 -61.531 -19.044 1.00 21.12 584 PHE B CA 1
ATOM 10561 C C . PHE B 1 584 ? -28.238 -61.270 -19.132 1.00 22.27 584 PHE B C 1
ATOM 10562 O O . PHE B 1 584 ? -27.451 -61.798 -18.343 1.00 18.83 584 PHE B O 1
ATOM 10570 N N . PHE B 1 585 ? -27.849 -60.445 -20.101 1.00 21.50 585 PHE B N 1
ATOM 10571 C CA . PHE B 1 585 ? -26.476 -59.962 -20.156 1.00 21.91 585 PHE B CA 1
ATOM 10572 C C . PHE B 1 585 ? -26.429 -58.703 -21.005 1.00 22.39 585 PHE B C 1
ATOM 10573 O O . PHE B 1 585 ? -27.314 -58.450 -21.828 1.00 21.58 585 PHE B O 1
ATOM 10581 N N . SER B 1 586 ? -25.390 -57.906 -20.777 1.00 23.13 586 SER B N 1
ATOM 10582 C CA . SER B 1 586 ? -25.145 -56.696 -21.549 1.00 23.57 586 SER B CA 1
ATOM 10583 C C . SER B 1 586 ? -24.151 -57.025 -22.653 1.00 25.09 586 SER B C 1
ATOM 10584 O O . SER B 1 586 ? -23.018 -57.435 -22.374 1.00 25.03 586 SER B O 1
ATOM 10587 N N . SER B 1 587 ? -24.581 -56.864 -23.900 1.00 22.25 587 SER B N 1
ATOM 10588 C CA . SER B 1 587 ? -23.737 -57.134 -25.053 1.00 21.77 587 SER B CA 1
ATOM 10589 C C . SER B 1 587 ? -22.944 -55.893 -25.421 1.00 24.77 587 SER B C 1
ATOM 10590 O O . SER B 1 587 ? -23.516 -54.812 -25.588 1.00 26.30 587 SER B O 1
ATOM 10593 N N . THR B 1 588 ? -21.628 -56.051 -25.561 1.00 23.86 588 THR B N 1
ATOM 10594 C CA . THR B 1 588 ? -20.755 -54.952 -25.949 1.00 22.07 588 THR B CA 1
ATOM 10595 C C . THR B 1 588 ? -20.005 -55.254 -27.237 1.00 26.70 588 THR B C 1
ATOM 10596 O O . THR B 1 588 ? -19.034 -54.559 -27.559 1.00 28.38 588 THR B O 1
ATOM 10600 N N . GLY B 1 589 ? -20.431 -56.272 -27.971 1.00 24.84 589 GLY B N 1
ATOM 10601 C CA . GLY B 1 589 ? -19.867 -56.567 -29.274 1.00 24.69 589 GLY B CA 1
ATOM 10602 C C . GLY B 1 589 ? -20.960 -57.069 -30.192 1.00 24.57 589 GLY B C 1
ATOM 10603 O O . GLY B 1 589 ? -21.959 -57.641 -29.747 1.00 22.56 589 GLY B O 1
ATOM 10604 N N . GLY B 1 590 ? -20.766 -56.842 -31.485 1.00 23.12 590 GLY B N 1
ATOM 10605 C CA . GLY B 1 590 ? -21.804 -57.196 -32.441 1.00 26.51 590 GLY B CA 1
ATOM 10606 C C . GLY B 1 590 ? -23.032 -56.334 -32.217 1.00 28.12 590 GLY B C 1
ATOM 10607 O O . GLY B 1 590 ? -22.951 -55.101 -32.161 1.00 31.65 590 GLY B O 1
ATOM 10608 N N . VAL B 1 591 ? -24.188 -56.978 -32.083 1.00 23.74 591 VAL B N 1
ATOM 10609 C CA . VAL B 1 591 ? -25.410 -56.270 -31.722 1.00 26.83 591 VAL B CA 1
ATOM 10610 C C . VAL B 1 591 ? -25.374 -56.031 -30.216 1.00 26.12 591 VAL B C 1
ATOM 10611 O O . VAL B 1 591 ? -25.484 -56.973 -29.426 1.00 19.05 591 VAL B O 1
ATOM 10615 N N . GLN B 1 592 ? -25.218 -54.772 -29.819 1.00 23.02 592 GLN B N 1
ATOM 10616 C CA . GLN B 1 592 ? -25.063 -54.425 -28.418 1.00 23.32 592 GLN B CA 1
ATOM 10617 C C . GLN B 1 592 ? -26.425 -54.288 -27.742 1.00 23.30 592 GLN B C 1
ATOM 10618 O O . GLN B 1 592 ? -27.473 -54.248 -28.390 1.00 23.92 592 GLN B O 1
ATOM 10624 N N . GLY B 1 593 ? -26.397 -54.206 -26.417 1.00 24.48 593 GLY B N 1
ATOM 10625 C CA . GLY B 1 593 ? -27.582 -53.960 -25.626 1.00 25.64 593 GLY B CA 1
ATOM 10626 C C . GLY B 1 593 ? -27.792 -55.029 -24.579 1.00 28.15 593 GLY B C 1
ATOM 10627 O O . GLY B 1 593 ? -26.981 -55.936 -24.398 1.00 32.50 593 GLY B O 1
ATOM 10628 N N . VAL B 1 594 ? -28.909 -54.903 -23.871 1.00 26.98 594 VAL B N 1
ATOM 10629 C CA . VAL B 1 594 ? -29.315 -55.918 -22.904 1.00 26.66 594 VAL B CA 1
ATOM 10630 C C . VAL B 1 594 ? -30.028 -57.037 -23.651 1.00 26.36 594 VAL B C 1
ATOM 10631 O O . VAL B 1 594 ? -31.010 -56.800 -24.361 1.00 23.69 594 VAL B O 1
ATOM 10635 N N . TRP B 1 595 ? -29.524 -58.256 -23.505 1.00 26.10 595 TRP B N 1
ATOM 10636 C CA . TRP B 1 595 ? -30.104 -59.431 -24.132 1.00 24.32 595 TRP B CA 1
ATOM 10637 C C . TRP B 1 595 ? -30.736 -60.317 -23.065 1.00 23.45 595 TRP B C 1
ATOM 10638 O O . TRP B 1 595 ? -30.317 -60.311 -21.904 1.00 26.84 595 TRP B O 1
ATOM 10649 N N . ARG B 1 596 ? -31.750 -61.080 -23.464 1.00 20.36 596 ARG B N 1
ATOM 10650 C CA . ARG B 1 596 ? -32.429 -61.997 -22.558 1.00 20.61 596 ARG B CA 1
ATOM 10651 C C . ARG B 1 596 ? -32.541 -63.363 -23.213 1.00 24.04 596 ARG B C 1
ATOM 10652 O O . ARG B 1 596 ? -33.009 -63.472 -24.351 1.00 26.74 596 ARG B O 1
ATOM 10660 N N . GLY B 1 597 ? -32.106 -64.395 -22.500 1.00 23.05 597 GLY B N 1
ATOM 10661 C CA . GLY B 1 597 ? -32.198 -65.770 -22.965 1.00 21.82 597 GLY B CA 1
ATOM 10662 C C . GLY B 1 597 ? -33.167 -66.553 -22.099 1.00 22.53 597 GLY B C 1
ATOM 10663 O O . GLY B 1 597 ? -33.202 -66.377 -20.877 1.00 21.07 597 GLY B O 1
ATOM 10664 N N . GLU B 1 598 ? -33.952 -67.417 -22.740 1.00 19.98 598 GLU B N 1
ATOM 10665 C CA . GLU B 1 598 ? -34.953 -68.222 -22.054 1.00 29.14 598 GLU B CA 1
ATOM 10666 C C . GLU B 1 598 ? -34.825 -69.667 -22.508 1.00 29.27 598 GLU B C 1
ATOM 10667 O O . GLU B 1 598 ? -34.931 -69.955 -23.705 1.00 27.28 598 GLU B O 1
ATOM 10673 N N . GLN B 1 599 ? -34.604 -70.569 -21.555 1.00 25.92 599 GLN B N 1
ATOM 10674 C CA . GLN B 1 599 ? -34.536 -71.991 -21.855 1.00 23.36 599 GLN B CA 1
ATOM 10675 C C . GLN B 1 599 ? -35.939 -72.555 -22.030 1.00 27.75 599 GLN B C 1
ATOM 10676 O O . GLN B 1 599 ? -36.845 -72.250 -21.250 1.00 32.09 599 GLN B O 1
ATOM 10682 N N . GLN B 1 600 ? -36.116 -73.377 -23.061 1.00 29.22 600 GLN B N 1
ATOM 10683 C CA . GLN B 1 600 ? -37.412 -73.940 -23.401 1.00 38.80 600 GLN B CA 1
ATOM 10684 C C . GLN B 1 600 ? -37.569 -75.329 -22.782 1.00 44.68 600 GLN B C 1
ATOM 10685 O O . GLN B 1 600 ? -36.720 -75.801 -22.018 1.00 44.42 600 GLN B O 1
ATOM 10691 N N . ASN B 1 601 ? -38.674 -75.997 -23.121 1.00 50.05 601 ASN B N 1
ATOM 10692 C CA . ASN B 1 601 ? -38.926 -77.344 -22.615 1.00 56.14 601 ASN B CA 1
ATOM 10693 C C . ASN B 1 601 ? -37.894 -78.331 -23.142 1.00 53.88 601 ASN B C 1
ATOM 10694 O O . ASN B 1 601 ? -37.307 -79.103 -22.373 1.00 52.18 601 ASN B O 1
ATOM 10699 N N . ASP B 1 602 ? -37.653 -78.314 -24.456 1.00 53.37 602 ASP B N 1
ATOM 10700 C CA . ASP B 1 602 ? -36.714 -79.237 -25.081 1.00 52.87 602 ASP B CA 1
ATOM 10701 C C . ASP B 1 602 ? -35.279 -79.047 -24.606 1.00 48.00 602 ASP B C 1
ATOM 10702 O O . ASP B 1 602 ? -34.413 -79.846 -24.980 1.00 46.70 602 ASP B O 1
ATOM 10707 N N . GLY B 1 603 ? -35.002 -78.021 -23.804 1.00 43.41 603 GLY B N 1
ATOM 10708 C CA . GLY B 1 603 ? -33.654 -77.722 -23.384 1.00 40.38 603 GLY B CA 1
ATOM 10709 C C . GLY B 1 603 ? -32.938 -76.695 -24.232 1.00 38.21 603 GLY B C 1
ATOM 10710 O O . GLY B 1 603 ? -31.863 -76.228 -23.834 1.00 38.19 603 GLY B O 1
ATOM 10711 N N . SER B 1 604 ? -33.492 -76.329 -25.385 1.00 34.67 604 SER B N 1
ATOM 10712 C CA . SER B 1 604 ? -32.898 -75.288 -26.206 1.00 33.60 604 SER B CA 1
ATOM 10713 C C . SER B 1 604 ? -33.192 -73.914 -25.611 1.00 30.18 604 SER B C 1
ATOM 10714 O O . SER B 1 604 ? -34.075 -73.749 -24.765 1.00 27.81 604 SER B O 1
ATOM 10717 N N . TRP B 1 605 ? -32.430 -72.922 -26.063 1.00 30.10 605 TRP B N 1
ATOM 10718 C CA . TRP B 1 605 ? -32.542 -71.551 -25.585 1.00 28.89 605 TRP B CA 1
ATOM 10719 C C . TRP B 1 605 ? -32.912 -70.630 -26.737 1.00 32.97 605 TRP B C 1
ATOM 10720 O O . TRP B 1 605 ? -32.458 -70.824 -27.868 1.00 37.40 605 TRP B O 1
ATOM 10731 N N . THR B 1 606 ? -33.734 -69.624 -26.447 1.00 31.55 606 THR B N 1
ATOM 10732 C CA . THR B 1 606 ? -34.007 -68.540 -27.381 1.00 29.99 606 THR B CA 1
ATOM 10733 C C . THR B 1 606 ? -33.568 -67.231 -26.741 1.00 28.63 606 THR B C 1
ATOM 10734 O O . THR B 1 606 ? -33.951 -66.933 -25.604 1.00 28.76 606 THR B O 1
ATOM 10738 N N . PHE B 1 607 ? -32.756 -66.464 -27.466 1.00 25.34 607 PHE B N 1
ATOM 10739 C CA . PHE B 1 607 ? -32.209 -65.206 -26.982 1.00 22.35 607 PHE B CA 1
ATOM 10740 C C . PHE B 1 607 ? -32.712 -64.061 -27.845 1.00 22.70 607 PHE B C 1
ATOM 10741 O O . PHE B 1 607 ? -32.913 -64.219 -29.054 1.00 22.65 607 PHE B O 1
ATOM 10749 N N . ALA B 1 608 ? -32.897 -62.901 -27.219 1.00 21.20 608 ALA B N 1
ATOM 10750 C CA . ALA B 1 608 ? -33.319 -61.713 -27.943 1.00 26.19 608 ALA B CA 1
ATOM 10751 C C . ALA B 1 608 ? -32.839 -60.474 -27.206 1.00 28.72 608 ALA B C 1
ATOM 10752 O O . ALA B 1 608 ? -32.691 -60.476 -25.980 1.00 26.71 608 ALA B O 1
ATOM 10754 N N . GLN B 1 609 ? -32.583 -59.420 -27.975 1.00 27.88 609 GLN B N 1
ATOM 10755 C CA . GLN B 1 609 ? -32.291 -58.117 -27.400 1.00 24.87 609 GLN B CA 1
ATOM 10756 C C . GLN B 1 609 ? -33.568 -57.517 -26.823 1.00 21.28 609 GLN B C 1
ATOM 10757 O O . GLN B 1 609 ? -34.631 -57.579 -27.444 1.00 22.20 609 GLN B O 1
ATOM 10763 N N . VAL B 1 610 ? -33.471 -56.953 -25.619 1.00 23.06 610 VAL B N 1
ATOM 10764 C CA . VAL B 1 610 ? -34.612 -56.306 -24.978 1.00 25.74 610 VAL B CA 1
ATOM 10765 C C . VAL B 1 610 ? -34.355 -54.841 -24.664 1.00 26.26 610 VAL B C 1
ATOM 10766 O O . VAL B 1 610 ? -35.269 -54.149 -24.207 1.00 26.60 610 VAL B O 1
ATOM 10770 N N . LEU B 1 611 ? -33.141 -54.347 -24.894 1.00 24.23 611 LEU B N 1
ATOM 10771 C CA . LEU B 1 611 ? -32.853 -52.923 -24.783 1.00 22.59 611 LEU B CA 1
ATOM 10772 C C . LEU B 1 611 ? -31.759 -52.580 -25.782 1.00 23.21 611 LEU B C 1
ATOM 10773 O O . LEU B 1 611 ? -30.701 -53.213 -25.783 1.00 23.75 611 LEU B O 1
ATOM 10778 N N . ALA B 1 612 ? -32.013 -51.583 -26.626 1.00 23.35 612 ALA B N 1
ATOM 10779 C CA . ALA B 1 612 ? -31.032 -51.158 -27.624 1.00 26.93 612 ALA B CA 1
ATOM 10780 C C . ALA B 1 612 ? -30.057 -50.164 -26.989 1.00 27.57 612 ALA B C 1
ATOM 10781 O O . ALA B 1 612 ? -29.988 -48.986 -27.343 1.00 33.80 612 ALA B O 1
ATOM 10783 N N . SER B 1 613 ? -29.299 -50.669 -26.018 1.00 24.69 613 SER B N 1
ATOM 10784 C CA . SER B 1 613 ? -28.276 -49.899 -25.332 1.00 22.30 613 SER B CA 1
ATOM 10785 C C . SER B 1 613 ? -26.916 -50.170 -25.977 1.00 26.92 613 SER B C 1
ATOM 10786 O O . SER B 1 613 ? -26.800 -50.922 -26.950 1.00 24.89 613 SER B O 1
ATOM 10789 N N . SER B 1 614 ? -25.878 -49.534 -25.436 1.00 24.31 614 SER B N 1
ATOM 10790 C CA . SER B 1 614 ? -24.521 -49.729 -25.932 1.00 23.50 614 SER B CA 1
ATOM 10791 C C . SER B 1 614 ? -23.530 -49.182 -24.911 1.00 25.17 614 SER B C 1
ATOM 10792 O O . SER B 1 614 ? -23.904 -48.528 -23.935 1.00 23.53 614 SER B O 1
ATOM 10795 N N . GLY B 1 615 ? -22.248 -49.454 -25.159 1.00 25.28 615 GLY B N 1
ATOM 10796 C CA . GLY B 1 615 ? -21.183 -49.043 -24.263 1.00 22.76 615 GLY B CA 1
ATOM 10797 C C . GLY B 1 615 ? -20.254 -50.189 -23.917 1.00 24.36 615 GLY B C 1
ATOM 10798 O O . GLY B 1 615 ? -20.718 -51.291 -23.612 1.00 24.87 615 GLY B O 1
ATOM 10799 N N . TRP B 1 616 ? -18.940 -49.947 -23.954 1.00 26.75 616 TRP B N 1
ATOM 10800 C CA . TRP B 1 616 ? -17.981 -51.032 -23.754 1.00 24.93 616 TRP B CA 1
ATOM 10801 C C . TRP B 1 616 ? -18.053 -51.611 -22.345 1.00 23.14 616 TRP B C 1
ATOM 10802 O O . TRP B 1 616 ? -17.772 -52.801 -22.151 1.00 18.86 616 TRP B O 1
ATOM 10813 N N . ASP B 1 617 ? -18.429 -50.801 -21.356 1.00 21.56 617 ASP B N 1
ATOM 10814 C CA . ASP B 1 617 ? -18.521 -51.252 -19.972 1.00 22.52 617 ASP B CA 1
ATOM 10815 C C . ASP B 1 617 ? -19.958 -51.221 -19.458 1.00 21.38 617 ASP B C 1
ATOM 10816 O O . ASP B 1 617 ? -20.195 -51.093 -18.256 1.00 20.80 617 ASP B O 1
ATOM 10821 N N . ALA B 1 618 ? -20.922 -51.353 -20.365 1.00 22.82 618 ALA B N 1
ATOM 10822 C CA . ALA B 1 618 ? -22.326 -51.360 -19.985 1.00 23.53 618 ALA B CA 1
ATOM 10823 C C . ALA B 1 618 ? -22.650 -52.592 -19.150 1.00 23.45 618 ALA B C 1
ATOM 10824 O O . ALA B 1 618 ? -22.184 -53.697 -19.438 1.00 21.91 618 ALA B O 1
ATOM 10826 N N . GLU B 1 619 ? -23.468 -52.400 -18.118 1.00 25.05 619 GLU B N 1
ATOM 10827 C CA . GLU B 1 619 ? -23.806 -53.457 -17.178 1.00 26.14 619 GLU B CA 1
ATOM 10828 C C . GLU B 1 619 ? -25.313 -53.657 -17.106 1.00 26.87 619 GLU B C 1
ATOM 10829 O O . GLU B 1 619 ? -26.101 -52.755 -17.407 1.00 26.59 619 GLU B O 1
ATOM 10835 N N . VAL B 1 620 ? -25.701 -54.855 -16.678 1.00 25.18 620 VAL B N 1
ATOM 10836 C CA . VAL B 1 620 ? -27.086 -55.170 -16.352 1.00 22.10 620 VAL B CA 1
ATOM 10837 C C . VAL B 1 620 ? -27.095 -55.952 -15.045 1.00 25.00 620 VAL B C 1
ATOM 10838 O O . VAL B 1 620 ? -26.178 -56.735 -14.772 1.00 22.05 620 VAL B O 1
ATOM 10842 N N . GLU B 1 621 ? -28.113 -55.711 -14.221 1.00 23.55 621 GLU B N 1
ATOM 10843 C CA . GLU B 1 621 ? -28.295 -56.423 -12.964 1.00 23.69 621 GLU B CA 1
ATOM 10844 C C . GLU B 1 621 ? -29.753 -56.827 -12.825 1.00 23.55 621 GLU B C 1
ATOM 10845 O O . GLU B 1 621 ? -30.653 -56.038 -13.126 1.00 25.98 621 GLU B O 1
ATOM 10851 N N . ALA B 1 622 ? -29.980 -58.052 -12.359 1.00 23.59 622 ALA B N 1
ATOM 10852 C CA . ALA B 1 622 ? -31.320 -58.566 -12.112 1.00 26.70 622 ALA B CA 1
ATOM 10853 C C . ALA B 1 622 ? -31.394 -59.073 -10.681 1.00 25.77 622 ALA B C 1
ATOM 10854 O O . ALA B 1 622 ? -30.522 -59.831 -10.244 1.00 22.59 622 ALA B O 1
ATOM 10856 N N . TRP B 1 623 ? -32.426 -58.655 -9.954 1.00 24.35 623 TRP B N 1
ATOM 10857 C CA . TRP B 1 623 ? -32.585 -59.065 -8.565 1.00 22.93 623 TRP B CA 1
ATOM 10858 C C . TRP B 1 623 ? -34.053 -58.945 -8.180 1.00 25.85 623 TRP B C 1
ATOM 10859 O O . TRP B 1 623 ? -34.856 -58.338 -8.893 1.00 26.02 623 TRP B O 1
ATOM 10870 N N . ALA B 1 624 ? -34.392 -59.542 -7.039 1.00 24.35 624 ALA B N 1
ATOM 10871 C CA . ALA B 1 624 ? -35.759 -59.593 -6.541 1.00 26.49 624 ALA B CA 1
ATOM 10872 C C . ALA B 1 624 ? -35.848 -58.905 -5.187 1.00 29.01 624 ALA B C 1
ATOM 10873 O O . ALA B 1 624 ? -34.942 -59.028 -4.355 1.00 31.54 624 ALA B O 1
ATOM 10875 N N . TYR B 1 625 ? -36.946 -58.185 -4.968 1.00 26.10 625 TYR B N 1
ATOM 10876 C CA . TYR B 1 625 ? -37.177 -57.531 -3.682 1.00 29.73 625 TYR B CA 1
ATOM 10877 C C . TYR B 1 625 ? -38.669 -57.305 -3.504 1.00 35.22 625 TYR B C 1
ATOM 10878 O O . TYR B 1 625 ? -39.284 -56.581 -4.295 1.00 35.83 625 TYR B O 1
ATOM 10887 N N . ASN B 1 626 ? -39.243 -57.925 -2.469 1.00 37.99 626 ASN B N 1
ATOM 10888 C CA . ASN B 1 626 ? -40.632 -57.706 -2.057 1.00 40.34 626 ASN B CA 1
ATOM 10889 C C . ASN B 1 626 ? -41.612 -57.972 -3.200 1.00 38.01 626 ASN B C 1
ATOM 10890 O O . ASN B 1 626 ? -42.547 -57.206 -3.444 1.00 42.05 626 ASN B O 1
ATOM 10895 N N . GLY B 1 627 ? -41.392 -59.080 -3.902 1.00 36.87 627 GLY B N 1
ATOM 10896 C CA . GLY B 1 627 ? -42.307 -59.536 -4.926 1.00 41.99 627 GLY B CA 1
ATOM 10897 C C . GLY B 1 627 ? -42.125 -58.921 -6.297 1.00 39.28 627 GLY B C 1
ATOM 10898 O O . GLY B 1 627 ? -42.946 -59.181 -7.185 1.00 41.50 627 GLY B O 1
ATOM 10899 N N . THR B 1 628 ? -41.091 -58.113 -6.500 1.00 35.19 628 THR B N 1
ATOM 10900 C CA . THR B 1 628 ? -40.805 -57.516 -7.796 1.00 33.00 628 THR B CA 1
ATOM 10901 C C . THR B 1 628 ? -39.426 -57.961 -8.255 1.00 30.38 628 THR B C 1
ATOM 10902 O O . THR B 1 628 ? -38.484 -58.012 -7.458 1.00 29.14 628 THR B O 1
ATOM 10906 N N . VAL B 1 629 ? -39.316 -58.305 -9.534 1.00 30.26 629 VAL B N 1
ATOM 10907 C CA . VAL B 1 629 ? -38.034 -58.607 -10.156 1.00 27.81 629 VAL B CA 1
ATOM 10908 C C . VAL B 1 629 ? -37.569 -57.354 -10.882 1.00 26.88 629 VAL B C 1
ATOM 10909 O O . VAL B 1 629 ? -38.265 -56.842 -11.767 1.00 25.94 629 VAL B O 1
ATOM 10913 N N . TYR B 1 630 ? -36.405 -56.849 -10.496 1.00 27.73 630 TYR B N 1
ATOM 10914 C CA . TYR B 1 630 ? -35.855 -55.625 -11.055 1.00 27.58 630 TYR B CA 1
ATOM 10915 C C . TYR B 1 630 ? -34.773 -55.958 -12.072 1.00 27.08 630 TYR B C 1
ATOM 10916 O O . TYR B 1 630 ? -33.958 -56.859 -11.853 1.00 24.98 630 TYR B O 1
ATOM 10925 N N . LEU B 1 631 ? -34.777 -55.233 -13.189 1.00 25.57 631 LEU B N 1
ATOM 10926 C CA . LEU B 1 631 ? -33.751 -55.352 -14.217 1.00 24.57 631 LEU B CA 1
ATOM 10927 C C . LEU B 1 631 ? -33.205 -53.960 -14.487 1.00 30.98 631 LEU B C 1
ATOM 10928 O O . LEU B 1 631 ? -33.939 -53.087 -14.963 1.00 31.11 631 LEU B O 1
ATOM 10933 N N . MET B 1 632 ? -31.926 -53.753 -14.181 1.00 26.95 632 MET B N 1
ATOM 10934 C CA . MET B 1 632 ? -31.317 -52.430 -14.179 1.00 26.77 632 MET B CA 1
ATOM 10935 C C . MET B 1 632 ? -30.132 -52.405 -15.132 1.00 27.82 632 MET B C 1
ATOM 10936 O O . MET B 1 632 ? -29.257 -53.278 -15.073 1.00 28.51 632 MET B O 1
ATOM 10941 N N . SER B 1 633 ? -30.102 -51.398 -16.000 1.00 24.38 633 SER B N 1
ATOM 10942 C CA . SER B 1 633 ? -29.053 -51.237 -16.996 1.00 23.71 633 SER B CA 1
ATOM 10943 C C . SER B 1 633 ? -28.295 -49.940 -16.765 1.00 23.78 633 SER B C 1
ATOM 10944 O O . SER B 1 633 ? -28.900 -48.888 -16.532 1.00 22.87 633 SER B O 1
ATOM 10947 N N . PHE B 1 634 ? -26.971 -50.020 -16.846 1.00 24.95 634 PHE B N 1
ATOM 10948 C CA . PHE B 1 634 ? -26.094 -48.853 -16.829 1.00 25.56 634 PHE B CA 1
ATOM 10949 C C . PHE B 1 634 ? -25.381 -48.825 -18.172 1.00 25.43 634 PHE B C 1
ATOM 10950 O O . PHE B 1 634 ? -24.503 -49.656 -18.429 1.00 22.54 634 PHE B O 1
ATOM 10958 N N . ALA B 1 635 ? -25.770 -47.887 -19.027 1.00 25.91 635 ALA B N 1
ATOM 10959 C CA . ALA B 1 635 ? -25.324 -47.871 -20.412 1.00 24.07 635 ALA B CA 1
ATOM 10960 C C . ALA B 1 635 ? -25.755 -46.549 -21.027 1.00 26.35 635 ALA B C 1
ATOM 10961 O O . ALA B 1 635 ? -26.456 -45.751 -20.401 1.00 29.07 635 ALA B O 1
ATOM 10963 N N . LYS B 1 636 ? -25.326 -46.324 -22.262 1.00 23.96 636 LYS B N 1
ATOM 10964 C CA . LYS B 1 636 ? -25.851 -45.236 -23.069 1.00 28.41 636 LYS B CA 1
ATOM 10965 C C . LYS B 1 636 ? -26.893 -45.777 -24.041 1.00 27.58 636 LYS B C 1
ATOM 10966 O O . LYS B 1 636 ? -26.980 -46.981 -24.288 1.00 27.87 636 LYS B O 1
ATOM 10972 N N . GLY B 1 637 ? -27.702 -44.868 -24.576 1.00 31.74 637 GLY B N 1
ATOM 10973 C CA . GLY B 1 637 ? -28.717 -45.254 -25.538 1.00 30.08 637 GLY B CA 1
ATOM 10974 C C . GLY B 1 637 ? -29.955 -45.847 -24.883 1.00 28.97 637 GLY B C 1
ATOM 10975 O O . GLY B 1 637 ? -30.312 -45.526 -23.747 1.00 27.32 637 GLY B O 1
ATOM 10976 N N . GLY B 1 638 ? -30.615 -46.734 -25.624 1.00 30.19 638 GLY B N 1
ATOM 10977 C CA . GLY B 1 638 ? -31.852 -47.342 -25.178 1.00 32.34 638 GLY B CA 1
ATOM 10978 C C . GLY B 1 638 ? -32.960 -47.219 -26.203 1.00 38.94 638 GLY B C 1
ATOM 10979 O O . GLY B 1 638 ? -33.939 -47.972 -26.163 1.00 40.29 638 GLY B O 1
ATOM 10980 N N . GLY B 1 639 ? -32.820 -46.271 -27.127 1.00 38.05 639 GLY B N 1
ATOM 10981 C CA . GLY B 1 639 ? -33.782 -46.095 -28.186 1.00 32.37 639 GLY B CA 1
ATOM 10982 C C . GLY B 1 639 ? -34.606 -44.835 -28.025 1.00 39.18 639 GLY B C 1
ATOM 10983 O O . GLY B 1 639 ? -34.343 -43.999 -27.154 1.00 37.27 639 GLY B O 1
ATOM 10984 N N . PRO B 1 640 ? -35.624 -44.678 -28.873 1.00 44.17 640 PRO B N 1
ATOM 10985 C CA . PRO B 1 640 ? -36.463 -43.471 -28.819 1.00 44.67 640 PRO B CA 1
ATOM 10986 C C . PRO B 1 640 ? -37.095 -43.290 -27.447 1.00 44.26 640 PRO B C 1
ATOM 10987 O O . PRO B 1 640 ? -37.668 -44.222 -26.878 1.00 46.86 640 PRO B O 1
ATOM 10991 N N . GLY B 1 641 ? -36.980 -42.074 -26.914 1.00 43.93 641 GLY B N 1
ATOM 10992 C CA . GLY B 1 641 ? -37.482 -41.764 -25.593 1.00 44.40 641 GLY B CA 1
ATOM 10993 C C . GLY B 1 641 ? -36.540 -42.085 -24.454 1.00 44.19 641 GLY B C 1
ATOM 10994 O O . GLY B 1 641 ? -36.818 -41.691 -23.313 1.00 45.60 641 GLY B O 1
ATOM 10995 N N . LEU B 1 642 ? -35.439 -42.782 -24.717 1.00 40.08 642 LEU B N 1
ATOM 10996 C CA . LEU B 1 642 ? -34.469 -43.140 -23.690 1.00 36.39 642 LEU B CA 1
ATOM 10997 C C . LEU B 1 642 ? -33.060 -42.669 -24.008 1.00 33.28 642 LEU B C 1
ATOM 10998 O O . LEU B 1 642 ? -32.352 -42.213 -23.107 1.00 30.59 642 LEU B O 1
ATOM 11003 N N . THR B 1 643 ? -32.632 -42.768 -25.264 1.00 33.60 643 THR B N 1
ATOM 11004 C CA . THR B 1 643 ? -31.309 -42.298 -25.650 1.00 35.08 643 THR B CA 1
ATOM 11005 C C . THR B 1 643 ? -31.192 -40.792 -25.442 1.00 38.55 643 THR B C 1
ATOM 11006 O O . THR B 1 643 ? -32.131 -40.035 -25.706 1.00 35.67 643 THR B O 1
ATOM 11010 N N . ASP B 1 644 ? -30.022 -40.355 -24.947 1.00 40.42 644 ASP B N 1
ATOM 11011 C CA . ASP B 1 644 ? -29.701 -38.933 -24.798 1.00 42.14 644 ASP B CA 1
ATOM 11012 C C . ASP B 1 644 ? -28.218 -38.761 -25.133 1.00 35.39 644 ASP B C 1
ATOM 11013 O O . ASP B 1 644 ? -27.365 -38.674 -24.247 1.00 30.20 644 ASP B O 1
ATOM 11018 N N . GLY B 1 645 ? -27.919 -38.710 -26.430 1.00 36.65 645 GLY B N 1
ATOM 11019 C CA . GLY B 1 645 ? -26.543 -38.558 -26.871 1.00 37.29 645 GLY B CA 1
ATOM 11020 C C . GLY B 1 645 ? -25.685 -39.720 -26.416 1.00 38.16 645 GLY B C 1
ATOM 11021 O O . GLY B 1 645 ? -26.126 -40.874 -26.363 1.00 38.93 645 GLY B O 1
ATOM 11022 N N . ASN B 1 646 ? -24.437 -39.416 -26.073 1.00 33.76 646 ASN B N 1
ATOM 11023 C CA . ASN B 1 646 ? -23.523 -40.411 -25.536 1.00 34.59 646 ASN B CA 1
ATOM 11024 C C . ASN B 1 646 ? -23.558 -40.476 -24.015 1.00 32.92 646 ASN B C 1
ATOM 11025 O O . ASN B 1 646 ? -22.659 -41.071 -23.414 1.00 32.19 646 ASN B O 1
ATOM 11030 N N . ASN B 1 647 ? -24.574 -39.887 -23.384 1.00 31.72 647 ASN B N 1
ATOM 11031 C CA . ASN B 1 647 ? -24.667 -39.895 -21.928 1.00 30.98 647 ASN B CA 1
ATOM 11032 C C . ASN B 1 647 ? -25.106 -41.264 -21.426 1.00 30.08 647 ASN B C 1
ATOM 11033 O O . ASN B 1 647 ? -26.089 -41.832 -21.914 1.00 29.13 647 ASN B O 1
ATOM 11038 N N . TRP B 1 648 ? -24.382 -41.793 -20.445 1.00 28.18 648 TRP B N 1
ATOM 11039 C CA . TRP B 1 648 ? -24.795 -43.026 -19.793 1.00 30.35 648 TRP B CA 1
ATOM 11040 C C . TRP B 1 648 ? -25.863 -42.720 -18.753 1.00 30.43 648 TRP B C 1
ATOM 11041 O O . TRP B 1 648 ? -25.820 -41.683 -18.086 1.00 29.34 648 TRP B O 1
ATOM 11052 N N . GLN B 1 649 ? -26.831 -43.625 -18.628 1.00 29.93 649 GLN B N 1
ATOM 11053 C CA . GLN B 1 649 ? -27.967 -43.434 -17.739 1.00 26.73 649 GLN B CA 1
ATOM 11054 C C . GLN B 1 649 ? -28.278 -44.748 -17.038 1.00 25.63 649 GLN B C 1
ATOM 11055 O O . GLN B 1 649 ? -27.813 -45.816 -17.444 1.00 26.83 649 GLN B O 1
ATOM 11061 N N . ILE B 1 650 ? -29.073 -44.659 -15.974 1.00 24.04 650 ILE B N 1
ATOM 11062 C CA . ILE B 1 650 ? -29.607 -45.834 -15.294 1.00 24.96 650 ILE B CA 1
ATOM 11063 C C . ILE B 1 650 ? -31.050 -46.016 -15.741 1.00 27.62 650 ILE B C 1
ATOM 11064 O O . ILE B 1 650 ? -31.892 -45.135 -15.524 1.00 25.18 650 ILE B O 1
ATOM 11069 N N . LEU B 1 651 ? -31.332 -47.147 -16.378 1.00 28.07 651 LEU B N 1
ATOM 11070 C CA . LEU B 1 651 ? -32.679 -47.497 -16.805 1.00 25.47 651 LEU B CA 1
ATOM 11071 C C . LEU B 1 651 ? -33.166 -48.682 -15.987 1.00 26.22 651 LEU B C 1
ATOM 11072 O O . LEU B 1 651 ? -32.390 -49.590 -15.671 1.00 23.84 651 LEU B O 1
ATOM 11077 N N . LEU B 1 652 ? -34.450 -48.669 -15.646 1.00 27.34 652 LEU B N 1
ATOM 11078 C CA . LEU B 1 652 ? -35.038 -49.692 -14.795 1.00 30.10 652 LEU B CA 1
ATOM 11079 C C . LEU B 1 652 ? -36.236 -50.319 -15.491 1.00 29.67 652 LEU B C 1
ATOM 11080 O O . LEU B 1 652 ? -36.998 -49.632 -16.181 1.00 30.92 652 LEU B O 1
ATOM 11085 N N . SER B 1 653 ? -36.395 -51.628 -15.301 1.00 26.58 653 SER B N 1
ATOM 11086 C CA . SER B 1 653 ? -37.547 -52.359 -15.802 1.00 28.66 653 SER B CA 1
ATOM 11087 C C . SER B 1 653 ? -38.000 -53.344 -14.737 1.00 29.49 653 SER B C 1
ATOM 11088 O O . SER B 1 653 ? -37.170 -53.989 -14.087 1.00 29.97 653 SER B O 1
ATOM 11091 N N . THR B 1 654 ? -39.316 -53.460 -14.563 1.00 27.61 654 THR B N 1
ATOM 11092 C CA . THR B 1 654 ? -39.891 -54.442 -13.653 1.00 27.43 654 THR B CA 1
ATOM 11093 C C . THR B 1 654 ? -40.647 -55.542 -14.386 1.00 28.24 654 THR B C 1
ATOM 11094 O O . THR B 1 654 ? -41.382 -56.305 -13.751 1.00 32.76 654 THR B O 1
ATOM 11098 N N . ASP B 1 655 ? -40.483 -55.652 -15.703 1.00 28.25 655 ASP B N 1
ATOM 11099 C CA . ASP B 1 655 ? -41.120 -56.707 -16.487 1.00 29.13 655 ASP B CA 1
ATOM 11100 C C . ASP B 1 655 ? -40.111 -57.353 -17.429 1.00 31.96 655 ASP B C 1
ATOM 11101 O O . ASP B 1 655 ? -40.372 -57.565 -18.615 1.00 36.57 655 ASP B O 1
ATOM 11106 N N . GLU B 1 656 ? -38.934 -57.677 -16.891 1.00 32.67 656 GLU B N 1
ATOM 11107 C CA . GLU B 1 656 ? -37.904 -58.436 -17.604 1.00 32.00 656 GLU B CA 1
ATOM 11108 C C . GLU B 1 656 ? -37.511 -57.784 -18.929 1.00 29.31 656 GLU B C 1
ATOM 11109 O O . GLU B 1 656 ? -37.221 -58.475 -19.910 1.00 28.10 656 GLU B O 1
ATOM 11115 N N . GLY B 1 657 ? -37.502 -56.454 -18.975 1.00 28.45 657 GLY B N 1
ATOM 11116 C CA . GLY B 1 657 ? -37.005 -55.736 -20.129 1.00 26.85 657 GLY B CA 1
ATOM 11117 C C . GLY B 1 657 ? -38.022 -55.408 -21.198 1.00 29.95 657 GLY B C 1
ATOM 11118 O O . GLY B 1 657 ? -37.631 -54.918 -22.264 1.00 32.06 657 GLY B O 1
ATOM 11119 N N . GLN B 1 658 ? -39.311 -55.662 -20.960 1.00 29.06 658 GLN B N 1
ATOM 11120 C CA . GLN B 1 658 ? -40.318 -55.285 -21.949 1.00 32.25 658 GLN B CA 1
ATOM 11121 C C . GLN B 1 658 ? -40.493 -53.772 -22.008 1.00 34.16 658 GLN B C 1
ATOM 11122 O O . GLN B 1 658 ? -40.642 -53.202 -23.095 1.00 39.15 658 GLN B O 1
ATOM 11128 N N . ASN B 1 659 ? -40.468 -53.106 -20.854 1.00 32.07 659 ASN B N 1
ATOM 11129 C CA . ASN B 1 659 ? -40.622 -51.660 -20.772 1.00 35.90 659 ASN B CA 1
ATOM 11130 C C . ASN B 1 659 ? -39.618 -51.104 -19.773 1.00 32.87 659 ASN B C 1
ATOM 11131 O O . ASN B 1 659 ? -39.399 -51.697 -18.713 1.00 34.21 659 ASN B O 1
ATOM 11136 N N . TRP B 1 660 ? -39.025 -49.958 -20.106 1.00 34.35 660 TRP B N 1
ATOM 11137 C CA . TRP B 1 660 ? -37.966 -49.356 -19.307 1.00 32.82 660 TRP B CA 1
ATOM 11138 C C . TRP B 1 660 ? -38.334 -47.935 -18.899 1.00 35.68 660 TRP B C 1
ATOM 11139 O O . TRP B 1 660 ? -39.136 -47.265 -19.557 1.00 39.68 660 TRP B O 1
ATOM 11150 N N . GLN B 1 661 ? -37.722 -47.473 -17.804 1.00 34.00 661 GLN B N 1
ATOM 11151 C CA . GLN B 1 661 ? -37.865 -46.098 -17.339 1.00 37.24 661 GLN B CA 1
ATOM 11152 C C . GLN B 1 661 ? -36.501 -45.527 -16.976 1.00 35.44 661 GLN B C 1
ATOM 11153 O O . GLN B 1 661 ? -35.655 -46.227 -16.412 1.00 31.38 661 GLN B O 1
ATOM 11159 N N . LYS B 1 662 ? -36.299 -44.252 -17.304 1.00 33.92 662 LYS B N 1
ATOM 11160 C CA . LYS B 1 662 ? -35.119 -43.520 -16.858 1.00 35.93 662 LYS B CA 1
ATOM 11161 C C . LYS B 1 662 ? -35.240 -43.196 -15.373 1.00 37.73 662 LYS B C 1
ATOM 11162 O O . LYS B 1 662 ? -36.260 -42.657 -14.934 1.00 41.50 662 LYS B O 1
ATOM 11168 N N . ILE B 1 663 ? -34.204 -43.510 -14.592 1.00 34.78 663 ILE B N 1
ATOM 11169 C CA . ILE B 1 663 ? -34.257 -43.207 -13.162 1.00 34.50 663 ILE B CA 1
ATOM 11170 C C . ILE B 1 663 ? -33.015 -42.462 -12.680 1.00 32.65 663 ILE B C 1
ATOM 11171 O O . ILE B 1 663 ? -32.982 -41.987 -11.540 1.00 32.34 663 ILE B O 1
ATOM 11176 N N . PHE B 1 664 ? -31.986 -42.349 -13.521 1.00 31.34 664 PHE B N 1
ATOM 11177 C CA . PHE B 1 664 ? -30.841 -41.519 -13.158 1.00 31.20 664 PHE B CA 1
ATOM 11178 C C . PHE B 1 664 ? -30.124 -41.049 -14.413 1.00 31.58 664 PHE B C 1
ATOM 11179 O O . PHE B 1 664 ? -29.792 -41.861 -15.282 1.00 31.82 664 PHE B O 1
ATOM 11187 N N . THR B 1 665 ? -29.878 -39.748 -14.492 1.00 31.41 665 THR B N 1
ATOM 11188 C CA . THR B 1 665 ? -29.242 -39.092 -15.624 1.00 32.13 665 THR B CA 1
ATOM 11189 C C . THR B 1 665 ? -28.100 -38.221 -15.132 1.00 31.66 665 THR B C 1
ATOM 11190 O O . THR B 1 665 ? -27.972 -37.963 -13.930 1.00 27.92 665 THR B O 1
ATOM 11194 N N . PRO B 1 666 ? -27.232 -37.757 -16.038 1.00 33.96 666 PRO B N 1
ATOM 11195 C CA . PRO B 1 666 ? -26.214 -36.773 -15.629 1.00 35.51 666 PRO B CA 1
ATOM 11196 C C . PRO B 1 666 ? -26.790 -35.538 -14.957 1.00 35.49 666 PRO B C 1
ATOM 11197 O O . PRO B 1 666 ? -26.149 -34.981 -14.056 1.00 35.55 666 PRO B O 1
ATOM 11201 N N . ALA B 1 667 ? -27.979 -35.086 -15.367 1.00 33.78 667 ALA B N 1
ATOM 11202 C CA . ALA B 1 667 ? -28.595 -33.939 -14.708 1.00 34.43 667 ALA B CA 1
ATOM 11203 C C . ALA B 1 667 ? -28.930 -34.254 -13.255 1.00 34.01 667 ALA B C 1
ATOM 11204 O O . ALA B 1 667 ? -28.721 -33.419 -12.366 1.00 34.33 667 ALA B O 1
ATOM 11206 N N . ASP B 1 668 ? -29.458 -35.453 -12.995 1.00 33.04 668 ASP B N 1
ATOM 11207 C CA . ASP B 1 668 ? -29.733 -35.857 -11.619 1.00 34.53 668 ASP B CA 1
ATOM 11208 C C . ASP B 1 668 ? -28.453 -35.910 -10.795 1.00 32.84 668 ASP B C 1
ATOM 11209 O O . ASP B 1 668 ? -28.444 -35.519 -9.622 1.00 33.99 668 ASP B O 1
ATOM 11214 N N . ALA B 1 669 ? -27.364 -36.400 -11.392 1.00 31.03 669 ALA B N 1
ATOM 11215 C CA . ALA B 1 669 ? -26.100 -36.490 -10.670 1.00 30.07 669 ALA B CA 1
ATOM 11216 C C . ALA B 1 669 ? -25.563 -35.107 -10.317 1.00 32.89 669 ALA B C 1
ATOM 11217 O O . ALA B 1 669 ? -25.067 -34.892 -9.204 1.00 34.47 669 ALA B O 1
ATOM 11219 N N . MET B 1 670 ? -25.660 -34.155 -11.247 1.00 33.49 670 MET B N 1
ATOM 11220 C CA . MET B 1 670 ? -25.149 -32.815 -10.979 1.00 36.91 670 MET B CA 1
ATOM 11221 C C . MET B 1 670 ? -26.003 -32.080 -9.956 1.00 39.95 670 MET B C 1
ATOM 11222 O O . MET B 1 670 ? -25.498 -31.195 -9.256 1.00 43.12 670 MET B O 1
ATOM 11227 N N . ALA B 1 671 ? -27.288 -32.427 -9.852 1.00 39.53 671 ALA B N 1
ATOM 11228 C CA . ALA B 1 671 ? -28.135 -31.828 -8.827 1.00 40.54 671 ALA B CA 1
ATOM 11229 C C . ALA B 1 671 ? -27.838 -32.408 -7.448 1.00 41.93 671 ALA B C 1
ATOM 11230 O O . ALA B 1 671 ? -27.799 -31.670 -6.458 1.00 45.50 671 ALA B O 1
ATOM 11232 N N . VAL B 1 672 ? -27.621 -33.723 -7.366 1.00 39.28 672 VAL B N 1
ATOM 11233 C CA . VAL B 1 672 ? -27.352 -34.357 -6.079 1.00 35.93 672 VAL B CA 1
ATOM 11234 C C . VAL B 1 672 ? -25.923 -34.081 -5.620 1.00 35.08 672 VAL B C 1
ATOM 11235 O O . VAL B 1 672 ? -25.665 -33.962 -4.416 1.00 36.96 672 VAL B O 1
ATOM 11239 N N . ARG B 1 673 ? -24.982 -33.955 -6.555 1.00 33.61 673 ARG B N 1
ATOM 11240 C CA . ARG B 1 673 ? -23.578 -33.671 -6.252 1.00 34.18 673 ARG B CA 1
ATOM 11241 C C . ARG B 1 673 ? -23.139 -32.494 -7.113 1.00 34.62 673 ARG B C 1
ATOM 11242 O O . ARG B 1 673 ? -22.704 -32.675 -8.259 1.00 31.21 673 ARG B O 1
ATOM 11250 N N . PRO B 1 674 ? -23.251 -31.270 -6.595 1.00 32.26 674 PRO B N 1
ATOM 11251 C CA . PRO B 1 674 ? -22.879 -30.092 -7.388 1.00 35.40 674 PRO B CA 1
ATOM 11252 C C . PRO B 1 674 ? -21.409 -30.118 -7.776 1.00 36.12 674 PRO B C 1
ATOM 11253 O O . PRO B 1 674 ? -20.561 -30.648 -7.054 1.00 34.00 674 PRO B O 1
ATOM 11257 N N . THR B 1 675 ? -21.109 -29.528 -8.938 1.00 37.21 675 THR B N 1
ATOM 11258 C CA . THR B 1 675 ? -19.731 -29.472 -9.417 1.00 39.43 675 THR B CA 1
ATOM 11259 C C . THR B 1 675 ? -18.818 -28.742 -8.445 1.00 43.08 675 THR B C 1
ATOM 11260 O O . THR B 1 675 ? -17.593 -28.853 -8.563 1.00 41.69 675 THR B O 1
ATOM 11264 N N . SER B 1 676 ? -19.384 -28.014 -7.484 1.00 45.73 676 SER B N 1
ATOM 11265 C CA . SER B 1 676 ? -18.622 -27.433 -6.390 1.00 44.84 676 SER B CA 1
ATOM 11266 C C . SER B 1 676 ? -17.739 -28.448 -5.665 1.00 41.75 676 SER B C 1
ATOM 11267 O O . SER B 1 676 ? -16.778 -28.044 -5.005 1.00 43.33 676 SER B O 1
ATOM 11270 N N . ASN B 1 677 ? -18.062 -29.738 -5.738 1.00 38.65 677 ASN B N 1
ATOM 11271 C CA . ASN B 1 677 ? -17.303 -30.764 -5.027 1.00 38.78 677 ASN B CA 1
ATOM 11272 C C . ASN B 1 677 ? -16.044 -31.213 -5.764 1.00 41.12 677 ASN B C 1
ATOM 11273 O O . ASN B 1 677 ? -15.212 -31.913 -5.173 1.00 42.71 677 ASN B O 1
ATOM 11278 N N . LEU B 1 678 ? -15.878 -30.821 -7.023 1.00 41.92 678 LEU B N 1
ATOM 11279 C CA . LEU B 1 678 ? -14.819 -31.330 -7.885 1.00 42.39 678 LEU B CA 1
ATOM 11280 C C . LEU B 1 678 ? -13.760 -30.255 -8.072 1.00 45.52 678 LEU B C 1
ATOM 11281 O O . LEU B 1 678 ? -14.049 -29.181 -8.612 1.00 47.11 678 LEU B O 1
ATOM 11286 N N . VAL B 1 679 ? -12.537 -30.549 -7.627 1.00 43.34 679 VAL B N 1
ATOM 11287 C CA . VAL B 1 679 ? -11.439 -29.602 -7.757 1.00 43.03 679 VAL B CA 1
ATOM 11288 C C . VAL B 1 679 ? -11.058 -29.386 -9.216 1.00 41.05 679 VAL B C 1
ATOM 11289 O O . VAL B 1 679 ? -10.446 -28.365 -9.547 1.00 41.37 679 VAL B O 1
ATOM 11293 N N . TRP B 1 680 ? -11.426 -30.310 -10.104 1.00 37.24 680 TRP B N 1
ATOM 11294 C CA . TRP B 1 680 ? -11.000 -30.279 -11.496 1.00 37.03 680 TRP B CA 1
ATOM 11295 C C . TRP B 1 680 ? -12.036 -29.685 -12.442 1.00 36.88 680 TRP B C 1
ATOM 11296 O O . TRP B 1 680 ? -11.754 -29.556 -13.638 1.00 36.85 680 TRP B O 1
ATOM 11307 N N . TRP B 1 681 ? -13.217 -29.312 -11.943 1.00 35.48 681 TRP B N 1
ATOM 11308 C CA . TRP B 1 681 ? -14.310 -28.962 -12.843 1.00 34.62 681 TRP B CA 1
ATOM 11309 C C . TRP B 1 681 ? -13.981 -27.739 -13.689 1.00 38.18 681 TRP B C 1
ATOM 11310 O O . TRP B 1 681 ? -14.272 -27.712 -14.891 1.00 35.89 681 TRP B O 1
ATOM 11321 N N . ASN B 1 682 ? -13.379 -26.715 -13.085 1.00 41.86 682 ASN B N 1
ATOM 11322 C CA . ASN B 1 682 ? -13.150 -25.477 -13.817 1.00 45.38 682 ASN B CA 1
ATOM 11323 C C . ASN B 1 682 ? -12.025 -25.599 -14.835 1.00 46.34 682 ASN B C 1
ATOM 11324 O O . ASN B 1 682 ? -11.963 -24.790 -15.768 1.00 48.19 682 ASN B O 1
ATOM 11329 N N . SER B 1 683 ? -11.146 -26.592 -14.690 1.00 44.37 683 SER B N 1
ATOM 11330 C CA . SER B 1 683 ? -10.039 -26.768 -15.623 1.00 44.33 683 SER B CA 1
ATOM 11331 C C . SER B 1 683 ? -10.395 -27.706 -16.771 1.00 40.56 683 SER B C 1
ATOM 11332 O O . SER B 1 683 ? -10.174 -27.371 -17.939 1.00 40.38 683 SER B O 1
ATOM 11335 N N . VAL B 1 684 ? -10.952 -28.878 -16.462 1.00 36.11 684 VAL B N 1
ATOM 11336 C CA . VAL B 1 684 ? -11.140 -29.915 -17.469 1.00 36.51 684 VAL B CA 1
ATOM 11337 C C . VAL B 1 684 ? -12.583 -30.401 -17.498 1.00 35.82 684 VAL B C 1
ATOM 11338 O O . VAL B 1 684 ? -12.902 -31.369 -18.198 1.00 34.99 684 VAL B O 1
ATOM 11342 N N . GLY B 1 685 ? -13.464 -29.739 -16.746 1.00 35.04 685 GLY B N 1
ATOM 11343 C CA . GLY B 1 685 ? -14.859 -30.150 -16.731 1.00 35.26 685 GLY B CA 1
ATOM 11344 C C . GLY B 1 685 ? -15.517 -30.087 -18.095 1.00 39.23 685 GLY B C 1
ATOM 11345 O O . GLY B 1 685 ? -16.465 -30.830 -18.368 1.00 39.01 685 GLY B O 1
ATOM 11346 N N . ASN B 1 686 ? -15.023 -29.210 -18.972 1.00 41.99 686 ASN B N 1
ATOM 11347 C CA . ASN B 1 686 ? -15.549 -29.114 -20.328 1.00 44.08 686 ASN B CA 1
ATOM 11348 C C . ASN B 1 686 ? -15.246 -30.352 -21.161 1.00 42.44 686 ASN B C 1
ATOM 11349 O O . ASN B 1 686 ? -15.877 -30.546 -22.206 1.00 44.84 686 ASN B O 1
ATOM 11354 N N . ARG B 1 687 ? -14.297 -31.186 -20.733 1.00 41.41 687 ARG B N 1
ATOM 11355 C CA . ARG B 1 687 ? -14.007 -32.437 -21.422 1.00 39.25 687 ARG B CA 1
ATOM 11356 C C . ARG B 1 687 ? -14.715 -33.640 -20.818 1.00 35.68 687 ARG B C 1
ATOM 11357 O O . ARG B 1 687 ? -14.772 -34.691 -21.465 1.00 34.13 687 ARG B O 1
ATOM 11365 N N . PHE B 1 688 ? -15.244 -33.516 -19.603 1.00 33.28 688 PHE B N 1
ATOM 11366 C CA . PHE B 1 688 ? -15.772 -34.672 -18.895 1.00 29.33 688 PHE B CA 1
ATOM 11367 C C . PHE B 1 688 ? -17.001 -35.228 -19.600 1.00 29.11 688 PHE B C 1
ATOM 11368 O O . PHE B 1 688 ? -17.940 -34.492 -19.911 1.00 33.70 688 PHE B O 1
ATOM 11376 N N . LYS B 1 689 ? -16.991 -36.535 -19.842 1.00 29.74 689 LYS B N 1
ATOM 11377 C CA . LYS B 1 689 ? -18.135 -37.254 -20.380 1.00 31.04 689 LYS B CA 1
ATOM 11378 C C . LYS B 1 689 ? -18.736 -38.120 -19.282 1.00 28.09 689 LYS B C 1
ATOM 11379 O O . LYS B 1 689 ? -18.009 -38.762 -18.517 1.00 26.14 689 LYS B O 1
ATOM 11385 N N . PHE B 1 690 ? -20.066 -38.123 -19.195 1.00 27.83 690 PHE B N 1
ATOM 11386 C CA . PHE B 1 690 ? -20.765 -38.874 -18.153 1.00 28.35 690 PHE B CA 1
ATOM 11387 C C . PHE B 1 690 ? -20.888 -40.328 -18.595 1.00 29.52 690 PHE B C 1
ATOM 11388 O O . PHE B 1 690 ? -21.939 -40.798 -19.038 1.00 30.00 690 PHE B O 1
ATOM 11396 N N . THR B 1 691 ? -19.772 -41.049 -18.473 1.00 29.13 691 THR B N 1
ATOM 11397 C CA . THR B 1 691 ? -19.747 -42.482 -18.734 1.00 28.57 691 THR B CA 1
ATOM 11398 C C . THR B 1 691 ? -19.362 -43.227 -17.462 1.00 29.89 691 THR B C 1
ATOM 11399 O O . THR B 1 691 ? -19.470 -42.682 -16.358 1.00 27.49 691 THR B O 1
ATOM 11403 N N . GLY B 1 692 ? -18.896 -44.463 -17.609 1.00 29.02 692 GLY B N 1
ATOM 11404 C CA . GLY B 1 692 ? -18.433 -45.233 -16.469 1.00 23.90 692 GLY B CA 1
ATOM 11405 C C . GLY B 1 692 ? -17.607 -46.412 -16.932 1.00 25.84 692 GLY B C 1
ATOM 11406 O O . GLY B 1 692 ? -17.566 -46.746 -18.119 1.00 25.26 692 GLY B O 1
ATOM 11407 N N . LYS B 1 693 ? -16.922 -47.029 -15.971 1.00 26.72 693 LYS B N 1
ATOM 11408 C CA . LYS B 1 693 ? -16.173 -48.253 -16.199 1.00 25.99 693 LYS B CA 1
ATOM 11409 C C . LYS B 1 693 ? -16.940 -49.472 -15.713 1.00 24.15 693 LYS B C 1
ATOM 11410 O O . LYS B 1 693 ? -16.390 -50.581 -15.706 1.00 20.49 693 LYS B O 1
ATOM 11416 N N . GLY B 1 694 ? -18.200 -49.280 -15.314 1.00 22.31 694 GLY B N 1
ATOM 11417 C CA . GLY B 1 694 ? -18.967 -50.296 -14.635 1.00 19.75 694 GLY B CA 1
ATOM 11418 C C . GLY B 1 694 ? -19.290 -49.867 -13.213 1.00 24.31 694 GLY B C 1
ATOM 11419 O O . GLY B 1 694 ? -19.410 -48.673 -12.916 1.00 26.42 694 GLY B O 1
ATOM 11420 N N . GLY B 1 695 ? -19.422 -50.855 -12.331 1.00 26.06 695 GLY B N 1
ATOM 11421 C CA . GLY B 1 695 ? -19.625 -50.619 -10.912 1.00 24.48 695 GLY B CA 1
ATOM 11422 C C . GLY B 1 695 ? -21.045 -50.313 -10.492 1.00 24.29 695 GLY B C 1
ATOM 11423 O O . GLY B 1 695 ? -21.250 -49.834 -9.370 1.00 26.37 695 GLY B O 1
ATOM 11424 N N . SER B 1 696 ? -22.026 -50.540 -11.355 1.00 20.38 696 SER B N 1
ATOM 11425 C CA . SER B 1 696 ? -23.421 -50.425 -10.962 1.00 23.33 696 SER B CA 1
ATOM 11426 C C . SER B 1 696 ? -23.902 -51.742 -10.367 1.00 22.58 696 SER B C 1
ATOM 11427 O O . SER B 1 696 ? -23.419 -52.821 -10.719 1.00 23.73 696 SER B O 1
ATOM 11430 N N . ALA B 1 697 ? -24.854 -51.646 -9.445 1.00 19.63 697 ALA B N 1
ATOM 11431 C CA . ALA B 1 697 ? -25.341 -52.837 -8.767 1.00 22.54 697 ALA B CA 1
ATOM 11432 C C . ALA B 1 697 ? -26.734 -52.582 -8.213 1.00 25.46 697 ALA B C 1
ATOM 11433 O O . ALA B 1 697 ? -27.143 -51.438 -7.995 1.00 27.33 697 ALA B O 1
ATOM 11435 N N . GLY B 1 698 ? -27.452 -53.677 -7.984 1.00 25.02 698 GLY B N 1
ATOM 11436 C CA . GLY B 1 698 ? -28.764 -53.619 -7.377 1.00 25.14 698 GLY B CA 1
ATOM 11437 C C . GLY B 1 698 ? -28.994 -54.787 -6.444 1.00 24.76 698 GLY B C 1
ATOM 11438 O O . GLY B 1 698 ? -28.611 -55.919 -6.752 1.00 25.07 698 GLY B O 1
ATOM 11439 N N . ALA B 1 699 ? -29.607 -54.519 -5.293 1.00 24.85 699 ALA B N 1
ATOM 11440 C CA . ALA B 1 699 ? -29.965 -55.550 -4.330 1.00 23.89 699 ALA B CA 1
ATOM 11441 C C . ALA B 1 699 ? -30.939 -54.947 -3.332 1.00 26.37 699 ALA B C 1
ATOM 11442 O O . ALA B 1 699 ? -30.751 -53.807 -2.897 1.00 26.02 699 ALA B O 1
ATOM 11444 N N . GLY B 1 700 ? -31.972 -55.710 -2.982 1.00 26.05 700 GLY B N 1
ATOM 11445 C CA . GLY B 1 700 ? -32.964 -55.209 -2.044 1.00 26.28 700 GLY B CA 1
ATOM 11446 C C . GLY B 1 700 ? -33.576 -53.914 -2.541 1.00 27.87 700 GLY B C 1
ATOM 11447 O O . GLY B 1 700 ? -34.023 -53.808 -3.689 1.00 27.46 700 GLY B O 1
ATOM 11448 N N . ASN B 1 701 ? -33.581 -52.900 -1.676 1.00 29.04 701 ASN B N 1
ATOM 11449 C CA . ASN B 1 701 ? -34.090 -51.578 -2.015 1.00 28.72 701 ASN B CA 1
ATOM 11450 C C . ASN B 1 701 ? -32.974 -50.600 -2.369 1.00 30.15 701 ASN B C 1
ATOM 11451 O O . ASN B 1 701 ? -33.145 -49.386 -2.213 1.00 34.91 701 ASN B O 1
ATOM 11456 N N . LYS B 1 702 ? -31.834 -51.098 -2.848 1.00 26.32 702 LYS B N 1
ATOM 11457 C CA . LYS B 1 702 ? -30.666 -50.259 -3.078 1.00 27.92 702 LYS B CA 1
ATOM 11458 C C . LYS B 1 702 ? -30.124 -50.444 -4.491 1.00 29.50 702 LYS B C 1
ATOM 11459 O O . LYS B 1 702 ? -30.055 -51.565 -5.007 1.00 28.50 702 LYS B O 1
ATOM 11465 N N . ILE B 1 703 ? -29.736 -49.326 -5.104 1.00 29.47 703 ILE B N 1
ATOM 11466 C CA . ILE B 1 703 ? -29.078 -49.292 -6.406 1.00 26.78 703 ILE B CA 1
ATOM 11467 C C . ILE B 1 703 ? -27.908 -48.323 -6.306 1.00 27.55 703 ILE B C 1
ATOM 11468 O O . ILE B 1 703 ? -28.028 -47.258 -5.691 1.00 29.80 703 ILE B O 1
ATOM 11473 N N . VAL B 1 704 ? -26.773 -48.690 -6.903 1.00 23.25 704 VAL B N 1
ATOM 11474 C CA . VAL B 1 704 ? -25.571 -47.867 -6.865 1.00 24.42 704 VAL B CA 1
ATOM 11475 C C . VAL B 1 704 ? -25.008 -47.743 -8.276 1.00 26.81 704 VAL B C 1
ATOM 11476 O O . VAL B 1 704 ? -25.172 -48.636 -9.111 1.00 25.75 704 VAL B O 1
ATOM 11480 N N . MET B 1 705 ? -24.361 -46.610 -8.545 1.00 26.12 705 MET B N 1
ATOM 11481 C CA . MET B 1 705 ? -23.664 -46.384 -9.805 1.00 22.91 705 MET B CA 1
ATOM 11482 C C . MET B 1 705 ? -22.584 -45.336 -9.572 1.00 24.35 705 MET B C 1
ATOM 11483 O O . MET B 1 705 ? -22.579 -44.638 -8.554 1.00 26.50 705 MET B O 1
ATOM 11488 N N . SER B 1 706 ? -21.673 -45.221 -10.539 1.00 21.56 706 SER B N 1
ATOM 11489 C CA . SER B 1 706 ? -20.561 -44.284 -10.431 1.00 24.97 706 SER B CA 1
ATOM 11490 C C . SER B 1 706 ? -20.250 -43.694 -11.798 1.00 25.47 706 SER B C 1
ATOM 11491 O O . SER B 1 706 ? -20.009 -44.437 -12.755 1.00 23.26 706 SER B O 1
ATOM 11494 N N . TYR B 1 707 ? -20.246 -42.363 -11.881 1.00 20.61 707 TYR B N 1
ATOM 11495 C CA . TYR B 1 707 ? -19.930 -41.654 -13.119 1.00 23.46 707 TYR B CA 1
ATOM 11496 C C . TYR B 1 707 ? -18.429 -41.398 -13.187 1.00 24.50 707 TYR B C 1
ATOM 11497 O O . TYR B 1 707 ? -17.854 -40.796 -12.273 1.00 24.55 707 TYR B O 1
ATOM 11506 N N . TYR B 1 708 ? -17.801 -41.836 -14.277 1.00 22.77 708 TYR B N 1
ATOM 11507 C CA . TYR B 1 708 ? -16.346 -41.828 -14.370 1.00 22.67 708 TYR B CA 1
ATOM 11508 C C . TYR B 1 708 ? -15.937 -41.829 -15.836 1.00 27.39 708 TYR B C 1
ATOM 11509 O O . TYR B 1 708 ? -16.451 -42.631 -16.622 1.00 29.40 708 TYR B O 1
ATOM 11518 N N . ASP B 1 709 ? -15.016 -40.936 -16.200 1.00 27.97 709 ASP B N 1
ATOM 11519 C CA . ASP B 1 709 ? -14.514 -40.821 -17.570 1.00 28.60 709 ASP B CA 1
ATOM 11520 C C . ASP B 1 709 ? -13.082 -41.349 -17.592 1.00 29.28 709 ASP B C 1
ATOM 11521 O O . ASP B 1 709 ? -12.145 -40.654 -17.186 1.00 27.67 709 ASP B O 1
ATOM 11526 N N . HIS B 1 710 ? -12.919 -42.580 -18.083 1.00 31.52 710 HIS B N 1
ATOM 11527 C CA . HIS B 1 710 ? -11.611 -43.221 -18.103 1.00 38.15 710 HIS B CA 1
ATOM 11528 C C . HIS B 1 710 ? -10.622 -42.513 -19.021 1.00 39.95 710 HIS B C 1
ATOM 11529 O O . HIS B 1 710 ? -9.413 -42.728 -18.889 1.00 40.59 710 HIS B O 1
ATOM 11536 N N . ASP B 1 711 ? -11.104 -41.689 -19.954 1.00 42.31 711 ASP B N 1
ATOM 11537 C CA . ASP B 1 711 ? -10.195 -40.987 -20.855 1.00 44.18 711 ASP B CA 1
ATOM 11538 C C . ASP B 1 711 ? -9.332 -39.978 -20.112 1.00 42.94 711 ASP B C 1
ATOM 11539 O O . ASP B 1 711 ? -8.221 -39.667 -20.556 1.00 45.18 711 ASP B O 1
ATOM 11544 N N . TYR B 1 712 ? -9.819 -39.460 -18.986 1.00 38.77 712 TYR B N 1
ATOM 11545 C CA . TYR B 1 712 ? -9.061 -38.508 -18.194 1.00 37.25 712 TYR B CA 1
ATOM 11546 C C . TYR B 1 712 ? -8.914 -38.920 -16.736 1.00 37.17 712 TYR B C 1
ATOM 11547 O O . TYR B 1 712 ? -8.367 -38.143 -15.946 1.00 39.24 712 TYR B O 1
ATOM 11556 N N . GLN B 1 713 ? -9.381 -40.115 -16.360 1.00 35.74 713 GLN B N 1
ATOM 11557 C CA . GLN B 1 713 ? -9.314 -40.601 -14.979 1.00 39.45 713 GLN B CA 1
ATOM 11558 C C . GLN B 1 713 ? -10.030 -39.651 -14.022 1.00 37.73 713 GLN B C 1
ATOM 11559 O O . GLN B 1 713 ? -9.558 -39.376 -12.918 1.00 38.40 713 GLN B O 1
ATOM 11565 N N . LEU B 1 714 ? -11.180 -39.145 -14.451 1.00 35.44 714 LEU B N 1
ATOM 11566 C CA . LEU B 1 714 ? -11.987 -38.235 -13.654 1.00 32.02 714 LEU B CA 1
ATOM 11567 C C . LEU B 1 714 ? -13.230 -38.963 -13.167 1.00 31.22 714 LEU B C 1
ATOM 11568 O O . LEU B 1 714 ? -13.979 -39.530 -13.970 1.00 28.99 714 LEU B O 1
ATOM 11573 N N . GLY B 1 715 ? -13.436 -38.958 -11.854 1.00 32.06 715 GLY B N 1
ATOM 11574 C CA . GLY B 1 715 ? -14.634 -39.531 -11.275 1.00 30.63 715 GLY B CA 1
ATOM 11575 C C . GLY B 1 715 ? -15.562 -38.458 -10.750 1.00 30.51 715 GLY B C 1
ATOM 11576 O O . GLY B 1 715 ? -15.174 -37.671 -9.880 1.00 26.57 715 GLY B O 1
ATOM 11577 N N . TYR B 1 716 ? -16.787 -38.400 -11.277 1.00 28.80 716 TYR B N 1
ATOM 11578 C CA . TYR B 1 716 ? -17.720 -37.375 -10.822 1.00 29.40 716 TYR B CA 1
ATOM 11579 C C . TYR B 1 716 ? -18.223 -37.678 -9.417 1.00 30.48 716 TYR B C 1
ATOM 11580 O O . TYR B 1 716 ? -18.228 -36.801 -8.546 1.00 33.76 716 TYR B O 1
ATOM 11589 N N . GLY B 1 717 ? -18.661 -38.911 -9.182 1.00 27.30 717 GLY B N 1
ATOM 11590 C CA . GLY B 1 717 ? -19.194 -39.268 -7.884 1.00 27.72 717 GLY B CA 1
ATOM 11591 C C . GLY B 1 717 ? -19.884 -40.614 -7.856 1.00 27.29 717 GLY B C 1
ATOM 11592 O O . GLY B 1 717 ? -20.204 -41.186 -8.903 1.00 23.93 717 GLY B O 1
ATOM 11593 N N . VAL B 1 718 ? -20.108 -41.131 -6.651 1.00 27.30 718 VAL B N 1
ATOM 11594 C CA . VAL B 1 718 ? -20.807 -42.392 -6.430 1.00 24.74 718 VAL B CA 1
ATOM 11595 C C . VAL B 1 718 ? -22.190 -42.065 -5.891 1.00 26.41 718 VAL B C 1
ATOM 11596 O O . VAL B 1 718 ? -22.326 -41.248 -4.972 1.00 29.95 718 VAL B O 1
ATOM 11600 N N . PHE B 1 719 ? -23.214 -42.692 -6.462 1.00 24.63 719 PHE B N 1
ATOM 11601 C CA . PHE B 1 719 ? -24.595 -42.367 -6.133 1.00 26.45 719 PHE B CA 1
ATOM 11602 C C . PHE B 1 719 ? -25.355 -43.618 -5.724 1.00 26.20 719 PHE B C 1
ATOM 11603 O O . PHE B 1 719 ? -25.250 -44.664 -6.369 1.00 28.25 719 PHE B O 1
ATOM 11611 N N . LEU B 1 720 ? -26.127 -43.492 -4.648 1.00 27.21 720 LEU B N 1
ATOM 11612 C CA . LEU B 1 720 ? -26.892 -44.590 -4.075 1.00 26.80 720 LEU B CA 1
ATOM 11613 C C . LEU B 1 720 ? -28.368 -44.219 -4.100 1.00 31.50 720 LEU B C 1
ATOM 11614 O O . LEU B 1 720 ? -28.763 -43.187 -3.547 1.00 32.62 720 LEU B O 1
ATOM 11619 N N . GLY B 1 721 ? -29.176 -45.057 -4.737 1.00 30.14 721 GLY B N 1
ATOM 11620 C CA . GLY B 1 721 ? -30.614 -44.851 -4.816 1.00 29.11 721 GLY B CA 1
ATOM 11621 C C . GLY B 1 721 ? -31.343 -45.843 -3.928 1.00 27.49 721 GLY B C 1
ATOM 11622 O O . GLY B 1 721 ? -30.928 -47.000 -3.803 1.00 28.78 721 GLY B O 1
ATOM 11623 N N . THR B 1 722 ? -32.429 -45.383 -3.313 1.00 27.80 722 THR B N 1
ATOM 11624 C CA . THR B 1 722 ? -33.269 -46.215 -2.463 1.00 31.97 722 THR B CA 1
ATOM 11625 C C . THR B 1 722 ? -34.651 -46.324 -3.087 1.00 36.70 722 THR B C 1
ATOM 11626 O O . THR B 1 722 ? -35.265 -45.308 -3.431 1.00 36.74 722 THR B O 1
ATOM 11630 N N . ILE B 1 723 ? -35.134 -47.556 -3.231 1.00 36.10 723 ILE B N 1
ATOM 11631 C CA . ILE B 1 723 ? -36.430 -47.815 -3.849 1.00 35.15 723 ILE B CA 1
ATOM 11632 C C . ILE B 1 723 ? -37.519 -47.541 -2.818 1.00 35.32 723 ILE B C 1
ATOM 11633 O O . ILE B 1 723 ? -37.660 -48.275 -1.837 1.00 34.39 723 ILE B O 1
ATOM 11638 N N . GLN B 1 724 ? -38.292 -46.481 -3.039 1.00 36.60 724 GLN B N 1
ATOM 11639 C CA . GLN B 1 724 ? -39.405 -46.178 -2.156 1.00 44.35 724 GLN B CA 1
ATOM 11640 C C . GLN B 1 724 ? -40.558 -47.152 -2.404 1.00 49.31 724 GLN B C 1
ATOM 11641 O O . GLN B 1 724 ? -40.595 -47.877 -3.403 1.00 47.07 724 GLN B O 1
ATOM 11647 N N . SER B 1 725 ? -41.515 -47.159 -1.469 1.00 53.62 725 SER B N 1
ATOM 11648 C CA . SER B 1 725 ? -42.641 -48.083 -1.561 1.00 56.71 725 SER B CA 1
ATOM 11649 C C . SER B 1 725 ? -43.582 -47.750 -2.711 1.00 55.17 725 SER B C 1
ATOM 11650 O O . SER B 1 725 ? -44.324 -48.631 -3.158 1.00 52.22 725 SER B O 1
ATOM 11653 N N . ASN B 1 726 ? -43.576 -46.508 -3.196 1.00 55.91 726 ASN B N 1
ATOM 11654 C CA . ASN B 1 726 ? -44.365 -46.144 -4.367 1.00 56.74 726 ASN B CA 1
ATOM 11655 C C . ASN B 1 726 ? -43.652 -46.457 -5.678 1.00 52.98 726 ASN B C 1
ATOM 11656 O O . ASN B 1 726 ? -44.202 -46.170 -6.747 1.00 54.60 726 ASN B O 1
ATOM 11661 N N . GLY B 1 727 ? -42.447 -47.022 -5.624 1.00 48.80 727 GLY B N 1
ATOM 11662 C CA . GLY B 1 727 ? -41.725 -47.442 -6.800 1.00 45.43 727 GLY B CA 1
ATOM 11663 C C . GLY B 1 727 ? -40.640 -46.489 -7.261 1.00 43.68 727 GLY B C 1
ATOM 11664 O O . GLY B 1 727 ? -39.760 -46.903 -8.025 1.00 43.59 727 GLY B O 1
ATOM 11665 N N . GLN B 1 728 ? -40.677 -45.233 -6.826 1.00 42.93 728 GLN B N 1
ATOM 11666 C CA A GLN B 1 728 ? -39.675 -44.275 -7.257 0.50 41.92 728 GLN B CA 1
ATOM 11667 C CA B GLN B 1 728 ? -39.679 -44.265 -7.249 0.50 41.94 728 GLN B CA 1
ATOM 11668 C C . GLN B 1 728 ? -38.373 -44.470 -6.484 1.00 40.32 728 GLN B C 1
ATOM 11669 O O . GLN B 1 728 ? -38.336 -45.077 -5.411 1.00 39.07 728 GLN B O 1
ATOM 11680 N N . VAL B 1 729 ? -37.293 -43.950 -7.055 1.00 39.62 729 VAL B N 1
ATOM 11681 C CA . VAL B 1 729 ? -35.956 -44.069 -6.489 1.00 35.81 729 VAL B CA 1
ATOM 11682 C C . VAL B 1 729 ? -35.476 -42.680 -6.099 1.00 38.91 729 VAL B C 1
ATOM 11683 O O . VAL B 1 729 ? -35.510 -41.752 -6.914 1.00 39.41 729 VAL B O 1
ATOM 11687 N N . ASN B 1 730 ? -35.041 -42.535 -4.854 1.00 40.22 730 ASN B N 1
ATOM 11688 C CA . ASN B 1 730 ? -34.451 -41.293 -4.380 1.00 41.78 730 ASN B CA 1
ATOM 11689 C C . ASN B 1 730 ? -32.953 -41.492 -4.208 1.00 38.11 730 ASN B C 1
ATOM 11690 O O . ASN B 1 730 ? -32.518 -42.463 -3.579 1.00 37.34 730 ASN B O 1
ATOM 11695 N N . TRP B 1 731 ? -32.177 -40.563 -4.755 1.00 34.68 731 TRP B N 1
ATOM 11696 C CA . TRP B 1 731 ? -30.738 -40.714 -4.867 1.00 33.19 731 TRP B CA 1
ATOM 11697 C C . TRP B 1 731 ? -30.021 -39.825 -3.862 1.00 34.77 731 TRP B C 1
ATOM 11698 O O . TRP B 1 731 ? -30.491 -38.737 -3.515 1.00 37.29 731 TRP B O 1
ATOM 11709 N N . GLN B 1 732 ? -28.876 -40.313 -3.397 1.00 32.50 732 GLN B N 1
ATOM 11710 C CA . GLN B 1 732 ? -28.014 -39.562 -2.502 1.00 34.31 732 GLN B CA 1
ATOM 11711 C C . GLN B 1 732 ? -26.565 -39.759 -2.927 1.00 31.05 732 GLN B C 1
ATOM 11712 O O . GLN B 1 732 ? -26.220 -40.720 -3.622 1.00 30.86 732 GLN B O 1
ATOM 11718 N N . ASP B 1 733 ? -25.723 -38.824 -2.503 1.00 29.43 733 ASP B N 1
ATOM 11719 C CA . ASP B 1 733 ? -24.301 -38.837 -2.821 1.00 34.22 733 ASP B CA 1
ATOM 11720 C C . ASP B 1 733 ? -23.564 -39.626 -1.744 1.00 33.73 733 ASP B C 1
ATOM 11721 O O . ASP B 1 733 ? -23.626 -39.275 -0.561 1.00 34.01 733 ASP B O 1
ATOM 11726 N N . ILE B 1 734 ? -22.881 -40.698 -2.147 1.00 32.18 734 ILE B N 1
ATOM 11727 C CA . ILE B 1 734 ? -22.138 -41.515 -1.192 1.00 31.14 734 ILE B CA 1
ATOM 11728 C C . ILE B 1 734 ? -20.668 -41.570 -1.589 1.00 26.46 734 ILE B C 1
ATOM 11729 O O . ILE B 1 734 ? -19.956 -42.520 -1.247 1.00 27.67 734 ILE B O 1
ATOM 11734 N N . THR B 1 735 ? -20.201 -40.547 -2.308 1.00 25.62 735 THR B N 1
ATOM 11735 C CA . THR B 1 735 ? -18.784 -40.480 -2.654 1.00 29.76 735 THR B CA 1
ATOM 11736 C C . THR B 1 735 ? -17.925 -40.384 -1.400 1.00 31.63 735 THR B C 1
ATOM 11737 O O . THR B 1 735 ? -16.944 -41.124 -1.249 1.00 31.30 735 THR B O 1
ATOM 11741 N N . ASP B 1 736 ? -18.287 -39.482 -0.486 1.00 34.21 736 ASP B N 1
ATOM 11742 C CA . ASP B 1 736 ? -17.644 -39.317 0.829 1.00 36.36 736 ASP B CA 1
ATOM 11743 C C . ASP B 1 736 ? -16.134 -39.195 0.618 1.00 36.04 736 ASP B C 1
ATOM 11744 O O . ASP B 1 736 ? -15.698 -38.354 -0.180 1.00 37.48 736 ASP B O 1
ATOM 11749 N N . ASP B 1 737 ? -15.312 -40.009 1.280 1.00 34.08 737 ASP B N 1
ATOM 11750 C CA . ASP B 1 737 ? -13.864 -39.888 1.203 1.00 35.81 737 ASP B CA 1
ATOM 11751 C C . ASP B 1 737 ? -13.240 -40.770 0.120 1.00 32.65 737 ASP B C 1
ATOM 11752 O O . ASP B 1 737 ? -12.024 -40.989 0.145 1.00 31.80 737 ASP B O 1
ATOM 11757 N N . LEU B 1 738 ? -14.032 -41.272 -0.828 1.00 31.15 738 LEU B N 1
ATOM 11758 C CA . LEU B 1 738 ? -13.498 -42.106 -1.905 1.00 28.75 738 LEU B CA 1
ATOM 11759 C C . LEU B 1 738 ? -12.874 -41.192 -2.950 1.00 30.62 738 LEU B C 1
ATOM 11760 O O . LEU B 1 738 ? -13.575 -40.553 -3.738 1.00 31.58 738 LEU B O 1
ATOM 11765 N N . HIS B 1 739 ? -11.542 -41.132 -2.964 1.00 30.38 739 HIS B N 1
ATOM 11766 C CA . HIS B 1 739 ? -10.860 -40.144 -3.789 1.00 32.64 739 HIS B CA 1
ATOM 11767 C C . HIS B 1 739 ? -10.731 -40.609 -5.236 1.00 33.86 739 HIS B C 1
ATOM 11768 O O . HIS B 1 739 ? -10.836 -39.797 -6.163 1.00 37.28 739 HIS B O 1
ATOM 11775 N N . PHE B 1 740 ? -10.522 -41.900 -5.454 1.00 30.46 740 PHE B N 1
ATOM 11776 C CA . PHE B 1 740 ? -10.618 -42.500 -6.778 1.00 28.80 740 PHE B CA 1
ATOM 11777 C C . PHE B 1 740 ? -11.909 -43.308 -6.793 1.00 26.53 740 PHE B C 1
ATOM 11778 O O . PHE B 1 740 ? -11.976 -44.392 -6.204 1.00 28.93 740 PHE B O 1
ATOM 11786 N N . SER B 1 741 ? -12.937 -42.773 -7.449 1.00 26.49 741 SER B N 1
ATOM 11787 C CA . SER B 1 741 ? -14.288 -43.301 -7.332 1.00 26.04 741 SER B CA 1
ATOM 11788 C C . SER B 1 741 ? -14.797 -43.981 -8.595 1.00 24.59 741 SER B C 1
ATOM 11789 O O . SER B 1 741 ? -15.926 -44.480 -8.592 1.00 25.57 741 SER B O 1
ATOM 11792 N N . GLY B 1 742 ? -14.021 -43.999 -9.675 1.00 21.05 742 GLY B N 1
ATOM 11793 C CA . GLY B 1 742 ? -14.387 -44.831 -10.808 1.00 20.11 742 GLY B CA 1
ATOM 11794 C C . GLY B 1 742 ? -14.414 -46.294 -10.403 1.00 22.25 742 GLY B C 1
ATOM 11795 O O . GLY B 1 742 ? -13.604 -46.745 -9.592 1.00 22.56 742 GLY B O 1
ATOM 11796 N N . MET B 1 743 ? -15.369 -47.041 -10.955 1.00 22.41 743 MET B N 1
ATOM 11797 C CA . MET B 1 743 ? -15.609 -48.406 -10.508 1.00 24.43 743 MET B CA 1
ATOM 11798 C C . MET B 1 743 ? -15.763 -49.353 -11.687 1.00 25.08 743 MET B C 1
ATOM 11799 O O . MET B 1 743 ? -16.390 -49.012 -12.694 1.00 20.49 743 MET B O 1
ATOM 11804 N N . THR B 1 744 ? -15.187 -50.546 -11.549 1.00 21.32 744 THR B N 1
ATOM 11805 C CA . THR B 1 744 ? -15.389 -51.623 -12.507 1.00 19.90 744 THR B CA 1
ATOM 11806 C C . THR B 1 744 ? -16.466 -52.605 -12.075 1.00 20.70 744 THR B C 1
ATOM 11807 O O . THR B 1 744 ? -17.083 -53.244 -12.934 1.00 22.59 744 THR B O 1
ATOM 11811 N N . SER B 1 745 ? -16.706 -52.738 -10.772 1.00 17.68 745 SER B N 1
ATOM 11812 C CA . SER B 1 745 ? -17.690 -53.683 -10.267 1.00 24.01 745 SER B CA 1
ATOM 11813 C C . SER B 1 745 ? -18.134 -53.245 -8.878 1.00 24.62 745 SER B C 1
ATOM 11814 O O . SER B 1 745 ? -17.363 -52.642 -8.126 1.00 22.25 745 SER B O 1
ATOM 11817 N N . SER B 1 746 ? -19.386 -53.556 -8.550 1.00 22.06 746 SER B N 1
ATOM 11818 C CA . SER B 1 746 ? -19.924 -53.355 -7.212 1.00 25.24 746 SER B CA 1
ATOM 11819 C C . SER B 1 746 ? -20.831 -54.520 -6.848 1.00 25.06 746 SER B C 1
ATOM 11820 O O . SER B 1 746 ? -21.562 -55.038 -7.697 1.00 23.06 746 SER B O 1
ATOM 11823 N N . ARG B 1 747 ? -20.770 -54.933 -5.584 1.00 23.20 747 ARG B N 1
ATOM 11824 C CA . ARG B 1 747 ? -21.638 -55.975 -5.054 1.00 24.06 747 ARG B CA 1
ATOM 11825 C C . ARG B 1 747 ? -22.105 -55.561 -3.669 1.00 24.30 747 ARG B C 1
ATOM 11826 O O . ARG B 1 747 ? -21.317 -55.045 -2.871 1.00 23.63 747 ARG B O 1
ATOM 11834 N N . PHE B 1 748 ? -23.383 -55.780 -3.388 1.00 25.97 748 PHE B N 1
ATOM 11835 C CA . PHE B 1 748 ? -23.908 -55.613 -2.040 1.00 29.30 748 PHE B CA 1
ATOM 11836 C C . PHE B 1 748 ? -23.719 -56.924 -1.290 1.00 28.77 748 PHE B C 1
ATOM 11837 O O . PHE B 1 748 ? -24.239 -57.965 -1.705 1.00 28.59 748 PHE B O 1
ATOM 11845 N N . ILE B 1 749 ? -22.969 -56.875 -0.193 1.00 27.65 749 ILE B N 1
ATOM 11846 C CA . ILE B 1 749 ? -22.536 -58.074 0.510 1.00 26.58 749 ILE B CA 1
ATOM 11847 C C . ILE B 1 749 ? -22.763 -57.876 2.000 1.00 29.84 749 ILE B C 1
ATOM 11848 O O . ILE B 1 749 ? -22.384 -56.840 2.558 1.00 32.15 749 ILE B O 1
ATOM 11853 N N . LYS B 1 750 ? -23.387 -58.864 2.638 1.00 29.47 750 LYS B N 1
ATOM 11854 C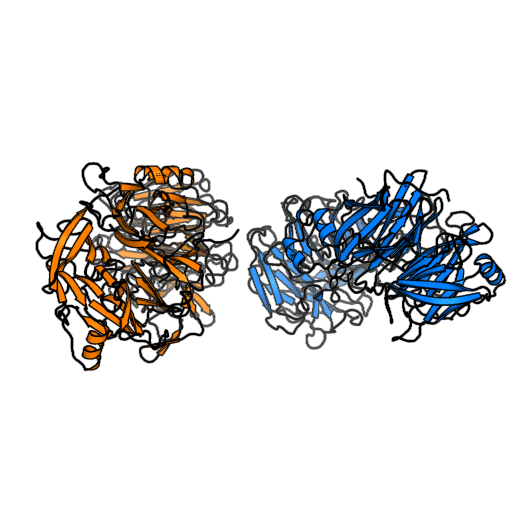 CA . LYS B 1 750 ? -23.598 -58.854 4.079 1.00 33.91 750 LYS B CA 1
ATOM 11855 C C . LYS B 1 750 ? -22.408 -59.508 4.768 1.00 34.41 750 LYS B C 1
ATOM 11856 O O . LYS B 1 750 ? -22.032 -60.635 4.432 1.00 36.98 750 LYS B O 1
ATOM 11862 N N . ASP B 1 751 ? -21.817 -58.799 5.727 1.00 36.31 751 ASP B N 1
ATOM 11863 C CA . ASP B 1 751 ? -20.632 -59.274 6.435 1.00 42.41 751 ASP B CA 1
ATOM 11864 C C . ASP B 1 751 ? -20.828 -59.006 7.919 1.00 44.84 751 ASP B C 1
ATOM 11865 O O . ASP B 1 751 ? -20.884 -57.845 8.338 1.00 47.57 751 ASP B O 1
ATOM 11870 N N . ALA B 1 752 ? -20.934 -60.079 8.707 1.00 46.28 752 ALA B N 1
ATOM 11871 C CA . ALA B 1 752 ? -21.113 -59.990 10.157 1.00 47.42 752 ALA B CA 1
ATOM 11872 C C . ALA B 1 752 ? -22.350 -59.166 10.515 1.00 48.91 752 ALA B C 1
ATOM 11873 O O . ALA B 1 752 ? -22.315 -58.290 11.382 1.00 48.97 752 ALA B O 1
ATOM 11875 N N . GLY B 1 753 ? -23.453 -59.453 9.826 1.00 47.40 753 GLY B N 1
ATOM 11876 C CA . GLY B 1 753 ? -24.729 -58.836 10.129 1.00 42.03 753 GLY B CA 1
ATOM 11877 C C . GLY B 1 753 ? -24.916 -57.426 9.618 1.00 40.87 753 GLY B C 1
ATOM 11878 O O . GLY B 1 753 ? -25.916 -56.788 9.967 1.00 45.18 753 GLY B O 1
ATOM 11879 N N . GLN B 1 754 ? -24.000 -56.916 8.799 1.00 38.29 754 GLN B N 1
ATOM 11880 C CA . GLN B 1 754 ? -24.073 -55.549 8.300 1.00 37.17 754 GLN B CA 1
ATOM 11881 C C . GLN B 1 754 ? -23.986 -55.570 6.782 1.00 33.09 754 GLN B C 1
ATOM 11882 O O . GLN B 1 754 ? -23.129 -56.257 6.218 1.00 32.64 754 GLN B O 1
ATOM 11888 N N . MET B 1 755 ? -24.870 -54.824 6.124 1.00 28.79 755 MET B N 1
ATOM 11889 C CA . MET B 1 755 ? -24.822 -54.717 4.672 1.00 30.25 755 MET B CA 1
ATOM 11890 C C . MET B 1 755 ? -23.682 -53.795 4.260 1.00 30.19 755 MET B C 1
ATOM 11891 O O . MET B 1 755 ? -23.533 -52.692 4.798 1.00 30.51 755 MET B O 1
ATOM 11896 N N . TYR B 1 756 ? -22.880 -54.251 3.307 1.00 24.95 756 TYR B N 1
ATOM 11897 C CA . TYR B 1 756 ? -21.759 -53.487 2.791 1.00 24.33 756 TYR B CA 1
ATOM 11898 C C . TYR B 1 756 ? -21.858 -53.388 1.278 1.00 24.28 756 TYR B C 1
ATOM 11899 O O . TYR B 1 756 ? -22.458 -54.242 0.620 1.00 25.43 756 TYR B O 1
ATOM 11908 N N . LEU B 1 757 ? -21.259 -52.336 0.735 1.00 24.85 757 LEU B N 1
ATOM 11909 C CA . LEU B 1 757 ? -21.038 -52.198 -0.697 1.00 20.43 757 LEU B CA 1
ATOM 11910 C C . LEU B 1 757 ? -19.556 -52.426 -0.959 1.00 22.02 757 LEU B C 1
ATOM 11911 O O . LEU B 1 757 ? -18.715 -51.667 -0.469 1.00 23.21 757 LEU B O 1
ATOM 11916 N N . TYR B 1 758 ? -19.239 -53.484 -1.697 1.00 19.04 758 TYR B N 1
ATOM 11917 C CA . TYR B 1 758 ? -17.876 -53.768 -2.131 1.00 19.90 758 TYR B CA 1
ATOM 11918 C C . TYR B 1 758 ? -17.733 -53.300 -3.572 1.00 23.09 758 TYR B C 1
ATOM 11919 O O . TYR B 1 758 ? -18.467 -53.767 -4.453 1.00 24.30 758 TYR B O 1
ATOM 11928 N N . SER B 1 759 ? -16.792 -52.389 -3.814 1.00 18.50 759 SER B N 1
ATOM 11929 C CA . SER B 1 759 ? -16.557 -51.862 -5.153 1.00 21.58 759 SER B CA 1
ATOM 11930 C C . SER B 1 759 ? -15.087 -51.971 -5.522 1.00 20.96 759 SER B C 1
ATOM 11931 O O . SER B 1 759 ? -14.211 -51.610 -4.726 1.00 20.97 759 SER B O 1
ATOM 11934 N N . THR B 1 760 ? -14.825 -52.466 -6.728 1.00 18.55 760 THR B N 1
ATOM 11935 C CA . THR B 1 760 ? -13.487 -52.486 -7.291 1.00 17.33 760 THR B CA 1
ATOM 11936 C C . THR B 1 760 ? -13.324 -51.322 -8.258 1.00 20.14 760 THR B C 1
ATOM 11937 O O . THR B 1 760 ? -14.293 -50.854 -8.862 1.00 17.81 760 THR B O 1
ATOM 11941 N N . THR B 1 761 ? -12.090 -50.846 -8.385 1.00 19.01 761 THR B N 1
ATOM 11942 C CA . THR B 1 761 ? -11.798 -49.644 -9.146 1.00 17.23 761 THR B CA 1
ATOM 11943 C C . THR B 1 761 ? -10.743 -49.932 -10.203 1.00 19.92 761 THR B C 1
ATOM 11944 O O . THR B 1 761 ? -9.888 -50.805 -10.013 1.00 18.72 761 THR B O 1
ATOM 11948 N N . PRO B 1 762 ? -10.776 -49.211 -11.333 1.00 18.65 762 PRO B N 1
ATOM 11949 C CA . PRO B 1 762 ? -9.771 -49.380 -12.390 1.00 20.22 762 PRO B CA 1
ATOM 11950 C C . PRO B 1 762 ? -8.472 -48.628 -12.105 1.00 22.43 762 PRO B C 1
ATOM 11951 O O . PRO B 1 762 ? -8.011 -47.820 -12.910 1.00 24.71 762 PRO B O 1
ATOM 11955 N N . GLY B 1 763 ? -7.886 -48.879 -10.938 1.00 19.58 763 GLY B N 1
ATOM 11956 C CA . GLY B 1 763 ? -6.644 -48.212 -10.616 1.00 20.31 763 GLY B CA 1
ATOM 11957 C C . GLY B 1 763 ? -6.339 -48.035 -9.145 1.00 21.02 763 GLY B C 1
ATOM 11958 O O . GLY B 1 763 ? -5.204 -47.704 -8.799 1.00 25.80 763 GLY B O 1
ATOM 11959 N N . ALA B 1 764 ? -7.321 -48.249 -8.263 1.00 18.06 764 ALA B N 1
ATOM 11960 C CA . ALA B 1 764 ? -7.098 -48.079 -6.830 1.00 21.33 764 ALA B CA 1
ATOM 11961 C C . ALA B 1 764 ? -7.574 -49.282 -6.020 1.00 24.88 764 ALA B C 1
ATOM 11962 O O . ALA B 1 764 ? -7.867 -49.143 -4.827 1.00 20.34 764 ALA B O 1
ATOM 11964 N N . GLY B 1 765 ? -7.669 -50.457 -6.641 1.00 22.12 765 GLY B N 1
ATOM 11965 C CA . GLY B 1 765 ? -7.976 -51.655 -5.882 1.00 20.90 765 GLY B CA 1
ATOM 11966 C C . GLY B 1 765 ? -9.400 -51.686 -5.346 1.00 19.00 765 GLY B C 1
ATOM 11967 O O . GLY B 1 765 ? -10.337 -51.157 -5.945 1.00 20.17 765 GLY B O 1
ATOM 11968 N N . LEU B 1 766 ? -9.551 -52.310 -4.180 1.00 18.85 766 LEU B N 1
ATOM 11969 C CA . LEU B 1 766 ? -10.849 -52.667 -3.628 1.00 16.16 766 LEU B CA 1
ATOM 11970 C C . LEU B 1 766 ? -11.172 -51.811 -2.412 1.00 21.98 766 LEU B C 1
ATOM 11971 O O . LEU B 1 766 ? -10.318 -51.593 -1.547 1.00 25.30 766 LEU B O 1
ATOM 11976 N N . TRP B 1 767 ? -12.415 -51.334 -2.353 1.00 20.67 767 TRP B N 1
ATOM 11977 C CA . TRP B 1 767 ? -12.913 -50.541 -1.240 1.00 21.40 767 TRP B CA 1
ATOM 11978 C C . TRP B 1 767 ? -14.301 -51.037 -0.864 1.00 24.64 767 TRP B C 1
ATOM 11979 O O . TRP B 1 767 ? -15.037 -51.554 -1.709 1.00 23.41 767 TRP B O 1
ATOM 11990 N N . ARG B 1 768 ? -14.662 -50.862 0.407 1.00 22.18 768 ARG B N 1
ATOM 11991 C CA . ARG B 1 768 ? -15.991 -51.224 0.872 1.00 21.74 768 ARG B CA 1
ATOM 11992 C C . ARG B 1 768 ? -16.557 -50.127 1.763 1.00 28.20 768 ARG B C 1
ATOM 11993 O O . ARG B 1 768 ? -15.822 -49.392 2.431 1.00 28.17 768 ARG B O 1
ATOM 12001 N N . ARG B 1 769 ? -17.883 -50.030 1.761 1.00 27.74 769 ARG B N 1
ATOM 12002 C CA . ARG B 1 769 ? -18.606 -48.997 2.484 1.00 27.43 769 ARG B CA 1
ATOM 12003 C C . ARG B 1 769 ? -19.813 -49.620 3.164 1.00 27.76 769 ARG B C 1
ATOM 12004 O O . ARG B 1 769 ? -20.495 -50.467 2.580 1.00 25.33 769 ARG B O 1
ATOM 12012 N N . SER B 1 770 ? -20.065 -49.204 4.402 1.00 32.26 770 SER B N 1
ATOM 12013 C CA . SER B 1 770 ? -21.273 -49.616 5.101 1.00 30.85 770 SER B CA 1
ATOM 12014 C C . SER B 1 770 ? -22.488 -48.931 4.488 1.00 27.88 770 SER B C 1
ATOM 12015 O O . SER B 1 770 ? -22.437 -47.754 4.123 1.00 30.42 770 SER B O 1
ATOM 12018 N N . ILE B 1 771 ? -23.582 -49.677 4.365 1.00 27.08 771 ILE B N 1
ATOM 12019 C CA . ILE B 1 771 ? -24.812 -49.193 3.741 1.00 30.44 771 ILE B CA 1
ATOM 12020 C C . ILE B 1 771 ? -25.931 -49.289 4.769 1.00 32.49 771 ILE B C 1
ATOM 12021 O O . ILE B 1 771 ? -26.238 -50.383 5.258 1.00 36.67 771 ILE B O 1
ATOM 12026 N N . SER B 1 772 ? -26.543 -48.156 5.088 1.00 34.81 772 SER B N 1
ATOM 12027 C CA . SER B 1 772 ? -27.575 -48.102 6.112 1.00 39.86 772 SER B CA 1
ATOM 12028 C C . SER B 1 772 ? -28.966 -48.119 5.487 1.00 40.09 772 SER B C 1
ATOM 12029 O O . SER B 1 772 ? -29.163 -47.736 4.330 1.00 37.79 772 SER B O 1
ATOM 12032 N N . GLY B 1 773 ? -29.933 -48.577 6.277 1.00 41.77 773 GLY B N 1
ATOM 12033 C CA . GLY B 1 773 ? -31.314 -48.624 5.829 1.00 42.99 773 GLY B CA 1
ATOM 12034 C C . GLY B 1 773 ? -31.573 -49.560 4.673 1.00 44.11 773 GLY B C 1
ATOM 12035 O O . GLY B 1 773 ? -32.514 -49.334 3.903 1.00 48.46 773 GLY B O 1
ATOM 12036 N N . MET B 1 774 ? -30.764 -50.605 4.522 1.00 38.70 774 MET B N 1
ATOM 12037 C CA . MET B 1 774 ? -30.978 -51.604 3.482 1.00 41.14 774 MET B CA 1
ATOM 12038 C C . MET B 1 774 ? -31.887 -52.717 3.987 1.00 44.40 774 MET B C 1
ATOM 12039 O O . MET B 1 774 ? -31.765 -53.164 5.137 1.00 47.25 774 MET B O 1
ATOM 12044 N N . ASN B 1 775 ? -32.812 -53.152 3.129 1.00 45.73 775 ASN B N 1
ATOM 12045 C CA . ASN B 1 775 ? -33.681 -54.282 3.419 1.00 52.47 775 ASN B CA 1
ATOM 12046 C C . ASN B 1 775 ? -33.634 -55.296 2.288 1.00 53.29 775 ASN B C 1
ATOM 12047 O O . ASN B 1 775 ? -33.614 -54.933 1.109 1.00 54.98 775 ASN B O 1
ATOM 12052 N N . MET B 1 776 ? -33.617 -56.568 2.666 1.00 53.54 776 MET B N 1
ATOM 12053 C CA . MET B 1 776 ? -33.425 -57.671 1.745 1.00 52.68 776 MET B CA 1
ATOM 12054 C C . MET B 1 776 ? -34.589 -58.635 1.882 1.00 52.83 776 MET B C 1
ATOM 12055 O O . MET B 1 776 ? -35.226 -58.714 2.938 1.00 55.80 776 MET B O 1
ATOM 12060 N N . ASP B 1 777 ? -34.854 -59.404 0.855 1.00 53.50 777 ASP B N 1
ATOM 12061 C CA . ASP B 1 777 ? -35.756 -60.509 0.980 1.00 59.30 777 ASP B CA 1
ATOM 12062 C C . ASP B 1 777 ? -34.957 -61.540 1.778 1.00 63.30 777 ASP B C 1
ATOM 12063 O O . ASP B 1 777 ? -33.773 -61.675 1.584 1.00 60.52 777 ASP B O 1
ATOM 12068 N N . PRO B 1 778 ? -35.593 -62.270 2.688 1.00 72.40 778 PRO B N 1
ATOM 12069 C CA . PRO B 1 778 ? -34.792 -63.272 3.389 1.00 79.46 778 PRO B CA 1
ATOM 12070 C C . PRO B 1 778 ? -34.397 -64.321 2.386 1.00 93.80 778 PRO B C 1
ATOM 12071 O O . PRO B 1 778 ? -35.207 -64.748 1.592 1.00 98.65 778 PRO B O 1
ATOM 12075 N N . ALA B 1 779 ? -33.144 -64.720 2.410 1.00 103.66 779 ALA B N 1
ATOM 12076 C CA . ALA B 1 779 ? -32.688 -65.735 1.492 1.00 110.55 779 ALA B CA 1
ATOM 12077 C C . ALA B 1 779 ? -31.463 -66.340 2.067 1.00 114.62 779 ALA B C 1
ATOM 12078 O O . ALA B 1 779 ? -31.327 -67.544 1.967 1.00 120.80 779 ALA B O 1
#

Solvent-accessible surface area: 53679 Å² total; per-residue (Å²): 161,67,4,81,59,10,13,0,0,1,3,10,55,1,0,8,1,26,17,0,27,49,70,32,68,8,0,1,1,0,1,16,30,15,1,2,4,47,0,89,62,13,0,89,39,9,94,70,16,17,74,9,14,4,30,8,0,0,7,7,10,7,5,55,75,62,29,87,36,0,0,0,0,0,5,6,0,0,1,35,1,102,62,5,2,115,59,30,59,32,6,106,70,0,67,42,70,1,0,3,14,23,16,29,37,28,93,61,29,75,7,0,0,0,0,5,0,0,10,16,14,48,86,59,11,42,89,10,64,24,83,28,38,6,51,0,33,0,5,5,0,32,27,2,6,99,42,18,45,77,14,65,20,38,94,75,80,86,59,25,16,0,0,5,18,17,32,8,12,109,78,80,26,67,12,0,3,0,0,0,8,16,1,0,9,50,0,83,42,0,0,20,83,24,99,105,20,63,13,39,63,49,104,72,22,32,45,0,4,0,4,3,10,1,15,32,7,73,1,0,1,0,0,1,0,60,57,72,137,40,13,110,161,4,51,50,1,36,1,16,0,1,58,22,96,107,61,112,33,78,98,0,28,50,62,20,63,61,90,62,20,4,3,34,6,39,14,3,51,72,9,101,38,46,52,1,49,1,1,0,4,0,0,82,15,86,3,0,0,6,4,0,8,0,42,15,54,142,131,14,90,31,97,76,56,112,23,71,64,14,6,60,48,74,107,61,87,13,48,4,4,3,6,47,10,39,40,0,4,2,2,6,10,51,13,1,25,85,73,33,70,21,71,47,0,0,3,0,0,1,24,18,0,0,0,15,0,43,40,74,102,77,101,57,46,31,65,20,62,16,8,0,1,37,64,36,114,60,67,2,82,38,121,78,63,115,22,36,0,9,86,25,23,38,2,13,7,2,68,0,34,17,0,4,27,48,121,57,0,1,0,0,0,0,8,50,5,0,0,0,1,0,18,44,27,0,81,0,0,4,1,5,2,2,42,44,71,87,78,62,36,0,0,0,0,32,0,4,23,32,3,42,4,158,59,47,31,0,0,0,0,0,0,0,21,4,136,71,32,44,22,117,14,0,19,1,10,1,0,60,3,104,81,28,31,27,72,8,83,5,29,37,11,1,1,1,84,121,58,50,12,57,0,20,129,10,26,0,26,14,4,6,15,0,79,45,43,56,12,6,1,0,0,0,0,15,68,77,0,0,16,3,9,91,38,1,0,120,10,4,53,67,51,87,148,67,106,50,34,92,22,62,86,15,25,99,0,100,69,98,97,108,27,0,36,23,0,33,37,4,6,12,10,23,95,56,57,90,3,0,1,0,2,1,8,10,34,40,60,2,2,16,55,0,59,27,64,152,120,35,52,33,85,32,57,74,30,6,57,6,26,5,133,13,4,2,0,11,17,18,29,36,124,84,46,36,23,1,0,1,0,5,56,8,9,17,146,76,31,70,64,57,110,49,12,1,0,3,2,2,76,58,53,2,146,104,36,92,77,26,0,24,9,68,57,0,69,84,52,29,67,39,106,70,17,77,17,68,151,28,1,7,139,66,18,82,19,22,5,28,0,0,0,6,13,14,2,8,12,0,0,0,0,0,4,1,97,48,32,18,7,19,0,0,0,0,5,0,27,12,69,132,114,36,124,22,87,36,92,44,0,6,75,49,5,106,14,6,0,0,4,12,2,92,27,26,124,47,102,71,65,15,38,0,4,0,0,0,2,0,3,0,0,36,32,37,60,2,96,64,32,77,88,50,141,162,164,92,116,69,4,83,64,9,11,0,0,2,4,11,60,4,0,8,1,28,15,0,34,32,14,4,47,6,0,0,2,0,2,20,35,32,2,3,3,45,0,56,61,14,0,85,42,10,84,96,16,14,87,8,10,7,37,11,0,0,7,8,11,6,2,62,72,63,12,68,42,0,0,0,0,0,5,11,0,0,1,37,1,101,66,4,1,112,61,22,59,28,6,95,68,0,72,45,51,0,0,4,11,24,14,27,37,34,92,62,26,76,14,0,0,0,0,1,0,0,9,31,8,62,113,50,10,45,81,8,61,24,86,29,43,4,54,0,43,0,7,0,0,92,58,3,13,96,44,12,83,70,16,66,17,34,104,69,75,86,48,20,14,0,1,10,20,17,36,9,15,117,81,88,19,65,15,0,3,0,0,0,7,13,1,0,8,54,0,95,58,0,0,80,92,20,114,111,20,62,13,36,66,47,103,73,14,28,40,0,10,0,5,4,12,0,16,24,8,81,2,0,1,0,0,1,0,47,48,84,113,51,30,154,157,3,42,52,2,36,2,15,0,1,48,24,88,100,84,93,31,90,92,1,27,51,63,21,64,62,88,56,20,4,6,35,7,39,13,2,50,70,11,98,37,56,54,1,50,2,2,0,4,0,1,102,17,91,3,1,0,8,3,0,9,0,46,22,65,128,138,12,99,40,94,70,61,107,23,70,65,17,4,63,55,67,113,53,89,17,50,4,3,3,10,60,9,37,41,0,1,1,2,6,10,51,13,0,26,80,77,18,15,20,65,43,0,0,3,0,0,1,24,20,0,0,0,14,0,40,42,78,100,84,95,58,47,32,67,21,66,15,8,0,1,38,66,36,116,59,71,0,97,41,197,80,61,115,26,36,0,9,91,27,20,34,1,12,15,2,66,0,35,10,0,2,25,51,117,56,0,1,0,0,0,0,8,49,5,0,0,0,1,0,16,48,28,0,80,0,0,5,2,11,2,3,60,68,40,91,74,60,32,0,0,0,0,30,0,0,22,30,4,40,4,157,61,47,29,0,0,0,0,0,0,0,26,4,134,70,31,43,20,122,15,0,30,0,14,1,0,63,2,103,82,30,31,25,73,6,81,5,32,36,10,1,0,0,78,122,44,58,14,55,0,18,108,8,26,0,27,13,2,7,15,0,82,43,40,57,10,5,0,0,0,0,0,19,59,68,0,0,14,4,7,91,38,0,0,123,10,2,53,65,50,89,149,69,103,52,32,93,22,61,96,14,27,68,0,100,66,104,101,110,7,0,38,25,0,32,30,3,4,11,9,21,98,61,55,98,4,0,1,0,2,1,8,10,41,44,60,2,1,17,53,0,57,32,64,159,119,36,58,30,83,30,56,71,38,7,55,7,25,11,137,13,3,4,0,30,12,17,30,42,123,84,42,37,20,1,0,1,0,5,60,9,10,16,144,74,28,68,67,53,103,47,13,1,0,4,6,0,72,50,44,2,143,90,30,86,82,34,0,26,14,72,55,0,76,80,53,29,66,35,104,75,16,72,19,62,151,29,1,7,129,64,18,86,19,21,4,33,0,0,1,1,6,16,4,10,7,0,0,0,0,0,4,0,95,47,36,22,8,19,0,0,0,0,4,0,26,12,71,130,117,41,112,20,87,38,87,47,2,5,71,43,6,108,15,5,0,0,3,12,3,69,27,26,128,45,108,62,66,13,34,0,3,0,0,0,2,2,1,0,0,38,32,38,53,2,94,59,23,85,96,50,135,160

Foldseek 3Di:
DFWFDQDQWFAAFWQDKADAQAAALWIWTQDQFQAIWITNRNQLFIAHFADDLFRGWQDKDAQVPQQQWIWTFHLQFIWIGNGNRNYIDGQVVGGNFGWHEKDAQAPQSQKIKTFGADQQPQVQNCLSHDHQFAFAWIWIGNGNRPDIDIATAGGGRGFGRHWAYKAAQLQQRQWIWTFFQQAIWIGNGSRRYIDHDADQCCVAWRHWQAKEAANNRFKIKTWTFGDDDHPVPTFFIWIWMATPVDGDIDTDCVAPDGRHAKHHKYWDNVRNDQWTWIKIFGPPDQAAIKIKIWHADPVRDTPDMHIDRLAGFDDPQEAPRQPNQPPARFSDKDWRHPHNPYATWMWTTSGRATKIWHADPVVGHTRIYGSFWDFDPAWADDPNDTDGWTATSHFFWWFWQEWEDDFQKIWTATAQQGTWIGLRNSGTTHSRQQQDPPGFGQRGWNEWYWFAQPNFIKIKTQTAGDHPNPGFFGWIKIWGPPPSGSVIHIDTAAEDPVGALVNYGAHFLYKDAALQHRQKIWTARAQFGIWIDHGVNVQVVQVVVVHHHHIGGQTGANALQAGQRDFNEKEQANHDNQKIWTAGAGRQGAIKIWGADPVRHIDMDHLFRFYDNQKGWYWDDAPHFIKIKIFGADGDPPPHDDRWTFIWMDRPRRNDIDTQGTVVNLCVQPPCVVPPNCVSCVVPAGQHALEAWYDFHQKTKDWGADPSRLDTSFIKMWGQDPVGHIDIHTPRPPVSSTGFSYWDFDDHPNFIKIWTQHRTGGIIIGGDPPGDHDDD/DDDFWFDQFQFFAAFWQDKADAQQAALWIWTQDQQQAIWITNNVQLFIHGFADDLFRGWQDKDAQVPQQQWIWTFHLQFIWIGNGNRNYIDGQVVGGNFGWREKDAFPPQSQKIKTFGARQLVQVQNCLPHHHQFAFAWIWIGNGNRPDTDIATAGHGRRFGRHWAYKDAALQQRLWIWTFFQQAIWIGSRSRRYIYHDADPCCVAWRHWQAKEAANNRFKIKTWTWGRDSDVVPTFFIWIWMATPVDRDIDTDCVAPDGRHAKHHKYWDNVRNDQWTWIKIFHPPDQAAIKIKIFHDDPVGDTPDMHIDHQAGFDDPQEQPRQPNQPPARFSDKDWRHPHNPYATWMWTTSGRATKIWHADPVVRHTRIYGSTWAFDPAWADDPNDTHGWTFTSHFFWWFFQEWEDDFQKIWTFTAQLGTWITLRNSGTTHSRQQCPDPPWGQRGWNEWYWFAAPNFIKIWTFTGDDHPNPGFFGWIKIWGPPPSGSVIHIDTAAEDPVTALVNYGAHQNYKDAALQHRQKIWTARALFAIWIDHGVNVQVVQVVVVHHHHIGGQTGRNDQQPHQGDFNYKAQANNDNQKIWTAGAGRQGAIKMWGQDPVRHIDMDHLFNFYDNLKTWYWEDAPHFIKIKIWGAHRDPPGHDDRWTFIWIDRPRRNDIDTQGTPVNLCVQQPCVVPPNCVSCVVVFGQHALYAWYDAHQKTKDWGADPSRQDTSFIKMWGQDPVGHTDIHTPRGPVSRGGFNHWDFDAHPNFTKIWTQHRTGGIIIGTDPPGDHDDD